Protein AF-0000000066774738 (afdb_homodimer)

Radius of gyration: 58.84 Å; Cα contacts (8 Å, |Δi|>4): 3675; chains: 2; bounding box: 107×194×104 Å

Nearest PDB structures (foldseek):
  6h3n-assembly1_B  TM=7.167E-01  e=3.881E-46  Pseudomonas aeruginosa PAO1
  7q5p-assembly1_C  TM=7.031E-01  e=6.388E-46  Pseudomonas protegens Pf-5
  6sk0-assembly1_A  TM=9.788E-01  e=6.585E-25  Escherichia coli
  6sjl-assembly1_C  TM=9.780E-01  e=9.702E-25  Escherichia coli
  4uhv-assembly2_A  TM=6.591E-01  e=1.777E-34  Pseudomonas aeruginosa PAO1

Sequence (1578 aa):
MKSLLFSHNHHLLSVQGCEAGLDVLAFEGDEALSQPFRYRIEFTSADHAISKEMMLMKAASLTLQAPVAQGFGINVQQPVRVIQGVVTGFERLGTSRDETHYALTLQPRLALLNRSHQNAIYQDQSVPQIVEKILRERHGLRGQDFLFSLTKTYPRREQVMQYGEDDLRFITRLLGEVGIWFRFTADTRLHIDVAEFCDSQQGYEKGLTLPSVPPSGQQSAGVDAVWEMACRHRVVEQQVSTRDYNYREATADMNAQVDVTRGETTTFGEAYHWGDNYLTAG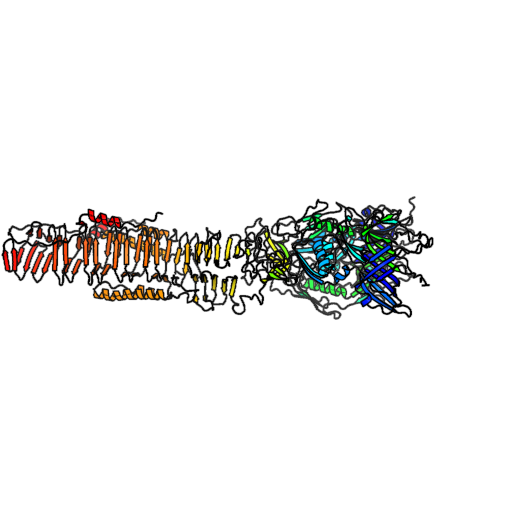NVHDRHPAPESGAFYARLRHERYLNGQTRMQATTSCPTLCPGQVLKVTGGEEVAREFADGVLITAMHSHARRDADFAVEFAGIPDSPDVGYRPEPGARPVMAGTLPARVTSTRENDTYGHIDKHGRYRVNMLFDRARWETGFESLWVRQSRPYAGDTYGLHLPLLAGTEVAIGFEDGNPDRPYIAGVLHDSAHGDHVTIRNDKRNVLRTPANNKIRLDDERGKEHIKVSTEYGGKSQLNLGHLVDSDRQPRGEGFELRTDSWGAIRAQKGIFISADGQVQAQGQVLAMEPAVSLLKGAVNQVTEWGSITQTHHNVIPDTGPLSALTTGASDLKQPTLLMSAPQGIAAVTPETTLLHSGKGLYLQSLGEVNITTAQRCSLNASQAISLLAQQEGMRLVSAKGPLQVESHGDILSLTALKDITVQSTQGHLQLTAKNGITLGCGGAYIRLTPQGEIQIHGPGVISLKGQHDLQGPVSEEFPLPELPASVCKECLKKAQALAQGFVPREAMKSLLFSHNHHLLSVQGCEAGLDVLAFEGDEALSQPFRYRIEFTSADHAISKEMMLMKAASLTLQAPVAQGFGINVQQPVRVIQGVVTGFERLGTSRDETHYALTLQPRLALLNRSHQNAIYQDQSVPQIVEKILRERHGLRGQDFLFSLTKTYPRREQVMQYGEDDLRFITRLLGEVGIWFRFTADTRLHIDVAEFCDSQQGYEKGLTLPSVPPSGQQSAGVDAVWEMACRHRVVEQQVSTRDYNYREATADMNAQVDVTRGETTTFGEAYHWGDNYLTAGNVHDRHPAPESGAFYARLRHERYLNGQTRMQATTSCPTLCPGQVLKVTGGEEVAREFADGVLITAMHSHARRDADFAVEFAGIPDSPDVGYRPEPGARPVMAGTLPARVTSTRENDTYGHIDKHGRYRVNMLFDRARWETGFESLWVRQSRPYAGDTYGLHLPLLAGTEVAIGFEDGNPDRPYIAGVLHDSAHGDHVTIRNDKRNVLRTPANNKIRLDDERGKEHIKVSTEYGGKSQLNLGHLVDSDRQPRGEGFELRTDSWGAIRAQKGIFISADGQVQAQGQVLAMEPAVSLLKGAVNQVTEWGSITQTHHNVIPDTGPLSALTTGASDLKQPTLLMSAPQGIAAVTPETTLLHSGKGLYLQSLGEVNITTAQRCSLNASQAISLLAQQEGMRLVSAKGPLQVESHGDILSLTALKDITVQSTQGHLQLTAKNGITLGCGGAYIRLTPQGEIQIHGPGVISLKGQHDLQGPVSEEFPLPELPASVCKECLKKAQALAQGFVPREA

Secondary structure (DSSP, 8-state):
----------SEEEETT--S--EEEEEEEEEETTEEEEEEEEEEES-TT--HHHHTT-EEEEEEE-----SSS-----EEEEEEEEEEEEEEEEE-SS-EEEEEEEE-GGGGGGG-EEEEEEEEE-HHHHHHHIIIIIT---TTTEEEE-SSPPPPEEEEEEEEEEHHHHHHHHHHHTT-EEEEEEETTTTEEEEEEE-SGGGSEEEEEEEB----SS---S---EEEEEEEE----SEEEEE---GGGTTS---EEE-TTSS-SS---EEEEE----S----TT-SSPPTTSHHHHHHHHHHHHHHTTEEEEEEE--TT--TTEEEEEE-STTS-HHHHH-EEEEEEEEEEETTEEEEEEEEEEE--SS--------PPP---SBEEEEEE-SSTT-SS----TTS-BEEEETT--S---TT-SS--B-B--SSB-SS-B---PPPTT-EEEEEEGGG-TTSEEEEEEE--SSS--SSSGGGTTEEEEE-TT--EEEEE--TT--EEEEEE-TTS-EEEEEEEEE-TT--EEEEEEEEEESSEEEEE-TT-EEEE----GGG-S-TT--HHHHHHHHHHHHHHHHHHHHHHHTTPPPP--HHHHHHHHHHGGGSSS-EEEE-TT-EEEEESSEEEEEESSEEEEEESS-EEEEESSEEEEEESSEEEEEE-SS-EEEEESSS-EEEEESSS-EEEEESS-EEEEESSS-EEEE-SS-EEEEETTEEEEE-TTS-EEEEEEEEEEEES------------PPP--GGGS-HHHHHHHHHHHTT------/----------SEEEETT--S--EEEEEEEEEETTEEEEEEEEEEES-TT--HHHHTT-EEEEEEE-----SSS-----EEEEEEEEEEEEEEEEE-SS-EEEEEEEE-GGGGGGG-EEEEEEEEE-HHHHHHHIIIIIT---TTTEEEE-SSPPPPEEEEEEEEEEHHHHHHHHHHHTT-EEEEEEETTTTEEEEEEE-SGGGSEEEEEEEB----SS---S---EEEEEEEEE---SEEEEE---GGGTTS---EEE-TTSS-SS---EEEEE----S----TT-SSPPTTSHHHHHHHHHHHHHHTTEEEEEEE--TT--TTEEEEEE-STTS-HHHHH-EEEEEEEEEEETTEEEEEEEEEEE--SS--------PPP---S-EEEEEE-SSTT-SS----TTS-BEEEETT--S---TT-SS--BEE-BS-B-SS-EEE-PPPTT-EEEEEEBTT-TT-EEEEEEE--SSS--SSSGGGTTEEEEE-TT--EEEEE--TT--EEEEEE-TTS-EEEEEEEEE-TT--EEEEEEEEEESS-EEEEETTEEEEE----GGG-S-TT--HHHHHHHHHHHHHHHHHHHHHHHTTPPPPP-HHHHHHHHHHGGGSSS-EEEE-TT-EEEE-SS-EEEEESSEEEEEESSEEEEEESS-EEEEESSEEEEEE-SSEEEEEESSS-EEEEESSS-EEEEESS-EEEEESSS-EEEEETT-EEEEETTEEEEE-TTS-EEEE-SS-EEEEEEEEEE------------GGGS-HHHHHHHHHHH--------

InterPro domains:
  IPR006531 Gp5/Type VI secretion system Vgr protein, OB-fold domain [PF04717] (404-471)
  IPR006533 Type VI secretion system, RhsGE-associated Vgr protein [TIGR01646] (23-514)
  IPR017847 Type VI secretion system, RhsGE-associated Vgr family subset [TIGR03361] (14-512)
  IPR018769 Type VI secretion system spike protein VgrG2, domain of unknown function DUF2345 [PF10106] (611-755)
  IPR028244 Putative type VI secretion system, Rhs element associated Vgr domain [PF13296] (490-585)
  IPR037026 Vgr protein, OB-fold domain superfamily [G3DSA:2.40.50.230] (386-470)

Structure (mmCIF, N/CA/C/O backbone):
data_AF-0000000066774738-model_v1
#
loop_
_entity.id
_entity.type
_entity.pdbx_description
1 polymer 'Rhs element Vgr protein'
#
loop_
_atom_site.group_PDB
_atom_site.id
_atom_site.type_symbol
_atom_site.label_atom_id
_atom_site.label_alt_id
_atom_site.label_comp_id
_atom_site.label_asym_id
_atom_site.label_entity_id
_atom_site.label_seq_id
_atom_site.pdbx_PDB_ins_code
_atom_site.Cartn_x
_atom_site.Cartn_y
_atom_site.Cartn_z
_atom_site.occupancy
_atom_site.B_iso_or_equiv
_atom_site.auth_seq_id
_atom_site.auth_comp_id
_atom_site.auth_asym_id
_atom_site.auth_atom_id
_atom_site.pdbx_PDB_model_num
ATOM 1 N N . MET A 1 1 ? -27.656 -60.281 -51.469 1 19.36 1 MET A N 1
ATOM 2 C CA . MET A 1 1 ? -27.516 -61.344 -50.469 1 19.36 1 MET A CA 1
ATOM 3 C C . MET A 1 1 ? -26.328 -61.062 -49.562 1 19.36 1 MET A C 1
ATOM 5 O O . MET A 1 1 ? -25.188 -61.375 -49.906 1 19.36 1 MET A O 1
ATOM 9 N N . LYS A 1 2 ? -26.328 -59.812 -49 1 34.22 2 LYS A N 1
ATOM 10 C CA . LYS A 1 2 ? -25.234 -59.156 -48.312 1 34.22 2 LYS A CA 1
ATOM 11 C C . LYS A 1 2 ? -24.656 -60.062 -47.219 1 34.22 2 LYS A C 1
ATOM 13 O O . LYS A 1 2 ? -25.391 -60.531 -46.344 1 34.22 2 LYS A O 1
ATOM 18 N N . SER A 1 3 ? -23.609 -60.875 -47.625 1 26.48 3 SER A N 1
ATOM 19 C CA . SER A 1 3 ? -22.953 -61.969 -46.844 1 26.48 3 SER A CA 1
ATOM 20 C C . SER A 1 3 ? -22.719 -61.531 -45.406 1 26.48 3 SER A C 1
ATOM 22 O O . SER A 1 3 ? -22.234 -60.438 -45.156 1 26.48 3 SER A O 1
ATOM 24 N N . LEU A 1 4 ? -23.453 -61.969 -44.438 1 30.72 4 LEU A N 1
ATOM 25 C CA . LEU A 1 4 ? -23.422 -61.781 -43 1 30.72 4 LEU A CA 1
ATOM 26 C C . LEU A 1 4 ? -22.094 -62.281 -42.438 1 30.72 4 LEU A C 1
ATOM 28 O O . LEU A 1 4 ? -21.875 -63.5 -42.344 1 30.72 4 LEU A O 1
ATOM 32 N N . LEU A 1 5 ? -20.906 -61.844 -42.906 1 33.41 5 LEU A N 1
ATOM 33 C CA . LEU A 1 5 ? -19.656 -62.188 -42.25 1 33.41 5 LEU A CA 1
ATOM 34 C C . LEU A 1 5 ? -19.828 -62.156 -40.719 1 33.41 5 LEU A C 1
ATOM 36 O O . LEU A 1 5 ? -20.438 -61.25 -40.188 1 33.41 5 LEU A O 1
ATOM 40 N N . PHE A 1 6 ? -19.984 -63.281 -40.156 1 33.81 6 PHE A N 1
ATOM 41 C CA . PHE A 1 6 ? -20 -63.594 -38.719 1 33.81 6 PHE A CA 1
ATOM 42 C C . PHE A 1 6 ? -18.922 -62.781 -38 1 33.81 6 PHE A C 1
ATOM 44 O O . PHE A 1 6 ? -17.719 -63.031 -38.188 1 33.81 6 PHE A O 1
ATOM 51 N N . SER A 1 7 ? -18.875 -61.562 -38 1 41.75 7 SER A N 1
ATOM 52 C CA . SER A 1 7 ? -17.906 -60.75 -37.219 1 41.75 7 SER A CA 1
ATOM 53 C C . SER A 1 7 ? -17.891 -61.188 -35.781 1 41.75 7 SER A C 1
ATOM 55 O O . SER A 1 7 ? -18.938 -61.281 -35.125 1 41.75 7 SER A O 1
ATOM 57 N N . HIS A 1 8 ? -17.125 -62.125 -35.375 1 44.47 8 HIS A N 1
ATOM 58 C CA . HIS A 1 8 ? -16.812 -62.438 -34 1 44.47 8 HIS A CA 1
ATOM 59 C C . HIS A 1 8 ? -16.672 -61.188 -33.156 1 44.47 8 HIS A C 1
ATOM 61 O O . HIS A 1 8 ? -16.109 -61.219 -32.062 1 44.47 8 HIS A O 1
ATOM 67 N N . ASN A 1 9 ? -17.062 -60.125 -33.688 1 55.34 9 ASN A N 1
ATOM 68 C CA . ASN A 1 9 ? -16.938 -58.844 -33.031 1 55.34 9 ASN A CA 1
ATOM 69 C C . ASN A 1 9 ? -17.938 -58.688 -31.875 1 55.34 9 ASN A C 1
ATOM 71 O O . ASN A 1 9 ? -19.125 -58.5 -32.094 1 55.34 9 ASN A O 1
ATOM 75 N N . HIS A 1 10 ? -17.562 -59.188 -30.672 1 74.81 10 HIS A N 1
ATOM 76 C CA . HIS A 1 10 ? -18.453 -59.188 -29.516 1 74.81 10 HIS A CA 1
ATOM 77 C C . HIS A 1 10 ? -18.828 -57.75 -29.109 1 74.81 10 HIS A C 1
ATOM 79 O O . HIS A 1 10 ? -20.016 -57.469 -28.906 1 74.81 10 HIS A O 1
ATOM 85 N N . HIS A 1 11 ? -17.953 -56.812 -29.188 1 87 11 HIS A N 1
ATOM 86 C CA . HIS A 1 11 ? -18.25 -55.469 -28.781 1 87 11 HIS A CA 1
ATOM 87 C C . HIS A 1 11 ? -18.188 -54.5 -29.984 1 87 11 HIS A C 1
ATOM 89 O O . HIS A 1 11 ? -17.453 -54.781 -30.938 1 87 11 HIS A O 1
ATOM 95 N N . LEU A 1 12 ? -19.047 -53.469 -29.984 1 90.88 12 LEU A N 1
ATOM 96 C CA . LEU A 1 12 ? -19.172 -52.594 -31.141 1 90.88 12 LEU A CA 1
ATOM 97 C C . LEU A 1 12 ? -18.609 -51.219 -30.844 1 90.88 12 LEU A C 1
ATOM 99 O O . LEU A 1 12 ? -18.875 -50.656 -29.781 1 90.88 12 LEU A O 1
ATOM 103 N N . LEU A 1 13 ? -17.797 -50.75 -31.766 1 95.5 13 LEU A N 1
ATOM 104 C CA . LEU A 1 13 ? -17.25 -49.406 -31.719 1 95.5 13 LEU A CA 1
ATOM 105 C C . LEU A 1 13 ? -17.797 -48.531 -32.844 1 95.5 13 LEU A C 1
ATOM 107 O O . LEU A 1 13 ? -17.75 -48.969 -34 1 95.5 13 LEU A O 1
ATOM 111 N N . SER A 1 14 ? -18.375 -47.438 -32.5 1 94.19 14 SER A N 1
ATOM 112 C CA . SER A 1 14 ? -18.906 -46.531 -33.5 1 94.19 14 SER A CA 1
ATOM 113 C C . SER A 1 14 ? -18.312 -45.125 -33.312 1 94.19 14 SER A C 1
ATOM 115 O O . SER A 1 14 ? -18.234 -44.625 -32.188 1 94.19 14 SER A O 1
ATOM 117 N N . VAL A 1 15 ? -17.766 -44.625 -34.375 1 96.31 15 VAL A N 1
ATOM 118 C CA . VAL A 1 15 ? -17.234 -43.25 -34.375 1 96.31 15 VAL A CA 1
ATOM 119 C C . VAL A 1 15 ? -17.969 -42.406 -35.438 1 96.31 15 VAL A C 1
ATOM 121 O O . VAL A 1 15 ? -18.125 -42.844 -36.562 1 96.31 15 VAL A O 1
ATOM 124 N N . GLN A 1 16 ? -18.375 -41.281 -35.031 1 94.44 16 GLN A N 1
ATOM 125 C CA . GLN A 1 16 ? -19.141 -40.406 -35.906 1 94.44 16 GLN A CA 1
ATOM 126 C C . GLN A 1 16 ? -18.328 -40.031 -37.156 1 94.44 16 GLN A C 1
ATOM 128 O O . GLN A 1 16 ? -17.203 -39.531 -37.031 1 94.44 16 GLN A O 1
ATOM 133 N N . GLY A 1 17 ? -18.844 -40.188 -38.25 1 89.88 17 GLY A N 1
ATOM 134 C CA . GLY A 1 17 ? -18.219 -39.781 -39.5 1 89.88 17 GLY A CA 1
ATOM 135 C C . GLY A 1 17 ? -17.266 -40.812 -40.062 1 89.88 17 GLY A C 1
ATOM 136 O O . GLY A 1 17 ? -16.734 -40.625 -41.156 1 89.88 17 GLY A O 1
ATOM 137 N N . CYS A 1 18 ? -17.031 -41.875 -39.312 1 91.56 18 CYS A N 1
ATOM 138 C CA . CYS A 1 18 ? -16.141 -42.938 -39.812 1 91.56 18 CYS A CA 1
ATOM 139 C C . CYS A 1 18 ? -16.922 -44.062 -40.469 1 91.56 18 CYS A C 1
ATOM 141 O O . CYS A 1 18 ? -17.734 -44.719 -39.812 1 91.56 18 CYS A O 1
ATOM 143 N N . GLU A 1 19 ? -16.641 -44.281 -41.75 1 88.19 19 GLU A N 1
ATOM 144 C CA . GLU A 1 19 ? -17.359 -45.312 -42.5 1 88.19 19 GLU A CA 1
ATOM 145 C C . GLU A 1 19 ? -16.594 -46.625 -42.531 1 88.19 19 GLU A C 1
ATOM 147 O O . GLU A 1 19 ? -17.141 -47.656 -42.875 1 88.19 19 GLU A O 1
ATOM 152 N N . ALA A 1 20 ? -15.43 -46.5 -42.125 1 88.62 20 ALA A N 1
ATOM 153 C CA . ALA A 1 20 ? -14.609 -47.719 -42.125 1 88.62 20 ALA A CA 1
ATOM 154 C C . ALA A 1 20 ? -15.086 -48.719 -41.094 1 88.62 20 ALA A C 1
ATOM 156 O O . ALA A 1 20 ? -15.602 -48.344 -40.031 1 88.62 20 ALA A O 1
ATOM 157 N N . GLY A 1 21 ? -15.008 -50 -41.438 1 89.19 21 GLY A N 1
ATOM 158 C CA . GLY A 1 21 ? -15.297 -51.031 -40.469 1 89.19 21 GLY A CA 1
ATOM 159 C C . GLY A 1 21 ? -14.273 -51.094 -39.344 1 89.19 21 GLY A C 1
ATOM 160 O O . GLY A 1 21 ? -13.07 -51.188 -39.594 1 89.19 21 GLY A O 1
ATOM 161 N N . LEU A 1 22 ? -14.742 -51 -38.125 1 93.69 22 LEU A N 1
ATOM 162 C CA . LEU A 1 22 ? -13.883 -51.031 -36.969 1 93.69 22 LEU A CA 1
ATOM 163 C C . LEU A 1 22 ? -14.102 -52.312 -36.156 1 93.69 22 LEU A C 1
ATOM 165 O O . LEU A 1 22 ? -15.148 -52.5 -35.531 1 93.69 22 LEU A O 1
ATOM 169 N N . ASP A 1 23 ? -13.227 -53.188 -36.281 1 92.5 23 ASP A N 1
ATOM 170 C CA . ASP A 1 23 ? -13.328 -54.469 -35.562 1 92.5 23 ASP A CA 1
ATOM 171 C C . ASP A 1 23 ? -12.602 -54.406 -34.219 1 92.5 23 ASP A C 1
ATOM 173 O O . ASP A 1 23 ? -11.367 -54.438 -34.188 1 92.5 23 ASP A O 1
ATOM 177 N N . VAL A 1 24 ? -13.344 -54.5 -33.125 1 94.38 24 VAL A N 1
ATOM 178 C CA . VAL A 1 24 ? -12.773 -54.344 -31.781 1 94.38 24 VAL A CA 1
ATOM 179 C C . VAL A 1 24 ? -11.977 -55.562 -31.406 1 94.38 24 VAL A C 1
ATOM 181 O O . VAL A 1 24 ? -12.484 -56.688 -31.469 1 94.38 24 VAL A O 1
ATOM 184 N N . LEU A 1 25 ? -10.758 -55.344 -31.031 1 93.75 25 LEU A N 1
ATOM 185 C CA . LEU A 1 25 ? -9.867 -56.406 -30.609 1 93.75 25 LEU A CA 1
ATOM 186 C C . LEU A 1 25 ? -9.844 -56.531 -29.094 1 93.75 25 LEU A C 1
ATOM 188 O O . LEU A 1 25 ? -9.875 -57.625 -28.547 1 93.75 25 LEU A O 1
ATOM 192 N N . ALA A 1 26 ? -9.68 -55.531 -28.5 1 94.94 26 ALA A N 1
ATOM 193 C CA . ALA A 1 26 ? -9.562 -55.469 -27.031 1 94.94 26 ALA A CA 1
ATOM 194 C C . ALA A 1 26 ? -9.859 -54.062 -26.531 1 94.94 26 ALA A C 1
ATOM 196 O O . ALA A 1 26 ? -9.766 -53.094 -27.281 1 94.94 26 ALA A O 1
ATOM 197 N N . PHE A 1 27 ? -10.273 -54 -25.266 1 95.56 27 PHE A N 1
ATOM 198 C CA . PHE A 1 27 ? -10.367 -52.688 -24.641 1 95.56 27 PHE A CA 1
ATOM 199 C C . PHE A 1 27 ? -10.086 -52.781 -23.156 1 95.56 27 PHE A C 1
ATOM 201 O O . PHE A 1 27 ? -10.219 -53.844 -22.547 1 95.56 27 PHE A O 1
ATOM 208 N N . GLU A 1 28 ? -9.57 -51.719 -22.594 1 97.06 28 GLU A N 1
ATOM 209 C CA . GLU A 1 28 ? -9.391 -51.469 -21.172 1 97.06 28 GLU A CA 1
ATOM 210 C C . GLU A 1 28 ? -10.047 -50.125 -20.781 1 97.06 28 GLU A C 1
ATOM 212 O O . GLU A 1 28 ? -9.883 -49.125 -21.469 1 97.06 28 GLU A O 1
ATOM 217 N N . GLY A 1 29 ? -10.82 -50.219 -19.703 1 97.5 29 GLY A N 1
ATOM 218 C CA . GLY A 1 29 ? -11.547 -49.031 -19.281 1 97.5 29 GLY A CA 1
ATOM 219 C C . GLY A 1 29 ? -11.422 -48.75 -17.797 1 97.5 29 GLY A C 1
ATOM 220 O O . GLY A 1 29 ? -11.492 -49.656 -16.984 1 97.5 29 GLY A O 1
ATOM 221 N N . ASP A 1 30 ? -11.164 -47.531 -17.516 1 98.06 30 ASP A N 1
ATOM 222 C CA . ASP A 1 30 ? -11.18 -47.031 -16.141 1 98.06 30 ASP A CA 1
ATOM 223 C C . ASP A 1 30 ? -12.352 -46.094 -15.906 1 98.06 30 ASP A C 1
ATOM 225 O O . ASP A 1 30 ? -12.57 -45.156 -16.688 1 98.06 30 ASP A O 1
ATOM 229 N N . GLU A 1 31 ? -13.164 -46.344 -14.875 1 98.06 31 GLU A N 1
ATOM 230 C CA . GLU A 1 31 ? -14.25 -45.469 -14.43 1 98.06 31 GLU A CA 1
ATOM 231 C C . GLU A 1 31 ? -14.195 -45.25 -12.93 1 98.06 31 GLU A C 1
ATOM 233 O O . GLU A 1 31 ? -13.844 -46.156 -12.164 1 98.06 31 GLU A O 1
ATOM 238 N N . ALA A 1 32 ? -14.477 -44.062 -12.539 1 98.25 32 ALA A N 1
ATOM 239 C CA . ALA A 1 32 ? -14.539 -43.719 -11.117 1 98.25 32 ALA A CA 1
ATOM 240 C C . ALA A 1 32 ? -15.508 -42.562 -10.875 1 98.25 32 ALA A C 1
ATOM 242 O O . ALA A 1 32 ? -15.734 -41.75 -11.766 1 98.25 32 ALA A O 1
ATOM 243 N N . LEU A 1 33 ? -16.047 -42.531 -9.703 1 98 33 LEU A N 1
ATOM 244 C CA . LEU A 1 33 ? -16.828 -41.375 -9.312 1 98 33 LEU A CA 1
ATOM 245 C C . LEU A 1 33 ? -15.961 -40.125 -9.273 1 98 33 LEU A C 1
ATOM 247 O O . LEU A 1 33 ? -14.82 -40.156 -8.812 1 98 33 LEU A O 1
ATOM 251 N N . SER A 1 34 ? -16.516 -39.031 -9.805 1 97.81 34 SER A N 1
ATOM 252 C CA . SER A 1 34 ? -15.922 -37.688 -9.758 1 97.81 34 SER A CA 1
ATOM 253 C C . SER A 1 34 ? -14.656 -37.625 -10.609 1 97.81 34 SER A C 1
ATOM 255 O O . SER A 1 34 ? -13.773 -36.812 -10.336 1 97.81 34 SER A O 1
ATOM 257 N N . GLN A 1 35 ? -14.516 -38.531 -11.562 1 97.44 35 GLN A N 1
ATOM 258 C CA . GLN A 1 35 ? -13.445 -38.531 -12.562 1 97.44 35 GLN A CA 1
ATOM 259 C C . GLN A 1 35 ? -13.977 -38.906 -13.945 1 97.44 35 GLN A C 1
ATOM 261 O O . GLN A 1 35 ? -14.844 -39.781 -14.062 1 97.44 35 GLN A O 1
ATOM 266 N N . PRO A 1 36 ? -13.438 -38.25 -14.969 1 98.19 36 PRO A N 1
ATOM 267 C CA . PRO A 1 36 ? -13.805 -38.688 -16.312 1 98.19 36 PRO A CA 1
ATOM 268 C C . PRO A 1 36 ? -13.336 -40.125 -16.594 1 98.19 36 PRO A C 1
ATOM 270 O O . PRO A 1 36 ? -12.219 -40.5 -16.203 1 98.19 36 PRO A O 1
ATOM 273 N N . PHE A 1 37 ? -14.172 -40.938 -17.219 1 98.25 37 PHE A N 1
ATOM 274 C CA . PHE A 1 37 ? -13.742 -42.312 -17.562 1 98.25 37 PHE A CA 1
ATOM 275 C C . PHE A 1 37 ? -12.75 -42.281 -18.719 1 98.25 37 PHE A C 1
ATOM 277 O O . PHE A 1 37 ? -12.617 -41.25 -19.406 1 98.25 37 PHE A O 1
ATOM 284 N N . ARG A 1 38 ? -12.039 -43.312 -18.875 1 98.5 38 ARG A N 1
ATOM 285 C CA . ARG A 1 38 ? -11.055 -43.469 -19.938 1 98.5 38 ARG A CA 1
ATOM 286 C C . ARG A 1 38 ? -11.07 -44.906 -20.469 1 98.5 38 ARG A C 1
ATOM 288 O O . ARG A 1 38 ? -10.719 -45.844 -19.75 1 98.5 38 ARG A O 1
ATOM 295 N N . TYR A 1 39 ? -11.469 -45.094 -21.672 1 98.12 39 TYR A N 1
ATOM 296 C CA . TYR A 1 39 ? -11.461 -46.406 -22.344 1 98.12 39 TYR A CA 1
ATOM 297 C C . TYR A 1 39 ? -10.477 -46.406 -23.5 1 98.12 39 TYR A C 1
ATOM 299 O O . TYR A 1 39 ? -10.633 -45.656 -24.469 1 98.12 39 TYR A O 1
ATOM 307 N N . ARG A 1 40 ? -9.461 -47.125 -23.406 1 98.25 40 ARG A N 1
ATOM 308 C CA . ARG A 1 40 ? -8.586 -47.375 -24.547 1 98.25 40 ARG A CA 1
ATOM 309 C C . ARG A 1 40 ? -9.055 -48.594 -25.328 1 98.25 40 ARG A C 1
ATOM 311 O O . ARG A 1 40 ? -9.062 -49.719 -24.797 1 98.25 40 ARG A O 1
ATOM 318 N N . ILE A 1 41 ? -9.422 -48.469 -26.594 1 97.75 41 ILE A N 1
ATOM 319 C CA . ILE A 1 41 ? -10.023 -49.531 -27.422 1 97.75 41 ILE A CA 1
ATOM 320 C C . ILE A 1 41 ? -9.102 -49.844 -28.594 1 97.75 41 ILE A C 1
ATOM 322 O O . ILE A 1 41 ? -8.805 -48.969 -29.422 1 97.75 41 ILE A O 1
ATOM 326 N N . GLU A 1 42 ? -8.664 -51.031 -28.641 1 96.75 42 GLU A N 1
ATOM 327 C CA . GLU A 1 42 ? -7.879 -51.5 -29.781 1 96.75 42 GLU A CA 1
ATOM 328 C C . GLU A 1 42 ? -8.773 -52.125 -30.844 1 96.75 42 GLU A C 1
ATOM 330 O O . GLU A 1 42 ? -9.695 -52.875 -30.531 1 96.75 42 GLU A O 1
ATOM 335 N N . PHE A 1 43 ? -8.57 -51.75 -32.156 1 95.81 43 PHE A N 1
ATOM 336 C CA . PHE A 1 43 ? -9.383 -52.281 -33.219 1 95.81 43 PHE A CA 1
ATOM 337 C C . PHE A 1 43 ? -8.562 -52.438 -34.5 1 95.81 43 PHE A C 1
ATOM 339 O O . PHE A 1 43 ? -7.469 -51.906 -34.625 1 95.81 43 PHE A O 1
ATOM 346 N N . THR A 1 44 ? -8.977 -53.219 -35.344 1 94.44 44 THR A N 1
ATOM 347 C CA . THR A 1 44 ? -8.367 -53.406 -36.656 1 94.44 44 THR A CA 1
ATOM 348 C C . THR A 1 44 ? -9.305 -52.906 -37.75 1 94.44 44 THR A C 1
ATOM 350 O O . THR A 1 44 ? -10.523 -52.875 -37.562 1 94.44 44 THR A O 1
ATOM 353 N N . SER A 1 45 ? -8.727 -52.438 -38.75 1 94.06 45 SER A N 1
ATOM 354 C CA . SER A 1 45 ? -9.492 -52 -39.938 1 94.06 45 SER A CA 1
ATOM 355 C C . SER A 1 45 ? -8.75 -52.344 -41.219 1 94.06 45 SER A C 1
ATOM 357 O O . SER A 1 45 ? -7.516 -52.344 -41.25 1 94.06 45 SER A O 1
ATOM 359 N N . ALA A 1 46 ? -9.492 -52.594 -42.219 1 92.25 46 ALA A N 1
ATOM 360 C CA . ALA A 1 46 ? -8.906 -52.812 -43.531 1 92.25 46 ALA A CA 1
ATOM 361 C C . ALA A 1 46 ? -8.461 -51.5 -44.188 1 92.25 46 ALA A C 1
ATOM 363 O O . ALA A 1 46 ? -7.641 -51.5 -45.094 1 92.25 46 ALA A O 1
ATOM 364 N N . ASP A 1 47 ? -9.031 -50.531 -43.688 1 90.75 47 ASP A N 1
ATOM 365 C CA . ASP A 1 47 ? -8.625 -49.188 -44.156 1 90.75 47 ASP A CA 1
ATOM 366 C C . ASP A 1 47 ? -7.32 -48.75 -43.5 1 90.75 47 ASP A C 1
ATOM 368 O O . ASP A 1 47 ? -7.281 -48.5 -42.312 1 90.75 47 ASP A O 1
ATOM 372 N N . HIS A 1 48 ? -6.309 -48.594 -44.312 1 88.88 48 HIS A N 1
ATOM 373 C CA . HIS A 1 48 ? -4.988 -48.25 -43.812 1 88.88 48 HIS A CA 1
ATOM 374 C C . HIS A 1 48 ? -4.855 -46.719 -43.656 1 88.88 48 HIS A C 1
ATOM 376 O O . HIS A 1 48 ? -3.865 -46.25 -43.125 1 88.88 48 HIS A O 1
ATOM 382 N N . ALA A 1 49 ? -5.918 -45.938 -44.031 1 87.38 49 ALA A N 1
ATOM 383 C CA . ALA A 1 49 ? -5.754 -44.5 -44.125 1 87.38 49 ALA A CA 1
ATOM 384 C C . ALA A 1 49 ? -6.598 -43.781 -43.094 1 87.38 49 ALA A C 1
ATOM 386 O O . ALA A 1 49 ? -6.992 -42.625 -43.281 1 87.38 49 ALA A O 1
ATOM 387 N N . ILE A 1 50 ? -6.934 -44.5 -42 1 93 50 ILE A N 1
ATOM 388 C CA . ILE A 1 50 ? -7.641 -43.781 -40.969 1 93 50 ILE A CA 1
ATOM 389 C C . ILE A 1 50 ? -6.711 -42.75 -40.312 1 93 50 ILE A C 1
ATOM 391 O O . ILE A 1 50 ? -5.641 -43.094 -39.812 1 93 50 ILE A O 1
ATOM 395 N N . SER A 1 51 ? -7.066 -41.5 -40.375 1 91.69 51 SER A N 1
ATOM 396 C CA . SER A 1 51 ? -6.207 -40.406 -39.938 1 91.69 51 SER A CA 1
ATOM 397 C C . SER A 1 51 ? -6.676 -39.844 -38.594 1 91.69 51 SER A C 1
ATOM 399 O O . SER A 1 51 ? -7.758 -40.188 -38.125 1 91.69 51 SER A O 1
ATOM 401 N N . LYS A 1 52 ? -5.844 -39.094 -37.969 1 92.94 52 LYS A N 1
ATOM 402 C CA . LYS A 1 52 ? -6.195 -38.438 -36.688 1 92.94 52 LYS A CA 1
ATOM 403 C C . LYS A 1 52 ? -7.375 -37.5 -36.875 1 92.94 52 LYS A C 1
ATOM 405 O O . LYS A 1 52 ? -8.188 -37.312 -35.969 1 92.94 52 LYS A O 1
ATOM 410 N N . GLU A 1 53 ? -7.504 -36.812 -38.094 1 92.12 53 GLU A N 1
ATOM 411 C CA . GLU A 1 53 ? -8.594 -35.875 -38.375 1 92.12 53 GLU A CA 1
ATOM 412 C C . GLU A 1 53 ? -9.938 -36.594 -38.406 1 92.12 53 GLU A C 1
ATOM 414 O O . GLU A 1 53 ? -10.969 -36.031 -38.094 1 92.12 53 GLU A O 1
ATOM 419 N N . MET A 1 54 ? -9.867 -37.875 -38.656 1 93.38 54 MET A N 1
ATOM 420 C CA . MET A 1 54 ? -11.094 -38.656 -38.75 1 93.38 54 MET A CA 1
ATOM 421 C C . MET A 1 54 ? -11.539 -39.125 -37.375 1 93.38 54 MET A C 1
ATOM 423 O O . MET A 1 54 ? -12.711 -39.469 -37.188 1 93.38 54 MET A O 1
ATOM 427 N N . MET A 1 55 ? -10.617 -39.125 -36.469 1 95.62 55 MET A N 1
ATOM 428 C CA . MET A 1 55 ? -10.914 -39.781 -35.188 1 95.62 55 MET A CA 1
ATOM 429 C C . MET A 1 55 ? -10.977 -38.781 -34.062 1 95.62 55 MET A C 1
ATOM 431 O O . MET A 1 55 ? -11.969 -38.688 -33.344 1 95.62 55 MET A O 1
ATOM 435 N N . LEU A 1 56 ? -10 -37.906 -33.906 1 95.88 56 LEU A N 1
ATOM 436 C CA . LEU A 1 56 ? -9.914 -37 -32.781 1 95.88 56 LEU A CA 1
ATOM 437 C C . LEU A 1 56 ? -11.102 -36.031 -32.75 1 95.88 56 LEU A C 1
ATOM 439 O O . LEU A 1 56 ? -11.508 -35.531 -33.781 1 95.88 56 LEU A O 1
ATOM 443 N N . MET A 1 57 ? -11.695 -35.844 -31.562 1 95.94 57 MET A N 1
ATOM 444 C CA . MET A 1 57 ? -12.758 -34.875 -31.25 1 95.94 57 MET A CA 1
ATOM 445 C C . MET A 1 57 ? -14.094 -35.375 -31.812 1 95.94 57 MET A C 1
ATOM 447 O O . MET A 1 57 ? -15.109 -34.656 -31.688 1 95.94 57 MET A O 1
ATOM 451 N N . LYS A 1 58 ? -14.125 -36.594 -32.344 1 96.44 58 LYS A N 1
ATOM 452 C CA . LYS A 1 58 ? -15.383 -37.125 -32.875 1 96.44 58 LYS A CA 1
ATOM 453 C C . LYS A 1 58 ? -16.156 -37.875 -31.797 1 96.44 58 LYS A C 1
ATOM 455 O O . LYS A 1 58 ? -15.547 -38.562 -30.969 1 96.44 58 LYS A O 1
ATOM 460 N N . ALA A 1 59 ? -17.469 -37.688 -31.875 1 96.38 59 ALA A N 1
ATOM 461 C CA . ALA A 1 59 ? -18.328 -38.469 -30.984 1 96.38 59 ALA A CA 1
ATOM 462 C C . ALA A 1 59 ? -18.188 -39.969 -31.281 1 96.38 59 ALA A C 1
ATOM 464 O O . ALA A 1 59 ? -18.125 -40.344 -32.469 1 96.38 59 ALA A O 1
ATOM 465 N N . ALA A 1 60 ? -18.047 -40.719 -30.234 1 97.25 60 ALA A N 1
ATOM 466 C CA . ALA A 1 60 ? -17.906 -42.188 -30.391 1 97.25 60 ALA A CA 1
ATOM 467 C C . ALA A 1 60 ? -18.578 -42.938 -29.25 1 97.25 60 ALA A C 1
ATOM 469 O O . ALA A 1 60 ? -18.906 -42.344 -28.219 1 97.25 60 ALA A O 1
ATOM 470 N N . SER A 1 61 ? -18.875 -44.188 -29.484 1 96.56 61 SER A N 1
ATOM 471 C CA . SER A 1 61 ? -19.5 -45.031 -28.469 1 96.56 61 SER A CA 1
ATOM 472 C C . SER A 1 61 ? -18.984 -46.469 -28.531 1 96.56 61 SER A C 1
ATOM 474 O O . SER A 1 61 ? -18.609 -46.938 -29.594 1 96.56 61 SER A O 1
ATOM 476 N N . LEU A 1 62 ? -18.812 -47 -27.422 1 96.38 62 LEU A N 1
ATOM 477 C CA . LEU A 1 62 ? -18.516 -48.438 -27.266 1 96.38 62 LEU A CA 1
ATOM 478 C C . LEU A 1 62 ? -19.719 -49.188 -26.688 1 96.38 62 LEU A C 1
ATOM 480 O O . LEU A 1 62 ? -20.188 -48.875 -25.594 1 96.38 62 LEU A O 1
ATOM 484 N N . THR A 1 63 ? -20.25 -50.062 -27.406 1 93.62 63 THR A N 1
ATOM 485 C CA . THR A 1 63 ? -21.391 -50.875 -26.953 1 93.62 63 THR A CA 1
ATOM 486 C C . THR A 1 63 ? -20.953 -52.25 -26.516 1 93.62 63 THR A C 1
ATOM 488 O O . THR A 1 63 ? -20.406 -53.031 -27.297 1 93.62 63 THR A O 1
ATOM 491 N N . LEU A 1 64 ? -21.188 -52.469 -25.25 1 90.88 64 LEU A N 1
ATOM 492 C CA . LEU A 1 64 ? -20.953 -53.812 -24.719 1 90.88 64 LEU A CA 1
ATOM 493 C C . LEU A 1 64 ? -22.109 -54.75 -25.031 1 90.88 64 LEU A C 1
ATOM 495 O O . LEU A 1 64 ? -23.266 -54.406 -24.781 1 90.88 64 LEU A O 1
ATOM 499 N N . GLN A 1 65 ? -21.766 -55.844 -25.609 1 84.56 65 GLN A N 1
ATOM 500 C CA . GLN A 1 65 ? -22.797 -56.781 -26.031 1 84.56 65 GLN A CA 1
ATOM 501 C C . GLN A 1 65 ? -22.688 -58.094 -25.25 1 84.56 65 GLN A C 1
ATOM 503 O O . GLN A 1 65 ? -21.594 -58.531 -24.922 1 84.56 65 GLN A O 1
ATOM 508 N N . ALA A 1 66 ? -23.922 -58.656 -24.859 1 73.19 66 ALA A N 1
ATOM 509 C CA . ALA A 1 66 ? -23.969 -59.938 -24.203 1 73.19 66 ALA A CA 1
ATOM 510 C C . ALA A 1 66 ? -23.625 -61.062 -25.188 1 73.19 66 ALA A C 1
ATOM 512 O O . ALA A 1 66 ? -23.828 -60.938 -26.391 1 73.19 66 ALA A O 1
ATOM 513 N N . PRO A 1 67 ? -22.984 -62.125 -24.625 1 62.59 67 PRO A N 1
ATOM 514 C CA . PRO A 1 67 ? -22.672 -63.25 -25.516 1 62.59 67 PRO A CA 1
ATOM 515 C C . PRO A 1 67 ? -23.922 -63.844 -26.125 1 62.59 67 PRO A C 1
ATOM 517 O O . PRO A 1 67 ? -25 -63.812 -25.547 1 62.59 67 PRO A O 1
ATOM 520 N N . VAL A 1 68 ? -23.969 -64.062 -27.391 1 53.69 68 VAL A N 1
ATOM 521 C CA . VAL A 1 68 ? -25.062 -64.688 -28.141 1 53.69 68 VAL A CA 1
ATOM 522 C C . VAL A 1 68 ? -25.547 -65.938 -27.422 1 53.69 68 VAL A C 1
ATOM 524 O O . VAL A 1 68 ? -24.766 -66.875 -27.156 1 53.69 68 VAL A O 1
ATOM 527 N N . ALA A 1 69 ? -26.688 -65.875 -26.547 1 50.31 69 ALA A N 1
ATOM 528 C CA . ALA A 1 69 ? -27.281 -67.188 -26.156 1 50.31 69 ALA A CA 1
ATOM 529 C C . ALA A 1 69 ? -27.641 -68 -27.375 1 50.31 69 ALA A C 1
ATOM 531 O O . ALA A 1 69 ? -28.344 -67.562 -28.266 1 50.31 69 ALA A O 1
ATOM 532 N N . GLN A 1 70 ? -26.75 -68.812 -27.703 1 41.88 70 GLN A N 1
ATOM 533 C CA . GLN A 1 70 ? -27.031 -69.75 -28.781 1 41.88 70 GLN A CA 1
ATOM 534 C C . GLN A 1 70 ? -28.391 -70.438 -28.578 1 41.88 70 GLN A C 1
ATOM 536 O O . GLN A 1 70 ? -28.531 -71.625 -28.734 1 41.88 70 GLN A O 1
ATOM 541 N N . GLY A 1 71 ? -29.25 -69.938 -27.609 1 38.09 71 GLY A N 1
ATOM 542 C CA . GLY A 1 71 ? -30.375 -70.875 -27.734 1 38.09 71 GLY A CA 1
ATOM 543 C C . GLY A 1 71 ? -31 -70.875 -29.109 1 38.09 71 GLY A C 1
ATOM 544 O O . GLY A 1 71 ? -30.453 -70.25 -30.047 1 38.09 71 GLY A O 1
ATOM 545 N N . PHE A 1 72 ? -32.531 -70.812 -29.109 1 39.5 72 PHE A N 1
ATOM 546 C CA . PHE A 1 72 ? -33.469 -71.188 -30.141 1 39.5 72 PHE A CA 1
ATOM 547 C C . PHE A 1 72 ? -33.375 -70.188 -31.328 1 39.5 72 PHE A C 1
ATOM 549 O O . PHE A 1 72 ? -34.375 -69.688 -31.812 1 39.5 72 PHE A O 1
ATOM 556 N N . GLY A 1 73 ? -32.312 -70 -32.094 1 40.72 73 GLY A N 1
ATOM 557 C CA . GLY A 1 73 ? -32.125 -69.438 -33.406 1 40.72 73 GLY A CA 1
ATOM 558 C C . GLY A 1 73 ? -31.844 -67.938 -33.406 1 40.72 73 GLY A C 1
ATOM 559 O O . GLY A 1 73 ? -31.641 -67.312 -34.438 1 40.72 73 GLY A O 1
ATOM 560 N N . ILE A 1 74 ? -32.5 -67.188 -32.5 1 40.69 74 ILE A N 1
ATOM 561 C CA . ILE A 1 74 ? -32.438 -65.75 -32.688 1 40.69 74 ILE A CA 1
ATOM 562 C C . ILE A 1 74 ? -31.078 -65.25 -32.219 1 40.69 74 ILE A C 1
ATOM 564 O O . ILE A 1 74 ? -30.75 -65.312 -31.047 1 40.69 74 ILE A O 1
ATOM 568 N N . ASN A 1 75 ? -30 -65.188 -33 1 44.34 75 ASN A N 1
ATOM 569 C CA . ASN A 1 75 ? -28.625 -64.688 -32.906 1 44.34 75 ASN A CA 1
ATOM 570 C C . ASN A 1 75 ? -28.578 -63.219 -32.5 1 44.34 75 ASN A C 1
ATOM 572 O O . ASN A 1 75 ? -27.875 -62.438 -33.156 1 44.34 75 ASN A O 1
ATOM 576 N N . VAL A 1 76 ? -29.609 -62.5 -32.062 1 49.84 76 VAL A N 1
ATOM 577 C CA . VAL A 1 76 ? -29.406 -61.062 -31.969 1 49.84 76 VAL A CA 1
ATOM 578 C C . VAL A 1 76 ? -28.625 -60.75 -30.688 1 49.84 76 VAL A C 1
ATOM 580 O O . VAL A 1 76 ? -29.047 -61.094 -29.594 1 49.84 76 VAL A O 1
ATOM 583 N N . GLN A 1 77 ? -27.344 -60.406 -30.734 1 61.06 77 GLN A N 1
ATOM 584 C CA . GLN A 1 77 ? -26.562 -59.844 -29.641 1 61.06 77 GLN A CA 1
ATOM 585 C C . GLN A 1 77 ? -27.219 -58.594 -29.078 1 61.06 77 GLN A C 1
ATOM 587 O O . GLN A 1 77 ? -27.531 -57.656 -29.844 1 61.06 77 GLN A O 1
ATOM 592 N N . GLN A 1 78 ? -27.75 -58.594 -27.906 1 70.25 78 GLN A N 1
ATOM 593 C CA . GLN A 1 78 ? -28.438 -57.469 -27.281 1 70.25 78 GLN A CA 1
ATOM 594 C C . GLN A 1 78 ? -27.453 -56.562 -26.562 1 70.25 78 GLN A C 1
ATOM 596 O O . GLN A 1 78 ? -26.578 -57 -25.828 1 70.25 78 GLN A O 1
ATOM 601 N N . PRO A 1 79 ? -27.438 -55.219 -26.953 1 77.69 79 PRO A N 1
ATOM 602 C CA . PRO A 1 79 ? -26.609 -54.25 -26.219 1 77.69 79 PRO A CA 1
ATOM 603 C C . PRO A 1 79 ? -26.953 -54.219 -24.734 1 77.69 79 PRO A C 1
ATOM 605 O O . PRO A 1 79 ? -28.125 -54.156 -24.359 1 77.69 79 PRO A O 1
ATOM 608 N N . VAL A 1 80 ? -25.906 -54.344 -23.922 1 84.5 80 VAL A N 1
ATOM 609 C CA . VAL A 1 80 ? -26.094 -54.375 -22.484 1 84.5 80 VAL A CA 1
ATOM 610 C C . VAL A 1 80 ? -25.75 -53 -21.891 1 84.5 80 VAL A C 1
ATOM 612 O O . VAL A 1 80 ? -26.422 -52.531 -20.969 1 84.5 80 VAL A O 1
ATOM 615 N N . ARG A 1 81 ? -24.766 -52.344 -22.391 1 92.62 81 ARG A N 1
ATOM 616 C CA . ARG A 1 81 ? -24.312 -51.062 -21.875 1 92.62 81 ARG A CA 1
ATOM 617 C C . ARG A 1 81 ? -23.609 -50.25 -22.969 1 92.62 81 ARG A C 1
ATOM 619 O O . ARG A 1 81 ? -22.844 -50.812 -23.766 1 92.62 81 ARG A O 1
ATOM 626 N N . VAL A 1 82 ? -23.922 -49 -23.031 1 94.75 82 VAL A N 1
ATOM 627 C CA . VAL A 1 82 ? -23.281 -48.125 -24 1 94.75 82 VAL A CA 1
ATOM 628 C C . VAL A 1 82 ? -22.438 -47.094 -23.281 1 94.75 82 VAL A C 1
ATOM 630 O O . VAL A 1 82 ? -22.906 -46.406 -22.375 1 94.75 82 VAL A O 1
ATOM 633 N N . ILE A 1 83 ? -21.219 -47.031 -23.578 1 96.19 83 ILE A N 1
ATOM 634 C CA . ILE A 1 83 ? -20.312 -45.969 -23.141 1 96.19 83 ILE A CA 1
ATOM 635 C C . ILE A 1 83 ? -20.172 -44.938 -24.25 1 96.19 83 ILE A C 1
ATOM 637 O O . ILE A 1 83 ? -19.703 -45.25 -25.344 1 96.19 83 ILE A O 1
ATOM 641 N N . GLN A 1 84 ? -20.625 -43.781 -23.938 1 96.56 84 GLN A N 1
ATOM 642 C CA . GLN A 1 84 ? -20.641 -42.688 -24.922 1 96.56 84 GLN A CA 1
ATOM 643 C C . GLN A 1 84 ? -19.688 -41.562 -24.531 1 96.56 84 GLN A C 1
ATOM 645 O O . GLN A 1 84 ? -19.594 -41.219 -23.359 1 96.56 84 GLN A O 1
ATOM 650 N N . GLY A 1 85 ? -18.922 -41.031 -25.5 1 97.69 85 GLY A N 1
ATOM 651 C CA . GLY A 1 85 ? -18.016 -39.906 -25.266 1 97.69 85 GLY A CA 1
ATOM 652 C C . GLY A 1 85 ? -17.422 -39.344 -26.531 1 97.69 85 GLY A C 1
ATOM 653 O O . GLY A 1 85 ? -18.094 -39.25 -27.562 1 97.69 85 GLY A O 1
ATOM 654 N N . VAL A 1 86 ? -16.25 -38.844 -26.406 1 97.44 86 VAL A N 1
ATOM 655 C CA . VAL A 1 86 ? -15.5 -38.281 -27.516 1 97.44 86 VAL A CA 1
ATOM 656 C C . VAL A 1 86 ? -14.109 -38.906 -27.594 1 97.44 86 VAL A C 1
ATOM 658 O O . VAL A 1 86 ? -13.555 -39.312 -26.578 1 97.44 86 VAL A O 1
ATOM 661 N N . VAL A 1 87 ? -13.578 -39 -28.828 1 98.06 87 VAL A N 1
ATOM 662 C CA . VAL A 1 87 ? -12.242 -39.562 -29.016 1 98.06 87 VAL A CA 1
ATOM 663 C C . VAL A 1 87 ? -11.188 -38.5 -28.656 1 98.06 87 VAL A C 1
ATOM 665 O O . VAL A 1 87 ? -11.062 -37.469 -29.328 1 98.06 87 VAL A O 1
ATOM 668 N N . THR A 1 88 ? -10.406 -38.781 -27.609 1 97.81 88 THR A N 1
ATOM 669 C CA . THR A 1 88 ? -9.391 -37.844 -27.156 1 97.81 88 THR A CA 1
ATOM 670 C C . THR A 1 88 ? -7.992 -38.344 -27.531 1 97.81 88 THR A C 1
ATOM 672 O O . THR A 1 88 ? -7.023 -37.562 -27.438 1 97.81 88 THR A O 1
ATOM 675 N N . GLY A 1 89 ? -7.863 -39.531 -27.938 1 97.81 89 GLY A N 1
ATOM 676 C CA . GLY A 1 89 ? -6.609 -40.125 -28.375 1 97.81 89 GLY A CA 1
ATOM 677 C C . GLY A 1 89 ? -6.777 -41.094 -29.516 1 97.81 89 GLY A C 1
ATOM 678 O O . GLY A 1 89 ? -7.816 -41.75 -29.641 1 97.81 89 GLY A O 1
ATOM 679 N N . PHE A 1 90 ? -5.812 -41.188 -30.328 1 97.31 90 PHE A N 1
ATOM 680 C CA . PHE A 1 90 ? -5.801 -42.094 -31.469 1 97.31 90 PHE A CA 1
ATOM 681 C C . PHE A 1 90 ? -4.387 -42.594 -31.75 1 97.31 90 PHE A C 1
ATOM 683 O O . PHE A 1 90 ? -3.441 -41.812 -31.797 1 97.31 90 PHE A O 1
ATOM 690 N N . GLU A 1 91 ? -4.281 -43.875 -31.875 1 96.69 91 GLU A N 1
ATOM 691 C CA . GLU A 1 91 ? -2.967 -44.469 -32.062 1 96.69 91 GLU A CA 1
ATOM 692 C C . GLU A 1 91 ? -2.953 -45.406 -33.25 1 96.69 91 GLU A C 1
ATOM 694 O O . GLU A 1 91 ? -3.926 -46.125 -33.531 1 96.69 91 GLU A O 1
ATOM 699 N N . ARG A 1 92 ? -1.92 -45.281 -34.031 1 95.44 92 ARG A N 1
ATOM 700 C CA . ARG A 1 92 ? -1.589 -46.281 -35.031 1 95.44 92 ARG A CA 1
ATOM 701 C C . ARG A 1 92 ? -0.449 -47.188 -34.562 1 95.44 92 ARG A C 1
ATOM 703 O O . ARG A 1 92 ? 0.68 -46.719 -34.406 1 95.44 92 ARG A O 1
ATOM 710 N N . LEU A 1 93 ? -0.682 -48.469 -34.406 1 92.81 93 LEU A N 1
ATOM 711 C CA . LEU A 1 93 ? 0.235 -49.344 -33.688 1 92.81 93 LEU A CA 1
ATOM 712 C C . LEU A 1 93 ? 0.984 -50.25 -34.688 1 92.81 93 LEU A C 1
ATOM 714 O O . LEU A 1 93 ? 2.07 -50.75 -34.375 1 92.81 93 LEU A O 1
ATOM 718 N N . GLY A 1 94 ? 0.426 -50.531 -35.781 1 89 94 GLY A N 1
ATOM 719 C CA . GLY A 1 94 ? 1.098 -51.375 -36.75 1 89 94 GLY A CA 1
ATOM 720 C C . GLY A 1 94 ? 0.222 -51.75 -37.938 1 89 94 GLY A C 1
ATOM 721 O O . GLY A 1 94 ? -1.005 -51.656 -37.875 1 89 94 GLY A O 1
ATOM 722 N N . THR A 1 95 ? 0.886 -52.031 -39.031 1 88.12 95 THR A N 1
ATOM 723 C CA . THR A 1 95 ? 0.146 -52.344 -40.25 1 88.12 95 THR A CA 1
ATOM 724 C C . THR A 1 95 ? 0.652 -53.625 -40.875 1 88.12 95 THR A C 1
ATOM 726 O O . THR A 1 95 ? 1.861 -53.844 -40.969 1 88.12 95 THR A O 1
ATOM 729 N N . SER A 1 96 ? -0.271 -54.531 -40.969 1 84.5 96 SER A N 1
ATOM 730 C CA . SER A 1 96 ? -0.012 -55.688 -41.812 1 84.5 96 SER A CA 1
ATOM 731 C C . SER A 1 96 ? -0.575 -55.531 -43.219 1 84.5 96 SER A C 1
ATOM 733 O O . SER A 1 96 ? -1.064 -54.438 -43.562 1 84.5 96 SER A O 1
ATOM 735 N N . ARG A 1 97 ? -0.429 -56.562 -44.062 1 81.94 97 ARG A N 1
ATOM 736 C CA . ARG A 1 97 ? -0.878 -56.469 -45.438 1 81.94 97 ARG A CA 1
ATOM 737 C C . ARG A 1 97 ? -2.391 -56.312 -45.531 1 81.94 97 ARG A C 1
ATOM 739 O O . ARG A 1 97 ? -2.887 -55.531 -46.344 1 81.94 97 ARG A O 1
ATOM 746 N N . ASP A 1 98 ? -3.07 -56.938 -44.625 1 86.19 98 ASP A N 1
ATOM 747 C CA . ASP A 1 98 ? -4.523 -56.969 -44.781 1 86.19 98 ASP A CA 1
ATOM 748 C C . ASP A 1 98 ? -5.203 -55.969 -43.844 1 86.19 98 ASP A C 1
ATOM 750 O O . ASP A 1 98 ? -6.324 -55.531 -44.125 1 86.19 98 ASP A O 1
ATOM 754 N N . GLU A 1 99 ? -4.539 -55.656 -42.781 1 91 99 GLU A N 1
ATOM 755 C CA . GLU A 1 99 ? -5.215 -54.812 -41.812 1 91 99 GLU A CA 1
ATOM 756 C C . GLU A 1 99 ? -4.215 -53.938 -41.062 1 91 99 GLU A C 1
ATOM 758 O O . GLU A 1 99 ? -3.025 -54.25 -41 1 91 99 GLU A O 1
ATOM 763 N N . THR A 1 100 ? -4.719 -52.844 -40.625 1 92.5 100 THR A N 1
ATOM 764 C CA . THR A 1 100 ? -3.951 -51.969 -39.75 1 92.5 100 THR A CA 1
ATOM 765 C C . THR A 1 100 ? -4.516 -52 -38.344 1 92.5 100 THR A C 1
ATOM 767 O O . THR A 1 100 ? -5.73 -52 -38.156 1 92.5 100 THR A O 1
ATOM 770 N N . HIS A 1 101 ? -3.654 -52.094 -37.375 1 94.88 101 HIS A N 1
ATOM 771 C CA . HIS A 1 101 ? -3.982 -52.125 -35.938 1 94.88 101 HIS A CA 1
ATOM 772 C C . HIS A 1 101 ? -3.979 -50.719 -35.344 1 94.88 101 HIS A C 1
ATOM 774 O O . HIS A 1 101 ? -2.947 -50.031 -35.344 1 94.88 101 HIS A O 1
ATOM 780 N N . TYR A 1 102 ? -5.18 -50.281 -34.875 1 96 102 TYR A N 1
ATOM 781 C CA . TYR A 1 102 ? -5.367 -48.938 -34.312 1 96 102 TYR A CA 1
ATOM 782 C C . TYR A 1 102 ? -5.805 -49.031 -32.844 1 96 102 TYR A C 1
ATOM 784 O O . TYR A 1 102 ? -6.137 -50.125 -32.375 1 96 102 TYR A O 1
ATOM 792 N N . ALA A 1 103 ? -5.695 -47.969 -32.188 1 97.38 103 ALA A N 1
ATOM 793 C CA . ALA A 1 103 ? -6.328 -47.781 -30.875 1 97.38 103 ALA A CA 1
ATOM 794 C C . ALA A 1 103 ? -6.902 -46.375 -30.734 1 97.38 103 ALA A C 1
ATOM 796 O O . ALA A 1 103 ? -6.371 -45.438 -31.297 1 97.38 103 ALA A O 1
ATOM 797 N N . LEU A 1 104 ? -7.996 -46.25 -30.047 1 97.44 104 LEU A N 1
ATOM 798 C CA . LEU A 1 104 ? -8.523 -44.938 -29.719 1 97.44 104 LEU A CA 1
ATOM 799 C C . LEU A 1 104 ? -8.867 -44.844 -28.234 1 97.44 104 LEU A C 1
ATOM 801 O O . LEU A 1 104 ? -9.078 -45.844 -27.562 1 97.44 104 LEU A O 1
ATOM 805 N N . THR A 1 105 ? -8.789 -43.656 -27.719 1 98.44 105 THR A N 1
ATOM 806 C CA . THR A 1 105 ? -9.18 -43.375 -26.344 1 98.44 105 THR A CA 1
ATOM 807 C C . THR A 1 105 ? -10.523 -42.656 -26.312 1 98.44 105 THR A C 1
ATOM 809 O O . THR A 1 105 ? -10.688 -41.594 -26.906 1 98.44 105 THR A O 1
ATOM 812 N N . LEU A 1 106 ? -11.477 -43.25 -25.625 1 98.38 106 LEU A N 1
ATOM 813 C CA . LEU A 1 106 ? -12.82 -42.688 -25.469 1 98.38 106 LEU A CA 1
ATOM 814 C C . LEU A 1 106 ? -12.992 -42.094 -24.078 1 98.38 106 LEU A C 1
ATOM 816 O O . LEU A 1 106 ? -12.75 -42.75 -23.078 1 98.38 106 LEU A O 1
ATOM 820 N N . GLN A 1 107 ? -13.336 -40.844 -24.031 1 98.56 107 GLN A N 1
ATOM 821 C CA . GLN A 1 107 ? -13.578 -40.125 -22.781 1 98.56 107 GLN A CA 1
ATOM 822 C C . GLN A 1 107 ? -14.828 -39.25 -22.875 1 98.56 107 GLN A C 1
ATOM 824 O O . GLN A 1 107 ? -15.312 -38.969 -23.969 1 98.56 107 GLN A O 1
ATOM 829 N N . PRO A 1 108 ? -15.406 -38.906 -21.672 1 98.25 108 PRO A N 1
ATOM 830 C CA . PRO A 1 108 ? -16.516 -37.969 -21.734 1 98.25 108 PRO A CA 1
ATOM 831 C C . PRO A 1 108 ? -16.078 -36.562 -22.156 1 98.25 108 PRO A C 1
ATOM 833 O O . PRO A 1 108 ? -14.914 -36.219 -22 1 98.25 108 PRO A O 1
ATOM 836 N N . ARG A 1 109 ? -17.016 -35.719 -22.656 1 97.25 109 ARG A N 1
ATOM 837 C CA . ARG A 1 109 ? -16.719 -34.344 -23.094 1 97.25 109 ARG A CA 1
ATOM 838 C C . ARG A 1 109 ? -16.125 -33.531 -21.953 1 97.25 109 ARG A C 1
ATOM 840 O O . ARG A 1 109 ? -15.312 -32.625 -22.188 1 97.25 109 ARG A O 1
ATOM 847 N N . LEU A 1 110 ? -16.469 -33.875 -20.734 1 97.69 110 LEU A N 1
ATOM 848 C CA . LEU A 1 110 ? -15.961 -33.156 -19.578 1 97.69 110 LEU A CA 1
ATOM 849 C C . LEU A 1 110 ? -14.445 -33.281 -19.484 1 97.69 110 LEU A C 1
ATOM 851 O O . LEU A 1 110 ? -13.781 -32.375 -18.938 1 97.69 110 LEU A O 1
ATOM 855 N N . ALA A 1 111 ? -13.883 -34.375 -20 1 98.19 111 ALA A N 1
ATOM 856 C CA . ALA A 1 111 ? -12.438 -34.594 -19.969 1 98.19 111 ALA A CA 1
ATOM 857 C C . ALA A 1 111 ? -11.703 -33.531 -20.766 1 98.19 111 ALA A C 1
ATOM 859 O O . ALA A 1 111 ? -10.555 -33.188 -20.469 1 98.19 111 ALA A O 1
ATOM 860 N N . LEU A 1 112 ? -12.312 -32.969 -21.766 1 97.75 112 LEU A N 1
ATOM 861 C CA . LEU A 1 112 ? -11.688 -31.969 -22.641 1 97.75 112 LEU A CA 1
ATOM 862 C C . LEU A 1 112 ? -11.43 -30.672 -21.906 1 97.75 112 LEU A C 1
ATOM 864 O O . LEU A 1 112 ? -10.625 -29.844 -22.344 1 97.75 112 LEU A O 1
ATOM 868 N N . LEU A 1 113 ? -12.102 -30.469 -20.797 1 98.06 113 LEU A N 1
ATOM 869 C CA . LEU A 1 113 ? -12.016 -29.219 -20.062 1 98.06 113 LEU A CA 1
ATOM 870 C C . LEU A 1 113 ? -10.641 -29.062 -19.406 1 98.06 113 LEU A C 1
ATOM 872 O O . LEU A 1 113 ? -10.289 -27.969 -18.938 1 98.06 113 LEU A O 1
ATOM 876 N N . ASN A 1 114 ? -9.852 -30.172 -19.406 1 97.56 114 ASN A N 1
ATOM 877 C CA . ASN A 1 114 ? -8.484 -30.062 -18.906 1 97.56 114 ASN A CA 1
ATOM 878 C C . ASN A 1 114 ? -7.574 -29.344 -19.906 1 97.56 114 ASN A C 1
ATOM 880 O O . ASN A 1 114 ? -6.406 -29.078 -19.609 1 97.56 114 ASN A O 1
ATOM 884 N N . ARG A 1 115 ? -8.102 -28.969 -21.031 1 97 115 ARG A N 1
ATOM 885 C CA . ARG A 1 115 ? -7.371 -28.203 -22.031 1 97 115 ARG A CA 1
ATOM 886 C C . ARG A 1 115 ? -7.738 -26.734 -21.984 1 97 115 ARG A C 1
ATOM 888 O O . ARG A 1 115 ? -7.312 -25.953 -22.828 1 97 115 ARG A O 1
ATOM 895 N N . SER A 1 116 ? -8.516 -26.344 -21 1 97.19 116 SER A N 1
ATOM 896 C CA . SER A 1 116 ? -8.953 -24.969 -20.828 1 97.19 116 SER A CA 1
ATOM 897 C C . SER A 1 116 ? -8.406 -24.375 -19.531 1 97.19 116 SER A C 1
ATOM 899 O O . SER A 1 116 ? -9.109 -24.312 -18.531 1 97.19 116 SER A O 1
ATOM 901 N N . HIS A 1 117 ? -7.137 -23.922 -19.656 1 97 117 HIS A N 1
ATOM 902 C CA . HIS A 1 117 ? -6.508 -23.219 -18.547 1 97 117 HIS A CA 1
ATOM 903 C C . HIS A 1 117 ? -7.016 -21.781 -18.453 1 97 117 HIS A C 1
ATOM 905 O O . HIS A 1 117 ? -7.008 -21.047 -19.438 1 97 117 HIS A O 1
ATOM 911 N N . GLN A 1 118 ? -7.512 -21.422 -17.172 1 96.88 118 GLN A N 1
ATOM 912 C CA . GLN A 1 118 ? -8.18 -20.125 -17.078 1 96.88 118 GLN A CA 1
ATOM 913 C C . GLN A 1 118 ? -7.809 -19.391 -15.797 1 96.88 118 GLN A C 1
ATOM 915 O O . GLN A 1 118 ? -7.352 -20.016 -14.836 1 96.88 118 GLN A O 1
ATOM 920 N N . ASN A 1 119 ? -7.906 -18.141 -15.789 1 97.25 119 ASN A N 1
ATOM 921 C CA . ASN A 1 119 ? -7.988 -17.203 -14.672 1 97.25 119 ASN A CA 1
ATOM 922 C C . ASN A 1 119 ? -9.258 -16.375 -14.734 1 97.25 119 ASN A C 1
ATOM 924 O O . ASN A 1 119 ? -9.484 -15.648 -15.711 1 97.25 119 ASN A O 1
ATOM 928 N N . ALA A 1 120 ? -10.07 -16.484 -13.695 1 97.62 120 ALA A N 1
ATOM 929 C CA . ALA A 1 120 ? -11.367 -15.828 -13.766 1 97.62 120 ALA A CA 1
ATOM 930 C C . ALA A 1 120 ? -11.922 -15.562 -12.375 1 97.62 120 ALA A C 1
ATOM 932 O O . ALA A 1 120 ? -11.477 -16.156 -11.391 1 97.62 120 ALA A O 1
ATOM 933 N N . ILE A 1 121 ? -12.867 -14.672 -12.32 1 97.44 121 ILE A N 1
ATOM 934 C CA . ILE A 1 121 ? -13.57 -14.336 -11.094 1 97.44 121 ILE A CA 1
ATOM 935 C C . ILE A 1 121 ? -15.062 -14.609 -11.258 1 97.44 121 ILE A C 1
ATOM 937 O O . ILE A 1 121 ? -15.641 -14.32 -12.312 1 97.44 121 ILE A O 1
ATOM 941 N N . TYR A 1 122 ? -15.664 -15.195 -10.266 1 98.19 122 TYR A N 1
ATOM 942 C CA . TYR A 1 122 ? -17.109 -15.422 -10.188 1 98.19 122 TYR A CA 1
ATOM 943 C C . TYR A 1 122 ? -17.703 -14.742 -8.953 1 98.19 122 TYR A C 1
ATOM 945 O O . TYR A 1 122 ? -17.141 -14.836 -7.859 1 98.19 122 TYR A O 1
ATOM 953 N N . GLN A 1 123 ? -18.797 -14.062 -9.148 1 97.25 123 GLN A N 1
ATOM 954 C CA . GLN A 1 123 ? -19.375 -13.312 -8.039 1 97.25 123 GLN A CA 1
ATOM 955 C C . GLN A 1 123 ? -20.828 -13.703 -7.805 1 97.25 123 GLN A C 1
ATOM 957 O O . GLN A 1 123 ? -21.578 -13.93 -8.758 1 97.25 123 GLN A O 1
ATOM 962 N N . ASP A 1 124 ? -21.172 -13.797 -6.539 1 96.94 124 ASP A N 1
ATOM 963 C CA . ASP A 1 124 ? -22.547 -13.992 -6.09 1 96.94 124 ASP A CA 1
ATOM 964 C C . ASP A 1 124 ? -23.172 -15.203 -6.777 1 96.94 124 ASP A C 1
ATOM 966 O O . ASP A 1 124 ? -24.266 -15.094 -7.352 1 96.94 124 ASP A O 1
ATOM 970 N N . GLN A 1 125 ? -22.484 -16.25 -6.809 1 98.06 125 GLN A N 1
ATOM 971 C CA . GLN A 1 125 ? -22.922 -17.516 -7.367 1 98.06 125 GLN A CA 1
ATOM 972 C C . GLN A 1 125 ? -22.578 -18.672 -6.438 1 98.06 125 GLN A C 1
ATOM 974 O O . GLN A 1 125 ? -21.516 -18.672 -5.801 1 98.06 125 GLN A O 1
ATOM 979 N N . SER A 1 126 ? -23.484 -19.625 -6.371 1 98.38 126 SER A N 1
ATOM 980 C CA . SER A 1 126 ? -23.203 -20.859 -5.637 1 98.38 126 SER A CA 1
ATOM 981 C C . SER A 1 126 ? -22.266 -21.766 -6.43 1 98.38 126 SER A C 1
ATOM 983 O O . SER A 1 126 ? -22.031 -21.547 -7.613 1 98.38 126 SER A O 1
ATOM 985 N N . VAL A 1 127 ? -21.781 -22.766 -5.789 1 98.25 127 VAL A N 1
ATOM 986 C CA . VAL A 1 127 ? -20.875 -23.703 -6.422 1 98.25 127 VAL A CA 1
ATOM 987 C C . VAL A 1 127 ? -21.531 -24.344 -7.633 1 98.25 127 VAL A C 1
ATOM 989 O O . VAL A 1 127 ? -21 -24.312 -8.742 1 98.25 127 VAL A O 1
ATOM 992 N N . PRO A 1 128 ? -22.797 -24.875 -7.57 1 98.44 128 PRO A N 1
ATOM 993 C CA . PRO A 1 128 ? -23.422 -25.453 -8.758 1 98.44 128 PRO A CA 1
ATOM 994 C C . PRO A 1 128 ? -23.641 -24.422 -9.867 1 98.44 128 PRO A C 1
ATOM 996 O O . PRO A 1 128 ? -23.516 -24.734 -11.047 1 98.44 128 PRO A O 1
ATOM 999 N N . GLN A 1 129 ? -23.938 -23.203 -9.453 1 98.19 129 GLN A N 1
ATOM 1000 C CA . GLN A 1 129 ? -24.156 -22.156 -10.445 1 98.19 129 GLN A CA 1
ATOM 1001 C C . GLN A 1 129 ? -22.875 -21.828 -11.203 1 98.19 129 GLN A C 1
ATOM 1003 O O . GLN A 1 129 ? -22.906 -21.594 -12.414 1 98.19 129 GLN A O 1
ATOM 1008 N N . ILE A 1 130 ? -21.75 -21.781 -10.516 1 98.5 130 ILE A N 1
ATOM 1009 C CA . ILE A 1 130 ? -20.453 -21.516 -11.148 1 98.5 130 ILE A CA 1
ATOM 1010 C C . ILE A 1 130 ? -20.141 -22.625 -12.148 1 98.5 130 ILE A C 1
ATOM 1012 O O . ILE A 1 130 ? -19.734 -22.359 -13.289 1 98.5 130 ILE A O 1
ATOM 1016 N N . VAL A 1 131 ? -20.312 -23.859 -11.695 1 98.62 131 VAL A N 1
ATOM 1017 C CA . VAL A 1 131 ? -20.047 -25.016 -12.555 1 98.62 131 VAL A CA 1
ATOM 1018 C C . VAL A 1 131 ? -20.938 -24.953 -13.789 1 98.62 131 VAL A C 1
ATOM 1020 O O . VAL A 1 131 ? -20.469 -25.141 -14.914 1 98.62 131 VAL A O 1
ATOM 1023 N N . GLU A 1 132 ? -22.172 -24.703 -13.586 1 98.25 132 GLU A N 1
ATOM 1024 C CA . GLU A 1 132 ? -23.109 -24.594 -14.703 1 98.25 132 GLU A CA 1
ATOM 1025 C C . GLU A 1 132 ? -22.688 -23.5 -15.672 1 98.25 132 GLU A C 1
ATOM 1027 O O . GLU A 1 132 ? -22.75 -23.688 -16.891 1 98.25 132 GLU A O 1
ATOM 1032 N N . LYS A 1 133 ? -22.359 -22.375 -15.117 1 97.69 133 LYS A N 1
ATOM 1033 C CA . LYS A 1 133 ? -21.922 -21.25 -15.945 1 97.69 133 LYS A CA 1
ATOM 1034 C C . LYS A 1 133 ? -20.75 -21.641 -16.844 1 97.69 133 LYS A C 1
ATOM 1036 O O . LYS A 1 133 ? -20.734 -21.328 -18.031 1 97.69 133 LYS A O 1
ATOM 1041 N N . ILE A 1 134 ? -19.75 -22.328 -16.312 1 98.19 134 ILE A N 1
ATOM 1042 C CA . ILE A 1 134 ? -18.578 -22.734 -17.062 1 98.19 134 ILE A CA 1
ATOM 1043 C C . ILE A 1 134 ? -18.969 -23.734 -18.141 1 98.19 134 ILE A C 1
ATOM 1045 O O . ILE A 1 134 ? -18.562 -23.609 -19.297 1 98.19 134 ILE A O 1
ATOM 1049 N N . LEU A 1 135 ? -19.766 -24.734 -17.797 1 98.19 135 LEU A N 1
ATOM 1050 C CA . LEU A 1 135 ? -20.188 -25.766 -18.734 1 98.19 135 LEU A CA 1
ATOM 1051 C C . LEU A 1 135 ? -20.984 -25.156 -19.891 1 98.19 135 LEU A C 1
ATOM 1053 O O . LEU A 1 135 ? -20.75 -25.484 -21.047 1 98.19 135 LEU A O 1
ATOM 1057 N N . ARG A 1 136 ? -21.844 -24.188 -19.609 1 97.38 136 ARG A N 1
ATOM 1058 C CA . ARG A 1 136 ? -22.719 -23.609 -20.625 1 97.38 136 ARG A CA 1
ATOM 1059 C C . ARG A 1 136 ? -22 -22.531 -21.422 1 97.38 136 ARG A C 1
ATOM 1061 O O . ARG A 1 136 ? -21.906 -22.625 -22.641 1 97.38 136 ARG A O 1
ATOM 1068 N N . GLU A 1 137 ? -21.547 -21.547 -20.766 1 95.81 137 GLU A N 1
ATOM 1069 C CA . GLU A 1 137 ? -21.047 -20.344 -21.422 1 95.81 137 GLU A CA 1
ATOM 1070 C C . GLU A 1 137 ? -19.703 -20.594 -22.078 1 95.81 137 GLU A C 1
ATOM 1072 O O . GLU A 1 137 ? -19.453 -20.156 -23.203 1 95.81 137 GLU A O 1
ATOM 1077 N N . ARG A 1 138 ? -18.797 -21.281 -21.422 1 95.38 138 ARG A N 1
ATOM 1078 C CA . ARG A 1 138 ? -17.453 -21.438 -21.969 1 95.38 138 ARG A CA 1
ATOM 1079 C C . ARG A 1 138 ? -17.375 -22.656 -22.875 1 95.38 138 ARG A C 1
ATOM 1081 O O . ARG A 1 138 ? -16.625 -22.656 -23.859 1 95.38 138 ARG A O 1
ATOM 1088 N N . HIS A 1 139 ? -18.156 -23.734 -22.578 1 96.5 139 HIS A N 1
ATOM 1089 C CA . HIS A 1 139 ? -17.922 -24.984 -23.297 1 96.5 139 HIS A CA 1
ATOM 1090 C C . HIS A 1 139 ? -19.156 -25.391 -24.094 1 96.5 139 HIS A C 1
ATOM 1092 O O . HIS A 1 139 ? -19.188 -26.469 -24.719 1 96.5 139 HIS A O 1
ATOM 1098 N N . GLY A 1 140 ? -20.234 -24.656 -24.031 1 95 140 GLY A N 1
ATOM 1099 C CA . GLY A 1 140 ? -21.375 -24.797 -24.922 1 95 140 GLY A CA 1
ATOM 1100 C C . GLY A 1 140 ? -22.234 -26 -24.594 1 95 140 GLY A C 1
ATOM 1101 O O . GLY A 1 140 ? -22.953 -26.516 -25.469 1 95 140 GLY A O 1
ATOM 1102 N N . LEU A 1 141 ? -22.078 -26.547 -23.359 1 96.38 141 LEU A N 1
ATOM 1103 C CA . LEU A 1 141 ? -22.938 -27.656 -22.984 1 96.38 141 LEU A CA 1
ATOM 1104 C C . LEU A 1 141 ? -24.359 -27.172 -22.719 1 96.38 141 LEU A C 1
ATOM 1106 O O . LEU A 1 141 ? -24.578 -26.078 -22.203 1 96.38 141 LEU A O 1
ATOM 1110 N N . ARG A 1 142 ? -25.328 -28 -23.062 1 95.06 142 ARG A N 1
ATOM 1111 C CA . ARG A 1 142 ? -26.734 -27.656 -22.938 1 95.06 142 ARG A CA 1
ATOM 1112 C C . ARG A 1 142 ? -27.391 -28.453 -21.797 1 95.06 142 ARG A C 1
ATOM 1114 O O . ARG A 1 142 ? -26.719 -29.219 -21.109 1 95.06 142 ARG A O 1
ATOM 1121 N N . GLY A 1 143 ? -28.625 -28.188 -21.625 1 91.31 143 GLY A N 1
ATOM 1122 C CA . GLY A 1 143 ? -29.359 -28.766 -20.516 1 91.31 143 GLY A CA 1
ATOM 1123 C C . GLY A 1 143 ? -29.422 -30.281 -20.562 1 91.31 143 GLY A C 1
ATOM 1124 O O . GLY A 1 143 ? -29.484 -30.938 -19.531 1 91.31 143 GLY A O 1
ATOM 1125 N N . GLN A 1 144 ? -29.312 -30.812 -21.703 1 92.44 144 GLN A N 1
ATOM 1126 C CA . GLN A 1 144 ? -29.375 -32.25 -21.859 1 92.44 144 GLN A CA 1
ATOM 1127 C C . GLN A 1 144 ? -28.031 -32.906 -21.562 1 92.44 144 GLN A C 1
ATOM 1129 O O . GLN A 1 144 ? -27.938 -34.125 -21.375 1 92.44 144 GLN A O 1
ATOM 1134 N N . ASP A 1 145 ? -27.016 -32.125 -21.531 1 95.56 145 ASP A N 1
ATOM 1135 C CA . ASP A 1 145 ? -25.656 -32.656 -21.422 1 95.56 145 ASP A CA 1
ATOM 1136 C C . ASP A 1 145 ? -25.281 -32.906 -19.969 1 95.56 145 ASP A C 1
ATOM 1138 O O . ASP A 1 145 ? -24.312 -33.594 -19.672 1 95.56 145 ASP A O 1
ATOM 1142 N N . PHE A 1 146 ? -25.938 -32.312 -19.031 1 97 146 PHE A N 1
ATOM 1143 C CA . PHE A 1 146 ? -25.641 -32.5 -17.625 1 97 146 PHE A CA 1
ATOM 1144 C C . PHE A 1 146 ? -26.891 -32.312 -16.766 1 97 146 PHE A C 1
ATOM 1146 O O . PHE A 1 146 ? -27.859 -31.672 -17.219 1 97 146 PHE A O 1
ATOM 1153 N N . LEU A 1 147 ? -26.844 -32.906 -15.57 1 96.19 147 LEU A N 1
ATOM 1154 C CA . LEU A 1 147 ? -27.984 -32.844 -14.656 1 96.19 147 LEU A CA 1
ATOM 1155 C C . LEU A 1 147 ? -27.5 -32.688 -13.211 1 96.19 147 LEU A C 1
ATOM 1157 O O . LEU A 1 147 ? -26.641 -33.438 -12.75 1 96.19 147 LEU A O 1
ATOM 1161 N N . PHE A 1 148 ? -28.047 -31.656 -12.523 1 96.69 148 PHE A N 1
ATOM 1162 C CA . PHE A 1 148 ? -27.828 -31.5 -11.094 1 96.69 148 PHE A CA 1
ATOM 1163 C C . PHE A 1 148 ? -28.969 -32.094 -10.297 1 96.69 148 PHE A C 1
ATOM 1165 O O . PHE A 1 148 ? -30.094 -31.609 -10.344 1 96.69 148 PHE A O 1
ATOM 1172 N N . SER A 1 149 ? -28.734 -33.156 -9.672 1 96.69 149 SER A N 1
ATOM 1173 C CA . SER A 1 149 ? -29.672 -33.75 -8.727 1 96.69 149 SER A CA 1
ATOM 1174 C C . SER A 1 149 ? -29.188 -33.594 -7.285 1 96.69 149 SER A C 1
ATOM 1176 O O . SER A 1 149 ? -28.641 -34.531 -6.691 1 96.69 149 SER A O 1
ATOM 1178 N N . LEU A 1 150 ? -29.453 -32.469 -6.715 1 97.31 150 LEU A N 1
ATOM 1179 C CA . LEU A 1 150 ? -28.922 -32.094 -5.41 1 97.31 150 LEU A CA 1
ATOM 1180 C C . LEU A 1 150 ? -30.016 -32.062 -4.352 1 97.31 150 LEU A C 1
ATOM 1182 O O . LEU A 1 150 ? -31.141 -31.656 -4.629 1 97.31 150 LEU A O 1
ATOM 1186 N N . THR A 1 151 ? -29.719 -32.469 -3.197 1 95.38 151 THR A N 1
ATOM 1187 C CA . THR A 1 151 ? -30.656 -32.469 -2.078 1 95.38 151 THR A CA 1
ATOM 1188 C C . THR A 1 151 ? -30.531 -31.188 -1.264 1 95.38 151 THR A C 1
ATOM 1190 O O . THR A 1 151 ? -31.469 -30.812 -0.547 1 95.38 151 THR A O 1
ATOM 1193 N N . LYS A 1 152 ? -29.438 -30.578 -1.323 1 95.62 152 LYS A N 1
ATOM 1194 C CA . LYS A 1 152 ? -29.172 -29.359 -0.554 1 95.62 152 LYS A CA 1
ATOM 1195 C C . LYS A 1 152 ? -29.156 -28.125 -1.458 1 95.62 152 LYS A C 1
ATOM 1197 O O . LYS A 1 152 ? -28.969 -28.25 -2.67 1 95.62 152 LYS A O 1
ATOM 1202 N N . THR A 1 153 ? -29.453 -27.031 -0.812 1 96.25 153 THR A N 1
ATOM 1203 C CA . THR A 1 153 ? -29.312 -25.734 -1.475 1 96.25 153 THR A CA 1
ATOM 1204 C C . THR A 1 153 ? -28.031 -25.047 -1.027 1 96.25 153 THR A C 1
ATOM 1206 O O . THR A 1 153 ? -27.828 -24.812 0.167 1 96.25 153 THR A O 1
ATOM 1209 N N . TYR A 1 154 ? -27.25 -24.719 -1.887 1 98 154 TYR A N 1
ATOM 1210 C CA . TYR A 1 154 ? -25.953 -24.141 -1.567 1 98 154 TYR A CA 1
ATOM 1211 C C . TYR A 1 154 ? -25.984 -22.625 -1.648 1 98 154 TYR A C 1
ATOM 1213 O O . TYR A 1 154 ? -26.609 -22.062 -2.543 1 98 154 TYR A O 1
ATOM 1221 N N . PRO A 1 155 ? -25.359 -21.969 -0.714 1 97.44 155 PRO A N 1
ATOM 1222 C CA . PRO A 1 155 ? -25.391 -20.5 -0.671 1 97.44 155 PRO A CA 1
ATOM 1223 C C . PRO A 1 155 ? -24.578 -19.859 -1.788 1 97.44 155 PRO A C 1
ATOM 1225 O O . PRO A 1 155 ? -23.656 -20.484 -2.322 1 97.44 155 PRO A O 1
ATOM 1228 N N . ARG A 1 156 ? -24.969 -18.641 -2.15 1 97.62 156 ARG A N 1
ATOM 1229 C CA . ARG A 1 156 ? -24.172 -17.828 -3.066 1 97.62 156 ARG A CA 1
ATOM 1230 C C . ARG A 1 156 ? -22.906 -17.328 -2.383 1 97.62 156 ARG A C 1
ATOM 1232 O O . ARG A 1 156 ? -22.938 -16.922 -1.218 1 97.62 156 ARG A O 1
ATOM 1239 N N . ARG A 1 157 ? -21.828 -17.469 -3.033 1 97.62 157 ARG A N 1
ATOM 1240 C CA . ARG A 1 157 ? -20.547 -16.953 -2.555 1 97.62 157 ARG A CA 1
ATOM 1241 C C . ARG A 1 157 ? -20.281 -15.555 -3.117 1 97.62 157 ARG A C 1
ATOM 1243 O O . ARG A 1 157 ? -20.578 -15.289 -4.285 1 97.62 157 ARG A O 1
ATOM 1250 N N . GLU A 1 158 ? -19.766 -14.656 -2.264 1 96.06 158 GLU A N 1
ATOM 1251 C CA . GLU A 1 158 ? -19.5 -13.289 -2.697 1 96.06 158 GLU A CA 1
ATOM 1252 C C . GLU A 1 158 ? -18.516 -13.273 -3.871 1 96.06 158 GLU A C 1
ATOM 1254 O O . GLU A 1 158 ? -18.703 -12.523 -4.832 1 96.06 158 GLU A O 1
ATOM 1259 N N . GLN A 1 159 ? -17.547 -14.039 -3.791 1 96.62 159 GLN A N 1
ATOM 1260 C CA . GLN A 1 159 ? -16.562 -14.125 -4.875 1 96.62 159 GLN A CA 1
ATOM 1261 C C . GLN A 1 159 ? -15.805 -15.445 -4.816 1 96.62 159 GLN A C 1
ATOM 1263 O O . GLN A 1 159 ? -15.438 -15.914 -3.734 1 96.62 159 GLN A O 1
ATOM 1268 N N . VAL A 1 160 ? -15.602 -16.062 -5.891 1 98.06 160 VAL A N 1
ATOM 1269 C CA . VAL A 1 160 ? -14.734 -17.219 -6.074 1 98.06 160 VAL A CA 1
ATOM 1270 C C . VAL A 1 160 ? -13.742 -16.953 -7.203 1 98.06 160 VAL A C 1
ATOM 1272 O O . VAL A 1 160 ? -14.117 -16.438 -8.258 1 98.06 160 VAL A O 1
ATOM 1275 N N . MET A 1 161 ? -12.5 -17.281 -6.953 1 97.25 161 MET A N 1
ATOM 1276 C CA . MET A 1 161 ? -11.469 -16.984 -7.941 1 97.25 161 MET A CA 1
ATOM 1277 C C . MET A 1 161 ? -10.859 -18.266 -8.492 1 97.25 161 MET A C 1
ATOM 1279 O O . MET A 1 161 ? -10.492 -19.172 -7.727 1 97.25 161 MET A O 1
ATOM 1283 N N . GLN A 1 162 ? -10.914 -18.453 -9.789 1 98.06 162 GLN A N 1
ATOM 1284 C CA . GLN A 1 162 ? -10.125 -19.453 -10.508 1 98.06 162 GLN A CA 1
ATOM 1285 C C . GLN A 1 162 ? -8.766 -18.891 -10.914 1 98.06 162 GLN A C 1
ATOM 1287 O O . GLN A 1 162 ? -8.68 -17.906 -11.648 1 98.06 162 GLN A O 1
ATOM 1292 N N . TYR A 1 163 ? -7.695 -19.516 -10.422 1 97 163 TYR A N 1
ATOM 1293 C CA . TYR A 1 163 ? -6.367 -18.984 -10.734 1 97 163 TYR A CA 1
ATOM 1294 C C . TYR A 1 163 ? -5.402 -20.109 -11.086 1 97 163 TYR A C 1
ATOM 1296 O O . TYR A 1 163 ? -5.051 -20.922 -10.234 1 97 163 TYR A O 1
ATOM 1304 N N . GLY A 1 164 ? -5.008 -20.156 -12.32 1 94.81 164 GLY A N 1
ATOM 1305 C CA . GLY A 1 164 ? -4.008 -21.125 -12.758 1 94.81 164 GLY A CA 1
ATOM 1306 C C . GLY A 1 164 ? -4.539 -22.547 -12.836 1 94.81 164 GLY A C 1
ATOM 1307 O O . GLY A 1 164 ? -3.779 -23.5 -12.711 1 94.81 164 GLY A O 1
ATOM 1308 N N . GLU A 1 165 ? -5.773 -22.688 -13 1 96.75 165 GLU A N 1
ATOM 1309 C CA . GLU A 1 165 ? -6.398 -24 -13.086 1 96.75 165 GLU A CA 1
ATOM 1310 C C . GLU A 1 165 ? -7.129 -24.188 -14.414 1 96.75 165 GLU A C 1
ATOM 1312 O O . GLU A 1 165 ? -7.711 -23.234 -14.945 1 96.75 165 GLU A O 1
ATOM 1317 N N . ASP A 1 166 ? -7.039 -25.406 -14.898 1 97.62 166 ASP A N 1
ATOM 1318 C CA . ASP A 1 166 ? -7.938 -25.703 -16.016 1 97.62 166 ASP A CA 1
ATOM 1319 C C . ASP A 1 166 ? -9.367 -25.938 -15.523 1 97.62 166 ASP A C 1
ATOM 1321 O O . ASP A 1 166 ? -9.586 -26.156 -14.328 1 97.62 166 ASP A O 1
ATOM 1325 N N . ASP A 1 167 ? -10.289 -25.859 -16.391 1 98.44 167 ASP A N 1
ATOM 1326 C CA . ASP A 1 167 ? -11.703 -25.891 -16.016 1 98.44 167 ASP A CA 1
ATOM 1327 C C . ASP A 1 167 ? -12.062 -27.219 -15.352 1 98.44 167 ASP A C 1
ATOM 1329 O O . ASP A 1 167 ? -12.891 -27.266 -14.445 1 98.44 167 ASP A O 1
ATOM 1333 N N . LEU A 1 168 ? -11.492 -28.344 -15.766 1 98.31 168 LEU A N 1
ATOM 1334 C CA . LEU A 1 168 ? -11.805 -29.641 -15.148 1 98.31 168 LEU A CA 1
ATOM 1335 C C . LEU A 1 168 ? -11.336 -29.672 -13.695 1 98.31 168 LEU A C 1
ATOM 1337 O O . LEU A 1 168 ? -12.102 -30.047 -12.805 1 98.31 168 LEU A O 1
ATOM 1341 N N . ARG A 1 169 ? -10.109 -29.266 -13.484 1 97.94 169 ARG A N 1
ATOM 1342 C CA . ARG A 1 169 ? -9.562 -29.234 -12.133 1 97.94 169 ARG A CA 1
ATOM 1343 C C . ARG A 1 169 ? -10.359 -28.281 -11.234 1 97.94 169 ARG A C 1
ATOM 1345 O O . ARG A 1 169 ? -10.633 -28.609 -10.078 1 97.94 169 ARG A O 1
ATOM 1352 N N . PHE A 1 170 ? -10.703 -27.172 -11.734 1 98 170 PHE A N 1
ATOM 1353 C CA . PHE A 1 170 ? -11.438 -26.172 -10.977 1 98 170 PHE A CA 1
ATOM 1354 C C . PHE A 1 170 ? -12.812 -26.688 -10.57 1 98 170 PHE A C 1
ATOM 1356 O O . PHE A 1 170 ? -13.195 -26.609 -9.406 1 98 170 PHE A O 1
ATOM 1363 N N . ILE A 1 171 ? -13.5 -27.219 -11.531 1 98.25 171 ILE A N 1
ATOM 1364 C CA . ILE A 1 171 ? -14.844 -27.75 -11.297 1 98.25 171 ILE A CA 1
ATOM 1365 C C . ILE A 1 171 ? -14.773 -28.906 -10.297 1 98.25 171 ILE A C 1
ATOM 1367 O O . ILE A 1 171 ? -15.547 -28.938 -9.336 1 98.25 171 ILE A O 1
ATOM 1371 N N . THR A 1 172 ? -13.828 -29.812 -10.5 1 98.06 172 THR A N 1
ATOM 1372 C CA . THR A 1 172 ? -13.695 -30.969 -9.625 1 98.06 172 THR A CA 1
ATOM 1373 C C . THR A 1 172 ? -13.352 -30.531 -8.203 1 98.06 172 THR A C 1
ATOM 1375 O O . THR A 1 172 ? -13.875 -31.094 -7.234 1 98.06 172 THR A O 1
ATOM 1378 N N . ARG A 1 173 ? -12.531 -29.547 -8.07 1 97.75 173 ARG A N 1
ATOM 1379 C CA . ARG A 1 173 ? -12.148 -29.047 -6.754 1 97.75 173 ARG A CA 1
ATOM 1380 C C . ARG A 1 173 ? -13.336 -28.422 -6.035 1 97.75 173 ARG A C 1
ATOM 1382 O O . ARG A 1 173 ? -13.586 -28.719 -4.863 1 97.75 173 ARG A O 1
ATOM 1389 N N . LEU A 1 174 ? -14.047 -27.547 -6.738 1 97.75 174 LEU A N 1
ATOM 1390 C CA . LEU A 1 174 ? -15.188 -26.859 -6.137 1 97.75 174 LEU A CA 1
ATOM 1391 C C . LEU A 1 174 ? -16.234 -27.875 -5.676 1 97.75 174 LEU A C 1
ATOM 1393 O O . LEU A 1 174 ? -16.75 -27.781 -4.559 1 97.75 174 LEU A O 1
ATOM 1397 N N . LEU A 1 175 ? -16.516 -28.844 -6.582 1 98.31 175 LEU A N 1
ATOM 1398 C CA . LEU A 1 175 ? -17.516 -29.859 -6.258 1 98.31 175 LEU A CA 1
ATOM 1399 C C . LEU A 1 175 ? -17.047 -30.719 -5.082 1 98.31 175 LEU A C 1
ATOM 1401 O O . LEU A 1 175 ? -17.828 -31 -4.164 1 98.31 175 LEU A O 1
ATOM 1405 N N . GLY A 1 176 ? -15.812 -31.125 -5.113 1 97.75 176 GLY A N 1
ATOM 1406 C CA . GLY A 1 176 ? -15.273 -31.922 -4.02 1 97.75 176 GLY A CA 1
ATOM 1407 C C . GLY A 1 176 ? -15.289 -31.188 -2.691 1 97.75 176 GLY A C 1
ATOM 1408 O O . GLY A 1 176 ? -15.508 -31.797 -1.644 1 97.75 176 GLY A O 1
ATOM 1409 N N . GLU A 1 177 ? -15.086 -29.938 -2.74 1 96.69 177 GLU A N 1
ATOM 1410 C CA . GLU A 1 177 ? -15.062 -29.109 -1.531 1 96.69 177 GLU A CA 1
ATOM 1411 C C . GLU A 1 177 ? -16.406 -29.156 -0.806 1 96.69 177 GLU A C 1
ATOM 1413 O O . GLU A 1 177 ? -16.453 -29.188 0.426 1 96.69 177 GLU A O 1
ATOM 1418 N N . VAL A 1 178 ? -17.453 -29.188 -1.598 1 97.38 178 VAL A N 1
ATOM 1419 C CA . VAL A 1 178 ? -18.766 -29.141 -0.965 1 97.38 178 VAL A CA 1
ATOM 1420 C C . VAL A 1 178 ? -19.391 -30.531 -0.973 1 97.38 178 VAL A C 1
ATOM 1422 O O . VAL A 1 178 ? -20.578 -30.672 -0.674 1 97.38 178 VAL A O 1
ATOM 1425 N N . GLY A 1 179 ? -18.656 -31.531 -1.429 1 97.25 179 GLY A N 1
ATOM 1426 C CA . GLY A 1 179 ? -19.078 -32.906 -1.288 1 97.25 179 GLY A CA 1
ATOM 1427 C C . GLY A 1 179 ? -19.969 -33.375 -2.418 1 97.25 179 GLY A C 1
ATOM 1428 O O . GLY A 1 179 ? -20.672 -34.406 -2.291 1 97.25 179 GLY A O 1
ATOM 1429 N N . ILE A 1 180 ? -20 -32.656 -3.473 1 98.19 180 ILE A N 1
ATOM 1430 C CA . ILE A 1 180 ? -20.766 -33.062 -4.645 1 98.19 180 ILE A CA 1
ATOM 1431 C C . ILE A 1 180 ? -19.938 -33.969 -5.516 1 98.19 180 ILE A C 1
ATOM 1433 O O . ILE A 1 180 ? -18.781 -33.688 -5.832 1 98.19 180 ILE A O 1
ATOM 1437 N N . TRP A 1 181 ? -20.438 -35.125 -5.809 1 98.12 181 TRP A N 1
ATOM 1438 C CA . TRP A 1 181 ? -19.766 -36.062 -6.703 1 98.12 181 TRP A CA 1
ATOM 1439 C C . TRP A 1 181 ? -20.5 -36.156 -8.031 1 98.12 181 TRP A C 1
ATOM 1441 O O . TRP A 1 181 ? -21.641 -35.719 -8.156 1 98.12 181 TRP A O 1
ATOM 1451 N N . PHE A 1 182 ? -19.828 -36.688 -9.07 1 98 182 PHE A N 1
ATOM 1452 C CA . PHE A 1 182 ? -20.469 -36.812 -10.367 1 98 182 PHE A CA 1
ATOM 1453 C C . PHE A 1 182 ? -20.125 -38.125 -11.023 1 98 182 PHE A C 1
ATOM 1455 O O . PHE A 1 182 ? -19.141 -38.781 -10.633 1 98 182 PHE A O 1
ATOM 1462 N N . ARG A 1 183 ? -20.906 -38.531 -11.922 1 97.62 183 ARG A N 1
ATOM 1463 C CA . ARG A 1 183 ? -20.766 -39.719 -12.758 1 97.62 183 ARG A CA 1
ATOM 1464 C C . ARG A 1 183 ? -21.266 -39.469 -14.172 1 97.62 183 ARG A C 1
ATOM 1466 O O . ARG A 1 183 ? -21.797 -38.406 -14.461 1 97.62 183 ARG A O 1
ATOM 1473 N N . PHE A 1 184 ? -21.047 -40.438 -15.031 1 97.31 184 PHE A N 1
ATOM 1474 C CA . PHE A 1 184 ? -21.422 -40.281 -16.438 1 97.31 184 PHE A CA 1
ATOM 1475 C C . PHE A 1 184 ? -22.375 -41.375 -16.875 1 97.31 184 PHE A C 1
ATOM 1477 O O . PHE A 1 184 ? -22.203 -42.531 -16.516 1 97.31 184 PHE A O 1
ATOM 1484 N N . THR A 1 185 ? -23.375 -40.938 -17.516 1 94.62 185 THR A N 1
ATOM 1485 C CA . THR A 1 185 ? -24.312 -41.875 -18.156 1 94.62 185 THR A CA 1
ATOM 1486 C C . THR A 1 185 ? -24.453 -41.562 -19.641 1 94.62 185 THR A C 1
ATOM 1488 O O . THR A 1 185 ? -23.953 -40.531 -20.109 1 94.62 185 THR A O 1
ATOM 1491 N N . ALA A 1 186 ? -25.031 -42.5 -20.375 1 95.12 186 ALA A N 1
ATOM 1492 C CA . ALA A 1 186 ? -25.219 -42.312 -21.812 1 95.12 186 ALA A CA 1
ATOM 1493 C C . ALA A 1 186 ? -26.703 -42.156 -22.156 1 95.12 186 ALA A C 1
ATOM 1495 O O . ALA A 1 186 ? -27.547 -42.938 -21.672 1 95.12 186 ALA A O 1
ATOM 1496 N N . ASP A 1 187 ? -26.984 -41.094 -22.844 1 92.94 187 ASP A N 1
ATOM 1497 C CA . ASP A 1 187 ? -28.281 -41 -23.5 1 92.94 187 ASP A CA 1
ATOM 1498 C C . ASP A 1 187 ? -28.234 -41.594 -24.906 1 92.94 187 ASP A C 1
ATOM 1500 O O . ASP A 1 187 ? -27.766 -40.938 -25.844 1 92.94 187 ASP A O 1
ATOM 1504 N N . THR A 1 188 ? -28.734 -42.656 -25.125 1 88.88 188 THR A N 1
ATOM 1505 C CA . THR A 1 188 ? -28.594 -43.406 -26.375 1 88.88 188 THR A CA 1
ATOM 1506 C C . THR A 1 188 ? -29.5 -42.812 -27.453 1 88.88 188 THR A C 1
ATOM 1508 O O . THR A 1 188 ? -29.266 -43.031 -28.641 1 88.88 188 THR A O 1
ATOM 1511 N N . ARG A 1 189 ? -30.516 -42.094 -27.047 1 91.12 189 ARG A N 1
ATOM 1512 C CA . ARG A 1 189 ? -31.391 -41.438 -28.031 1 91.12 189 ARG A CA 1
ATOM 1513 C C . ARG A 1 189 ? -30.688 -40.281 -28.703 1 91.12 189 ARG A C 1
ATOM 1515 O O . ARG A 1 189 ? -30.75 -40.125 -29.922 1 91.12 189 ARG A O 1
ATOM 1522 N N . LEU A 1 190 ? -29.984 -39.594 -27.922 1 90.81 190 LEU A N 1
ATOM 1523 C CA . LEU A 1 190 ? -29.312 -38.406 -28.438 1 90.81 190 LEU A CA 1
ATOM 1524 C C . LEU A 1 190 ? -27.844 -38.688 -28.75 1 90.81 190 LEU A C 1
ATOM 1526 O O . LEU A 1 190 ? -27.156 -37.875 -29.344 1 90.81 190 LEU A O 1
ATOM 1530 N N . HIS A 1 191 ? -27.359 -39.906 -28.406 1 92.25 191 HIS A N 1
ATOM 1531 C CA . HIS A 1 191 ? -25.984 -40.312 -28.594 1 92.25 191 HIS A CA 1
ATOM 1532 C C . HIS A 1 191 ? -25.016 -39.344 -27.938 1 92.25 191 HIS A C 1
ATOM 1534 O O . HIS A 1 191 ? -24.062 -38.875 -28.562 1 92.25 191 HIS A O 1
ATOM 1540 N N . ILE A 1 192 ? -25.359 -39 -26.672 1 93.88 192 ILE A N 1
ATOM 1541 C CA . ILE A 1 192 ? -24.5 -38.094 -25.922 1 93.88 192 ILE A CA 1
ATOM 1542 C C . ILE A 1 192 ? -24.219 -38.688 -24.547 1 93.88 192 ILE A C 1
ATOM 1544 O O . ILE A 1 192 ? -24.969 -39.5 -24.047 1 93.88 192 ILE A O 1
ATOM 1548 N N . ASP A 1 193 ? -23.062 -38.312 -24.062 1 96.44 193 ASP A N 1
ATOM 1549 C CA . ASP A 1 193 ? -22.781 -38.594 -22.641 1 96.44 193 ASP A CA 1
ATOM 1550 C C . ASP A 1 193 ? -23.406 -37.531 -21.75 1 96.44 193 ASP A C 1
ATOM 1552 O O . ASP A 1 193 ? -23.484 -36.375 -22.125 1 96.44 193 ASP A O 1
ATOM 1556 N N . VAL A 1 194 ? -23.891 -37.875 -20.609 1 97.19 194 VAL A N 1
ATOM 1557 C CA . VAL A 1 194 ? -24.547 -37 -19.656 1 97.19 194 VAL A CA 1
ATOM 1558 C C . VAL A 1 194 ? -23.797 -37 -18.328 1 97.19 194 VAL A C 1
ATOM 1560 O O . VAL A 1 194 ? -23.594 -38.094 -17.734 1 97.19 194 VAL A O 1
ATOM 1563 N N . ALA A 1 195 ? -23.406 -35.844 -17.859 1 97.62 195 ALA A N 1
ATOM 1564 C CA . ALA A 1 195 ? -22.797 -35.719 -16.531 1 97.62 195 ALA A CA 1
ATOM 1565 C C . ALA A 1 195 ? -23.859 -35.5 -15.461 1 97.62 195 ALA A C 1
ATOM 1567 O O . ALA A 1 195 ? -24.625 -34.531 -15.523 1 97.62 195 ALA A O 1
ATOM 1568 N N . GLU A 1 196 ? -23.891 -36.406 -14.5 1 97.69 196 GLU A N 1
ATOM 1569 C CA . GLU A 1 196 ? -24.844 -36.281 -13.398 1 97.69 196 GLU A CA 1
ATOM 1570 C C . GLU A 1 196 ? -24.141 -35.906 -12.102 1 97.69 196 GLU A C 1
ATOM 1572 O O . GLU A 1 196 ? -23.219 -36.594 -11.656 1 97.69 196 GLU A O 1
ATOM 1577 N N . PHE A 1 197 ? -24.594 -34.812 -11.484 1 98.31 197 PHE A N 1
ATOM 1578 C CA . PHE A 1 197 ? -24.031 -34.312 -10.234 1 98.31 197 PHE A CA 1
ATOM 1579 C C . PHE A 1 197 ? -24.969 -34.594 -9.062 1 98.31 197 PHE A C 1
ATOM 1581 O O . PHE A 1 197 ? -26.156 -34.25 -9.109 1 98.31 197 PHE A O 1
ATOM 1588 N N . CYS A 1 198 ? -24.422 -35.25 -8.023 1 97.94 198 CYS A N 1
ATOM 1589 C CA . CYS A 1 198 ? -25.219 -35.625 -6.863 1 97.94 198 CYS A CA 1
ATOM 1590 C C . CYS A 1 198 ? -24.469 -35.312 -5.57 1 97.94 198 CYS A C 1
ATOM 1592 O O . CYS A 1 198 ? -23.25 -35.25 -5.555 1 97.94 198 CYS A O 1
ATOM 1594 N N . ASP A 1 199 ? -25.234 -35.062 -4.391 1 96.81 199 ASP A N 1
ATOM 1595 C CA . ASP A 1 199 ? -24.562 -34.719 -3.141 1 96.81 199 ASP A CA 1
ATOM 1596 C C . ASP A 1 199 ? -25.047 -35.625 -2 1 96.81 199 ASP A C 1
ATOM 1598 O O . ASP A 1 199 ? -24.75 -35.375 -0.833 1 96.81 199 ASP A O 1
ATOM 1602 N N . SER A 1 200 ? -25.875 -36.656 -2.357 1 94.12 200 SER A N 1
ATOM 1603 C CA . SER A 1 200 ? -26.391 -37.531 -1.311 1 94.12 200 SER A CA 1
ATOM 1604 C C . SER A 1 200 ? -26.531 -38.969 -1.804 1 94.12 200 SER A C 1
ATOM 1606 O O . SER A 1 200 ? -26.312 -39.25 -2.986 1 94.12 200 SER A O 1
ATOM 1608 N N . GLN A 1 201 ? -26.859 -39.781 -0.917 1 93.69 201 GLN A N 1
ATOM 1609 C CA . GLN A 1 201 ? -27.031 -41.188 -1.206 1 93.69 201 GLN A CA 1
ATOM 1610 C C . GLN A 1 201 ? -28.266 -41.438 -2.068 1 93.69 201 GLN A C 1
ATOM 1612 O O . GLN A 1 201 ? -28.422 -42.531 -2.641 1 93.69 201 GLN A O 1
ATOM 1617 N N . GLN A 1 202 ? -29.016 -40.438 -2.154 1 91.44 202 GLN A N 1
ATOM 1618 C CA . GLN A 1 202 ? -30.188 -40.562 -3.016 1 91.44 202 GLN A CA 1
ATOM 1619 C C . GLN A 1 202 ? -29.781 -40.688 -4.48 1 91.44 202 GLN A C 1
ATOM 1621 O O . GLN A 1 202 ? -30.562 -41.156 -5.309 1 91.44 202 GLN A O 1
ATOM 1626 N N . GLY A 1 203 ? -28.641 -40.25 -4.727 1 94.06 203 GLY A N 1
ATOM 1627 C CA . GLY A 1 203 ? -28.156 -40.312 -6.098 1 94.06 203 GLY A CA 1
ATOM 1628 C C . GLY A 1 203 ? -27.609 -41.688 -6.473 1 94.06 203 GLY A C 1
ATOM 1629 O O . GLY A 1 203 ? -27.359 -41.938 -7.648 1 94.06 203 GLY A O 1
ATOM 1630 N N . TYR A 1 204 ? -27.484 -42.562 -5.473 1 95.69 204 TYR A N 1
ATOM 1631 C CA . TYR A 1 204 ? -27 -43.906 -5.758 1 95.69 204 TYR A CA 1
ATOM 1632 C C . TYR A 1 204 ? -28.062 -44.719 -6.527 1 95.69 204 TYR A C 1
ATOM 1634 O O . TYR A 1 204 ? -29.25 -44.531 -6.32 1 95.69 204 TYR A O 1
ATOM 1642 N N . GLU A 1 205 ? -27.578 -45.531 -7.422 1 94.38 205 GLU A N 1
ATOM 1643 C CA . GLU A 1 205 ? -28.484 -46.469 -8.094 1 94.38 205 GLU A CA 1
ATOM 1644 C C . GLU A 1 205 ? -28.516 -47.812 -7.359 1 94.38 205 GLU A C 1
ATOM 1646 O O . GLU A 1 205 ? -27.531 -48.562 -7.359 1 94.38 205 GLU A O 1
ATOM 1651 N N . LYS A 1 206 ? -29.641 -48.125 -6.805 1 91.81 206 LYS A N 1
ATOM 1652 C CA . LYS A 1 206 ? -29.781 -49.344 -6.008 1 91.81 206 LYS A CA 1
ATOM 1653 C C . LYS A 1 206 ? -30.5 -50.438 -6.797 1 91.81 206 LYS A C 1
ATOM 1655 O O . LYS A 1 206 ? -31.109 -50.156 -7.828 1 91.81 206 LYS A O 1
ATOM 1660 N N . GLY A 1 207 ? -30.281 -51.719 -6.379 1 86.25 207 GLY A N 1
ATOM 1661 C CA . GLY A 1 207 ? -31.094 -52.781 -6.941 1 86.25 207 GLY A CA 1
ATOM 1662 C C . GLY A 1 207 ? -30.281 -53.875 -7.613 1 86.25 207 GLY A C 1
ATOM 1663 O O . GLY A 1 207 ? -30.828 -54.906 -8.031 1 86.25 207 GLY A O 1
ATOM 1664 N N . LEU A 1 208 ? -29.078 -53.719 -7.805 1 92.5 208 LEU A N 1
ATOM 1665 C CA . LEU A 1 208 ? -28.266 -54.75 -8.43 1 92.5 208 LEU A CA 1
ATOM 1666 C C . LEU A 1 208 ? -27.844 -55.812 -7.41 1 92.5 208 LEU A C 1
ATOM 1668 O O . LEU A 1 208 ? -27.297 -55.469 -6.359 1 92.5 208 LEU A O 1
ATOM 1672 N N . THR A 1 209 ? -28.156 -57.031 -7.621 1 94.94 209 THR A N 1
ATOM 1673 C CA . THR A 1 209 ? -27.75 -58.156 -6.781 1 94.94 209 THR A CA 1
ATOM 1674 C C . THR A 1 209 ? -27.094 -59.219 -7.621 1 94.94 209 THR A C 1
ATOM 1676 O O . THR A 1 209 ? -27.625 -59.656 -8.648 1 94.94 209 THR A O 1
ATOM 1679 N N . LEU A 1 210 ? -25.969 -59.656 -7.266 1 95 210 LEU A N 1
ATOM 1680 C CA . LEU A 1 210 ? -25.234 -60.719 -7.969 1 95 210 LEU A CA 1
ATOM 1681 C C . LEU A 1 210 ? -24.812 -61.812 -7.008 1 95 210 LEU A C 1
ATOM 1683 O O . LEU A 1 210 ? -24.516 -61.562 -5.84 1 95 210 LEU A O 1
ATOM 1687 N N . PRO A 1 211 ? -24.688 -63 -7.48 1 93.5 211 PRO A N 1
ATOM 1688 C CA . PRO A 1 211 ? -24.25 -64.125 -6.625 1 93.5 211 PRO A CA 1
ATOM 1689 C C . PRO A 1 211 ? -22.734 -64.25 -6.559 1 93.5 211 PRO A C 1
ATOM 1691 O O . PRO A 1 211 ? -22.031 -63.781 -7.465 1 93.5 211 PRO A O 1
ATOM 1694 N N . SER A 1 212 ? -22.297 -64.812 -5.422 1 93.75 212 SER A N 1
ATOM 1695 C CA . SER A 1 212 ? -20.891 -65.188 -5.312 1 93.75 212 SER A CA 1
ATOM 1696 C C . SER A 1 212 ? -20.625 -66.562 -5.926 1 93.75 212 SER A C 1
ATOM 1698 O O . SER A 1 212 ? -21.062 -67.562 -5.387 1 93.75 212 SER A O 1
ATOM 1700 N N . VAL A 1 213 ? -20.047 -66.562 -7.082 1 86.75 213 VAL A N 1
ATOM 1701 C CA . VAL A 1 213 ? -19.719 -67.812 -7.754 1 86.75 213 VAL A CA 1
ATOM 1702 C C . VAL A 1 213 ? -18.281 -67.75 -8.273 1 86.75 213 VAL A C 1
ATOM 1704 O O . VAL A 1 213 ? -17.938 -66.875 -9.062 1 86.75 213 VAL A O 1
ATOM 1707 N N . PRO A 1 214 ? -17.359 -68.625 -7.738 1 79.12 214 PRO A N 1
ATOM 1708 C CA . PRO A 1 214 ? -16 -68.625 -8.289 1 79.12 214 PRO A CA 1
ATOM 1709 C C . PRO A 1 214 ? -15.969 -69 -9.773 1 79.12 214 PRO A C 1
ATOM 1711 O O . PRO A 1 214 ? -16.812 -69.75 -10.25 1 79.12 214 PRO A O 1
ATOM 1714 N N . PRO A 1 215 ? -15.133 -68.25 -10.523 1 70.62 215 PRO A N 1
ATOM 1715 C CA . PRO A 1 215 ? -15.078 -68.562 -11.961 1 70.62 215 PRO A CA 1
ATOM 1716 C C . PRO A 1 215 ? -14.719 -70 -12.266 1 70.62 215 PRO A C 1
ATOM 1718 O O . PRO A 1 215 ? -13.648 -70.5 -11.859 1 70.62 215 PRO A O 1
ATOM 1721 N N . SER A 1 216 ? -15.289 -71 -11.695 1 60.25 216 SER A N 1
ATOM 1722 C CA . SER A 1 216 ? -14.867 -72.375 -12.062 1 60.25 216 SER A CA 1
ATOM 1723 C C . SER A 1 216 ? -15.203 -72.688 -13.516 1 60.25 216 SER A C 1
ATOM 1725 O O . SER A 1 216 ? -16.125 -72.125 -14.086 1 60.25 216 SER A O 1
ATOM 1727 N N . GLY A 1 217 ? -14.227 -73.125 -14.352 1 51.69 217 GLY A N 1
ATOM 1728 C CA . GLY A 1 217 ? -14.352 -73.562 -15.727 1 51.69 217 GLY A CA 1
ATOM 1729 C C . GLY A 1 217 ? -15.727 -74.125 -16.047 1 51.69 217 GLY A C 1
ATOM 1730 O O . GLY A 1 217 ? -16.188 -74.062 -17.188 1 51.69 217 GLY A O 1
ATOM 1731 N N . GLN A 1 218 ? -16.281 -75.062 -15.227 1 46.25 218 GLN A N 1
ATOM 1732 C CA . GLN A 1 218 ? -17.438 -75.875 -15.555 1 46.25 218 GLN A CA 1
ATOM 1733 C C . GLN A 1 218 ? -18.734 -75.125 -15.242 1 46.25 218 GLN A C 1
ATOM 1735 O O . GLN A 1 218 ? -19.797 -75.5 -15.758 1 46.25 218 GLN A O 1
ATOM 1740 N N . GLN A 1 219 ? -18.781 -74.438 -14.211 1 45.38 219 GLN A N 1
ATOM 1741 C CA . GLN A 1 219 ? -20.109 -73.938 -13.812 1 45.38 219 GLN A CA 1
ATOM 1742 C C . GLN A 1 219 ? -20.375 -72.562 -14.383 1 45.38 219 GLN A C 1
ATOM 1744 O O . GLN A 1 219 ? -20.469 -71.562 -13.641 1 45.38 219 GLN A O 1
ATOM 1749 N N . SER A 1 220 ? -19.984 -72.25 -15.469 1 49.16 220 SER A N 1
ATOM 1750 C CA . SER A 1 220 ? -20.391 -71 -16.078 1 49.16 220 SER A CA 1
ATOM 1751 C C . SER A 1 220 ? -21.906 -70.938 -16.266 1 49.16 220 SER A C 1
ATOM 1753 O O . SER A 1 220 ? -22.406 -71.312 -17.328 1 49.16 220 SER A O 1
ATOM 1755 N N . ALA A 1 221 ? -22.719 -71.438 -15.375 1 50 221 ALA A N 1
ATOM 1756 C CA . ALA A 1 221 ? -24.156 -71.5 -15.586 1 50 221 ALA A CA 1
ATOM 1757 C C . ALA A 1 221 ? -24.719 -70.188 -16.031 1 50 221 ALA A C 1
ATOM 1759 O O . ALA A 1 221 ? -25.891 -69.875 -15.789 1 50 221 ALA A O 1
ATOM 1760 N N . GLY A 1 222 ? -24.094 -69.375 -16.922 1 62.09 222 GLY A N 1
ATOM 1761 C CA . GLY A 1 222 ? -24.672 -68.25 -17.688 1 62.09 222 GLY A CA 1
ATOM 1762 C C . GLY A 1 222 ? -24.984 -67.062 -16.859 1 62.09 222 GLY A C 1
ATOM 1763 O O . GLY A 1 222 ? -25.484 -66.062 -17.375 1 62.09 222 GLY A O 1
ATOM 1764 N N . VAL A 1 223 ? -24.906 -67.062 -15.492 1 74.25 223 VAL A N 1
ATOM 1765 C CA . VAL A 1 223 ? -25.312 -65.875 -14.727 1 74.25 223 VAL A CA 1
ATOM 1766 C C . VAL A 1 223 ? -24.078 -65.125 -14.289 1 74.25 223 VAL A C 1
ATOM 1768 O O . VAL A 1 223 ? -23.078 -65.688 -13.867 1 74.25 223 VAL A O 1
ATOM 1771 N N . ASP A 1 224 ? -24.094 -63.75 -14.414 1 86.5 224 ASP A N 1
ATOM 1772 C CA . ASP A 1 224 ? -23.031 -62.875 -13.93 1 86.5 224 ASP A CA 1
ATOM 1773 C C . ASP A 1 224 ? -22.828 -63.062 -12.422 1 86.5 224 ASP A C 1
ATOM 1775 O O . ASP A 1 224 ? -23.781 -63.25 -11.68 1 86.5 224 ASP A O 1
ATOM 1779 N N . ALA A 1 225 ? -21.562 -63.156 -12.07 1 91.38 225 ALA A N 1
ATOM 1780 C CA . ALA A 1 225 ? -21.25 -63.438 -10.672 1 91.38 225 ALA A CA 1
ATOM 1781 C C . ALA A 1 225 ? -20.109 -62.562 -10.18 1 91.38 225 ALA A C 1
ATOM 1783 O O . ALA A 1 225 ? -19.469 -61.844 -10.969 1 91.38 225 ALA A O 1
ATOM 1784 N N . VAL A 1 226 ? -19.953 -62.562 -8.836 1 95.12 226 VAL A N 1
ATOM 1785 C CA . VAL A 1 226 ? -18.859 -61.844 -8.18 1 95.12 226 VAL A CA 1
ATOM 1786 C C . VAL A 1 226 ? -17.906 -62.812 -7.512 1 95.12 226 VAL A C 1
ATOM 1788 O O . VAL A 1 226 ? -18.344 -63.812 -6.922 1 95.12 226 VAL A O 1
ATOM 1791 N N . TRP A 1 227 ? -16.641 -62.594 -7.645 1 94.12 227 TRP A N 1
ATOM 1792 C CA . TRP A 1 227 ? -15.648 -63.469 -6.992 1 94.12 227 TRP A CA 1
ATOM 1793 C C . TRP A 1 227 ? -14.43 -62.656 -6.566 1 94.12 227 TRP A C 1
ATOM 1795 O O . TRP A 1 227 ? -14.344 -61.469 -6.832 1 94.12 227 TRP A O 1
ATOM 1805 N N . GLU A 1 228 ? -13.453 -63.219 -5.805 1 95 228 GLU A N 1
ATOM 1806 C CA . GLU A 1 228 ? -12.227 -62.594 -5.289 1 95 228 GLU A CA 1
ATOM 1807 C C . GLU A 1 228 ? -12.547 -61.375 -4.438 1 95 228 GLU A C 1
ATOM 1809 O O . GLU A 1 228 ? -11.961 -60.312 -4.637 1 95 228 GLU A O 1
ATOM 1814 N N . MET A 1 229 ? -13.516 -61.594 -3.574 1 96.25 229 MET A N 1
ATOM 1815 C CA . MET A 1 229 ? -13.961 -60.469 -2.721 1 96.25 229 MET A CA 1
ATOM 1816 C C . MET A 1 229 ? -12.969 -60.219 -1.595 1 96.25 229 MET A C 1
ATOM 1818 O O . MET A 1 229 ? -12.57 -61.156 -0.889 1 96.25 229 MET A O 1
ATOM 1822 N N . ALA A 1 230 ? -12.547 -59.031 -1.438 1 96.88 230 ALA A N 1
ATOM 1823 C CA . ALA A 1 230 ? -11.648 -58.625 -0.364 1 96.88 230 ALA A CA 1
ATOM 1824 C C . ALA A 1 230 ? -12.18 -57.375 0.35 1 96.88 230 ALA A C 1
ATOM 1826 O O . ALA A 1 230 ? -12.711 -56.469 -0.289 1 96.88 230 ALA A O 1
ATOM 1827 N N . CYS A 1 231 ? -12.148 -57.344 1.675 1 96.19 231 CYS A N 1
ATOM 1828 C CA . CYS A 1 231 ? -12.461 -56.188 2.516 1 96.19 231 CYS A CA 1
ATOM 1829 C C . CYS A 1 231 ? -11.242 -55.75 3.307 1 96.19 231 CYS A C 1
ATOM 1831 O O . CYS A 1 231 ? -10.617 -56.562 4.008 1 96.19 231 CYS A O 1
ATOM 1833 N N . ARG A 1 232 ? -10.891 -54.562 3.195 1 97.06 232 ARG A N 1
ATOM 1834 C CA . ARG A 1 232 ? -9.758 -54 3.914 1 97.06 232 ARG A CA 1
ATOM 1835 C C . ARG A 1 232 ? -10.195 -52.875 4.836 1 97.06 232 ARG A C 1
ATOM 1837 O O . ARG A 1 232 ? -10.875 -51.938 4.406 1 97.06 232 ARG A O 1
ATOM 1844 N N . HIS A 1 233 ? -9.961 -52.969 6.121 1 96.56 233 HIS A N 1
ATOM 1845 C CA . HIS A 1 233 ? -10.297 -51.969 7.129 1 96.56 233 HIS A CA 1
ATOM 1846 C C . HIS A 1 233 ? -9.055 -51.25 7.648 1 96.56 233 HIS A C 1
ATOM 1848 O O . HIS A 1 233 ? -7.988 -51.875 7.77 1 96.56 233 HIS A O 1
ATOM 1854 N N . ARG A 1 234 ? -9.125 -49.969 7.879 1 96 234 ARG A N 1
ATOM 1855 C CA . ARG A 1 234 ? -8.023 -49.188 8.43 1 96 234 ARG A CA 1
ATOM 1856 C C . ARG A 1 234 ? -8.523 -48.188 9.477 1 96 234 ARG A C 1
ATOM 1858 O O . ARG A 1 234 ? -9.703 -47.844 9.5 1 96 234 ARG A O 1
ATOM 1865 N N . VAL A 1 235 ? -7.609 -47.812 10.398 1 97.38 235 VAL A N 1
ATOM 1866 C CA . VAL A 1 235 ? -7.91 -46.781 11.391 1 97.38 235 VAL A CA 1
ATOM 1867 C C . VAL A 1 235 ? -7.93 -45.406 10.711 1 97.38 235 VAL A C 1
ATOM 1869 O O . VAL A 1 235 ? -7.027 -45.062 9.945 1 97.38 235 VAL A O 1
ATOM 1872 N N . VAL A 1 236 ? -8.992 -44.688 10.953 1 97.56 236 VAL A N 1
ATOM 1873 C CA . VAL A 1 236 ? -9.117 -43.344 10.398 1 97.56 236 VAL A CA 1
ATOM 1874 C C . VAL A 1 236 ? -9.414 -42.344 11.523 1 97.56 236 VAL A C 1
ATOM 1876 O O . VAL A 1 236 ? -9.469 -42.719 12.695 1 97.56 236 VAL A O 1
ATOM 1879 N N . GLU A 1 237 ? -9.547 -41.062 11.273 1 96.94 237 GLU A N 1
ATOM 1880 C CA . GLU A 1 237 ? -9.742 -40 12.266 1 96.94 237 GLU A CA 1
ATOM 1881 C C . GLU A 1 237 ? -11.055 -40.188 13.016 1 96.94 237 GLU A C 1
ATOM 1883 O O . GLU A 1 237 ? -12.07 -40.562 12.43 1 96.94 237 GLU A O 1
ATOM 1888 N N . GLN A 1 238 ? -11.102 -39.875 14.25 1 97 238 GLN A N 1
ATOM 1889 C CA . GLN A 1 238 ? -12.258 -40.094 15.125 1 97 238 GLN A CA 1
ATOM 1890 C C . GLN A 1 238 ? -13.203 -38.875 15.062 1 97 238 GLN A C 1
ATOM 1892 O O . GLN A 1 238 ? -14.422 -39.062 15.141 1 97 238 GLN A O 1
ATOM 1897 N N . GLN A 1 239 ? -12.578 -37.781 15.039 1 96.5 239 GLN A N 1
ATOM 1898 C CA . GLN A 1 239 ? -13.391 -36.562 14.992 1 96.5 239 GLN A CA 1
ATOM 1899 C C . GLN A 1 239 ? -12.695 -35.469 14.203 1 96.5 239 GLN A C 1
ATOM 1901 O O . GLN A 1 239 ? -11.477 -35.5 14.008 1 96.5 239 GLN A O 1
ATOM 1906 N N . VAL A 1 240 ? -13.484 -34.5 13.75 1 97.56 240 VAL A N 1
ATOM 1907 C CA . VAL A 1 240 ? -12.969 -33.375 12.977 1 97.56 240 VAL A CA 1
ATOM 1908 C C . VAL A 1 240 ? -13.406 -32.062 13.609 1 97.56 240 VAL A C 1
ATOM 1910 O O . VAL A 1 240 ? -14.555 -31.922 14.023 1 97.56 240 VAL A O 1
ATOM 1913 N N . SER A 1 241 ? -12.367 -31.156 13.742 1 97.44 241 SER A N 1
ATOM 1914 C CA . SER A 1 241 ? -12.625 -29.797 14.211 1 97.44 241 SER A CA 1
ATOM 1915 C C . SER A 1 241 ? -12.273 -28.766 13.141 1 97.44 241 SER A C 1
ATOM 1917 O O . SER A 1 241 ? -11.273 -28.906 12.438 1 97.44 241 SER A O 1
ATOM 1919 N N . THR A 1 242 ? -13.203 -27.875 12.969 1 96.94 242 THR A N 1
ATOM 1920 C CA . THR A 1 242 ? -12.945 -26.766 12.047 1 96.94 242 THR A CA 1
ATOM 1921 C C . THR A 1 242 ? -13.008 -25.422 12.773 1 96.94 242 THR A C 1
ATOM 1923 O O . THR A 1 242 ? -13.703 -25.297 13.781 1 96.94 242 THR A O 1
ATOM 1926 N N . ARG A 1 243 ? -12.211 -24.531 12.398 1 96.69 243 ARG A N 1
ATOM 1927 C CA . ARG A 1 243 ? -12.203 -23.156 12.883 1 96.69 243 ARG A CA 1
ATOM 1928 C C . ARG A 1 243 ? -11.922 -22.188 11.742 1 96.69 243 ARG A C 1
ATOM 1930 O O . ARG A 1 243 ? -11.25 -22.531 10.773 1 96.69 243 ARG A O 1
ATOM 1937 N N . ASP A 1 244 ? -12.57 -21 11.883 1 96.69 244 ASP A N 1
ATOM 1938 C CA . ASP A 1 244 ? -12.367 -19.953 10.883 1 96.69 244 ASP A CA 1
ATOM 1939 C C . ASP A 1 244 ? -12.516 -18.562 11.5 1 96.69 244 ASP A C 1
ATOM 1941 O O . ASP A 1 244 ? -12.695 -18.438 12.711 1 96.69 244 ASP A O 1
ATOM 1945 N N . TYR A 1 245 ? -12.195 -17.516 10.68 1 95.81 245 TYR A N 1
ATOM 1946 C CA . TYR A 1 245 ? -12.328 -16.109 11.094 1 95.81 245 TYR A CA 1
ATOM 1947 C C . TYR A 1 245 ? -13.141 -15.32 10.078 1 95.81 245 TYR A C 1
ATOM 1949 O O . TYR A 1 245 ? -12.875 -15.383 8.875 1 95.81 245 TYR A O 1
ATOM 1957 N N . ASN A 1 246 ? -14.195 -14.758 10.594 1 94.62 246 ASN A N 1
ATOM 1958 C CA . ASN A 1 246 ? -15.016 -13.836 9.82 1 94.62 246 ASN A CA 1
ATOM 1959 C C . ASN A 1 246 ? -14.977 -12.422 10.406 1 94.62 246 ASN A C 1
ATOM 1961 O O . ASN A 1 246 ? -15.609 -12.156 11.438 1 94.62 246 ASN A O 1
ATOM 1965 N N . TYR A 1 247 ? -14.297 -11.469 9.703 1 94.25 247 TYR A N 1
ATOM 1966 C CA . TYR A 1 247 ? -14.055 -10.133 10.25 1 94.25 247 TYR A CA 1
ATOM 1967 C C . TYR A 1 247 ? -15.352 -9.344 10.352 1 94.25 247 TYR A C 1
ATOM 1969 O O . TYR A 1 247 ? -15.414 -8.328 11.055 1 94.25 247 TYR A O 1
ATOM 1977 N N . ARG A 1 248 ? -16.469 -9.727 9.602 1 94.25 248 ARG A N 1
ATOM 1978 C CA . ARG A 1 248 ? -17.75 -9.031 9.641 1 94.25 248 ARG A CA 1
ATOM 1979 C C . ARG A 1 248 ? -18.469 -9.281 10.969 1 94.25 248 ARG A C 1
ATOM 1981 O O . ARG A 1 248 ? -19.328 -8.5 11.367 1 94.25 248 ARG A O 1
ATOM 1988 N N . GLU A 1 249 ? -18.156 -10.453 11.539 1 94.12 249 GLU A N 1
ATOM 1989 C CA . GLU A 1 249 ? -18.562 -10.812 12.891 1 94.12 249 GLU A CA 1
ATOM 1990 C C . GLU A 1 249 ? -17.359 -11.266 13.727 1 94.12 249 GLU A C 1
ATOM 1992 O O . GLU A 1 249 ? -17.312 -12.406 14.18 1 94.12 249 GLU A O 1
ATOM 1997 N N . ALA A 1 250 ? -16.531 -10.352 14.078 1 92.69 250 ALA A N 1
ATOM 1998 C CA . ALA A 1 250 ? -15.156 -10.594 14.531 1 92.69 250 ALA A CA 1
ATOM 1999 C C . ALA A 1 250 ? -15.141 -11.336 15.867 1 92.69 250 ALA A C 1
ATOM 2001 O O . ALA A 1 250 ? -14.188 -12.055 16.172 1 92.69 250 ALA A O 1
ATOM 2002 N N . THR A 1 251 ? -16.172 -11.227 16.703 1 93.25 251 THR A N 1
ATOM 2003 C CA . THR A 1 251 ? -16.156 -11.812 18.031 1 93.25 251 THR A CA 1
ATOM 2004 C C . THR A 1 251 ? -16.938 -13.125 18.062 1 93.25 251 THR A C 1
ATOM 2006 O O . THR A 1 251 ? -17.016 -13.773 19.094 1 93.25 251 THR A O 1
ATOM 2009 N N . ALA A 1 252 ? -17.422 -13.539 16.953 1 93.56 252 ALA A N 1
ATOM 2010 C CA . ALA A 1 252 ? -18.219 -14.758 16.891 1 93.56 252 ALA A CA 1
ATOM 2011 C C . ALA A 1 252 ? -17.344 -15.992 17.062 1 93.56 252 ALA A C 1
ATOM 2013 O O . ALA A 1 252 ? -16.219 -16.031 16.562 1 93.56 252 ALA A O 1
ATOM 2014 N N . ASP A 1 253 ? -17.875 -16.969 17.812 1 94.25 253 ASP A N 1
ATOM 2015 C CA . ASP A 1 253 ? -17.203 -18.25 17.922 1 94.25 253 ASP A CA 1
ATOM 2016 C C . ASP A 1 253 ? -17.422 -19.094 16.656 1 94.25 253 ASP A C 1
ATOM 2018 O O . ASP A 1 253 ? -18.531 -19.531 16.375 1 94.25 253 ASP A O 1
ATOM 2022 N N . MET A 1 254 ? -16.359 -19.375 15.969 1 95.19 254 MET A N 1
ATOM 2023 C CA . MET A 1 254 ? -16.438 -20.031 14.672 1 95.19 254 MET A CA 1
ATOM 2024 C C . MET A 1 254 ? -15.922 -21.469 14.766 1 95.19 254 MET A C 1
ATOM 2026 O O . MET A 1 254 ? -15.531 -22.062 13.758 1 95.19 254 MET A O 1
ATOM 2030 N N . ASN A 1 255 ? -15.992 -22.047 15.914 1 95.5 255 ASN A N 1
ATOM 2031 C CA . ASN A 1 255 ? -15.547 -23.422 16.141 1 95.5 255 ASN A CA 1
ATOM 2032 C C . ASN A 1 255 ? -16.672 -24.422 15.875 1 95.5 255 ASN A C 1
ATOM 2034 O O . ASN A 1 255 ? -17.828 -24.156 16.203 1 95.5 255 ASN A O 1
ATOM 2038 N N . ALA A 1 256 ? -16.344 -25.562 15.281 1 95.81 256 ALA A N 1
ATOM 2039 C CA . ALA A 1 256 ? -17.25 -26.703 15.109 1 95.81 256 ALA A CA 1
ATOM 2040 C C . ALA A 1 256 ? -16.516 -28.031 15.273 1 95.81 256 ALA A C 1
ATOM 2042 O O . ALA A 1 256 ? -15.375 -28.172 14.836 1 95.81 256 ALA A O 1
ATOM 2043 N N . GLN A 1 257 ? -17.078 -28.938 15.945 1 95.19 257 GLN A N 1
ATOM 2044 C CA . GLN A 1 257 ? -16.531 -30.281 16.125 1 95.19 257 GLN A CA 1
ATOM 2045 C C . GLN A 1 257 ? -17.594 -31.344 15.867 1 95.19 257 GLN A C 1
ATOM 2047 O O . GLN A 1 257 ? -18.719 -31.25 16.375 1 95.19 257 GLN A O 1
ATOM 2052 N N . VAL A 1 258 ? -17.25 -32.344 15.031 1 95.44 258 VAL A N 1
ATOM 2053 C CA . VAL A 1 258 ? -18.219 -33.375 14.641 1 95.44 258 VAL A CA 1
ATOM 2054 C C . VAL A 1 258 ? -17.594 -34.75 14.719 1 95.44 258 VAL A C 1
ATOM 2056 O O . VAL A 1 258 ? -16.422 -34.938 14.375 1 95.44 258 VAL A O 1
ATOM 2059 N N . ASP A 1 259 ? -18.328 -35.625 15.195 1 95.25 259 ASP A N 1
ATOM 2060 C CA . ASP A 1 259 ? -18.109 -37.062 15.109 1 95.25 259 ASP A CA 1
ATOM 2061 C C . ASP A 1 259 ? -19.312 -37.75 14.508 1 95.25 259 ASP A C 1
ATOM 2063 O O . ASP A 1 259 ? -20.281 -38.031 15.211 1 95.25 259 ASP A O 1
ATOM 2067 N N . VAL A 1 260 ? -19.188 -38.062 13.266 1 93.56 260 VAL A N 1
ATOM 2068 C CA . VAL A 1 260 ? -20.312 -38.625 12.508 1 93.56 260 VAL A CA 1
ATOM 2069 C C . VAL A 1 260 ? -20.656 -40 13.055 1 93.56 260 VAL A C 1
ATOM 2071 O O . VAL A 1 260 ? -21.828 -40.406 13.008 1 93.56 260 VAL A O 1
ATOM 2074 N N . THR A 1 261 ? -19.734 -40.781 13.625 1 92.19 261 THR A N 1
ATOM 2075 C CA . THR A 1 261 ? -19.953 -42.125 14.086 1 92.19 261 THR A CA 1
ATOM 2076 C C . THR A 1 261 ? -20.594 -42.156 15.469 1 92.19 261 THR A C 1
ATOM 2078 O O . THR A 1 261 ? -21.094 -43.156 15.922 1 92.19 261 THR A O 1
ATOM 2081 N N . ARG A 1 262 ? -20.562 -41.125 16.125 1 88.38 262 ARG A N 1
ATOM 2082 C CA . ARG A 1 262 ? -21.156 -40.969 17.453 1 88.38 262 ARG A CA 1
ATOM 2083 C C . ARG A 1 262 ? -20.516 -41.906 18.453 1 88.38 262 ARG A C 1
ATOM 2085 O O . ARG A 1 262 ? -21.203 -42.594 19.203 1 88.38 262 ARG A O 1
ATOM 2092 N N . GLY A 1 263 ? -19.188 -42.094 18.312 1 86.69 263 GLY A N 1
ATOM 2093 C CA . GLY A 1 263 ? -18.422 -42.75 19.359 1 86.69 263 GLY A CA 1
ATOM 2094 C C . GLY A 1 263 ? -17.906 -44.125 18.953 1 86.69 263 GLY A C 1
ATOM 2095 O O . GLY A 1 263 ? -17.766 -45.031 19.797 1 86.69 263 GLY A O 1
ATOM 2096 N N . GLU A 1 264 ? -17.672 -44.312 17.703 1 91.06 264 GLU A N 1
ATOM 2097 C CA . GLU A 1 264 ? -17.047 -45.562 17.281 1 91.06 264 GLU A CA 1
ATOM 2098 C C . GLU A 1 264 ? -15.672 -45.75 17.891 1 91.06 264 GLU A C 1
ATOM 2100 O O . GLU A 1 264 ? -14.914 -44.781 18.016 1 91.06 264 GLU A O 1
ATOM 2105 N N . THR A 1 265 ? -15.258 -46.969 18.25 1 93 265 THR A N 1
ATOM 2106 C CA . THR A 1 265 ? -14.023 -47.219 18.984 1 93 265 THR A CA 1
ATOM 2107 C C . THR A 1 265 ? -12.891 -47.594 18.031 1 93 265 THR A C 1
ATOM 2109 O O . THR A 1 265 ? -11.734 -47.688 18.453 1 93 265 THR A O 1
ATOM 2112 N N . THR A 1 266 ? -13.203 -47.781 16.766 1 95.12 266 THR A N 1
ATOM 2113 C CA . THR A 1 266 ? -12.195 -48.219 15.812 1 95.12 266 THR A CA 1
ATOM 2114 C C . THR A 1 266 ? -11.531 -47.031 15.125 1 95.12 266 THR A C 1
ATOM 2116 O O . THR A 1 266 ? -10.781 -47.219 14.156 1 95.12 266 THR A O 1
ATOM 2119 N N . THR A 1 267 ? -11.844 -45.875 15.461 1 95.88 267 THR A N 1
ATOM 2120 C CA . THR A 1 267 ? -11.266 -44.656 14.945 1 95.88 267 THR A CA 1
ATOM 2121 C C . THR A 1 267 ? -10.352 -44 15.984 1 95.88 267 THR A C 1
ATOM 2123 O O . THR A 1 267 ? -10.359 -44.406 17.156 1 95.88 267 THR A O 1
ATOM 2126 N N . PHE A 1 268 ? -9.438 -43.031 15.477 1 96.06 268 PHE A N 1
ATOM 2127 C CA . PHE A 1 268 ? -8.492 -42.438 16.406 1 96.06 268 PHE A CA 1
ATOM 2128 C C . PHE A 1 268 ? -8.094 -41.031 15.969 1 96.06 268 PHE A C 1
ATOM 2130 O O . PHE A 1 268 ? -7.93 -40.781 14.773 1 96.06 268 PHE A O 1
ATOM 2137 N N . GLY A 1 269 ? -7.977 -40.156 16.938 1 96.25 269 GLY A N 1
ATOM 2138 C CA . GLY A 1 269 ? -7.371 -38.844 16.719 1 96.25 269 GLY A CA 1
ATOM 2139 C C . GLY A 1 269 ? -8.367 -37.781 16.297 1 96.25 269 GLY A C 1
ATOM 2140 O O . GLY A 1 269 ? -9.484 -38.125 15.875 1 96.25 269 GLY A O 1
ATOM 2141 N N . GLU A 1 270 ? -7.914 -36.5 16.453 1 96.12 270 GLU A N 1
ATOM 2142 C CA . GLU A 1 270 ? -8.68 -35.344 16 1 96.12 270 GLU A CA 1
ATOM 2143 C C . GLU A 1 270 ? -8 -34.656 14.812 1 96.12 270 GLU A C 1
ATOM 2145 O O . GLU A 1 270 ? -6.805 -34.375 14.852 1 96.12 270 GLU A O 1
ATOM 2150 N N . ALA A 1 271 ? -8.727 -34.5 13.82 1 97.44 271 ALA A N 1
ATOM 2151 C CA . ALA A 1 271 ? -8.242 -33.719 12.688 1 97.44 271 ALA A CA 1
ATOM 2152 C C . ALA A 1 271 ? -8.742 -32.281 12.766 1 97.44 271 ALA A C 1
ATOM 2154 O O . ALA A 1 271 ? -9.922 -32 12.539 1 97.44 271 ALA A O 1
ATOM 2155 N N . TYR A 1 272 ? -7.793 -31.375 13.133 1 97.25 272 TYR A N 1
ATOM 2156 C CA . TYR A 1 272 ? -8.141 -29.969 13.227 1 97.25 272 TYR A CA 1
ATOM 2157 C C . TYR A 1 272 ? -7.789 -29.234 11.938 1 97.25 272 TYR A C 1
ATOM 2159 O O . TYR A 1 272 ? -6.641 -29.25 11.492 1 97.25 272 TYR A O 1
ATOM 2167 N N . HIS A 1 273 ? -8.812 -28.594 11.297 1 95.88 273 HIS A N 1
ATOM 2168 C CA . HIS A 1 273 ? -8.609 -27.844 10.062 1 95.88 273 HIS A CA 1
ATOM 2169 C C . HIS A 1 273 ? -8.969 -26.375 10.25 1 95.88 273 HIS A C 1
ATOM 2171 O O . HIS A 1 273 ? -10.031 -26.047 10.781 1 95.88 273 HIS A O 1
ATOM 2177 N N . TRP A 1 274 ? -8.062 -25.5 9.781 1 94.75 274 TRP A N 1
ATOM 2178 C CA . TRP A 1 274 ? -8.25 -24.047 9.844 1 94.75 274 TRP A CA 1
ATOM 2179 C C . TRP A 1 274 ? -8.531 -23.469 8.461 1 94.75 274 TRP A C 1
ATOM 2181 O O . TRP A 1 274 ? -7.918 -23.875 7.473 1 94.75 274 TRP A O 1
ATOM 2191 N N . GLY A 1 275 ? -9.516 -22.562 8.367 1 93.12 275 GLY A N 1
ATOM 2192 C CA . GLY A 1 275 ? -9.586 -21.656 7.23 1 93.12 275 GLY A CA 1
ATOM 2193 C C . GLY A 1 275 ? -10.375 -22.219 6.066 1 93.12 275 GLY A C 1
ATOM 2194 O O . GLY A 1 275 ? -9.953 -22.125 4.914 1 93.12 275 GLY A O 1
ATOM 2195 N N . ASP A 1 276 ? -11.531 -22.797 6.281 1 93.38 276 ASP A N 1
ATOM 2196 C CA . ASP A 1 276 ? -12.383 -23.328 5.211 1 93.38 276 ASP A CA 1
ATOM 2197 C C . ASP A 1 276 ? -13.242 -22.219 4.613 1 93.38 276 ASP A C 1
ATOM 2199 O O . ASP A 1 276 ? -14.094 -22.484 3.756 1 93.38 276 ASP A O 1
ATOM 2203 N N . ASN A 1 277 ? -13.102 -20.984 5.035 1 94.62 277 ASN A N 1
ATOM 2204 C CA . ASN A 1 277 ? -13.711 -19.781 4.484 1 94.62 277 ASN A CA 1
ATOM 2205 C C . ASN A 1 277 ? -15.227 -19.797 4.641 1 94.62 277 ASN A C 1
ATOM 2207 O O . ASN A 1 277 ? -15.953 -19.516 3.688 1 94.62 277 ASN A O 1
ATOM 2211 N N . TYR A 1 278 ? -15.742 -20.266 5.77 1 96.44 278 TYR A N 1
ATOM 2212 C CA . TYR A 1 278 ? -17.172 -20.219 6.031 1 96.44 278 TYR A CA 1
ATOM 2213 C C . TYR A 1 278 ? -17.547 -18.984 6.84 1 96.44 278 TYR A C 1
ATOM 2215 O O . TYR A 1 278 ? -16.703 -18.422 7.555 1 96.44 278 TYR A O 1
ATOM 2223 N N . LEU A 1 279 ? -18.812 -18.594 6.738 1 94.5 279 LEU A N 1
ATOM 2224 C CA . LEU A 1 279 ? -19.266 -17.344 7.336 1 94.5 279 LEU A CA 1
ATOM 2225 C C . LEU A 1 279 ? -19.922 -17.578 8.688 1 94.5 279 LEU A C 1
ATOM 2227 O O . LEU A 1 279 ? -20.047 -16.672 9.5 1 94.5 279 LEU A O 1
ATOM 2231 N N . THR A 1 280 ? -20.422 -18.875 8.891 1 95.56 280 THR A N 1
ATOM 2232 C CA . THR A 1 280 ? -21.094 -19.219 10.141 1 95.56 280 THR A CA 1
ATOM 2233 C C . THR A 1 280 ? -20.625 -20.578 10.633 1 95.56 280 THR A C 1
ATOM 2235 O O . THR A 1 280 ? -20.266 -21.453 9.836 1 95.56 280 THR A O 1
ATOM 2238 N N . ALA A 1 281 ? -20.625 -20.766 11.844 1 94.69 281 ALA A N 1
ATOM 2239 C CA . ALA A 1 281 ? -20.188 -22.016 12.438 1 94.69 281 ALA A CA 1
ATOM 2240 C C . ALA A 1 281 ? -21.156 -23.141 12.125 1 94.69 281 ALA A C 1
ATOM 2242 O O . ALA A 1 281 ? -20.75 -24.281 11.875 1 94.69 281 ALA A O 1
ATOM 2243 N N . GLY A 1 282 ? -22.438 -22.797 12.133 1 94.44 282 GLY A N 1
ATOM 2244 C CA . GLY A 1 282 ? -23.469 -23.812 11.969 1 94.44 282 GLY A CA 1
ATOM 2245 C C . GLY A 1 282 ? -23.75 -24.578 13.25 1 94.44 282 GLY A C 1
ATOM 2246 O O . GLY A 1 282 ? -23.094 -24.375 14.266 1 94.44 282 GLY A O 1
ATOM 2247 N N . ASN A 1 283 ? -24.766 -25.484 13.148 1 93.06 283 ASN A N 1
ATOM 2248 C CA . ASN A 1 283 ? -25.172 -26.297 14.289 1 93.06 283 ASN A CA 1
ATOM 2249 C C . ASN A 1 283 ? -24.625 -27.703 14.195 1 93.06 283 ASN A C 1
ATOM 2251 O O . ASN A 1 283 ? -25.031 -28.484 13.336 1 93.06 283 ASN A O 1
ATOM 2255 N N . VAL A 1 284 ? -23.812 -28.047 15.117 1 90.56 284 VAL A N 1
ATOM 2256 C CA . VAL A 1 284 ? -23.125 -29.344 15.086 1 90.56 284 VAL A CA 1
ATOM 2257 C C . VAL A 1 284 ? -24.094 -30.453 15.453 1 90.56 284 VAL A C 1
ATOM 2259 O O . VAL A 1 284 ? -23.828 -31.625 15.188 1 90.56 284 VAL A O 1
ATOM 2262 N N . HIS A 1 285 ? -25.156 -30.109 16.062 1 89.19 285 HIS A N 1
ATOM 2263 C CA . HIS A 1 285 ? -26.109 -31.109 16.531 1 89.19 285 HIS A CA 1
ATOM 2264 C C . HIS A 1 285 ? -27.125 -31.453 15.445 1 89.19 285 HIS A C 1
ATOM 2266 O O . HIS A 1 285 ? -27.875 -32.438 15.57 1 89.19 285 HIS A O 1
ATOM 2272 N N . ASP A 1 286 ? -27.094 -30.672 14.422 1 89.25 286 ASP A N 1
ATOM 2273 C CA . ASP A 1 286 ? -27.984 -30.953 13.297 1 89.25 286 ASP A CA 1
ATOM 2274 C C . ASP A 1 286 ? -27.438 -32.094 12.43 1 89.25 286 ASP A C 1
ATOM 2276 O O . ASP A 1 286 ? -26.234 -32.125 12.125 1 89.25 286 ASP A O 1
ATOM 2280 N N . ARG A 1 287 ? -28.266 -32.969 12.078 1 85.19 287 ARG A N 1
ATOM 2281 C CA . ARG A 1 287 ? -27.859 -34.094 11.211 1 85.19 287 ARG A CA 1
ATOM 2282 C C . ARG A 1 287 ? -27.484 -33.594 9.82 1 85.19 287 ARG A C 1
ATOM 2284 O O . ARG A 1 287 ? -26.641 -34.188 9.141 1 85.19 287 ARG A O 1
ATOM 2291 N N . HIS A 1 288 ? -28.156 -32.562 9.469 1 89.94 288 HIS A N 1
ATOM 2292 C CA . HIS A 1 288 ? -27.891 -31.922 8.188 1 89.94 288 HIS A CA 1
ATOM 2293 C C . HIS A 1 288 ? -27.578 -30.438 8.367 1 89.94 288 HIS A C 1
ATOM 2295 O O . HIS A 1 288 ? -28.406 -29.594 8.039 1 89.94 288 HIS A O 1
ATOM 2301 N N . PRO A 1 289 ? -26.391 -30.203 8.844 1 93.69 289 PRO A N 1
ATOM 2302 C CA . PRO A 1 289 ? -26.031 -28.797 9.07 1 93.69 289 PRO A CA 1
ATOM 2303 C C . PRO A 1 289 ? -26.172 -27.953 7.805 1 93.69 289 PRO A C 1
ATOM 2305 O O . PRO A 1 289 ? -26.156 -28.484 6.691 1 93.69 289 PRO A O 1
ATOM 2308 N N . ALA A 1 290 ? -26.344 -26.625 8.008 1 94.75 290 ALA A N 1
ATOM 2309 C CA . ALA A 1 290 ? -26.453 -25.703 6.879 1 94.75 290 ALA A CA 1
ATOM 2310 C C . ALA A 1 290 ? -25.25 -25.812 5.957 1 94.75 290 ALA A C 1
ATOM 2312 O O . ALA A 1 290 ? -24.109 -25.812 6.422 1 94.75 290 ALA A O 1
ATOM 2313 N N . PRO A 1 291 ? -25.484 -25.875 4.645 1 96.81 291 PRO A N 1
ATOM 2314 C CA . PRO A 1 291 ? -24.359 -26.016 3.709 1 96.81 291 PRO A CA 1
ATOM 2315 C C . PRO A 1 291 ? -23.359 -24.859 3.816 1 96.81 291 PRO A C 1
ATOM 2317 O O . PRO A 1 291 ? -23.75 -23.703 3.945 1 96.81 291 PRO A O 1
ATOM 2320 N N . GLU A 1 292 ? -22.094 -25.281 3.826 1 97.44 292 GLU A N 1
ATOM 2321 C CA . GLU A 1 292 ? -20.938 -24.406 3.855 1 97.44 292 GLU A CA 1
ATOM 2322 C C . GLU A 1 292 ? -20.812 -23.672 5.191 1 97.44 292 GLU A C 1
ATOM 2324 O O . GLU A 1 292 ? -20.281 -22.562 5.258 1 97.44 292 GLU A O 1
ATOM 2329 N N . SER A 1 293 ? -21.422 -24.188 6.207 1 97.38 293 SER A N 1
ATOM 2330 C CA . SER A 1 293 ? -21.125 -23.781 7.578 1 97.38 293 SER A CA 1
ATOM 2331 C C . SER A 1 293 ? -19.953 -24.578 8.141 1 97.38 293 SER A C 1
ATOM 2333 O O . SER A 1 293 ? -19.469 -25.516 7.508 1 97.38 293 SER A O 1
ATOM 2335 N N . GLY A 1 294 ? -19.469 -24.156 9.258 1 97.5 294 GLY A N 1
ATOM 2336 C CA . GLY A 1 294 ? -18.391 -24.891 9.898 1 97.5 294 GLY A CA 1
ATOM 2337 C C . GLY A 1 294 ? -18.75 -26.328 10.203 1 97.5 294 GLY A C 1
ATOM 2338 O O . GLY A 1 294 ? -17.953 -27.25 9.977 1 97.5 294 GLY A O 1
ATOM 2339 N N . ALA A 1 295 ? -19.938 -26.531 10.719 1 97.38 295 ALA A N 1
ATOM 2340 C CA . ALA A 1 295 ? -20.422 -27.875 11.016 1 97.38 295 ALA A CA 1
ATOM 2341 C C . ALA A 1 295 ? -20.531 -28.719 9.742 1 97.38 295 ALA A C 1
ATOM 2343 O O . ALA A 1 295 ? -20.234 -29.922 9.758 1 97.38 295 ALA A O 1
ATOM 2344 N N . PHE A 1 296 ? -21 -28.078 8.703 1 97.06 296 PHE A N 1
ATOM 2345 C CA . PHE A 1 296 ? -21.109 -28.734 7.406 1 97.06 296 PHE A CA 1
ATOM 2346 C C . PHE A 1 296 ? -19.766 -29.266 6.941 1 97.06 296 PHE A C 1
ATOM 2348 O O . PHE A 1 296 ? -19.641 -30.438 6.582 1 97.06 296 PHE A O 1
ATOM 2355 N N . TYR A 1 297 ? -18.75 -28.469 7 1 97.5 297 TYR A N 1
ATOM 2356 C CA . TYR A 1 297 ? -17.406 -28.875 6.547 1 97.5 297 TYR A CA 1
ATOM 2357 C C . TYR A 1 297 ? -16.812 -29.906 7.48 1 97.5 297 TYR A C 1
ATOM 2359 O O . TYR A 1 297 ? -16.094 -30.812 7.035 1 97.5 297 TYR A O 1
ATOM 2367 N N . ALA A 1 298 ? -16.984 -29.75 8.703 1 97.12 298 ALA A N 1
ATOM 2368 C CA . ALA A 1 298 ? -16.5 -30.75 9.656 1 97.12 298 ALA A CA 1
ATOM 2369 C C . ALA A 1 298 ? -17.078 -32.125 9.352 1 97.12 298 ALA A C 1
ATOM 2371 O O . ALA A 1 298 ? -16.344 -33.125 9.344 1 97.12 298 ALA A O 1
ATOM 2372 N N . ARG A 1 299 ? -18.328 -32.125 9.148 1 96.38 299 ARG A N 1
ATOM 2373 C CA . ARG A 1 299 ? -19 -33.406 8.844 1 96.38 299 ARG A CA 1
ATOM 2374 C C . ARG A 1 299 ? -18.469 -34 7.539 1 96.38 299 ARG A C 1
ATOM 2376 O O . ARG A 1 299 ? -18.156 -35.188 7.473 1 96.38 299 ARG A O 1
ATOM 2383 N N . LEU A 1 300 ? -18.438 -33.188 6.492 1 96.31 300 LEU A N 1
ATOM 2384 C CA . LEU A 1 300 ? -17.953 -33.656 5.195 1 96.31 300 LEU A CA 1
ATOM 2385 C C . LEU A 1 300 ? -16.547 -34.25 5.32 1 96.31 300 LEU A C 1
ATOM 2387 O O . LEU A 1 300 ? -16.266 -35.281 4.734 1 96.31 300 LEU A O 1
ATOM 2391 N N . ARG A 1 301 ? -15.711 -33.625 6.016 1 96.81 301 ARG A N 1
ATOM 2392 C CA . ARG A 1 301 ? -14.344 -34.094 6.184 1 96.81 301 ARG A CA 1
ATOM 2393 C C . ARG A 1 301 ? -14.305 -35.438 6.938 1 96.81 301 ARG A C 1
ATOM 2395 O O . ARG A 1 301 ? -13.523 -36.312 6.602 1 96.81 301 ARG A O 1
ATOM 2402 N N . HIS A 1 302 ? -15.102 -35.469 7.965 1 96.81 302 HIS A N 1
ATOM 2403 C CA . HIS A 1 302 ? -15.117 -36.75 8.695 1 96.81 302 HIS A CA 1
ATOM 2404 C C . HIS A 1 302 ? -15.625 -37.875 7.816 1 96.81 302 HIS A C 1
ATOM 2406 O O . HIS A 1 302 ? -15.078 -38.969 7.844 1 96.81 302 HIS A O 1
ATOM 2412 N N . GLU A 1 303 ? -16.719 -37.594 7.086 1 96.5 303 GLU A N 1
ATOM 2413 C CA . GLU A 1 303 ? -17.203 -38.625 6.152 1 96.5 303 GLU A CA 1
ATOM 2414 C C . GLU A 1 303 ? -16.125 -39.031 5.18 1 96.5 303 GLU A C 1
ATOM 2416 O O . GLU A 1 303 ? -16.016 -40.219 4.848 1 96.5 303 GLU A O 1
ATOM 2421 N N . ARG A 1 304 ? -15.328 -38.125 4.691 1 96.88 304 ARG A N 1
ATOM 2422 C CA . ARG A 1 304 ? -14.227 -38.438 3.791 1 96.88 304 ARG A CA 1
ATOM 2423 C C . ARG A 1 304 ? -13.234 -39.375 4.449 1 96.88 304 ARG A C 1
ATOM 2425 O O . ARG A 1 304 ? -12.758 -40.344 3.82 1 96.88 304 ARG A O 1
ATOM 2432 N N . TYR A 1 305 ? -12.938 -39.094 5.695 1 96.81 305 TYR A N 1
ATOM 2433 C CA . TYR A 1 305 ? -12.047 -39.969 6.43 1 96.81 305 TYR A CA 1
ATOM 2434 C C . TYR A 1 305 ? -12.656 -41.375 6.574 1 96.81 305 TYR A C 1
ATOM 2436 O O . TYR A 1 305 ? -11.977 -42.375 6.387 1 96.81 305 TYR A O 1
ATOM 2444 N N . LEU A 1 306 ? -13.898 -41.375 6.883 1 96.75 306 LEU A N 1
ATOM 2445 C CA . LEU A 1 306 ? -14.586 -42.656 7.102 1 96.75 306 LEU A CA 1
ATOM 2446 C C . LEU A 1 306 ? -14.688 -43.438 5.805 1 96.75 306 LEU A C 1
ATOM 2448 O O . LEU A 1 306 ? -14.758 -44.656 5.828 1 96.75 306 LEU A O 1
ATOM 2452 N N . ASN A 1 307 ? -14.727 -42.719 4.652 1 96.94 307 ASN A N 1
ATOM 2453 C CA . ASN A 1 307 ? -14.688 -43.406 3.365 1 96.94 307 ASN A CA 1
ATOM 2454 C C . ASN A 1 307 ? -13.43 -44.25 3.219 1 96.94 307 ASN A C 1
ATOM 2456 O O . ASN A 1 307 ? -13.398 -45.219 2.443 1 96.94 307 ASN A O 1
ATOM 2460 N N . GLY A 1 308 ? -12.391 -43.938 3.92 1 96.12 308 GLY A N 1
ATOM 2461 C CA . GLY A 1 308 ? -11.141 -44.656 3.855 1 96.12 308 GLY A CA 1
ATOM 2462 C C . GLY A 1 308 ? -11.062 -45.781 4.867 1 96.12 308 GLY A C 1
ATOM 2463 O O . GLY A 1 308 ? -10.117 -46.594 4.844 1 96.12 308 GLY A O 1
ATOM 2464 N N . GLN A 1 309 ? -12.078 -45.969 5.738 1 96 309 GLN A N 1
ATOM 2465 C CA . GLN A 1 309 ? -12.016 -46.938 6.828 1 96 309 GLN A CA 1
ATOM 2466 C C . GLN A 1 309 ? -12.18 -48.344 6.305 1 96 309 GLN A C 1
ATOM 2468 O O . GLN A 1 309 ? -11.445 -49.25 6.707 1 96 309 GLN A O 1
ATOM 2473 N N . THR A 1 310 ? -13.164 -48.531 5.422 1 96.5 310 THR A N 1
ATOM 2474 C CA . THR A 1 310 ? -13.414 -49.844 4.828 1 96.5 310 THR A CA 1
ATOM 2475 C C . THR A 1 310 ? -13.398 -49.75 3.305 1 96.5 310 THR A C 1
ATOM 2477 O O . THR A 1 310 ? -14.219 -49.062 2.707 1 96.5 310 THR A O 1
ATOM 2480 N N . ARG A 1 311 ? -12.477 -50.438 2.691 1 96.81 311 ARG A N 1
ATOM 2481 C CA . ARG A 1 311 ? -12.367 -50.5 1.238 1 96.81 311 ARG A CA 1
ATOM 2482 C C . ARG A 1 311 ? -12.625 -51.906 0.74 1 96.81 311 ARG A C 1
ATOM 2484 O O . ARG A 1 311 ? -12.031 -52.875 1.246 1 96.81 311 ARG A O 1
ATOM 2491 N N . MET A 1 312 ? -13.484 -51.969 -0.19 1 97.81 312 MET A N 1
ATOM 2492 C CA . MET A 1 312 ? -13.891 -53.25 -0.733 1 97.81 312 MET A CA 1
ATOM 2493 C C . MET A 1 312 ? -13.445 -53.406 -2.184 1 97.81 312 MET A C 1
ATOM 2495 O O . MET A 1 312 ? -13.5 -52.469 -2.955 1 97.81 312 MET A O 1
ATOM 2499 N N . GLN A 1 313 ? -12.945 -54.562 -2.512 1 98 313 GLN A N 1
ATOM 2500 C CA . GLN A 1 313 ? -12.516 -54.875 -3.873 1 98 313 GLN A CA 1
ATOM 2501 C C . GLN A 1 313 ? -13.008 -56.281 -4.301 1 98 313 GLN A C 1
ATOM 2503 O O . GLN A 1 313 ? -13.023 -57.188 -3.492 1 98 313 GLN A O 1
ATOM 2508 N N . ALA A 1 314 ? -13.383 -56.406 -5.555 1 97.75 314 ALA A N 1
ATOM 2509 C CA . ALA A 1 314 ? -13.812 -57.688 -6.105 1 97.75 314 ALA A CA 1
ATOM 2510 C C . ALA A 1 314 ? -13.797 -57.656 -7.629 1 97.75 314 ALA A C 1
ATOM 2512 O O . ALA A 1 314 ? -13.469 -56.656 -8.234 1 97.75 314 ALA A O 1
ATOM 2513 N N . THR A 1 315 ? -13.969 -58.781 -8.219 1 96.75 315 THR A N 1
ATOM 2514 C CA . THR A 1 315 ? -14.055 -58.938 -9.664 1 96.75 315 THR A CA 1
ATOM 2515 C C . THR A 1 315 ? -15.422 -59.5 -10.07 1 96.75 315 THR A C 1
ATOM 2517 O O . THR A 1 315 ? -16.016 -60.281 -9.336 1 96.75 315 THR A O 1
ATOM 2520 N N . THR A 1 316 ? -15.984 -59 -11.102 1 95.31 316 THR A N 1
ATOM 2521 C CA . THR A 1 316 ? -17.266 -59.469 -11.602 1 95.31 316 THR A CA 1
ATOM 2522 C C . THR A 1 316 ? -17.25 -59.594 -13.125 1 95.31 316 THR A C 1
ATOM 2524 O O . THR A 1 316 ? -16.375 -59.031 -13.781 1 95.31 316 THR A O 1
ATOM 2527 N N . SER A 1 317 ? -18.172 -60.344 -13.672 1 91.19 317 SER A N 1
ATOM 2528 C CA . SER A 1 317 ? -18.359 -60.438 -15.117 1 91.19 317 SER A CA 1
ATOM 2529 C C . SER A 1 317 ? -19.562 -59.656 -15.586 1 91.19 317 SER A C 1
ATOM 2531 O O . SER A 1 317 ? -19.953 -59.719 -16.75 1 91.19 317 SER A O 1
ATOM 2533 N N . CYS A 1 318 ? -20.141 -58.875 -14.688 1 91.5 318 CYS A N 1
ATOM 2534 C CA . CYS A 1 318 ? -21.344 -58.125 -15.008 1 91.5 318 CYS A CA 1
ATOM 2535 C C . CYS A 1 318 ? -21.016 -56.875 -15.82 1 91.5 318 CYS A C 1
ATOM 2537 O O . CYS A 1 318 ? -20.422 -55.938 -15.305 1 91.5 318 CYS A O 1
ATOM 2539 N N . PRO A 1 319 ? -21.469 -56.75 -17.062 1 90.69 319 PRO A N 1
ATOM 2540 C CA . PRO A 1 319 ? -21.141 -55.594 -17.906 1 90.69 319 PRO A CA 1
ATOM 2541 C C . PRO A 1 319 ? -21.953 -54.344 -17.562 1 90.69 319 PRO A C 1
ATOM 2543 O O . PRO A 1 319 ? -21.625 -53.25 -18 1 90.69 319 PRO A O 1
ATOM 2546 N N . THR A 1 320 ? -22.984 -54.469 -16.781 1 91.5 320 THR A N 1
ATOM 2547 C CA . THR A 1 320 ? -23.859 -53.344 -16.484 1 91.5 320 THR A CA 1
ATOM 2548 C C . THR A 1 320 ? -23.391 -52.594 -15.25 1 91.5 320 THR A C 1
ATOM 2550 O O . THR A 1 320 ? -23.922 -51.531 -14.906 1 91.5 320 THR A O 1
ATOM 2553 N N . LEU A 1 321 ? -22.422 -53.156 -14.57 1 94.5 321 LEU A N 1
ATOM 2554 C CA . LEU A 1 321 ? -21.875 -52.5 -13.391 1 94.5 321 LEU A CA 1
ATOM 2555 C C . LEU A 1 321 ? -21.281 -51.125 -13.75 1 94.5 321 LEU A C 1
ATOM 2557 O O . LEU A 1 321 ? -20.609 -51 -14.773 1 94.5 321 LEU A O 1
ATOM 2561 N N . CYS A 1 322 ? -21.578 -50.125 -12.992 1 95.19 322 CYS A N 1
ATOM 2562 C CA . CYS A 1 322 ? -21.031 -48.781 -13.164 1 95.19 322 CYS A CA 1
ATOM 2563 C C . CYS A 1 322 ? -20.844 -48.094 -11.828 1 95.19 322 CYS A C 1
ATOM 2565 O O . CYS A 1 322 ? -21.516 -48.406 -10.852 1 95.19 322 CYS A O 1
ATOM 2567 N N . PRO A 1 323 ? -19.891 -47.188 -11.766 1 97.19 323 PRO A N 1
ATOM 2568 C CA . PRO A 1 323 ? -19.75 -46.438 -10.523 1 97.19 323 PRO A CA 1
ATOM 2569 C C . PRO A 1 323 ? -21.047 -45.719 -10.133 1 97.19 323 PRO A C 1
ATOM 2571 O O . PRO A 1 323 ? -21.734 -45.156 -11 1 97.19 323 PRO A O 1
ATOM 2574 N N . GLY A 1 324 ? -21.297 -45.625 -8.844 1 96.81 324 GLY A N 1
ATOM 2575 C CA . GLY A 1 324 ? -22.531 -45.031 -8.367 1 96.81 324 GLY A CA 1
ATOM 2576 C C . GLY A 1 324 ? -23.641 -46.031 -8.102 1 96.81 324 GLY A C 1
ATOM 2577 O O . GLY A 1 324 ? -24.656 -45.688 -7.512 1 96.81 324 GLY A O 1
ATOM 2578 N N . GLN A 1 325 ? -23.438 -47.25 -8.461 1 97.06 325 GLN A N 1
ATOM 2579 C CA . GLN A 1 325 ? -24.375 -48.344 -8.172 1 97.06 325 GLN A CA 1
ATOM 2580 C C . GLN A 1 325 ? -24.047 -49 -6.836 1 97.06 325 GLN A C 1
ATOM 2582 O O . GLN A 1 325 ? -22.891 -49.062 -6.422 1 97.06 325 GLN A O 1
ATOM 2587 N N . VAL A 1 326 ? -25.156 -49.469 -6.184 1 97.56 326 VAL A N 1
ATOM 2588 C CA . VAL A 1 326 ? -24.984 -50.281 -4.984 1 97.56 326 VAL A CA 1
ATOM 2589 C C . VAL A 1 326 ? -25.188 -51.75 -5.332 1 97.56 326 VAL A C 1
ATOM 2591 O O . VAL A 1 326 ? -26.234 -52.125 -5.844 1 97.56 326 VAL A O 1
ATOM 2594 N N . LEU A 1 327 ? -24.172 -52.531 -5.109 1 97.56 327 LEU A N 1
ATOM 2595 C CA . LEU A 1 327 ? -24.188 -53.969 -5.418 1 97.56 327 LEU A CA 1
ATOM 2596 C C . LEU A 1 327 ? -24.328 -54.781 -4.145 1 97.56 327 LEU A C 1
ATOM 2598 O O . LEU A 1 327 ? -23.578 -54.594 -3.184 1 97.56 327 LEU A O 1
ATOM 2602 N N . LYS A 1 328 ? -25.266 -55.625 -4.121 1 96.81 328 LYS A N 1
ATOM 2603 C CA . LYS A 1 328 ? -25.391 -56.625 -3.07 1 96.81 328 LYS A CA 1
ATOM 2604 C C . LYS A 1 328 ? -24.953 -58 -3.572 1 96.81 328 LYS A C 1
ATOM 2606 O O . LYS A 1 328 ? -25.328 -58.406 -4.676 1 96.81 328 LYS A O 1
ATOM 2611 N N . VAL A 1 329 ? -24.203 -58.594 -2.828 1 96.88 329 VAL A N 1
ATOM 2612 C CA . VAL A 1 329 ? -23.703 -59.906 -3.225 1 96.88 329 VAL A CA 1
ATOM 2613 C C . VAL A 1 329 ? -24.359 -61 -2.354 1 96.88 329 VAL A C 1
ATOM 2615 O O . VAL A 1 329 ? -24.328 -60.906 -1.123 1 96.88 329 VAL A O 1
ATOM 2618 N N . THR A 1 330 ? -24.906 -61.969 -2.986 1 94.56 330 THR A N 1
ATOM 2619 C CA . THR A 1 330 ? -25.516 -63.062 -2.264 1 94.56 330 THR A CA 1
ATOM 2620 C C . THR A 1 330 ? -24.578 -64.25 -2.236 1 94.56 330 THR A C 1
ATOM 2622 O O . THR A 1 330 ? -23.844 -64.5 -3.195 1 94.56 330 THR A O 1
ATOM 2625 N N . GLY A 1 331 ? -24.641 -64.938 -1.154 1 91.5 331 GLY A N 1
ATOM 2626 C CA . GLY A 1 331 ? -23.812 -66.125 -0.995 1 91.5 331 GLY A CA 1
ATOM 2627 C C . GLY A 1 331 ? -23.766 -66.625 0.436 1 91.5 331 GLY A C 1
ATOM 2628 O O . GLY A 1 331 ? -24.594 -66.25 1.265 1 91.5 331 GLY A O 1
ATOM 2629 N N . GLY A 1 332 ? -22.875 -67.625 0.708 1 88.88 332 GLY A N 1
ATOM 2630 C CA . GLY A 1 332 ? -22.734 -68.188 2.037 1 88.88 332 GLY A CA 1
ATOM 2631 C C . GLY A 1 332 ? -21.734 -67.5 2.906 1 88.88 332 GLY A C 1
ATOM 2632 O O . GLY A 1 332 ? -21.75 -66.25 2.961 1 88.88 332 GLY A O 1
ATOM 2633 N N . GLU A 1 333 ? -20.875 -68.188 3.605 1 90.25 333 GLU A N 1
ATOM 2634 C CA . GLU A 1 333 ? -19.922 -67.625 4.555 1 90.25 333 GLU A CA 1
ATOM 2635 C C . GLU A 1 333 ? -18.766 -66.938 3.832 1 90.25 333 GLU A C 1
ATOM 2637 O O . GLU A 1 333 ? -18.062 -66.125 4.426 1 90.25 333 GLU A O 1
ATOM 2642 N N . GLU A 1 334 ? -18.641 -67.188 2.547 1 90.44 334 GLU A N 1
ATOM 2643 C CA . GLU A 1 334 ? -17.547 -66.625 1.781 1 90.44 334 GLU A CA 1
ATOM 2644 C C . GLU A 1 334 ? -17.828 -65.125 1.476 1 90.44 334 GLU A C 1
ATOM 2646 O O . GLU A 1 334 ? -16.922 -64.375 1.1 1 90.44 334 GLU A O 1
ATOM 2651 N N . VAL A 1 335 ? -19.062 -64.75 1.631 1 94.44 335 VAL A N 1
ATOM 2652 C CA . VAL A 1 335 ? -19.438 -63.375 1.367 1 94.44 335 VAL A CA 1
ATOM 2653 C C . VAL A 1 335 ? -19.391 -62.562 2.664 1 94.44 335 VAL A C 1
ATOM 2655 O O . VAL A 1 335 ? -20.172 -62.812 3.58 1 94.44 335 VAL A O 1
ATOM 2658 N N . ALA A 1 336 ? -18.469 -61.688 2.732 1 93.88 336 ALA A N 1
ATOM 2659 C CA . ALA A 1 336 ? -18.375 -60.812 3.898 1 93.88 336 ALA A CA 1
ATOM 2660 C C . ALA A 1 336 ? -19.656 -60 4.082 1 93.88 336 ALA A C 1
ATOM 2662 O O . ALA A 1 336 ? -20.328 -59.656 3.105 1 93.88 336 ALA A O 1
ATOM 2663 N N . ARG A 1 337 ? -19.969 -59.656 5.277 1 93.31 337 ARG A N 1
ATOM 2664 C CA . ARG A 1 337 ? -21.188 -58.906 5.613 1 93.31 337 ARG A CA 1
ATOM 2665 C C . ARG A 1 337 ? -21.234 -57.594 4.852 1 93.31 337 ARG A C 1
ATOM 2667 O O . ARG A 1 337 ? -22.312 -57.125 4.449 1 93.31 337 ARG A O 1
ATOM 2674 N N . GLU A 1 338 ? -20.109 -57 4.707 1 94.12 338 GLU A N 1
ATOM 2675 C CA . GLU A 1 338 ? -20.047 -55.719 4.008 1 94.12 338 GLU A CA 1
ATOM 2676 C C . GLU A 1 338 ? -20.547 -55.844 2.578 1 94.12 338 GLU A C 1
ATOM 2678 O O . GLU A 1 338 ? -21.188 -54.906 2.061 1 94.12 338 GLU A O 1
ATOM 2683 N N . PHE A 1 339 ? -20.25 -56.906 1.918 1 96.25 339 PHE A N 1
ATOM 2684 C CA . PHE A 1 339 ? -20.734 -57.156 0.566 1 96.25 339 PHE A CA 1
ATOM 2685 C C . PHE A 1 339 ? -22.219 -57.5 0.577 1 96.25 339 PHE A C 1
ATOM 2687 O O . PHE A 1 339 ? -22.969 -57.062 -0.299 1 96.25 339 PHE A O 1
ATOM 2694 N N . ALA A 1 340 ? -22.594 -58.219 1.566 1 95.81 340 ALA A N 1
ATOM 2695 C CA . ALA A 1 340 ? -23.984 -58.656 1.666 1 95.81 340 ALA A CA 1
ATOM 2696 C C . ALA A 1 340 ? -24.906 -57.469 1.92 1 95.81 340 ALA A C 1
ATOM 2698 O O . ALA A 1 340 ? -26.031 -57.438 1.407 1 95.81 340 ALA A O 1
ATOM 2699 N N . ASP A 1 341 ? -24.469 -56.594 2.727 1 94 341 ASP A N 1
ATOM 2700 C CA . ASP A 1 341 ? -25.281 -55.438 3.098 1 94 341 ASP A CA 1
ATOM 2701 C C . ASP A 1 341 ? -25.312 -54.406 1.964 1 94 341 ASP A C 1
ATOM 2703 O O . ASP A 1 341 ? -26.219 -53.562 1.918 1 94 341 ASP A O 1
ATOM 2707 N N . GLY A 1 342 ? -24.375 -54.406 1.081 1 95.81 342 GLY A N 1
ATOM 2708 C CA . GLY A 1 342 ? -24.344 -53.5 -0.059 1 95.81 342 GLY A CA 1
ATOM 2709 C C . GLY A 1 342 ? -23.031 -52.75 -0.196 1 95.81 342 GLY A C 1
ATOM 2710 O O . GLY A 1 342 ? -22.531 -52.188 0.777 1 95.81 342 GLY A O 1
ATOM 2711 N N . VAL A 1 343 ? -22.484 -52.75 -1.393 1 97.06 343 VAL A N 1
ATOM 2712 C CA . VAL A 1 343 ? -21.25 -52.031 -1.702 1 97.06 343 VAL A CA 1
ATOM 2713 C C . VAL A 1 343 ? -21.516 -50.969 -2.754 1 97.06 343 VAL A C 1
ATOM 2715 O O . VAL A 1 343 ? -22.047 -51.25 -3.83 1 97.06 343 VAL A O 1
ATOM 2718 N N . LEU A 1 344 ? -21.234 -49.719 -2.367 1 97.69 344 LEU A N 1
ATOM 2719 C CA . LEU A 1 344 ? -21.25 -48.656 -3.365 1 97.69 344 LEU A CA 1
ATOM 2720 C C . LEU A 1 344 ? -20.016 -48.719 -4.258 1 97.69 344 LEU A C 1
ATOM 2722 O O . LEU A 1 344 ? -18.891 -48.625 -3.775 1 97.69 344 LEU A O 1
ATOM 2726 N N . ILE A 1 345 ? -20.203 -48.844 -5.562 1 98.19 345 ILE A N 1
ATOM 2727 C CA . ILE A 1 345 ? -19.094 -48.938 -6.508 1 98.19 345 ILE A CA 1
ATOM 2728 C C . ILE A 1 345 ? -18.516 -47.531 -6.746 1 98.19 345 ILE A C 1
ATOM 2730 O O . ILE A 1 345 ? -19.219 -46.656 -7.234 1 98.19 345 ILE A O 1
ATOM 2734 N N . THR A 1 346 ? -17.25 -47.312 -6.383 1 98.19 346 THR A N 1
ATOM 2735 C CA . THR A 1 346 ? -16.625 -46 -6.504 1 98.19 346 THR A CA 1
ATOM 2736 C C . THR A 1 346 ? -15.672 -45.969 -7.695 1 98.19 346 THR A C 1
ATOM 2738 O O . THR A 1 346 ? -15.453 -44.906 -8.289 1 98.19 346 THR A O 1
ATOM 2741 N N . ALA A 1 347 ? -15.102 -47.062 -8.055 1 98.31 347 ALA A N 1
ATOM 2742 C CA . ALA A 1 347 ? -14.18 -47.156 -9.188 1 98.31 347 ALA A CA 1
ATOM 2743 C C . ALA A 1 347 ? -14.211 -48.562 -9.789 1 98.31 347 ALA A C 1
ATOM 2745 O O . ALA A 1 347 ? -14.602 -49.531 -9.125 1 98.31 347 ALA A O 1
ATOM 2746 N N . MET A 1 348 ? -13.82 -48.625 -11 1 97.81 348 MET A N 1
ATOM 2747 C CA . MET A 1 348 ? -13.766 -49.938 -11.633 1 97.81 348 MET A CA 1
ATOM 2748 C C . MET A 1 348 ? -12.797 -49.906 -12.812 1 97.81 348 MET A C 1
ATOM 2750 O O . MET A 1 348 ? -12.539 -48.875 -13.406 1 97.81 348 MET A O 1
ATOM 2754 N N . HIS A 1 349 ? -12.195 -51 -13.094 1 98 349 HIS A N 1
ATOM 2755 C CA . HIS A 1 349 ? -11.344 -51.281 -14.242 1 98 349 HIS A CA 1
ATOM 2756 C C . HIS A 1 349 ? -11.906 -52.438 -15.062 1 98 349 HIS A C 1
ATOM 2758 O O . HIS A 1 349 ? -11.992 -53.594 -14.57 1 98 349 HIS A O 1
ATOM 2764 N N . SER A 1 350 ? -12.258 -52.156 -16.266 1 96.31 350 SER A N 1
ATOM 2765 C CA . SER A 1 350 ? -12.828 -53.156 -17.172 1 96.31 350 SER A CA 1
ATOM 2766 C C . SER A 1 350 ? -11.805 -53.625 -18.203 1 96.31 350 SER A C 1
ATOM 2768 O O . SER A 1 350 ? -11.008 -52.812 -18.688 1 96.31 350 SER A O 1
ATOM 2770 N N . HIS A 1 351 ? -11.836 -54.812 -18.5 1 95.12 351 HIS A N 1
ATOM 2771 C CA . HIS A 1 351 ? -10.977 -55.312 -19.562 1 95.12 351 HIS A CA 1
ATOM 2772 C C . HIS A 1 351 ? -11.664 -56.438 -20.359 1 95.12 351 HIS A C 1
ATOM 2774 O O . HIS A 1 351 ? -12.414 -57.219 -19.797 1 95.12 351 HIS A O 1
ATOM 2780 N N . ALA A 1 352 ? -11.477 -56.406 -21.625 1 92.69 352 ALA A N 1
ATOM 2781 C CA . ALA A 1 352 ? -11.984 -57.406 -22.547 1 92.69 352 ALA A CA 1
ATOM 2782 C C . ALA A 1 352 ? -11.023 -57.625 -23.719 1 92.69 352 ALA A C 1
ATOM 2784 O O . ALA A 1 352 ? -10.406 -56.656 -24.188 1 92.69 352 ALA A O 1
ATOM 2785 N N . ARG A 1 353 ? -10.836 -58.812 -24.078 1 90.5 353 ARG A N 1
ATOM 2786 C CA . ARG A 1 353 ? -10.078 -59.188 -25.266 1 90.5 353 ARG A CA 1
ATOM 2787 C C . ARG A 1 353 ? -10.781 -60.312 -26.031 1 90.5 353 ARG A C 1
ATOM 2789 O O . ARG A 1 353 ? -11.57 -61.062 -25.453 1 90.5 353 ARG A O 1
ATOM 2796 N N . ARG A 1 354 ? -10.461 -60.406 -27.281 1 84.94 354 ARG A N 1
ATOM 2797 C CA . ARG A 1 354 ? -11.039 -61.469 -28.094 1 84.94 354 ARG A CA 1
ATOM 2798 C C . ARG A 1 354 ? -10.68 -62.844 -27.531 1 84.94 354 ARG A C 1
ATOM 2800 O O . ARG A 1 354 ? -11.453 -63.781 -27.656 1 84.94 354 ARG A O 1
ATOM 2807 N N . ASP A 1 355 ? -9.547 -62.875 -26.938 1 83.06 355 ASP A N 1
ATOM 2808 C CA . ASP A 1 355 ? -9.07 -64.188 -26.438 1 83.06 355 ASP A CA 1
ATOM 2809 C C . ASP A 1 355 ? -9.258 -64.25 -24.922 1 83.06 355 ASP A C 1
ATOM 2811 O O . ASP A 1 355 ? -8.727 -65.188 -24.281 1 83.06 355 ASP A O 1
ATOM 2815 N N . ALA A 1 356 ? -9.852 -63.344 -24.391 1 83.94 356 ALA A N 1
ATOM 2816 C CA . ALA A 1 356 ? -10.102 -63.375 -22.953 1 83.94 356 ALA A CA 1
ATOM 2817 C C . ALA A 1 356 ? -11.523 -62.906 -22.625 1 83.94 356 ALA A C 1
ATOM 2819 O O . ALA A 1 356 ? -12.125 -62.156 -23.391 1 83.94 356 ALA A O 1
ATOM 2820 N N . ASP A 1 357 ? -12.039 -63.406 -21.5 1 81.25 357 ASP A N 1
ATOM 2821 C CA . ASP A 1 357 ? -13.391 -63.062 -21.078 1 81.25 357 ASP A CA 1
ATOM 2822 C C . ASP A 1 357 ? -13.438 -61.625 -20.531 1 81.25 357 ASP A C 1
ATOM 2824 O O . ASP A 1 357 ? -12.438 -61.125 -20.016 1 81.25 357 ASP A O 1
ATOM 2828 N N . PHE A 1 358 ? -14.602 -61.094 -20.672 1 89.69 358 PHE A N 1
ATOM 2829 C CA . PHE A 1 358 ? -14.867 -59.781 -20.094 1 89.69 358 PHE A CA 1
ATOM 2830 C C . PHE A 1 358 ? -14.828 -59.844 -18.578 1 89.69 358 PHE A C 1
ATOM 2832 O O . PHE A 1 358 ? -15.375 -60.75 -17.969 1 89.69 358 PHE A O 1
ATOM 2839 N N . ALA A 1 359 ? -14.148 -59 -17.938 1 92.44 359 ALA A N 1
ATOM 2840 C CA . ALA A 1 359 ? -14.07 -58.938 -16.484 1 92.44 359 ALA A CA 1
ATOM 2841 C C . ALA A 1 359 ? -13.969 -57.469 -16.016 1 92.44 359 ALA A C 1
ATOM 2843 O O . ALA A 1 359 ? -13.398 -56.625 -16.703 1 92.44 359 ALA A O 1
ATOM 2844 N N . VAL A 1 360 ? -14.539 -57.25 -14.852 1 95.81 360 VAL A N 1
ATOM 2845 C CA . VAL A 1 360 ? -14.492 -55.938 -14.219 1 95.81 360 VAL A CA 1
ATOM 2846 C C . VAL A 1 360 ? -13.93 -56.062 -12.805 1 95.81 360 VAL A C 1
ATOM 2848 O O . VAL A 1 360 ? -14.484 -56.781 -11.977 1 95.81 360 VAL A O 1
ATOM 2851 N N . GLU A 1 361 ? -12.844 -55.5 -12.57 1 97.75 361 GLU A N 1
ATOM 2852 C CA . GLU A 1 361 ? -12.367 -55.312 -11.203 1 97.75 361 GLU A CA 1
ATOM 2853 C C . GLU A 1 361 ? -12.922 -54.031 -10.609 1 97.75 361 GLU A C 1
ATOM 2855 O O . GLU A 1 361 ? -12.758 -52.938 -11.188 1 97.75 361 GLU A O 1
ATOM 2860 N N . PHE A 1 362 ? -13.602 -54.125 -9.461 1 97.75 362 PHE A N 1
ATOM 2861 C CA . PHE A 1 362 ? -14.203 -52.906 -8.93 1 97.75 362 PHE A CA 1
ATOM 2862 C C . PHE A 1 362 ? -13.781 -52.656 -7.484 1 97.75 362 PHE A C 1
ATOM 2864 O O . PHE A 1 362 ? -13.328 -53.594 -6.809 1 97.75 362 PHE A O 1
ATOM 2871 N N . ALA A 1 363 ? -13.797 -51.406 -7.133 1 98.12 363 ALA A N 1
ATOM 2872 C CA . ALA A 1 363 ? -13.594 -50.938 -5.766 1 98.12 363 ALA A CA 1
ATOM 2873 C C . ALA A 1 363 ? -14.828 -50.188 -5.246 1 98.12 363 ALA A C 1
ATOM 2875 O O . ALA A 1 363 ? -15.562 -49.594 -6.023 1 98.12 363 ALA A O 1
ATOM 2876 N N . GLY A 1 364 ? -15.023 -50.344 -3.973 1 97.88 364 GLY A N 1
ATOM 2877 C CA . GLY A 1 364 ? -16.172 -49.688 -3.398 1 97.88 364 GLY A CA 1
ATOM 2878 C C . GLY A 1 364 ? -16.062 -49.469 -1.899 1 97.88 364 GLY A C 1
ATOM 2879 O O . GLY A 1 364 ? -15.047 -49.812 -1.297 1 97.88 364 GLY A O 1
ATOM 2880 N N . ILE A 1 365 ? -17.078 -48.844 -1.343 1 97.62 365 ILE A N 1
ATOM 2881 C CA . ILE A 1 365 ? -17.219 -48.625 0.092 1 97.62 365 ILE A CA 1
ATOM 2882 C C . ILE A 1 365 ? -18.578 -49.125 0.557 1 97.62 365 ILE A C 1
ATOM 2884 O O . ILE A 1 365 ? -19.484 -49.312 -0.253 1 97.62 365 ILE A O 1
ATOM 2888 N N . PRO A 1 366 ? -18.656 -49.406 1.862 1 96.44 366 PRO A N 1
ATOM 2889 C CA . PRO A 1 366 ? -19.953 -49.906 2.342 1 96.44 366 PRO A CA 1
ATOM 2890 C C . PRO A 1 366 ? -21.078 -48.906 2.154 1 96.44 366 PRO A C 1
ATOM 2892 O O . PRO A 1 366 ? -20.875 -47.688 2.348 1 96.44 366 PRO A O 1
ATOM 2895 N N . ASP A 1 367 ? -22.156 -49.438 1.709 1 95.44 367 ASP A N 1
ATOM 2896 C CA . ASP A 1 367 ? -23.359 -48.625 1.689 1 95.44 367 ASP A CA 1
ATOM 2897 C C . ASP A 1 367 ? -23.828 -48.312 3.107 1 95.44 367 ASP A C 1
ATOM 2899 O O . ASP A 1 367 ? -24.016 -49.219 3.926 1 95.44 367 ASP A O 1
ATOM 2903 N N . SER A 1 368 ? -23.891 -47.062 3.467 1 91.38 368 SER A N 1
ATOM 2904 C CA . SER A 1 368 ? -24.297 -46.625 4.793 1 91.38 368 SER A CA 1
ATOM 2905 C C . SER A 1 368 ? -25.281 -45.469 4.703 1 91.38 368 SER A C 1
ATOM 2907 O O . SER A 1 368 ? -25.156 -44.594 3.838 1 91.38 368 SER A O 1
ATOM 2909 N N . PRO A 1 369 ? -26.234 -45.5 5.57 1 87.62 369 PRO A N 1
ATOM 2910 C CA . PRO A 1 369 ? -27.172 -44.375 5.586 1 87.62 369 PRO A CA 1
ATOM 2911 C C . PRO A 1 369 ? -26.578 -43.125 6.23 1 87.62 369 PRO A C 1
ATOM 2913 O O . PRO A 1 369 ? -27.047 -42.031 5.965 1 87.62 369 PRO A O 1
ATOM 2916 N N . ASP A 1 370 ? -25.594 -43.25 7.027 1 88.31 370 ASP A N 1
ATOM 2917 C CA . ASP A 1 370 ? -25.062 -42.156 7.801 1 88.31 370 ASP A CA 1
ATOM 2918 C C . ASP A 1 370 ? -23.844 -41.531 7.125 1 88.31 370 ASP A C 1
ATOM 2920 O O . ASP A 1 370 ? -23.484 -40.375 7.383 1 88.31 370 ASP A O 1
ATOM 2924 N N . VAL A 1 371 ? -23.203 -42.375 6.383 1 92.94 371 VAL A N 1
ATOM 2925 C CA . VAL A 1 371 ? -21.953 -41.906 5.773 1 92.94 371 VAL A CA 1
ATOM 2926 C C . VAL A 1 371 ? -22.078 -41.969 4.25 1 92.94 371 VAL A C 1
ATOM 2928 O O . VAL A 1 371 ? -22.266 -43.031 3.67 1 92.94 371 VAL A O 1
ATOM 2931 N N . GLY A 1 372 ? -22 -40.781 3.641 1 93.69 372 GLY A N 1
ATOM 2932 C CA . GLY A 1 372 ? -22.031 -40.719 2.188 1 93.69 372 GLY A CA 1
ATOM 2933 C C . GLY A 1 372 ? -20.641 -40.688 1.561 1 93.69 372 GLY A C 1
ATOM 2934 O O . GLY A 1 372 ? -19.656 -40.438 2.244 1 93.69 372 GLY A O 1
ATOM 2935 N N . TYR A 1 373 ? -20.562 -41.062 0.229 1 97.19 373 TYR A N 1
ATOM 2936 C CA . TYR A 1 373 ? -19.328 -40.875 -0.517 1 97.19 373 TYR A CA 1
ATOM 2937 C C . TYR A 1 373 ? -18.984 -39.406 -0.687 1 97.19 373 TYR A C 1
ATOM 2939 O O . TYR A 1 373 ? -19.828 -38.625 -1.101 1 97.19 373 TYR A O 1
ATOM 2947 N N . ARG A 1 374 ? -17.797 -39.094 -0.327 1 97.5 374 ARG A N 1
ATOM 2948 C CA . ARG A 1 374 ? -17.281 -37.719 -0.471 1 97.5 374 ARG A CA 1
ATOM 2949 C C . ARG A 1 374 ? -15.984 -37.719 -1.255 1 97.5 374 ARG A C 1
ATOM 2951 O O . ARG A 1 374 ? -14.945 -38.156 -0.758 1 97.5 374 ARG A O 1
ATOM 2958 N N . PRO A 1 375 ? -16.047 -37.125 -2.479 1 96.88 375 PRO A N 1
ATOM 2959 C CA . PRO A 1 375 ? -14.812 -37.062 -3.275 1 96.88 375 PRO A CA 1
ATOM 2960 C C . PRO A 1 375 ? -13.734 -36.188 -2.646 1 96.88 375 PRO A C 1
ATOM 2962 O O . PRO A 1 375 ? -14.047 -35.219 -1.952 1 96.88 375 PRO A O 1
ATOM 2965 N N . GLU A 1 376 ? -12.484 -36.5 -2.963 1 94.38 376 GLU A N 1
ATOM 2966 C CA . GLU A 1 376 ? -11.375 -35.625 -2.547 1 94.38 376 GLU A CA 1
ATOM 2967 C C . GLU A 1 376 ? -11.281 -34.406 -3.42 1 94.38 376 GLU A C 1
ATOM 2969 O O . GLU A 1 376 ? -11.172 -34.5 -4.645 1 94.38 376 GLU A O 1
ATOM 2974 N N . PRO A 1 377 ? -11.445 -33.219 -2.93 1 90.44 377 PRO A N 1
ATOM 2975 C CA . PRO A 1 377 ? -11.477 -31.984 -3.734 1 90.44 377 PRO A CA 1
ATOM 2976 C C . PRO A 1 377 ? -10.148 -31.703 -4.434 1 90.44 377 PRO A C 1
ATOM 2978 O O . PRO A 1 377 ? -10.125 -31.047 -5.477 1 90.44 377 PRO A O 1
ATOM 2981 N N . GLY A 1 378 ? -9.086 -32.156 -4.191 1 90.94 378 GLY A N 1
ATOM 2982 C CA . GLY A 1 378 ? -7.793 -31.719 -4.699 1 90.94 378 GLY A CA 1
ATOM 2983 C C . GLY A 1 378 ? -7.25 -30.5 -3.977 1 90.94 378 GLY A C 1
ATOM 2984 O O . GLY A 1 378 ? -7.953 -29.891 -3.17 1 90.94 378 GLY A O 1
ATOM 2985 N N . ALA A 1 379 ? -6.066 -30.047 -4.41 1 92.31 379 ALA A N 1
ATOM 2986 C CA . ALA A 1 379 ? -5.398 -28.953 -3.721 1 92.31 379 ALA A CA 1
ATOM 2987 C C . ALA A 1 379 ? -5.82 -27.609 -4.301 1 92.31 379 ALA A C 1
ATOM 2989 O O . ALA A 1 379 ? -5.914 -27.453 -5.52 1 92.31 379 ALA A O 1
ATOM 2990 N N . ARG A 1 380 ? -6.141 -26.734 -3.447 1 93.06 380 ARG A N 1
ATOM 2991 C CA . ARG A 1 380 ? -6.426 -25.359 -3.85 1 93.06 380 ARG A CA 1
ATOM 2992 C C . ARG A 1 380 ? -5.148 -24.625 -4.23 1 93.06 380 ARG A C 1
ATOM 2994 O O . ARG A 1 380 ? -4.105 -24.812 -3.602 1 93.06 380 ARG A O 1
ATOM 3001 N N . PRO A 1 381 ? -5.285 -23.766 -5.281 1 94 381 PRO A N 1
ATOM 3002 C CA . PRO A 1 381 ? -4.109 -22.938 -5.57 1 94 381 PRO A CA 1
ATOM 3003 C C . PRO A 1 381 ? -3.688 -22.078 -4.383 1 94 381 PRO A C 1
ATOM 3005 O O . PRO A 1 381 ? -4.543 -21.562 -3.662 1 94 381 PRO A O 1
ATOM 3008 N N . VAL A 1 382 ? -2.402 -22.016 -4.113 1 93.94 382 VAL A N 1
ATOM 3009 C CA . VAL A 1 382 ? -1.863 -21.172 -3.041 1 93.94 382 VAL A CA 1
ATOM 3010 C C . VAL A 1 382 ? -1.3 -19.891 -3.623 1 93.94 382 VAL A C 1
ATOM 3012 O O . VAL A 1 382 ? -0.37 -19.922 -4.434 1 93.94 382 VAL A O 1
ATOM 3015 N N . MET A 1 383 ? -1.918 -18.828 -3.264 1 94 383 MET A N 1
ATOM 3016 C CA . MET A 1 383 ? -1.484 -17.516 -3.77 1 94 383 MET A CA 1
ATOM 3017 C C . MET A 1 383 ? -0.222 -17.047 -3.055 1 94 383 MET A C 1
ATOM 3019 O O . MET A 1 383 ? -0.247 -16.781 -1.851 1 94 383 MET A O 1
ATOM 3023 N N . ALA A 1 384 ? 0.833 -17.109 -3.836 1 92 384 ALA A N 1
ATOM 3024 C CA . ALA A 1 384 ? 2.08 -16.547 -3.311 1 92 384 ALA A CA 1
ATOM 3025 C C . ALA A 1 384 ? 2.271 -15.109 -3.764 1 92 384 ALA A C 1
ATOM 3027 O O . ALA A 1 384 ? 1.965 -14.766 -4.906 1 92 384 ALA A O 1
ATOM 3028 N N . GLY A 1 385 ? 2.664 -14.297 -2.877 1 92.75 385 GLY A N 1
ATOM 3029 C CA . GLY A 1 385 ? 2.879 -12.906 -3.219 1 92.75 385 GLY A CA 1
ATOM 3030 C C . GLY A 1 385 ? 1.586 -12.133 -3.402 1 92.75 385 GLY A C 1
ATOM 3031 O O . GLY A 1 385 ? 0.598 -12.391 -2.713 1 92.75 385 GLY A O 1
ATOM 3032 N N . THR A 1 386 ? 1.621 -11.086 -4.262 1 96.12 386 THR A N 1
ATOM 3033 C CA . THR A 1 386 ? 0.467 -10.219 -4.465 1 96.12 386 THR A CA 1
ATOM 3034 C C . THR A 1 386 ? 0.081 -10.172 -5.941 1 96.12 386 THR A C 1
ATOM 3036 O O . THR A 1 386 ? 0.851 -10.602 -6.805 1 96.12 386 THR A O 1
ATOM 3039 N N . LEU A 1 387 ? -1.117 -9.812 -6.211 1 97.19 387 LEU A N 1
ATOM 3040 C CA . LEU A 1 387 ? -1.601 -9.562 -7.566 1 97.19 387 LEU A CA 1
ATOM 3041 C C . LEU A 1 387 ? -1.976 -8.094 -7.75 1 97.19 387 LEU A C 1
ATOM 3043 O O . LEU A 1 387 ? -2.531 -7.473 -6.84 1 97.19 387 LEU A O 1
ATOM 3047 N N . PRO A 1 388 ? -1.683 -7.562 -8.883 1 97.06 388 PRO A N 1
ATOM 3048 C CA . PRO A 1 388 ? -2.035 -6.16 -9.117 1 97.06 388 PRO A CA 1
ATOM 3049 C C . PRO A 1 388 ? -3.52 -5.969 -9.414 1 97.06 388 PRO A C 1
ATOM 3051 O O . PRO A 1 388 ? -4.137 -6.812 -10.07 1 97.06 388 PRO A O 1
ATOM 3054 N N . ALA A 1 389 ? -4.07 -4.984 -8.961 1 97.94 389 ALA A N 1
ATOM 3055 C CA . ALA A 1 389 ? -5.453 -4.57 -9.195 1 97.94 389 ALA A CA 1
ATOM 3056 C C . ALA A 1 389 ? -5.582 -3.051 -9.18 1 97.94 389 ALA A C 1
ATOM 3058 O O . ALA A 1 389 ? -4.609 -2.342 -8.914 1 97.94 389 ALA A O 1
ATOM 3059 N N . ARG A 1 390 ? -6.75 -2.576 -9.555 1 97.38 390 ARG A N 1
ATOM 3060 C CA . ARG A 1 390 ? -7.043 -1.147 -9.508 1 97.38 390 ARG A CA 1
ATOM 3061 C C . ARG A 1 390 ? -8.352 -0.883 -8.766 1 97.38 390 ARG A C 1
ATOM 3063 O O . ARG A 1 390 ? -9.336 -1.606 -8.953 1 97.38 390 ARG A O 1
ATOM 3070 N N . VAL A 1 391 ? -8.312 0.134 -7.902 1 97.62 391 VAL A N 1
ATOM 3071 C CA . VAL A 1 391 ? -9.531 0.536 -7.211 1 97.62 391 VAL A CA 1
ATOM 3072 C C . VAL A 1 391 ? -10.57 1.018 -8.219 1 97.62 391 VAL A C 1
ATOM 3074 O O . VAL A 1 391 ? -10.234 1.708 -9.188 1 97.62 391 VAL A O 1
ATOM 3077 N N . THR A 1 392 ? -11.852 0.671 -7.945 1 97.19 392 THR A N 1
ATOM 3078 C CA . THR A 1 392 ? -12.914 1.063 -8.867 1 97.19 392 THR A CA 1
ATOM 3079 C C . THR A 1 392 ? -14.023 1.799 -8.125 1 97.19 392 THR A C 1
ATOM 3081 O O . THR A 1 392 ? -14 1.897 -6.898 1 97.19 392 THR A O 1
ATOM 3084 N N . SER A 1 393 ? -14.867 2.408 -8.867 1 96.19 393 SER A N 1
ATOM 3085 C CA . SER A 1 393 ? -16.016 3.148 -8.375 1 96.19 393 SER A CA 1
ATOM 3086 C C . SER A 1 393 ? -17.234 2.963 -9.281 1 96.19 393 SER A C 1
ATOM 3088 O O . SER A 1 393 ? -17.078 2.598 -10.453 1 96.19 393 SER A O 1
ATOM 3090 N N . THR A 1 394 ? -18.391 3.133 -8.75 1 95.12 394 THR A N 1
ATOM 3091 C CA . THR A 1 394 ? -19.609 3.043 -9.539 1 95.12 394 THR A CA 1
ATOM 3092 C C . THR A 1 394 ? -19.766 4.262 -10.445 1 95.12 394 THR A C 1
ATOM 3094 O O . THR A 1 394 ? -20.578 4.262 -11.367 1 95.12 394 THR A O 1
ATOM 3097 N N . ARG A 1 395 ? -18.969 5.246 -10.195 1 93.06 395 ARG A N 1
ATOM 3098 C CA . ARG A 1 395 ? -18.984 6.457 -11.008 1 93.06 395 ARG A CA 1
ATOM 3099 C C . ARG A 1 395 ? -17.703 6.57 -11.844 1 93.06 395 ARG A C 1
ATOM 3101 O O . ARG A 1 395 ? -16.609 6.301 -11.344 1 93.06 395 ARG A O 1
ATOM 3108 N N . GLU A 1 396 ? -17.875 6.887 -13.055 1 87.62 396 GLU A N 1
ATOM 3109 C CA . GLU A 1 396 ? -16.719 7.102 -13.914 1 87.62 396 GLU A CA 1
ATOM 3110 C C . GLU A 1 396 ? -15.945 8.359 -13.508 1 87.62 396 GLU A C 1
ATOM 3112 O O . GLU A 1 396 ? -16.547 9.398 -13.242 1 87.62 396 GLU A O 1
ATOM 3117 N N . ASN A 1 397 ? -14.727 8.328 -13.438 1 86.5 397 ASN A N 1
ATOM 3118 C CA . ASN A 1 397 ? -13.867 9.438 -13.039 1 86.5 397 ASN A CA 1
ATOM 3119 C C . 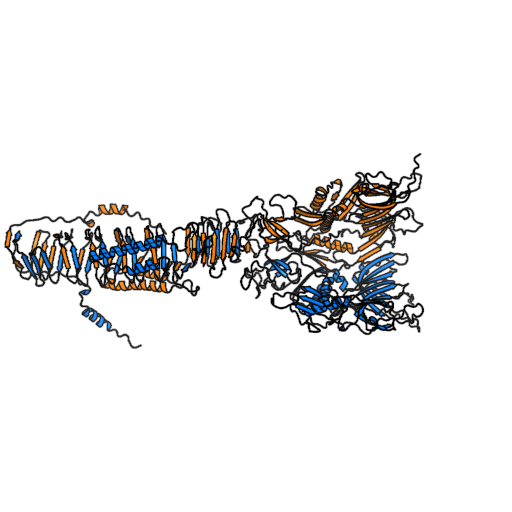ASN A 1 397 ? -14.297 10.023 -11.695 1 86.5 397 ASN A C 1
ATOM 3121 O O . ASN A 1 397 ? -14.477 11.242 -11.578 1 86.5 397 ASN A O 1
ATOM 3125 N N . ASP A 1 398 ? -14.523 9.195 -10.836 1 89.69 398 ASP A N 1
ATOM 3126 C CA . ASP A 1 398 ? -14.977 9.578 -9.508 1 89.69 398 ASP A CA 1
ATOM 3127 C C . ASP A 1 398 ? -13.953 10.477 -8.812 1 89.69 398 ASP A C 1
ATOM 3129 O O . ASP A 1 398 ? -12.797 10.094 -8.648 1 89.69 398 ASP A O 1
ATOM 3133 N N . THR A 1 399 ? -14.469 11.594 -8.383 1 91.12 399 THR A N 1
ATOM 3134 C CA . THR A 1 399 ? -13.617 12.578 -7.723 1 91.12 399 THR A CA 1
ATOM 3135 C C . THR A 1 399 ? -13.312 12.148 -6.289 1 91.12 399 THR A C 1
ATOM 3137 O O . THR A 1 399 ? -12.32 12.586 -5.703 1 91.12 399 THR A O 1
ATOM 3140 N N . TYR A 1 400 ? -14.18 11.25 -5.797 1 93.56 400 TYR A N 1
ATOM 3141 C CA . TYR A 1 400 ? -14.055 10.859 -4.395 1 93.56 400 TYR A CA 1
ATOM 3142 C C . TYR A 1 400 ? -13.922 9.344 -4.262 1 93.56 400 TYR A C 1
ATOM 3144 O O . TYR A 1 400 ? -14.102 8.617 -5.238 1 93.56 400 TYR A O 1
ATOM 3152 N N . GLY A 1 401 ? -13.492 8.977 -3.033 1 93.56 401 GLY A N 1
ATOM 3153 C CA . GLY A 1 401 ? -13.375 7.551 -2.764 1 93.56 401 GLY A CA 1
ATOM 3154 C C . GLY A 1 401 ? -14.719 6.844 -2.689 1 93.56 401 GLY A C 1
ATOM 3155 O O . GLY A 1 401 ? -15.688 7.395 -2.16 1 93.56 401 GLY A O 1
ATOM 3156 N N . HIS A 1 402 ? -14.805 5.75 -3.332 1 96 402 HIS A N 1
ATOM 3157 C CA . HIS A 1 402 ? -16 4.91 -3.258 1 96 402 HIS A CA 1
ATOM 3158 C C . HIS A 1 402 ? -15.812 3.775 -2.26 1 96 402 HIS A C 1
ATOM 3160 O O . HIS A 1 402 ? -15.289 2.715 -2.609 1 96 402 HIS A O 1
ATOM 3166 N N . ILE A 1 403 ? -16.25 3.928 -1.025 1 96.62 403 ILE A N 1
ATOM 3167 C CA . ILE A 1 403 ? -16.062 2.957 0.049 1 96.62 403 ILE A CA 1
ATOM 3168 C C . ILE A 1 403 ? -17.422 2.57 0.634 1 96.62 403 ILE A C 1
ATOM 3170 O O . ILE A 1 403 ? -18.406 3.285 0.451 1 96.62 403 ILE A O 1
ATOM 3174 N N . ASP A 1 404 ? -17.484 1.472 1.3 1 96.31 404 ASP A N 1
ATOM 3175 C CA . ASP A 1 404 ? -18.734 1.051 1.92 1 96.31 404 ASP A CA 1
ATOM 3176 C C . ASP A 1 404 ? -18.781 1.452 3.393 1 96.31 404 ASP A C 1
ATOM 3178 O O . ASP A 1 404 ? -17.938 2.221 3.859 1 96.31 404 ASP A O 1
ATOM 3182 N N . LYS A 1 405 ? -19.812 1.006 4.105 1 95 405 LYS A N 1
ATOM 3183 C CA . LYS A 1 405 ? -20.047 1.403 5.492 1 95 405 LYS A CA 1
ATOM 3184 C C . LYS A 1 405 ? -18.922 0.93 6.398 1 95 405 LYS A C 1
ATOM 3186 O O . LYS A 1 405 ? -18.75 1.443 7.508 1 95 405 LYS A O 1
ATOM 3191 N N . HIS A 1 406 ? -18.125 -0.014 5.891 1 94.94 406 HIS A N 1
ATOM 3192 C CA . HIS A 1 406 ? -17.031 -0.56 6.691 1 94.94 406 HIS A CA 1
ATOM 3193 C C . HIS A 1 406 ? -15.688 -0.075 6.18 1 94.94 406 HIS A C 1
ATOM 3195 O O . HIS A 1 406 ? -14.641 -0.569 6.613 1 94.94 406 HIS A O 1
ATOM 3201 N N . GLY A 1 407 ? -15.672 0.873 5.27 1 96.31 407 GLY A N 1
ATOM 3202 C CA . GLY A 1 407 ? -14.43 1.439 4.77 1 96.31 407 GLY A CA 1
ATOM 3203 C C . GLY A 1 407 ? -13.734 0.544 3.764 1 96.31 407 GLY A C 1
ATOM 3204 O O . GLY A 1 407 ? -12.516 0.644 3.578 1 96.31 407 GLY A O 1
ATOM 3205 N N . ARG A 1 408 ? -14.547 -0.367 3.082 1 97.81 408 ARG A N 1
ATOM 3206 C CA . ARG A 1 408 ? -13.969 -1.312 2.137 1 97.81 408 ARG A CA 1
ATOM 3207 C C . ARG A 1 408 ? -14.039 -0.778 0.71 1 97.81 408 ARG A C 1
ATOM 3209 O O . ARG A 1 408 ? -14.75 0.193 0.443 1 97.81 408 ARG A O 1
ATOM 3216 N N . TYR A 1 409 ? -13.172 -1.407 -0.203 1 98 409 TYR A N 1
ATOM 3217 C CA . TYR A 1 409 ? -13.062 -0.945 -1.582 1 98 409 TYR A CA 1
ATOM 3218 C C . TYR A 1 409 ? -13.492 -2.031 -2.559 1 98 409 TYR A C 1
ATOM 3220 O O . TYR A 1 409 ? -13.531 -3.213 -2.209 1 98 409 TYR A O 1
ATOM 3228 N N . ARG A 1 410 ? -13.906 -1.659 -3.711 1 97.75 410 ARG A N 1
ATOM 3229 C CA . ARG A 1 410 ? -13.992 -2.553 -4.859 1 97.75 410 ARG A CA 1
ATOM 3230 C C . ARG A 1 410 ? -12.773 -2.406 -5.762 1 97.75 410 ARG A C 1
ATOM 3232 O O . ARG A 1 410 ? -12.25 -1.304 -5.938 1 97.75 410 ARG A O 1
ATOM 3239 N N . VAL A 1 411 ? -12.32 -3.562 -6.289 1 97.94 411 VAL A N 1
ATOM 3240 C CA . VAL A 1 411 ? -11.109 -3.516 -7.102 1 97.94 411 VAL A CA 1
ATOM 3241 C C . VAL A 1 411 ? -11.312 -4.309 -8.391 1 97.94 411 VAL A C 1
ATOM 3243 O O . VAL A 1 411 ? -12.156 -5.215 -8.438 1 97.94 411 VAL A O 1
ATOM 3246 N N . ASN A 1 412 ? -10.703 -3.898 -9.391 1 97.31 412 ASN A N 1
ATOM 3247 C CA . ASN A 1 412 ? -10.586 -4.652 -10.633 1 97.31 412 ASN A CA 1
ATOM 3248 C C . ASN A 1 412 ? -9.242 -5.371 -10.734 1 97.31 412 ASN A C 1
ATOM 3250 O O . ASN A 1 412 ? -8.211 -4.738 -10.938 1 97.31 412 ASN A O 1
ATOM 3254 N N . MET A 1 413 ? -9.297 -6.727 -10.562 1 97.12 413 MET A N 1
ATOM 3255 C CA . MET A 1 413 ? -8.07 -7.508 -10.711 1 97.12 413 MET A CA 1
ATOM 3256 C C . MET A 1 413 ? -7.598 -7.5 -12.164 1 97.12 413 MET A C 1
ATOM 3258 O O . MET A 1 413 ? -8.367 -7.816 -13.07 1 97.12 413 MET A O 1
ATOM 3262 N N . LEU A 1 414 ? -6.355 -7.242 -12.359 1 96 414 LEU A N 1
ATOM 3263 C CA . LEU A 1 414 ? -5.879 -6.977 -13.711 1 96 414 LEU A CA 1
ATOM 3264 C C . LEU A 1 414 ? -5.859 -8.258 -14.547 1 96 414 LEU A C 1
ATOM 3266 O O . LEU A 1 414 ? -5.875 -8.195 -15.773 1 96 414 LEU A O 1
ATOM 3270 N N . PHE A 1 415 ? -5.809 -9.453 -13.922 1 96.5 415 PHE A N 1
ATOM 3271 C CA . PHE A 1 415 ? -5.812 -10.695 -14.68 1 96.5 415 PHE A CA 1
ATOM 3272 C C . PHE A 1 415 ? -7.211 -11 -15.211 1 96.5 415 PHE A C 1
ATOM 3274 O O . PHE A 1 415 ? -7.371 -11.836 -16.109 1 96.5 415 PHE A O 1
ATOM 3281 N N . ASP A 1 416 ? -8.227 -10.453 -14.555 1 95.94 416 ASP A N 1
ATOM 3282 C CA . ASP A 1 416 ? -9.609 -10.742 -14.922 1 95.94 416 ASP A CA 1
ATOM 3283 C C . ASP A 1 416 ? -9.961 -10.117 -16.266 1 95.94 416 ASP A C 1
ATOM 3285 O O . ASP A 1 416 ? -9.781 -8.914 -16.469 1 95.94 416 ASP A O 1
ATOM 3289 N N . ARG A 1 417 ? -10.484 -10.891 -17.219 1 93.75 417 ARG A N 1
ATOM 3290 C CA . ARG A 1 417 ? -10.797 -10.422 -18.562 1 93.75 417 ARG A CA 1
ATOM 3291 C C . ARG A 1 417 ? -12.305 -10.258 -18.75 1 93.75 417 ARG A C 1
ATOM 3293 O O . ARG A 1 417 ? -12.758 -9.82 -19.812 1 93.75 417 ARG A O 1
ATOM 3300 N N . ALA A 1 418 ? -13.031 -10.594 -17.75 1 93.19 418 ALA A N 1
ATOM 3301 C CA . ALA A 1 418 ? -14.492 -10.523 -17.859 1 93.19 418 ALA A CA 1
ATOM 3302 C C . ALA A 1 418 ? -14.969 -9.078 -17.859 1 93.19 418 ALA A C 1
ATOM 3304 O O . ALA A 1 418 ? -14.297 -8.188 -17.344 1 93.19 418 ALA A O 1
ATOM 3305 N N . ARG A 1 419 ? -16.109 -8.883 -18.438 1 91.94 419 ARG A N 1
ATOM 3306 C CA . ARG A 1 419 ? -16.75 -7.566 -18.422 1 91.94 419 ARG A CA 1
ATOM 3307 C C . ARG A 1 419 ? -17.672 -7.422 -17.219 1 91.94 419 ARG A C 1
ATOM 3309 O O . ARG A 1 419 ? -18.516 -8.289 -16.969 1 91.94 419 ARG A O 1
ATOM 3316 N N . TRP A 1 420 ? -17.375 -6.465 -16.422 1 94.06 420 TRP A N 1
ATOM 3317 C CA . TRP A 1 420 ? -18.188 -6.148 -15.258 1 94.06 420 TRP A CA 1
ATOM 3318 C C . TRP A 1 420 ? -18.766 -4.738 -15.359 1 94.06 420 TRP A C 1
ATOM 3320 O O . TRP A 1 420 ? -18.203 -3.887 -16.062 1 94.06 420 TRP A O 1
ATOM 3330 N N . GLU A 1 421 ? -19.938 -4.547 -14.719 1 94.12 421 GLU A N 1
ATOM 3331 C CA . GLU A 1 421 ? -20.344 -3.166 -14.469 1 94.12 421 GLU A CA 1
ATOM 3332 C C . GLU A 1 421 ? -19.297 -2.428 -13.625 1 94.12 421 GLU A C 1
ATOM 3334 O O . GLU A 1 421 ? -18.75 -2.992 -12.68 1 94.12 421 GLU A O 1
ATOM 3339 N N . THR A 1 422 ? -19.125 -1.202 -14.008 1 92.75 422 THR A N 1
ATOM 3340 C CA . THR A 1 422 ? -18.125 -0.412 -13.297 1 92.75 422 THR A CA 1
ATOM 3341 C C . THR A 1 422 ? -18.438 -0.375 -11.805 1 92.75 422 THR A C 1
ATOM 3343 O O . THR A 1 422 ? -19.562 -0.094 -11.398 1 92.75 422 THR A O 1
ATOM 3346 N N . GLY A 1 423 ? -17.484 -0.614 -11 1 94.31 423 GLY A N 1
ATOM 3347 C CA . GLY A 1 423 ? -17.625 -0.591 -9.555 1 94.31 423 GLY A CA 1
ATOM 3348 C C . GLY A 1 423 ? -18.094 -1.917 -8.977 1 94.31 423 GLY A C 1
ATOM 3349 O O . GLY A 1 423 ? -18.281 -2.045 -7.766 1 94.31 423 GLY A O 1
ATOM 3350 N N . PHE A 1 424 ? -18.281 -2.945 -9.82 1 95.31 424 PHE A N 1
ATOM 3351 C CA . PHE A 1 424 ? -18.766 -4.238 -9.344 1 95.31 424 PHE A CA 1
ATOM 3352 C C . PHE A 1 424 ? -17.844 -5.359 -9.797 1 95.31 424 PHE A C 1
ATOM 3354 O O . PHE A 1 424 ? -18.281 -6.492 -10.008 1 95.31 424 PHE A O 1
ATOM 3361 N N . GLU A 1 425 ? -16.578 -5.059 -9.945 1 96.69 425 GLU A N 1
ATOM 3362 C CA . GLU A 1 425 ? -15.625 -6 -10.523 1 96.69 425 GLU A CA 1
ATOM 3363 C C . GLU A 1 425 ? -15.148 -7.008 -9.484 1 96.69 425 GLU A C 1
ATOM 3365 O O . GLU A 1 425 ? -14.562 -8.039 -9.828 1 96.69 425 GLU A O 1
ATOM 3370 N N . SER A 1 426 ? -15.406 -6.77 -8.219 1 97.06 426 SER A N 1
ATOM 3371 C CA . SER A 1 426 ? -14.992 -7.664 -7.145 1 97.06 426 SER A CA 1
ATOM 3372 C C . SER A 1 426 ? -15.93 -7.559 -5.945 1 97.06 426 SER A C 1
ATOM 3374 O O . SER A 1 426 ? -16.812 -6.695 -5.91 1 97.06 426 SER A O 1
ATOM 3376 N N . LEU A 1 427 ? -15.68 -8.438 -4.996 1 96.69 427 LEU A N 1
ATOM 3377 C CA . LEU A 1 427 ? -16.25 -8.234 -3.666 1 96.69 427 LEU A CA 1
ATOM 3378 C C . LEU A 1 427 ? -15.602 -7.039 -2.977 1 96.69 427 LEU A C 1
ATOM 3380 O O . LEU A 1 427 ? -14.617 -6.492 -3.471 1 96.69 427 LEU A O 1
ATOM 3384 N N . TRP A 1 428 ? -16.297 -6.539 -1.913 1 96.38 428 TRP A N 1
ATOM 3385 C CA . TRP A 1 428 ? -15.68 -5.484 -1.106 1 96.38 428 TRP A CA 1
ATOM 3386 C C . TRP A 1 428 ? -14.414 -5.988 -0.424 1 96.38 428 TRP A C 1
ATOM 3388 O O . TRP A 1 428 ? -14.43 -7.031 0.239 1 96.38 428 TRP A O 1
ATOM 3398 N N . VAL A 1 429 ? -13.344 -5.344 -0.627 1 97.75 429 VAL A N 1
ATOM 3399 C CA . VAL A 1 429 ? -12.047 -5.785 -0.125 1 97.75 429 VAL A CA 1
ATOM 3400 C C . VAL A 1 429 ? -11.547 -4.812 0.943 1 97.75 429 VAL A C 1
ATOM 3402 O O . VAL A 1 429 ? -11.656 -3.594 0.784 1 97.75 429 VAL A O 1
ATOM 3405 N N . ARG A 1 430 ? -11.016 -5.332 2.055 1 97.56 430 ARG A N 1
ATOM 3406 C CA . ARG A 1 430 ? -10.43 -4.52 3.117 1 97.56 430 ARG A CA 1
ATOM 3407 C C . ARG A 1 430 ? -9.023 -4.059 2.738 1 97.56 430 ARG A C 1
ATOM 3409 O O . ARG A 1 430 ? -8.352 -4.699 1.934 1 97.56 430 ARG A O 1
ATOM 3416 N N . GLN A 1 431 ? -8.617 -2.963 3.229 1 97 431 GLN A N 1
ATOM 3417 C CA . GLN A 1 431 ? -7.254 -2.475 3.047 1 97 431 GLN A CA 1
ATOM 3418 C C . GLN A 1 431 ? -6.441 -2.619 4.332 1 97 431 GLN A C 1
ATOM 3420 O O . GLN A 1 431 ? -6.898 -2.227 5.406 1 97 431 GLN A O 1
ATOM 3425 N N . SER A 1 432 ? -5.285 -3.268 4.188 1 96.12 432 SER A N 1
ATOM 3426 C CA . SER A 1 432 ? -4.32 -3.223 5.285 1 96.12 432 SER A CA 1
ATOM 3427 C C . SER A 1 432 ? -3.732 -1.825 5.449 1 96.12 432 SER A C 1
ATOM 3429 O O . SER A 1 432 ? -3.324 -1.198 4.469 1 96.12 432 SER A O 1
ATOM 3431 N N . ARG A 1 433 ? -3.811 -1.338 6.656 1 94.25 433 ARG A N 1
ATOM 3432 C CA . ARG A 1 433 ? -3.365 0.024 6.934 1 94.25 433 ARG A CA 1
ATOM 3433 C C . ARG A 1 433 ? -2.246 0.036 7.973 1 94.25 433 ARG A C 1
ATOM 3435 O O . ARG A 1 433 ? -2.094 -0.917 8.734 1 94.25 433 ARG A O 1
ATOM 3442 N N . PRO A 1 434 ? -1.419 1.163 8.031 1 92.12 434 PRO A N 1
ATOM 3443 C CA . PRO A 1 434 ? -0.325 1.222 9 1 92.12 434 PRO A CA 1
ATOM 3444 C C . PRO A 1 434 ? -0.819 1.377 10.438 1 92.12 434 PRO A C 1
ATOM 3446 O O . PRO A 1 434 ? -0.091 1.062 11.383 1 92.12 434 PRO A O 1
ATOM 3449 N N . TYR A 1 435 ? -1.942 1.901 10.641 1 92.81 435 TYR A N 1
ATOM 3450 C CA . TYR A 1 435 ? -2.477 2.225 11.953 1 92.81 435 TYR A CA 1
ATOM 3451 C C . TYR A 1 435 ? -3.986 2.018 12 1 92.81 435 TYR A C 1
ATOM 3453 O O . TYR A 1 435 ? -4.711 2.496 11.117 1 92.81 435 TYR A O 1
ATOM 3461 N N . ALA A 1 436 ? -4.508 1.183 12.922 1 94.25 436 ALA A N 1
ATOM 3462 C CA . ALA A 1 436 ? -5.934 0.911 13.086 1 94.25 436 ALA A CA 1
ATOM 3463 C C . ALA A 1 436 ? -6.262 0.562 14.531 1 94.25 436 ALA A C 1
ATOM 3465 O O . ALA A 1 436 ? -5.434 -0.005 15.25 1 94.25 436 ALA A O 1
ATOM 3466 N N . GLY A 1 437 ? -7.383 0.864 15.047 1 94.06 437 GLY A N 1
ATOM 3467 C CA . GLY A 1 437 ? -7.926 0.554 16.359 1 94.06 437 GLY A CA 1
ATOM 3468 C C . GLY A 1 437 ? -9.414 0.835 16.469 1 94.06 437 GLY A C 1
ATOM 3469 O O . GLY A 1 437 ? -10.117 0.908 15.461 1 94.06 437 GLY A O 1
ATOM 3470 N N . ASP A 1 438 ? -9.906 0.917 17.688 1 94.56 438 ASP A N 1
ATOM 3471 C CA . ASP A 1 438 ? -11.336 1.134 17.906 1 94.56 438 ASP A CA 1
ATOM 3472 C C . ASP A 1 438 ? -11.727 2.578 17.609 1 94.56 438 ASP A C 1
ATOM 3474 O O . ASP A 1 438 ? -11.758 3.422 18.5 1 94.56 438 ASP A O 1
ATOM 3478 N N . THR A 1 439 ? -11.93 2.799 16.359 1 92.06 439 THR A N 1
ATOM 3479 C CA . THR A 1 439 ? -12.414 4.062 15.82 1 92.06 439 THR A CA 1
ATOM 3480 C C . THR A 1 439 ? -11.289 5.082 15.734 1 92.06 439 THR A C 1
ATOM 3482 O O . THR A 1 439 ? -11.531 6.293 15.773 1 92.06 439 THR A O 1
ATOM 3485 N N . TYR A 1 440 ? -10.125 4.715 15.891 1 93.06 440 TYR A N 1
ATOM 3486 C CA . TYR A 1 440 ? -8.961 5.527 15.562 1 93.06 440 TYR A CA 1
ATOM 3487 C C . TYR A 1 440 ? -8.062 4.809 14.562 1 93.06 440 TYR A C 1
ATOM 3489 O O . TYR A 1 440 ? -8.188 3.598 14.359 1 93.06 440 TYR A O 1
ATOM 3497 N N . GLY A 1 441 ? -7.328 5.5 13.852 1 94.94 441 GLY A N 1
ATOM 3498 C CA . GLY A 1 441 ? -6.488 4.949 12.797 1 94.94 441 GLY A CA 1
ATOM 3499 C C . GLY A 1 441 ? -6.105 5.969 11.742 1 94.94 441 GLY A C 1
ATOM 3500 O O . GLY A 1 441 ? -6.348 7.168 11.914 1 94.94 441 GLY A O 1
ATOM 3501 N N . LEU A 1 442 ? -5.336 5.523 10.828 1 94.94 442 LEU A N 1
ATOM 3502 C CA . LEU A 1 442 ? -4.996 6.32 9.656 1 94.94 442 LEU A CA 1
ATOM 3503 C C . LEU A 1 442 ? -5.672 5.762 8.406 1 94.94 442 LEU A C 1
ATOM 3505 O O . LEU A 1 442 ? -5.297 4.691 7.918 1 94.94 442 LEU A O 1
ATOM 3509 N N . HIS A 1 443 ? -6.715 6.426 7.906 1 94.94 443 HIS A N 1
ATOM 3510 C CA . HIS A 1 443 ? -7.406 6.039 6.68 1 94.94 443 HIS A CA 1
ATOM 3511 C C . HIS A 1 443 ? -7.418 7.184 5.676 1 94.94 443 HIS A C 1
ATOM 3513 O O . HIS A 1 443 ? -8.023 8.227 5.922 1 94.94 443 HIS A O 1
ATOM 3519 N N . LEU A 1 444 ? -6.656 7.051 4.656 1 96.38 444 LEU A N 1
ATOM 3520 C CA . LEU A 1 444 ? -6.625 7.957 3.518 1 96.38 444 LEU A CA 1
ATOM 3521 C C . LEU A 1 444 ? -7.316 7.336 2.309 1 96.38 444 LEU A C 1
ATOM 3523 O O . LEU A 1 444 ? -6.73 6.508 1.609 1 96.38 444 LEU A O 1
ATOM 3527 N N . PRO A 1 445 ? -8.508 7.68 2.006 1 96.44 445 PRO A N 1
ATOM 3528 C CA . PRO A 1 445 ? -9.305 6.977 1.003 1 96.44 445 PRO A CA 1
ATOM 3529 C C . PRO A 1 445 ? -8.648 6.969 -0.376 1 96.44 445 PRO A C 1
ATOM 3531 O O . PRO A 1 445 ? -8.109 7.988 -0.811 1 96.44 445 PRO A O 1
ATOM 3534 N N . LEU A 1 446 ? -8.719 5.848 -0.977 1 97 446 LEU A N 1
ATOM 3535 C CA . LEU A 1 446 ? -8.172 5.672 -2.316 1 97 446 LEU A CA 1
ATOM 3536 C C . LEU A 1 446 ? -9.219 6 -3.379 1 97 446 LEU A C 1
ATOM 3538 O O . LEU A 1 446 ? -10.398 5.672 -3.219 1 97 446 LEU A O 1
ATOM 3542 N N . LEU A 1 447 ? -8.758 6.625 -4.449 1 96.81 447 LEU A N 1
ATOM 3543 C CA . LEU A 1 447 ? -9.664 6.984 -5.535 1 96.81 447 LEU A CA 1
ATOM 3544 C C . LEU A 1 447 ? -9.656 5.922 -6.629 1 96.81 447 LEU A C 1
ATOM 3546 O O . LEU A 1 447 ? -8.727 5.117 -6.711 1 96.81 447 LEU A O 1
ATOM 3550 N N . ALA A 1 448 ? -10.711 5.938 -7.453 1 96.56 448 ALA A N 1
ATOM 3551 C CA . ALA A 1 448 ? -10.789 5.02 -8.586 1 96.56 448 ALA A CA 1
ATOM 3552 C C . ALA A 1 448 ? -9.57 5.16 -9.492 1 96.56 448 ALA A C 1
ATOM 3554 O O . ALA A 1 448 ? -9.102 6.27 -9.75 1 96.56 448 ALA A O 1
ATOM 3555 N N . GLY A 1 449 ? -9.047 4.016 -9.93 1 95.38 449 GLY A N 1
ATOM 3556 C CA . GLY A 1 449 ? -7.887 4.012 -10.812 1 95.38 449 GLY A CA 1
ATOM 3557 C C . GLY A 1 449 ? -6.586 3.746 -10.078 1 95.38 449 GLY A C 1
ATOM 3558 O O . GLY A 1 449 ? -5.582 3.385 -10.695 1 95.38 449 GLY A O 1
ATOM 3559 N N . THR A 1 450 ? -6.551 3.936 -8.781 1 96.56 450 THR A N 1
ATOM 3560 C CA . THR A 1 450 ? -5.344 3.729 -7.988 1 96.56 450 THR A CA 1
ATOM 3561 C C . THR A 1 450 ? -4.906 2.268 -8.039 1 96.56 450 THR A C 1
ATOM 3563 O O . THR A 1 450 ? -5.727 1.363 -7.871 1 96.56 450 THR A O 1
ATOM 3566 N N . GLU A 1 451 ? -3.621 2.029 -8.312 1 97.75 451 GLU A N 1
ATOM 3567 C CA . GLU A 1 451 ? -3.076 0.674 -8.32 1 97.75 451 GLU A CA 1
ATOM 3568 C C . GLU A 1 451 ? -2.887 0.147 -6.898 1 97.75 451 GLU A C 1
ATOM 3570 O O . GLU A 1 451 ? -2.346 0.845 -6.039 1 97.75 451 GLU A O 1
ATOM 3575 N N . VAL A 1 452 ? -3.342 -1.068 -6.707 1 98 452 VAL A N 1
ATOM 3576 C CA . VAL A 1 452 ? -3.191 -1.692 -5.398 1 98 452 VAL A CA 1
ATOM 3577 C C . VAL A 1 452 ? -2.623 -3.102 -5.559 1 98 452 VAL A C 1
ATOM 3579 O O . VAL A 1 452 ? -2.781 -3.725 -6.609 1 98 452 VAL A O 1
ATOM 3582 N N . ALA A 1 453 ? -1.839 -3.555 -4.582 1 97.88 453 ALA A N 1
ATOM 3583 C CA . ALA A 1 453 ? -1.364 -4.934 -4.484 1 97.88 453 ALA A CA 1
ATOM 3584 C C . ALA A 1 453 ? -2.297 -5.773 -3.619 1 97.88 453 ALA A C 1
ATOM 3586 O O . ALA A 1 453 ? -2.504 -5.469 -2.441 1 97.88 453 ALA A O 1
ATOM 3587 N N . ILE A 1 454 ? -2.822 -6.801 -4.199 1 98.06 454 ILE A N 1
ATOM 3588 C CA . ILE A 1 454 ? -3.779 -7.648 -3.496 1 98.06 454 ILE A CA 1
ATOM 3589 C C . ILE A 1 454 ? -3.059 -8.844 -2.875 1 98.06 454 ILE A C 1
ATOM 3591 O O . ILE A 1 454 ? -2.42 -9.625 -3.582 1 98.06 454 ILE A O 1
ATOM 3595 N N . GLY A 1 455 ? -3.057 -8.914 -1.547 1 97.12 455 GLY A N 1
ATOM 3596 C CA . GLY A 1 455 ? -2.637 -10.109 -0.832 1 97.12 455 GLY A CA 1
ATOM 3597 C C . GLY A 1 455 ? -3.785 -11.047 -0.514 1 97.12 455 GLY A C 1
ATOM 3598 O O . GLY A 1 455 ? -4.949 -10.711 -0.738 1 97.12 455 GLY A O 1
ATOM 3599 N N . PHE A 1 456 ? -3.471 -12.219 -0.037 1 96.69 456 PHE A N 1
ATOM 3600 C CA . PHE A 1 456 ? -4.48 -13.234 0.233 1 96.69 456 PHE A CA 1
ATOM 3601 C C . PHE A 1 456 ? -4.27 -13.852 1.611 1 96.69 456 PHE A C 1
ATOM 3603 O O . PHE A 1 456 ? -3.205 -14.406 1.897 1 96.69 456 PHE A O 1
ATOM 3610 N N . GLU A 1 457 ? -5.324 -13.766 2.389 1 95.06 457 GLU A N 1
ATOM 3611 C CA . GLU A 1 457 ? -5.266 -14.391 3.707 1 95.06 457 GLU A CA 1
ATOM 3612 C C . GLU A 1 457 ? -5.125 -15.906 3.594 1 95.06 457 GLU A C 1
ATOM 3614 O O . GLU A 1 457 ? -5.883 -16.547 2.869 1 95.06 457 GLU A O 1
ATOM 3619 N N . ASP A 1 458 ? -4.188 -16.453 4.242 1 93.44 458 ASP A N 1
ATOM 3620 C CA . ASP A 1 458 ? -3.92 -17.891 4.234 1 93.44 458 ASP A CA 1
ATOM 3621 C C . ASP A 1 458 ? -3.582 -18.375 2.826 1 93.44 458 ASP A C 1
ATOM 3623 O O . ASP A 1 458 ? -3.707 -19.578 2.527 1 93.44 458 ASP A O 1
ATOM 3627 N N . GLY A 1 459 ? -3.227 -17.531 1.95 1 94.12 459 GLY A N 1
ATOM 3628 C CA . GLY A 1 459 ? -2.967 -17.906 0.568 1 94.12 459 GLY A CA 1
ATOM 3629 C C . GLY A 1 459 ? -4.211 -18.344 -0.173 1 94.12 459 GLY A C 1
ATOM 3630 O O . GLY A 1 459 ? -4.117 -19.016 -1.209 1 94.12 459 GLY A O 1
ATOM 3631 N N . ASN A 1 460 ? -5.34 -18.094 0.416 1 96.19 460 ASN A N 1
ATOM 3632 C CA . ASN A 1 460 ? -6.621 -18.469 -0.176 1 96.19 460 ASN A CA 1
ATOM 3633 C C . ASN A 1 460 ? -7.07 -17.438 -1.221 1 96.19 460 ASN A C 1
ATOM 3635 O O . ASN A 1 460 ? -7.324 -16.281 -0.894 1 96.19 460 ASN A O 1
ATOM 3639 N N . PRO A 1 461 ? -7.211 -17.859 -2.482 1 96.75 461 PRO A N 1
ATOM 3640 C CA . PRO A 1 461 ? -7.59 -16.922 -3.543 1 96.75 461 PRO A CA 1
ATOM 3641 C C . PRO A 1 461 ? -8.922 -16.219 -3.266 1 96.75 461 PRO A C 1
ATOM 3643 O O . PRO A 1 461 ? -9.195 -15.164 -3.824 1 96.75 461 PRO A O 1
ATOM 3646 N N . ASP A 1 462 ? -9.703 -16.734 -2.385 1 97.06 462 ASP A N 1
ATOM 3647 C CA . ASP A 1 462 ? -11.039 -16.203 -2.139 1 97.06 462 ASP A CA 1
ATOM 3648 C C . ASP A 1 462 ? -11.031 -15.211 -0.976 1 97.06 462 ASP A C 1
ATOM 3650 O O . ASP A 1 462 ? -12.078 -14.695 -0.584 1 97.06 462 ASP A O 1
ATOM 3654 N N . ARG A 1 463 ? -9.891 -14.969 -0.401 1 96.69 463 ARG A N 1
ATOM 3655 C CA . ARG A 1 463 ? -9.789 -14.047 0.727 1 96.69 463 ARG A CA 1
ATOM 3656 C C . ARG A 1 463 ? -8.812 -12.914 0.426 1 96.69 463 ARG A C 1
ATOM 3658 O O . ARG A 1 463 ? -7.828 -12.734 1.141 1 96.69 463 ARG A O 1
ATOM 3665 N N . PRO A 1 464 ? -9.172 -12.102 -0.566 1 97.44 464 PRO A N 1
ATOM 3666 C CA . PRO A 1 464 ? -8.297 -11.008 -0.971 1 97.44 464 PRO A CA 1
ATOM 3667 C C . PRO A 1 464 ? -8.359 -9.812 -0.019 1 97.44 464 PRO A C 1
ATOM 3669 O O . PRO A 1 464 ? -9.391 -9.586 0.625 1 97.44 464 PRO A O 1
ATOM 3672 N N . TYR A 1 465 ? -7.316 -9.039 0.143 1 97.62 465 TYR A N 1
ATOM 3673 C CA . TYR A 1 465 ? -7.23 -7.746 0.817 1 97.62 465 TYR A CA 1
ATOM 3674 C C . TYR A 1 465 ? -6.172 -6.863 0.171 1 97.62 465 TYR A C 1
ATOM 3676 O O . TYR A 1 465 ? -5.266 -7.359 -0.502 1 97.62 465 TYR A O 1
ATOM 3684 N N . ILE A 1 466 ? -6.344 -5.605 0.268 1 97.94 466 ILE A N 1
ATOM 3685 C CA . ILE A 1 466 ? -5.34 -4.676 -0.233 1 97.94 466 ILE A CA 1
ATOM 3686 C C . ILE A 1 466 ? -4.145 -4.645 0.719 1 97.94 466 ILE A C 1
ATOM 3688 O O . ILE A 1 466 ? -4.254 -4.156 1.846 1 97.94 466 ILE A O 1
ATOM 3692 N N . ALA A 1 467 ? -3.033 -5.133 0.254 1 96.94 467 ALA A N 1
ATOM 3693 C CA . ALA A 1 467 ? -1.825 -5.215 1.071 1 96.94 467 ALA A CA 1
ATOM 3694 C C . ALA A 1 467 ? -1.023 -3.918 0.993 1 96.94 467 ALA A C 1
ATOM 3696 O O . ALA A 1 467 ? -0.288 -3.58 1.923 1 96.94 467 ALA A O 1
ATOM 3697 N N . GLY A 1 468 ? -1.137 -3.285 -0.125 1 96 468 GLY A N 1
ATOM 3698 C CA . GLY A 1 468 ? -0.401 -2.051 -0.34 1 96 468 GLY A CA 1
ATOM 3699 C C . GLY A 1 468 ? -0.889 -1.266 -1.542 1 96 468 GLY A C 1
ATOM 3700 O O . GLY A 1 468 ? -1.723 -1.751 -2.311 1 96 468 GLY A O 1
ATOM 3701 N N . VAL A 1 469 ? -0.432 -0.07 -1.575 1 97.06 469 VAL A N 1
ATOM 3702 C CA . VAL A 1 469 ? -0.83 0.844 -2.641 1 97.06 469 VAL A CA 1
ATOM 3703 C C . VAL A 1 469 ? 0.406 1.322 -3.398 1 97.06 469 VAL A C 1
ATOM 3705 O O . VAL A 1 469 ? 1.463 1.542 -2.803 1 97.06 469 VAL A O 1
ATOM 3708 N N . LEU A 1 470 ? 0.312 1.425 -4.723 1 96.56 470 LEU A N 1
ATOM 3709 C CA . LEU A 1 470 ? 1.494 1.741 -5.516 1 96.56 470 LEU A CA 1
ATOM 3710 C C . LEU A 1 470 ? 1.194 2.852 -6.52 1 96.56 470 LEU A C 1
ATOM 3712 O O . LEU A 1 470 ? 0.067 2.969 -7.004 1 96.56 470 LEU A O 1
ATOM 3716 N N . HIS A 1 471 ? 2.193 3.65 -6.828 1 95.62 471 HIS A N 1
ATOM 3717 C CA . HIS A 1 471 ? 2.162 4.566 -7.961 1 95.62 471 HIS A CA 1
ATOM 3718 C C . HIS A 1 471 ? 2.572 3.865 -9.25 1 95.62 471 HIS A C 1
ATOM 3720 O O . HIS A 1 471 ? 3.242 2.83 -9.211 1 95.62 471 HIS A O 1
ATOM 3726 N N . ASP A 1 472 ? 2.113 4.352 -10.297 1 94.62 472 ASP A N 1
ATOM 3727 C CA . ASP A 1 472 ? 2.475 3.846 -11.617 1 94.62 472 ASP A CA 1
ATOM 3728 C C . ASP A 1 472 ? 2.637 4.988 -12.617 1 94.62 472 ASP A C 1
ATOM 3730 O O . ASP A 1 472 ? 2.613 6.16 -12.242 1 94.62 472 ASP A O 1
ATOM 3734 N N . SER A 1 473 ? 2.896 4.656 -13.883 1 93.12 473 SER A N 1
ATOM 3735 C CA . SER A 1 473 ? 3.176 5.66 -14.906 1 93.12 473 SER A CA 1
ATOM 3736 C C . SER A 1 473 ? 1.969 6.562 -15.141 1 93.12 473 SER A C 1
ATOM 3738 O O . SER A 1 473 ? 2.121 7.738 -15.477 1 93.12 473 SER A O 1
ATOM 3740 N N . ALA A 1 474 ? 0.742 6.031 -14.977 1 92.25 474 ALA A N 1
ATOM 3741 C CA . ALA A 1 474 ? -0.477 6.809 -15.18 1 92.25 474 ALA A CA 1
ATOM 3742 C C . ALA A 1 474 ? -0.808 7.645 -13.945 1 92.25 474 ALA A C 1
ATOM 3744 O O . ALA A 1 474 ? -1.467 8.68 -14.055 1 92.25 474 ALA A O 1
ATOM 3745 N N . HIS A 1 475 ? -0.427 7.195 -12.859 1 93.88 475 HIS A N 1
ATOM 3746 C CA . HIS A 1 475 ? -0.564 7.867 -11.57 1 93.88 475 HIS A CA 1
ATOM 3747 C C . HIS A 1 475 ? 0.79 8.031 -10.891 1 93.88 475 HIS A C 1
ATOM 3749 O O . HIS A 1 475 ? 1.105 7.305 -9.945 1 93.88 475 HIS A O 1
ATOM 3755 N N . GLY A 1 476 ? 1.45 9.062 -11.258 1 94.31 476 GLY A N 1
ATOM 3756 C CA . GLY A 1 476 ? 2.846 9.227 -10.883 1 94.31 476 GLY A CA 1
ATOM 3757 C C . GLY A 1 476 ? 3.029 9.648 -9.438 1 94.31 476 GLY A C 1
ATOM 3758 O O . GLY A 1 476 ? 2.125 10.227 -8.828 1 94.31 476 GLY A O 1
ATOM 3759 N N . ASP A 1 477 ? 4.195 9.344 -8.93 1 93.94 477 ASP A N 1
ATOM 3760 C CA . ASP A 1 477 ? 4.57 9.727 -7.566 1 93.94 477 ASP A CA 1
ATOM 3761 C C . ASP A 1 477 ? 4.828 11.227 -7.469 1 93.94 477 ASP A C 1
ATOM 3763 O O . ASP A 1 477 ? 5.41 11.828 -8.375 1 93.94 477 ASP A O 1
ATOM 3767 N N . HIS A 1 478 ? 4.398 11.852 -6.426 1 93.56 478 HIS A N 1
ATOM 3768 C CA . HIS A 1 478 ? 4.582 13.281 -6.215 1 93.56 478 HIS A CA 1
ATOM 3769 C C . HIS A 1 478 ? 5.949 13.578 -5.605 1 93.56 478 HIS A C 1
ATOM 3771 O O . HIS A 1 478 ? 6.367 14.734 -5.547 1 93.56 478 HIS A O 1
ATOM 3777 N N . VAL A 1 479 ? 6.68 12.625 -5.125 1 94.75 479 VAL A N 1
ATOM 3778 C CA . VAL A 1 479 ? 8.055 12.742 -4.645 1 94.75 479 VAL A CA 1
ATOM 3779 C C . VAL A 1 479 ? 8.984 11.93 -5.531 1 94.75 479 VAL A C 1
ATOM 3781 O O . VAL A 1 479 ? 8.875 10.703 -5.594 1 94.75 479 VAL A O 1
ATOM 3784 N N . THR A 1 480 ? 9.891 12.531 -6.215 1 94.62 480 THR A N 1
ATOM 3785 C CA . THR A 1 480 ? 10.82 11.945 -7.168 1 94.62 480 THR A CA 1
ATOM 3786 C C . THR A 1 480 ? 12.227 12.508 -6.977 1 94.62 480 THR A C 1
ATOM 3788 O O . THR A 1 480 ? 12.523 13.094 -5.938 1 94.62 480 THR A O 1
ATOM 3791 N N . ILE A 1 481 ? 13.062 12.234 -7.945 1 92.88 481 ILE A N 1
ATOM 3792 C CA . ILE A 1 481 ? 14.438 12.703 -7.883 1 92.88 481 ILE A CA 1
ATOM 3793 C C . ILE A 1 481 ? 14.469 14.234 -7.848 1 92.88 481 ILE A C 1
ATOM 3795 O O . ILE A 1 481 ? 15.43 14.836 -7.371 1 92.88 481 ILE A O 1
ATOM 3799 N N . ARG A 1 482 ? 13.367 14.898 -8.25 1 91.69 482 ARG A N 1
ATOM 3800 C CA . ARG A 1 482 ? 13.289 16.359 -8.312 1 91.69 482 ARG A CA 1
ATOM 3801 C C . ARG A 1 482 ? 13.062 16.953 -6.926 1 91.69 482 ARG A C 1
ATOM 3803 O O . ARG A 1 482 ? 13.273 18.156 -6.715 1 91.69 482 ARG A O 1
ATOM 3810 N N . ASN A 1 483 ? 12.555 16.234 -6.027 1 93.38 483 ASN A N 1
ATOM 3811 C CA . ASN A 1 483 ? 12.289 16.688 -4.664 1 93.38 483 ASN A CA 1
ATOM 3812 C C . ASN A 1 483 ? 12.531 15.57 -3.652 1 93.38 483 ASN A C 1
ATOM 3814 O O . ASN A 1 483 ? 11.688 15.32 -2.783 1 93.38 483 ASN A O 1
ATOM 3818 N N . ASP A 1 484 ? 13.68 14.914 -3.746 1 93.31 484 ASP A N 1
ATOM 3819 C CA . ASP A 1 484 ? 14.008 13.695 -3.002 1 93.31 484 ASP A CA 1
ATOM 3820 C C . ASP A 1 484 ? 14.312 14.016 -1.541 1 93.31 484 ASP A C 1
ATOM 3822 O O . ASP A 1 484 ? 14.508 13.109 -0.729 1 93.31 484 ASP A O 1
ATOM 3826 N N . LYS A 1 485 ? 14.32 15.242 -1.139 1 94.75 485 LYS A N 1
ATOM 3827 C CA . LYS A 1 485 ? 14.609 15.641 0.235 1 94.75 485 LYS A CA 1
ATOM 3828 C C . LYS A 1 485 ? 13.328 15.977 0.994 1 94.75 485 LYS A C 1
ATOM 3830 O O . LYS A 1 485 ? 13.367 16.25 2.193 1 94.75 485 LYS A O 1
ATOM 3835 N N . ARG A 1 486 ? 12.25 15.883 0.329 1 95.44 486 ARG A N 1
ATOM 3836 C CA . ARG A 1 486 ? 10.969 16.281 0.904 1 95.44 486 ARG A CA 1
ATOM 3837 C C . ARG A 1 486 ? 10.141 15.062 1.286 1 95.44 486 ARG A C 1
ATOM 3839 O O . ARG A 1 486 ? 10.047 14.102 0.519 1 95.44 486 ARG A O 1
ATOM 3846 N N . ASN A 1 487 ? 9.68 15.055 2.535 1 96.81 487 ASN A N 1
ATOM 3847 C CA . ASN A 1 487 ? 8.648 14.141 3.008 1 96.81 487 ASN A CA 1
ATOM 3848 C C . ASN A 1 487 ? 7.254 14.758 2.879 1 96.81 487 ASN A C 1
ATOM 3850 O O . ASN A 1 487 ? 6.957 15.773 3.502 1 96.81 487 ASN A O 1
ATOM 3854 N N . VAL A 1 488 ? 6.379 14.109 2.068 1 96.75 488 VAL A N 1
ATOM 3855 C CA . VAL A 1 488 ? 5.184 14.852 1.68 1 96.75 488 VAL A CA 1
ATOM 3856 C C . VAL A 1 488 ? 3.951 13.961 1.826 1 96.75 488 VAL A C 1
ATOM 3858 O O . VAL A 1 488 ? 3.941 12.82 1.354 1 96.75 488 VAL A O 1
ATOM 3861 N N . LEU A 1 489 ? 2.951 14.391 2.543 1 97.06 489 LEU A N 1
ATOM 3862 C CA . LEU A 1 489 ? 1.573 13.93 2.445 1 97.06 489 LEU A CA 1
ATOM 3863 C C . LEU A 1 489 ? 0.725 14.898 1.637 1 97.06 489 LEU A C 1
ATOM 3865 O O . LEU A 1 489 ? 0.592 16.062 2.008 1 97.06 489 LEU A O 1
ATOM 3869 N N . ARG A 1 490 ? 0.22 14.492 0.512 1 97.25 490 ARG A N 1
ATOM 3870 C CA . ARG A 1 490 ? -0.608 15.305 -0.369 1 97.25 490 ARG A CA 1
ATOM 3871 C C . ARG A 1 490 ? -1.901 14.586 -0.73 1 97.25 490 ARG A C 1
ATOM 3873 O O . ARG A 1 490 ? -1.886 13.391 -1.038 1 97.25 490 ARG A O 1
ATOM 3880 N N . THR A 1 491 ? -3.021 15.234 -0.597 1 96.44 491 THR A N 1
ATOM 3881 C CA . THR A 1 491 ? -4.312 14.672 -0.97 1 96.44 491 THR A CA 1
ATOM 3882 C C . THR A 1 491 ? -4.75 15.188 -2.34 1 96.44 491 THR A C 1
ATOM 3884 O O . THR A 1 491 ? -4.109 16.062 -2.914 1 96.44 491 THR A O 1
ATOM 3887 N N . PRO A 1 492 ? -5.828 14.633 -2.902 1 94.81 492 PRO A N 1
ATOM 3888 C CA . PRO A 1 492 ? -6.223 14.977 -4.27 1 94.81 492 PRO A CA 1
ATOM 3889 C C . PRO A 1 492 ? -6.531 16.469 -4.438 1 94.81 492 PRO A C 1
ATOM 3891 O O . PRO A 1 492 ? -6.277 17.031 -5.504 1 94.81 492 PRO A O 1
ATOM 3894 N N . ALA A 1 493 ? -7.043 17.094 -3.412 1 95.12 493 ALA A N 1
ATOM 3895 C CA . ALA A 1 493 ? -7.383 18.516 -3.473 1 95.12 493 ALA A CA 1
ATOM 3896 C C . ALA A 1 493 ? -6.188 19.375 -3.078 1 95.12 493 ALA A C 1
ATOM 3898 O O . ALA A 1 493 ? -6.344 20.562 -2.809 1 95.12 493 ALA A O 1
ATOM 3899 N N . ASN A 1 494 ? -5.066 18.781 -2.885 1 95.31 494 ASN A N 1
ATOM 3900 C CA . ASN A 1 494 ? -3.783 19.438 -2.629 1 95.31 494 ASN A CA 1
ATOM 3901 C C . ASN A 1 494 ? -3.691 19.953 -1.195 1 95.31 494 ASN A C 1
ATOM 3903 O O . ASN A 1 494 ? -3.078 20.984 -0.943 1 95.31 494 ASN A O 1
ATOM 3907 N N . ASN A 1 495 ? -4.453 19.391 -0.347 1 96.62 495 ASN A N 1
ATOM 3908 C CA . ASN A 1 495 ? -4.066 19.547 1.052 1 96.62 495 ASN A CA 1
ATOM 3909 C C . ASN A 1 495 ? -2.715 18.891 1.33 1 96.62 495 ASN A C 1
ATOM 3911 O O . ASN A 1 495 ? -2.467 17.766 0.904 1 96.62 495 ASN A O 1
ATOM 3915 N N . LYS A 1 496 ? -1.867 19.625 2.025 1 96.06 496 LYS A N 1
ATOM 3916 C CA . LYS A 1 496 ? -0.49 19.141 1.997 1 96.06 496 LYS A CA 1
ATOM 3917 C C . LYS A 1 496 ? 0.185 19.328 3.354 1 96.06 496 LYS A C 1
ATOM 3919 O O . LYS A 1 496 ? -0.015 20.344 4.02 1 96.06 496 LYS A O 1
ATOM 3924 N N . ILE A 1 497 ? 0.897 18.406 3.787 1 96.81 497 ILE A N 1
ATOM 3925 C CA . ILE A 1 497 ? 1.893 18.469 4.852 1 96.81 497 ILE A CA 1
ATOM 3926 C C . ILE A 1 497 ? 3.268 18.109 4.293 1 96.81 497 ILE A C 1
ATOM 3928 O O . ILE A 1 497 ? 3.461 17.016 3.746 1 96.81 497 ILE A O 1
ATOM 3932 N N . ARG A 1 498 ? 4.18 18.984 4.348 1 97.31 498 ARG A N 1
ATOM 3933 C CA . ARG A 1 498 ? 5.504 18.797 3.768 1 97.31 498 ARG A CA 1
ATOM 3934 C C . ARG A 1 498 ? 6.598 19.047 4.801 1 97.31 498 ARG A C 1
ATOM 3936 O O . ARG A 1 498 ? 6.586 20.062 5.488 1 97.31 498 ARG A O 1
ATOM 3943 N N . LEU A 1 499 ? 7.48 18.172 5.031 1 97.44 499 LEU A N 1
ATOM 3944 C CA . LEU A 1 499 ? 8.68 18.281 5.859 1 97.44 499 LEU A CA 1
ATOM 3945 C C . LEU A 1 499 ? 9.938 18.203 5.004 1 97.44 499 LEU A C 1
ATOM 3947 O O . LEU A 1 499 ? 10.234 17.156 4.414 1 97.44 499 LEU A O 1
ATOM 3951 N N . ASP A 1 500 ? 10.672 19.203 4.867 1 96.81 500 ASP A N 1
ATOM 3952 C CA . ASP A 1 500 ? 11.867 19.266 4.035 1 96.81 500 ASP A CA 1
ATOM 3953 C C . ASP A 1 500 ? 13.133 19.062 4.871 1 96.81 500 ASP A C 1
ATOM 3955 O O . ASP A 1 500 ? 13.367 19.797 5.828 1 96.81 500 ASP A O 1
ATOM 3959 N N . ASP A 1 501 ? 13.938 18.156 4.488 1 96.31 501 ASP A N 1
ATOM 3960 C CA . ASP A 1 501 ? 15.109 17.781 5.266 1 96.31 501 ASP A CA 1
ATOM 3961 C C . ASP A 1 501 ? 16.391 18.359 4.66 1 96.31 501 ASP A C 1
ATOM 3963 O O . ASP A 1 501 ? 17.484 18.047 5.117 1 96.31 501 ASP A O 1
ATOM 3967 N N . GLU A 1 502 ? 16.266 19.094 3.645 1 95.12 502 GLU A N 1
ATOM 3968 C CA . GLU A 1 502 ? 17.469 19.672 3.066 1 95.12 502 GLU A CA 1
ATOM 3969 C C . GLU A 1 502 ? 18.266 20.453 4.113 1 95.12 502 GLU A C 1
ATOM 3971 O O . GLU A 1 502 ? 17.75 21.391 4.711 1 95.12 502 GLU A O 1
ATOM 3976 N N . ARG A 1 503 ? 19.516 20 4.273 1 94.62 503 ARG A N 1
ATOM 3977 C CA . ARG A 1 503 ? 20.328 20.594 5.324 1 94.62 503 ARG A CA 1
ATOM 3978 C C . ARG A 1 503 ? 20.562 22.078 5.07 1 94.62 503 ARG A C 1
ATOM 3980 O O . ARG A 1 503 ? 20.953 22.469 3.967 1 94.62 503 ARG A O 1
ATOM 3987 N N . GLY A 1 504 ? 20.219 22.859 6.066 1 94.06 504 GLY A N 1
ATOM 3988 C CA . GLY A 1 504 ? 20.344 24.297 5.973 1 94.06 504 GLY A CA 1
ATOM 3989 C C . GLY A 1 504 ? 19.109 24.969 5.426 1 94.06 504 GLY A C 1
ATOM 3990 O O . GLY A 1 504 ? 19.031 26.203 5.371 1 94.06 504 GLY A O 1
ATOM 3991 N N . LYS A 1 505 ? 18.188 24.219 5.035 1 95.31 505 LYS A N 1
ATOM 3992 C CA . LYS A 1 505 ? 16.922 24.75 4.527 1 95.31 505 LYS A CA 1
ATOM 3993 C C . LYS A 1 505 ? 15.742 23.969 5.078 1 95.31 505 LYS A C 1
ATOM 3995 O O . LYS A 1 505 ? 14.75 23.75 4.379 1 95.31 505 LYS A O 1
ATOM 4000 N N . GLU A 1 506 ? 15.82 23.438 6.242 1 96.56 506 GLU A N 1
ATOM 4001 C CA . GLU A 1 506 ? 14.773 22.609 6.832 1 96.56 506 GLU A CA 1
ATOM 4002 C C . GLU A 1 506 ? 13.516 23.422 7.113 1 96.56 506 GLU A C 1
ATOM 4004 O O . GLU A 1 506 ? 13.594 24.578 7.523 1 96.56 506 GLU A O 1
ATOM 4009 N N . HIS A 1 507 ? 12.359 22.766 6.852 1 96.38 507 HIS A N 1
ATOM 4010 C CA . HIS A 1 507 ? 11.125 23.453 7.18 1 96.38 507 HIS A CA 1
ATOM 4011 C C . HIS A 1 507 ? 9.938 22.484 7.188 1 96.38 507 HIS A C 1
ATOM 4013 O O . HIS A 1 507 ? 10.07 21.328 6.781 1 96.38 507 HIS A O 1
ATOM 4019 N N . ILE A 1 508 ? 8.844 22.906 7.777 1 97.56 508 ILE A N 1
ATOM 4020 C CA . ILE A 1 508 ? 7.562 22.203 7.777 1 97.56 508 ILE A CA 1
ATOM 4021 C C . ILE A 1 508 ? 6.477 23.125 7.219 1 97.56 508 ILE A C 1
ATOM 4023 O O . ILE A 1 508 ? 6.43 24.312 7.555 1 97.56 508 ILE A O 1
ATOM 4027 N N . LYS A 1 509 ? 5.652 22.594 6.328 1 97.19 509 LYS A N 1
ATOM 4028 C CA . LYS A 1 509 ? 4.547 23.328 5.73 1 97.19 509 LYS A CA 1
ATOM 4029 C C . LYS A 1 509 ? 3.236 22.562 5.855 1 97.19 509 LYS A C 1
ATOM 4031 O O . LYS A 1 509 ? 3.186 21.359 5.559 1 97.19 509 LYS A O 1
ATOM 4036 N N . VAL A 1 510 ? 2.223 23.172 6.336 1 97 510 VAL A N 1
ATOM 4037 C CA . VAL A 1 510 ? 0.846 22.688 6.316 1 97 510 VAL A CA 1
ATOM 4038 C C . VAL A 1 510 ? -0.035 23.656 5.547 1 97 510 VAL A C 1
ATOM 4040 O O . VAL A 1 510 ? -0.101 24.844 5.887 1 97 510 VAL A O 1
ATOM 4043 N N . SER A 1 511 ? -0.711 23.188 4.484 1 97 511 SER A N 1
ATOM 4044 C CA . SER A 1 511 ? -1.39 24.156 3.645 1 97 511 SER A CA 1
ATOM 4045 C C . SER A 1 511 ? -2.645 23.578 3.01 1 97 511 SER A C 1
ATOM 4047 O O . SER A 1 511 ? -2.766 22.359 2.877 1 97 511 SER A O 1
ATOM 4049 N N . THR A 1 512 ? -3.635 24.359 2.689 1 97.06 512 THR A N 1
ATOM 4050 C CA . THR A 1 512 ? -4.832 24.062 1.908 1 97.06 512 THR A CA 1
ATOM 4051 C C . THR A 1 512 ? -5.117 25.203 0.92 1 97.06 512 THR A C 1
ATOM 4053 O O . THR A 1 512 ? -4.73 26.344 1.151 1 97.06 512 THR A O 1
ATOM 4056 N N . GLU A 1 513 ? -5.789 24.891 -0.112 1 94.69 513 GLU A N 1
ATOM 4057 C CA . GLU A 1 513 ? -6.027 25.844 -1.182 1 94.69 513 GLU A CA 1
ATOM 4058 C C . GLU A 1 513 ? -7.371 26.547 -1.008 1 94.69 513 GLU A C 1
ATOM 4060 O O . GLU A 1 513 ? -7.699 27.469 -1.756 1 94.69 513 GLU A O 1
ATOM 4065 N N . TYR A 1 514 ? -8.07 26.141 -0.076 1 93.12 514 TYR A N 1
ATOM 4066 C CA . TYR A 1 514 ? -9.398 26.719 0.112 1 93.12 514 TYR A CA 1
ATOM 4067 C C . TYR A 1 514 ? -9.328 28.234 0.271 1 93.12 514 TYR A C 1
ATOM 4069 O O . TYR A 1 514 ? -8.516 28.734 1.04 1 93.12 514 TYR A O 1
ATOM 4077 N N . GLY A 1 515 ? -10.242 28.969 -0.415 1 90.38 515 GLY A N 1
ATOM 4078 C CA . GLY A 1 515 ? -10.375 30.406 -0.297 1 90.38 515 GLY A CA 1
ATOM 4079 C C . GLY A 1 515 ? -9.156 31.172 -0.8 1 90.38 515 GLY A C 1
ATOM 4080 O O . GLY A 1 515 ? -9.008 32.375 -0.531 1 90.38 515 GLY A O 1
ATOM 4081 N N . GLY A 1 516 ? -8.375 30.609 -1.565 1 91.44 516 GLY A N 1
ATOM 4082 C CA . GLY A 1 516 ? -7.074 31.109 -1.999 1 91.44 516 GLY A CA 1
ATOM 4083 C C . GLY A 1 516 ? -5.918 30.281 -1.486 1 91.44 516 GLY A C 1
ATOM 4084 O O . GLY A 1 516 ? -5.566 29.25 -2.086 1 91.44 516 GLY A O 1
ATOM 4085 N N . LYS A 1 517 ? -5.504 30.594 -0.2 1 94.31 517 LYS A N 1
ATOM 4086 C CA . LYS A 1 517 ? -4.465 29.797 0.439 1 94.31 517 LYS A CA 1
ATOM 4087 C C . LYS A 1 517 ? -4.395 30.078 1.937 1 94.31 517 LYS A C 1
ATOM 4089 O O . LYS A 1 517 ? -4.48 31.234 2.359 1 94.31 517 LYS A O 1
ATOM 4094 N N . SER A 1 518 ? -4.441 29.094 2.684 1 97 518 SER A N 1
ATOM 4095 C CA . SER A 1 518 ? -4.176 29.141 4.117 1 97 518 SER A CA 1
ATOM 4096 C C . SER A 1 518 ? -3.053 28.172 4.5 1 97 518 SER A C 1
ATOM 4098 O O . SER A 1 518 ? -3.047 27.016 4.074 1 97 518 SER A O 1
ATOM 4100 N N . GLN A 1 519 ? -2.082 28.75 5.254 1 96.69 519 GLN A N 1
ATOM 4101 C CA . GLN A 1 519 ? -0.95 27.859 5.488 1 96.69 519 GLN A CA 1
ATOM 4102 C C . GLN A 1 519 ? -0.219 28.219 6.777 1 96.69 519 GLN A C 1
ATOM 4104 O O . GLN A 1 519 ? -0.286 29.359 7.23 1 96.69 519 GLN A O 1
ATOM 4109 N N . LEU A 1 520 ? 0.364 27.281 7.398 1 97.12 520 LEU A N 1
ATOM 4110 C CA . LEU A 1 520 ? 1.354 27.375 8.461 1 97.12 520 LEU A CA 1
ATOM 4111 C C . LEU A 1 520 ? 2.73 26.938 7.969 1 97.12 520 LEU A C 1
ATOM 4113 O O . LEU A 1 520 ? 2.883 25.844 7.418 1 97.12 520 LEU A O 1
ATOM 4117 N N . ASN A 1 521 ? 3.678 27.812 8.055 1 97.25 521 ASN A N 1
ATOM 4118 C CA . ASN A 1 521 ? 5.055 27.531 7.668 1 97.25 521 ASN A CA 1
ATOM 4119 C C . ASN A 1 521 ? 6.012 27.688 8.844 1 97.25 521 ASN A C 1
ATOM 4121 O O . ASN A 1 521 ? 5.891 28.641 9.625 1 97.25 521 ASN A O 1
ATOM 4125 N N . LEU A 1 522 ? 6.898 26.812 9.039 1 97.81 522 LEU A N 1
ATOM 4126 C CA . LEU A 1 522 ? 7.91 26.844 10.086 1 97.81 522 LEU A CA 1
ATOM 4127 C C . LEU A 1 522 ? 9.305 26.625 9.508 1 97.81 522 LEU A C 1
ATOM 4129 O O . LEU A 1 522 ? 9.508 25.719 8.703 1 97.81 522 LEU A O 1
ATOM 4133 N N . GLY A 1 523 ? 10.242 27.453 9.875 1 97.06 523 GLY A N 1
ATOM 4134 C CA . GLY A 1 523 ? 11.625 27.266 9.477 1 97.06 523 GLY A CA 1
ATOM 4135 C C . GLY A 1 523 ? 12.016 28.094 8.273 1 97.06 523 GLY A C 1
ATOM 4136 O O . GLY A 1 523 ? 11.828 29.312 8.266 1 97.06 523 GLY A O 1
ATOM 4137 N N . HIS A 1 524 ? 12.633 27.406 7.305 1 96.94 524 HIS A N 1
ATOM 4138 C CA . HIS A 1 524 ? 12.984 28.047 6.039 1 96.94 524 HIS A CA 1
ATOM 4139 C C . HIS A 1 524 ? 11.789 28.125 5.105 1 96.94 524 HIS A C 1
ATOM 4141 O O . HIS A 1 524 ? 11.391 27.125 4.508 1 96.94 524 HIS A O 1
ATOM 4147 N N . LEU A 1 525 ? 11.25 29.25 4.887 1 95.31 525 LEU A N 1
ATOM 4148 C CA . LEU A 1 525 ? 10.008 29.406 4.129 1 95.31 525 LEU A CA 1
ATOM 4149 C C . LEU A 1 525 ? 10.297 29.578 2.645 1 95.31 525 LEU A C 1
ATOM 4151 O O . LEU A 1 525 ? 11.164 30.375 2.27 1 95.31 525 LEU A O 1
ATOM 4155 N N . VAL A 1 526 ? 9.594 28.828 1.847 1 93.25 526 VAL A N 1
ATOM 4156 C CA . VAL A 1 526 ? 9.805 28.922 0.405 1 93.25 526 VAL A CA 1
ATOM 4157 C C . VAL A 1 526 ? 8.469 29.109 -0.303 1 93.25 526 VAL A C 1
ATOM 4159 O O . VAL A 1 526 ? 7.41 28.828 0.267 1 93.25 526 VAL A O 1
ATOM 4162 N N . ASP A 1 527 ? 8.5 29.547 -1.594 1 90.62 527 ASP A N 1
ATOM 4163 C CA . ASP A 1 527 ? 7.301 29.672 -2.416 1 90.62 527 ASP A CA 1
ATOM 4164 C C . ASP A 1 527 ? 7.086 28.422 -3.258 1 90.62 527 ASP A C 1
ATOM 4166 O O . ASP A 1 527 ? 7.691 27.375 -2.994 1 90.62 527 ASP A O 1
ATOM 4170 N N . SER A 1 528 ? 6.16 28.547 -4.18 1 86 528 SER A N 1
ATOM 4171 C CA . SER A 1 528 ? 5.801 27.391 -5 1 86 528 SER A CA 1
ATOM 4172 C C . SER A 1 528 ? 6.957 26.969 -5.906 1 86 528 SER A C 1
ATOM 4174 O O . SER A 1 528 ? 7.066 25.812 -6.289 1 86 528 SER A O 1
ATOM 4176 N N . ASP A 1 529 ? 7.895 27.906 -6.191 1 88.94 529 ASP A N 1
ATOM 4177 C CA . ASP A 1 529 ? 9.039 27.625 -7.047 1 88.94 529 ASP A CA 1
ATOM 4178 C C . ASP A 1 529 ? 10.281 27.312 -6.219 1 88.94 529 ASP A C 1
ATOM 4180 O O . ASP A 1 529 ? 11.398 27.281 -6.746 1 88.94 529 ASP A O 1
ATOM 4184 N N . ARG A 1 530 ? 10.117 27.188 -4.859 1 89 530 ARG A N 1
ATOM 4185 C CA . ARG A 1 530 ? 11.148 26.797 -3.904 1 89 530 ARG A CA 1
ATOM 4186 C C . ARG A 1 530 ? 12.148 27.938 -3.688 1 89 530 ARG A C 1
ATOM 4188 O O . ARG A 1 530 ? 13.289 27.688 -3.285 1 89 530 ARG A O 1
ATOM 4195 N N . GLN A 1 531 ? 11.672 29.094 -4.055 1 93 531 GLN A N 1
ATOM 4196 C CA . GLN A 1 531 ? 12.477 30.281 -3.729 1 93 531 GLN A CA 1
ATOM 4197 C C . GLN A 1 531 ? 12.227 30.734 -2.295 1 93 531 GLN A C 1
ATOM 4199 O O . GLN A 1 531 ? 11.086 30.703 -1.819 1 93 531 GLN A O 1
ATOM 4204 N N . PRO A 1 532 ? 13.312 31.156 -1.671 1 93.88 532 PRO A N 1
ATOM 4205 C CA . PRO A 1 532 ? 13.156 31.562 -0.275 1 93.88 532 PRO A CA 1
ATOM 4206 C C . PRO A 1 532 ? 12.242 32.781 -0.116 1 93.88 532 PRO A C 1
ATOM 4208 O O . PRO A 1 532 ? 12.328 33.719 -0.895 1 93.88 532 PRO A O 1
ATOM 4211 N N . ARG A 1 533 ? 11.453 32.781 0.885 1 93.81 533 ARG A N 1
ATOM 4212 C CA . ARG A 1 533 ? 10.508 33.875 1.187 1 93.81 533 ARG A CA 1
ATOM 4213 C C . ARG A 1 533 ? 10.758 34.438 2.576 1 93.81 533 ARG A C 1
ATOM 4215 O O . ARG A 1 533 ? 10.273 35.531 2.9 1 93.81 533 ARG A O 1
ATOM 4222 N N . GLY A 1 534 ? 11.508 33.75 3.326 1 94.75 534 GLY A N 1
ATOM 4223 C CA . GLY A 1 534 ? 11.766 34.188 4.688 1 94.75 534 GLY A CA 1
ATOM 4224 C C . GLY A 1 534 ? 12.109 33.062 5.625 1 94.75 534 GLY A C 1
ATOM 4225 O O . GLY A 1 534 ? 12.359 31.922 5.18 1 94.75 534 GLY A O 1
ATOM 4226 N N . GLU A 1 535 ? 12.258 33.375 6.973 1 96.5 535 GLU A N 1
ATOM 4227 C CA . GLU A 1 535 ? 12.586 32.406 8.008 1 96.5 535 GLU A CA 1
ATOM 4228 C C . GLU A 1 535 ? 11.727 32.594 9.25 1 96.5 535 GLU A C 1
ATOM 4230 O O . GLU A 1 535 ? 11.203 33.688 9.477 1 96.5 535 GLU A O 1
ATOM 4235 N N . GLY A 1 536 ? 11.602 31.484 10.047 1 96.88 536 GLY A N 1
ATOM 4236 C CA . GLY A 1 536 ? 10.789 31.547 11.25 1 96.88 536 GLY A CA 1
ATOM 4237 C C . GLY A 1 536 ? 9.422 30.906 11.078 1 96.88 536 GLY A C 1
ATOM 4238 O O . GLY A 1 536 ? 9.312 29.797 10.578 1 96.88 536 GLY A O 1
ATOM 4239 N N . PHE A 1 537 ? 8.328 31.609 11.602 1 97 537 PHE A N 1
ATOM 4240 C CA . PHE A 1 537 ? 7.004 31.047 11.367 1 97 537 PHE A CA 1
ATOM 4241 C C . PHE A 1 537 ? 6.121 32.062 10.625 1 97 537 PHE A C 1
ATOM 4243 O O . PHE A 1 537 ? 6.301 33.25 10.75 1 97 537 PHE A O 1
ATOM 4250 N N . GLU A 1 538 ? 5.309 31.531 9.773 1 97.44 538 GLU A N 1
ATOM 4251 C CA . GLU A 1 538 ? 4.262 32.312 9.117 1 97.44 538 GLU A CA 1
ATOM 4252 C C . GLU A 1 538 ? 2.91 31.594 9.211 1 97.44 538 GLU A C 1
ATOM 4254 O O . GLU A 1 538 ? 2.787 30.438 8.828 1 97.44 538 GLU A O 1
ATOM 4259 N N . LEU A 1 539 ? 1.981 32.219 9.828 1 97.19 539 LEU A N 1
ATOM 4260 C CA . LEU A 1 539 ? 0.575 31.828 9.773 1 97.19 539 LEU A CA 1
ATOM 4261 C C . LEU A 1 539 ? -0.221 32.812 8.898 1 97.19 539 LEU A C 1
ATOM 4263 O O . LEU A 1 539 ? -0.386 33.969 9.25 1 97.19 539 LEU A O 1
ATOM 4267 N N . ARG A 1 540 ? -0.673 32.344 7.727 1 96.56 540 ARG A N 1
ATOM 4268 C CA . ARG A 1 540 ? -1.272 33.312 6.793 1 96.56 540 ARG A CA 1
ATOM 4269 C C . ARG A 1 540 ? -2.502 32.688 6.117 1 96.56 540 ARG A C 1
ATOM 4271 O O . ARG A 1 540 ? -2.572 31.484 5.91 1 96.56 540 ARG A O 1
ATOM 4278 N N . THR A 1 541 ? -3.482 33.531 5.75 1 97.38 541 THR A N 1
ATOM 4279 C CA . THR A 1 541 ? -4.688 33.125 5.027 1 97.38 541 THR A CA 1
ATOM 4280 C C . THR A 1 541 ? -5.188 34.281 4.152 1 97.38 541 THR A C 1
ATOM 4282 O O . THR A 1 541 ? -4.934 35.469 4.449 1 97.38 541 THR A O 1
ATOM 4285 N N . ASP A 1 542 ? -5.734 33.938 3.082 1 97 542 ASP A N 1
ATOM 4286 C CA . ASP A 1 542 ? -6.402 34.938 2.254 1 97 542 ASP A CA 1
ATOM 4287 C C . ASP A 1 542 ? -7.805 35.25 2.777 1 97 542 ASP A C 1
ATOM 4289 O O . ASP A 1 542 ? -8.492 36.125 2.258 1 97 542 ASP A O 1
ATOM 4293 N N . SER A 1 543 ? -8.133 34.656 3.875 1 96.62 543 SER A N 1
ATOM 4294 C CA . SER A 1 543 ? -9.43 34.844 4.52 1 96.62 543 SER A CA 1
ATOM 4295 C C . SER A 1 543 ? -9.258 35.5 5.895 1 96.62 543 SER A C 1
ATOM 4297 O O . SER A 1 543 ? -8.422 36.375 6.078 1 96.62 543 SER A O 1
ATOM 4299 N N . TRP A 1 544 ? -10.203 35.125 6.848 1 96.5 544 TRP A N 1
ATOM 4300 C CA . TRP A 1 544 ? -10.188 35.719 8.18 1 96.5 544 TRP A CA 1
ATOM 4301 C C . TRP A 1 544 ? -9.258 34.969 9.109 1 96.5 544 TRP A C 1
ATOM 4303 O O . TRP A 1 544 ? -9.188 33.719 9.055 1 96.5 544 TRP A O 1
ATOM 4313 N N . GLY A 1 545 ? -8.516 35.688 9.859 1 96.62 545 GLY A N 1
ATOM 4314 C CA . GLY A 1 545 ? -7.715 35.094 10.914 1 96.62 545 GLY A CA 1
ATOM 4315 C C . GLY A 1 545 ? -8.266 35.375 12.305 1 96.62 545 GLY A C 1
ATOM 4316 O O . GLY A 1 545 ? -8.734 36.469 12.586 1 96.62 545 GLY A O 1
ATOM 4317 N N . ALA A 1 546 ? -8.336 34.312 13.094 1 96.44 546 ALA A N 1
ATOM 4318 C CA . ALA A 1 546 ? -8.781 34.469 14.477 1 96.44 546 ALA A CA 1
ATOM 4319 C C . ALA A 1 546 ? -7.848 33.75 15.438 1 96.44 546 ALA A C 1
ATOM 4321 O O . ALA A 1 546 ? -7.461 32.594 15.195 1 96.44 546 ALA A O 1
ATOM 4322 N N . ILE A 1 547 ? -7.348 34.469 16.5 1 96 547 ILE A N 1
ATOM 4323 C CA . ILE A 1 547 ? -6.594 33.875 17.609 1 96 547 ILE A CA 1
ATOM 4324 C C . ILE A 1 547 ? -7.352 34.094 18.906 1 96 547 ILE A C 1
ATOM 4326 O O . ILE A 1 547 ? -7.641 35.219 19.297 1 96 547 ILE A O 1
ATOM 4330 N N . ARG A 1 548 ? -7.688 33.031 19.609 1 96 548 ARG A N 1
ATOM 4331 C CA . ARG A 1 548 ? -8.508 33.094 20.812 1 96 548 ARG A CA 1
ATOM 4332 C C . ARG A 1 548 ? -7.922 32.25 21.938 1 96 548 ARG A C 1
ATOM 4334 O O . ARG A 1 548 ? -7.453 31.141 21.688 1 96 548 ARG A O 1
ATOM 4341 N N . ALA A 1 549 ? -7.852 32.781 23.125 1 96.12 549 ALA A N 1
ATOM 4342 C CA . ALA A 1 549 ? -7.434 32.062 24.312 1 96.12 549 ALA A CA 1
ATOM 4343 C C . ALA A 1 549 ? -8.234 32.5 25.531 1 96.12 549 ALA A C 1
ATOM 4345 O O . ALA A 1 549 ? -8.156 33.656 25.953 1 96.12 549 ALA A O 1
ATOM 4346 N N . GLN A 1 550 ? -8.898 31.547 26.188 1 95.06 550 GLN A N 1
ATOM 4347 C CA . GLN A 1 550 ? -9.859 31.844 27.25 1 95.06 550 GLN A CA 1
ATOM 4348 C C . GLN A 1 550 ? -9.148 32.344 28.5 1 95.06 550 GLN A C 1
ATOM 4350 O O . GLN A 1 550 ? -9.688 33.188 29.219 1 95.06 550 GLN A O 1
ATOM 4355 N N . LYS A 1 551 ? -7.945 31.953 28.766 1 96.75 551 LYS A N 1
ATOM 4356 C CA . LYS A 1 551 ? -7.277 32.281 30.016 1 96.75 551 LYS A CA 1
ATOM 4357 C C . LYS A 1 551 ? -6.328 33.469 29.828 1 96.75 551 LYS A C 1
ATOM 4359 O O . LYS A 1 551 ? -5.695 33.938 30.781 1 96.75 551 LYS A O 1
ATOM 4364 N N . GLY A 1 552 ? -6.238 34 28.625 1 97.56 552 GLY A N 1
ATOM 4365 C CA . GLY A 1 552 ? -5.402 35.156 28.328 1 97.56 552 GLY A CA 1
ATOM 4366 C C . GLY A 1 552 ? -4.406 34.875 27.219 1 97.56 552 GLY A C 1
ATOM 4367 O O . GLY A 1 552 ? -4.188 33.75 26.828 1 97.56 552 GLY A O 1
ATOM 4368 N N . ILE A 1 553 ? -3.809 35.969 26.641 1 97.81 553 ILE A N 1
ATOM 4369 C CA . ILE A 1 553 ? -2.863 35.875 25.531 1 97.81 553 ILE A CA 1
ATOM 4370 C C . ILE A 1 553 ? -1.607 36.688 25.859 1 97.81 553 ILE A C 1
ATOM 4372 O O . ILE A 1 553 ? -1.694 37.812 26.344 1 97.81 553 ILE A O 1
ATOM 4376 N N . PHE A 1 554 ? -0.478 36.062 25.656 1 97.44 554 PHE A N 1
ATOM 4377 C CA . PHE A 1 554 ? 0.811 36.75 25.812 1 97.44 554 PHE A CA 1
ATOM 4378 C C . PHE A 1 554 ? 1.554 36.781 24.484 1 97.44 554 PHE A C 1
ATOM 4380 O O . PHE A 1 554 ? 1.872 35.75 23.906 1 97.44 554 PHE A O 1
ATOM 4387 N N . ILE A 1 555 ? 1.673 37.938 23.891 1 97 555 ILE A N 1
ATOM 4388 C CA . ILE A 1 555 ? 2.445 38.156 22.672 1 97 555 ILE A CA 1
ATOM 4389 C C . ILE A 1 555 ? 3.773 38.812 23.016 1 97 555 ILE A C 1
ATOM 4391 O O . ILE A 1 555 ? 3.795 39.938 23.562 1 97 555 ILE A O 1
ATOM 4395 N N . SER A 1 556 ? 4.898 38.125 22.703 1 97 556 SER A N 1
ATOM 4396 C CA . SER A 1 556 ? 6.172 38.688 23.156 1 97 556 SER A CA 1
ATOM 4397 C C . SER A 1 556 ? 7.266 38.469 22.109 1 97 556 SER A C 1
ATOM 4399 O O . SER A 1 556 ? 7.281 37.469 21.422 1 97 556 SER A O 1
ATOM 4401 N N . ALA A 1 557 ? 8.227 39.438 22 1 95.94 557 ALA A N 1
ATOM 4402 C CA . ALA A 1 557 ? 9.445 39.312 21.203 1 95.94 557 ALA A CA 1
ATOM 4403 C C . ALA A 1 557 ? 10.656 39.062 22.094 1 95.94 557 ALA A C 1
ATOM 4405 O O . ALA A 1 557 ? 11.797 39.188 21.641 1 95.94 557 ALA A O 1
ATOM 4406 N N . ASP A 1 558 ? 10.328 38.812 23.359 1 93.75 558 ASP A N 1
ATOM 4407 C CA . ASP A 1 558 ? 11.398 38.406 24.25 1 93.75 558 ASP A CA 1
ATOM 4408 C C . ASP A 1 558 ? 11.852 36.969 23.938 1 93.75 558 ASP A C 1
ATOM 4410 O O . ASP A 1 558 ? 11.062 36.031 24.062 1 93.75 558 ASP A O 1
ATOM 4414 N N . GLY A 1 559 ? 13.07 36.844 23.672 1 90.19 559 GLY A N 1
ATOM 4415 C CA . GLY A 1 559 ? 13.562 35.562 23.172 1 90.19 559 GLY A CA 1
ATOM 4416 C C . GLY A 1 559 ? 13.711 34.5 24.266 1 90.19 559 GLY A C 1
ATOM 4417 O O . GLY A 1 559 ? 14.055 34.844 25.406 1 90.19 559 GLY A O 1
ATOM 4418 N N . GLN A 1 560 ? 13.367 33.25 23.891 1 88.31 560 GLN A N 1
ATOM 4419 C CA . GLN A 1 560 ? 13.711 32.031 24.625 1 88.31 560 GLN A CA 1
ATOM 4420 C C . GLN A 1 560 ? 14.484 31.062 23.734 1 88.31 560 GLN A C 1
ATOM 4422 O O . GLN A 1 560 ? 13.891 30.219 23.062 1 88.31 560 GLN A O 1
ATOM 4427 N N . VAL A 1 561 ? 15.789 31.109 23.953 1 89.31 561 VAL A N 1
ATOM 4428 C CA . VAL A 1 561 ? 16.641 30.344 23.047 1 89.31 561 VAL A CA 1
ATOM 4429 C C . VAL A 1 561 ? 16.281 28.859 23.094 1 89.31 561 VAL A C 1
ATOM 4431 O O . VAL A 1 561 ? 16.219 28.281 24.188 1 89.31 561 VAL A O 1
ATOM 4434 N N . GLN A 1 562 ? 15.992 28.25 21.969 1 87.25 562 GLN A N 1
ATOM 4435 C CA . GLN A 1 562 ? 15.695 26.844 21.766 1 87.25 562 GLN A CA 1
ATOM 4436 C C . GLN A 1 562 ? 14.555 26.391 22.672 1 87.25 562 GLN A C 1
ATOM 4438 O O . GLN A 1 562 ? 14.57 25.266 23.172 1 87.25 562 GLN A O 1
ATOM 4443 N N . ALA A 1 563 ? 13.727 27.344 22.953 1 83.56 563 ALA A N 1
ATOM 4444 C CA . ALA A 1 563 ? 12.5 27.078 23.703 1 83.56 563 ALA A CA 1
ATOM 4445 C C . ALA A 1 563 ? 12.828 26.641 25.141 1 83.56 563 ALA A C 1
ATOM 4447 O O . ALA A 1 563 ? 12.156 25.781 25.703 1 83.56 563 ALA A O 1
ATOM 4448 N N . GLN A 1 564 ? 13.781 27.25 25.609 1 86.06 564 GLN A N 1
ATOM 4449 C CA . GLN A 1 564 ? 14.109 26.953 27 1 86.06 564 GLN A CA 1
ATOM 4450 C C . GLN A 1 564 ? 13.344 27.859 27.953 1 86.06 564 GLN A C 1
ATOM 4452 O O . GLN A 1 564 ? 13.148 29.047 27.672 1 86.06 564 GLN A O 1
ATOM 4457 N N . GLY A 1 565 ? 12.703 27.25 28.969 1 89.19 565 GLY A N 1
ATOM 4458 C CA . GLY A 1 565 ? 11.969 28.031 29.953 1 89.19 565 GLY A CA 1
ATOM 4459 C C . GLY A 1 565 ? 10.477 27.797 29.906 1 89.19 565 GLY A C 1
ATOM 4460 O O . GLY A 1 565 ? 9.977 27.078 29.031 1 89.19 565 GLY A O 1
ATOM 4461 N N . GLN A 1 566 ? 9.859 28.547 30.828 1 93.69 566 GLN A N 1
ATOM 4462 C CA . GLN A 1 566 ? 8.406 28.438 30.891 1 93.69 566 GLN A CA 1
ATOM 4463 C C . GLN A 1 566 ? 7.734 29.219 29.766 1 93.69 566 GLN A C 1
ATOM 4465 O O . GLN A 1 566 ? 8.219 30.281 29.375 1 93.69 566 GLN A O 1
ATOM 4470 N N . VAL A 1 567 ? 6.625 28.734 29.312 1 93 567 VAL A N 1
ATOM 4471 C CA . VAL A 1 567 ? 5.918 29.312 28.188 1 93 567 VAL A CA 1
ATOM 4472 C C . VAL A 1 567 ? 5.473 30.734 28.516 1 93 567 VAL A C 1
ATOM 4474 O O . VAL A 1 567 ? 5.496 31.609 27.656 1 93 567 VAL A O 1
ATOM 4477 N N . LEU A 1 568 ? 5.125 30.859 29.797 1 93.81 568 LEU A N 1
ATOM 4478 C CA . LEU A 1 568 ? 4.613 32.156 30.219 1 93.81 568 LEU A CA 1
ATOM 4479 C C . LEU A 1 568 ? 5.68 32.969 30.969 1 93.81 568 LEU A C 1
ATOM 4481 O O . LEU A 1 568 ? 5.363 33.875 31.719 1 93.81 568 LEU A O 1
ATOM 4485 N N . ALA A 1 569 ? 6.914 32.531 30.781 1 94.12 569 ALA A N 1
ATOM 4486 C CA . ALA A 1 569 ? 7.957 33.375 31.344 1 94.12 569 ALA A CA 1
ATOM 4487 C C . ALA A 1 569 ? 7.844 34.812 30.812 1 94.12 569 ALA A C 1
ATOM 4489 O O . ALA A 1 569 ? 7.902 35.031 29.609 1 94.12 569 ALA A O 1
ATOM 4490 N N . MET A 1 570 ? 7.645 35.75 31.75 1 96.69 570 MET A N 1
ATOM 4491 C CA . MET A 1 570 ? 7.371 37.125 31.344 1 96.69 570 MET A CA 1
ATOM 4492 C C . MET A 1 570 ? 7.977 38.125 32.344 1 96.69 570 MET A C 1
ATOM 4494 O O . MET A 1 570 ? 7.406 39.188 32.594 1 96.69 570 MET A O 1
ATOM 4498 N N . GLU A 1 571 ? 9.047 37.875 32.812 1 95.38 571 GLU A N 1
ATOM 4499 C CA . GLU A 1 571 ? 9.703 38.688 33.844 1 95.38 571 GLU A CA 1
ATOM 4500 C C . GLU A 1 571 ? 9.938 40.094 33.312 1 95.38 571 GLU A C 1
ATOM 4502 O O . GLU A 1 571 ? 9.656 41.094 34.031 1 95.38 571 GLU A O 1
ATOM 4507 N N . PRO A 1 572 ? 10.422 40.25 32.125 1 95.94 572 PRO A N 1
ATOM 4508 C CA . PRO A 1 572 ? 10.617 41.625 31.641 1 95.94 572 PRO A CA 1
ATOM 4509 C C . PRO A 1 572 ? 9.305 42.406 31.578 1 95.94 572 PRO A C 1
ATOM 4511 O O . PRO A 1 572 ? 9.273 43.594 31.938 1 95.94 572 PRO A O 1
ATOM 4514 N N . ALA A 1 573 ? 8.258 41.781 31.172 1 97.31 573 ALA A N 1
ATOM 4515 C CA . ALA A 1 573 ? 6.965 42.438 31.062 1 97.31 573 ALA A CA 1
ATOM 4516 C C . ALA A 1 573 ? 6.418 42.812 32.438 1 97.31 573 ALA A C 1
ATOM 4518 O O . ALA A 1 573 ? 5.875 43.906 32.625 1 97.31 573 ALA A O 1
ATOM 4519 N N . VAL A 1 574 ? 6.527 41.969 33.344 1 97.5 574 VAL A N 1
ATOM 4520 C CA . VAL A 1 574 ? 6.023 42.188 34.688 1 97.5 574 VAL A CA 1
ATOM 4521 C C . VAL A 1 574 ? 6.773 43.344 35.344 1 97.5 574 VAL A C 1
ATOM 4523 O O . VAL A 1 574 ? 6.176 44.156 36.062 1 97.5 574 VAL A O 1
ATOM 4526 N N . SER A 1 575 ? 8.023 43.344 35.125 1 97.56 575 SER A N 1
ATOM 4527 C CA . SER A 1 575 ? 8.828 44.438 35.656 1 97.56 575 SER A CA 1
ATOM 4528 C C . SER A 1 575 ? 8.352 45.781 35.125 1 97.56 575 SER A C 1
ATOM 4530 O O . SER A 1 575 ? 8.258 46.75 35.875 1 97.56 575 SER A O 1
ATOM 4532 N N . LEU A 1 576 ? 8.102 45.844 33.906 1 97.19 576 LEU A N 1
ATOM 4533 C CA . LEU A 1 576 ? 7.621 47.094 33.312 1 97.19 576 LEU A CA 1
ATOM 4534 C C . LEU A 1 576 ? 6.23 47.438 33.812 1 97.19 576 LEU A C 1
ATOM 4536 O O . LEU A 1 576 ? 5.918 48.625 34.031 1 97.19 576 LEU A O 1
ATOM 4540 N N . LEU A 1 577 ? 5.387 46.5 34.062 1 97.56 577 LEU A N 1
ATOM 4541 C CA . LEU A 1 577 ? 4.051 46.719 34.594 1 97.56 577 LEU A CA 1
ATOM 4542 C C . LEU A 1 577 ? 4.133 47.281 36.031 1 97.56 577 LEU A C 1
ATOM 4544 O O . LEU A 1 577 ? 3.414 48.219 36.344 1 97.56 577 LEU A O 1
ATOM 4548 N N . LYS A 1 578 ? 4.973 46.719 36.75 1 97 578 LYS A N 1
ATOM 4549 C CA . LYS A 1 578 ? 5.172 47.219 38.125 1 97 578 LYS A CA 1
ATOM 4550 C C . LYS A 1 578 ? 5.723 48.625 38.094 1 97 578 LYS A C 1
ATOM 4552 O O . LYS A 1 578 ? 5.352 49.469 38.938 1 97 578 LYS A O 1
ATOM 4557 N N . GLY A 1 579 ? 6.629 48.812 37.219 1 96.75 579 GLY A N 1
ATOM 4558 C CA . GLY A 1 579 ? 7.133 50.188 37.062 1 96.75 579 GLY A CA 1
ATOM 4559 C C . GLY A 1 579 ? 6.043 51.188 36.719 1 96.75 579 GLY A C 1
ATOM 4560 O O . GLY A 1 579 ? 6.086 52.312 37.156 1 96.75 579 GLY A O 1
ATOM 4561 N N . ALA A 1 580 ? 5.125 50.781 35.969 1 97.44 580 ALA A N 1
ATOM 4562 C CA . ALA A 1 580 ? 4.016 51.656 35.562 1 97.44 580 ALA A CA 1
ATOM 4563 C C . ALA A 1 580 ? 3.164 52 36.781 1 97.44 580 ALA A C 1
ATOM 4565 O O . ALA A 1 580 ? 2.758 53.156 36.938 1 97.44 580 ALA A O 1
ATOM 4566 N N . VAL A 1 581 ? 2.859 51.031 37.594 1 97.12 581 VAL A N 1
ATOM 4567 C CA . VAL A 1 581 ? 2.076 51.281 38.781 1 97.12 581 VAL A CA 1
ATOM 4568 C C . VAL A 1 581 ? 2.832 52.219 39.719 1 97.12 581 VAL A C 1
ATOM 4570 O O . VAL A 1 581 ? 2.242 53.156 40.281 1 97.12 581 VAL A O 1
ATOM 4573 N N . ASN A 1 582 ? 4.09 52.031 39.875 1 96.5 582 ASN A N 1
ATOM 4574 C CA . ASN A 1 582 ? 4.918 52.875 40.719 1 96.5 582 ASN A CA 1
ATOM 4575 C C . ASN A 1 582 ? 4.926 54.312 40.25 1 96.5 582 ASN A C 1
ATOM 4577 O O . ASN A 1 582 ? 4.887 55.25 41.062 1 96.5 582 ASN A O 1
ATOM 4581 N N . GLN A 1 583 ? 5.016 54.438 39 1 95.94 583 GLN A N 1
ATOM 4582 C CA . GLN A 1 583 ? 5.039 55.781 38.438 1 95.94 583 GLN A CA 1
ATOM 4583 C C . GLN A 1 583 ? 3.766 56.531 38.812 1 95.94 583 GLN A C 1
ATOM 4585 O O . GLN A 1 583 ? 3.824 57.719 39.219 1 95.94 583 GLN A O 1
ATOM 4590 N N . VAL A 1 584 ? 2.619 55.969 38.656 1 95.12 584 VAL A N 1
ATOM 4591 C CA . VAL A 1 584 ? 1.349 56.625 38.938 1 95.12 584 VAL A CA 1
ATOM 4592 C C . VAL A 1 584 ? 1.207 56.844 40.438 1 95.12 584 VAL A C 1
ATOM 4594 O O . VAL A 1 584 ? 0.648 57.875 40.844 1 95.12 584 VAL A O 1
ATOM 4597 N N . THR A 1 585 ? 1.729 55.938 41.188 1 94.25 585 THR A N 1
ATOM 4598 C CA . THR A 1 585 ? 1.683 56.094 42.656 1 94.25 585 THR A CA 1
ATOM 4599 C C . THR A 1 585 ? 2.521 57.281 43.094 1 94.25 585 THR A C 1
ATOM 4601 O O . THR A 1 585 ? 2.115 58.031 44 1 94.25 585 THR A O 1
ATOM 4604 N N . GLU A 1 586 ? 3.625 57.375 42.562 1 94.5 586 GLU A N 1
ATOM 4605 C CA . GLU A 1 586 ? 4.484 58.531 42.875 1 94.5 586 GLU A CA 1
ATOM 4606 C C . GLU A 1 586 ? 3.801 59.844 42.562 1 94.5 586 GLU A C 1
ATOM 4608 O O . GLU A 1 586 ? 3.939 60.812 43.281 1 94.5 586 GLU A O 1
ATOM 4613 N N . TRP A 1 587 ? 3.119 59.875 41.531 1 94.44 587 TRP A N 1
ATOM 4614 C CA . TRP A 1 587 ? 2.422 61.094 41.125 1 94.44 587 TRP A CA 1
ATOM 4615 C C . TRP A 1 587 ? 1.265 61.375 42.062 1 94.44 587 TRP A C 1
ATOM 4617 O O . TRP A 1 587 ? 0.836 62.531 42.188 1 94.44 587 TRP A O 1
ATOM 4627 N N . GLY A 1 588 ? 0.765 60.344 42.75 1 91.81 588 GLY A N 1
ATOM 4628 C CA . GLY A 1 588 ? -0.249 60.594 43.75 1 91.81 588 GLY A CA 1
ATOM 4629 C C . GLY A 1 588 ? 0.208 61.531 44.844 1 91.81 588 GLY A C 1
ATOM 4630 O O . GLY A 1 588 ? -0.534 62.438 45.25 1 91.81 588 GLY A O 1
ATOM 4631 N N . SER A 1 589 ? 1.375 61.406 45.188 1 91.75 589 SER A N 1
ATOM 4632 C CA . SER A 1 589 ? 1.932 62.25 46.25 1 91.75 589 SER A CA 1
ATOM 4633 C C . SER A 1 589 ? 2.199 63.656 45.719 1 91.75 589 SER A C 1
ATOM 4635 O O . SER A 1 589 ? 1.959 64.625 46.406 1 91.75 589 SER A O 1
ATOM 4637 N N . ILE A 1 590 ? 2.709 63.75 44.594 1 93.75 590 ILE A N 1
ATOM 4638 C CA . ILE A 1 590 ? 3.055 65 44 1 93.75 590 ILE A CA 1
ATOM 4639 C C . ILE A 1 590 ? 1.789 65.812 43.75 1 93.75 590 ILE A C 1
ATOM 4641 O O . ILE A 1 590 ? 1.752 67.062 44.062 1 93.75 590 ILE A O 1
ATOM 4645 N N . THR A 1 591 ? 0.785 65.188 43.219 1 95.31 591 THR A N 1
ATOM 4646 C CA . THR A 1 591 ? -0.465 65.875 42.938 1 95.31 591 THR A CA 1
ATOM 4647 C C . THR A 1 591 ? -1.134 66.312 44.219 1 95.31 591 THR A C 1
ATOM 4649 O O . THR A 1 591 ? -1.74 67.375 44.281 1 95.31 591 THR A O 1
ATOM 4652 N N . GLN A 1 592 ? -1.019 65.5 45.219 1 92.38 592 GLN A N 1
ATOM 4653 C CA . GLN A 1 592 ? -1.565 65.875 46.531 1 92.38 592 GLN A CA 1
ATOM 4654 C C . GLN A 1 592 ? -0.873 67.125 47.062 1 92.38 592 GLN A C 1
ATOM 4656 O O . GLN A 1 592 ? -1.531 68.062 47.562 1 92.38 592 GLN A O 1
ATOM 4661 N N . THR A 1 593 ? 0.381 67.125 46.938 1 94 593 THR A N 1
ATOM 4662 C CA . THR A 1 593 ? 1.172 68.25 47.438 1 94 593 THR A CA 1
ATOM 4663 C C . THR A 1 593 ? 0.77 69.562 46.719 1 94 593 THR A C 1
ATOM 4665 O O . THR A 1 593 ? 0.764 70.625 47.312 1 94 593 THR A O 1
ATOM 4668 N N . HIS A 1 594 ? 0.421 69.5 45.562 1 94.81 594 HIS A N 1
ATOM 4669 C CA . HIS A 1 594 ? 0.129 70.688 44.781 1 94.81 594 HIS A CA 1
ATOM 4670 C C . HIS A 1 594 ? -1.373 70.875 44.562 1 94.81 594 HIS A C 1
ATOM 4672 O O . HIS A 1 594 ? -1.806 71.625 43.688 1 94.81 594 HIS A O 1
ATOM 4678 N N . HIS A 1 595 ? -2.219 70.188 45.281 1 92 595 HIS A N 1
ATOM 4679 C CA . HIS A 1 595 ? -3.674 70.312 45.344 1 92 595 HIS A CA 1
ATOM 4680 C C . HIS A 1 595 ? -4.289 70.062 43.969 1 92 595 HIS A C 1
ATOM 4682 O O . HIS A 1 595 ? -5.18 70.812 43.531 1 92 595 HIS A O 1
ATOM 4688 N N . ASN A 1 596 ? -3.648 69.125 43.25 1 93.62 596 ASN A N 1
ATOM 4689 C CA . ASN A 1 596 ? -4.203 68.688 42 1 93.62 596 ASN A CA 1
ATOM 4690 C C . ASN A 1 596 ? -4.93 67.375 42.156 1 93.62 596 ASN A C 1
ATOM 4692 O O . ASN A 1 596 ? -4.879 66.75 43.219 1 93.62 596 ASN A O 1
ATOM 4696 N N . VAL A 1 597 ? -5.648 66.938 41.062 1 93.88 597 VAL A N 1
ATOM 4697 C CA . VAL A 1 597 ? -6.406 65.688 41.094 1 93.88 597 VAL A CA 1
ATOM 4698 C C . VAL A 1 597 ? -5.449 64.5 41.219 1 93.88 597 VAL A C 1
ATOM 4700 O O . VAL A 1 597 ? -4.48 64.375 40.469 1 93.88 597 VAL A O 1
ATOM 4703 N N . ILE A 1 598 ? -5.672 63.625 42.219 1 93.69 598 ILE A N 1
ATOM 4704 C CA . ILE A 1 598 ? -4.863 62.406 42.438 1 93.69 598 ILE A CA 1
ATOM 4705 C C . ILE A 1 598 ? -5.273 61.312 41.438 1 93.69 598 ILE A C 1
ATOM 4707 O O . ILE A 1 598 ? -6.445 60.938 41.375 1 93.69 598 ILE A O 1
ATOM 4711 N N . PRO A 1 599 ? -4.328 60.844 40.625 1 93.75 599 PRO A N 1
ATOM 4712 C CA . PRO A 1 599 ? -4.676 59.781 39.688 1 93.75 599 PRO A CA 1
ATOM 4713 C C . PRO A 1 599 ? -5.141 58.5 40.375 1 93.75 599 PRO A C 1
ATOM 4715 O O . PRO A 1 599 ? -4.59 58.125 41.406 1 93.75 599 PRO A O 1
ATOM 4718 N N . ASP A 1 600 ? -6.156 57.844 39.812 1 93.44 600 ASP A N 1
ATOM 4719 C CA . ASP A 1 600 ? -6.648 56.562 40.312 1 93.44 600 ASP A CA 1
ATOM 4720 C C . ASP A 1 600 ? -5.695 55.406 39.938 1 93.44 600 ASP A C 1
ATOM 4722 O O . ASP A 1 600 ? -5.516 55.094 38.781 1 93.44 600 ASP A O 1
ATOM 4726 N N . THR A 1 601 ? -5.113 54.812 40.875 1 94.81 601 THR A N 1
ATOM 4727 C CA . THR A 1 601 ? -4.16 53.719 40.656 1 94.81 601 THR A CA 1
ATOM 4728 C C . THR A 1 601 ? -4.855 52.375 40.688 1 94.81 601 THR A C 1
ATOM 4730 O O . THR A 1 601 ? -4.266 51.344 40.312 1 94.81 601 THR A O 1
ATOM 4733 N N . GLY A 1 602 ? -6.102 52.25 41.094 1 95.19 602 GLY A N 1
ATOM 4734 C CA . GLY A 1 602 ? -6.844 51.031 41.281 1 95.19 602 GLY A CA 1
ATOM 4735 C C . GLY A 1 602 ? -6.902 50.156 40.062 1 95.19 602 GLY A C 1
ATOM 4736 O O . GLY A 1 602 ? -6.422 49 40.062 1 95.19 602 GLY A O 1
ATOM 4737 N N . PRO A 1 603 ? -7.461 50.656 39 1 96.19 603 PRO A N 1
ATOM 4738 C CA . PRO A 1 603 ? -7.586 49.844 37.781 1 96.19 603 PRO A CA 1
ATOM 4739 C C . PRO A 1 603 ? -6.238 49.406 37.219 1 96.19 603 PRO A C 1
ATOM 4741 O O . PRO A 1 603 ? -6.121 48.281 36.719 1 96.19 603 PRO A O 1
ATOM 4744 N N . LEU A 1 604 ? -5.207 50.25 37.312 1 97.25 604 LEU A N 1
ATOM 4745 C CA . LEU A 1 604 ? -3.879 49.875 36.812 1 97.25 604 LEU A CA 1
ATOM 4746 C C . LEU A 1 604 ? -3.266 48.781 37.656 1 97.25 604 LEU A C 1
ATOM 4748 O O . LEU A 1 604 ? -2.635 47.875 37.156 1 97.25 604 LEU A O 1
ATOM 4752 N N . SER A 1 605 ? -3.443 48.906 38.938 1 97.31 605 SER A N 1
ATOM 4753 C CA . SER A 1 605 ? -2.957 47.875 39.844 1 97.31 605 SER A CA 1
ATOM 4754 C C . SER A 1 605 ? -3.664 46.531 39.625 1 97.31 605 SER A C 1
ATOM 4756 O O . SER A 1 605 ? -3.035 45.469 39.625 1 97.31 605 SER A O 1
ATOM 4758 N N . ALA A 1 606 ? -4.926 46.594 39.438 1 97.19 606 ALA A N 1
ATOM 4759 C CA . ALA A 1 606 ? -5.695 45.375 39.125 1 97.19 606 ALA A CA 1
ATOM 4760 C C . ALA A 1 606 ? -5.227 44.75 37.812 1 97.19 606 ALA A C 1
ATOM 4762 O O . ALA A 1 606 ? -5.117 43.5 37.75 1 97.19 606 ALA A O 1
ATOM 4763 N N . LEU A 1 607 ? -4.977 45.531 36.781 1 97.69 607 LEU A N 1
ATOM 4764 C CA . LEU A 1 607 ? -4.477 45.031 35.531 1 97.69 607 LEU A CA 1
ATOM 4765 C C . LEU A 1 607 ? -3.113 44.375 35.688 1 97.69 607 LEU A C 1
ATOM 4767 O O . LEU A 1 607 ? -2.863 43.312 35.125 1 97.69 607 LEU A O 1
ATOM 4771 N N . THR A 1 608 ? -2.242 45 36.406 1 97.81 608 THR A N 1
ATOM 4772 C CA . THR A 1 608 ? -0.897 44.5 36.594 1 97.81 608 THR A CA 1
ATOM 4773 C C . THR A 1 608 ? -0.947 43.156 37.312 1 97.81 608 THR A C 1
ATOM 4775 O O . THR A 1 608 ? -0.225 42.219 36.969 1 97.81 608 THR A O 1
ATOM 4778 N N . THR A 1 609 ? -1.82 43.062 38.281 1 96.88 609 THR A N 1
ATOM 4779 C CA . THR A 1 609 ? -1.979 41.812 39.031 1 96.88 609 THR A CA 1
ATOM 4780 C C . THR A 1 609 ? -2.562 40.75 38.125 1 96.88 609 THR A C 1
ATOM 4782 O O . THR A 1 609 ? -2.102 39.594 38.156 1 96.88 609 THR A O 1
ATOM 4785 N N . GLY A 1 610 ? -3.51 41.031 37.406 1 97.06 610 GLY A N 1
ATOM 4786 C CA . GLY A 1 610 ? -4.152 40.062 36.5 1 97.06 610 GLY A CA 1
ATOM 4787 C C . GLY A 1 610 ? -3.268 39.656 35.344 1 97.06 610 GLY A C 1
ATOM 4788 O O . GLY A 1 610 ? -3.312 38.5 34.938 1 97.06 610 GLY A O 1
ATOM 4789 N N . ALA A 1 611 ? -2.496 40.562 34.781 1 97.44 611 ALA A N 1
ATOM 4790 C CA . ALA A 1 611 ? -1.662 40.312 33.625 1 97.44 611 ALA A CA 1
ATOM 4791 C C . ALA A 1 611 ? -0.421 39.5 34 1 97.44 611 ALA A C 1
ATOM 4793 O O . ALA A 1 611 ? 0.158 38.812 33.156 1 97.44 611 ALA A O 1
ATOM 4794 N N . SER A 1 612 ? -0.02 39.656 35.281 1 96.31 612 SER A N 1
ATOM 4795 C CA . SER A 1 612 ? 1.11 38.875 35.719 1 96.31 612 SER A CA 1
ATOM 4796 C C . SER A 1 612 ? 0.776 37.375 35.719 1 96.31 612 SER A C 1
ATOM 4798 O O . SER A 1 612 ? -0.141 36.938 36.406 1 96.31 612 SER A O 1
ATOM 4800 N N . ASP A 1 613 ? 1.526 36.656 34.906 1 94.75 613 ASP A N 1
ATOM 4801 C CA . ASP A 1 613 ? 1.32 35.219 34.719 1 94.75 613 ASP A CA 1
ATOM 4802 C C . ASP A 1 613 ? -0.079 34.938 34.156 1 94.75 613 ASP A C 1
ATOM 4804 O O . ASP A 1 613 ? -0.584 33.812 34.281 1 94.75 613 ASP A O 1
ATOM 4808 N N . LEU A 1 614 ? -0.731 35.938 33.656 1 96.88 614 LEU A N 1
ATOM 4809 C CA . LEU A 1 614 ? -2.068 35.844 33.094 1 96.88 614 LEU A CA 1
ATOM 4810 C C . LEU A 1 614 ? -3.041 35.188 34.062 1 96.88 614 LEU A C 1
ATOM 4812 O O . LEU A 1 614 ? -3.756 34.25 33.688 1 96.88 614 LEU A O 1
ATOM 4816 N N . LYS A 1 615 ? -3.031 35.656 35.219 1 96.44 615 LYS A N 1
ATOM 4817 C CA . LYS A 1 615 ? -3.951 35.156 36.219 1 96.44 615 LYS A CA 1
ATOM 4818 C C . LYS A 1 615 ? -5.398 35.438 35.844 1 96.44 615 LYS A C 1
ATOM 4820 O O . LYS A 1 615 ? -6.32 34.781 36.344 1 96.44 615 LYS A O 1
ATOM 4825 N N . GLN A 1 616 ? -5.582 36.438 35.031 1 96.94 616 GLN A N 1
ATOM 4826 C CA . GLN A 1 616 ? -6.871 36.781 34.438 1 96.94 616 GLN A CA 1
ATOM 4827 C C . GLN A 1 616 ? -6.77 36.875 32.938 1 96.94 616 GLN A C 1
ATOM 4829 O O . GLN A 1 616 ? -5.672 36.969 32.375 1 96.94 616 GLN A O 1
ATOM 4834 N N . PRO A 1 617 ? -7.965 36.75 32.25 1 97.62 617 PRO A N 1
ATOM 4835 C CA . PRO A 1 617 ? -7.938 36.812 30.797 1 97.62 617 PRO A CA 1
ATOM 4836 C C . PRO A 1 617 ? -7.559 38.188 30.25 1 97.62 617 PRO A C 1
ATOM 4838 O O . PRO A 1 617 ? -8.438 38.938 29.828 1 97.62 617 PRO A O 1
ATOM 4841 N N . THR A 1 618 ? -6.297 38.406 30.172 1 98.06 618 THR A N 1
ATOM 4842 C CA . THR A 1 618 ? -5.742 39.656 29.672 1 98.06 618 THR A CA 1
ATOM 4843 C C . THR A 1 618 ? -4.957 39.406 28.391 1 98.06 618 THR A C 1
ATOM 4845 O O . THR A 1 618 ? -4.625 38.281 28.062 1 98.06 618 THR A O 1
ATOM 4848 N N . LEU A 1 619 ? -4.852 40.469 27.625 1 98.12 619 LEU A N 1
ATOM 4849 C CA . LEU A 1 619 ? -3.953 40.469 26.484 1 98.12 619 LEU A CA 1
ATOM 4850 C C . LEU A 1 619 ? -2.711 41.312 26.781 1 98.12 619 LEU A C 1
ATOM 4852 O O . LEU A 1 619 ? -2.805 42.531 26.953 1 98.12 619 LEU A O 1
ATOM 4856 N N . LEU A 1 620 ? -1.627 40.625 26.906 1 98.25 620 LEU A N 1
ATOM 4857 C CA . LEU A 1 620 ? -0.377 41.312 27.25 1 98.25 620 LEU A CA 1
ATOM 4858 C C . LEU A 1 620 ? 0.616 41.25 26.094 1 98.25 620 LEU A C 1
ATOM 4860 O O . LEU A 1 620 ? 0.896 40.156 25.578 1 98.25 620 LEU A O 1
ATOM 4864 N N . MET A 1 621 ? 1.09 42.406 25.672 1 97.69 621 MET A N 1
ATOM 4865 C CA . MET A 1 621 ? 2.111 42.5 24.641 1 97.69 621 MET A CA 1
ATOM 4866 C C . MET A 1 621 ? 3.402 43.094 25.203 1 97.69 621 MET A C 1
ATOM 4868 O O . MET A 1 621 ? 3.373 44.062 25.953 1 97.69 621 MET A O 1
ATOM 4872 N N . SER A 1 622 ? 4.492 42.5 24.859 1 97.75 622 SER A N 1
ATOM 4873 C CA . SER A 1 622 ? 5.785 42.969 25.344 1 97.75 622 SER A CA 1
ATOM 4874 C C . SER A 1 622 ? 6.863 42.812 24.281 1 97.75 622 SER A C 1
ATOM 4876 O O . SER A 1 622 ? 6.895 41.812 23.547 1 97.75 622 SER A O 1
ATOM 4878 N N . ALA A 1 623 ? 7.703 43.844 24.094 1 97.75 623 ALA A N 1
ATOM 4879 C CA . ALA A 1 623 ? 8.844 43.812 23.172 1 97.75 623 ALA A CA 1
ATOM 4880 C C . ALA A 1 623 ? 10.023 44.594 23.719 1 97.75 623 ALA A C 1
ATOM 4882 O O . ALA A 1 623 ? 9.852 45.719 24.188 1 97.75 623 ALA A O 1
ATOM 4883 N N . PRO A 1 624 ? 11.203 44.062 23.594 1 97 624 PRO A N 1
ATOM 4884 C CA . PRO A 1 624 ? 12.367 44.719 24.188 1 97 624 PRO A CA 1
ATOM 4885 C C . PRO A 1 624 ? 12.797 45.969 23.422 1 97 624 PRO A C 1
ATOM 4887 O O . PRO A 1 624 ? 13.453 46.844 23.969 1 97 624 PRO A O 1
ATOM 4890 N N . GLN A 1 625 ? 12.398 46 22.172 1 97.44 625 GLN A N 1
ATOM 4891 C CA . GLN A 1 625 ? 12.961 47.094 21.375 1 97.44 625 GLN A CA 1
ATOM 4892 C C . GLN A 1 625 ? 11.867 47.938 20.75 1 97.44 625 GLN A C 1
ATOM 4894 O O . GLN A 1 625 ? 12.086 48.594 19.734 1 97.44 625 GLN A O 1
ATOM 4899 N N . GLY A 1 626 ? 10.703 47.875 21.297 1 97.5 626 GLY A N 1
ATOM 4900 C CA . GLY A 1 626 ? 9.68 48.812 20.875 1 97.5 626 GLY A CA 1
ATOM 4901 C C . GLY A 1 626 ? 8.414 48.125 20.391 1 97.5 626 GLY A C 1
ATOM 4902 O O . GLY A 1 626 ? 8.422 46.938 20.062 1 97.5 626 GLY A O 1
ATOM 4903 N N . ILE A 1 627 ? 7.273 48.875 20.438 1 97.5 627 ILE A N 1
ATOM 4904 C CA . ILE A 1 627 ? 5.969 48.438 19.953 1 97.5 627 ILE A CA 1
ATOM 4905 C C . ILE A 1 627 ? 5.359 49.531 19.047 1 97.5 627 ILE A C 1
ATOM 4907 O O . ILE A 1 627 ? 5.32 50.688 19.422 1 97.5 627 ILE A O 1
ATOM 4911 N N . ALA A 1 628 ? 5 49.156 17.812 1 97.5 628 ALA A N 1
ATOM 4912 C CA . ALA A 1 628 ? 4.383 50.094 16.891 1 97.5 628 ALA A CA 1
ATOM 4913 C C . ALA A 1 628 ? 3.074 49.562 16.344 1 97.5 628 ALA A C 1
ATOM 4915 O O . ALA A 1 628 ? 2.979 48.375 16.016 1 97.5 628 ALA A O 1
ATOM 4916 N N . ALA A 1 629 ? 1.968 50.375 16.375 1 96.38 629 ALA A N 1
ATOM 4917 C CA . ALA A 1 629 ? 0.72 50.125 15.648 1 96.38 629 ALA A CA 1
ATOM 4918 C C . ALA A 1 629 ? 0.426 51.25 14.672 1 96.38 629 ALA A C 1
ATOM 4920 O O . ALA A 1 629 ? 0.317 52.406 15.07 1 96.38 629 ALA A O 1
ATOM 4921 N N . VAL A 1 630 ? 0.382 50.969 13.328 1 97.31 630 VAL A N 1
ATOM 4922 C CA . VAL A 1 630 ? 0.266 52 12.305 1 97.31 630 VAL A CA 1
ATOM 4923 C C . VAL A 1 630 ? -0.838 51.625 11.312 1 97.31 630 VAL A C 1
ATOM 4925 O O . VAL A 1 630 ? -1.025 50.469 11 1 97.31 630 VAL A O 1
ATOM 4928 N N . THR A 1 631 ? -1.61 52.594 10.875 1 97.44 631 THR A N 1
ATOM 4929 C CA . THR A 1 631 ? -2.668 52.375 9.891 1 97.44 631 THR A CA 1
ATOM 4930 C C . THR A 1 631 ? -2.932 53.656 9.117 1 97.44 631 THR A C 1
ATOM 4932 O O . THR A 1 631 ? -2.82 54.75 9.664 1 97.44 631 THR A O 1
ATOM 4935 N N . PRO A 1 632 ? -3.201 53.594 7.797 1 96.38 632 PRO A N 1
ATOM 4936 C CA . PRO A 1 632 ? -3.605 54.781 7.062 1 96.38 632 PRO A CA 1
ATOM 4937 C C . PRO A 1 632 ? -5.008 55.281 7.434 1 96.38 632 PRO A C 1
ATOM 4939 O O . PRO A 1 632 ? -5.43 56.344 7.008 1 96.38 632 PRO A O 1
ATOM 4942 N N . GLU A 1 633 ? -5.641 54.5 8.336 1 97.06 633 GLU A N 1
ATOM 4943 C CA . GLU A 1 633 ? -7.023 54.812 8.688 1 97.06 633 GLU A CA 1
ATOM 4944 C C . GLU A 1 633 ? -7.141 55.25 10.156 1 97.06 633 GLU A C 1
ATOM 4946 O O . GLU A 1 633 ? -6.379 56.094 10.625 1 97.06 633 GLU A O 1
ATOM 4951 N N . THR A 1 634 ? -8.078 54.594 10.883 1 97.31 634 THR A N 1
ATOM 4952 C CA . THR A 1 634 ? -8.391 55.062 12.227 1 97.31 634 THR A CA 1
ATOM 4953 C C . THR A 1 634 ? -7.887 54.062 13.273 1 97.31 634 THR A C 1
ATOM 4955 O O . THR A 1 634 ? -7.953 52.844 13.078 1 97.31 634 THR A O 1
ATOM 4958 N N . THR A 1 635 ? -7.332 54.625 14.359 1 97.31 635 THR A N 1
ATOM 4959 C CA . THR A 1 635 ? -6.961 53.844 15.539 1 97.31 635 THR A CA 1
ATOM 4960 C C . THR A 1 635 ? -7.84 54.219 16.719 1 97.31 635 THR A C 1
ATOM 4962 O O . THR A 1 635 ? -8.102 55.406 16.969 1 97.31 635 THR A O 1
ATOM 4965 N N . LEU A 1 636 ? -8.336 53.156 17.344 1 97.56 636 LEU A N 1
ATOM 4966 C CA . LEU A 1 636 ? -9.125 53.344 18.562 1 97.56 636 LEU A CA 1
ATOM 4967 C C . LEU A 1 636 ? -8.547 52.531 19.719 1 97.56 636 LEU A C 1
ATOM 4969 O O . LEU A 1 636 ? -8.242 51.344 19.562 1 97.56 636 LEU A O 1
ATOM 4973 N N . LEU A 1 637 ? -8.273 53.219 20.828 1 96.94 637 LEU A N 1
ATOM 4974 C CA . LEU A 1 637 ? -8.062 52.594 22.109 1 96.94 637 LEU A CA 1
ATOM 4975 C C . LEU A 1 637 ? -9.203 52.906 23.078 1 96.94 637 LEU A C 1
ATOM 4977 O O . LEU A 1 637 ? -9.391 54.062 23.453 1 96.94 637 LEU A O 1
ATOM 4981 N N . HIS A 1 638 ? -9.961 51.906 23.375 1 96.88 638 HIS A N 1
ATOM 4982 C CA . HIS A 1 638 ? -11.133 52.094 24.234 1 96.88 638 HIS A CA 1
ATOM 4983 C C . HIS A 1 638 ? -11.086 51.188 25.453 1 96.88 638 HIS A C 1
ATOM 4985 O O . HIS A 1 638 ? -10.852 49.969 25.312 1 96.88 638 HIS A O 1
ATOM 4991 N N . SER A 1 639 ? -11.273 51.75 26.656 1 96.69 639 SER A N 1
ATOM 4992 C CA . SER A 1 639 ? -11.266 50.969 27.891 1 96.69 639 SER A CA 1
ATOM 4993 C C . SER A 1 639 ? -12.477 51.312 28.766 1 96.69 639 SER A C 1
ATOM 4995 O O . SER A 1 639 ? -12.977 52.438 28.734 1 96.69 639 SER A O 1
ATOM 4997 N N . GLY A 1 640 ? -12.922 50.344 29.516 1 94 640 GLY A N 1
ATOM 4998 C CA . GLY A 1 640 ? -14.07 50.531 30.391 1 94 640 GLY A CA 1
ATOM 4999 C C . GLY A 1 640 ? -13.695 51.094 31.75 1 94 640 GLY A C 1
ATOM 5000 O O . GLY A 1 640 ? -14.5 51.812 32.375 1 94 640 GLY A O 1
ATOM 5001 N N . LYS A 1 641 ? -12.5 50.938 32.25 1 95.44 641 LYS A N 1
ATOM 5002 C CA . LYS A 1 641 ? -12.203 51.344 33.625 1 95.44 641 LYS A CA 1
ATOM 5003 C C . LYS A 1 641 ? -11.086 52.375 33.656 1 95.44 641 LYS A C 1
ATOM 5005 O O . LYS A 1 641 ? -11.102 53.25 34.5 1 95.44 641 LYS A O 1
ATOM 5010 N N . GLY A 1 642 ? -10.125 52.156 32.875 1 96.19 642 GLY A N 1
ATOM 5011 C CA . GLY A 1 642 ? -9.047 53.125 32.906 1 96.19 642 GLY A CA 1
ATOM 5012 C C . GLY A 1 642 ? -8.141 53.031 31.672 1 96.19 642 GLY A C 1
ATOM 5013 O O . GLY A 1 642 ? -7.906 51.938 31.156 1 96.19 642 GLY A O 1
ATOM 5014 N N . LEU A 1 643 ? -7.656 54.188 31.234 1 97.31 643 LEU A N 1
ATOM 5015 C CA . LEU A 1 643 ? -6.668 54.281 30.156 1 97.31 643 LEU A CA 1
ATOM 5016 C C . LEU A 1 643 ? -5.402 54.969 30.641 1 97.31 643 LEU A C 1
ATOM 5018 O O . LEU A 1 643 ? -5.461 56.125 31.078 1 97.31 643 LEU A O 1
ATOM 5022 N N . TYR A 1 644 ? -4.348 54.312 30.641 1 97.75 644 TYR A N 1
ATOM 5023 C CA . TYR A 1 644 ? -3.08 54.844 31.125 1 97.75 644 TYR A CA 1
ATOM 5024 C C . TYR A 1 644 ? -2.057 54.906 30 1 97.75 644 TYR A C 1
ATOM 5026 O O . TYR A 1 644 ? -1.754 53.906 29.359 1 97.75 644 TYR A O 1
ATOM 5034 N N . LEU A 1 645 ? -1.617 56.062 29.625 1 97.06 645 LEU A N 1
ATOM 5035 C CA . LEU A 1 645 ? -0.508 56.312 28.719 1 97.06 645 LEU A CA 1
ATOM 5036 C C . LEU A 1 645 ? 0.713 56.812 29.453 1 97.06 645 LEU A C 1
ATOM 5038 O O . LEU A 1 645 ? 0.706 57.969 29.953 1 97.06 645 LEU A O 1
ATOM 5042 N N . GLN A 1 646 ? 1.729 55.938 29.547 1 97.31 646 GLN A N 1
ATOM 5043 C CA . GLN A 1 646 ? 2.846 56.281 30.422 1 97.31 646 GLN A CA 1
ATOM 5044 C C . GLN A 1 646 ? 4.18 56.125 29.703 1 97.31 646 GLN A C 1
ATOM 5046 O O . GLN A 1 646 ? 4.34 55.219 28.875 1 97.31 646 GLN A O 1
ATOM 5051 N N . SER A 1 647 ? 5.168 57 30.016 1 97 647 SER A N 1
ATOM 5052 C CA . SER A 1 647 ? 6.531 56.906 29.5 1 97 647 SER A CA 1
ATOM 5053 C C . SER A 1 647 ? 7.547 57.406 30.516 1 97 647 SER A C 1
ATOM 5055 O O . SER A 1 647 ? 7.293 58.375 31.234 1 97 647 SER A O 1
ATOM 5057 N N . LEU A 1 648 ? 8.625 56.688 30.641 1 95.44 648 LEU A N 1
ATOM 5058 C CA . LEU A 1 648 ? 9.742 57.188 31.422 1 95.44 648 LEU A CA 1
ATOM 5059 C C . LEU A 1 648 ? 10.492 58.281 30.641 1 95.44 648 LEU A C 1
ATOM 5061 O O . LEU A 1 648 ? 11.211 59.094 31.234 1 95.44 648 LEU A O 1
ATOM 5065 N N . GLY A 1 649 ? 10.32 58.188 29.359 1 95.62 649 GLY A N 1
ATOM 5066 C CA . GLY A 1 649 ? 10.781 59.281 28.5 1 95.62 649 GLY A CA 1
ATOM 5067 C C . GLY A 1 649 ? 9.719 60.312 28.234 1 95.62 649 GLY A C 1
ATOM 5068 O O . GLY A 1 649 ? 8.969 60.688 29.141 1 95.62 649 GLY A O 1
ATOM 5069 N N . GLU A 1 650 ? 9.617 60.875 27.047 1 96.5 650 GLU A N 1
ATOM 5070 C CA . GLU A 1 650 ? 8.656 61.906 26.688 1 96.5 650 GLU A CA 1
ATOM 5071 C C . GLU A 1 650 ? 7.371 61.312 26.141 1 96.5 650 GLU A C 1
ATOM 5073 O O . GLU A 1 650 ? 7.371 60.188 25.641 1 96.5 650 GLU A O 1
ATOM 5078 N N . VAL A 1 651 ? 6.273 61.969 26.375 1 96.19 651 VAL A N 1
ATOM 5079 C CA . VAL A 1 651 ? 5.012 61.688 25.703 1 96.19 651 VAL A CA 1
ATOM 5080 C C . VAL A 1 651 ? 4.727 62.812 24.688 1 96.19 651 VAL A C 1
ATOM 5082 O O . VAL A 1 651 ? 4.656 63.969 25.047 1 96.19 651 VAL A O 1
ATOM 5085 N N . ASN A 1 652 ? 4.691 62.406 23.453 1 96.44 652 ASN A N 1
ATOM 5086 C CA . ASN A 1 652 ? 4.41 63.375 22.375 1 96.44 652 ASN A CA 1
ATOM 5087 C C . ASN A 1 652 ? 3.111 63.031 21.656 1 96.44 652 ASN A C 1
ATOM 5089 O O . ASN A 1 652 ? 2.986 61.969 21.062 1 96.44 652 ASN A O 1
ATOM 5093 N N . ILE A 1 653 ? 2.129 63.906 21.719 1 96 653 ILE A N 1
ATOM 5094 C CA . ILE A 1 653 ? 0.887 63.812 20.969 1 96 653 ILE A CA 1
ATOM 5095 C C . ILE A 1 653 ? 0.863 64.875 19.859 1 96 653 ILE A C 1
ATOM 5097 O O . ILE A 1 653 ? 0.882 66.062 20.125 1 96 653 ILE A O 1
ATOM 5101 N N . THR A 1 654 ? 0.871 64.438 18.578 1 95.75 654 THR A N 1
ATOM 5102 C CA . THR A 1 654 ? 0.943 65.312 17.438 1 95.75 654 THR A CA 1
ATOM 5103 C C . THR A 1 654 ? -0.157 65 16.422 1 95.75 654 THR A C 1
ATOM 5105 O O . THR A 1 654 ? -0.446 63.844 16.156 1 95.75 654 THR A O 1
ATOM 5108 N N . THR A 1 655 ? -0.826 66 15.922 1 95.19 655 THR A N 1
ATOM 5109 C CA . THR A 1 655 ? -1.863 65.812 14.914 1 95.19 655 THR A CA 1
ATOM 5110 C C . THR A 1 655 ? -1.76 66.875 13.828 1 95.19 655 THR A C 1
ATOM 5112 O O . THR A 1 655 ? -1.412 68.062 14.102 1 95.19 655 THR A O 1
ATOM 5115 N N . ALA A 1 656 ? -2 66.5 12.602 1 94.62 656 ALA A N 1
ATOM 5116 C CA . ALA A 1 656 ? -2.033 67.438 11.469 1 94.62 656 ALA A CA 1
ATOM 5117 C C . ALA A 1 656 ? -3.35 68.188 11.43 1 94.62 656 ALA A C 1
ATOM 5119 O O . ALA A 1 656 ? -3.498 69.125 10.648 1 94.62 656 ALA A O 1
ATOM 5120 N N . GLN A 1 657 ? -4.254 67.938 12.352 1 95.31 657 GLN A N 1
ATOM 5121 C CA . GLN A 1 657 ? -5.543 68.625 12.406 1 95.31 657 GLN A CA 1
ATOM 5122 C C . GLN A 1 657 ? -5.828 69.125 13.805 1 95.31 657 GLN A C 1
ATOM 5124 O O . GLN A 1 657 ? -5.078 69.938 14.328 1 95.31 657 GLN A O 1
ATOM 5129 N N . ARG A 1 658 ? -6.918 68.625 14.469 1 95.81 658 ARG A N 1
ATOM 5130 C CA . ARG A 1 658 ? -7.324 69.188 15.758 1 95.81 658 ARG A CA 1
ATOM 5131 C C . ARG A 1 658 ? -7.117 68.125 16.875 1 95.81 658 ARG A C 1
ATOM 5133 O O . ARG A 1 658 ? -7.215 66.938 16.656 1 95.81 658 ARG A O 1
ATOM 5140 N N . CYS A 1 659 ? -6.73 68.625 17.969 1 95.62 659 CYS A N 1
ATOM 5141 C CA . CYS A 1 659 ? -6.676 67.875 19.203 1 95.62 659 CYS A CA 1
ATOM 5142 C C . CYS A 1 659 ? -7.758 68.312 20.188 1 95.62 659 CYS A C 1
ATOM 5144 O O . CYS A 1 659 ? -7.801 69.438 20.578 1 95.62 659 CYS A O 1
ATOM 5146 N N . SER A 1 660 ? -8.648 67.375 20.438 1 95.25 660 SER A N 1
ATOM 5147 C CA . SER A 1 660 ? -9.719 67.688 21.375 1 95.25 660 SER A CA 1
ATOM 5148 C C . SER A 1 660 ? -9.641 66.812 22.609 1 95.25 660 SER A C 1
ATOM 5150 O O . SER A 1 660 ? -9.492 65.562 22.484 1 95.25 660 SER A O 1
ATOM 5152 N N . LEU A 1 661 ? -9.633 67.375 23.766 1 95.06 661 LEU A N 1
ATOM 5153 C CA . LEU A 1 661 ? -9.695 66.688 25.031 1 95.06 661 LEU A CA 1
ATOM 5154 C C . LEU A 1 661 ? -10.953 67 25.812 1 95.06 661 LEU A C 1
ATOM 5156 O O . LEU A 1 661 ? -11.141 68.188 26.172 1 95.06 661 LEU A O 1
ATOM 5160 N N . ASN A 1 662 ? -11.844 66.062 26 1 95.88 662 ASN A N 1
ATOM 5161 C CA . ASN A 1 662 ? -13.109 66.25 26.688 1 95.88 662 ASN A CA 1
ATOM 5162 C C . ASN A 1 662 ? -13.25 65.312 27.875 1 95.88 662 ASN A C 1
ATOM 5164 O O . ASN A 1 662 ? -13 64.125 27.766 1 95.88 662 ASN A O 1
ATOM 5168 N N . ALA A 1 663 ? -13.562 65.875 29.031 1 95.81 663 ALA A N 1
ATOM 5169 C CA . ALA A 1 663 ? -13.742 65.062 30.25 1 95.81 663 ALA A CA 1
ATOM 5170 C C . ALA A 1 663 ? -15.055 65.438 30.938 1 95.81 663 ALA A C 1
ATOM 5172 O O . ALA A 1 663 ? -15.391 66.562 31.094 1 95.81 663 ALA A O 1
ATOM 5173 N N . SER A 1 664 ? -15.82 64.438 31.312 1 94.56 664 SER A N 1
ATOM 5174 C CA . SER A 1 664 ? -17.094 64.625 31.984 1 94.56 664 SER A CA 1
ATOM 5175 C C . SER A 1 664 ? -16.906 65.25 33.344 1 94.56 664 SER A C 1
ATOM 5177 O O . SER A 1 664 ? -17.766 66 33.812 1 94.56 664 SER A O 1
ATOM 5179 N N . GLN A 1 665 ? -15.82 64.938 33.969 1 95.19 665 GLN A N 1
ATOM 5180 C CA . GLN A 1 665 ? -15.602 65.438 35.312 1 95.19 665 GLN A CA 1
ATOM 5181 C C . GLN A 1 665 ? -14.578 66.562 35.312 1 95.19 665 GLN A C 1
ATOM 5183 O O . GLN A 1 665 ? -14.906 67.75 34.969 1 95.19 665 GLN A O 1
ATOM 5188 N N . ALA A 1 666 ? -13.305 66.25 35.312 1 96.31 666 ALA A N 1
ATOM 5189 C CA . ALA A 1 666 ? -12.297 67.312 35.469 1 96.31 666 ALA A CA 1
ATOM 5190 C C . ALA A 1 666 ? -11.117 67.125 34.531 1 96.31 666 ALA A C 1
ATOM 5192 O O . ALA A 1 666 ? -10.859 65.938 34.094 1 96.31 666 ALA A O 1
ATOM 5193 N N . ILE A 1 667 ? -10.453 68.125 34.094 1 96.38 667 ILE A N 1
ATOM 5194 C CA . ILE A 1 667 ? -9.156 68.125 33.438 1 96.38 667 ILE A CA 1
ATOM 5195 C C . ILE A 1 667 ? -8.094 68.688 34.344 1 96.38 667 ILE A C 1
ATOM 5197 O O . ILE A 1 667 ? -8.25 69.812 34.812 1 96.38 667 ILE A O 1
ATOM 5201 N N . SER A 1 668 ? -7.164 67.938 34.688 1 96.31 668 SER A N 1
ATOM 5202 C CA . SER A 1 668 ? -6.078 68.375 35.531 1 96.31 668 SER A CA 1
ATOM 5203 C C . SER A 1 668 ? -4.727 68.25 34.844 1 96.31 668 SER A C 1
ATOM 5205 O O . SER A 1 668 ? -4.398 67.188 34.344 1 96.31 668 SER A O 1
ATOM 5207 N N . LEU A 1 669 ? -3.936 69.312 34.75 1 96 669 LEU A N 1
ATOM 5208 C CA . LEU A 1 669 ? -2.584 69.312 34.188 1 96 669 LEU A CA 1
ATOM 5209 C C . LEU A 1 669 ? -1.576 69.812 35.219 1 96 669 LEU A C 1
ATOM 5211 O O . LEU A 1 669 ? -1.825 70.812 35.938 1 96 669 LEU A O 1
ATOM 5215 N N . LEU A 1 670 ? -0.545 69.062 35.406 1 96.62 670 LEU A N 1
ATOM 5216 C CA . LEU A 1 670 ? 0.48 69.438 36.375 1 96.62 670 LEU A CA 1
ATOM 5217 C C . LEU A 1 670 ? 1.876 69.188 35.781 1 96.62 670 LEU A C 1
ATOM 5219 O O . LEU A 1 670 ? 2.184 68.125 35.312 1 96.62 670 LEU A O 1
ATOM 5223 N N . ALA A 1 671 ? 2.709 70.25 35.688 1 96.44 671 ALA A N 1
ATOM 5224 C CA . ALA A 1 671 ? 4.137 70.188 35.406 1 96.44 671 ALA A CA 1
ATOM 5225 C C . ALA A 1 671 ? 4.977 70.438 36.625 1 96.44 671 ALA A C 1
ATOM 5227 O O . ALA A 1 671 ? 4.848 71.5 37.281 1 96.44 671 ALA A O 1
ATOM 5228 N N . GLN A 1 672 ? 5.859 69.562 36.969 1 94.56 672 GLN A N 1
ATOM 5229 C CA . GLN A 1 672 ? 6.512 69.625 38.281 1 94.56 672 GLN A CA 1
ATOM 5230 C C . GLN A 1 672 ? 7.75 70.5 38.25 1 94.56 672 GLN A C 1
ATOM 5232 O O . GLN A 1 672 ? 7.973 71.312 39.156 1 94.56 672 GLN A O 1
ATOM 5237 N N . GLN A 1 673 ? 8.586 70.375 37.219 1 94.56 673 GLN A N 1
ATOM 5238 C CA . GLN A 1 673 ? 9.922 70.938 37.312 1 94.56 673 GLN A CA 1
ATOM 5239 C C . GLN A 1 673 ? 10.078 72.188 36.438 1 94.56 673 GLN A C 1
ATOM 5241 O O . GLN A 1 673 ? 10.562 73.188 36.875 1 94.56 673 GLN A O 1
ATOM 5246 N N . GLU A 1 674 ? 9.656 72.062 35.188 1 95.25 674 GLU A N 1
ATOM 5247 C CA . GLU A 1 674 ? 10.078 73.062 34.219 1 95.25 674 GLU A CA 1
ATOM 5248 C C . GLU A 1 674 ? 8.945 74 33.875 1 95.25 674 GLU A C 1
ATOM 5250 O O . GLU A 1 674 ? 9.133 74.938 33.125 1 95.25 674 GLU A O 1
ATOM 5255 N N . GLY A 1 675 ? 7.766 73.875 34.438 1 95.25 675 GLY A N 1
ATOM 5256 C CA . GLY A 1 675 ? 6.617 74.688 34.219 1 95.25 675 GLY A CA 1
ATOM 5257 C C . GLY A 1 675 ? 5.793 74.312 33 1 95.25 675 GLY A C 1
ATOM 5258 O O . GLY A 1 675 ? 5.941 73.25 32.469 1 95.25 675 GLY A O 1
ATOM 5259 N N . MET A 1 676 ? 4.77 75.188 32.594 1 95.06 676 MET A N 1
ATOM 5260 C CA . MET A 1 676 ? 3.811 74.938 31.531 1 95.06 676 MET A CA 1
ATOM 5261 C C . MET A 1 676 ? 3.781 76.125 30.547 1 95.06 676 MET A C 1
ATOM 5263 O O . MET A 1 676 ? 3.848 77.25 30.938 1 95.06 676 MET A O 1
ATOM 5267 N N . ARG A 1 677 ? 3.877 75.688 29.328 1 95.31 677 ARG A N 1
ATOM 5268 C CA . ARG A 1 677 ? 3.771 76.688 28.266 1 95.31 677 ARG A CA 1
ATOM 5269 C C . ARG A 1 677 ? 2.594 76.375 27.344 1 95.31 677 ARG A C 1
ATOM 5271 O O . ARG A 1 677 ? 2.516 75.312 26.766 1 95.31 677 ARG A O 1
ATOM 5278 N N . LEU A 1 678 ? 1.57 77.312 27.297 1 95.12 678 LEU A N 1
ATOM 5279 C CA . LEU A 1 678 ? 0.423 77.25 26.406 1 95.12 678 LEU A CA 1
ATOM 5280 C C . LEU A 1 678 ? 0.503 78.312 25.328 1 95.12 678 LEU A C 1
ATOM 5282 O O . LEU A 1 678 ? 0.443 79.5 25.656 1 95.12 678 LEU A O 1
ATOM 5286 N N . VAL A 1 679 ? 0.631 77.875 24.062 1 95.25 679 VAL A N 1
ATOM 5287 C CA . VAL A 1 679 ? 0.871 78.875 23 1 95.25 679 VAL A CA 1
ATOM 5288 C C . VAL A 1 679 ? -0.134 78.688 21.875 1 95.25 679 VAL A C 1
ATOM 5290 O O . VAL A 1 679 ? -0.301 77.562 21.391 1 95.25 679 VAL A O 1
ATOM 5293 N N . SER A 1 680 ? -0.91 79.688 21.516 1 94.62 680 SER A N 1
ATOM 5294 C CA . SER A 1 680 ? -1.636 79.75 20.25 1 94.62 680 SER A CA 1
ATOM 5295 C C . SER A 1 680 ? -0.857 80.5 19.203 1 94.62 680 SER A C 1
ATOM 5297 O O . SER A 1 680 ? -0.561 81.688 19.391 1 94.62 680 SER A O 1
ATOM 5299 N N . ALA A 1 681 ? -0.604 79.938 18.141 1 92.38 681 ALA A N 1
ATOM 5300 C CA . ALA A 1 681 ? 0.295 80.5 17.156 1 92.38 681 ALA A CA 1
ATOM 5301 C C . ALA A 1 681 ? -0.424 81.562 16.344 1 92.38 681 ALA A C 1
ATOM 5303 O O . ALA A 1 681 ? 0.034 82.688 16.25 1 92.38 681 ALA A O 1
ATOM 5304 N N . LYS A 1 682 ? -1.466 81.125 15.711 1 91.31 682 LYS A N 1
ATOM 5305 C CA . LYS A 1 682 ? -2.146 82.062 14.82 1 91.31 682 LYS A CA 1
ATOM 5306 C C . LYS A 1 682 ? -3.531 82.438 15.352 1 91.31 682 LYS A C 1
ATOM 5308 O O . LYS A 1 682 ? -3.93 83.625 15.328 1 91.31 682 LYS A O 1
ATOM 5313 N N . GLY A 1 683 ? -4.215 81.438 15.828 1 91.69 683 GLY A N 1
ATOM 5314 C CA . GLY A 1 683 ? -5.582 81.625 16.281 1 91.69 683 GLY A CA 1
ATOM 5315 C C . GLY A 1 683 ? -5.672 82.188 17.688 1 91.69 683 GLY A C 1
ATOM 5316 O O . GLY A 1 683 ? -4.656 82.375 18.359 1 91.69 683 GLY A O 1
ATOM 5317 N N . PRO A 1 684 ? -6.934 82.562 18.094 1 94.56 684 PRO A N 1
ATOM 5318 C CA . PRO A 1 684 ? -7.117 83.125 19.453 1 94.56 684 PRO A CA 1
ATOM 5319 C C . PRO A 1 684 ? -6.887 82.062 20.531 1 94.56 684 PRO A C 1
ATOM 5321 O O . PRO A 1 684 ? -6.977 80.875 20.281 1 94.56 684 PRO A O 1
ATOM 5324 N N . LEU A 1 685 ? -6.445 82.562 21.734 1 95.56 685 LEU A N 1
ATOM 5325 C CA . LEU A 1 685 ? -6.418 81.75 22.953 1 95.56 685 LEU A CA 1
ATOM 5326 C C . LEU A 1 685 ? -7.527 82.188 23.906 1 95.56 685 LEU A C 1
ATOM 5328 O O . LEU A 1 685 ? -7.469 83.312 24.469 1 95.56 685 LEU A O 1
ATOM 5332 N N . GLN A 1 686 ? -8.469 81.312 24 1 94.44 686 GLN A N 1
ATOM 5333 C CA . GLN A 1 686 ? -9.648 81.625 24.797 1 94.44 686 GLN A CA 1
ATOM 5334 C C . GLN A 1 686 ? -9.789 80.688 26 1 94.44 686 GLN A C 1
ATOM 5336 O O . GLN A 1 686 ? -9.797 79.5 25.844 1 94.44 686 GLN A O 1
ATOM 5341 N N . VAL A 1 687 ? -9.82 81.312 27.172 1 94.44 687 VAL A N 1
ATOM 5342 C CA . VAL A 1 687 ? -10.062 80.562 28.406 1 94.44 687 VAL A CA 1
ATOM 5343 C C . VAL A 1 687 ? -11.383 81 29.031 1 94.44 687 VAL A C 1
ATOM 5345 O O . VAL A 1 687 ? -11.555 82.188 29.344 1 94.44 687 VAL A O 1
ATOM 5348 N N . GLU A 1 688 ? -12.273 80.062 29.156 1 94.38 688 GLU A N 1
ATOM 5349 C CA . GLU A 1 688 ? -13.594 80.438 29.641 1 94.38 688 GLU A CA 1
ATOM 5350 C C . GLU A 1 688 ? -14.055 79.562 30.766 1 94.38 688 GLU A C 1
ATOM 5352 O O . GLU A 1 688 ? -13.805 78.312 30.719 1 94.38 688 GLU A O 1
ATOM 5357 N N . SER A 1 689 ? -14.641 80.125 31.844 1 95 689 SER A N 1
ATOM 5358 C CA . SER A 1 689 ? -15.367 79.375 32.875 1 95 689 SER A CA 1
ATOM 5359 C C . SER A 1 689 ? -16.859 79.688 32.844 1 95 689 SER A C 1
ATOM 5361 O O . SER A 1 689 ? -17.312 80.688 33.344 1 95 689 SER A O 1
ATOM 5363 N N . HIS A 1 690 ? -17.578 78.812 32.375 1 92.31 690 HIS A N 1
ATOM 5364 C CA . HIS A 1 690 ? -18.969 79.062 32 1 92.31 690 HIS A CA 1
ATOM 5365 C C . HIS A 1 690 ? -19.875 79 33.219 1 92.31 690 HIS A C 1
ATOM 5367 O O . HIS A 1 690 ? -20.969 79.562 33.25 1 92.31 690 HIS A O 1
ATOM 5373 N N . GLY A 1 691 ? -19.469 78.188 34.156 1 90.75 691 GLY A N 1
ATOM 5374 C CA . GLY A 1 691 ? -20.391 78 35.281 1 90.75 691 GLY A CA 1
ATOM 5375 C C . GLY A 1 691 ? -19.812 78.375 36.625 1 90.75 691 GLY A C 1
ATOM 5376 O O . GLY A 1 691 ? -20.5 78.312 37.625 1 90.75 691 GLY A O 1
ATOM 5377 N N . ASP A 1 692 ? -18.531 78.812 36.656 1 93.5 692 ASP A N 1
ATOM 5378 C CA . ASP A 1 692 ? -17.875 79 37.938 1 93.5 692 ASP A CA 1
ATOM 5379 C C . ASP A 1 692 ? -16.781 80.062 37.844 1 93.5 692 ASP A C 1
ATOM 5381 O O . ASP A 1 692 ? -16.828 80.938 36.969 1 93.5 692 ASP A O 1
ATOM 5385 N N . ILE A 1 693 ? -15.82 80.188 38.781 1 94.25 693 ILE A N 1
ATOM 5386 C CA . ILE A 1 693 ? -14.797 81.188 38.938 1 94.25 693 ILE A CA 1
ATOM 5387 C C . ILE A 1 693 ? -13.625 80.875 38 1 94.25 693 ILE A C 1
ATOM 5389 O O . ILE A 1 693 ? -13.508 79.75 37.469 1 94.25 693 ILE A O 1
ATOM 5393 N N . LEU A 1 694 ? -12.836 81.875 37.656 1 94.69 694 LEU A N 1
ATOM 5394 C CA . LEU A 1 694 ? -11.516 81.75 37.031 1 94.69 694 LEU A CA 1
ATOM 5395 C C . LEU A 1 694 ? -10.445 82.375 37.938 1 94.69 694 LEU A C 1
ATOM 5397 O O . LEU A 1 694 ? -10.539 83.562 38.281 1 94.69 694 LEU A O 1
ATOM 5401 N N . SER A 1 695 ? -9.578 81.562 38.344 1 94.75 695 SER A N 1
ATOM 5402 C CA . SER A 1 695 ? -8.57 82.062 39.281 1 94.75 695 SER A CA 1
ATOM 5403 C C . SER A 1 695 ? -7.164 81.875 38.719 1 94.75 695 SER A C 1
ATOM 5405 O O . SER A 1 695 ? -6.855 80.812 38.156 1 94.75 695 SER A O 1
ATOM 5407 N N . LEU A 1 696 ? -6.301 82.938 38.75 1 94.81 696 LEU A N 1
ATOM 5408 C CA . LEU A 1 696 ? -4.879 82.875 38.406 1 94.81 696 LEU A CA 1
ATOM 5409 C C . LEU A 1 696 ? -4.035 83.25 39.625 1 94.81 696 LEU A C 1
ATOM 5411 O O . LEU A 1 696 ? -4.141 84.375 40.125 1 94.81 696 LEU A O 1
ATOM 5415 N N . THR A 1 697 ? -3.285 82.312 40.125 1 94.88 697 THR A N 1
ATOM 5416 C CA . THR A 1 697 ? -2.465 82.562 41.312 1 94.88 697 THR A CA 1
ATOM 5417 C C . THR A 1 697 ? -1.016 82.188 41.031 1 94.88 697 THR A C 1
ATOM 5419 O O . THR A 1 697 ? -0.755 81.125 40.469 1 94.88 697 THR A O 1
ATOM 5422 N N . ALA A 1 698 ? -0.028 83.062 41.406 1 95.06 698 ALA A N 1
ATOM 5423 C CA . ALA A 1 698 ? 1.393 82.75 41.25 1 95.06 698 ALA A CA 1
ATOM 5424 C C . ALA A 1 698 ? 2.166 83.125 42.531 1 95.06 698 ALA A C 1
ATOM 5426 O O . ALA A 1 698 ? 1.778 84.062 43.25 1 95.06 698 ALA A O 1
ATOM 5427 N N . LEU A 1 699 ? 3.139 82.375 42.844 1 94.62 699 LEU A N 1
ATOM 5428 C CA . LEU A 1 699 ? 4.043 82.688 43.938 1 94.62 699 LEU A CA 1
ATOM 5429 C C . LEU A 1 699 ? 4.828 83.938 43.625 1 94.62 699 LEU A C 1
ATOM 5431 O O . LEU A 1 699 ? 4.969 84.812 44.5 1 94.62 699 LEU A O 1
ATOM 5435 N N . LYS A 1 700 ? 5.242 84.062 42.406 1 95.69 700 LYS A N 1
ATOM 5436 C CA . LYS A 1 700 ? 6.023 85.25 41.969 1 95.69 700 LYS A CA 1
ATOM 5437 C C . LYS A 1 700 ? 5.188 86.188 41.125 1 95.69 700 LYS A C 1
ATOM 5439 O O . LYS A 1 700 ? 3.982 86.312 41.344 1 95.69 700 LYS A O 1
ATOM 5444 N N . ASP A 1 701 ? 5.805 86.875 40.125 1 93.75 701 ASP A N 1
ATOM 5445 C CA . ASP A 1 701 ? 5.164 87.938 39.406 1 93.75 701 ASP A CA 1
ATOM 5446 C C . ASP A 1 701 ? 4.121 87.375 38.438 1 93.75 701 ASP A C 1
ATOM 5448 O O . ASP A 1 701 ? 4.27 86.312 37.906 1 93.75 701 ASP A O 1
ATOM 5452 N N . ILE A 1 702 ? 3.006 88.125 38.281 1 94.31 702 ILE A N 1
ATOM 5453 C CA . ILE A 1 702 ? 2.049 87.938 37.219 1 94.31 702 ILE A CA 1
ATOM 5454 C C . ILE A 1 702 ? 2.135 89.125 36.219 1 94.31 702 ILE A C 1
ATOM 5456 O O . ILE A 1 702 ? 1.983 90.25 36.625 1 94.31 702 ILE A O 1
ATOM 5460 N N . THR A 1 703 ? 2.512 88.75 35.062 1 93 703 THR A N 1
ATOM 5461 C CA . THR A 1 703 ? 2.584 89.812 34.031 1 93 703 THR A CA 1
ATOM 5462 C C . THR A 1 703 ? 1.559 89.562 32.938 1 93 703 THR A C 1
ATOM 5464 O O . THR A 1 703 ? 1.522 88.438 32.344 1 93 703 THR A O 1
ATOM 5467 N N . VAL A 1 704 ? 0.614 90.562 32.75 1 93.19 704 VAL A N 1
ATOM 5468 C CA . VAL A 1 704 ? -0.347 90.5 31.641 1 93.19 704 VAL A CA 1
ATOM 5469 C C . VAL A 1 704 ? -0.043 91.562 30.641 1 93.19 704 VAL A C 1
ATOM 5471 O O . VAL A 1 704 ? -0.056 92.75 30.969 1 93.19 704 VAL A O 1
ATOM 5474 N N . GLN A 1 705 ? 0.258 91.125 29.375 1 92.31 705 GLN A N 1
ATOM 5475 C CA . GLN A 1 705 ? 0.75 92.125 28.422 1 92.31 705 GLN A CA 1
ATOM 5476 C C . GLN A 1 705 ? 0.065 91.938 27.062 1 92.31 705 GLN A C 1
ATOM 5478 O O . GLN A 1 705 ? -0.133 90.812 26.594 1 92.31 705 GLN A O 1
ATOM 5483 N N . SER A 1 706 ? -0.385 93.125 26.5 1 92.31 706 SER A N 1
ATOM 5484 C CA . SER A 1 706 ? -0.807 93.125 25.094 1 92.31 706 SER A CA 1
ATOM 5485 C C . SER A 1 706 ? 0.193 93.938 24.25 1 92.31 706 SER A C 1
ATOM 5487 O O . SER A 1 706 ? 0.375 95.125 24.438 1 92.31 706 SER A O 1
ATOM 5489 N N . THR A 1 707 ? 0.758 93.312 23.328 1 89.94 707 THR A N 1
ATOM 5490 C CA . THR A 1 707 ? 1.909 93.875 22.656 1 89.94 707 THR A CA 1
ATOM 5491 C C . THR A 1 707 ? 1.459 94.812 21.516 1 89.94 707 THR A C 1
ATOM 5493 O O . THR A 1 707 ? 2.197 95.75 21.109 1 89.94 707 THR A O 1
ATOM 5496 N N . GLN A 1 708 ? 0.407 94.562 20.922 1 89.31 708 GLN A N 1
ATOM 5497 C CA . GLN A 1 708 ? -0.041 95.438 19.828 1 89.31 708 GLN A CA 1
ATOM 5498 C C . GLN A 1 708 ? -1.503 95.812 20 1 89.31 708 GLN A C 1
ATOM 5500 O O . GLN A 1 708 ? -2.076 96.5 19.141 1 89.31 708 GLN A O 1
ATOM 5505 N N . GLY A 1 709 ? -2.088 95.312 21.141 1 89.94 709 GLY A N 1
ATOM 5506 C CA . GLY A 1 709 ? -3.518 95.562 21.297 1 89.94 709 GLY A CA 1
ATOM 5507 C C . GLY A 1 709 ? -3.873 96.312 22.578 1 89.94 709 GLY A C 1
ATOM 5508 O O . GLY A 1 709 ? -3.066 97.062 23.094 1 89.94 709 GLY A O 1
ATOM 5509 N N . HIS A 1 710 ? -5.207 96.188 22.906 1 92.81 710 HIS A N 1
ATOM 5510 C CA . HIS A 1 710 ? -5.836 96.812 24.062 1 92.81 710 HIS A CA 1
ATOM 5511 C C . HIS A 1 710 ? -6.113 95.812 25.172 1 92.81 710 HIS A C 1
ATOM 5513 O O . HIS A 1 710 ? -6.422 94.625 24.891 1 92.81 710 HIS A O 1
ATOM 5519 N N . LEU A 1 711 ? -5.848 96.188 26.453 1 93 711 LEU A N 1
ATOM 5520 C CA . LEU A 1 711 ? -6.199 95.375 27.625 1 93 711 LEU A CA 1
ATOM 5521 C C . LEU A 1 711 ? -7.473 95.875 28.281 1 93 711 LEU A C 1
ATOM 5523 O O . LEU A 1 711 ? -7.508 97.062 28.75 1 93 711 LEU A O 1
ATOM 5527 N N . GLN A 1 712 ? -8.414 95.062 28.234 1 93.38 712 GLN A N 1
ATOM 5528 C CA . GLN A 1 712 ? -9.695 95.438 28.812 1 93.38 712 GLN A CA 1
ATOM 5529 C C . GLN A 1 712 ? -10.102 94.5 29.953 1 93.38 712 GLN A C 1
ATOM 5531 O O . GLN A 1 712 ? -10.133 93.312 29.781 1 93.38 712 GLN A O 1
ATOM 5536 N N . LEU A 1 713 ? -10.32 95.062 31.109 1 94 713 LEU A N 1
ATOM 5537 C CA . LEU A 1 713 ? -10.852 94.375 32.25 1 94 713 LEU A CA 1
ATOM 5538 C C . LEU A 1 713 ? -12.242 94.875 32.625 1 94 713 LEU A C 1
ATOM 5540 O O . LEU A 1 713 ? -12.406 96.062 32.969 1 94 713 LEU A O 1
ATOM 5544 N N . THR A 1 714 ? -13.211 94.062 32.406 1 93.25 714 THR A N 1
ATOM 5545 C CA . THR A 1 714 ? -14.586 94.5 32.688 1 93.25 714 THR A CA 1
ATOM 5546 C C . THR A 1 714 ? -15.297 93.438 33.531 1 93.25 714 THR A C 1
ATOM 5548 O O . THR A 1 714 ? -15.062 92.25 33.375 1 93.25 714 THR A O 1
ATOM 5551 N N . ALA A 1 715 ? -16.062 93.875 34.531 1 93.25 715 ALA A N 1
ATOM 5552 C CA . ALA A 1 715 ? -16.812 93 35.406 1 93.25 715 ALA A CA 1
ATOM 5553 C C . ALA A 1 715 ? -18.188 93.562 35.719 1 93.25 715 ALA A C 1
ATOM 5555 O O . ALA A 1 715 ? -18.344 94.812 35.781 1 93.25 715 ALA A O 1
ATOM 5556 N N . LYS A 1 716 ? -19.125 92.75 35.906 1 91.12 716 LYS A N 1
ATOM 5557 C CA . LYS A 1 716 ? -20.5 93.188 36.188 1 91.12 716 LYS A CA 1
ATOM 5558 C C . LYS A 1 716 ? -20.625 93.688 37.625 1 91.12 716 LYS A C 1
ATOM 5560 O O . LYS A 1 716 ? -21.297 94.688 37.875 1 91.12 716 LYS A O 1
ATOM 5565 N N . ASN A 1 71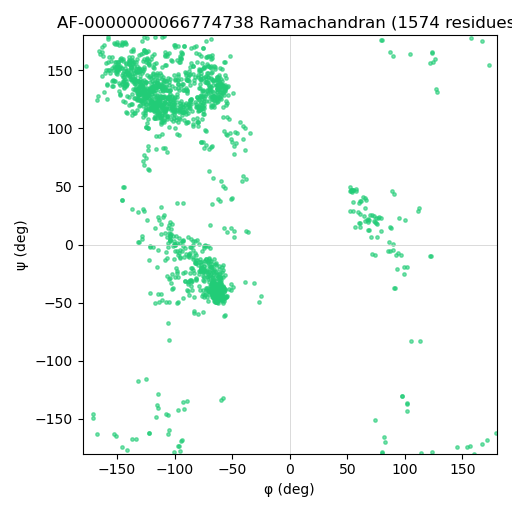7 ? -19.938 93 38.562 1 93.31 717 ASN A N 1
ATOM 5566 C CA . ASN A 1 717 ? -20.219 93.25 39.969 1 93.31 717 ASN A CA 1
ATOM 5567 C C . ASN A 1 717 ? -19.047 93.938 40.656 1 93.31 717 ASN A C 1
ATOM 5569 O O . ASN A 1 717 ? -18.906 93.875 41.875 1 93.31 717 ASN A O 1
ATOM 5573 N N . GLY A 1 718 ? -18.188 94.5 39.844 1 93.12 718 GLY A N 1
ATOM 5574 C CA . GLY A 1 718 ? -17.156 95.312 40.438 1 93.12 718 GLY A CA 1
ATOM 5575 C C . GLY A 1 718 ? -15.75 94.875 40.125 1 93.12 718 GLY A C 1
ATOM 5576 O O . GLY A 1 718 ? -15.547 93.688 39.75 1 93.12 718 GLY A O 1
ATOM 5577 N N . ILE A 1 719 ? -14.727 95.75 40.188 1 94.69 719 ILE A N 1
ATOM 5578 C CA . ILE A 1 719 ? -13.297 95.5 40.031 1 94.69 719 ILE A CA 1
ATOM 5579 C C . ILE A 1 719 ? -12.539 96.062 41.25 1 94.69 719 ILE A C 1
ATOM 5581 O O . ILE A 1 719 ? -12.75 97.188 41.656 1 94.69 719 ILE A O 1
ATOM 5585 N N . THR A 1 720 ? -11.812 95.188 41.781 1 94.5 720 THR A N 1
ATOM 5586 C CA . THR A 1 720 ? -10.992 95.625 42.906 1 94.5 720 THR A CA 1
ATOM 5587 C C . THR A 1 720 ? -9.523 95.312 42.656 1 94.5 720 THR A C 1
ATOM 5589 O O . THR A 1 720 ? -9.156 94.188 42.344 1 94.5 720 THR A O 1
ATOM 5592 N N . LEU A 1 721 ? -8.68 96.312 42.656 1 93.62 721 LEU A N 1
ATOM 5593 C CA . LEU A 1 721 ? -7.23 96.188 42.625 1 93.62 721 LEU A CA 1
ATOM 5594 C C . LEU A 1 721 ? -6.633 96.562 44 1 93.62 721 LEU A C 1
ATOM 5596 O O . LEU A 1 721 ? -6.844 97.688 44.5 1 93.62 721 LEU A O 1
ATOM 5600 N N . GLY A 1 722 ? -5.973 95.688 44.562 1 93.12 722 GLY A N 1
ATOM 5601 C CA . GLY A 1 722 ? -5.496 95.938 45.938 1 93.12 722 GLY A CA 1
ATOM 5602 C C . GLY A 1 722 ? -4.07 95.5 46.156 1 93.12 722 GLY A C 1
ATOM 5603 O O . GLY A 1 722 ? -3.658 94.438 45.625 1 93.12 722 GLY A O 1
ATOM 5604 N N . CYS A 1 723 ? -3.355 96.375 46.938 1 91.75 723 CYS A N 1
ATOM 5605 C CA . CYS A 1 723 ? -1.995 96.062 47.344 1 91.75 723 CYS A CA 1
ATOM 5606 C C . CYS A 1 723 ? -1.604 96.875 48.594 1 91.75 723 CYS A C 1
ATOM 5608 O O . CYS A 1 723 ? -1.753 98.062 48.625 1 91.75 723 CYS A O 1
ATOM 5610 N N . GLY A 1 724 ? -1.15 96.25 49.719 1 88.94 724 GLY A N 1
ATOM 5611 C CA . GLY A 1 724 ? -0.634 96.938 50.875 1 88.94 724 GLY A CA 1
ATOM 5612 C C . GLY A 1 724 ? -1.677 97.812 51.594 1 88.94 724 GLY A C 1
ATOM 5613 O O . GLY A 1 724 ? -1.367 98.875 52.125 1 88.94 724 GLY A O 1
ATOM 5614 N N . GLY A 1 725 ? -2.775 97.5 51.438 1 85.25 725 GLY A N 1
ATOM 5615 C CA . GLY A 1 725 ? -3.846 98.25 52.094 1 85.25 725 GLY A CA 1
ATOM 5616 C C . GLY A 1 725 ? -4.5 99.25 51.188 1 85.25 725 GLY A C 1
ATOM 5617 O O . GLY A 1 725 ? -5.598 99.75 51.5 1 85.25 725 GLY A O 1
ATOM 5618 N N . ALA A 1 726 ? -3.812 99.688 50.219 1 91.5 726 ALA A N 1
ATOM 5619 C CA . ALA A 1 726 ? -4.395 100.562 49.219 1 91.5 726 ALA A CA 1
ATOM 5620 C C . ALA A 1 726 ? -5.254 99.812 48.219 1 91.5 726 ALA A C 1
ATOM 5622 O O . ALA A 1 726 ? -5.004 98.625 47.938 1 91.5 726 ALA A O 1
ATOM 5623 N N . TYR A 1 727 ? -6.348 100.5 47.781 1 93.31 727 TYR A N 1
ATOM 5624 C CA . TYR A 1 727 ? -7.16 99.812 46.781 1 93.31 727 TYR A CA 1
ATOM 5625 C C . TYR A 1 727 ? -7.816 100.812 45.844 1 93.31 727 TYR A C 1
ATOM 5627 O O . TYR A 1 727 ? -7.996 101.938 46.188 1 93.31 727 TYR A O 1
ATOM 5635 N N . ILE A 1 728 ? -8.07 100.312 44.594 1 93.44 728 ILE A N 1
ATOM 5636 C CA . ILE A 1 728 ? -8.953 100.938 43.625 1 93.44 728 ILE A CA 1
ATOM 5637 C C . ILE A 1 728 ? -10.172 100.062 43.375 1 93.44 728 ILE A C 1
ATOM 5639 O O . ILE A 1 728 ? -10.031 98.875 43.062 1 93.44 728 ILE A O 1
ATOM 5643 N N . ARG A 1 729 ? -11.305 100.625 43.656 1 94.12 729 ARG A N 1
ATOM 5644 C CA . ARG A 1 729 ? -12.516 99.875 43.531 1 94.12 729 ARG A CA 1
ATOM 5645 C C . ARG A 1 729 ? -13.531 100.562 42.625 1 94.12 729 ARG A C 1
ATOM 5647 O O . ARG A 1 729 ? -13.875 101.688 42.844 1 94.12 729 ARG A O 1
ATOM 5654 N N . LEU A 1 730 ? -13.859 99.812 41.594 1 94.88 730 LEU A N 1
ATOM 5655 C CA . LEU A 1 730 ? -14.992 100.188 40.781 1 94.88 730 LEU A CA 1
ATOM 5656 C C . LEU A 1 730 ? -16.25 99.438 41.156 1 94.88 730 LEU A C 1
ATOM 5658 O O . LEU A 1 730 ? -16.266 98.188 41.062 1 94.88 730 LEU A O 1
ATOM 5662 N N . THR A 1 731 ? -17.266 100.188 41.594 1 93.81 731 THR A N 1
ATOM 5663 C CA . THR A 1 731 ? -18.484 99.562 42.094 1 93.81 731 THR A CA 1
ATOM 5664 C C . THR A 1 731 ? -19.516 99.438 40.969 1 93.81 731 THR A C 1
ATOM 5666 O O . THR A 1 731 ? -19.5 100.188 40 1 93.81 731 THR A O 1
ATOM 5669 N N . PRO A 1 732 ? -20.469 98.625 41.219 1 92.38 732 PRO A N 1
ATOM 5670 C CA . PRO A 1 732 ? -21.531 98.438 40.219 1 92.38 732 PRO A CA 1
ATOM 5671 C C . PRO A 1 732 ? -22.422 99.688 40.125 1 92.38 732 PRO A C 1
ATOM 5673 O O . PRO A 1 732 ? -23.094 99.875 39.094 1 92.38 732 PRO A O 1
ATOM 5676 N N . GLN A 1 733 ? -22.375 100.5 41 1 88.31 733 GLN A N 1
ATOM 5677 C CA . GLN A 1 733 ? -23.188 101.75 41 1 88.31 733 GLN A CA 1
ATOM 5678 C C . GLN A 1 733 ? -22.484 102.875 40.25 1 88.31 733 GLN A C 1
ATOM 5680 O O . GLN A 1 733 ? -23.062 103.938 40.094 1 88.31 733 GLN A O 1
ATOM 5685 N N . GLY A 1 734 ? -21.281 102.625 39.875 1 90.38 734 GLY A N 1
ATOM 5686 C CA . GLY A 1 734 ? -20.562 103.562 39.062 1 90.38 734 GLY A CA 1
ATOM 5687 C C . GLY A 1 734 ? -19.672 104.5 39.906 1 90.38 734 GLY A C 1
ATOM 5688 O O . GLY A 1 734 ? -19.344 105.625 39.469 1 90.38 734 GLY A O 1
ATOM 5689 N N . GLU A 1 735 ? -19.375 104 41.062 1 93.69 735 GLU A N 1
ATOM 5690 C CA . GLU A 1 735 ? -18.469 104.75 41.906 1 93.69 735 GLU A CA 1
ATOM 5691 C C . GLU A 1 735 ? -17.031 104.25 41.781 1 93.69 735 GLU A C 1
ATOM 5693 O O . GLU A 1 735 ? -16.812 103.062 41.531 1 93.69 735 GLU A O 1
ATOM 5698 N N . ILE A 1 736 ? -16.031 105.188 41.906 1 95.25 736 ILE A N 1
ATOM 5699 C CA . ILE A 1 736 ? -14.617 104.812 41.938 1 95.25 736 ILE A CA 1
ATOM 5700 C C . ILE A 1 736 ? -13.992 105.25 43.25 1 95.25 736 ILE A C 1
ATOM 5702 O O . ILE A 1 736 ? -14.031 106.438 43.594 1 95.25 736 ILE A O 1
ATOM 5706 N N . GLN A 1 737 ? -13.445 104.312 43.906 1 94.31 737 GLN A N 1
ATOM 5707 C CA . GLN A 1 737 ? -12.789 104.562 45.188 1 94.31 737 GLN A CA 1
ATOM 5708 C C . GLN A 1 737 ? -11.281 104.375 45.062 1 94.31 737 GLN A C 1
ATOM 5710 O O . GLN A 1 737 ? -10.812 103.25 44.719 1 94.31 737 GLN A O 1
ATOM 5715 N N . ILE A 1 738 ? -10.547 105.312 45.281 1 95.56 738 ILE A N 1
ATOM 5716 C CA . ILE A 1 738 ? -9.094 105.25 45.375 1 95.56 738 ILE A CA 1
ATOM 5717 C C . ILE A 1 738 ? -8.633 105.625 46.781 1 95.56 738 ILE A C 1
ATOM 5719 O O . ILE A 1 738 ? -8.508 106.812 47.125 1 95.56 738 ILE A O 1
ATOM 5723 N N . HIS A 1 739 ? -8.492 104.562 47.531 1 94.56 739 HIS A N 1
ATOM 5724 C CA . HIS A 1 739 ? -8.227 104.688 48.938 1 94.56 739 HIS A CA 1
ATOM 5725 C C . HIS A 1 739 ? -6.883 104.062 49.312 1 94.56 739 HIS A C 1
ATOM 5727 O O . HIS A 1 739 ? -6.508 103.062 48.781 1 94.56 739 HIS A O 1
ATOM 5733 N N . GLY A 1 740 ? -6.062 104.812 50.219 1 90.81 740 GLY A N 1
ATOM 5734 C CA . GLY A 1 740 ? -4.809 104.25 50.688 1 90.81 740 GLY A CA 1
ATOM 5735 C C . GLY A 1 740 ? -4.32 104.938 51.969 1 90.81 740 GLY A C 1
ATOM 5736 O O . GLY A 1 740 ? -4.648 106.062 52.25 1 90.81 740 GLY A O 1
ATOM 5737 N N . PRO A 1 741 ? -3.674 104.125 52.75 1 90.62 741 PRO A N 1
ATOM 5738 C CA . PRO A 1 741 ? -3.104 104.75 53.969 1 90.62 741 PRO A CA 1
ATOM 5739 C C . PRO A 1 741 ? -1.963 105.688 53.688 1 90.62 741 PRO A C 1
ATOM 5741 O O . PRO A 1 741 ? -1.655 106.562 54.531 1 90.62 741 PRO A O 1
ATOM 5744 N N . GLY A 1 742 ? -1.496 105.625 52.625 1 90 742 GLY A N 1
ATOM 5745 C CA . GLY A 1 742 ? -0.366 106.5 52.25 1 90 742 GLY A CA 1
ATOM 5746 C C . GLY A 1 742 ? -0.75 107.625 51.344 1 90 742 GLY A C 1
ATOM 5747 O O . GLY A 1 742 ? -1.902 108.062 51.344 1 90 742 GLY A O 1
ATOM 5748 N N . VAL A 1 743 ? 0.288 108.188 50.625 1 91.5 743 VAL A N 1
ATOM 5749 C CA . VAL A 1 743 ? 0.133 109.312 49.781 1 91.5 743 VAL A CA 1
ATOM 5750 C C . VAL A 1 743 ? -0.472 108.938 48.438 1 91.5 743 VAL A C 1
ATOM 5752 O O . VAL A 1 743 ? -0.087 107.938 47.875 1 91.5 743 VAL A O 1
ATOM 5755 N N . ILE A 1 744 ? -1.559 109.562 48.062 1 91.44 744 ILE A N 1
ATOM 5756 C CA . ILE A 1 744 ? -2.074 109.5 46.688 1 91.44 744 ILE A CA 1
ATOM 5757 C C . ILE A 1 744 ? -1.427 110.625 45.875 1 91.44 744 ILE A C 1
ATOM 5759 O O . ILE A 1 744 ? -1.752 111.812 46.031 1 91.44 744 ILE A O 1
ATOM 5763 N N . SER A 1 745 ? -0.595 110.25 45.125 1 91.56 745 SER A N 1
ATOM 5764 C CA . SER A 1 745 ? 0.17 111.25 44.312 1 91.56 745 SER A CA 1
ATOM 5765 C C . SER A 1 745 ? -0.35 111.312 42.906 1 91.56 745 SER A C 1
ATOM 5767 O O . SER A 1 745 ? -0.435 110.25 42.219 1 91.56 745 SER A O 1
ATOM 5769 N N . LEU A 1 746 ? -0.795 112.438 42.375 1 90.25 746 LEU A N 1
ATOM 5770 C CA . LEU A 1 746 ? -1.252 112.688 41 1 90.25 746 LEU A CA 1
ATOM 5771 C C . LEU A 1 746 ? -0.328 113.625 40.281 1 90.25 746 LEU A C 1
ATOM 5773 O O . LEU A 1 746 ? -0.323 114.812 40.562 1 90.25 746 LEU A O 1
ATOM 5777 N N . LYS A 1 747 ? 0.247 113.25 39.438 1 89.81 747 LYS A N 1
ATOM 5778 C CA . LYS A 1 747 ? 1.167 114.062 38.688 1 89.81 747 LYS A CA 1
ATOM 5779 C C . LYS A 1 747 ? 0.706 114.188 37.219 1 89.81 747 LYS A C 1
ATOM 5781 O O . LYS A 1 747 ? 0.627 113.188 36.5 1 89.81 747 LYS A O 1
ATOM 5786 N N . GLY A 1 748 ? 0.258 115.312 36.844 1 86.06 748 GLY A N 1
ATOM 5787 C CA . GLY A 1 748 ? -0.229 115.562 35.5 1 86.06 748 GLY A CA 1
ATOM 5788 C C . GLY A 1 748 ? -0.991 116.875 35.375 1 86.06 748 GLY A C 1
ATOM 5789 O O . GLY A 1 748 ? -0.996 117.688 36.312 1 86.06 748 GLY A O 1
ATOM 5790 N N . GLN A 1 749 ? -1.342 117.125 34.094 1 87.94 749 GLN A N 1
ATOM 5791 C CA . GLN A 1 749 ? -2.336 118.188 33.938 1 87.94 749 GLN A CA 1
ATOM 5792 C C . GLN A 1 749 ? -3.717 117.688 34.375 1 87.94 749 GLN A C 1
ATOM 5794 O O . GLN A 1 749 ? -4.133 116.562 34.062 1 87.94 749 GLN A O 1
ATOM 5799 N N . HIS A 1 750 ? -4.32 118.5 35.281 1 88.31 750 HIS A N 1
ATOM 5800 C CA . HIS A 1 750 ? -5.574 118 35.875 1 88.31 750 HIS A CA 1
ATOM 5801 C C . HIS A 1 750 ? -6.77 118.688 35.219 1 88.31 750 HIS A C 1
ATOM 5803 O O . HIS A 1 750 ? -6.77 119.938 35.031 1 88.31 750 HIS A O 1
ATOM 5809 N N . ASP A 1 751 ? -7.594 118 34.812 1 88.69 751 ASP A N 1
ATOM 5810 C CA . ASP A 1 751 ? -8.859 118.438 34.25 1 88.69 751 ASP A CA 1
ATOM 5811 C C . ASP A 1 751 ? -10.047 117.812 34.969 1 88.69 751 ASP A C 1
ATOM 5813 O O . ASP A 1 751 ? -10.305 116.625 34.844 1 88.69 751 ASP A O 1
ATOM 5817 N N . LEU A 1 752 ? -10.828 118.5 35.844 1 87.69 752 LEU A N 1
ATOM 5818 C CA . LEU A 1 752 ? -11.961 118 36.625 1 87.69 752 LEU A CA 1
ATOM 5819 C C . LEU A 1 752 ? -13.281 118.438 36 1 87.69 752 LEU A C 1
ATOM 5821 O O . LEU A 1 752 ? -13.555 119.625 35.844 1 87.69 752 LEU A O 1
ATOM 5825 N N . GLN A 1 753 ? -13.961 117.562 35.5 1 90.81 753 GLN A N 1
ATOM 5826 C CA . GLN A 1 753 ? -15.227 117.812 34.812 1 90.81 753 GLN A CA 1
ATOM 5827 C C . GLN A 1 753 ? -16.375 117.125 35.531 1 90.81 753 GLN A C 1
ATOM 5829 O O . GLN A 1 753 ? -16.172 116.375 36.531 1 90.81 753 GLN A O 1
ATOM 5834 N N . GLY A 1 754 ? -17.719 117.312 34.969 1 87.56 754 GLY A N 1
ATOM 5835 C CA . GLY A 1 754 ? -18.891 116.688 35.531 1 87.56 754 GLY A CA 1
ATOM 5836 C C . GLY A 1 754 ? -18.953 115.188 35.25 1 87.56 754 GLY A C 1
ATOM 5837 O O . GLY A 1 754 ? -18.125 114.688 34.5 1 87.56 754 GLY A O 1
ATOM 5838 N N . PRO A 1 755 ? -19.984 114.5 35.844 1 89.06 755 PRO A N 1
ATOM 5839 C CA . PRO A 1 755 ? -20.094 113.062 35.75 1 89.06 755 PRO A CA 1
ATOM 5840 C C . PRO A 1 755 ? -20.375 112.562 34.312 1 89.06 755 PRO A C 1
ATOM 5842 O O . PRO A 1 755 ? -21.109 113.25 33.562 1 89.06 755 PRO A O 1
ATOM 5845 N N . VAL A 1 756 ? -19.75 111.375 33.844 1 92 756 VAL A N 1
ATOM 5846 C CA . VAL A 1 756 ? -19.969 110.75 32.562 1 92 756 VAL A CA 1
ATOM 5847 C C . VAL A 1 756 ? -19.984 109.188 32.75 1 92 756 VAL A C 1
ATOM 5849 O O . VAL A 1 756 ? -19.422 108.688 33.75 1 92 756 VAL A O 1
ATOM 5852 N N . SER A 1 757 ? -20.828 108.562 31.922 1 90.81 757 SER A N 1
ATOM 5853 C CA . SER A 1 757 ? -20.953 107.062 32.031 1 90.81 757 SER A CA 1
ATOM 5854 C C . SER A 1 757 ? -20.672 106.438 30.672 1 90.81 757 SER A C 1
ATOM 5856 O O . SER A 1 757 ? -21 107 29.625 1 90.81 757 SER A O 1
ATOM 5858 N N . GLU A 1 758 ? -19.953 105.312 30.672 1 92.12 758 GLU A N 1
ATOM 5859 C CA . GLU A 1 758 ? -19.75 104.5 29.5 1 92.12 758 GLU A CA 1
ATOM 5860 C C . GLU A 1 758 ? -20.109 103.062 29.781 1 92.12 758 GLU A C 1
ATOM 5862 O O . GLU A 1 758 ? -19.719 102.5 30.812 1 92.12 758 GLU A O 1
ATOM 5867 N N . GLU A 1 759 ? -20.828 102.438 28.781 1 89.19 759 GLU A N 1
ATOM 5868 C CA . GLU A 1 759 ? -21.25 101.062 28.953 1 89.19 759 GLU A CA 1
ATOM 5869 C C . GLU A 1 759 ? -20.266 100.125 28.281 1 89.19 759 GLU A C 1
ATOM 5871 O O . GLU A 1 759 ? -19.75 100.375 27.203 1 89.19 759 GLU A O 1
ATOM 5876 N N . PHE A 1 760 ? -19.875 99.062 29.031 1 90 760 PHE A N 1
ATOM 5877 C CA . PHE A 1 760 ? -19 98 28.516 1 90 760 PHE A CA 1
ATOM 5878 C C . PHE A 1 760 ? -19.766 96.688 28.406 1 90 760 PHE A C 1
ATOM 5880 O O . PHE A 1 760 ? -19.953 96 29.406 1 90 760 PHE A O 1
ATOM 5887 N N . PRO A 1 761 ? -20.062 96.25 27.172 1 88.19 761 PRO A N 1
ATOM 5888 C CA . PRO A 1 761 ? -20.828 95.062 26.984 1 88.19 761 PRO A CA 1
ATOM 5889 C C . PRO A 1 761 ? -20.031 93.812 27.391 1 88.19 761 PRO A C 1
ATOM 5891 O O . PRO A 1 761 ? -18.828 93.688 27.141 1 88.19 761 PRO A O 1
ATOM 5894 N N . LEU A 1 762 ? -20.703 92.938 28.219 1 88.56 762 LEU A N 1
ATOM 5895 C CA . LEU A 1 762 ? -20.125 91.625 28.609 1 88.56 762 LEU A CA 1
ATOM 5896 C C . LEU A 1 762 ? -20.703 90.5 27.781 1 88.56 762 LEU A C 1
ATOM 5898 O O . LEU A 1 762 ? -21.875 90.562 27.406 1 88.56 762 LEU A O 1
ATOM 5902 N N . PRO A 1 763 ? -19.828 89.5 27.422 1 86.19 763 PRO A N 1
ATOM 5903 C CA . PRO A 1 763 ? -20.344 88.375 26.641 1 86.19 763 PRO A CA 1
ATOM 5904 C C . PRO A 1 763 ? -21.328 87.5 27.422 1 86.19 763 PRO A C 1
ATOM 5906 O O . PRO A 1 763 ? -21.234 87.438 28.641 1 86.19 763 PRO A O 1
ATOM 5909 N N . GLU A 1 764 ? -22.375 86.875 26.641 1 83.56 764 GLU A N 1
ATOM 5910 C CA . GLU A 1 764 ? -23.312 85.938 27.25 1 83.56 764 GLU A CA 1
ATOM 5911 C C . GLU A 1 764 ? -22.734 84.562 27.281 1 83.56 764 GLU A C 1
ATOM 5913 O O . GLU A 1 764 ? -22.328 84 26.25 1 83.56 764 GLU A O 1
ATOM 5918 N N . LEU A 1 765 ? -22.531 84.125 28.547 1 86.94 765 LEU A N 1
ATOM 5919 C CA . LEU A 1 765 ? -22.062 82.812 28.719 1 86.94 765 LEU A CA 1
ATOM 5920 C C . LEU A 1 765 ? -23.219 81.812 28.766 1 86.94 765 LEU A C 1
ATOM 5922 O O . LEU A 1 765 ? -24.344 82.188 29.141 1 86.94 765 LEU A O 1
ATOM 5926 N N . PRO A 1 766 ? -23.016 80.625 28.266 1 79.56 766 PRO A N 1
ATOM 5927 C CA . PRO A 1 766 ? -24.094 79.625 28.188 1 79.56 766 PRO A CA 1
ATOM 5928 C C . PRO A 1 766 ? -24.812 79.438 29.516 1 79.56 766 PRO A C 1
ATOM 5930 O O . PRO A 1 766 ? -26.031 79.25 29.562 1 79.56 766 PRO A O 1
ATOM 5933 N N . ALA A 1 767 ? -24.109 79.438 30.719 1 66.75 767 ALA A N 1
ATOM 5934 C CA . ALA A 1 767 ? -24.766 79.25 32 1 66.75 767 ALA A CA 1
ATOM 5935 C C . ALA A 1 767 ? -25.484 80.5 32.5 1 66.75 767 ALA A C 1
ATOM 5937 O O . ALA A 1 767 ? -26.25 80.438 33.469 1 66.75 767 ALA A O 1
ATOM 5938 N N . SER A 1 768 ? -25.172 81.688 31.891 1 54.97 768 SER A N 1
ATOM 5939 C CA . SER A 1 768 ? -25.797 82.938 32.312 1 54.97 768 SER A CA 1
ATOM 5940 C C . SER A 1 768 ? -27.281 83 32 1 54.97 768 SER A C 1
ATOM 5942 O O . SER A 1 768 ? -28.016 83.875 32.469 1 54.97 768 SER A O 1
ATOM 5944 N N . VAL A 1 769 ? -27.641 82.375 30.922 1 46.59 769 VAL A N 1
ATOM 5945 C CA . VAL A 1 769 ? -29.031 82.438 30.453 1 46.59 769 VAL A CA 1
ATOM 5946 C C . VAL A 1 769 ? -29.906 81.562 31.344 1 46.59 769 VAL A C 1
ATOM 5948 O O . VAL A 1 769 ? -29.5 80.5 31.781 1 46.59 769 VAL A O 1
ATOM 5951 N N . CYS A 1 770 ? -30.875 82.188 31.875 1 45.75 770 CYS A N 1
ATOM 5952 C CA . CYS A 1 770 ? -31.953 81.688 32.719 1 45.75 770 CYS A CA 1
ATOM 5953 C C . CYS A 1 770 ? -32.438 80.312 32.25 1 45.75 770 CYS A C 1
ATOM 5955 O O . CYS A 1 770 ? -33.062 80.188 31.203 1 45.75 770 CYS A O 1
ATOM 5957 N N . LYS A 1 771 ? -31.891 79.312 32.531 1 44.97 771 LYS A N 1
ATOM 5958 C CA . LYS A 1 771 ? -32.312 77.938 32.281 1 44.97 771 LYS A CA 1
ATOM 5959 C C . LYS A 1 771 ? -33.812 77.75 32.469 1 44.97 771 LYS A C 1
ATOM 5961 O O . LYS A 1 771 ? -34.438 76.875 31.859 1 44.97 771 LYS A O 1
ATOM 5966 N N . GLU A 1 772 ? -34.25 78.562 33.406 1 42.34 772 GLU A N 1
ATOM 5967 C CA . GLU A 1 772 ? -35.719 78.5 33.562 1 42.34 772 GLU A CA 1
ATOM 5968 C C . GLU A 1 772 ? -36.406 79.062 32.312 1 42.34 772 GLU A C 1
ATOM 5970 O O . GLU A 1 772 ? -37.469 78.625 31.938 1 42.34 772 GLU A O 1
ATOM 5975 N N . CYS A 1 773 ? -35.844 80.062 31.656 1 40.38 773 CYS A N 1
ATOM 5976 C CA . CYS A 1 773 ? -36.438 80.625 30.453 1 40.38 773 CYS A CA 1
ATOM 5977 C C . CYS A 1 773 ? -36.156 79.75 29.25 1 40.38 773 CYS A C 1
ATOM 5979 O O . CYS A 1 773 ? -36.938 79.688 28.312 1 40.38 773 CYS A O 1
ATOM 5981 N N . LEU A 1 774 ? -35.031 79.125 29.141 1 39.84 774 LEU A N 1
ATOM 5982 C CA . LEU A 1 774 ? -34.812 78.125 28.047 1 39.84 774 LEU A CA 1
ATOM 5983 C C . LEU A 1 774 ? -35.562 76.875 28.297 1 39.84 774 LEU A C 1
ATOM 5985 O O . LEU A 1 774 ? -36.031 76.25 27.359 1 39.84 774 LEU A O 1
ATOM 5989 N N . LYS A 1 775 ? -35.656 76.375 29.484 1 45.66 775 LYS A N 1
ATOM 5990 C CA . LYS A 1 775 ? -36.625 75.312 29.781 1 45.66 775 LYS A CA 1
ATOM 5991 C C . LYS A 1 775 ? -38.031 75.75 29.469 1 45.66 775 LYS A C 1
ATOM 5993 O O . LYS A 1 775 ? -38.844 75 28.922 1 45.66 775 LYS A O 1
ATOM 5998 N N . LYS A 1 776 ? -38.375 77.062 29.75 1 45.78 776 LYS A N 1
ATOM 5999 C CA . LYS A 1 776 ? -39.688 77.625 29.406 1 45.78 776 LYS A CA 1
ATOM 6000 C C . LYS A 1 776 ? -39.844 77.75 27.891 1 45.78 776 LYS A C 1
ATOM 6002 O O . LYS A 1 776 ? -40.906 77.438 27.344 1 45.78 776 LYS A O 1
ATOM 6007 N N . ALA A 1 777 ? -38.844 78.062 27.125 1 42.25 777 ALA A N 1
ATOM 6008 C CA . ALA A 1 777 ? -38.906 78.062 25.672 1 42.25 777 ALA A CA 1
ATOM 6009 C C . ALA A 1 777 ? -38.969 76.688 25.078 1 42.25 777 ALA A C 1
ATOM 6011 O O . ALA A 1 777 ? -39.75 76.438 24.141 1 42.25 777 ALA A O 1
ATOM 6012 N N . GLN A 1 778 ? -38.125 75.75 25.562 1 39.34 778 GLN A N 1
ATOM 6013 C CA . GLN A 1 778 ? -38.281 74.375 25.125 1 39.34 778 GLN A CA 1
ATOM 6014 C C . GLN A 1 778 ? -39.562 73.75 25.609 1 39.34 778 GLN A C 1
ATOM 6016 O O . GLN A 1 778 ? -40.156 72.938 24.953 1 39.34 778 GLN A O 1
ATOM 6021 N N . ALA A 1 779 ? -39.969 74.125 26.812 1 40.88 779 ALA A N 1
ATOM 6022 C CA . ALA A 1 779 ? -41.281 73.625 27.219 1 40.88 779 ALA A CA 1
ATOM 6023 C C . ALA A 1 779 ? -42.375 74.188 26.281 1 40.88 779 ALA A C 1
ATOM 6025 O O . ALA A 1 779 ? -43.344 73.5 25.953 1 40.88 779 ALA A O 1
ATOM 6026 N N . LEU A 1 780 ? -42.25 75.562 25.922 1 38.59 780 LEU A N 1
ATOM 6027 C CA . LEU A 1 780 ? -43.219 76.062 24.984 1 38.59 780 LEU A CA 1
ATOM 6028 C C . LEU A 1 780 ? -43.094 75.375 23.625 1 38.59 780 LEU A C 1
ATOM 6030 O O . LEU A 1 780 ? -44.062 75.25 22.875 1 38.59 780 LEU A O 1
ATOM 6034 N N . ALA A 1 781 ? -41.844 75.062 23.188 1 36.84 781 ALA A N 1
ATOM 6035 C CA . ALA A 1 781 ? -41.75 74.375 21.891 1 36.84 781 ALA A CA 1
ATOM 6036 C C . ALA A 1 781 ? -42.25 72.938 21.984 1 36.84 781 ALA A C 1
ATOM 6038 O O . ALA A 1 781 ? -42.375 72.25 20.953 1 36.84 781 ALA A O 1
ATOM 6039 N N . GLN A 1 782 ? -42.125 72.375 23.219 1 31.88 782 GLN A N 1
ATOM 6040 C CA . GLN A 1 782 ? -42.594 71 23.266 1 31.88 782 GLN A CA 1
ATOM 6041 C C . GLN A 1 782 ? -44.125 70.938 23.109 1 31.88 782 GLN A C 1
ATOM 6043 O O . GLN A 1 782 ? -44.75 69.875 23.422 1 31.88 782 GLN A O 1
ATOM 6048 N N . GLY A 1 783 ? -44.781 71.938 22.641 1 30.8 783 GLY A N 1
ATOM 6049 C CA . GLY A 1 783 ? -46.188 71.688 22.406 1 30.8 783 GLY A CA 1
ATOM 6050 C C . GLY A 1 783 ? -46.438 70.5 21.484 1 30.8 783 GLY A C 1
ATOM 6051 O O . GLY A 1 783 ? -47.562 70.188 21.141 1 30.8 783 GLY A O 1
ATOM 6052 N N . PHE A 1 784 ? -45.531 70.062 20.531 1 28.33 784 PHE A N 1
ATOM 6053 C CA . PHE A 1 784 ? -46.188 69.125 19.656 1 28.33 784 PHE A CA 1
ATOM 6054 C C . PHE A 1 784 ? -46.406 67.812 20.375 1 28.33 784 PHE A C 1
ATOM 6056 O O . PHE A 1 784 ? -45.469 67.188 20.953 1 28.33 784 PHE A O 1
ATOM 6063 N N . VAL A 1 785 ? -47.594 67.438 20.984 1 28.22 785 VAL A N 1
ATOM 6064 C CA . VAL A 1 785 ? -48.312 66.312 21.547 1 28.22 785 VAL A CA 1
ATOM 6065 C C . VAL A 1 785 ? -48.25 65.125 20.578 1 28.22 785 VAL A C 1
ATOM 6067 O O . VAL A 1 785 ? -48.719 65.188 19.453 1 28.22 785 VAL A O 1
ATOM 6070 N N . PRO A 1 786 ? -47.125 64.312 20.453 1 23.72 786 PRO A N 1
ATOM 6071 C CA . PRO A 1 786 ? -47.531 63.062 19.75 1 23.72 786 PRO A CA 1
ATOM 6072 C C . PRO A 1 786 ? -48.781 62.406 20.359 1 23.72 786 PRO A C 1
ATOM 6074 O O . PRO A 1 786 ? -49 62.531 21.562 1 23.72 786 PRO A O 1
ATOM 6077 N N . ARG A 1 787 ? -49.719 62.094 19.516 1 26.94 787 ARG A N 1
ATOM 6078 C CA . ARG A 1 787 ? -51.031 61.406 19.359 1 26.94 787 ARG A CA 1
ATOM 6079 C C . ARG A 1 787 ? -50.969 60 19.922 1 26.94 787 ARG A C 1
ATOM 6081 O O . ARG A 1 787 ? -49.906 59.406 20.016 1 26.94 787 ARG A O 1
ATOM 6088 N N . GLU A 1 788 ? -52.094 59.344 20.203 1 25.45 788 GLU A N 1
ATOM 6089 C CA . GLU A 1 788 ? -52.812 58.156 20.609 1 25.45 788 GLU A CA 1
ATOM 6090 C C . GLU A 1 788 ? -52.406 56.938 19.797 1 25.45 788 GLU A C 1
ATOM 6092 O O . GLU A 1 788 ? -52.344 55.812 20.328 1 25.45 788 GLU A O 1
ATOM 6097 N N . ALA A 1 789 ? -51.375 56.625 18.938 1 24.33 789 ALA A N 1
ATOM 6098 C CA . ALA A 1 789 ? -51.625 55.219 18.656 1 24.33 789 ALA A CA 1
ATOM 6099 C C . ALA A 1 789 ? -50.906 54.344 19.656 1 24.33 789 ALA A C 1
ATOM 6101 O O . ALA A 1 789 ? -49.781 54.656 20.078 1 24.33 789 ALA A O 1
ATOM 6102 N N . MET B 1 1 ? 55.344 -61.812 -30.141 1 22.2 1 MET B N 1
ATOM 6103 C CA . MET B 1 1 ? 54.188 -62.312 -30.859 1 22.2 1 MET B CA 1
ATOM 6104 C C . MET B 1 1 ? 52.906 -62.062 -30.078 1 22.2 1 MET B C 1
ATOM 6106 O O . MET B 1 1 ? 52.594 -62.812 -29.125 1 22.2 1 MET B O 1
ATOM 6110 N N . LYS B 1 2 ? 52.812 -60.875 -29.719 1 30.94 2 LYS B N 1
ATOM 6111 C CA . LYS B 1 2 ? 51.75 -60.281 -28.906 1 30.94 2 LYS B CA 1
ATOM 6112 C C . LYS B 1 2 ? 50.375 -60.688 -29.438 1 30.94 2 LYS B C 1
ATOM 6114 O O . LYS B 1 2 ? 50.062 -60.438 -30.594 1 30.94 2 LYS B O 1
ATOM 6119 N N . SER B 1 3 ? 49.969 -61.875 -28.953 1 27.38 3 SER B N 1
ATOM 6120 C CA . SER B 1 3 ? 48.688 -62.5 -29.266 1 27.38 3 SER B CA 1
ATOM 6121 C C . SER B 1 3 ? 47.562 -61.5 -29.297 1 27.38 3 SER B C 1
ATOM 6123 O O . SER B 1 3 ? 47.406 -60.688 -28.375 1 27.38 3 SER B O 1
ATOM 6125 N N . LEU B 1 4 ? 47.344 -60.969 -30.453 1 29.97 4 LEU B N 1
ATOM 6126 C CA . LEU B 1 4 ? 46.156 -60.156 -30.766 1 29.97 4 LEU B CA 1
ATOM 6127 C C . LEU B 1 4 ? 44.906 -60.75 -30.156 1 29.97 4 LEU B C 1
ATOM 6129 O O . LEU B 1 4 ? 44.406 -61.812 -30.625 1 29.97 4 LEU B O 1
ATOM 6133 N N . LEU B 1 5 ? 44.875 -61 -28.797 1 31.44 5 LEU B N 1
ATOM 6134 C CA . LEU B 1 5 ? 43.594 -61.406 -28.188 1 31.44 5 LEU B CA 1
ATOM 6135 C C . LEU B 1 5 ? 42.438 -60.719 -28.875 1 31.44 5 LEU B C 1
ATOM 6137 O O . LEU B 1 5 ? 42.469 -59.5 -29.125 1 31.44 5 LEU B O 1
ATOM 6141 N N . PHE B 1 6 ? 41.844 -61.375 -29.812 1 33.22 6 PHE B N 1
ATOM 6142 C CA . PHE B 1 6 ? 40.562 -61.031 -30.453 1 33.22 6 PHE B CA 1
ATOM 6143 C C . PHE B 1 6 ? 39.594 -60.469 -29.422 1 33.22 6 PHE B C 1
ATOM 6145 O O . PHE B 1 6 ? 39.125 -61.188 -28.547 1 33.22 6 PHE B O 1
ATOM 6152 N N . SER B 1 7 ? 39.875 -59.469 -28.703 1 39.81 7 SER B N 1
ATOM 6153 C CA . SER B 1 7 ? 38.875 -58.875 -27.812 1 39.81 7 SER B CA 1
ATOM 6154 C C . SER B 1 7 ? 37.562 -58.688 -28.516 1 39.81 7 SER B C 1
ATOM 6156 O O . SER B 1 7 ? 37.5 -58.094 -29.609 1 39.81 7 SER B O 1
ATOM 6158 N N . HIS B 1 8 ? 36.688 -59.625 -28.562 1 43.03 8 HIS B N 1
ATOM 6159 C CA . HIS B 1 8 ? 35.281 -59.469 -28.938 1 43.03 8 HIS B CA 1
ATOM 6160 C C . HIS B 1 8 ? 34.719 -58.156 -28.438 1 43.03 8 HIS B C 1
ATOM 6162 O O . HIS B 1 8 ? 33.5 -58 -28.328 1 43.03 8 HIS B O 1
ATOM 6168 N N . ASN B 1 9 ? 35.531 -57.344 -28 1 54.09 9 ASN B N 1
ATOM 6169 C CA . ASN B 1 9 ? 35.125 -56.062 -27.438 1 54.09 9 ASN B CA 1
ATOM 6170 C C . ASN B 1 9 ? 34.562 -55.125 -28.516 1 54.09 9 ASN B C 1
ATOM 6172 O O . ASN B 1 9 ? 35.312 -54.562 -29.297 1 54.09 9 ASN B O 1
ATOM 6176 N N . HIS B 1 10 ? 33.281 -55.25 -28.844 1 74 10 HIS B N 1
ATOM 6177 C CA . HIS B 1 10 ? 32.625 -54.5 -29.922 1 74 10 HIS B CA 1
ATOM 6178 C C . HIS B 1 10 ? 32.625 -53 -29.641 1 74 10 HIS B C 1
ATOM 6180 O O . HIS B 1 10 ? 33 -52.219 -30.516 1 74 10 HIS B O 1
ATOM 6186 N N . HIS B 1 11 ? 32.406 -52.562 -28.5 1 87 11 HIS B N 1
ATOM 6187 C CA . HIS B 1 11 ? 32.406 -51.125 -28.141 1 87 11 HIS B CA 1
ATOM 6188 C C . HIS B 1 11 ? 33.594 -50.781 -27.219 1 87 11 HIS B C 1
ATOM 6190 O O . HIS B 1 11 ? 34.031 -51.656 -26.453 1 87 11 HIS B O 1
ATOM 6196 N N . LEU B 1 12 ? 34.125 -49.594 -27.359 1 91.25 12 LEU B N 1
ATOM 6197 C CA . LEU B 1 12 ? 35.344 -49.219 -26.641 1 91.25 12 LEU B CA 1
ATOM 6198 C C . LEU B 1 12 ? 35.031 -48.188 -25.578 1 91.25 12 LEU B C 1
ATOM 6200 O O . LEU B 1 12 ? 34.312 -47.219 -25.828 1 91.25 12 LEU B O 1
ATOM 6204 N N . LEU B 1 13 ? 35.562 -48.438 -24.406 1 95.62 13 LEU B N 1
ATOM 6205 C CA . LEU B 1 13 ? 35.5 -47.5 -23.297 1 95.62 13 LEU B CA 1
ATOM 6206 C C . LEU B 1 13 ? 36.906 -46.969 -22.938 1 95.62 13 LEU B C 1
ATOM 6208 O O . LEU B 1 13 ? 37.844 -47.75 -22.766 1 95.62 13 LEU B O 1
ATOM 6212 N N . SER B 1 14 ? 37 -45.688 -22.953 1 94.5 14 SER B N 1
ATOM 6213 C CA . SER B 1 14 ? 38.25 -45.062 -22.578 1 94.5 14 SER B CA 1
ATOM 6214 C C . SER B 1 14 ? 38.062 -44.062 -21.453 1 94.5 14 SER B C 1
ATOM 6216 O O . SER B 1 14 ? 37.125 -43.25 -21.484 1 94.5 14 SER B O 1
ATOM 6218 N N . VAL B 1 15 ? 38.844 -44.188 -20.438 1 96.44 15 VAL B N 1
ATOM 6219 C CA . VAL B 1 15 ? 38.844 -43.25 -19.312 1 96.44 15 VAL B CA 1
ATOM 6220 C C . VAL B 1 15 ? 40.219 -42.625 -19.141 1 96.44 15 VAL B C 1
ATOM 6222 O O . VAL B 1 15 ? 41.219 -43.312 -19.141 1 96.44 15 VAL B O 1
ATOM 6225 N N . GLN B 1 16 ? 40.219 -41.344 -19 1 94.56 16 GLN B N 1
ATOM 6226 C CA . GLN B 1 16 ? 41.469 -40.625 -18.875 1 94.56 16 GLN B CA 1
ATOM 6227 C C . GLN B 1 16 ? 42.219 -41.062 -17.641 1 94.56 16 GLN B C 1
ATOM 6229 O O . GLN B 1 16 ? 41.688 -41.062 -16.531 1 94.56 16 GLN B O 1
ATOM 6234 N N . GLY B 1 17 ? 43.406 -41.406 -17.797 1 90.19 17 GLY B N 1
ATOM 6235 C CA . GLY B 1 17 ? 44.281 -41.75 -16.688 1 90.19 17 GLY B CA 1
ATOM 6236 C C . GLY B 1 17 ? 44.188 -43.219 -16.297 1 90.19 17 GLY B C 1
ATOM 6237 O O . GLY B 1 17 ? 44.938 -43.656 -15.43 1 90.19 17 GLY B O 1
ATOM 6238 N N . CYS B 1 18 ? 43.312 -43.875 -16.906 1 91.12 18 CYS B N 1
ATOM 6239 C CA . CYS B 1 18 ? 43.188 -45.312 -16.578 1 91.12 18 CYS B CA 1
ATOM 6240 C C . CYS B 1 18 ? 43.938 -46.156 -17.594 1 91.12 18 CYS B C 1
ATOM 6242 O O . CYS B 1 18 ? 43.594 -46.156 -18.781 1 91.12 18 CYS B O 1
ATOM 6244 N N . GLU B 1 19 ? 44.844 -46.938 -17.141 1 87.62 19 GLU B N 1
ATOM 6245 C CA . GLU B 1 19 ? 45.656 -47.75 -18.031 1 87.62 19 GLU B CA 1
ATOM 6246 C C . GLU B 1 19 ? 45.156 -49.188 -18.078 1 87.62 19 GLU B C 1
ATOM 6248 O O . GLU B 1 19 ? 45.562 -49.969 -18.953 1 87.62 19 GLU B O 1
ATOM 6253 N N . ALA B 1 20 ? 44.344 -49.438 -17.203 1 88.44 20 ALA B N 1
ATOM 6254 C CA . ALA B 1 20 ? 43.812 -50.781 -17.156 1 88.44 20 ALA B CA 1
ATOM 6255 C C . ALA B 1 20 ? 42.938 -51.094 -18.391 1 88.44 20 ALA B C 1
ATOM 6257 O O . ALA B 1 20 ? 42.312 -50.188 -18.938 1 88.44 20 ALA B O 1
ATOM 6258 N N . GLY B 1 21 ? 43.031 -52.25 -18.859 1 89.31 21 GLY B N 1
ATOM 6259 C CA . GLY B 1 21 ? 42.125 -52.656 -19.922 1 89.31 21 GLY B CA 1
ATOM 6260 C C . GLY B 1 21 ? 40.688 -52.75 -19.469 1 89.31 21 GLY B C 1
ATOM 6261 O O . GLY B 1 21 ? 40.344 -53.406 -18.484 1 89.31 21 GLY B O 1
ATOM 6262 N N . LEU B 1 22 ? 39.844 -52.031 -20.172 1 93.81 22 LEU B N 1
ATOM 6263 C CA . LEU B 1 22 ? 38.406 -52 -19.859 1 93.81 22 LEU B CA 1
ATOM 6264 C C . LEU B 1 22 ? 37.594 -52.719 -20.953 1 93.81 22 LEU B C 1
ATOM 6266 O O . LEU B 1 22 ? 37.469 -52.219 -22.062 1 93.81 22 LEU B O 1
ATOM 6270 N N . ASP B 1 23 ? 37.094 -53.875 -20.656 1 92.5 23 ASP B N 1
ATOM 6271 C CA . ASP B 1 23 ? 36.312 -54.625 -21.609 1 92.5 23 ASP B CA 1
ATOM 6272 C C . ASP B 1 23 ? 34.812 -54.375 -21.406 1 92.5 23 ASP B C 1
ATOM 6274 O O . ASP B 1 23 ? 34.25 -54.875 -20.438 1 92.5 23 ASP B O 1
ATOM 6278 N N . VAL B 1 24 ? 34.156 -53.781 -22.406 1 94.56 24 VAL B N 1
ATOM 6279 C CA . VAL B 1 24 ? 32.75 -53.406 -22.281 1 94.56 24 VAL B CA 1
ATOM 6280 C C . VAL B 1 24 ? 31.859 -54.656 -22.391 1 94.56 24 VAL B C 1
ATOM 6282 O O . VAL B 1 24 ? 31.969 -55.406 -23.359 1 94.56 24 VAL B O 1
ATOM 6285 N N . LEU B 1 25 ? 31 -54.844 -21.438 1 93.5 25 LEU B N 1
ATOM 6286 C CA . LEU B 1 25 ? 30.062 -55.969 -21.406 1 93.5 25 LEU B CA 1
ATOM 6287 C C . LEU B 1 25 ? 28.688 -55.531 -21.922 1 93.5 25 LEU B C 1
ATOM 6289 O O . LEU B 1 25 ? 28.062 -56.281 -22.688 1 93.5 25 LEU B O 1
ATOM 6293 N N . ALA B 1 26 ? 28.266 -54.531 -21.406 1 94.75 26 ALA B N 1
ATOM 6294 C CA . ALA B 1 26 ? 26.938 -54.031 -21.75 1 94.75 26 ALA B CA 1
ATOM 6295 C C . ALA B 1 26 ? 26.828 -52.531 -21.422 1 94.75 26 ALA B C 1
ATOM 6297 O O . ALA B 1 26 ? 27.594 -52.031 -20.594 1 94.75 26 ALA B O 1
ATOM 6298 N N . PHE B 1 27 ? 25.906 -51.875 -22.094 1 95.56 27 PHE B N 1
ATOM 6299 C CA . PHE B 1 27 ? 25.609 -50.531 -21.688 1 95.56 27 PHE B CA 1
ATOM 6300 C C . PHE B 1 27 ? 24.156 -50.156 -21.984 1 95.56 27 PHE B C 1
ATOM 6302 O O . PHE B 1 27 ? 23.531 -50.812 -22.844 1 95.56 27 PHE B O 1
ATOM 6309 N N . GLU B 1 28 ? 23.547 -49.281 -21.219 1 97.06 28 GLU B N 1
ATOM 6310 C CA . GLU B 1 28 ? 22.266 -48.594 -21.406 1 97.06 28 GLU B CA 1
ATOM 6311 C C . GLU B 1 28 ? 22.438 -47.094 -21.375 1 97.06 28 GLU B C 1
ATOM 6313 O O . GLU B 1 28 ? 23.125 -46.562 -20.5 1 97.06 28 GLU B O 1
ATOM 6318 N N . GLY B 1 29 ? 21.844 -46.5 -22.375 1 97.69 29 GLY B N 1
ATOM 6319 C CA . GLY B 1 29 ? 22 -45.062 -22.469 1 97.69 29 GLY B CA 1
ATOM 6320 C C . GLY B 1 29 ? 20.688 -44.344 -22.703 1 97.69 29 GLY B C 1
ATOM 6321 O O . GLY B 1 29 ? 19.859 -44.781 -23.516 1 97.69 29 GLY B O 1
ATOM 6322 N N . ASP B 1 30 ? 20.469 -43.281 -21.953 1 98.12 30 ASP B N 1
ATOM 6323 C CA . ASP B 1 30 ? 19.344 -42.375 -22.172 1 98.12 30 ASP B CA 1
ATOM 6324 C C . ASP B 1 30 ? 19.828 -41.031 -22.688 1 98.12 30 ASP B C 1
ATOM 6326 O O . ASP B 1 30 ? 20.75 -40.438 -22.125 1 98.12 30 ASP B O 1
ATOM 6330 N N . GLU B 1 31 ? 19.297 -40.562 -23.797 1 98.06 31 GLU B N 1
ATOM 6331 C CA . GLU B 1 31 ? 19.547 -39.25 -24.344 1 98.06 31 GLU B CA 1
ATOM 6332 C C . GLU B 1 31 ? 18.25 -38.531 -24.688 1 98.06 31 GLU B C 1
ATOM 6334 O O . GLU B 1 31 ? 17.281 -39.156 -25.125 1 98.06 31 GLU B O 1
ATOM 6339 N N . ALA B 1 32 ? 18.203 -37.281 -24.406 1 98.25 32 ALA B N 1
ATOM 6340 C CA . ALA B 1 32 ? 17.047 -36.469 -24.75 1 98.25 32 ALA B CA 1
ATOM 6341 C C . ALA B 1 32 ? 17.453 -35 -25 1 98.25 32 ALA B C 1
ATOM 6343 O O . ALA B 1 32 ? 18.469 -34.562 -24.469 1 98.25 32 ALA B O 1
ATOM 6344 N N . LEU B 1 33 ? 16.703 -34.312 -25.812 1 98.06 33 LEU B N 1
ATOM 6345 C CA . LEU B 1 33 ? 16.906 -32.875 -25.969 1 98.06 33 LEU B CA 1
ATOM 6346 C C . LEU B 1 33 ? 16.672 -32.156 -24.656 1 98.06 33 LEU B C 1
ATOM 6348 O O . LEU B 1 33 ? 15.742 -32.469 -23.922 1 98.06 33 LEU B O 1
ATOM 6352 N N . SER B 1 34 ? 17.547 -31.219 -24.359 1 97.75 34 SER B N 1
ATOM 6353 C CA . SER B 1 34 ? 17.453 -30.297 -23.219 1 97.75 34 SER B CA 1
ATOM 6354 C C . SER B 1 34 ? 17.609 -31.031 -21.891 1 97.75 34 SER B C 1
ATOM 6356 O O . SER B 1 34 ? 17.078 -30.594 -20.875 1 97.75 34 SER B O 1
ATOM 6358 N N . GLN B 1 35 ? 18.219 -32.219 -21.969 1 97.44 35 GLN B N 1
ATOM 6359 C CA . GLN B 1 35 ? 18.594 -32.969 -20.781 1 97.44 35 GLN B CA 1
ATOM 6360 C C . GLN B 1 35 ? 19.984 -33.594 -20.953 1 97.44 35 GLN B C 1
ATOM 6362 O O . GLN B 1 35 ? 20.344 -34.031 -22.047 1 97.44 35 GLN B O 1
ATOM 6367 N N . PRO B 1 36 ? 20.734 -33.656 -19.812 1 98.25 36 PRO B N 1
ATOM 6368 C CA . PRO B 1 36 ? 22 -34.375 -19.906 1 98.25 36 PRO B CA 1
ATOM 6369 C C . PRO B 1 36 ? 21.812 -35.875 -20.141 1 98.25 36 PRO B C 1
ATOM 6371 O O . PRO B 1 36 ? 20.922 -36.5 -19.562 1 98.25 36 PRO B O 1
ATOM 6374 N N . PHE B 1 37 ? 22.625 -36.438 -21.047 1 98.31 37 PHE B N 1
ATOM 6375 C CA . PHE B 1 37 ? 22.531 -37.875 -21.281 1 98.31 37 PHE B CA 1
ATOM 6376 C C . PHE B 1 37 ? 23.078 -38.656 -20.094 1 98.31 37 PHE B C 1
ATOM 6378 O O . PHE B 1 37 ? 23.781 -38.094 -19.25 1 98.31 37 PHE B O 1
ATOM 6385 N N . ARG B 1 38 ? 22.703 -39.906 -20.047 1 98.5 38 ARG B N 1
ATOM 6386 C CA . ARG B 1 38 ? 23.172 -40.812 -19.016 1 98.5 38 ARG B CA 1
ATOM 6387 C C . ARG B 1 38 ? 23.422 -42.219 -19.594 1 98.5 38 ARG B C 1
ATOM 6389 O O . ARG B 1 38 ? 22.484 -42.875 -20.031 1 98.5 38 ARG B O 1
ATOM 6396 N N . TYR B 1 39 ? 24.656 -42.625 -19.594 1 98.19 39 TYR B N 1
ATOM 6397 C CA . TYR B 1 39 ? 25.031 -43.969 -20.031 1 98.19 39 TYR B CA 1
ATOM 6398 C C . TYR B 1 39 ? 25.609 -44.781 -18.875 1 98.19 39 TYR B C 1
ATOM 6400 O O . TYR B 1 39 ? 26.625 -44.438 -18.297 1 98.19 39 TYR B O 1
ATOM 6408 N N . ARG B 1 40 ? 24.953 -45.781 -18.562 1 98.44 40 ARG B N 1
ATOM 6409 C CA . ARG B 1 40 ? 25.516 -46.75 -17.641 1 98.44 40 ARG B CA 1
ATOM 6410 C C . ARG B 1 40 ? 26.234 -47.875 -18.391 1 98.44 40 ARG B C 1
ATOM 6412 O O . ARG B 1 40 ? 25.609 -48.625 -19.125 1 98.44 40 ARG B O 1
ATOM 6419 N N . ILE B 1 41 ? 27.562 -48.062 -18.203 1 97.81 41 ILE B N 1
ATOM 6420 C CA . ILE B 1 41 ? 28.391 -49 -18.953 1 97.81 41 ILE B CA 1
ATOM 6421 C C . ILE B 1 41 ? 28.969 -50.062 -18 1 97.81 41 ILE B C 1
ATOM 6423 O O . ILE B 1 41 ? 29.672 -49.719 -17.047 1 97.81 41 ILE B O 1
ATOM 6427 N N . GLU B 1 42 ? 28.641 -51.219 -18.297 1 96.81 42 GLU B N 1
ATOM 6428 C CA . GLU B 1 42 ? 29.234 -52.344 -17.578 1 96.81 42 GLU B CA 1
ATOM 6429 C C . GLU B 1 42 ? 30.469 -52.875 -18.297 1 96.81 42 GLU B C 1
ATOM 6431 O O . GLU B 1 42 ? 30.469 -53.031 -19.516 1 96.81 42 GLU B O 1
ATOM 6436 N N . PHE B 1 43 ? 31.594 -53.094 -17.484 1 95.62 43 PHE B N 1
ATOM 6437 C CA . PHE B 1 43 ? 32.812 -53.594 -18.094 1 95.62 43 PHE B CA 1
ATOM 6438 C C . PHE B 1 43 ? 33.562 -54.5 -17.109 1 95.62 43 PHE B C 1
ATOM 6440 O O . PHE B 1 43 ? 33.25 -54.531 -15.922 1 95.62 43 PHE B O 1
ATOM 6447 N N . THR B 1 44 ? 34.375 -55.25 -17.672 1 94.44 44 THR B N 1
ATOM 6448 C CA . THR B 1 44 ? 35.25 -56.125 -16.875 1 94.44 44 THR B CA 1
ATOM 6449 C C . THR B 1 44 ? 36.719 -55.719 -17.047 1 94.44 44 THR B C 1
ATOM 6451 O O . THR B 1 44 ? 37.094 -55.125 -18.078 1 94.44 44 THR B O 1
ATOM 6454 N N . SER B 1 45 ? 37.438 -55.906 -16.016 1 94.44 45 SER B N 1
ATOM 6455 C CA . SER B 1 45 ? 38.875 -55.656 -16.062 1 94.44 45 SER B CA 1
ATOM 6456 C C . SER B 1 45 ? 39.625 -56.688 -15.234 1 94.44 45 SER B C 1
ATOM 6458 O O . SER B 1 45 ? 39.125 -57.188 -14.234 1 94.44 45 SER B O 1
ATOM 6460 N N . ALA B 1 46 ? 40.844 -56.906 -15.672 1 93.25 46 ALA B N 1
ATOM 6461 C CA . ALA B 1 46 ? 41.719 -57.812 -14.93 1 93.25 46 ALA B CA 1
ATOM 6462 C C . ALA B 1 46 ? 42.281 -57.094 -13.695 1 93.25 46 ALA B C 1
ATOM 6464 O O . ALA B 1 46 ? 42.75 -57.781 -12.758 1 93.25 46 ALA B O 1
ATOM 6465 N N . ASP B 1 47 ? 42.281 -55.875 -13.781 1 92.62 47 ASP B N 1
ATOM 6466 C CA . ASP B 1 47 ? 42.719 -55.125 -12.633 1 92.62 47 ASP B CA 1
ATOM 6467 C C . ASP B 1 47 ? 41.656 -55.031 -11.555 1 92.62 47 ASP B C 1
ATOM 6469 O O . ASP B 1 47 ? 40.625 -54.375 -11.75 1 92.62 47 ASP B O 1
ATOM 6473 N N . HIS B 1 48 ? 41.938 -55.594 -10.414 1 91.94 48 HIS B N 1
ATOM 6474 C CA . HIS B 1 48 ? 40.969 -55.656 -9.328 1 91.94 48 HIS B CA 1
ATOM 6475 C C . HIS B 1 48 ? 41.031 -54.406 -8.484 1 91.94 48 HIS B C 1
ATOM 6477 O O . HIS B 1 48 ? 40.156 -54.188 -7.625 1 91.94 48 HIS B O 1
ATOM 6483 N N . ALA B 1 49 ? 41.906 -53.5 -8.773 1 91.62 49 ALA B N 1
ATOM 6484 C CA . ALA B 1 49 ? 42.156 -52.375 -7.848 1 91.62 49 ALA B CA 1
ATOM 6485 C C . ALA B 1 49 ? 41.719 -51.062 -8.469 1 91.62 49 ALA B C 1
ATOM 6487 O O . ALA B 1 49 ? 42.25 -50 -8.125 1 91.62 49 ALA B O 1
ATOM 6488 N N . ILE B 1 50 ? 40.844 -51.156 -9.445 1 94.69 50 ILE B N 1
ATOM 6489 C CA . ILE B 1 50 ? 40.344 -49.906 -9.977 1 94.69 50 ILE B CA 1
ATOM 6490 C C . ILE B 1 50 ? 39.562 -49.188 -8.906 1 94.69 50 ILE B C 1
ATOM 6492 O O . ILE B 1 50 ? 38.562 -49.719 -8.398 1 94.69 50 ILE B O 1
ATOM 6496 N N . SER B 1 51 ? 39.844 -47.969 -8.469 1 94 51 SER B N 1
ATOM 6497 C CA . SER B 1 51 ? 39.25 -47.219 -7.367 1 94 51 SER B CA 1
ATOM 6498 C C . SER B 1 51 ? 38.344 -46.094 -7.879 1 94 51 SER B C 1
ATOM 6500 O O . SER B 1 51 ? 38.375 -45.781 -9.07 1 94 51 SER B O 1
ATOM 6502 N N . LYS B 1 52 ? 37.531 -45.594 -6.988 1 95 52 LYS B N 1
ATOM 6503 C CA . LYS B 1 52 ? 36.656 -44.469 -7.316 1 95 52 LYS B CA 1
ATOM 6504 C C . LYS B 1 52 ? 37.469 -43.25 -7.727 1 95 52 LYS B C 1
ATOM 6506 O O . LYS B 1 52 ? 37.062 -42.469 -8.586 1 95 52 LYS B O 1
ATOM 6511 N N . GLU B 1 53 ? 38.781 -43.062 -7.16 1 94.88 53 GLU B N 1
ATOM 6512 C CA . GLU B 1 53 ? 39.656 -41.938 -7.484 1 94.88 53 GLU B CA 1
ATOM 6513 C C . GLU B 1 53 ? 40.156 -42.031 -8.922 1 94.88 53 GLU B C 1
ATOM 6515 O O . GLU B 1 53 ? 40.406 -41 -9.57 1 94.88 53 GLU B O 1
ATOM 6520 N N . MET B 1 54 ? 40.188 -43.219 -9.406 1 94.31 54 MET B N 1
ATOM 6521 C CA . MET B 1 54 ? 40.656 -43.438 -10.758 1 94.31 54 MET B CA 1
ATOM 6522 C C . MET B 1 54 ? 39.562 -43.188 -11.781 1 94.31 54 MET B C 1
ATOM 6524 O O . MET B 1 54 ? 39.844 -42.938 -12.961 1 94.31 54 MET B O 1
ATOM 6528 N N . MET B 1 55 ? 38.344 -43.156 -11.281 1 96.12 55 MET B N 1
ATOM 6529 C CA . MET B 1 55 ? 37.25 -43.156 -12.25 1 96.12 55 MET B CA 1
ATOM 6530 C C . MET B 1 55 ? 36.438 -41.875 -12.141 1 96.12 55 MET B C 1
ATOM 6532 O O . MET B 1 55 ? 36.281 -41.156 -13.125 1 96.12 55 MET B O 1
ATOM 6536 N N . LEU B 1 56 ? 36.031 -41.531 -10.953 1 97.06 56 LEU B N 1
ATOM 6537 C CA . LEU B 1 56 ? 35.125 -40.406 -10.766 1 97.06 56 LEU B CA 1
ATOM 6538 C C . LEU B 1 56 ? 35.781 -39.125 -11.234 1 97.06 56 LEU B C 1
ATOM 6540 O O . LEU B 1 56 ? 36.938 -38.875 -10.977 1 97.06 56 LEU B O 1
ATOM 6544 N N . MET B 1 57 ? 34.969 -38.25 -11.977 1 96.5 57 MET B N 1
ATOM 6545 C CA . MET B 1 57 ? 35.312 -36.938 -12.445 1 96.5 57 MET B CA 1
ATOM 6546 C C . MET B 1 57 ? 36.344 -37 -13.57 1 96.5 57 MET B C 1
ATOM 6548 O O . MET B 1 57 ? 36.812 -35.969 -14.055 1 96.5 57 MET B O 1
ATOM 6552 N N . LYS B 1 58 ? 36.656 -38.188 -14.016 1 96.75 58 LYS B N 1
ATOM 6553 C CA . LYS B 1 58 ? 37.594 -38.312 -15.125 1 96.75 58 LYS B CA 1
ATOM 6554 C C . LYS B 1 58 ? 36.844 -38.281 -16.469 1 96.75 58 LYS B C 1
ATOM 6556 O O . LYS B 1 58 ? 35.75 -38.781 -16.594 1 96.75 58 LYS B O 1
ATOM 6561 N N . ALA B 1 59 ? 37.562 -37.562 -17.422 1 96.69 59 ALA B N 1
ATOM 6562 C CA . ALA B 1 59 ? 37.031 -37.562 -18.781 1 96.69 59 ALA B CA 1
ATOM 6563 C C . ALA B 1 59 ? 37 -39 -19.344 1 96.69 59 ALA B C 1
ATOM 6565 O O . ALA B 1 59 ? 37.938 -39.781 -19.125 1 96.69 59 ALA B O 1
ATOM 6566 N N . ALA B 1 60 ? 35.906 -39.312 -19.938 1 97.19 60 ALA B N 1
ATOM 6567 C CA . ALA B 1 60 ? 35.75 -40.656 -20.5 1 97.19 60 ALA B CA 1
ATOM 6568 C C . ALA B 1 60 ? 34.938 -40.625 -21.797 1 97.19 60 ALA B C 1
ATOM 6570 O O . ALA B 1 60 ? 34.281 -39.625 -22.078 1 97.19 60 ALA B O 1
ATOM 6571 N N . SER B 1 61 ? 35.094 -41.656 -22.625 1 96.44 61 SER B N 1
ATOM 6572 C CA . SER B 1 61 ? 34.344 -41.75 -23.875 1 96.44 61 SER B CA 1
ATOM 6573 C C . SER B 1 61 ? 33.938 -43.188 -24.172 1 96.44 61 SER B C 1
ATOM 6575 O O . SER B 1 61 ? 34.656 -44.125 -23.797 1 96.44 61 SER B O 1
ATOM 6577 N N . LEU B 1 62 ? 32.812 -43.312 -24.641 1 96.25 62 LEU B N 1
ATOM 6578 C CA . LEU B 1 62 ? 32.312 -44.562 -25.188 1 96.25 62 LEU B CA 1
ATOM 6579 C C . LEU B 1 62 ? 32.219 -44.5 -26.703 1 96.25 62 LEU B C 1
ATOM 6581 O O . LEU B 1 62 ? 31.5 -43.688 -27.266 1 96.25 62 LEU B O 1
ATOM 6585 N N . THR B 1 63 ? 32.938 -45.312 -27.375 1 93.62 63 THR B N 1
ATOM 6586 C CA . THR B 1 63 ? 32.938 -45.375 -28.828 1 93.62 63 THR B CA 1
ATOM 6587 C C . THR B 1 63 ? 32.156 -46.562 -29.344 1 93.62 63 THR B C 1
ATOM 6589 O O . THR B 1 63 ? 32.5 -47.719 -29.047 1 93.62 63 THR B O 1
ATOM 6592 N N . LEU B 1 64 ? 31.094 -46.219 -30.047 1 90.81 64 LEU B N 1
ATOM 6593 C CA . LEU B 1 64 ? 30.312 -47.25 -30.703 1 90.81 64 LEU B CA 1
ATOM 6594 C C . LEU B 1 64 ? 30.953 -47.688 -32 1 90.81 64 LEU B C 1
ATOM 6596 O O . LEU B 1 64 ? 31.312 -46.844 -32.844 1 90.81 64 LEU B O 1
ATOM 6600 N N . GLN B 1 65 ? 31.141 -48.938 -32.125 1 84.62 65 GLN B N 1
ATOM 6601 C CA . GLN B 1 65 ? 31.828 -49.469 -33.281 1 84.62 65 GLN B CA 1
ATOM 6602 C C . GLN B 1 65 ? 30.906 -50.344 -34.125 1 84.62 65 GLN B C 1
ATOM 6604 O O . GLN B 1 65 ? 30.031 -51.031 -33.594 1 84.62 65 GLN B O 1
ATOM 6609 N N . ALA B 1 66 ? 31.031 -50.188 -35.469 1 72.69 66 ALA B N 1
ATOM 6610 C CA . ALA B 1 66 ? 30.281 -51.062 -36.406 1 72.69 66 ALA B CA 1
ATOM 6611 C C . ALA B 1 66 ? 30.812 -52.5 -36.344 1 72.69 66 ALA B C 1
ATOM 6613 O O . ALA B 1 66 ? 31.984 -52.719 -36.062 1 72.69 66 ALA B O 1
ATOM 6614 N N . PRO B 1 67 ? 29.891 -53.406 -36.562 1 61.94 67 PRO B N 1
ATOM 6615 C CA . PRO B 1 67 ? 30.359 -54.812 -36.594 1 61.94 67 PRO B CA 1
ATOM 6616 C C . PRO B 1 67 ? 31.391 -55.062 -37.688 1 61.94 67 PRO B C 1
ATOM 6618 O O . PRO B 1 67 ? 31.375 -54.375 -38.75 1 61.94 67 PRO B O 1
ATOM 6621 N N . VAL B 1 68 ? 32.5 -55.688 -37.438 1 52.88 68 VAL B N 1
ATOM 6622 C CA . VAL B 1 68 ? 33.562 -56.031 -38.375 1 52.88 68 VAL B CA 1
ATOM 6623 C C . VAL B 1 68 ? 33 -56.656 -39.625 1 52.88 68 VAL B C 1
ATOM 6625 O O . VAL B 1 68 ? 32.281 -57.656 -39.531 1 52.88 68 VAL B O 1
ATOM 6628 N N . ALA B 1 69 ? 32.75 -55.906 -40.812 1 49.88 69 ALA B N 1
ATOM 6629 C CA . ALA B 1 69 ? 32.469 -56.625 -42.062 1 49.88 69 ALA B CA 1
ATOM 6630 C C . ALA B 1 69 ? 33.594 -57.625 -42.344 1 49.88 69 ALA B C 1
ATOM 6632 O O . ALA B 1 69 ? 34.781 -57.281 -42.375 1 49.88 69 ALA B O 1
ATOM 6633 N N . GLN B 1 70 ? 33.344 -58.781 -41.906 1 41.34 70 GLN B N 1
ATOM 6634 C CA . GLN B 1 70 ? 34.312 -59.844 -42.219 1 41.34 70 GLN B CA 1
ATOM 6635 C C . GLN B 1 70 ? 34.656 -59.812 -43.719 1 41.34 70 GLN B C 1
ATOM 6637 O O . GLN B 1 70 ? 35.031 -60.844 -44.281 1 41.34 70 GLN B O 1
ATOM 6642 N N . GLY B 1 71 ? 34.188 -58.812 -44.531 1 38.31 71 GLY B N 1
ATOM 6643 C CA . GLY B 1 71 ? 34.656 -59.25 -45.812 1 38.31 71 GLY B CA 1
ATOM 6644 C C . GLY B 1 71 ? 36.156 -59.438 -45.906 1 38.31 71 GLY B C 1
ATOM 6645 O O . GLY B 1 71 ? 36.844 -59.344 -44.875 1 38.31 71 GLY B O 1
ATOM 6646 N N . PHE B 1 72 ? 36.906 -58.844 -47.062 1 40.34 72 PHE B N 1
ATOM 6647 C CA . PHE B 1 72 ? 38.219 -59.094 -47.688 1 40.34 72 PHE B CA 1
ATOM 6648 C C . PHE B 1 72 ? 39.344 -58.719 -46.719 1 40.34 72 PHE B C 1
ATOM 6650 O O . PHE B 1 72 ? 40.312 -58.062 -47.125 1 40.34 72 PHE B O 1
ATOM 6657 N N . GLY B 1 73 ? 39.562 -59.188 -45.5 1 41 73 GLY B N 1
ATOM 6658 C CA . GLY B 1 73 ? 40.719 -59.219 -44.625 1 41 73 GLY B CA 1
ATOM 6659 C C . GLY B 1 73 ? 40.812 -58.031 -43.688 1 41 73 GLY B C 1
ATOM 6660 O O . GLY B 1 73 ? 41.719 -57.906 -42.875 1 41 73 GLY B O 1
ATOM 6661 N N . ILE B 1 74 ? 40.438 -56.844 -44.156 1 41.41 74 ILE B N 1
ATOM 6662 C CA . ILE B 1 74 ? 40.75 -55.688 -43.344 1 41.41 74 ILE B CA 1
ATOM 6663 C C . ILE B 1 74 ? 39.812 -55.594 -42.156 1 41.41 74 ILE B C 1
ATOM 6665 O O . ILE B 1 74 ? 38.594 -55.406 -42.344 1 41.41 74 ILE B O 1
ATOM 6669 N N . ASN B 1 75 ? 40.031 -56.188 -41 1 44.16 75 ASN B N 1
ATOM 6670 C CA . ASN B 1 75 ? 39.375 -56.219 -39.688 1 44.16 75 ASN B CA 1
ATOM 6671 C C . ASN B 1 75 ? 39.219 -54.844 -39.062 1 44.16 75 ASN B C 1
ATOM 6673 O O . ASN B 1 75 ? 39.75 -54.562 -38 1 44.16 75 ASN B O 1
ATOM 6677 N N . VAL B 1 76 ? 39.375 -53.688 -39.719 1 49.09 76 VAL B N 1
ATOM 6678 C CA . VAL B 1 76 ? 39.406 -52.5 -38.875 1 49.09 76 VAL B CA 1
ATOM 6679 C C . VAL B 1 76 ? 38 -52.094 -38.469 1 49.09 76 VAL B C 1
ATOM 6681 O O . VAL B 1 76 ? 37.156 -51.875 -39.344 1 49.09 76 VAL B O 1
ATOM 6684 N N . GLN B 1 77 ? 37.562 -52.312 -37.25 1 60.25 77 GLN B N 1
ATOM 6685 C CA . GLN B 1 77 ? 36.344 -51.781 -36.688 1 60.25 77 GLN B CA 1
ATOM 6686 C C . GLN B 1 77 ? 36.312 -50.25 -36.719 1 60.25 77 GLN B C 1
ATOM 6688 O O . GLN B 1 77 ? 37.25 -49.625 -36.281 1 60.25 77 GLN B O 1
ATOM 6693 N N . GLN B 1 78 ? 35.5 -49.656 -37.531 1 69.5 78 GLN B N 1
ATOM 6694 C CA . GLN B 1 78 ? 35.438 -48.219 -37.688 1 69.5 78 GLN B CA 1
ATOM 6695 C C . GLN B 1 78 ? 34.5 -47.594 -36.688 1 69.5 78 GLN B C 1
ATOM 6697 O O . GLN B 1 78 ? 33.375 -48.094 -36.469 1 69.5 78 GLN B O 1
ATOM 6702 N N . PRO B 1 79 ? 35.031 -46.656 -35.844 1 76.75 79 PRO B N 1
ATOM 6703 C CA . PRO B 1 79 ? 34.156 -45.906 -34.938 1 76.75 79 PRO B CA 1
ATOM 6704 C C . PRO B 1 79 ? 33 -45.219 -35.656 1 76.75 79 PRO B C 1
ATOM 6706 O O . PRO B 1 79 ? 33.219 -44.562 -36.688 1 76.75 79 PRO B O 1
ATOM 6709 N N . VAL B 1 80 ? 31.797 -45.438 -35.156 1 84.38 80 VAL B N 1
ATOM 6710 C CA . VAL B 1 80 ? 30.609 -44.875 -35.781 1 84.38 80 VAL B CA 1
ATOM 6711 C C . VAL B 1 80 ? 30.141 -43.656 -35 1 84.38 80 VAL B C 1
ATOM 6713 O O . VAL B 1 80 ? 29.719 -42.656 -35.594 1 84.38 80 VAL B O 1
ATOM 6716 N N . ARG B 1 81 ? 30.219 -43.688 -33.75 1 92.56 81 ARG B N 1
ATOM 6717 C CA . ARG B 1 81 ? 29.766 -42.594 -32.906 1 92.56 81 ARG B CA 1
ATOM 6718 C C . ARG B 1 81 ? 30.516 -42.562 -31.562 1 92.56 81 ARG B C 1
ATOM 6720 O O . ARG B 1 81 ? 30.766 -43.625 -30.984 1 92.56 81 ARG B O 1
ATOM 6727 N N . VAL B 1 82 ? 30.906 -41.406 -31.141 1 94.88 82 VAL B N 1
ATOM 6728 C CA . VAL B 1 82 ? 31.609 -41.281 -29.859 1 94.88 82 VAL B CA 1
ATOM 6729 C C . VAL B 1 82 ? 30.75 -40.469 -28.875 1 94.88 82 VAL B C 1
ATOM 6731 O O . VAL B 1 82 ? 30.266 -39.406 -29.219 1 94.88 82 VAL B O 1
ATOM 6734 N N . ILE B 1 83 ? 30.484 -41.031 -27.766 1 96.31 83 ILE B N 1
ATOM 6735 C CA . ILE B 1 83 ? 29.844 -40.312 -26.641 1 96.31 83 ILE B CA 1
ATOM 6736 C C . ILE B 1 83 ? 30.906 -39.906 -25.625 1 96.31 83 ILE B C 1
ATOM 6738 O O . ILE B 1 83 ? 31.609 -40.75 -25.062 1 96.31 83 ILE B O 1
ATOM 6742 N N . GLN B 1 84 ? 31.047 -38.625 -25.531 1 96.69 84 GLN B N 1
ATOM 6743 C CA . GLN B 1 84 ? 32.094 -38.062 -24.688 1 96.69 84 GLN B CA 1
ATOM 6744 C C . GLN B 1 84 ? 31.484 -37.375 -23.469 1 96.69 84 GLN B C 1
ATOM 6746 O O . GLN B 1 84 ? 30.484 -36.656 -23.578 1 96.69 84 GLN B O 1
ATOM 6751 N N . GLY B 1 85 ? 32.062 -37.562 -22.266 1 97.88 85 GLY B N 1
ATOM 6752 C CA . GLY B 1 85 ? 31.625 -36.875 -21.047 1 97.88 85 GLY B CA 1
ATOM 6753 C C . GLY B 1 85 ? 32.562 -37.094 -19.875 1 97.88 85 GLY B C 1
ATOM 6754 O O . GLY B 1 85 ? 33.781 -37.125 -20.031 1 97.88 85 GLY B O 1
ATOM 6755 N N . VAL B 1 86 ? 31.984 -37.156 -18.734 1 97.69 86 VAL B N 1
ATOM 6756 C CA . VAL B 1 86 ? 32.719 -37.375 -17.484 1 97.69 86 VAL B CA 1
ATOM 6757 C C . VAL B 1 86 ? 32.062 -38.469 -16.672 1 97.69 86 VAL B C 1
ATOM 6759 O O . VAL B 1 86 ? 30.844 -38.688 -16.766 1 97.69 86 VAL B O 1
ATOM 6762 N N . VAL B 1 87 ? 32.875 -39.156 -15.953 1 98.31 87 VAL B N 1
ATOM 6763 C CA . VAL B 1 87 ? 32.344 -40.25 -15.117 1 98.31 87 VAL B CA 1
ATOM 6764 C C . VAL B 1 87 ? 31.734 -39.656 -13.852 1 98.31 87 VAL B C 1
ATOM 6766 O O . VAL B 1 87 ? 32.438 -39.062 -13.016 1 98.31 87 VAL B O 1
ATOM 6769 N N . THR B 1 88 ? 30.406 -39.844 -13.664 1 98.12 88 THR B N 1
ATOM 6770 C CA . THR B 1 88 ? 29.703 -39.281 -12.516 1 98.12 88 THR B CA 1
ATOM 6771 C C . THR B 1 88 ? 29.312 -40.375 -11.539 1 98.12 88 THR B C 1
ATOM 6773 O O . THR B 1 88 ? 28.906 -40.094 -10.406 1 98.12 88 THR B O 1
ATOM 6776 N N . GLY B 1 89 ? 29.391 -41.625 -11.93 1 98 89 GLY B N 1
ATOM 6777 C CA . GLY B 1 89 ? 29.125 -42.781 -11.086 1 98 89 GLY B CA 1
ATOM 6778 C C . GLY B 1 89 ? 30.062 -43.938 -11.336 1 98 89 GLY B C 1
ATOM 6779 O O . GLY B 1 89 ? 30.531 -44.156 -12.461 1 98 89 GLY B O 1
ATOM 6780 N N . PHE B 1 90 ? 30.328 -44.719 -10.305 1 97.62 90 PHE B N 1
ATOM 6781 C CA . PHE B 1 90 ? 31.203 -45.875 -10.391 1 97.62 90 PHE B CA 1
ATOM 6782 C C . PHE B 1 90 ? 30.75 -46.969 -9.43 1 97.62 90 PHE B C 1
ATOM 6784 O O . PHE B 1 90 ? 30.422 -46.688 -8.273 1 97.62 90 PHE B O 1
ATOM 6791 N N . GLU B 1 91 ? 30.641 -48.125 -10.047 1 97.38 91 GLU B N 1
ATOM 6792 C CA . GLU B 1 91 ? 30.156 -49.281 -9.273 1 97.38 91 GLU B CA 1
ATOM 6793 C C . GLU B 1 91 ? 31.078 -50.469 -9.414 1 97.38 91 GLU B C 1
ATOM 6795 O O . GLU B 1 91 ? 31.594 -50.75 -10.5 1 97.38 91 GLU B O 1
ATOM 6800 N N . ARG B 1 92 ? 31.359 -51.094 -8.367 1 96.06 92 ARG B N 1
ATOM 6801 C CA . ARG B 1 92 ? 31.969 -52.438 -8.352 1 96.06 92 ARG B CA 1
ATOM 6802 C C . ARG B 1 92 ? 30.906 -53.5 -8.047 1 96.06 92 ARG B C 1
ATOM 6804 O O . ARG B 1 92 ? 30.344 -53.531 -6.957 1 96.06 92 ARG B O 1
ATOM 6811 N N . LEU B 1 93 ? 30.672 -54.375 -8.961 1 95.19 93 LEU B N 1
ATOM 6812 C CA . LEU B 1 93 ? 29.5 -55.25 -8.898 1 95.19 93 LEU B CA 1
ATOM 6813 C C . LEU B 1 93 ? 29.875 -56.656 -8.453 1 95.19 93 LEU B C 1
ATOM 6815 O O . LEU B 1 93 ? 29.062 -57.375 -7.848 1 95.19 93 LEU B O 1
ATOM 6819 N N . GLY B 1 94 ? 31.047 -57.156 -8.797 1 91.75 94 GLY B N 1
ATOM 6820 C CA . GLY B 1 94 ? 31.484 -58.5 -8.406 1 91.75 94 GLY B CA 1
ATOM 6821 C C . GLY B 1 94 ? 32.906 -58.812 -8.875 1 91.75 94 GLY B C 1
ATOM 6822 O O . GLY B 1 94 ? 33.438 -58.156 -9.773 1 91.75 94 GLY B O 1
ATOM 6823 N N . THR B 1 95 ? 33.531 -59.688 -8.164 1 91.06 95 THR B N 1
ATOM 6824 C CA . THR B 1 95 ? 34.906 -60.062 -8.516 1 91.06 95 THR B CA 1
ATOM 6825 C C . THR B 1 95 ? 35.031 -61.594 -8.609 1 91.06 95 THR B C 1
ATOM 6827 O O . THR B 1 95 ? 34.5 -62.312 -7.758 1 91.06 95 THR B O 1
ATOM 6830 N N . SER B 1 96 ? 35.469 -61.906 -9.789 1 89.88 96 SER B N 1
ATOM 6831 C CA . SER B 1 96 ? 35.938 -63.281 -9.922 1 89.88 96 SER B CA 1
ATOM 6832 C C . SER B 1 96 ? 37.438 -63.375 -9.852 1 89.88 96 SER B C 1
ATOM 6834 O O . SER B 1 96 ? 38.125 -62.375 -9.625 1 89.88 96 SER B O 1
ATOM 6836 N N . ARG B 1 97 ? 37.969 -64.688 -10 1 86.69 97 ARG B N 1
ATOM 6837 C CA . ARG B 1 97 ? 39.406 -64.875 -9.906 1 86.69 97 ARG B CA 1
ATOM 6838 C C . ARG B 1 97 ? 40.156 -64.188 -11.023 1 86.69 97 ARG B C 1
ATOM 6840 O O . ARG B 1 97 ? 41.219 -63.594 -10.797 1 86.69 97 ARG B O 1
ATOM 6847 N N . ASP B 1 98 ? 39.625 -64.125 -12.117 1 89.25 98 ASP B N 1
ATOM 6848 C CA . ASP B 1 98 ? 40.344 -63.625 -13.297 1 89.25 98 ASP B CA 1
ATOM 6849 C C . ASP B 1 98 ? 40 -62.188 -13.609 1 89.25 98 ASP B C 1
ATOM 6851 O O . ASP B 1 98 ? 40.781 -61.469 -14.242 1 89.25 98 ASP B O 1
ATOM 6855 N N . GLU B 1 99 ? 38.781 -61.781 -13.234 1 92 99 GLU B N 1
ATOM 6856 C CA . GLU B 1 99 ? 38.375 -60.438 -13.617 1 92 99 GLU B CA 1
ATOM 6857 C C . GLU B 1 99 ? 37.406 -59.844 -12.586 1 92 99 GLU B C 1
ATOM 6859 O O . GLU B 1 99 ? 36.781 -60.594 -11.836 1 92 99 GLU B O 1
ATOM 6864 N N . THR B 1 100 ? 37.344 -58.562 -12.43 1 94.44 100 THR B N 1
ATOM 6865 C CA . THR B 1 100 ? 36.375 -57.844 -11.633 1 94.44 100 THR B CA 1
ATOM 6866 C C . THR B 1 100 ? 35.375 -57.125 -12.531 1 94.44 100 THR B C 1
ATOM 6868 O O . THR B 1 100 ? 35.75 -56.531 -13.555 1 94.44 100 THR B O 1
ATOM 6871 N N . HIS B 1 101 ? 34.062 -57.281 -12.195 1 95.62 101 HIS B N 1
ATOM 6872 C CA . HIS B 1 101 ? 32.938 -56.656 -12.906 1 95.62 101 HIS B CA 1
ATOM 6873 C C . HIS B 1 101 ? 32.656 -55.281 -12.344 1 95.62 101 HIS B C 1
ATOM 6875 O O . HIS B 1 101 ? 32.312 -55.125 -11.156 1 95.62 101 HIS B O 1
ATOM 6881 N N . TYR B 1 102 ? 32.812 -54.219 -13.219 1 96.56 102 TYR B N 1
ATOM 6882 C CA . TYR B 1 102 ? 32.562 -52.812 -12.836 1 96.56 102 TYR B CA 1
ATOM 6883 C C . TYR B 1 102 ? 31.469 -52.188 -13.68 1 96.56 102 TYR B C 1
ATOM 6885 O O . TYR B 1 102 ? 31.031 -52.781 -14.672 1 96.56 102 TYR B O 1
ATOM 6893 N N . ALA B 1 103 ? 30.922 -51.125 -13.227 1 97.69 103 ALA B N 1
ATOM 6894 C CA . ALA B 1 103 ? 30.078 -50.25 -14.047 1 97.69 103 ALA B CA 1
ATOM 6895 C C . ALA B 1 103 ? 30.406 -48.781 -13.805 1 97.69 103 ALA B C 1
ATOM 6897 O O . ALA B 1 103 ? 30.781 -48.406 -12.695 1 97.69 103 ALA B O 1
ATOM 6898 N N . LEU B 1 104 ? 30.328 -48 -14.789 1 97.56 104 LEU B N 1
ATOM 6899 C CA . LEU B 1 104 ? 30.469 -46.531 -14.617 1 97.56 104 LEU B CA 1
ATOM 6900 C C . LEU B 1 104 ? 29.328 -45.812 -15.32 1 97.56 104 LEU B C 1
ATOM 6902 O O . LEU B 1 104 ? 28.719 -46.344 -16.234 1 97.56 104 LEU B O 1
ATOM 6906 N N . THR B 1 105 ? 28.969 -44.656 -14.805 1 98.62 105 THR B N 1
ATOM 6907 C CA . THR B 1 105 ? 27.984 -43.781 -15.422 1 98.62 105 THR B CA 1
ATOM 6908 C C . THR B 1 105 ? 28.688 -42.625 -16.125 1 98.62 105 THR B C 1
ATOM 6910 O O . THR B 1 105 ? 29.453 -41.875 -15.516 1 98.62 105 THR B O 1
ATOM 6913 N N . LEU B 1 106 ? 28.469 -42.5 -17.438 1 98.5 106 LEU B N 1
ATOM 6914 C CA . LEU B 1 106 ? 29.031 -41.438 -18.281 1 98.5 106 LEU B CA 1
ATOM 6915 C C . LEU B 1 106 ? 27.984 -40.344 -18.547 1 98.5 106 LEU B C 1
ATOM 6917 O O . LEU B 1 106 ? 26.891 -40.656 -19.031 1 98.5 106 LEU B O 1
ATOM 6921 N N . GLN B 1 107 ? 28.234 -39.125 -18.172 1 98.62 107 GLN B N 1
ATOM 6922 C CA . GLN B 1 107 ? 27.359 -37.969 -18.391 1 98.62 107 GLN B CA 1
ATOM 6923 C C . GLN B 1 107 ? 28.156 -36.781 -18.922 1 98.62 107 GLN B C 1
ATOM 6925 O O . GLN B 1 107 ? 29.391 -36.75 -18.812 1 98.62 107 GLN B O 1
ATOM 6930 N N . PRO B 1 108 ? 27.453 -35.875 -19.594 1 98.31 108 PRO B N 1
ATOM 6931 C CA . PRO B 1 108 ? 28.156 -34.656 -19.984 1 98.31 108 PRO B CA 1
ATOM 6932 C C . PRO B 1 108 ? 28.547 -33.781 -18.781 1 98.31 108 PRO B C 1
ATOM 6934 O O . PRO B 1 108 ? 27.922 -33.875 -17.734 1 98.31 108 PRO B O 1
ATOM 6937 N N . ARG B 1 109 ? 29.531 -32.844 -18.938 1 97.31 109 ARG B N 1
ATOM 6938 C CA . ARG B 1 109 ? 30 -31.969 -17.859 1 97.31 109 ARG B CA 1
ATOM 6939 C C . ARG B 1 109 ? 28.859 -31.094 -17.328 1 97.31 109 ARG B C 1
ATOM 6941 O O . ARG B 1 109 ? 28.844 -30.75 -16.141 1 97.31 109 ARG B O 1
ATOM 6948 N N . LEU B 1 110 ? 27.891 -30.797 -18.172 1 97.81 110 LEU B N 1
ATOM 6949 C CA . LEU B 1 110 ? 26.766 -29.969 -17.766 1 97.81 110 LEU B CA 1
ATOM 6950 C C . LEU B 1 110 ? 25.984 -30.625 -16.641 1 97.81 110 LEU B C 1
ATOM 6952 O O . LEU B 1 110 ? 25.344 -29.953 -15.836 1 97.81 110 LEU B O 1
ATOM 6956 N N . ALA B 1 111 ? 25.969 -31.953 -16.594 1 98.19 111 ALA B N 1
ATOM 6957 C CA . ALA B 1 111 ? 25.234 -32.688 -15.562 1 98.19 111 ALA B CA 1
ATOM 6958 C C . ALA B 1 111 ? 25.766 -32.375 -14.172 1 98.19 111 ALA B C 1
ATOM 6960 O O . ALA B 1 111 ? 25.031 -32.438 -13.188 1 98.19 111 ALA B O 1
ATOM 6961 N N . LEU B 1 112 ? 27.016 -32.031 -14.062 1 97.75 112 LEU B N 1
ATOM 6962 C CA . LEU B 1 112 ? 27.656 -31.75 -12.789 1 97.75 112 LEU B CA 1
ATOM 6963 C C . LEU B 1 112 ? 27.094 -30.484 -12.156 1 97.75 112 LEU B C 1
ATOM 6965 O O . LEU B 1 112 ? 27.25 -30.266 -10.953 1 97.75 112 LEU B O 1
ATOM 6969 N N . LEU B 1 113 ? 26.438 -29.688 -12.93 1 98.19 113 LEU B N 1
ATOM 6970 C CA . LEU B 1 113 ? 25.969 -28.391 -12.453 1 98.19 113 LEU B CA 1
ATOM 6971 C C . LEU B 1 113 ? 24.797 -28.562 -11.492 1 98.19 113 LEU B C 1
ATOM 6973 O O . LEU B 1 113 ? 24.406 -27.609 -10.797 1 98.19 113 LEU B O 1
ATOM 6977 N N . ASN B 1 114 ? 24.172 -29.781 -11.398 1 97.69 114 ASN B N 1
ATOM 6978 C CA . ASN B 1 114 ? 23.094 -30.031 -10.438 1 97.69 114 ASN B CA 1
ATOM 6979 C C . ASN B 1 114 ? 23.641 -30.141 -9.016 1 97.69 114 ASN B C 1
ATOM 6981 O O . ASN B 1 114 ? 22.875 -30.266 -8.055 1 97.69 114 ASN B O 1
ATOM 6985 N N . ARG B 1 115 ? 24.938 -30 -8.906 1 97.31 115 ARG B N 1
ATOM 6986 C CA . ARG B 1 115 ? 25.578 -30 -7.598 1 97.31 115 ARG B CA 1
ATOM 6987 C C . ARG B 1 115 ? 25.891 -28.578 -7.137 1 97.31 115 ARG B C 1
ATOM 6989 O O . ARG B 1 115 ? 26.453 -28.391 -6.059 1 97.31 115 ARG B O 1
ATOM 6996 N N . SER B 1 116 ? 25.562 -27.641 -7.891 1 97.5 116 SER B N 1
ATOM 6997 C CA . SER B 1 116 ? 25.844 -26.234 -7.598 1 97.5 116 SER B CA 1
ATOM 6998 C C . SER B 1 116 ? 24.562 -25.484 -7.281 1 97.5 116 SER B C 1
ATOM 7000 O O . SER B 1 116 ? 24.016 -24.766 -8.141 1 97.5 116 SER B O 1
ATOM 7002 N N . HIS B 1 117 ? 24.109 -25.594 -5.949 1 96.81 117 HIS B N 1
ATOM 7003 C CA . HIS B 1 117 ? 22.953 -24.844 -5.477 1 96.81 117 HIS B CA 1
ATOM 7004 C C . HIS B 1 117 ? 23.328 -23.391 -5.156 1 96.81 117 HIS B C 1
ATOM 7006 O O . HIS B 1 117 ? 24.266 -23.156 -4.391 1 96.81 117 HIS B O 1
ATOM 7012 N N . GLN B 1 118 ? 22.547 -22.422 -5.812 1 96.31 118 GLN B N 1
ATOM 7013 C CA . GLN B 1 118 ? 22.984 -21.031 -5.711 1 96.31 118 GLN B CA 1
ATOM 7014 C C . GLN B 1 118 ? 21.797 -20.094 -5.477 1 96.31 118 GLN B C 1
ATOM 7016 O O . GLN B 1 118 ? 20.656 -20.453 -5.766 1 96.31 118 GLN B O 1
ATOM 7021 N N . ASN B 1 119 ? 22.016 -19 -4.848 1 97.19 119 ASN B N 1
ATOM 7022 C CA . ASN B 1 119 ? 21.234 -17.766 -4.832 1 97.19 119 ASN B CA 1
ATOM 7023 C C . ASN B 1 119 ? 22.016 -16.578 -5.387 1 97.19 119 ASN B C 1
ATOM 7025 O O . ASN B 1 119 ? 23.078 -16.25 -4.883 1 97.19 119 ASN B O 1
ATOM 7029 N N . ALA B 1 120 ? 21.5 -16.031 -6.449 1 97.5 120 ALA B N 1
ATOM 7030 C CA . ALA B 1 120 ? 22.266 -14.984 -7.125 1 97.5 120 ALA B CA 1
ATOM 7031 C C . ALA B 1 120 ? 21.344 -14.039 -7.891 1 97.5 120 ALA B C 1
ATOM 7033 O O . ALA B 1 120 ? 20.203 -14.383 -8.188 1 97.5 120 ALA B O 1
ATOM 7034 N N . ILE B 1 121 ? 21.906 -12.891 -8.18 1 97.31 121 ILE B N 1
ATOM 7035 C CA . ILE B 1 121 ? 21.203 -11.891 -8.977 1 97.31 121 ILE B CA 1
ATOM 7036 C C . ILE B 1 121 ? 22 -11.594 -10.25 1 97.31 121 ILE B C 1
ATOM 7038 O O . ILE B 1 121 ? 23.219 -11.5 -10.211 1 97.31 121 ILE B O 1
ATOM 7042 N N . TYR B 1 122 ? 21.328 -11.531 -11.352 1 98 122 TYR B N 1
ATOM 7043 C CA . TYR B 1 122 ? 21.891 -11.133 -12.633 1 98 122 TYR B CA 1
ATOM 7044 C C . TYR B 1 122 ? 21.203 -9.883 -13.164 1 98 122 TYR B C 1
ATOM 7046 O O . TYR B 1 122 ? 19.969 -9.789 -13.141 1 98 122 TYR B O 1
ATOM 7054 N N . GLN B 1 123 ? 21.953 -8.914 -13.641 1 97.19 123 GLN B N 1
ATOM 7055 C CA . GLN B 1 123 ? 21.359 -7.656 -14.086 1 97.19 123 GLN B CA 1
ATOM 7056 C C . GLN B 1 123 ? 21.781 -7.332 -15.523 1 97.19 123 GLN B C 1
ATOM 7058 O O . GLN B 1 123 ? 22.922 -7.57 -15.906 1 97.19 123 GLN B O 1
ATOM 7063 N N . ASP B 1 124 ? 20.812 -6.828 -16.266 1 97 124 ASP B N 1
ATOM 7064 C CA . ASP B 1 124 ? 21.031 -6.293 -17.594 1 97 124 ASP B CA 1
ATOM 7065 C C . ASP B 1 124 ? 21.734 -7.312 -18.484 1 97 124 ASP B C 1
ATOM 7067 O O . ASP B 1 124 ? 22.766 -7.004 -19.109 1 97 124 ASP B O 1
ATOM 7071 N N . GLN B 1 125 ? 21.266 -8.484 -18.469 1 98.06 125 GLN B N 1
ATOM 7072 C CA . GLN B 1 125 ? 21.766 -9.594 -19.281 1 98.06 125 GLN B CA 1
ATOM 7073 C C . GLN B 1 125 ? 20.609 -10.375 -19.906 1 98.06 125 GLN B C 1
ATOM 7075 O O . GLN B 1 125 ? 19.562 -10.562 -19.266 1 98.06 125 GLN B O 1
ATOM 7080 N N . SER B 1 126 ? 20.828 -10.773 -21.125 1 98.31 126 SER B N 1
ATOM 7081 C CA . SER B 1 126 ? 19.875 -11.656 -21.766 1 98.31 126 SER B CA 1
ATOM 7082 C C . SER B 1 126 ? 19.984 -13.086 -21.234 1 98.31 126 SER B C 1
ATOM 7084 O O . SER B 1 126 ? 20.938 -13.414 -20.531 1 98.31 126 SER B O 1
ATOM 7086 N N . VAL B 1 127 ? 19.031 -13.914 -21.578 1 98.38 127 VAL B N 1
ATOM 7087 C CA . VAL B 1 127 ? 19.016 -15.289 -21.109 1 98.38 127 VAL B CA 1
ATOM 7088 C C . VAL B 1 127 ? 20.281 -16.016 -21.562 1 98.38 127 VAL B C 1
ATOM 7090 O O . VAL B 1 127 ? 20.984 -16.609 -20.75 1 98.38 127 VAL B O 1
ATOM 7093 N N . PRO B 1 128 ? 20.719 -15.93 -22.844 1 98.5 128 PRO B N 1
ATOM 7094 C CA . PRO B 1 128 ? 21.953 -16.594 -23.25 1 98.5 128 PRO B CA 1
ATOM 7095 C C . PRO B 1 128 ? 23.188 -16.031 -22.531 1 98.5 128 PRO B C 1
ATOM 7097 O O . PRO B 1 128 ? 24.094 -16.781 -22.188 1 98.5 128 PRO B O 1
ATOM 7100 N N . GLN B 1 129 ? 23.156 -14.727 -22.281 1 98.25 129 GLN B N 1
ATOM 7101 C CA . GLN B 1 129 ? 24.281 -14.109 -21.594 1 98.25 129 GLN B CA 1
ATOM 7102 C C . GLN B 1 129 ? 24.406 -14.617 -20.156 1 98.25 129 GLN B C 1
ATOM 7104 O O . GLN B 1 129 ? 25.516 -14.828 -19.656 1 98.25 129 GLN B O 1
ATOM 7109 N N . ILE B 1 130 ? 23.281 -14.773 -19.484 1 98.56 130 ILE B N 1
ATOM 7110 C CA . ILE B 1 130 ? 23.281 -15.289 -18.109 1 98.56 130 ILE B CA 1
ATOM 7111 C C . ILE B 1 130 ? 23.828 -16.719 -18.094 1 98.56 130 ILE B C 1
ATOM 7113 O O . ILE B 1 130 ? 24.672 -17.047 -17.266 1 98.56 130 ILE B O 1
ATOM 7117 N N . VAL B 1 131 ? 23.328 -17.531 -19.031 1 98.62 131 VAL B N 1
ATOM 7118 C CA . VAL B 1 131 ? 23.766 -18.922 -19.109 1 98.62 131 VAL B CA 1
ATOM 7119 C C . VAL B 1 131 ? 25.266 -18.969 -19.391 1 98.62 131 VAL B C 1
ATOM 7121 O O . VAL B 1 131 ? 26 -19.719 -18.734 1 98.62 131 VAL B O 1
ATOM 7124 N N . GLU B 1 132 ? 25.719 -18.203 -20.297 1 98.25 132 GLU B N 1
ATOM 7125 C CA . GLU B 1 132 ? 27.141 -18.141 -20.625 1 98.25 132 GLU B CA 1
ATOM 7126 C C . GLU B 1 132 ? 27.969 -17.734 -19.406 1 98.25 132 GLU B C 1
ATOM 7128 O O . GLU B 1 132 ? 29.016 -18.312 -19.141 1 98.25 132 GLU B O 1
ATOM 7133 N N . LYS B 1 133 ? 27.469 -16.688 -18.75 1 97.5 133 LYS B N 1
ATOM 7134 C CA . LYS B 1 133 ? 28.172 -16.203 -17.562 1 97.5 133 LYS B CA 1
ATOM 7135 C C . LYS B 1 133 ? 28.344 -17.328 -16.547 1 97.5 133 LYS B C 1
ATOM 7137 O O . LYS B 1 133 ? 29.438 -17.484 -15.977 1 97.5 133 LYS B O 1
ATOM 7142 N N . ILE B 1 134 ? 27.312 -18.109 -16.297 1 98.19 134 ILE B N 1
ATOM 7143 C CA . ILE B 1 134 ? 27.359 -19.188 -15.312 1 98.19 134 ILE B CA 1
ATOM 7144 C C . ILE B 1 134 ? 28.344 -20.266 -15.781 1 98.19 134 ILE B C 1
ATOM 7146 O O . ILE B 1 134 ? 29.172 -20.734 -15 1 98.19 134 ILE B O 1
ATOM 7150 N N . LEU B 1 135 ? 28.266 -20.641 -17.062 1 98.19 135 LEU B N 1
ATOM 7151 C CA . LEU B 1 135 ? 29.125 -21.703 -17.594 1 98.19 135 LEU B CA 1
ATOM 7152 C C . LEU B 1 135 ? 30.594 -21.297 -17.547 1 98.19 135 LEU B C 1
ATOM 7154 O O . LEU B 1 135 ? 31.453 -22.094 -17.156 1 98.19 135 LEU B O 1
ATOM 7158 N N . ARG B 1 136 ? 30.906 -20.078 -17.828 1 97.44 136 ARG B N 1
ATOM 7159 C CA . ARG B 1 136 ? 32.281 -19.609 -17.906 1 97.44 136 ARG B CA 1
ATOM 7160 C C . ARG B 1 136 ? 32.812 -19.266 -16.516 1 97.44 136 ARG B C 1
ATOM 7162 O O . ARG B 1 136 ? 33.812 -19.828 -16.078 1 97.44 136 ARG B O 1
ATOM 7169 N N . GLU B 1 137 ? 32.156 -18.391 -15.852 1 95.56 137 GLU B N 1
ATOM 7170 C CA . GLU B 1 137 ? 32.719 -17.812 -14.625 1 95.56 137 GLU B CA 1
ATOM 7171 C C . GLU B 1 137 ? 32.625 -18.797 -13.461 1 95.56 137 GLU B C 1
ATOM 7173 O O . GLU B 1 137 ? 33.562 -18.938 -12.68 1 95.56 137 GLU B O 1
ATOM 7178 N N . ARG B 1 138 ? 31.484 -19.453 -13.305 1 95.62 138 ARG B N 1
ATOM 7179 C CA . ARG B 1 138 ? 31.312 -20.312 -12.133 1 95.62 138 ARG B CA 1
ATOM 7180 C C . ARG B 1 138 ? 31.875 -21.703 -12.398 1 95.62 138 ARG B C 1
ATOM 7182 O O . ARG B 1 138 ? 32.375 -22.359 -11.477 1 95.62 138 ARG B O 1
ATOM 7189 N N . HIS B 1 139 ? 31.859 -22.203 -13.664 1 96.75 139 HIS B N 1
ATOM 7190 C CA . HIS B 1 139 ? 32.188 -23.609 -13.891 1 96.75 139 HIS B CA 1
ATOM 7191 C C . HIS B 1 139 ? 33.375 -23.75 -14.82 1 96.75 139 HIS B C 1
ATOM 7193 O O . HIS B 1 139 ? 33.781 -24.859 -15.172 1 96.75 139 HIS B O 1
ATOM 7199 N N . GLY B 1 140 ? 33.906 -22.688 -15.305 1 95.5 140 GLY B N 1
ATOM 7200 C CA . GLY B 1 140 ? 35.188 -22.688 -16 1 95.5 140 GLY B CA 1
ATOM 7201 C C . GLY B 1 140 ? 35.125 -23.25 -17.406 1 95.5 140 GLY B C 1
ATOM 7202 O O . GLY B 1 140 ? 36.125 -23.688 -17.953 1 95.5 140 GLY B O 1
ATOM 7203 N N . LEU B 1 141 ? 33.906 -23.312 -17.969 1 96.38 141 LEU B N 1
ATOM 7204 C CA . LEU B 1 141 ? 33.781 -23.781 -19.344 1 96.38 141 LEU B CA 1
ATOM 7205 C C . LEU B 1 141 ? 34.312 -22.734 -20.312 1 96.38 141 LEU B C 1
ATOM 7207 O O . LEU B 1 141 ? 34.125 -21.531 -20.094 1 96.38 141 LEU B O 1
ATOM 7211 N N . ARG B 1 142 ? 34.875 -23.203 -21.406 1 94.94 142 ARG B N 1
ATOM 7212 C CA . ARG B 1 142 ? 35.469 -22.297 -22.406 1 94.94 142 ARG B CA 1
ATOM 7213 C C . ARG B 1 142 ? 34.656 -22.297 -23.688 1 94.94 142 ARG B C 1
ATOM 7215 O O . ARG B 1 142 ? 33.625 -22.953 -23.781 1 94.94 142 ARG B O 1
ATOM 7222 N N . GLY B 1 143 ? 35.125 -21.484 -24.594 1 90.88 143 GLY B N 1
ATOM 7223 C CA . GLY B 1 143 ? 34.406 -21.281 -25.844 1 90.88 143 GLY B CA 1
ATOM 7224 C C . GLY B 1 143 ? 34.219 -22.562 -26.641 1 90.88 143 GLY B C 1
ATOM 7225 O O . GLY B 1 143 ? 33.25 -22.703 -27.391 1 90.88 143 GLY B O 1
ATOM 7226 N N . GLN B 1 144 ? 35.125 -23.469 -26.469 1 92.19 144 GLN B N 1
ATOM 7227 C CA . GLN B 1 144 ? 35.062 -24.719 -27.203 1 92.19 144 GLN B CA 1
ATOM 7228 C C . GLN B 1 144 ? 34.062 -25.688 -26.562 1 92.19 144 GLN B C 1
ATOM 7230 O O . GLN B 1 144 ? 33.656 -26.672 -27.188 1 92.19 144 GLN B O 1
ATOM 7235 N N . ASP B 1 145 ? 33.719 -25.438 -25.375 1 95.06 145 ASP B N 1
ATOM 7236 C CA . ASP B 1 145 ? 32.906 -26.375 -24.594 1 95.06 145 ASP B CA 1
ATOM 7237 C C . ASP B 1 145 ? 31.422 -26.203 -24.891 1 95.06 145 ASP B C 1
ATOM 7239 O O . ASP B 1 145 ? 30.609 -27.078 -24.578 1 95.06 145 ASP B O 1
ATOM 7243 N N . PHE B 1 146 ? 31.016 -25.094 -25.375 1 96.94 146 PHE B N 1
ATOM 7244 C CA . PHE B 1 146 ? 29.609 -24.859 -25.688 1 96.94 146 PHE B CA 1
ATOM 7245 C C . PHE B 1 146 ? 29.469 -23.891 -26.859 1 96.94 146 PHE B C 1
ATOM 7247 O O . PHE B 1 146 ? 30.406 -23.141 -27.172 1 96.94 146 PHE B O 1
ATOM 7254 N N . LEU B 1 147 ? 28.312 -24 -27.547 1 96.06 147 LEU B N 1
ATOM 7255 C CA . LEU B 1 147 ? 28.047 -23.172 -28.719 1 96.06 147 LEU B CA 1
ATOM 7256 C C . LEU B 1 147 ? 26.594 -22.703 -28.734 1 96.06 147 LEU B C 1
ATOM 7258 O O . LEU B 1 147 ? 25.672 -23.516 -28.578 1 96.06 147 LEU B O 1
ATOM 7262 N N . PHE B 1 148 ? 26.375 -21.359 -28.859 1 96.75 148 PHE B N 1
ATOM 7263 C CA . PHE B 1 148 ? 25.047 -20.797 -29.062 1 96.75 148 PHE B CA 1
ATOM 7264 C C . PHE B 1 148 ? 24.781 -20.578 -30.547 1 96.75 148 PHE B C 1
ATOM 7266 O O . PHE B 1 148 ? 25.422 -19.719 -31.172 1 96.75 148 PHE B O 1
ATOM 7273 N N . SER B 1 149 ? 23.969 -21.359 -31.094 1 96.69 149 SER B N 1
ATOM 7274 C CA . SER B 1 149 ? 23.484 -21.172 -32.469 1 96.69 149 SER B CA 1
ATOM 7275 C C . SER B 1 149 ? 22.031 -20.688 -32.469 1 96.69 149 SER B C 1
ATOM 7277 O O . SER B 1 149 ? 21.109 -21.484 -32.688 1 96.69 149 SER B O 1
ATOM 7279 N N . LEU B 1 150 ? 21.812 -19.438 -32.25 1 97.31 150 LEU B N 1
ATOM 7280 C CA . LEU B 1 150 ? 20.484 -18.859 -32.062 1 97.31 150 LEU B CA 1
ATOM 7281 C C . LEU B 1 150 ? 20.078 -18.031 -33.281 1 97.31 150 LEU B C 1
ATOM 7283 O O . LEU B 1 150 ? 20.906 -17.344 -33.875 1 97.31 150 LEU B O 1
ATOM 7287 N N . THR B 1 151 ? 18.875 -18.094 -33.656 1 95.56 151 THR B N 1
ATOM 7288 C CA . THR B 1 151 ? 18.328 -17.328 -34.75 1 95.56 151 THR B CA 1
ATOM 7289 C C . THR B 1 151 ? 17.766 -15.992 -34.281 1 95.56 151 THR B C 1
ATOM 7291 O O . THR B 1 151 ? 17.641 -15.047 -35.062 1 95.56 151 THR B O 1
ATOM 7294 N N . LYS B 1 152 ? 17.406 -15.898 -33.062 1 95.81 152 LYS B N 1
ATOM 7295 C CA . LYS B 1 152 ? 16.812 -14.695 -32.5 1 95.81 152 LYS B CA 1
ATOM 7296 C C . LYS B 1 152 ? 17.781 -13.984 -31.547 1 95.81 152 LYS B C 1
ATOM 7298 O O . LYS B 1 152 ? 18.734 -14.594 -31.047 1 95.81 152 LYS B O 1
ATOM 7303 N N . THR B 1 153 ? 17.547 -12.703 -31.438 1 96.44 153 THR B N 1
ATOM 7304 C CA . THR B 1 153 ? 18.266 -11.898 -30.453 1 96.44 153 THR B CA 1
ATOM 7305 C C . THR B 1 153 ? 17.375 -11.656 -29.234 1 96.44 153 THR B C 1
ATOM 7307 O O . THR B 1 153 ? 16.281 -11.117 -29.344 1 96.44 153 THR B O 1
ATOM 7310 N N . TYR B 1 154 ? 17.859 -12.008 -28.156 1 98 154 TYR B N 1
ATOM 7311 C CA . TYR B 1 154 ? 17.062 -11.922 -26.938 1 98 154 TYR B CA 1
ATOM 7312 C C . TYR B 1 154 ? 17.375 -10.648 -26.172 1 98 154 TYR B C 1
ATOM 7314 O O . TYR B 1 154 ? 18.531 -10.234 -26.094 1 98 154 TYR B O 1
ATOM 7322 N N . PRO B 1 155 ? 16.375 -10 -25.656 1 97.56 155 PRO B N 1
ATOM 7323 C CA . PRO B 1 155 ? 16.578 -8.727 -24.953 1 97.56 155 PRO B CA 1
ATOM 7324 C C . PRO B 1 155 ? 17.281 -8.898 -23.609 1 97.56 155 PRO B C 1
ATOM 7326 O O . PRO B 1 155 ? 17.219 -9.977 -23.016 1 97.56 155 PRO B O 1
ATOM 7329 N N . ARG B 1 156 ? 17.969 -7.836 -23.203 1 97.75 156 ARG B N 1
ATOM 7330 C CA . ARG B 1 156 ? 18.516 -7.801 -21.844 1 97.75 156 ARG B CA 1
ATOM 7331 C C . ARG B 1 156 ? 17.422 -7.621 -20.812 1 97.75 156 ARG B C 1
ATOM 7333 O O . ARG B 1 156 ? 16.484 -6.852 -21.016 1 97.75 156 ARG B O 1
ATOM 7340 N N . ARG B 1 157 ? 17.469 -8.422 -19.812 1 97.81 157 ARG B N 1
ATOM 7341 C CA . ARG B 1 157 ? 16.547 -8.297 -18.688 1 97.81 157 ARG B CA 1
ATOM 7342 C C . ARG B 1 157 ? 17.141 -7.422 -17.578 1 97.81 157 ARG B C 1
ATOM 7344 O O . ARG B 1 157 ? 18.328 -7.5 -17.297 1 97.81 157 ARG B O 1
ATOM 7351 N N . GLU B 1 158 ? 16.312 -6.559 -17 1 96.12 158 GLU B N 1
ATOM 7352 C CA . GLU B 1 158 ? 16.781 -5.66 -15.938 1 96.12 158 GLU B CA 1
ATOM 7353 C C . GLU B 1 158 ? 17.344 -6.445 -14.758 1 96.12 158 GLU B C 1
ATOM 7355 O O . GLU B 1 158 ? 18.391 -6.078 -14.203 1 96.12 158 GLU B O 1
ATOM 7360 N N . GLN B 1 159 ? 16.672 -7.445 -14.438 1 96.88 159 GLN B N 1
ATOM 7361 C CA . GLN B 1 159 ? 17.156 -8.289 -13.352 1 96.88 159 GLN B CA 1
ATOM 7362 C C . GLN B 1 159 ? 16.547 -9.688 -13.43 1 96.88 159 GLN B C 1
ATOM 7364 O O . GLN B 1 159 ? 15.359 -9.836 -13.742 1 96.88 159 GLN B O 1
ATOM 7369 N N . VAL B 1 160 ? 17.312 -10.695 -13.203 1 98.12 160 VAL B N 1
ATOM 7370 C CA . VAL B 1 160 ? 16.875 -12.078 -13.039 1 98.12 160 VAL B CA 1
ATOM 7371 C C . VAL B 1 160 ? 17.438 -12.648 -11.742 1 98.12 160 VAL B C 1
ATOM 7373 O O . VAL B 1 160 ? 18.609 -12.43 -11.422 1 98.12 160 VAL B O 1
ATOM 7376 N N . MET B 1 161 ? 16.562 -13.328 -10.984 1 97.25 161 MET B N 1
ATOM 7377 C CA . MET B 1 161 ? 16.984 -13.852 -9.688 1 97.25 161 MET B CA 1
ATOM 7378 C C . MET B 1 161 ? 16.984 -15.375 -9.688 1 97.25 161 MET B C 1
ATOM 7380 O O . MET B 1 161 ? 16 -16 -10.078 1 97.25 161 MET B O 1
ATOM 7384 N N . GLN B 1 162 ? 18.125 -15.992 -9.406 1 98 162 GLN B N 1
ATOM 7385 C CA . GLN B 1 162 ? 18.234 -17.406 -9.07 1 98 162 GLN B CA 1
ATOM 7386 C C . GLN B 1 162 ? 18.031 -17.641 -7.574 1 98 162 GLN B C 1
ATOM 7388 O O . GLN B 1 162 ? 18.812 -17.141 -6.758 1 98 162 GLN B O 1
ATOM 7393 N N . TYR B 1 163 ? 17.016 -18.375 -7.211 1 96.81 163 TYR B N 1
ATOM 7394 C CA . TYR B 1 163 ? 16.734 -18.562 -5.793 1 96.81 163 TYR B CA 1
ATOM 7395 C C . TYR B 1 163 ? 16.422 -20.016 -5.48 1 96.81 163 TYR B C 1
ATOM 7397 O O . TYR B 1 163 ? 15.398 -20.547 -5.926 1 96.81 163 TYR B O 1
ATOM 7405 N N . GLY B 1 164 ? 17.203 -20.641 -4.785 1 95.62 164 GLY B N 1
ATOM 7406 C CA . GLY B 1 164 ? 16.969 -22 -4.344 1 95.62 164 GLY B CA 1
ATOM 7407 C C . GLY B 1 164 ? 17.078 -23.016 -5.465 1 95.62 164 GLY B C 1
ATOM 7408 O O . GLY B 1 164 ? 16.469 -24.094 -5.406 1 95.62 164 GLY B O 1
ATOM 7409 N N . GLU B 1 165 ? 17.781 -22.75 -6.469 1 97 165 GLU B N 1
ATOM 7410 C CA . GLU B 1 165 ? 17.969 -23.656 -7.609 1 97 165 GLU B CA 1
ATOM 7411 C C . GLU B 1 165 ? 19.438 -23.984 -7.82 1 97 165 GLU B C 1
ATOM 7413 O O . GLU B 1 165 ? 20.312 -23.141 -7.586 1 97 165 GLU B O 1
ATOM 7418 N N . ASP B 1 166 ? 19.672 -25.203 -8.242 1 97.88 166 ASP B N 1
ATOM 7419 C CA . ASP B 1 166 ? 21.016 -25.484 -8.727 1 97.88 166 ASP B CA 1
ATOM 7420 C C . ASP B 1 166 ? 21.219 -24.953 -10.141 1 97.88 166 ASP B C 1
ATOM 7422 O O . ASP B 1 166 ? 20.25 -24.625 -10.828 1 97.88 166 ASP B O 1
ATOM 7426 N N . ASP B 1 167 ? 22.438 -24.859 -10.531 1 98.44 167 ASP B N 1
ATOM 7427 C CA . ASP B 1 167 ? 22.75 -24.188 -11.797 1 98.44 167 ASP B CA 1
ATOM 7428 C C . ASP B 1 167 ? 22.141 -24.938 -12.977 1 98.44 167 ASP B C 1
ATOM 7430 O O . ASP B 1 167 ? 21.719 -24.328 -13.961 1 98.44 167 ASP B O 1
ATOM 7434 N N . LEU B 1 168 ? 22.094 -26.281 -12.969 1 98.31 168 LEU B N 1
ATOM 7435 C CA . LEU B 1 168 ? 21.5 -27.031 -14.07 1 98.31 168 LEU B CA 1
ATOM 7436 C C . LEU B 1 168 ? 20.016 -26.734 -14.195 1 98.31 168 LEU B C 1
ATOM 7438 O O . LEU B 1 168 ? 19.531 -26.438 -15.289 1 98.31 168 LEU B O 1
ATOM 7442 N N . ARG B 1 169 ? 19.266 -26.797 -13.102 1 97.88 169 ARG B N 1
ATOM 7443 C CA . ARG B 1 169 ? 17.844 -26.5 -13.094 1 97.88 169 ARG B CA 1
ATOM 7444 C C . ARG B 1 169 ? 17.578 -25.062 -13.539 1 97.88 169 ARG B C 1
ATOM 7446 O O . ARG B 1 169 ? 16.641 -24.812 -14.312 1 97.88 169 ARG B O 1
ATOM 7453 N N . PHE B 1 170 ? 18.391 -24.172 -13.031 1 98.12 170 PHE B N 1
ATOM 7454 C CA . PHE B 1 170 ? 18.219 -22.75 -13.352 1 98.12 170 PHE B CA 1
ATOM 7455 C C . PHE B 1 170 ? 18.422 -22.516 -14.844 1 98.12 170 PHE B C 1
ATOM 7457 O O . PHE B 1 170 ? 17.594 -21.859 -15.492 1 98.12 170 PHE B O 1
ATOM 7464 N N . ILE B 1 171 ? 19.5 -23.031 -15.359 1 98.25 171 ILE B N 1
ATOM 7465 C CA . ILE B 1 171 ? 19.828 -22.859 -16.766 1 98.25 171 ILE B CA 1
ATOM 7466 C C . ILE B 1 171 ? 18.75 -23.5 -17.625 1 98.25 171 ILE B C 1
ATOM 7468 O O . ILE B 1 171 ? 18.281 -22.891 -18.594 1 98.25 171 ILE B O 1
ATOM 7472 N N . THR B 1 172 ? 18.375 -24.719 -17.297 1 98.06 172 THR B N 1
ATOM 7473 C CA . THR B 1 172 ? 17.359 -25.438 -18.062 1 98.06 172 THR B CA 1
ATOM 7474 C C . THR B 1 172 ? 16.031 -24.688 -18.031 1 98.06 172 THR B C 1
ATOM 7476 O O . THR B 1 172 ? 15.344 -24.594 -19.047 1 98.06 172 THR B O 1
ATOM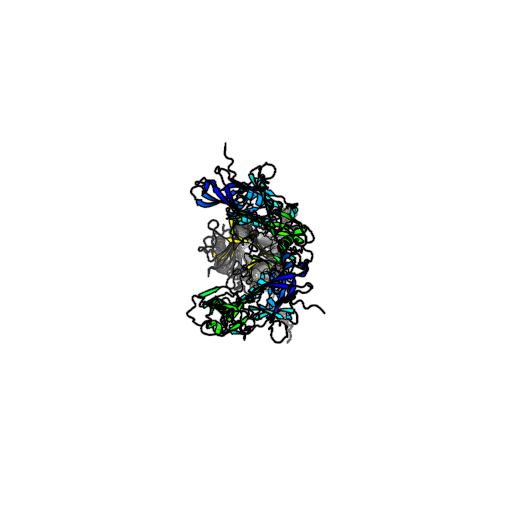 7479 N N . ARG B 1 173 ? 15.664 -24.141 -16.906 1 97.81 173 ARG B N 1
ATOM 7480 C CA . ARG B 1 173 ? 14.414 -23.391 -16.781 1 97.81 173 ARG B CA 1
ATOM 7481 C C . ARG B 1 173 ? 14.445 -22.125 -17.641 1 97.81 173 ARG B C 1
ATOM 7483 O O . ARG B 1 173 ? 13.492 -21.859 -18.359 1 97.81 173 ARG B O 1
ATOM 7490 N N . LEU B 1 174 ? 15.508 -21.344 -17.531 1 97.81 174 LEU B N 1
ATOM 7491 C CA . LEU B 1 174 ? 15.617 -20.109 -18.297 1 97.81 174 LEU B CA 1
ATOM 7492 C C . LEU B 1 174 ? 15.547 -20.375 -19.781 1 97.81 174 LEU B C 1
ATOM 7494 O O . LEU B 1 174 ? 14.836 -19.688 -20.516 1 97.81 174 LEU B O 1
ATOM 7498 N N . LEU B 1 175 ? 16.344 -21.406 -20.188 1 98.38 175 LEU B N 1
ATOM 7499 C CA . LEU B 1 175 ? 16.359 -21.75 -21.594 1 98.38 175 LEU B CA 1
ATOM 7500 C C . LEU B 1 175 ? 14.992 -22.234 -22.062 1 98.38 175 LEU B C 1
ATOM 7502 O O . LEU B 1 175 ? 14.508 -21.828 -23.125 1 98.38 175 LEU B O 1
ATOM 7506 N N . GLY B 1 176 ? 14.359 -23.094 -21.266 1 97.75 176 GLY B N 1
ATOM 7507 C CA . GLY B 1 176 ? 13.031 -23.578 -21.594 1 97.75 176 GLY B CA 1
ATOM 7508 C C . GLY B 1 176 ? 12 -22.469 -21.688 1 97.75 176 GLY B C 1
ATOM 7509 O O . GLY B 1 176 ? 11.086 -22.531 -22.516 1 97.75 176 GLY B O 1
ATOM 7510 N N . GLU B 1 177 ? 12.125 -21.5 -20.859 1 96.81 177 GLU B N 1
ATOM 7511 C CA . GLU B 1 177 ? 11.188 -20.375 -20.812 1 96.81 177 GLU B CA 1
ATOM 7512 C C . GLU B 1 177 ? 11.172 -19.625 -22.156 1 96.81 177 GLU B C 1
ATOM 7514 O O . GLU B 1 177 ? 10.117 -19.188 -22.609 1 96.81 177 GLU B O 1
ATOM 7519 N N . VAL B 1 178 ? 12.328 -19.516 -22.75 1 97.5 178 VAL B N 1
ATOM 7520 C CA . VAL B 1 178 ? 12.391 -18.719 -23.969 1 97.5 178 VAL B CA 1
ATOM 7521 C C . VAL B 1 178 ? 12.469 -19.656 -25.188 1 97.5 178 VAL B C 1
ATOM 7523 O O . VAL B 1 178 ? 12.727 -19.203 -26.297 1 97.5 178 VAL B O 1
ATOM 7526 N N . GLY B 1 179 ? 12.383 -20.984 -24.953 1 97.25 179 GLY B N 1
ATOM 7527 C CA . GLY B 1 179 ? 12.242 -21.922 -26.047 1 97.25 179 GLY B CA 1
ATOM 7528 C C . GLY B 1 179 ? 13.57 -22.375 -26.625 1 97.25 179 GLY B C 1
ATOM 7529 O O . GLY B 1 179 ? 13.617 -22.922 -27.734 1 97.25 179 GLY B O 1
ATOM 7530 N N . ILE B 1 180 ? 14.609 -22.125 -25.938 1 98.25 180 ILE B N 1
ATOM 7531 C CA . ILE B 1 180 ? 15.922 -22.594 -26.375 1 98.25 180 ILE B CA 1
ATOM 7532 C C . ILE B 1 180 ? 16.156 -24.031 -25.891 1 98.25 180 ILE B C 1
ATOM 7534 O O . ILE B 1 180 ? 15.945 -24.328 -24.703 1 98.25 180 ILE B O 1
ATOM 7538 N N . TRP B 1 181 ? 16.453 -24.906 -26.781 1 98.19 181 TRP B N 1
ATOM 7539 C CA . TRP B 1 181 ? 16.781 -26.281 -26.422 1 98.19 181 TRP B CA 1
ATOM 7540 C C . TRP B 1 181 ? 18.266 -26.562 -26.625 1 98.19 181 TRP B C 1
ATOM 7542 O O . TRP B 1 181 ? 18.969 -25.781 -27.266 1 98.19 181 TRP B O 1
ATOM 7552 N N . PHE B 1 182 ? 18.797 -27.625 -26.016 1 98.06 182 PHE B N 1
ATOM 7553 C CA . PHE B 1 182 ? 20.203 -27.938 -26.172 1 98.06 182 PHE B CA 1
ATOM 7554 C C . PHE B 1 182 ? 20.406 -29.438 -26.344 1 98.06 182 PHE B C 1
ATOM 7556 O O . PHE B 1 182 ? 19.516 -30.234 -26.031 1 98.06 182 PHE B O 1
ATOM 7563 N N . ARG B 1 183 ? 21.484 -29.781 -26.906 1 97.5 183 ARG B N 1
ATOM 7564 C CA . ARG B 1 183 ? 21.953 -31.156 -27.125 1 97.5 183 ARG B CA 1
ATOM 7565 C C . ARG B 1 183 ? 23.469 -31.234 -26.938 1 97.5 183 ARG B C 1
ATOM 7567 O O . ARG B 1 183 ? 24.141 -30.219 -26.719 1 97.5 183 ARG B O 1
ATOM 7574 N N . PHE B 1 184 ? 23.953 -32.469 -26.969 1 97.25 184 PHE B N 1
ATOM 7575 C CA . PHE B 1 184 ? 25.375 -32.688 -26.734 1 97.25 184 PHE B CA 1
ATOM 7576 C C . PHE B 1 184 ? 26.031 -33.375 -27.922 1 97.25 184 PHE B C 1
ATOM 7578 O O . PHE B 1 184 ? 25.469 -34.312 -28.484 1 97.25 184 PHE B O 1
ATOM 7585 N N . THR B 1 185 ? 27.141 -32.875 -28.281 1 94.56 185 THR B N 1
ATOM 7586 C CA . THR B 1 185 ? 27.984 -33.5 -29.297 1 94.56 185 THR B CA 1
ATOM 7587 C C . THR B 1 185 ? 29.391 -33.688 -28.766 1 94.56 185 THR B C 1
ATOM 7589 O O . THR B 1 185 ? 29.75 -33.188 -27.703 1 94.56 185 THR B O 1
ATOM 7592 N N . ALA B 1 186 ? 30.125 -34.531 -29.5 1 95 186 ALA B N 1
ATOM 7593 C CA . ALA B 1 186 ? 31.5 -34.812 -29.078 1 95 186 ALA B CA 1
ATOM 7594 C C . ALA B 1 186 ? 32.5 -34.219 -30.078 1 95 186 ALA B C 1
ATOM 7596 O O . ALA B 1 186 ? 32.344 -34.344 -31.281 1 95 186 ALA B O 1
ATOM 7597 N N . ASP B 1 187 ? 33.406 -33.469 -29.562 1 92.75 187 ASP B N 1
ATOM 7598 C CA . ASP B 1 187 ? 34.562 -33.094 -30.328 1 92.75 187 ASP B CA 1
ATOM 7599 C C . ASP B 1 187 ? 35.688 -34.094 -30.141 1 92.75 187 ASP B C 1
ATOM 7601 O O . ASP B 1 187 ? 36.406 -34.062 -29.141 1 92.75 187 ASP B O 1
ATOM 7605 N N . THR B 1 188 ? 35.938 -34.906 -31.047 1 88.25 188 THR B N 1
ATOM 7606 C CA . THR B 1 188 ? 36.875 -36 -30.906 1 88.25 188 THR B CA 1
ATOM 7607 C C . THR B 1 188 ? 38.312 -35.531 -30.969 1 88.25 188 THR B C 1
ATOM 7609 O O . THR B 1 188 ? 39.219 -36.219 -30.5 1 88.25 188 THR B O 1
ATOM 7612 N N . ARG B 1 189 ? 38.531 -34.406 -31.531 1 90.62 189 ARG B N 1
ATOM 7613 C CA . ARG B 1 189 ? 39.906 -33.844 -31.578 1 90.62 189 ARG B CA 1
ATOM 7614 C C . ARG B 1 189 ? 40.344 -33.406 -30.203 1 90.62 189 ARG B C 1
ATOM 7616 O O . ARG B 1 189 ? 41.469 -33.688 -29.781 1 90.62 189 ARG B O 1
ATOM 7623 N N . LEU B 1 190 ? 39.469 -32.812 -29.562 1 90.69 190 LEU B N 1
ATOM 7624 C CA . LEU B 1 190 ? 39.781 -32.25 -28.25 1 90.69 190 LEU B CA 1
ATOM 7625 C C . LEU B 1 190 ? 39.344 -33.219 -27.141 1 90.69 190 LEU B C 1
ATOM 7627 O O . LEU B 1 190 ? 39.688 -33.031 -25.984 1 90.69 190 LEU B O 1
ATOM 7631 N N . HIS B 1 191 ? 38.625 -34.281 -27.453 1 92 191 HIS B N 1
ATOM 7632 C CA . HIS B 1 191 ? 38.094 -35.25 -26.516 1 92 191 HIS B CA 1
ATOM 7633 C C . HIS B 1 191 ? 37.25 -34.594 -25.453 1 92 191 HIS B C 1
ATOM 7635 O O . HIS B 1 191 ? 37.438 -34.812 -24.25 1 92 191 HIS B O 1
ATOM 7641 N N . ILE B 1 192 ? 36.344 -33.688 -25.969 1 93.38 192 ILE B N 1
ATOM 7642 C CA . ILE B 1 192 ? 35.438 -33 -25.047 1 93.38 192 ILE B CA 1
ATOM 7643 C C . ILE B 1 192 ? 34 -33.125 -25.562 1 93.38 192 ILE B C 1
ATOM 7645 O O . ILE B 1 192 ? 33.781 -33.344 -26.75 1 93.38 192 ILE B O 1
ATOM 7649 N N . ASP B 1 193 ? 33.125 -33.125 -24.594 1 96.19 193 ASP B N 1
ATOM 7650 C CA . ASP B 1 193 ? 31.734 -32.938 -24.969 1 96.19 193 ASP B CA 1
ATOM 7651 C C . ASP B 1 193 ? 31.406 -31.469 -25.219 1 96.19 193 ASP B C 1
ATOM 7653 O O . ASP B 1 193 ? 31.953 -30.578 -24.547 1 96.19 193 ASP B O 1
ATOM 7657 N N . VAL B 1 194 ? 30.562 -31.172 -26.156 1 97.06 194 VAL B N 1
ATOM 7658 C CA . VAL B 1 194 ? 30.172 -29.828 -26.531 1 97.06 194 VAL B CA 1
ATOM 7659 C C . VAL B 1 194 ? 28.672 -29.656 -26.375 1 97.06 194 VAL B C 1
ATOM 7661 O O . VAL B 1 194 ? 27.891 -30.438 -26.953 1 97.06 194 VAL B O 1
ATOM 7664 N N . ALA B 1 195 ? 28.25 -28.672 -25.562 1 97.5 195 ALA B N 1
ATOM 7665 C CA . ALA B 1 195 ? 26.828 -28.328 -25.453 1 97.5 195 ALA B CA 1
ATOM 7666 C C . ALA B 1 195 ? 26.406 -27.344 -26.531 1 97.5 195 ALA B C 1
ATOM 7668 O O . ALA B 1 195 ? 26.969 -26.25 -26.625 1 97.5 195 ALA B O 1
ATOM 7669 N N . GLU B 1 196 ? 25.453 -27.734 -27.328 1 97.62 196 GLU B N 1
ATOM 7670 C CA . GLU B 1 196 ? 24.953 -26.859 -28.391 1 97.62 196 GLU B CA 1
ATOM 7671 C C . GLU B 1 196 ? 23.547 -26.344 -28.062 1 97.62 196 GLU B C 1
ATOM 7673 O O . GLU B 1 196 ? 22.641 -27.141 -27.828 1 97.62 196 GLU B O 1
ATOM 7678 N N . PHE B 1 197 ? 23.375 -25.031 -28.016 1 98.31 197 PHE B N 1
ATOM 7679 C CA . PHE B 1 197 ? 22.109 -24.391 -27.734 1 98.31 197 PHE B CA 1
ATOM 7680 C C . PHE B 1 197 ? 21.469 -23.828 -29 1 98.31 197 PHE B C 1
ATOM 7682 O O . PHE B 1 197 ? 22.109 -23.078 -29.734 1 98.31 197 PHE B O 1
ATOM 7689 N N . CYS B 1 198 ? 20.219 -24.266 -29.266 1 98 198 CYS B N 1
ATOM 7690 C CA . CYS B 1 198 ? 19.5 -23.844 -30.469 1 98 198 CYS B CA 1
ATOM 7691 C C . CYS B 1 198 ? 18.078 -23.406 -30.141 1 98 198 CYS B C 1
ATOM 7693 O O . CYS B 1 198 ? 17.516 -23.844 -29.141 1 98 198 CYS B O 1
ATOM 7695 N N . ASP B 1 199 ? 17.453 -22.484 -31 1 96.81 199 ASP B N 1
ATOM 7696 C CA . ASP B 1 199 ? 16.094 -22 -30.703 1 96.81 199 ASP B CA 1
ATOM 7697 C C . ASP B 1 199 ? 15.18 -22.172 -31.906 1 96.81 199 ASP B C 1
ATOM 7699 O O . ASP B 1 199 ? 14.062 -21.641 -31.922 1 96.81 199 ASP B O 1
ATOM 7703 N N . SER B 1 200 ? 15.703 -22.812 -32.969 1 94.31 200 SER B N 1
ATOM 7704 C CA . SER B 1 200 ? 14.891 -22.969 -34.188 1 94.31 200 SER B CA 1
ATOM 7705 C C . SER B 1 200 ? 15.148 -24.312 -34.844 1 94.31 200 SER B C 1
ATOM 7707 O O . SER B 1 200 ? 16.047 -25.062 -34.438 1 94.31 200 SER B O 1
ATOM 7709 N N . GLN B 1 201 ? 14.391 -24.547 -35.844 1 93.81 201 GLN B N 1
ATOM 7710 C CA . GLN B 1 201 ? 14.484 -25.797 -36.594 1 93.81 201 GLN B CA 1
ATOM 7711 C C . GLN B 1 201 ? 15.766 -25.844 -37.406 1 93.81 201 GLN B C 1
ATOM 7713 O O . GLN B 1 201 ? 16.172 -26.906 -37.906 1 93.81 201 GLN B O 1
ATOM 7718 N N . GLN B 1 202 ? 16.344 -24.734 -37.5 1 91.75 202 GLN B N 1
ATOM 7719 C CA . GLN B 1 202 ? 17.625 -24.672 -38.219 1 91.75 202 GLN B CA 1
ATOM 7720 C C . GLN B 1 202 ? 18.703 -25.469 -37.469 1 91.75 202 GLN B C 1
ATOM 7722 O O . GLN B 1 202 ? 19.703 -25.875 -38.062 1 91.75 202 GLN B O 1
ATOM 7727 N N . GLY B 1 203 ? 18.438 -25.641 -36.25 1 94.12 203 GLY B N 1
ATOM 7728 C CA . GLY B 1 203 ? 19.406 -26.391 -35.469 1 94.12 203 GLY B CA 1
ATOM 7729 C C . GLY B 1 203 ? 19.266 -27.891 -35.594 1 94.12 203 GLY B C 1
ATOM 7730 O O . GLY B 1 203 ? 20.141 -28.641 -35.125 1 94.12 203 GLY B O 1
ATOM 7731 N N . TYR B 1 204 ? 18.219 -28.328 -36.25 1 95.75 204 TYR B N 1
ATOM 7732 C CA . TYR B 1 204 ? 18.047 -29.766 -36.469 1 95.75 204 TYR B CA 1
ATOM 7733 C C . TYR B 1 204 ? 19.062 -30.297 -37.469 1 95.75 204 TYR B C 1
ATOM 7735 O O . TYR B 1 204 ? 19.469 -29.609 -38.406 1 95.75 204 TYR B O 1
ATOM 7743 N N . GLU B 1 205 ? 19.484 -31.484 -37.219 1 94.62 205 GLU B N 1
ATOM 7744 C CA . GLU B 1 205 ? 20.328 -32.156 -38.188 1 94.62 205 GLU B CA 1
ATOM 7745 C C . GLU B 1 205 ? 19.5 -33.031 -39.156 1 94.62 205 GLU B C 1
ATOM 7747 O O . GLU B 1 205 ? 18.922 -34.031 -38.75 1 94.62 205 GLU B O 1
ATOM 7752 N N . LYS B 1 206 ? 19.484 -32.656 -40.406 1 92.25 206 LYS B N 1
ATOM 7753 C CA . LYS B 1 206 ? 18.656 -33.344 -41.375 1 92.25 206 LYS B CA 1
ATOM 7754 C C . LYS B 1 206 ? 19.5 -34.281 -42.25 1 92.25 206 LYS B C 1
ATOM 7756 O O . LYS B 1 206 ? 20.719 -34.188 -42.281 1 92.25 206 LYS B O 1
ATOM 7761 N N . GLY B 1 207 ? 18.828 -35.281 -42.875 1 87.19 207 GLY B N 1
ATOM 7762 C CA . GLY B 1 207 ? 19.516 -36.062 -43.906 1 87.19 207 GLY B CA 1
ATOM 7763 C C . GLY B 1 207 ? 19.547 -37.531 -43.594 1 87.19 207 GLY B C 1
ATOM 7764 O O . GLY B 1 207 ? 19.984 -38.344 -44.438 1 87.19 207 GLY B O 1
ATOM 7765 N N . LEU B 1 208 ? 19.203 -37.969 -42.5 1 92.88 208 LEU B N 1
ATOM 7766 C CA . LEU B 1 208 ? 19.203 -39.375 -42.156 1 92.88 208 LEU B CA 1
ATOM 7767 C C . LEU B 1 208 ? 17.953 -40.062 -42.688 1 92.88 208 LEU B C 1
ATOM 7769 O O . LEU B 1 208 ? 16.828 -39.594 -42.438 1 92.88 208 LEU B O 1
ATOM 7773 N N . THR B 1 209 ? 18.062 -41.031 -43.5 1 95.5 209 THR B N 1
ATOM 7774 C CA . THR B 1 209 ? 16.969 -41.844 -44.031 1 95.5 209 THR B CA 1
ATOM 7775 C C . THR B 1 209 ? 17.219 -43.312 -43.781 1 95.5 209 THR B C 1
ATOM 7777 O O . THR B 1 209 ? 18.297 -43.844 -44.094 1 95.5 209 THR B O 1
ATOM 7780 N N . LEU B 1 210 ? 16.328 -44 -43.219 1 95.25 210 LEU B N 1
ATOM 7781 C CA . LEU B 1 210 ? 16.438 -45.438 -42.938 1 95.25 210 LEU B CA 1
ATOM 7782 C C . LEU B 1 210 ? 15.234 -46.188 -43.469 1 95.25 210 LEU B C 1
ATOM 7784 O O . LEU B 1 210 ? 14.125 -45.656 -43.5 1 95.25 210 LEU B O 1
ATOM 7788 N N . PRO B 1 211 ? 15.391 -47.375 -43.875 1 94.25 211 PRO B N 1
ATOM 7789 C CA . PRO B 1 211 ? 14.258 -48.188 -44.375 1 94.25 211 PRO B CA 1
ATOM 7790 C C . PRO B 1 211 ? 13.492 -48.875 -43.25 1 94.25 211 PRO B C 1
ATOM 7792 O O . PRO B 1 211 ? 14.047 -49.094 -42.156 1 94.25 211 PRO B O 1
ATOM 7795 N N . SER B 1 212 ? 12.234 -49.125 -43.562 1 93.19 212 SER B N 1
ATOM 7796 C CA . SER B 1 212 ? 11.438 -49.969 -42.688 1 93.19 212 SER B CA 1
ATOM 7797 C C . SER B 1 212 ? 11.633 -51.438 -42.969 1 93.19 212 SER B C 1
ATOM 7799 O O . SER B 1 212 ? 11.203 -51.938 -44.031 1 93.19 212 SER B O 1
ATOM 7801 N N . VAL B 1 213 ? 12.312 -52.125 -42.094 1 86.5 213 VAL B N 1
ATOM 7802 C CA . VAL B 1 213 ? 12.555 -53.562 -42.25 1 86.5 213 VAL B CA 1
ATOM 7803 C C . VAL B 1 213 ? 12.359 -54.281 -40.938 1 86.5 213 VAL B C 1
ATOM 7805 O O . VAL B 1 213 ? 13.031 -53.938 -39.938 1 86.5 213 VAL B O 1
ATOM 7808 N N . PRO B 1 214 ? 11.336 -55.188 -40.844 1 78.44 214 PRO B N 1
ATOM 7809 C CA . PRO B 1 214 ? 11.195 -55.938 -39.594 1 78.44 214 PRO B CA 1
ATOM 7810 C C . PRO B 1 214 ? 12.43 -56.781 -39.281 1 78.44 214 PRO B C 1
ATOM 7812 O O . PRO B 1 214 ? 13.109 -57.281 -40.188 1 78.44 214 PRO B O 1
ATOM 7815 N N . PRO B 1 215 ? 12.797 -56.781 -37.969 1 70.75 215 PRO B N 1
ATOM 7816 C CA . PRO B 1 215 ? 14 -57.562 -37.625 1 70.75 215 PRO B CA 1
ATOM 7817 C C . PRO B 1 215 ? 13.898 -59.031 -38 1 70.75 215 PRO B C 1
ATOM 7819 O O . PRO B 1 215 ? 12.984 -59.719 -37.531 1 70.75 215 PRO B O 1
ATOM 7822 N N . SER B 1 216 ? 13.539 -59.406 -39.156 1 60.25 216 SER B N 1
ATOM 7823 C CA . SER B 1 216 ? 13.484 -60.844 -39.406 1 60.25 216 SER B CA 1
ATOM 7824 C C . SER B 1 216 ? 14.875 -61.469 -39.344 1 60.25 216 SER B C 1
ATOM 7826 O O . SER B 1 216 ? 15.875 -60.781 -39.625 1 60.25 216 SER B O 1
ATOM 7828 N N . GLY B 1 217 ? 15.094 -62.5 -38.5 1 50.69 217 GLY B N 1
ATOM 7829 C CA . GLY B 1 217 ? 16.297 -63.344 -38.406 1 50.69 217 GLY B CA 1
ATOM 7830 C C . GLY B 1 217 ? 17.078 -63.375 -39.719 1 50.69 217 GLY B C 1
ATOM 7831 O O . GLY B 1 217 ? 18.297 -63.562 -39.688 1 50.69 217 GLY B O 1
ATOM 7832 N N . GLN B 1 218 ? 16.406 -63.531 -40.875 1 45.75 218 GLN B N 1
ATOM 7833 C CA . GLN B 1 218 ? 17.094 -63.906 -42.094 1 45.75 218 GLN B CA 1
ATOM 7834 C C . GLN B 1 218 ? 17.531 -62.656 -42.875 1 45.75 218 GLN B C 1
ATOM 7836 O O . GLN B 1 218 ? 18.375 -62.719 -43.781 1 45.75 218 GLN B O 1
ATOM 7841 N N . GLN B 1 219 ? 16.797 -61.625 -42.781 1 45.47 219 GLN B N 1
ATOM 7842 C CA . GLN B 1 219 ? 17.141 -60.562 -43.719 1 45.47 219 GLN B CA 1
ATOM 7843 C C . GLN B 1 219 ? 18.016 -59.5 -43.031 1 45.47 219 GLN B C 1
ATOM 7845 O O . GLN B 1 219 ? 17.609 -58.375 -42.844 1 45.47 219 GLN B O 1
ATOM 7850 N N . SER B 1 220 ? 18.812 -59.844 -42.219 1 49 220 SER B N 1
ATOM 7851 C CA . SER B 1 220 ? 19.75 -58.875 -41.719 1 49 220 SER B CA 1
ATOM 7852 C C . SER B 1 220 ? 20.656 -58.344 -42.812 1 49 220 SER B C 1
ATOM 7854 O O . SER B 1 220 ? 21.734 -58.875 -43.062 1 49 220 SER B O 1
ATOM 7856 N N . ALA B 1 221 ? 20.125 -58.125 -44 1 49.53 221 ALA B N 1
ATOM 7857 C CA . ALA B 1 221 ? 21.016 -57.719 -45.094 1 49.53 221 ALA B CA 1
ATOM 7858 C C . ALA B 1 221 ? 21.891 -56.531 -44.688 1 49.53 221 ALA B C 1
ATOM 7860 O O . ALA B 1 221 ? 22.281 -55.719 -45.531 1 49.53 221 ALA B O 1
ATOM 7861 N N . GLY B 1 222 ? 22.406 -56.438 -43.5 1 62.44 222 GLY B N 1
ATOM 7862 C CA . GLY B 1 222 ? 23.516 -55.594 -43.125 1 62.44 222 GLY B CA 1
ATOM 7863 C C . GLY B 1 222 ? 23.141 -54.125 -43.031 1 62.44 222 GLY B C 1
ATOM 7864 O O . GLY B 1 222 ? 24 -53.281 -42.781 1 62.44 222 GLY B O 1
ATOM 7865 N N . VAL B 1 223 ? 21.891 -53.688 -43.469 1 75 223 VAL B N 1
ATOM 7866 C CA . VAL B 1 223 ? 21.594 -52.25 -43.438 1 75 223 VAL B CA 1
ATOM 7867 C C . VAL B 1 223 ? 20.766 -51.906 -42.219 1 75 223 VAL B C 1
ATOM 7869 O O . VAL B 1 223 ? 19.859 -52.656 -41.844 1 75 223 VAL B O 1
ATOM 7872 N N . ASP B 1 224 ? 21.141 -50.812 -41.5 1 86.81 224 ASP B N 1
ATOM 7873 C CA . ASP B 1 224 ? 20.359 -50.312 -40.375 1 86.81 224 ASP B CA 1
ATOM 7874 C C . ASP B 1 224 ? 18.922 -50 -40.781 1 86.81 224 ASP B C 1
ATOM 7876 O O . ASP B 1 224 ? 18.688 -49.531 -41.875 1 86.81 224 ASP B O 1
ATOM 7880 N N . ALA B 1 225 ? 17.953 -50.438 -39.969 1 91.88 225 ALA B N 1
ATOM 7881 C CA . ALA B 1 225 ? 16.547 -50.281 -40.312 1 91.88 225 ALA B CA 1
ATOM 7882 C C . ALA B 1 225 ? 15.734 -49.812 -39.094 1 91.88 225 ALA B C 1
ATOM 7884 O O . ALA B 1 225 ? 16.234 -49.781 -38 1 91.88 225 ALA B O 1
ATOM 7885 N N . VAL B 1 226 ? 14.5 -49.406 -39.406 1 94.75 226 VAL B N 1
ATOM 7886 C CA . VAL B 1 226 ? 13.539 -48.969 -38.406 1 94.75 226 VAL B CA 1
ATOM 7887 C C . VAL B 1 226 ? 12.359 -49.938 -38.375 1 94.75 226 VAL B C 1
ATOM 7889 O O . VAL B 1 226 ? 11.883 -50.375 -39.406 1 94.75 226 VAL B O 1
ATOM 7892 N N . TRP B 1 227 ? 11.938 -50.312 -37.188 1 93.12 227 TRP B N 1
ATOM 7893 C CA . TRP B 1 227 ? 10.781 -51.188 -37.062 1 93.12 227 TRP B CA 1
ATOM 7894 C C . TRP B 1 227 ? 9.984 -50.812 -35.812 1 93.12 227 TRP B C 1
ATOM 7896 O O . TRP B 1 227 ? 10.383 -49.938 -35.031 1 93.12 227 TRP B O 1
ATOM 7906 N N . GLU B 1 228 ? 8.773 -51.406 -35.562 1 93.31 228 GLU B N 1
ATOM 7907 C CA . GLU B 1 228 ? 7.871 -51.188 -34.438 1 93.31 228 GLU B CA 1
ATOM 7908 C C . GLU B 1 228 ? 7.465 -49.719 -34.344 1 93.31 228 GLU B C 1
ATOM 7910 O O . GLU B 1 228 ? 7.578 -49.125 -33.281 1 93.31 228 GLU B O 1
ATOM 7915 N N . MET B 1 229 ? 7.086 -49.219 -35.5 1 95 229 MET B N 1
ATOM 7916 C CA . MET B 1 229 ? 6.715 -47.812 -35.562 1 95 229 MET B CA 1
ATOM 7917 C C . MET B 1 229 ? 5.312 -47.594 -35 1 95 229 MET B C 1
ATOM 7919 O O . MET B 1 229 ? 4.367 -48.25 -35.406 1 95 229 MET B O 1
ATOM 7923 N N . ALA B 1 230 ? 5.176 -46.656 -34.062 1 95.62 230 ALA B N 1
ATOM 7924 C CA . ALA B 1 230 ? 3.887 -46.281 -33.5 1 95.62 230 ALA B CA 1
ATOM 7925 C C . ALA B 1 230 ? 3.715 -44.75 -33.5 1 95.62 230 ALA B C 1
ATOM 7927 O O . ALA B 1 230 ? 4.672 -44 -33.281 1 95.62 230 ALA B O 1
ATOM 7928 N N . CYS B 1 231 ? 2.504 -44.281 -33.812 1 95.81 231 CYS B N 1
ATOM 7929 C CA . CYS B 1 231 ? 2.113 -42.875 -33.781 1 95.81 231 CYS B CA 1
ATOM 7930 C C . CYS B 1 231 ? 0.934 -42.688 -32.812 1 95.81 231 CYS B C 1
ATOM 7932 O O . CYS B 1 231 ? -0.096 -43.344 -32.969 1 95.81 231 CYS B O 1
ATOM 7934 N N . ARG B 1 232 ? 1.122 -41.844 -31.891 1 96.81 232 ARG B N 1
ATOM 7935 C CA . ARG B 1 232 ? 0.075 -41.562 -30.922 1 96.81 232 ARG B CA 1
ATOM 7936 C C . ARG B 1 232 ? -0.355 -40.094 -31 1 96.81 232 ARG B C 1
ATOM 7938 O O . ARG B 1 232 ? 0.47 -39.188 -30.844 1 96.81 232 ARG B O 1
ATOM 7945 N N . HIS B 1 233 ? -1.598 -39.844 -31.25 1 97.06 233 HIS B N 1
ATOM 7946 C CA . HIS B 1 233 ? -2.174 -38.531 -31.344 1 97.06 233 HIS B CA 1
ATOM 7947 C C . HIS B 1 233 ? -3.088 -38.219 -30.156 1 97.06 233 HIS B C 1
ATOM 7949 O O . HIS B 1 233 ? -3.787 -39.125 -29.672 1 97.06 233 HIS B O 1
ATOM 7955 N N . ARG B 1 234 ? -3.045 -37 -29.688 1 96.44 234 ARG B N 1
ATOM 7956 C CA . ARG B 1 234 ? -3.912 -36.594 -28.594 1 96.44 234 ARG B CA 1
ATOM 7957 C C . ARG B 1 234 ? -4.453 -35.188 -28.844 1 96.44 234 ARG B C 1
ATOM 7959 O O . ARG B 1 234 ? -3.867 -34.406 -29.609 1 96.44 234 ARG B O 1
ATOM 7966 N N . VAL B 1 235 ? -5.562 -34.875 -28.203 1 96.69 235 VAL B N 1
ATOM 7967 C CA . VAL B 1 235 ? -6.125 -33.531 -28.266 1 96.69 235 VAL B CA 1
ATOM 7968 C C . VAL B 1 235 ? -5.32 -32.594 -27.375 1 96.69 235 VAL B C 1
ATOM 7970 O O . VAL B 1 235 ? -5.008 -32.938 -26.219 1 96.69 235 VAL B O 1
ATOM 7973 N N . VAL B 1 236 ? -4.906 -31.5 -27.953 1 97 236 VAL B N 1
ATOM 7974 C CA . VAL B 1 236 ? -4.172 -30.5 -27.188 1 97 236 VAL B CA 1
ATOM 7975 C C . VAL B 1 236 ? -4.883 -29.141 -27.297 1 97 236 VAL B C 1
ATOM 7977 O O . VAL B 1 236 ? -5.945 -29.047 -27.906 1 97 236 VAL B O 1
ATOM 7980 N N . GLU B 1 237 ? -4.422 -28.141 -26.656 1 96.94 237 GLU B N 1
ATOM 7981 C CA . GLU B 1 237 ? -5.043 -26.828 -26.609 1 96.94 237 GLU B CA 1
ATOM 7982 C C . GLU B 1 237 ? -5.125 -26.203 -28 1 96.94 237 GLU B C 1
ATOM 7984 O O . GLU B 1 237 ? -4.188 -26.312 -28.797 1 96.94 237 GLU B O 1
ATOM 7989 N N . GLN B 1 238 ? -6.156 -25.469 -28.203 1 96.62 238 GLN B N 1
ATOM 7990 C CA . GLN B 1 238 ? -6.43 -24.891 -29.516 1 96.62 238 GLN B CA 1
ATOM 7991 C C . GLN B 1 238 ? -5.758 -23.5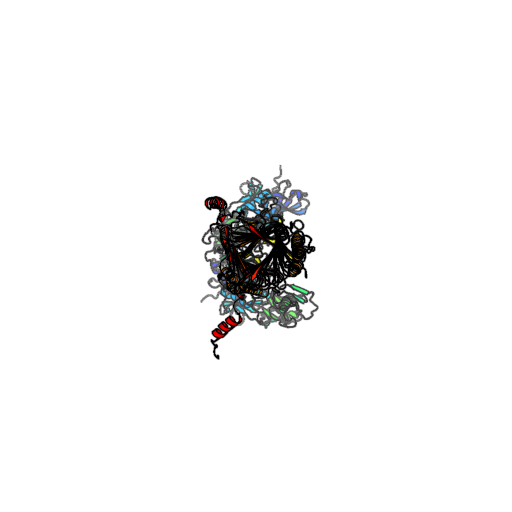31 -29.656 1 96.62 238 GLN B C 1
ATOM 7993 O O . GLN B 1 238 ? -5.305 -23.172 -30.75 1 96.62 238 GLN B O 1
ATOM 7998 N N . GLN B 1 239 ? -5.785 -22.781 -28.609 1 96.56 239 GLN B N 1
ATOM 7999 C CA . GLN B 1 239 ? -5.203 -21.453 -28.641 1 96.56 239 GLN B CA 1
ATOM 8000 C C . GLN B 1 239 ? -4.656 -21.062 -27.266 1 96.56 239 GLN B C 1
ATOM 8002 O O . GLN B 1 239 ? -5.039 -21.641 -26.25 1 96.56 239 GLN B O 1
ATOM 8007 N N . VAL B 1 240 ? -3.744 -20.141 -27.297 1 97.5 240 VAL B N 1
ATOM 8008 C CA . VAL B 1 240 ? -3.125 -19.656 -26.078 1 97.5 240 VAL B CA 1
ATOM 8009 C C . VAL B 1 240 ? -3.295 -18.141 -25.969 1 97.5 240 VAL B C 1
ATOM 8011 O O . VAL B 1 240 ? -3.125 -17.422 -26.953 1 97.5 240 VAL B O 1
ATOM 8014 N N . SER B 1 241 ? -3.734 -17.672 -24.781 1 97.38 241 SER B N 1
ATOM 8015 C CA . SER B 1 241 ? -3.822 -16.25 -24.453 1 97.38 241 SER B CA 1
ATOM 8016 C C . SER B 1 241 ? -2.883 -15.891 -23.312 1 97.38 241 SER B C 1
ATOM 8018 O O . SER B 1 241 ? -2.752 -16.641 -22.344 1 97.38 241 SER B O 1
ATOM 8020 N N . THR B 1 242 ? -2.156 -14.828 -23.5 1 97 242 THR B N 1
ATOM 8021 C CA . THR B 1 242 ? -1.294 -14.328 -22.438 1 97 242 THR B CA 1
ATOM 8022 C C . THR B 1 242 ? -1.698 -12.906 -22.031 1 97 242 THR B C 1
ATOM 8024 O O . THR B 1 242 ? -2.234 -12.156 -22.859 1 97 242 THR B O 1
ATOM 8027 N N . ARG B 1 243 ? -1.55 -12.562 -20.859 1 96.75 243 ARG B N 1
ATOM 8028 C CA . ARG B 1 243 ? -1.786 -11.234 -20.312 1 96.75 243 ARG B CA 1
ATOM 8029 C C . ARG B 1 243 ? -0.784 -10.914 -19.203 1 96.75 243 ARG B C 1
ATOM 8031 O O . ARG B 1 243 ? -0.301 -11.812 -18.516 1 96.75 243 ARG B O 1
ATOM 8038 N N . ASP B 1 244 ? -0.4 -9.68 -19.141 1 96.88 244 ASP B N 1
ATOM 8039 C CA . ASP B 1 244 ? 0.538 -9.219 -18.125 1 96.88 244 ASP B CA 1
ATOM 8040 C C . ASP B 1 244 ? 0.286 -7.754 -17.766 1 96.88 244 ASP B C 1
ATOM 8042 O O . ASP B 1 244 ? -0.685 -7.156 -18.234 1 96.88 244 ASP B O 1
ATOM 8046 N N . TYR B 1 245 ? 1.037 -7.309 -16.75 1 94.81 245 TYR B N 1
ATOM 8047 C CA . TYR B 1 245 ? 0.966 -5.918 -16.297 1 94.81 245 TYR B CA 1
ATOM 8048 C C . TYR B 1 245 ? 2.357 -5.305 -16.203 1 94.81 245 TYR B C 1
ATOM 8050 O O . TYR B 1 245 ? 3.27 -5.906 -15.633 1 94.81 245 TYR B O 1
ATOM 8058 N N . ASN B 1 246 ? 2.484 -4.203 -16.906 1 95.56 246 ASN B N 1
ATOM 8059 C CA . ASN B 1 246 ? 3.693 -3.391 -16.828 1 95.56 246 ASN B CA 1
ATOM 8060 C C . ASN B 1 246 ? 3.393 -1.992 -16.297 1 95.56 246 ASN B C 1
ATOM 8062 O O . ASN B 1 246 ? 2.82 -1.163 -17 1 95.56 246 ASN B O 1
ATOM 8066 N N . TYR B 1 247 ? 3.828 -1.686 -15.055 1 94.56 247 TYR B N 1
ATOM 8067 C CA . TYR B 1 247 ? 3.473 -0.442 -14.375 1 94.56 247 TYR B CA 1
ATOM 8068 C C . TYR B 1 247 ? 4.133 0.753 -15.055 1 94.56 247 TYR B C 1
ATOM 8070 O O . TYR B 1 247 ? 3.748 1.9 -14.812 1 94.56 247 TYR B O 1
ATOM 8078 N N . ARG B 1 248 ? 5.207 0.556 -15.891 1 94.81 248 ARG B N 1
ATOM 8079 C CA . ARG B 1 248 ? 5.902 1.637 -16.578 1 94.81 248 ARG B CA 1
ATOM 8080 C C . ARG B 1 248 ? 5.07 2.17 -17.734 1 94.81 248 ARG B C 1
ATOM 8082 O O . ARG B 1 248 ? 5.301 3.283 -18.219 1 94.81 248 ARG B O 1
ATOM 8089 N N . GLU B 1 249 ? 4.242 1.295 -18.266 1 94.44 249 GLU B N 1
ATOM 8090 C CA . GLU B 1 249 ? 3.193 1.635 -19.234 1 94.44 249 GLU B CA 1
ATOM 8091 C C . GLU B 1 249 ? 1.836 1.108 -18.766 1 94.44 249 GLU B C 1
ATOM 8093 O O . GLU B 1 249 ? 1.237 0.261 -19.438 1 94.44 249 GLU B O 1
ATOM 8098 N N . ALA B 1 250 ? 1.354 1.683 -17.719 1 92.25 250 ALA B N 1
ATOM 8099 C CA . ALA B 1 250 ? 0.285 1.121 -16.906 1 92.25 250 ALA B CA 1
ATOM 8100 C C . ALA B 1 250 ? -1.011 0.996 -17.703 1 92.25 250 ALA B C 1
ATOM 8102 O O . ALA B 1 250 ? -1.847 0.139 -17.406 1 92.25 250 ALA B O 1
ATOM 8103 N N . THR B 1 251 ? -1.259 1.786 -18.75 1 90.25 251 THR B N 1
ATOM 8104 C CA . THR B 1 251 ? -2.529 1.774 -19.469 1 90.25 251 THR B CA 1
ATOM 8105 C C . THR B 1 251 ? -2.42 0.951 -20.734 1 90.25 251 THR B C 1
ATOM 8107 O O . THR B 1 251 ? -3.391 0.832 -21.5 1 90.25 251 THR B O 1
ATOM 8110 N N . ALA B 1 252 ? -1.308 0.395 -20.984 1 92.5 252 ALA B N 1
ATOM 8111 C CA . ALA B 1 252 ? -1.087 -0.367 -22.203 1 92.5 252 ALA B CA 1
ATOM 8112 C C . ALA B 1 252 ? -1.856 -1.685 -22.172 1 92.5 252 ALA B C 1
ATOM 8114 O O . ALA B 1 252 ? -1.965 -2.326 -21.125 1 92.5 252 ALA B O 1
ATOM 8115 N N . ASP B 1 253 ? -2.43 -2.059 -23.328 1 92.94 253 ASP B N 1
ATOM 8116 C CA . ASP B 1 253 ? -3.041 -3.375 -23.484 1 92.94 253 ASP B CA 1
ATOM 8117 C C . ASP B 1 253 ? -1.976 -4.461 -23.625 1 92.94 253 ASP B C 1
ATOM 8119 O O . ASP B 1 253 ? -1.253 -4.5 -24.625 1 92.94 253 ASP B O 1
ATOM 8123 N N . MET B 1 254 ? -1.969 -5.332 -22.719 1 95.06 254 MET B N 1
ATOM 8124 C CA . MET B 1 254 ? -0.917 -6.344 -22.656 1 95.06 254 MET B CA 1
ATOM 8125 C C . MET B 1 254 ? -1.47 -7.723 -23 1 95.06 254 MET B C 1
ATOM 8127 O O . MET B 1 254 ? -0.91 -8.742 -22.578 1 95.06 254 MET B O 1
ATOM 8131 N N . ASN B 1 255 ? -2.562 -7.812 -23.734 1 95.31 255 ASN B N 1
ATOM 8132 C CA . ASN B 1 255 ? -3.178 -9.07 -24.141 1 95.31 255 ASN B CA 1
ATOM 8133 C C . ASN B 1 255 ? -2.582 -9.586 -25.453 1 95.31 255 ASN B C 1
ATOM 8135 O O . ASN B 1 255 ? -2.273 -8.797 -26.344 1 95.31 255 ASN B O 1
ATOM 8139 N N . ALA B 1 256 ? -2.395 -10.836 -25.547 1 95.94 256 ALA B N 1
ATOM 8140 C CA . ALA B 1 256 ? -2.004 -11.508 -26.781 1 95.94 256 ALA B CA 1
ATOM 8141 C C . ALA B 1 256 ? -2.697 -12.859 -26.922 1 95.94 256 ALA B C 1
ATOM 8143 O O . ALA B 1 256 ? -2.867 -13.578 -25.938 1 95.94 256 ALA B O 1
ATOM 8144 N N . GLN B 1 257 ? -3.178 -13.227 -28.031 1 95.19 257 GLN B N 1
ATOM 8145 C CA . GLN B 1 257 ? -3.797 -14.508 -28.359 1 95.19 257 GLN B CA 1
ATOM 8146 C C . GLN B 1 257 ? -3.23 -15.094 -29.641 1 95.19 257 GLN B C 1
ATOM 8148 O O . GLN B 1 257 ? -3.148 -14.398 -30.656 1 95.19 257 GLN B O 1
ATOM 8153 N N . VAL B 1 258 ? -2.818 -16.328 -29.578 1 95.44 258 VAL B N 1
ATOM 8154 C CA . VAL B 1 258 ? -2.172 -16.938 -30.734 1 95.44 258 VAL B CA 1
ATOM 8155 C C . VAL B 1 258 ? -2.736 -18.344 -30.969 1 95.44 258 VAL B C 1
ATOM 8157 O O . VAL B 1 258 ? -3.006 -19.078 -30.016 1 95.44 258 VAL B O 1
ATOM 8160 N N . ASP B 1 259 ? -2.98 -18.703 -32.125 1 95.44 259 ASP B N 1
ATOM 8161 C CA . ASP B 1 259 ? -3.225 -20.047 -32.625 1 95.44 259 ASP B CA 1
ATOM 8162 C C . ASP B 1 259 ? -2.26 -20.375 -33.781 1 95.44 259 ASP B C 1
ATOM 8164 O O . ASP B 1 259 ? -2.488 -19.984 -34.906 1 95.44 259 ASP B O 1
ATOM 8168 N N . VAL B 1 260 ? -1.277 -21.109 -33.438 1 93.5 260 VAL B N 1
ATOM 8169 C CA . VAL B 1 260 ? -0.191 -21.406 -34.344 1 93.5 260 VAL B CA 1
ATOM 8170 C C . VAL B 1 260 ? -0.719 -22.25 -35.5 1 93.5 260 VAL B C 1
ATOM 8172 O O . VAL B 1 260 ? -0.217 -22.141 -36.625 1 93.5 260 VAL B O 1
ATOM 8175 N N . THR B 1 261 ? -1.765 -23.094 -35.312 1 92 261 THR B N 1
ATOM 8176 C CA . THR B 1 261 ? -2.277 -24.016 -36.312 1 92 261 THR B CA 1
ATOM 8177 C C . THR B 1 261 ? -3.217 -23.297 -37.281 1 92 261 THR B C 1
ATOM 8179 O O . THR B 1 261 ? -3.545 -23.828 -38.344 1 92 261 THR B O 1
ATOM 8182 N N . ARG B 1 262 ? -3.662 -22.156 -36.938 1 88.5 262 ARG B N 1
ATOM 8183 C CA . ARG B 1 262 ? -4.543 -21.328 -37.75 1 88.5 262 ARG B CA 1
ATOM 8184 C C . ARG B 1 262 ? -5.863 -22.031 -38.031 1 88.5 262 ARG B C 1
ATOM 8186 O O . ARG B 1 262 ? -6.312 -22.094 -39.188 1 88.5 262 ARG B O 1
ATOM 8193 N N . GLY B 1 263 ? -6.391 -22.797 -37 1 86.69 263 GLY B N 1
ATOM 8194 C CA . GLY B 1 263 ? -7.758 -23.281 -37.062 1 86.69 263 GLY B CA 1
ATOM 8195 C C . GLY B 1 263 ? -7.844 -24.797 -37.219 1 86.69 263 GLY B C 1
ATOM 8196 O O . GLY B 1 263 ? -8.773 -25.312 -37.844 1 86.69 263 GLY B O 1
ATOM 8197 N N . GLU B 1 264 ? -6.914 -25.547 -36.688 1 90.38 264 GLU B N 1
ATOM 8198 C CA . GLU B 1 264 ? -7.02 -27 -36.688 1 90.38 264 GLU B CA 1
ATOM 8199 C C . GLU B 1 264 ? -8.219 -27.469 -35.875 1 90.38 264 GLU B C 1
ATOM 8201 O O . GLU B 1 264 ? -8.523 -26.891 -34.812 1 90.38 264 GLU B O 1
ATOM 8206 N N . THR B 1 265 ? -8.883 -28.516 -36.281 1 91.44 265 THR B N 1
ATOM 8207 C CA . THR B 1 265 ? -10.117 -28.953 -35.656 1 91.44 265 THR B CA 1
ATOM 8208 C C . THR B 1 265 ? -9.828 -30.078 -34.656 1 91.44 265 THR B C 1
ATOM 8210 O O . THR B 1 265 ? -10.727 -30.5 -33.906 1 91.44 265 THR B O 1
ATOM 8213 N N . THR B 1 266 ? -8.617 -30.578 -34.562 1 94.38 266 THR B N 1
ATOM 8214 C CA . THR B 1 266 ? -8.273 -31.688 -33.688 1 94.38 266 THR B CA 1
ATOM 8215 C C . THR B 1 266 ? -7.781 -31.172 -32.312 1 94.38 266 THR B C 1
ATOM 8217 O O . THR B 1 266 ? -7.223 -31.922 -31.531 1 94.38 266 THR B O 1
ATOM 8220 N N . THR B 1 267 ? -7.816 -29.906 -32.094 1 94.75 267 THR B N 1
ATOM 8221 C CA . THR B 1 267 ? -7.43 -29.25 -30.859 1 94.75 267 THR B CA 1
ATOM 8222 C C . THR B 1 267 ? -8.664 -28.719 -30.125 1 94.75 267 THR B C 1
ATOM 8224 O O . THR B 1 267 ? -9.758 -28.703 -30.688 1 94.75 267 THR B O 1
ATOM 8227 N N . PHE B 1 268 ? -8.438 -28.375 -28.828 1 95.31 268 PHE B N 1
ATOM 8228 C CA . PHE B 1 268 ? -9.586 -27.922 -28.047 1 95.31 268 PHE B CA 1
ATOM 8229 C C . PHE B 1 268 ? -9.148 -26.984 -26.938 1 95.31 268 PHE B C 1
ATOM 8231 O O . PHE B 1 268 ? -8.078 -27.156 -26.359 1 95.31 268 PHE B O 1
ATOM 8238 N N . GLY B 1 269 ? -9.992 -25.938 -26.75 1 95 269 GLY B N 1
ATOM 8239 C CA . GLY B 1 269 ? -9.883 -25.125 -25.547 1 95 269 GLY B CA 1
ATOM 8240 C C . GLY B 1 269 ? -8.891 -23.984 -25.688 1 95 269 GLY B C 1
ATOM 8241 O O . GLY B 1 269 ? -8.086 -23.953 -26.625 1 95 269 GLY B O 1
ATOM 8242 N N . GLU B 1 270 ? -8.969 -23.031 -24.734 1 96.38 270 GLU B N 1
ATOM 8243 C CA . GLU B 1 270 ? -8.047 -21.906 -24.594 1 96.38 270 GLU B CA 1
ATOM 8244 C C . GLU B 1 270 ? -7.215 -22.016 -23.328 1 96.38 270 GLU B C 1
ATOM 8246 O O . GLU B 1 270 ? -7.75 -22.281 -22.25 1 96.38 270 GLU B O 1
ATOM 8251 N N . ALA B 1 271 ? -5.953 -21.906 -23.547 1 97.69 271 ALA B N 1
ATOM 8252 C CA . ALA B 1 271 ? -5.066 -21.828 -22.375 1 97.69 271 ALA B CA 1
ATOM 8253 C C . ALA B 1 271 ? -4.684 -20.391 -22.094 1 97.69 271 ALA B C 1
ATOM 8255 O O . ALA B 1 271 ? -3.797 -19.828 -22.734 1 97.69 271 ALA B O 1
ATOM 8256 N N . TYR B 1 272 ? -5.32 -19.75 -21.141 1 97.31 272 TYR B N 1
ATOM 8257 C CA . TYR B 1 272 ? -5.047 -18.391 -20.719 1 97.31 272 TYR B CA 1
ATOM 8258 C C . TYR B 1 272 ? -4.004 -18.344 -19.609 1 97.31 272 TYR B C 1
ATOM 8260 O O . TYR B 1 272 ? -4.234 -18.875 -18.516 1 97.31 272 TYR B O 1
ATOM 8268 N N . HIS B 1 273 ? -2.873 -17.766 -19.891 1 96.56 273 HIS B N 1
ATOM 8269 C CA . HIS B 1 273 ? -1.786 -17.641 -18.922 1 96.56 273 HIS B CA 1
ATOM 8270 C C . HIS B 1 273 ? -1.562 -16.188 -18.5 1 96.56 273 HIS B C 1
ATOM 8272 O O . HIS B 1 273 ? -1.569 -15.297 -19.359 1 96.56 273 HIS B O 1
ATOM 8278 N N . TRP B 1 274 ? -1.388 -15.961 -17.188 1 95.19 274 TRP B N 1
ATOM 8279 C CA . TRP B 1 274 ? -1.135 -14.641 -16.625 1 95.19 274 TRP B CA 1
ATOM 8280 C C . TRP B 1 274 ? 0.293 -14.539 -16.094 1 95.19 274 TRP B C 1
ATOM 8282 O O . TRP B 1 274 ? 0.796 -15.469 -15.461 1 95.19 274 TRP B O 1
ATOM 8292 N N . GLY B 1 275 ? 0.987 -13.406 -16.406 1 92.94 275 GLY B N 1
ATOM 8293 C CA . GLY B 1 275 ? 2.152 -13.031 -15.617 1 92.94 275 GLY B CA 1
ATOM 8294 C C . GLY B 1 275 ? 3.447 -13.609 -16.156 1 92.94 275 GLY B C 1
ATOM 8295 O O . GLY B 1 275 ? 4.273 -14.109 -15.391 1 92.94 275 GLY B O 1
ATOM 8296 N N . ASP B 1 276 ? 3.674 -13.578 -17.422 1 93.5 276 ASP B N 1
ATOM 8297 C CA . ASP B 1 276 ? 4.922 -14.07 -18 1 93.5 276 ASP B CA 1
ATOM 8298 C C . ASP B 1 276 ? 6.02 -13.008 -17.906 1 93.5 276 ASP B C 1
ATOM 8300 O O . ASP B 1 276 ? 7.125 -13.211 -18.422 1 93.5 276 ASP B O 1
ATOM 8304 N N . ASN B 1 277 ? 5.77 -11.867 -17.297 1 94.62 277 ASN B N 1
ATOM 8305 C CA . ASN B 1 277 ? 6.727 -10.805 -16.984 1 94.62 277 ASN B CA 1
ATOM 8306 C C . ASN B 1 277 ? 7.305 -10.188 -18.25 1 94.62 277 ASN B C 1
ATOM 8308 O O . ASN B 1 277 ? 8.523 -10.039 -18.375 1 94.62 277 ASN B O 1
ATOM 8312 N N . TYR B 1 278 ? 6.469 -9.961 -19.297 1 96.25 278 TYR B N 1
ATOM 8313 C CA . TYR B 1 278 ? 6.93 -9.273 -20.5 1 96.25 278 TYR B CA 1
ATOM 8314 C C . TYR B 1 278 ? 6.598 -7.785 -20.453 1 96.25 278 TYR B C 1
ATOM 8316 O O . TYR B 1 278 ? 5.668 -7.379 -19.75 1 96.25 278 TYR B O 1
ATOM 8324 N N . LEU B 1 279 ? 7.34 -7 -21.219 1 94.38 279 LEU B N 1
ATOM 8325 C CA . LEU B 1 279 ? 7.223 -5.551 -21.141 1 94.38 279 LEU B CA 1
ATOM 8326 C C . LEU B 1 279 ? 6.332 -5.016 -22.266 1 94.38 279 LEU B C 1
ATOM 8328 O O . LEU B 1 279 ? 5.82 -3.898 -22.172 1 94.38 279 LEU B O 1
ATOM 8332 N N . THR B 1 280 ? 6.168 -5.84 -23.359 1 95.56 280 THR B N 1
ATOM 8333 C CA . THR B 1 280 ? 5.348 -5.434 -24.484 1 95.56 280 THR B CA 1
ATOM 8334 C C . THR B 1 280 ? 4.477 -6.59 -24.969 1 95.56 280 THR B C 1
ATOM 8336 O O . THR B 1 280 ? 4.859 -7.754 -24.844 1 95.56 280 THR B O 1
ATOM 8339 N N . ALA B 1 281 ? 3.342 -6.309 -25.438 1 94.88 281 ALA B N 1
ATOM 8340 C CA . ALA B 1 281 ? 2.416 -7.332 -25.906 1 94.88 281 ALA B CA 1
ATOM 8341 C C . ALA B 1 281 ? 2.959 -8.023 -27.156 1 94.88 281 ALA B C 1
ATOM 8343 O O . ALA B 1 281 ? 2.805 -9.234 -27.312 1 94.88 281 ALA B O 1
ATOM 8344 N N . GLY B 1 282 ? 3.621 -7.211 -28 1 94.5 282 GLY B N 1
ATOM 8345 C CA . GLY B 1 282 ? 4.082 -7.742 -29.281 1 94.5 282 GLY B CA 1
ATOM 8346 C C . GLY B 1 282 ? 2.982 -7.828 -30.328 1 94.5 282 GLY B C 1
ATOM 8347 O O . GLY B 1 282 ? 1.82 -7.531 -30.031 1 94.5 282 GLY B O 1
ATOM 8348 N N . ASN B 1 283 ? 3.357 -8.219 -31.516 1 93.5 283 ASN B N 1
ATOM 8349 C CA . ASN B 1 283 ? 2.43 -8.344 -32.656 1 93.5 283 ASN B CA 1
ATOM 8350 C C . ASN B 1 283 ? 2.041 -9.797 -32.906 1 93.5 283 ASN B C 1
ATOM 8352 O O . ASN B 1 283 ? 2.869 -10.594 -33.344 1 93.5 283 ASN B O 1
ATOM 8356 N N . VAL B 1 284 ? 0.808 -10.102 -32.719 1 90.5 284 VAL B N 1
ATOM 8357 C CA . VAL B 1 284 ? 0.327 -11.477 -32.812 1 90.5 284 VAL B CA 1
ATOM 8358 C C . VAL B 1 284 ? 0.273 -11.906 -34.25 1 90.5 284 VAL B C 1
ATOM 8360 O O . VAL B 1 284 ? 0.216 -13.102 -34.562 1 90.5 284 VAL B O 1
ATOM 8363 N N . HIS B 1 285 ? 0.279 -10.969 -35.188 1 89.94 285 HIS B N 1
ATOM 8364 C CA . HIS B 1 285 ? 0.158 -11.273 -36.594 1 89.94 285 HIS B CA 1
ATOM 8365 C C . HIS B 1 285 ? 1.522 -11.555 -37.219 1 89.94 285 HIS B C 1
ATOM 8367 O O . HIS B 1 285 ? 1.606 -12.039 -38.344 1 89.94 285 HIS B O 1
ATOM 8373 N N . ASP B 1 286 ? 2.533 -11.281 -36.406 1 89.88 286 ASP B N 1
ATOM 8374 C CA . ASP B 1 286 ? 3.883 -11.578 -36.875 1 89.88 286 ASP B CA 1
ATOM 8375 C C . ASP B 1 286 ? 4.203 -13.062 -36.75 1 89.88 286 ASP B C 1
ATOM 8377 O O . ASP B 1 286 ? 3.926 -13.656 -35.688 1 89.88 286 ASP B O 1
ATOM 8381 N N . ARG B 1 287 ? 4.762 -13.641 -37.719 1 85.75 287 ARG B N 1
ATOM 8382 C CA . ARG B 1 287 ? 5.156 -15.047 -37.656 1 85.75 287 ARG B CA 1
ATOM 8383 C C . ARG B 1 287 ? 6.281 -15.258 -36.656 1 85.75 287 ARG B C 1
ATOM 8385 O O . ARG B 1 287 ? 6.395 -16.344 -36.062 1 85.75 287 ARG B O 1
ATOM 8392 N N . HIS B 1 288 ? 7.047 -14.25 -36.562 1 90.5 288 HIS B N 1
ATOM 8393 C CA . HIS B 1 288 ? 8.141 -14.273 -35.594 1 90.5 288 HIS B CA 1
ATOM 8394 C C . HIS B 1 288 ? 8.086 -13.062 -34.688 1 90.5 288 HIS B C 1
ATOM 8396 O O . HIS B 1 288 ? 8.891 -12.133 -34.812 1 90.5 288 HIS B O 1
ATOM 8402 N N . PRO B 1 289 ? 7.18 -13.133 -33.75 1 94.12 289 PRO B N 1
ATOM 8403 C CA . PRO B 1 289 ? 7.051 -11.992 -32.844 1 94.12 289 PRO B CA 1
ATOM 8404 C C . PRO B 1 289 ? 8.352 -11.672 -32.125 1 94.12 289 PRO B C 1
ATOM 8406 O O . PRO B 1 289 ? 9.219 -12.539 -31.984 1 94.12 289 PRO B O 1
ATOM 8409 N N . ALA B 1 290 ? 8.484 -10.414 -31.656 1 95.12 290 ALA B N 1
ATOM 8410 C CA . ALA B 1 290 ? 9.664 -9.992 -30.906 1 95.12 290 ALA B CA 1
ATOM 8411 C C . ALA B 1 290 ? 9.891 -10.891 -29.688 1 95.12 290 ALA B C 1
ATOM 8413 O O . ALA B 1 290 ? 8.953 -11.18 -28.938 1 95.12 290 ALA B O 1
ATOM 8414 N N . PRO B 1 291 ? 11.148 -11.367 -29.5 1 96.81 291 PRO B N 1
ATOM 8415 C CA . PRO B 1 291 ? 11.422 -12.258 -28.359 1 96.81 291 PRO B CA 1
ATOM 8416 C C . PRO B 1 291 ? 11.039 -11.641 -27.016 1 96.81 291 PRO B C 1
ATOM 8418 O O . PRO B 1 291 ? 11.289 -10.461 -26.781 1 96.81 291 PRO B O 1
ATOM 8421 N N . GLU B 1 292 ? 10.391 -12.492 -26.219 1 97.31 292 GLU B N 1
ATOM 8422 C CA . GLU B 1 292 ? 9.961 -12.195 -24.859 1 97.31 292 GLU B CA 1
ATOM 8423 C C . GLU B 1 292 ? 8.852 -11.148 -24.844 1 97.31 292 GLU B C 1
ATOM 8425 O O . GLU B 1 292 ? 8.711 -10.398 -23.875 1 97.31 292 GLU B O 1
ATOM 8430 N N . SER B 1 293 ? 8.164 -10.93 -25.938 1 97.62 293 SER B N 1
ATOM 8431 C CA . SER B 1 293 ? 6.898 -10.219 -25.953 1 97.62 293 SER B CA 1
ATOM 8432 C C . SER B 1 293 ? 5.734 -11.141 -25.609 1 97.62 293 SER B C 1
ATOM 8434 O O . SER B 1 293 ? 5.914 -12.352 -25.5 1 97.62 293 SER B O 1
ATOM 8436 N N . GLY B 1 294 ? 4.57 -10.562 -25.391 1 97.62 294 GLY B N 1
ATOM 8437 C CA . GLY B 1 294 ? 3.391 -11.375 -25.125 1 97.62 294 GLY B CA 1
ATOM 8438 C C . GLY B 1 294 ? 3.068 -12.344 -26.234 1 97.62 294 GLY B C 1
ATOM 8439 O O . GLY B 1 294 ? 2.74 -13.508 -25.984 1 97.62 294 GLY B O 1
ATOM 8440 N N . ALA B 1 295 ? 3.107 -11.891 -27.422 1 97.44 295 ALA B N 1
ATOM 8441 C CA . ALA B 1 295 ? 2.865 -12.734 -28.594 1 97.44 295 ALA B CA 1
ATOM 8442 C C . ALA B 1 295 ? 3.891 -13.859 -28.688 1 97.44 295 ALA B C 1
ATOM 8444 O O . ALA B 1 295 ? 3.559 -14.984 -29.062 1 97.44 295 ALA B O 1
ATOM 8445 N N . PHE B 1 296 ? 5.145 -13.508 -28.375 1 97.19 296 PHE B N 1
ATOM 8446 C CA . PHE B 1 296 ? 6.23 -14.477 -28.359 1 97.19 296 PHE B CA 1
ATOM 8447 C C . PHE B 1 296 ? 5.926 -15.617 -27.391 1 97.19 296 PHE B C 1
ATOM 8449 O O . PHE B 1 296 ? 6 -16.797 -27.766 1 97.19 296 PHE B O 1
ATOM 8456 N N . TYR B 1 297 ? 5.562 -15.32 -26.188 1 97.44 297 TYR B N 1
ATOM 8457 C CA . TYR B 1 297 ? 5.281 -16.344 -25.188 1 97.44 297 TYR B CA 1
ATOM 8458 C C . TYR B 1 297 ? 4.02 -17.125 -25.547 1 97.44 297 TYR B C 1
ATOM 8460 O O . TYR B 1 297 ? 3.93 -18.312 -25.266 1 97.44 297 TYR B O 1
ATOM 8468 N N . ALA B 1 298 ? 3.031 -16.469 -26.031 1 97.38 298 ALA B N 1
ATOM 8469 C CA . ALA B 1 298 ? 1.824 -17.156 -26.469 1 97.38 298 ALA B CA 1
ATOM 8470 C C . ALA B 1 298 ? 2.148 -18.219 -27.531 1 97.38 298 ALA B C 1
ATOM 8472 O O . ALA B 1 298 ? 1.663 -19.344 -27.453 1 97.38 298 ALA B O 1
ATOM 8473 N N . ARG B 1 299 ? 2.924 -17.844 -28.453 1 96.56 299 ARG B N 1
ATOM 8474 C CA . ARG B 1 299 ? 3.311 -18.781 -29.516 1 96.56 299 ARG B CA 1
ATOM 8475 C C . ARG B 1 299 ? 4.121 -19.938 -28.953 1 96.56 299 ARG B C 1
ATOM 8477 O O . ARG B 1 299 ? 3.863 -21.094 -29.281 1 96.56 299 ARG B O 1
ATOM 8484 N N . LEU B 1 300 ? 5.117 -19.609 -28.172 1 96.38 300 LEU B N 1
ATOM 8485 C CA . LEU B 1 300 ? 5.957 -20.641 -27.578 1 96.38 300 LEU B CA 1
ATOM 8486 C C . LEU B 1 300 ? 5.113 -21.656 -26.797 1 96.38 300 LEU B C 1
ATOM 8488 O O . LEU B 1 300 ? 5.332 -22.859 -26.906 1 96.38 300 LEU B O 1
ATOM 8492 N N . ARG B 1 301 ? 4.195 -21.219 -26.047 1 96.94 301 ARG B N 1
ATOM 8493 C CA . ARG B 1 301 ? 3.342 -22.109 -25.266 1 96.94 301 ARG B CA 1
ATOM 8494 C C . ARG B 1 301 ? 2.477 -22.984 -26.172 1 96.94 301 ARG B C 1
ATOM 8496 O O . ARG B 1 301 ? 2.275 -24.156 -25.891 1 96.94 301 ARG B O 1
ATOM 8503 N N . HIS B 1 302 ? 1.938 -22.344 -27.156 1 97 302 HIS B N 1
ATOM 8504 C CA . HIS B 1 302 ? 1.114 -23.141 -28.047 1 97 302 HIS B CA 1
ATOM 8505 C C . HIS B 1 302 ? 1.941 -24.219 -28.75 1 97 302 HIS B C 1
ATOM 8507 O O . HIS B 1 302 ? 1.494 -25.359 -28.875 1 97 302 HIS B O 1
ATOM 8513 N N . GLU B 1 303 ? 3.135 -23.828 -29.203 1 96.62 303 GLU B N 1
ATOM 8514 C CA . GLU B 1 303 ? 4.02 -24.828 -29.797 1 96.62 303 GLU B CA 1
ATOM 8515 C C . GLU B 1 303 ? 4.301 -25.969 -28.828 1 96.62 303 GLU B C 1
ATOM 8517 O O . GLU B 1 303 ? 4.348 -27.141 -29.219 1 96.62 303 GLU B O 1
ATOM 8522 N N . ARG B 1 304 ? 4.5 -25.656 -27.609 1 96.94 304 ARG B N 1
ATOM 8523 C CA . ARG B 1 304 ? 4.73 -26.672 -26.594 1 96.94 304 ARG B CA 1
ATOM 8524 C C . ARG B 1 304 ? 3.545 -27.625 -26.5 1 96.94 304 ARG B C 1
ATOM 8526 O O . ARG B 1 304 ? 3.727 -28.844 -26.391 1 96.94 304 ARG B O 1
ATOM 8533 N N . TYR B 1 305 ? 2.361 -27.031 -26.484 1 96.94 305 TYR B N 1
ATOM 8534 C CA . TYR B 1 305 ? 1.17 -27.859 -26.469 1 96.94 305 TYR B CA 1
ATOM 8535 C C . TYR B 1 305 ? 1.104 -28.75 -27.703 1 96.94 305 TYR B C 1
ATOM 8537 O O . TYR B 1 305 ? 0.792 -29.938 -27.609 1 96.94 305 TYR B O 1
ATOM 8545 N N . LEU B 1 306 ? 1.435 -28.203 -28.812 1 96.69 306 LEU B N 1
ATOM 8546 C CA . LEU B 1 306 ? 1.36 -28.938 -30.078 1 96.69 306 LEU B CA 1
ATOM 8547 C C . LEU B 1 306 ? 2.414 -30.031 -30.125 1 96.69 306 LEU B C 1
ATOM 8549 O O . LEU B 1 306 ? 2.232 -31.047 -30.828 1 96.69 306 LEU B O 1
ATOM 8553 N N . ASN B 1 307 ? 3.549 -29.812 -29.422 1 96.94 307 ASN B N 1
ATOM 8554 C CA . ASN B 1 307 ? 4.543 -30.875 -29.297 1 96.94 307 ASN B CA 1
ATOM 8555 C C . ASN B 1 307 ? 3.953 -32.125 -28.672 1 96.94 307 ASN B C 1
ATOM 8557 O O . ASN B 1 307 ? 4.465 -33.25 -28.891 1 96.94 307 ASN B O 1
ATOM 8561 N N . GLY B 1 308 ? 2.904 -32.031 -27.969 1 95.75 308 GLY B N 1
ATOM 8562 C CA . GLY B 1 308 ? 2.266 -33.156 -27.328 1 95.75 308 GLY B CA 1
ATOM 8563 C C . GLY B 1 308 ? 1.163 -33.781 -28.172 1 95.75 308 GLY B C 1
ATOM 8564 O O . GLY B 1 308 ? 0.629 -34.844 -27.828 1 95.75 308 GLY B O 1
ATOM 8565 N N . GLN B 1 309 ? 0.821 -33.219 -29.281 1 96 309 GLN B N 1
ATOM 8566 C CA . GLN B 1 309 ? -0.311 -33.656 -30.094 1 96 309 GLN B CA 1
ATOM 8567 C C . GLN B 1 309 ? -0.002 -35 -30.766 1 96 309 GLN B C 1
ATOM 8569 O O . GLN B 1 309 ? -0.832 -35.906 -30.781 1 96 309 GLN B O 1
ATOM 8574 N N . THR B 1 310 ? 1.158 -35.094 -31.391 1 96.56 310 THR B N 1
ATOM 8575 C CA . THR B 1 310 ? 1.593 -36.312 -32.062 1 96.56 310 THR B CA 1
ATOM 8576 C C . THR B 1 310 ? 2.936 -36.781 -31.516 1 96.56 310 THR B C 1
ATOM 8578 O O . THR B 1 310 ? 3.934 -36.062 -31.594 1 96.56 310 THR B O 1
ATOM 8581 N N . ARG B 1 311 ? 2.924 -37.938 -30.938 1 96.75 311 ARG B N 1
ATOM 8582 C CA . ARG B 1 311 ? 4.133 -38.562 -30.406 1 96.75 311 ARG B CA 1
ATOM 8583 C C . ARG B 1 311 ? 4.457 -39.844 -31.172 1 96.75 311 ARG B C 1
ATOM 8585 O O . ARG B 1 311 ? 3.598 -40.719 -31.328 1 96.75 311 ARG B O 1
ATOM 8592 N N . MET B 1 312 ? 5.652 -39.875 -31.609 1 97.56 312 MET B N 1
ATOM 8593 C CA . MET B 1 312 ? 6.102 -41 -32.406 1 97.56 312 MET B CA 1
ATOM 8594 C C . MET B 1 312 ? 7.133 -41.844 -31.656 1 97.56 312 MET B C 1
ATOM 8596 O O . MET B 1 312 ? 7.984 -41.281 -30.953 1 97.56 312 MET B O 1
ATOM 8600 N N . GLN B 1 313 ? 6.992 -43.125 -31.781 1 97.56 313 GLN B N 1
ATOM 8601 C CA . GLN B 1 313 ? 7.93 -44.062 -31.172 1 97.56 313 GLN B CA 1
ATOM 8602 C C . GLN B 1 313 ? 8.312 -45.188 -32.125 1 97.56 313 GLN B C 1
ATOM 8604 O O . GLN B 1 313 ? 7.473 -45.656 -32.906 1 97.56 313 GLN B O 1
ATOM 8609 N N . ALA B 1 314 ? 9.586 -45.594 -32.094 1 97.44 314 ALA B N 1
ATOM 8610 C CA . ALA B 1 314 ? 10.062 -46.688 -32.938 1 97.44 314 ALA B CA 1
ATOM 8611 C C . ALA B 1 314 ? 11.391 -47.25 -32.406 1 97.44 314 ALA B C 1
ATOM 8613 O O . ALA B 1 314 ? 11.922 -46.719 -31.406 1 97.44 314 ALA B O 1
ATOM 8614 N N . THR B 1 315 ? 11.812 -48.312 -32.969 1 96.38 315 THR B N 1
ATOM 8615 C CA . THR B 1 315 ? 13.094 -48.938 -32.656 1 96.38 315 THR B CA 1
ATOM 8616 C C . THR B 1 315 ? 13.984 -49 -33.875 1 96.38 315 THR B C 1
ATOM 8618 O O . THR B 1 315 ? 13.492 -49.156 -35 1 96.38 315 THR B O 1
ATOM 8621 N N . THR B 1 316 ? 15.219 -48.781 -33.75 1 95.44 316 THR B N 1
ATOM 8622 C CA . THR B 1 316 ? 16.172 -48.844 -34.844 1 95.44 316 THR B CA 1
ATOM 8623 C C . THR B 1 316 ? 17.484 -49.5 -34.406 1 95.44 316 THR B C 1
ATOM 8625 O O . THR B 1 316 ? 17.734 -49.625 -33.188 1 95.44 316 THR B O 1
ATOM 8628 N N . SER B 1 317 ? 18.281 -49.969 -35.312 1 91.56 317 SER B N 1
ATOM 8629 C CA . SER B 1 317 ? 19.609 -50.5 -35.062 1 91.56 317 SER B CA 1
ATOM 8630 C C . SER B 1 317 ? 20.688 -49.5 -35.469 1 91.56 317 SER B C 1
ATOM 8632 O O . SER B 1 317 ? 21.875 -49.844 -35.438 1 91.56 317 SER B O 1
ATOM 8634 N N . CYS B 1 318 ? 20.312 -48.312 -35.781 1 91.88 318 CYS B N 1
ATOM 8635 C CA . CYS B 1 318 ? 21.25 -47.312 -36.281 1 91.88 318 CYS B CA 1
ATOM 8636 C C . CYS B 1 318 ? 22.031 -46.688 -35.125 1 91.88 318 CYS B C 1
ATOM 8638 O O . CYS B 1 318 ? 21.453 -45.938 -34.312 1 91.88 318 CYS B O 1
ATOM 8640 N N . PRO B 1 319 ? 23.312 -46.844 -35 1 90.88 319 PRO B N 1
ATOM 8641 C CA . PRO B 1 319 ? 24.094 -46.312 -33.875 1 90.88 319 PRO B CA 1
ATOM 8642 C C . PRO B 1 319 ? 24.359 -44.812 -34 1 90.88 319 PRO B C 1
ATOM 8644 O O . PRO B 1 319 ? 24.766 -44.156 -33.031 1 90.88 319 PRO B O 1
ATOM 8647 N N . THR B 1 320 ? 24.156 -44.219 -35.156 1 91.88 320 THR B N 1
ATOM 8648 C CA . THR B 1 320 ? 24.469 -42.812 -35.406 1 91.88 320 THR B CA 1
ATOM 8649 C C . THR B 1 320 ? 23.297 -41.906 -35.031 1 91.88 320 THR B C 1
ATOM 8651 O O . THR B 1 320 ? 23.406 -40.688 -35 1 91.88 320 THR B O 1
ATOM 8654 N N . LEU B 1 321 ? 22.172 -42.5 -34.719 1 94.81 321 LEU B N 1
ATOM 8655 C CA . LEU B 1 321 ? 21 -41.75 -34.344 1 94.81 321 LEU B CA 1
ATOM 8656 C C . LEU B 1 321 ? 21.25 -40.969 -33.062 1 94.81 321 LEU B C 1
ATOM 8658 O O . LEU B 1 321 ? 21.859 -41.469 -32.125 1 94.81 321 LEU B O 1
ATOM 8662 N N . CYS B 1 322 ? 20.891 -39.719 -33 1 95.19 322 CYS B N 1
ATOM 8663 C CA . CYS B 1 322 ? 21.016 -38.875 -31.812 1 95.19 322 CYS B CA 1
ATOM 8664 C C . CYS B 1 322 ? 19.859 -37.875 -31.75 1 95.19 322 CYS B C 1
ATOM 8666 O O . CYS B 1 322 ? 19.266 -37.531 -32.781 1 95.19 322 CYS B O 1
ATOM 8668 N N . PRO B 1 323 ? 19.5 -37.469 -30.531 1 97.25 323 PRO B N 1
ATOM 8669 C CA . PRO B 1 323 ? 18.469 -36.438 -30.422 1 97.25 323 PRO B CA 1
ATOM 8670 C C . PRO B 1 323 ? 18.844 -35.188 -31.219 1 97.25 323 PRO B C 1
ATOM 8672 O O . PRO B 1 323 ? 20 -34.75 -31.219 1 97.25 323 PRO B O 1
ATOM 8675 N N . GLY B 1 324 ? 17.828 -34.562 -31.828 1 97 324 GLY B N 1
ATOM 8676 C CA . GLY B 1 324 ? 18.078 -33.406 -32.656 1 97 324 GLY B CA 1
ATOM 8677 C C . GLY B 1 324 ? 18.188 -33.719 -34.125 1 97 324 GLY B C 1
ATOM 8678 O O . GLY B 1 324 ? 18.188 -32.812 -34.969 1 97 324 GLY B O 1
ATOM 8679 N N . GLN B 1 325 ? 18.234 -34.969 -34.469 1 97.12 325 GLN B N 1
ATOM 8680 C CA . GLN B 1 325 ? 18.25 -35.406 -35.844 1 97.12 325 GLN B CA 1
ATOM 8681 C C . GLN B 1 325 ? 16.828 -35.625 -36.375 1 97.12 325 GLN B C 1
ATOM 8683 O O . GLN B 1 325 ? 15.922 -35.938 -35.594 1 97.12 325 GLN B O 1
ATOM 8688 N N . VAL B 1 326 ? 16.688 -35.312 -37.688 1 97.69 326 VAL B N 1
ATOM 8689 C CA . VAL B 1 326 ? 15.43 -35.656 -38.344 1 97.69 326 VAL B CA 1
ATOM 8690 C C . VAL B 1 326 ? 15.586 -36.938 -39.156 1 97.69 326 VAL B C 1
ATOM 8692 O O . VAL B 1 326 ? 16.453 -37.062 -40.031 1 97.69 326 VAL B O 1
ATOM 8695 N N . LEU B 1 327 ? 14.789 -37.906 -38.812 1 97.69 327 LEU B N 1
ATOM 8696 C CA . LEU B 1 327 ? 14.844 -39.219 -39.438 1 97.69 327 LEU B CA 1
ATOM 8697 C C . LEU B 1 327 ? 13.656 -39.406 -40.375 1 97.69 327 LEU B C 1
ATOM 8699 O O . LEU B 1 327 ? 12.508 -39.188 -40 1 97.69 327 LEU B O 1
ATOM 8703 N N . LYS B 1 328 ? 13.914 -39.75 -41.594 1 97 328 LYS B N 1
ATOM 8704 C CA . LYS B 1 328 ? 12.891 -40.188 -42.531 1 97 328 LYS B CA 1
ATOM 8705 C C . LYS B 1 328 ? 12.914 -41.688 -42.719 1 97 328 LYS B C 1
ATOM 8707 O O . LYS B 1 328 ? 13.977 -42.281 -42.844 1 97 328 LYS B O 1
ATOM 8712 N N . VAL B 1 329 ? 11.812 -42.219 -42.656 1 96.75 329 VAL B N 1
ATOM 8713 C CA . VAL B 1 329 ? 11.727 -43.688 -42.812 1 96.75 329 VAL B CA 1
ATOM 8714 C C . VAL B 1 329 ? 11.086 -44.031 -44.156 1 96.75 329 VAL B C 1
ATOM 8716 O O . VAL B 1 329 ? 10.016 -43.5 -44.5 1 96.75 329 VAL B O 1
ATOM 8719 N N . THR B 1 330 ? 11.711 -44.844 -44.938 1 94.81 330 THR B N 1
ATOM 8720 C CA . THR B 1 330 ? 11.172 -45.281 -46.219 1 94.81 330 THR B CA 1
ATOM 8721 C C . THR B 1 330 ? 10.539 -46.656 -46.094 1 94.81 330 THR B C 1
ATOM 8723 O O . THR B 1 330 ? 11 -47.5 -45.312 1 94.81 330 THR B O 1
ATOM 8726 N N . GLY B 1 331 ? 9.477 -46.781 -46.781 1 90.69 331 GLY B N 1
ATOM 8727 C CA . GLY B 1 331 ? 8.773 -48.062 -46.781 1 90.69 331 GLY B CA 1
ATOM 8728 C C . GLY B 1 331 ? 7.41 -48 -47.469 1 90.69 331 GLY B C 1
ATOM 8729 O O . GLY B 1 331 ? 7.137 -47.062 -48.219 1 90.69 331 GLY B O 1
ATOM 8730 N N . GLY B 1 332 ? 6.629 -49.062 -47.281 1 86.62 332 GLY B N 1
ATOM 8731 C CA . GLY B 1 332 ? 5.309 -49.125 -47.906 1 86.62 332 GLY B CA 1
ATOM 8732 C C . GLY B 1 332 ? 4.211 -48.594 -47 1 86.62 332 GLY B C 1
ATOM 8733 O O . GLY B 1 332 ? 4.359 -47.562 -46.375 1 86.62 332 GLY B O 1
ATOM 8734 N N . GLU B 1 333 ? 3.127 -49.344 -46.969 1 85.44 333 GLU B N 1
ATOM 8735 C CA . GLU B 1 333 ? 1.938 -48.938 -46.219 1 85.44 333 GLU B CA 1
ATOM 8736 C C . GLU B 1 333 ? 2.17 -49.031 -44.719 1 85.44 333 GLU B C 1
ATOM 8738 O O . GLU B 1 333 ? 1.459 -48.406 -43.938 1 85.44 333 GLU B O 1
ATOM 8743 N N . GLU B 1 334 ? 3.201 -49.719 -44.344 1 87.38 334 GLU B N 1
ATOM 8744 C CA . GLU B 1 334 ? 3.484 -49.906 -42.938 1 87.38 334 GLU B CA 1
ATOM 8745 C C . GLU B 1 334 ? 4.098 -48.656 -42.312 1 87.38 334 GLU B C 1
ATOM 8747 O O . GLU B 1 334 ? 4.121 -48.5 -41.094 1 87.38 334 GLU B O 1
ATOM 8752 N N . VAL B 1 335 ? 4.629 -47.812 -43.125 1 91.88 335 VAL B N 1
ATOM 8753 C CA . VAL B 1 335 ? 5.23 -46.562 -42.656 1 91.88 335 VAL B CA 1
ATOM 8754 C C . VAL B 1 335 ? 4.184 -45.469 -42.625 1 91.88 335 VAL B C 1
ATOM 8756 O O . VAL B 1 335 ? 3.707 -45.031 -43.688 1 91.88 335 VAL B O 1
ATOM 8759 N N . ALA B 1 336 ? 3.84 -45.031 -41.438 1 90.62 336 ALA B N 1
ATOM 8760 C CA . ALA B 1 336 ? 2.9 -43.938 -41.312 1 90.62 336 ALA B CA 1
ATOM 8761 C C . ALA B 1 336 ? 3.43 -42.656 -42 1 90.62 336 ALA B C 1
ATOM 8763 O O . ALA B 1 336 ? 4.645 -42.469 -42.062 1 90.62 336 ALA B O 1
ATOM 8764 N N . ARG B 1 337 ? 2.584 -41.844 -42.438 1 90.19 337 ARG B N 1
ATOM 8765 C CA . ARG B 1 337 ? 2.945 -40.594 -43.125 1 90.19 337 ARG B CA 1
ATOM 8766 C C . ARG B 1 337 ? 3.855 -39.75 -42.25 1 90.19 337 ARG B C 1
ATOM 8768 O O . ARG B 1 337 ? 4.766 -39.094 -42.75 1 90.19 337 ARG B O 1
ATOM 8775 N N . GLU B 1 338 ? 3.592 -39.75 -41 1 92.38 338 GLU B N 1
ATOM 8776 C CA . GLU B 1 338 ? 4.379 -38.969 -40.062 1 92.38 338 GLU B CA 1
ATOM 8777 C C . GLU B 1 338 ? 5.844 -39.375 -40.062 1 92.38 338 GLU B C 1
ATOM 8779 O O . GLU B 1 338 ? 6.738 -38.531 -39.938 1 92.38 338 GLU B O 1
ATOM 8784 N N . PHE B 1 339 ? 6.094 -40.625 -40.156 1 94.94 339 PHE B N 1
ATOM 8785 C CA . PHE B 1 339 ? 7.457 -41.156 -40.25 1 94.94 339 PHE B CA 1
ATOM 8786 C C . PHE B 1 339 ? 8.07 -40.844 -41.594 1 94.94 339 PHE B C 1
ATOM 8788 O O . PHE B 1 339 ? 9.25 -40.531 -41.688 1 94.94 339 PHE B O 1
ATOM 8795 N N . ALA B 1 340 ? 7.273 -40.938 -42.625 1 94.88 340 ALA B N 1
ATOM 8796 C CA . ALA B 1 340 ? 7.758 -40.719 -43.969 1 94.88 340 ALA B CA 1
ATOM 8797 C C . ALA B 1 340 ? 8.148 -39.25 -44.188 1 94.88 340 ALA B C 1
ATOM 8799 O O . ALA B 1 340 ? 9.117 -38.969 -44.906 1 94.88 340 ALA B O 1
ATOM 8800 N N . ASP B 1 341 ? 7.379 -38.406 -43.625 1 93.88 341 ASP B N 1
ATOM 8801 C CA . ASP B 1 341 ? 7.613 -36.969 -43.812 1 93.88 341 ASP B CA 1
ATOM 8802 C C . ASP B 1 341 ? 8.789 -36.5 -42.938 1 93.88 341 ASP B C 1
ATOM 8804 O O . ASP B 1 341 ? 9.383 -35.469 -43.219 1 93.88 341 ASP B O 1
ATOM 8808 N N . GLY B 1 342 ? 9.133 -37.188 -41.906 1 96 342 GLY B N 1
ATOM 8809 C CA . GLY B 1 342 ? 10.266 -36.875 -41.062 1 96 342 GLY B CA 1
ATOM 8810 C C . GLY B 1 342 ? 9.914 -36.781 -39.594 1 96 342 GLY B C 1
ATOM 8811 O O . GLY B 1 342 ? 8.922 -36.156 -39.219 1 96 342 GLY B O 1
ATOM 8812 N N . VAL B 1 343 ? 10.734 -37.406 -38.781 1 97.25 343 VAL B N 1
ATOM 8813 C CA . VAL B 1 343 ? 10.555 -37.406 -37.312 1 97.25 343 VAL B CA 1
ATOM 8814 C C . VAL B 1 343 ? 11.766 -36.781 -36.656 1 97.25 343 VAL B C 1
ATOM 8816 O O . VAL B 1 343 ? 12.906 -37.188 -36.875 1 97.25 343 VAL B O 1
ATOM 8819 N N . LEU B 1 344 ? 11.508 -35.688 -35.938 1 97.75 344 LEU B N 1
ATOM 8820 C CA . LEU B 1 344 ? 12.562 -35.125 -35.094 1 97.75 344 LEU B CA 1
ATOM 8821 C C . LEU B 1 344 ? 12.758 -36 -33.844 1 97.75 344 LEU B C 1
ATOM 8823 O O . LEU B 1 344 ? 11.836 -36.188 -33.062 1 97.75 344 LEU B O 1
ATOM 8827 N N . ILE B 1 345 ? 13.953 -36.531 -33.656 1 98.25 345 ILE B N 1
ATOM 8828 C CA . ILE B 1 345 ? 14.25 -37.375 -32.5 1 98.25 345 ILE B CA 1
ATOM 8829 C C . ILE B 1 345 ? 14.422 -36.5 -31.25 1 98.25 345 ILE B C 1
ATOM 8831 O O . ILE B 1 345 ? 15.312 -35.656 -31.188 1 98.25 345 ILE B O 1
ATOM 8835 N N . THR B 1 346 ? 13.578 -36.688 -30.266 1 98.19 346 THR B N 1
ATOM 8836 C CA . THR B 1 346 ? 13.617 -35.875 -29.062 1 98.19 346 THR B CA 1
ATOM 8837 C C . THR B 1 346 ? 14.219 -36.625 -27.891 1 98.19 346 THR B C 1
ATOM 8839 O O . THR B 1 346 ? 14.805 -36.031 -26.984 1 98.19 346 THR B O 1
ATOM 8842 N N . ALA B 1 347 ? 14.062 -37.906 -27.875 1 98.31 347 ALA B N 1
ATOM 8843 C CA . ALA B 1 347 ? 14.609 -38.781 -26.828 1 98.31 347 ALA B CA 1
ATOM 8844 C C . ALA B 1 347 ? 14.938 -40.156 -27.375 1 98.31 347 ALA B C 1
ATOM 8846 O O . ALA B 1 347 ? 14.383 -40.562 -28.406 1 98.31 347 ALA B O 1
ATOM 8847 N N . 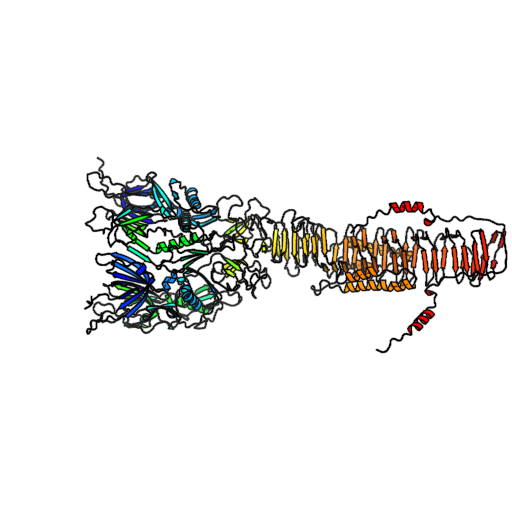MET B 1 348 ? 15.828 -40.844 -26.703 1 97.81 348 MET B N 1
ATOM 8848 C CA . MET B 1 348 ? 16.156 -42.188 -27.125 1 97.81 348 MET B CA 1
ATOM 8849 C C . MET B 1 348 ? 16.734 -43 -25.969 1 97.81 348 MET B C 1
ATOM 8851 O O . MET B 1 348 ? 17.312 -42.438 -25.031 1 97.81 348 MET B O 1
ATOM 8855 N N . HIS B 1 349 ? 16.531 -44.25 -25.984 1 98.06 349 HIS B N 1
ATOM 8856 C CA . HIS B 1 349 ? 17.094 -45.25 -25.078 1 98.06 349 HIS B CA 1
ATOM 8857 C C . HIS B 1 349 ? 17.891 -46.281 -25.859 1 98.06 349 HIS B C 1
ATOM 8859 O O . HIS B 1 349 ? 17.328 -47.031 -26.656 1 98.06 349 HIS B O 1
ATOM 8865 N N . SER B 1 350 ? 19.156 -46.344 -25.594 1 96.44 350 SER B N 1
ATOM 8866 C CA . SER B 1 350 ? 20.047 -47.281 -26.266 1 96.44 350 SER B CA 1
ATOM 8867 C C . SER B 1 350 ? 20.422 -48.438 -25.344 1 96.44 350 SER B C 1
ATOM 8869 O O . SER B 1 350 ? 20.609 -48.25 -24.141 1 96.44 350 SER B O 1
ATOM 8871 N N . HIS B 1 351 ? 20.516 -49.562 -25.953 1 95.19 351 HIS B N 1
ATOM 8872 C CA . HIS B 1 351 ? 20.969 -50.719 -25.203 1 95.19 351 HIS B CA 1
ATOM 8873 C C . HIS B 1 351 ? 21.812 -51.625 -26.062 1 95.19 351 HIS B C 1
ATOM 8875 O O . HIS B 1 351 ? 21.531 -51.812 -27.25 1 95.19 351 HIS B O 1
ATOM 8881 N N . ALA B 1 352 ? 22.844 -52.156 -25.484 1 93 352 ALA B N 1
ATOM 8882 C CA . ALA B 1 352 ? 23.734 -53.125 -26.109 1 93 352 ALA B CA 1
ATOM 8883 C C . ALA B 1 352 ? 24.297 -54.094 -25.062 1 93 352 ALA B C 1
ATOM 8885 O O . ALA B 1 352 ? 24.578 -53.688 -23.922 1 93 352 ALA B O 1
ATOM 8886 N N . ARG B 1 353 ? 24.328 -55.281 -25.469 1 90.5 353 ARG B N 1
ATOM 8887 C CA . ARG B 1 353 ? 24.969 -56.344 -24.688 1 90.5 353 ARG B CA 1
ATOM 8888 C C . ARG B 1 353 ? 25.781 -57.25 -25.562 1 90.5 353 ARG B C 1
ATOM 8890 O O . ARG B 1 353 ? 25.516 -57.375 -26.766 1 90.5 353 ARG B O 1
ATOM 8897 N N . ARG B 1 354 ? 26.781 -57.938 -24.969 1 85.06 354 ARG B N 1
ATOM 8898 C CA . ARG B 1 354 ? 27.609 -58.875 -25.719 1 85.06 354 ARG B CA 1
ATOM 8899 C C . ARG B 1 354 ? 26.75 -60 -26.297 1 85.06 354 ARG B C 1
ATOM 8901 O O . ARG B 1 354 ? 27.062 -60.531 -27.375 1 85.06 354 ARG B O 1
ATOM 8908 N N . ASP B 1 355 ? 25.703 -60.281 -25.625 1 82.81 355 ASP B N 1
ATOM 8909 C CA . ASP B 1 355 ? 24.859 -61.375 -26.062 1 82.81 355 ASP B CA 1
ATOM 8910 C C . ASP B 1 355 ? 23.594 -60.875 -26.734 1 82.81 355 ASP B C 1
ATOM 8912 O O . ASP B 1 355 ? 22.641 -61.625 -26.969 1 82.81 355 ASP B O 1
ATOM 8916 N N . ALA B 1 356 ? 23.516 -59.656 -26.938 1 83.94 356 ALA B N 1
ATOM 8917 C CA . ALA B 1 356 ? 22.359 -59.062 -27.594 1 83.94 356 ALA B CA 1
ATOM 8918 C C . ALA B 1 356 ? 22.766 -58 -28.609 1 83.94 356 ALA B C 1
ATOM 8920 O O . ALA B 1 356 ? 23.828 -57.375 -28.469 1 83.94 356 ALA B O 1
ATOM 8921 N N . ASP B 1 357 ? 21.922 -57.812 -29.625 1 81.81 357 ASP B N 1
ATOM 8922 C CA . ASP B 1 357 ? 22.203 -56.844 -30.656 1 81.81 357 ASP B CA 1
ATOM 8923 C C . ASP B 1 357 ? 21.969 -55.406 -30.125 1 81.81 357 ASP B C 1
ATOM 8925 O O . ASP B 1 357 ? 21.141 -55.219 -29.234 1 81.81 357 ASP B O 1
ATOM 8929 N N . PHE B 1 358 ? 22.688 -54.5 -30.688 1 89.56 358 PHE B N 1
ATOM 8930 C CA . PHE B 1 358 ? 22.5 -53.094 -30.406 1 89.56 358 PHE B CA 1
ATOM 8931 C C . PHE B 1 358 ? 21.141 -52.594 -30.906 1 89.56 358 PHE B C 1
ATOM 8933 O O . PHE B 1 358 ? 20.719 -52.938 -32 1 89.56 358 PHE B O 1
ATOM 8940 N N . ALA B 1 359 ? 20.359 -51.969 -30.094 1 92.56 359 ALA B N 1
ATOM 8941 C CA . ALA B 1 359 ? 19.062 -51.406 -30.469 1 92.56 359 ALA B CA 1
ATOM 8942 C C . ALA B 1 359 ? 18.828 -50.062 -29.797 1 92.56 359 ALA B C 1
ATOM 8944 O O . ALA B 1 359 ? 19.297 -49.812 -28.688 1 92.56 359 ALA B O 1
ATOM 8945 N N . VAL B 1 360 ? 18.141 -49.188 -30.484 1 95.81 360 VAL B N 1
ATOM 8946 C CA . VAL B 1 360 ? 17.766 -47.875 -29.969 1 95.81 360 VAL B CA 1
ATOM 8947 C C . VAL B 1 360 ? 16.25 -47.688 -30.062 1 95.81 360 VAL B C 1
ATOM 8949 O O . VAL B 1 360 ? 15.672 -47.781 -31.141 1 95.81 360 VAL B O 1
ATOM 8952 N N . GLU B 1 361 ? 15.617 -47.562 -28.953 1 97.75 361 GLU B N 1
ATOM 8953 C CA . GLU B 1 361 ? 14.242 -47.094 -28.922 1 97.75 361 GLU B CA 1
ATOM 8954 C C . GLU B 1 361 ? 14.18 -45.562 -28.891 1 97.75 361 GLU B C 1
ATOM 8956 O O . GLU B 1 361 ? 14.797 -44.938 -28.031 1 97.75 361 GLU B O 1
ATOM 8961 N N . PHE B 1 362 ? 13.477 -45 -29.844 1 97.75 362 PHE B N 1
ATOM 8962 C CA . PHE B 1 362 ? 13.492 -43.531 -29.875 1 97.75 362 PHE B CA 1
ATOM 8963 C C . PHE B 1 362 ? 12.078 -42.969 -29.875 1 97.75 362 PHE B C 1
ATOM 8965 O O . PHE B 1 362 ? 11.125 -43.688 -30.219 1 97.75 362 PHE B O 1
ATOM 8972 N N . ALA B 1 363 ? 11.953 -41.812 -29.328 1 98.06 363 ALA B N 1
ATOM 8973 C CA . ALA B 1 363 ? 10.742 -41 -29.375 1 98.06 363 ALA B CA 1
ATOM 8974 C C . ALA B 1 363 ? 10.977 -39.688 -30.141 1 98.06 363 ALA B C 1
ATOM 8976 O O . ALA B 1 363 ? 12.094 -39.156 -30.156 1 98.06 363 ALA B O 1
ATOM 8977 N N . GLY B 1 364 ? 9.961 -39.281 -30.797 1 98 364 GLY B N 1
ATOM 8978 C CA . GLY B 1 364 ? 10.102 -38.062 -31.547 1 98 364 GLY B CA 1
ATOM 8979 C C . GLY B 1 364 ? 8.781 -37.375 -31.844 1 98 364 GLY B C 1
ATOM 8980 O O . GLY B 1 364 ? 7.727 -37.844 -31.406 1 98 364 GLY B O 1
ATOM 8981 N N . ILE B 1 365 ? 8.844 -36.219 -32.469 1 97.69 365 ILE B N 1
ATOM 8982 C CA . ILE B 1 365 ? 7.699 -35.438 -32.938 1 97.69 365 ILE B CA 1
ATOM 8983 C C . ILE B 1 365 ? 7.824 -35.188 -34.438 1 97.69 365 ILE B C 1
ATOM 8985 O O . ILE B 1 365 ? 8.914 -35.281 -35 1 97.69 365 ILE B O 1
ATOM 8989 N N . PRO B 1 366 ? 6.688 -34.938 -35.094 1 96.56 366 PRO B N 1
ATOM 8990 C CA . PRO B 1 366 ? 6.773 -34.688 -36.531 1 96.56 366 PRO B CA 1
ATOM 8991 C C . PRO B 1 366 ? 7.617 -33.438 -36.844 1 96.56 366 PRO B C 1
ATOM 8993 O O . PRO B 1 366 ? 7.551 -32.438 -36.156 1 96.56 366 PRO B O 1
ATOM 8996 N N . ASP B 1 367 ? 8.391 -33.656 -37.844 1 95.5 367 ASP B N 1
ATOM 8997 C CA . ASP B 1 367 ? 9.094 -32.5 -38.375 1 95.5 367 ASP B CA 1
ATOM 8998 C C . ASP B 1 367 ? 8.125 -31.516 -39.062 1 95.5 367 ASP B C 1
ATOM 9000 O O . ASP B 1 367 ? 7.336 -31.922 -39.906 1 95.5 367 ASP B O 1
ATOM 9004 N N . SER B 1 368 ? 8.031 -30.344 -38.594 1 92 368 SER B N 1
ATOM 9005 C CA . SER B 1 368 ? 7.121 -29.328 -39.125 1 92 368 SER B CA 1
ATOM 9006 C C . SER B 1 368 ? 7.836 -28 -39.281 1 92 368 SER B C 1
ATOM 9008 O O . SER B 1 368 ? 8.672 -27.625 -38.469 1 92 368 SER B O 1
ATOM 9010 N N . PRO B 1 369 ? 7.508 -27.344 -40.375 1 88.06 369 PRO B N 1
ATOM 9011 C CA . PRO B 1 369 ? 8.102 -26.016 -40.562 1 88.06 369 PRO B CA 1
ATOM 9012 C C . PRO B 1 369 ? 7.469 -24.969 -39.656 1 88.06 369 PRO B C 1
ATOM 9014 O O . PRO B 1 369 ? 8.094 -23.938 -39.344 1 88.06 369 PRO B O 1
ATOM 9017 N N . ASP B 1 370 ? 6.297 -25.188 -39.188 1 88.69 370 ASP B N 1
ATOM 9018 C CA . ASP B 1 370 ? 5.559 -24.172 -38.438 1 88.69 370 ASP B CA 1
ATOM 9019 C C . ASP B 1 370 ? 5.684 -24.375 -36.938 1 88.69 370 ASP B C 1
ATOM 9021 O O . ASP B 1 370 ? 5.488 -23.438 -36.156 1 88.69 370 ASP B O 1
ATOM 9025 N N . VAL B 1 371 ? 5.953 -25.609 -36.562 1 93.19 371 VAL B N 1
ATOM 9026 C CA . VAL B 1 371 ? 5.988 -25.922 -35.156 1 93.19 371 VAL B CA 1
ATOM 9027 C C . VAL B 1 371 ? 7.367 -26.469 -34.781 1 93.19 371 VAL B C 1
ATOM 9029 O O . VAL B 1 371 ? 7.789 -27.5 -35.281 1 93.19 371 VAL B O 1
ATOM 9032 N N . GLY B 1 372 ? 8.047 -25.719 -33.938 1 94 372 GLY B N 1
ATOM 9033 C CA . GLY B 1 372 ? 9.344 -26.172 -33.469 1 94 372 GLY B CA 1
ATOM 9034 C C . GLY B 1 372 ? 9.258 -26.906 -32.156 1 94 372 GLY B C 1
ATOM 9035 O O . GLY B 1 372 ? 8.242 -26.844 -31.453 1 94 372 GLY B O 1
ATOM 9036 N N . TYR B 1 373 ? 10.328 -27.719 -31.844 1 97.06 373 TYR B N 1
ATOM 9037 C CA . TYR B 1 373 ? 10.438 -28.328 -30.516 1 97.06 373 TYR B CA 1
ATOM 9038 C C . TYR B 1 373 ? 10.656 -27.266 -29.453 1 97.06 373 TYR B C 1
ATOM 9040 O O . TYR B 1 373 ? 11.516 -26.406 -29.594 1 97.06 373 TYR B O 1
ATOM 9048 N N . ARG B 1 374 ? 9.828 -27.328 -28.469 1 97.5 374 ARG B N 1
ATOM 9049 C CA . ARG B 1 374 ? 9.938 -26.422 -27.328 1 97.5 374 ARG B CA 1
ATOM 9050 C C . ARG B 1 374 ? 10.016 -27.203 -26.016 1 97.5 374 ARG B C 1
ATOM 9052 O O . ARG B 1 374 ? 9.039 -27.812 -25.594 1 97.5 374 ARG B O 1
ATOM 9059 N N . PRO B 1 375 ? 11.203 -27.141 -25.375 1 96.75 375 PRO B N 1
ATOM 9060 C CA . PRO B 1 375 ? 11.328 -27.875 -24.109 1 96.75 375 PRO B CA 1
ATOM 9061 C C . PRO B 1 375 ? 10.422 -27.328 -23.016 1 96.75 375 PRO B C 1
ATOM 9063 O O . PRO B 1 375 ? 10.125 -26.125 -22.984 1 96.75 375 PRO B O 1
ATOM 9066 N N . GLU B 1 376 ? 10.039 -28.141 -22.094 1 94.19 376 GLU B N 1
ATOM 9067 C CA . GLU B 1 376 ? 9.297 -27.703 -20.922 1 94.19 376 GLU B CA 1
ATOM 9068 C C . GLU B 1 376 ? 10.211 -27 -19.922 1 94.19 376 GLU B C 1
ATOM 9070 O O . GLU B 1 376 ? 11.219 -27.562 -19.484 1 94.19 376 GLU B O 1
ATOM 9075 N N . PRO B 1 377 ? 10.016 -25.734 -19.594 1 90.81 377 PRO B N 1
ATOM 9076 C CA . PRO B 1 377 ? 10.93 -24.984 -18.719 1 90.81 377 PRO B CA 1
ATOM 9077 C C . PRO B 1 377 ? 10.969 -25.531 -17.297 1 90.81 377 PRO B C 1
ATOM 9079 O O . PRO B 1 377 ? 11.961 -25.344 -16.594 1 90.81 377 PRO B O 1
ATOM 9082 N N . GLY B 1 378 ? 10.188 -26.25 -16.781 1 90.38 378 GLY B N 1
ATOM 9083 C CA . GLY B 1 378 ? 10.094 -26.562 -15.367 1 90.38 378 GLY B CA 1
ATOM 9084 C C . GLY B 1 378 ? 9.398 -25.5 -14.555 1 90.38 378 GLY B C 1
ATOM 9085 O O . GLY B 1 378 ? 9.109 -24.406 -15.07 1 90.38 378 GLY B O 1
ATOM 9086 N N . ALA B 1 379 ? 9.32 -25.734 -13.258 1 91.5 379 ALA B N 1
ATOM 9087 C CA . ALA B 1 379 ? 8.586 -24.812 -12.391 1 91.5 379 ALA B CA 1
ATOM 9088 C C . ALA B 1 379 ? 9.5 -23.719 -11.859 1 91.5 379 ALA B C 1
ATOM 9090 O O . ALA B 1 379 ? 10.641 -23.984 -11.477 1 91.5 379 ALA B O 1
ATOM 9091 N N . ARG B 1 380 ? 9.031 -22.547 -11.906 1 93.31 380 ARG B N 1
ATOM 9092 C CA . ARG B 1 380 ? 9.742 -21.422 -11.305 1 93.31 380 ARG B CA 1
ATOM 9093 C C . ARG B 1 380 ? 9.602 -21.438 -9.789 1 93.31 380 ARG B C 1
ATOM 9095 O O . ARG B 1 380 ? 8.547 -21.781 -9.258 1 93.31 380 ARG B O 1
ATOM 9102 N N . PRO B 1 381 ? 10.758 -21.016 -9.109 1 94.19 381 PRO B N 1
ATOM 9103 C CA . PRO B 1 381 ? 10.602 -20.891 -7.664 1 94.19 381 PRO B CA 1
ATOM 9104 C C . PRO B 1 381 ? 9.484 -19.906 -7.281 1 94.19 381 PRO B C 1
ATOM 9106 O O . PRO B 1 381 ? 9.312 -18.875 -7.941 1 94.19 381 PRO B O 1
ATOM 9109 N N . VAL B 1 382 ? 8.703 -20.297 -6.293 1 93.94 382 VAL B N 1
ATOM 9110 C CA . VAL B 1 382 ? 7.617 -19.453 -5.809 1 93.94 382 VAL B CA 1
ATOM 9111 C C . VAL B 1 382 ? 8.039 -18.766 -4.512 1 93.94 382 VAL B C 1
ATOM 9113 O O . VAL B 1 382 ? 8.344 -19.422 -3.52 1 93.94 382 VAL B O 1
ATOM 9116 N N . MET B 1 383 ? 8.141 -17.453 -4.504 1 93.44 383 MET B N 1
ATOM 9117 C CA . MET B 1 383 ? 8.555 -16.688 -3.336 1 93.44 383 MET B CA 1
ATOM 9118 C C . MET B 1 383 ? 7.402 -16.516 -2.355 1 93.44 383 MET B C 1
ATOM 9120 O O . MET B 1 383 ? 6.516 -15.68 -2.57 1 93.44 383 MET B O 1
ATOM 9124 N N . ALA B 1 384 ? 7.602 -17.453 -1.298 1 87.69 384 ALA B N 1
ATOM 9125 C CA . ALA B 1 384 ? 6.59 -17.375 -0.248 1 87.69 384 ALA B CA 1
ATOM 9126 C C . ALA B 1 384 ? 6.941 -16.281 0.766 1 87.69 384 ALA B C 1
ATOM 9128 O O . ALA B 1 384 ? 8.047 -16.266 1.312 1 87.69 384 ALA B O 1
ATOM 9129 N N . GLY B 1 385 ? 6.402 -15.109 0.806 1 91.06 385 GLY B N 1
ATOM 9130 C CA . GLY B 1 385 ? 6.68 -14.109 1.821 1 91.06 385 GLY B CA 1
ATOM 9131 C C . GLY B 1 385 ? 7.633 -13.023 1.347 1 91.06 385 GLY B C 1
ATOM 9132 O O . GLY B 1 385 ? 7.582 -12.609 0.186 1 91.06 385 GLY B O 1
ATOM 9133 N N . THR B 1 386 ? 8.562 -12.531 2.312 1 95.38 386 THR B N 1
ATOM 9134 C CA . THR B 1 386 ? 9.453 -11.43 1.968 1 95.38 386 THR B CA 1
ATOM 9135 C C . THR B 1 386 ? 10.906 -11.812 2.211 1 95.38 386 THR B C 1
ATOM 9137 O O . THR B 1 386 ? 11.188 -12.805 2.885 1 95.38 386 THR B O 1
ATOM 9140 N N . LEU B 1 387 ? 11.781 -11.109 1.52 1 97 387 LEU B N 1
ATOM 9141 C CA . LEU B 1 387 ? 13.227 -11.203 1.732 1 97 387 LEU B CA 1
ATOM 9142 C C . LEU B 1 387 ? 13.781 -9.883 2.258 1 97 387 LEU B C 1
ATOM 9144 O O . LEU B 1 387 ? 13.367 -8.812 1.822 1 97 387 LEU B O 1
ATOM 9148 N N . PRO B 1 388 ? 14.68 -9.945 3.189 1 97.56 388 PRO B N 1
ATOM 9149 C CA . PRO B 1 388 ? 15.281 -8.711 3.707 1 97.56 388 PRO B CA 1
ATOM 9150 C C . PRO B 1 388 ? 16.266 -8.078 2.729 1 97.56 388 PRO B C 1
ATOM 9152 O O . PRO B 1 388 ? 16.984 -8.789 2.029 1 97.56 388 PRO B O 1
ATOM 9155 N N . ALA B 1 389 ? 16.266 -6.867 2.621 1 98 389 ALA B N 1
ATOM 9156 C CA . ALA B 1 389 ? 17.188 -6.066 1.827 1 98 389 ALA B CA 1
ATOM 9157 C C . ALA B 1 389 ? 17.469 -4.727 2.498 1 98 389 ALA B C 1
ATOM 9159 O O . ALA B 1 389 ? 16.891 -4.414 3.543 1 98 389 ALA B O 1
ATOM 9160 N N . ARG B 1 390 ? 18.422 -3.986 1.964 1 97.62 390 ARG B N 1
ATOM 9161 C CA . ARG B 1 390 ? 18.719 -2.639 2.438 1 97.62 390 ARG B CA 1
ATOM 9162 C C . ARG B 1 390 ? 18.734 -1.641 1.286 1 97.62 390 ARG B C 1
ATOM 9164 O O . ARG B 1 390 ? 19.219 -1.943 0.199 1 97.62 390 ARG B O 1
ATOM 9171 N N . VAL B 1 391 ? 18.141 -0.5 1.521 1 97.75 391 VAL B N 1
ATOM 9172 C CA . VAL B 1 391 ? 18.156 0.563 0.522 1 97.75 391 VAL B CA 1
ATOM 9173 C C . VAL B 1 391 ? 19.609 1.015 0.29 1 97.75 391 VAL B C 1
ATOM 9175 O O . VAL B 1 391 ? 20.391 1.128 1.237 1 97.75 391 VAL B O 1
ATOM 9178 N N . THR B 1 392 ? 19.938 1.287 -0.996 1 97.19 392 THR B N 1
ATOM 9179 C CA . THR B 1 392 ? 21.297 1.704 -1.33 1 97.19 392 THR B CA 1
ATOM 9180 C C . THR B 1 392 ? 21.281 3.023 -2.098 1 97.19 392 THR B C 1
ATOM 9182 O O . THR B 1 392 ? 20.219 3.521 -2.465 1 97.19 392 THR B O 1
ATOM 9185 N N . SER B 1 393 ? 22.422 3.611 -2.207 1 95.94 393 SER B N 1
ATOM 9186 C CA . SER B 1 393 ? 22.641 4.859 -2.926 1 95.94 393 SER B CA 1
ATOM 9187 C C . SER B 1 393 ? 23.984 4.848 -3.662 1 95.94 393 SER B C 1
ATOM 9189 O O . SER B 1 393 ? 24.875 4.07 -3.32 1 95.94 393 SER B O 1
ATOM 9191 N N . THR B 1 394 ? 24.062 5.633 -4.656 1 94.69 394 THR B N 1
ATOM 9192 C CA . THR B 1 394 ? 25.312 5.742 -5.398 1 94.69 394 THR B CA 1
ATOM 9193 C C . THR B 1 394 ? 26.359 6.523 -4.594 1 94.69 394 THR B C 1
ATOM 9195 O O . THR B 1 394 ? 27.547 6.504 -4.922 1 94.69 394 THR B O 1
ATOM 9198 N N . ARG B 1 395 ? 25.906 7.16 -3.617 1 92.25 395 ARG B N 1
ATOM 9199 C CA . ARG B 1 395 ? 26.797 7.922 -2.744 1 92.25 395 ARG B CA 1
ATOM 9200 C C . ARG B 1 395 ? 26.953 7.238 -1.389 1 92.25 395 ARG B C 1
ATOM 9202 O O . ARG B 1 395 ? 25.969 6.777 -0.808 1 92.25 395 ARG B O 1
ATOM 9209 N N . GLU B 1 396 ? 28.156 7.191 -0.94 1 88 396 GLU B N 1
ATOM 9210 C CA . GLU B 1 396 ? 28.406 6.633 0.385 1 88 396 GLU B CA 1
ATOM 9211 C C . GLU B 1 396 ? 27.875 7.543 1.481 1 88 396 GLU B C 1
ATOM 9213 O O . GLU B 1 396 ? 28.062 8.758 1.436 1 88 396 GLU B O 1
ATOM 9218 N N . ASN B 1 397 ? 27.25 7.023 2.432 1 87.25 397 ASN B N 1
ATOM 9219 C CA . ASN B 1 397 ? 26.672 7.785 3.527 1 87.25 397 ASN B CA 1
ATOM 9220 C C . ASN B 1 397 ? 25.781 8.914 3.014 1 87.25 397 ASN B C 1
ATOM 9222 O O . ASN B 1 397 ? 25.938 10.07 3.426 1 87.25 397 ASN B O 1
ATOM 9226 N N . ASP B 1 398 ? 25.016 8.555 2.133 1 91.12 398 ASP B N 1
ATOM 9227 C CA . ASP B 1 398 ? 24.125 9.516 1.513 1 91.12 398 ASP B CA 1
ATOM 9228 C C . ASP B 1 398 ? 23.172 10.125 2.545 1 91.12 398 ASP B C 1
ATOM 9230 O O . ASP B 1 398 ? 22.438 9.406 3.217 1 91.12 398 ASP B O 1
ATOM 9234 N N . THR B 1 399 ? 23.172 11.438 2.557 1 92.19 399 THR B N 1
ATOM 9235 C CA . THR B 1 399 ? 22.344 12.164 3.516 1 92.19 399 THR B CA 1
ATOM 9236 C C . THR B 1 399 ? 20.891 12.164 3.078 1 92.19 399 THR B C 1
ATOM 9238 O O . THR B 1 399 ? 19.984 12.352 3.9 1 92.19 399 THR B O 1
ATOM 9241 N N . TYR B 1 400 ? 20.734 11.953 1.785 1 93.75 400 TYR B N 1
ATOM 9242 C CA . TYR B 1 400 ? 19.391 12.055 1.237 1 93.75 400 TYR B CA 1
ATOM 9243 C C . TYR B 1 400 ? 18.984 10.766 0.531 1 93.75 400 TYR B C 1
ATOM 9245 O O . TYR B 1 400 ? 19.812 9.859 0.368 1 93.75 400 TYR B O 1
ATOM 9253 N N . GLY B 1 401 ? 17.656 10.703 0.253 1 92.69 401 GLY B N 1
ATOM 9254 C CA . GLY B 1 401 ? 17.156 9.539 -0.47 1 92.69 401 GLY B CA 1
ATOM 9255 C C . GLY B 1 401 ? 17.625 9.492 -1.913 1 92.69 401 GLY B C 1
ATOM 9256 O O . GLY B 1 401 ? 17.703 10.531 -2.582 1 92.69 401 GLY B O 1
ATOM 9257 N N . HIS B 1 402 ? 18.078 8.359 -2.291 1 95.62 402 HIS B N 1
ATOM 9258 C CA . HIS B 1 402 ? 18.438 8.141 -3.689 1 95.62 402 HIS B CA 1
ATOM 9259 C C . HIS B 1 402 ? 17.297 7.469 -4.449 1 95.62 402 HIS B C 1
ATOM 9261 O O . HIS B 1 402 ? 17.188 6.238 -4.449 1 95.62 402 HIS B O 1
ATOM 9267 N N . ILE B 1 403 ? 16.438 8.195 -5.113 1 96.06 403 ILE B N 1
ATOM 9268 C CA . ILE B 1 403 ? 15.266 7.684 -5.816 1 96.06 403 ILE B CA 1
ATOM 9269 C C . ILE B 1 403 ? 15.312 8.117 -7.281 1 96.06 403 ILE B C 1
ATOM 9271 O O . ILE B 1 403 ? 16.016 9.07 -7.629 1 96.06 403 ILE B O 1
ATOM 9275 N N . ASP B 1 404 ? 14.641 7.484 -8.109 1 95.94 404 ASP B N 1
ATOM 9276 C CA . ASP B 1 404 ? 14.641 7.824 -9.531 1 95.94 404 ASP B CA 1
ATOM 9277 C C . ASP B 1 404 ? 13.445 8.711 -9.883 1 95.94 404 ASP B C 1
ATOM 9279 O O . ASP B 1 404 ? 12.773 9.242 -8.992 1 95.94 404 ASP B O 1
ATOM 9283 N N . LYS B 1 405 ? 13.242 8.984 -11.188 1 94.62 405 LYS B N 1
ATOM 9284 C CA . LYS B 1 405 ? 12.219 9.906 -11.672 1 94.62 405 LYS B CA 1
ATOM 9285 C C . LYS B 1 405 ? 10.82 9.375 -11.375 1 94.62 405 LYS B C 1
ATOM 9287 O O . LYS B 1 405 ? 9.836 10.117 -11.445 1 94.62 405 LYS B O 1
ATOM 9292 N N . HIS B 1 406 ? 10.727 8.094 -10.977 1 94 406 HIS B N 1
ATOM 9293 C CA . HIS B 1 406 ? 9.43 7.496 -10.68 1 94 406 HIS B CA 1
ATOM 9294 C C . HIS B 1 406 ? 9.289 7.199 -9.188 1 94 406 HIS B C 1
ATOM 9296 O O . HIS B 1 406 ? 8.344 6.527 -8.773 1 94 406 HIS B O 1
ATOM 9302 N N . GLY B 1 407 ? 10.258 7.691 -8.398 1 94.88 407 GLY B N 1
ATOM 9303 C CA . GLY B 1 407 ? 10.188 7.512 -6.961 1 94.88 407 GLY B CA 1
ATOM 9304 C C . GLY B 1 407 ? 10.617 6.129 -6.508 1 94.88 407 GLY B C 1
ATOM 9305 O O . GLY B 1 407 ? 10.242 5.684 -5.422 1 94.88 407 GLY B O 1
ATOM 9306 N N . ARG B 1 408 ? 11.445 5.383 -7.328 1 97.88 408 ARG B N 1
ATOM 9307 C CA . ARG B 1 408 ? 11.859 4.02 -7.023 1 97.88 408 ARG B CA 1
ATOM 9308 C C . ARG B 1 408 ? 13.211 4.004 -6.32 1 97.88 408 ARG B C 1
ATOM 9310 O O . ARG B 1 408 ? 13.914 5.012 -6.297 1 97.88 408 ARG B O 1
ATOM 9317 N N . TYR B 1 409 ? 13.508 2.805 -5.738 1 97.88 409 TYR B N 1
ATOM 9318 C CA . TYR B 1 409 ? 14.719 2.658 -4.934 1 97.88 409 TYR B CA 1
ATOM 9319 C C . TYR B 1 409 ? 15.609 1.554 -5.488 1 97.88 409 TYR B C 1
ATOM 9321 O O . TYR B 1 409 ? 15.148 0.686 -6.23 1 97.88 409 TYR B O 1
ATOM 9329 N N . ARG B 1 410 ? 16.828 1.655 -5.227 1 97.69 410 ARG B N 1
ATOM 9330 C CA . ARG B 1 410 ? 17.75 0.525 -5.363 1 97.69 410 ARG B CA 1
ATOM 9331 C C . ARG B 1 410 ? 17.969 -0.16 -4.02 1 97.69 410 ARG B C 1
ATOM 9333 O O . ARG B 1 410 ? 18.031 0.502 -2.98 1 97.69 410 ARG B O 1
ATOM 9340 N N . VAL B 1 411 ? 18.062 -1.491 -4.066 1 97.81 411 VAL B N 1
ATOM 9341 C CA . VAL B 1 411 ? 18.203 -2.223 -2.812 1 97.81 411 VAL B CA 1
ATOM 9342 C C . VAL B 1 411 ? 19.312 -3.27 -2.947 1 97.81 411 VAL B C 1
ATOM 9344 O O . VAL B 1 411 ? 19.625 -3.713 -4.055 1 97.81 411 VAL B O 1
ATOM 9347 N N . ASN B 1 412 ? 19.906 -3.562 -1.907 1 97.38 412 ASN B N 1
ATOM 9348 C CA . ASN B 1 412 ? 20.828 -4.684 -1.788 1 97.38 412 ASN B CA 1
ATOM 9349 C C . ASN B 1 412 ? 20.203 -5.863 -1.059 1 97.38 412 ASN B C 1
ATOM 9351 O O . ASN B 1 412 ? 20 -5.812 0.156 1 97.38 412 ASN B O 1
ATOM 9355 N N . MET B 1 413 ? 19.922 -6.902 -1.844 1 97.25 413 MET B N 1
ATOM 9356 C CA . MET B 1 413 ? 19.375 -8.102 -1.221 1 97.25 413 MET B CA 1
ATOM 9357 C C . MET B 1 413 ? 20.422 -8.797 -0.364 1 97.25 413 MET B C 1
ATOM 9359 O O . MET B 1 413 ? 21.516 -9.094 -0.837 1 97.25 413 MET B O 1
ATOM 9363 N N . LEU B 1 414 ? 20.031 -9.211 0.815 1 96.12 414 LEU B N 1
ATOM 9364 C CA . LEU B 1 414 ? 21.031 -9.648 1.779 1 96.12 414 LEU B CA 1
ATOM 9365 C C . LEU B 1 414 ? 21.562 -11.031 1.424 1 96.12 414 LEU B C 1
ATOM 9367 O O . LEU B 1 414 ? 22.641 -11.422 1.871 1 96.12 414 LEU B O 1
ATOM 9371 N N . PHE B 1 415 ? 20.844 -11.828 0.639 1 96.12 415 PHE B N 1
ATOM 9372 C CA . PHE B 1 415 ? 21.328 -13.148 0.261 1 96.12 415 PHE B CA 1
ATOM 9373 C C . PHE B 1 415 ? 22.391 -13.055 -0.832 1 96.12 415 PHE B C 1
ATOM 9375 O O . PHE B 1 415 ? 23.125 -14.008 -1.068 1 96.12 415 PHE B O 1
ATOM 9382 N N . ASP B 1 416 ? 22.359 -11.945 -1.549 1 95.75 416 ASP B N 1
ATOM 9383 C CA . ASP B 1 416 ? 23.266 -11.789 -2.686 1 95.75 416 ASP B CA 1
ATOM 9384 C C . ASP B 1 416 ? 24.703 -11.594 -2.217 1 95.75 416 ASP B C 1
ATOM 9386 O O . ASP B 1 416 ? 24.984 -10.711 -1.411 1 95.75 416 ASP B O 1
ATOM 9390 N N . ARG B 1 417 ? 25.656 -12.336 -2.75 1 94.31 417 ARG B N 1
ATOM 9391 C CA . ARG B 1 417 ? 27.062 -12.297 -2.328 1 94.31 417 ARG B CA 1
ATOM 9392 C C . ARG B 1 417 ? 27.922 -11.609 -3.377 1 94.31 417 ARG B C 1
ATOM 9394 O O . ARG B 1 417 ? 29.125 -11.422 -3.17 1 94.31 417 ARG B O 1
ATOM 9401 N N . ALA B 1 418 ? 27.344 -11.297 -4.473 1 92.88 418 ALA B N 1
ATOM 9402 C CA . ALA B 1 418 ? 28.109 -10.695 -5.562 1 92.88 418 ALA B CA 1
ATOM 9403 C C . ALA B 1 418 ? 28.547 -9.273 -5.203 1 92.88 418 ALA B C 1
ATOM 9405 O O . ALA B 1 418 ? 27.922 -8.617 -4.367 1 92.88 418 ALA B O 1
ATOM 9406 N N . ARG B 1 419 ? 29.625 -8.852 -5.785 1 91.62 419 ARG B N 1
ATOM 9407 C CA . ARG B 1 419 ? 30.094 -7.48 -5.613 1 91.62 419 ARG B CA 1
ATOM 9408 C C . ARG B 1 419 ? 29.5 -6.559 -6.676 1 91.62 419 ARG B C 1
ATOM 9410 O O . ARG B 1 419 ? 29.547 -6.871 -7.867 1 91.62 419 ARG B O 1
ATOM 9417 N N . TRP B 1 420 ? 28.844 -5.605 -6.203 1 94 420 TRP B N 1
ATOM 9418 C CA . TRP B 1 420 ? 28.25 -4.598 -7.082 1 94 420 TRP B CA 1
ATOM 9419 C C . TRP B 1 420 ? 28.828 -3.215 -6.777 1 94 420 TRP B C 1
ATOM 9421 O O . TRP B 1 420 ? 29.297 -2.963 -5.668 1 94 420 TRP B O 1
ATOM 9431 N N . GLU B 1 421 ? 28.828 -2.363 -7.824 1 93.94 421 GLU B N 1
ATOM 9432 C CA . GLU B 1 421 ? 29 -0.947 -7.523 1 93.94 421 GLU B CA 1
ATOM 9433 C C . GLU B 1 421 ? 27.891 -0.431 -6.605 1 93.94 421 GLU B C 1
ATOM 9435 O O . GLU B 1 421 ? 26.734 -0.789 -6.77 1 93.94 421 GLU B O 1
ATOM 9440 N N . THR B 1 422 ? 28.328 0.432 -5.727 1 92.31 422 THR B N 1
ATOM 9441 C CA . THR B 1 422 ? 27.359 0.962 -4.773 1 92.31 422 THR B CA 1
ATOM 9442 C C . THR B 1 422 ? 26.203 1.644 -5.5 1 92.31 422 THR B C 1
ATOM 9444 O O . THR B 1 422 ? 26.422 2.465 -6.395 1 92.31 422 THR B O 1
ATOM 9447 N N . GLY B 1 423 ? 25.047 1.294 -5.129 1 94.06 423 GLY B N 1
ATOM 9448 C CA . GLY B 1 423 ? 23.859 1.89 -5.723 1 94.06 423 GLY B CA 1
ATOM 9449 C C . GLY B 1 423 ? 23.359 1.149 -6.953 1 94.06 423 GLY B C 1
ATOM 9450 O O . GLY B 1 423 ? 22.375 1.543 -7.57 1 94.06 423 GLY B O 1
ATOM 9451 N N . PHE B 1 424 ? 24.031 0.081 -7.32 1 95 424 PHE B N 1
ATOM 9452 C CA . PHE B 1 424 ? 23.641 -0.65 -8.523 1 95 424 PHE B CA 1
ATOM 9453 C C . PHE B 1 424 ? 23.422 -2.127 -8.211 1 95 424 PHE B C 1
ATOM 9455 O O . PHE B 1 424 ? 23.609 -2.982 -9.078 1 95 424 PHE B O 1
ATOM 9462 N N . GLU B 1 425 ? 23.031 -2.416 -7 1 96.38 425 GLU B N 1
ATOM 9463 C CA . GLU B 1 425 ? 22.938 -3.793 -6.523 1 96.38 425 GLU B CA 1
ATOM 9464 C C . GLU B 1 425 ? 21.641 -4.453 -7.004 1 96.38 425 GLU B C 1
ATOM 9466 O O . GLU B 1 425 ? 21.5 -5.676 -6.938 1 96.38 425 GLU B O 1
ATOM 9471 N N . SER B 1 426 ? 20.719 -3.689 -7.492 1 96.81 426 SER B N 1
ATOM 9472 C CA . SER B 1 426 ? 19.453 -4.223 -7.977 1 96.81 426 SER B CA 1
ATOM 9473 C C . SER B 1 426 ? 18.859 -3.342 -9.07 1 96.81 426 SER B C 1
ATOM 9475 O O . SER B 1 426 ? 19.375 -2.256 -9.344 1 96.81 426 SER B O 1
ATOM 9477 N N . LEU B 1 427 ? 17.781 -3.865 -9.664 1 96.5 427 LEU B N 1
ATOM 9478 C CA . LEU B 1 427 ? 16.922 -2.998 -10.461 1 96.5 427 LEU B CA 1
ATOM 9479 C C . LEU B 1 427 ? 16.203 -1.984 -9.578 1 96.5 427 LEU B C 1
ATOM 9481 O O . LEU B 1 427 ? 16.266 -2.076 -8.344 1 96.5 427 LEU B O 1
ATOM 9485 N N . TRP B 1 428 ? 15.672 -0.909 -10.227 1 96.25 428 TRP B N 1
ATOM 9486 C CA . TRP B 1 428 ? 14.836 0.03 -9.484 1 96.25 428 TRP B CA 1
ATOM 9487 C C . TRP B 1 428 ? 13.578 -0.653 -8.961 1 96.25 428 TRP B C 1
ATOM 9489 O O . TRP B 1 428 ? 12.844 -1.283 -9.734 1 96.25 428 TRP B O 1
ATOM 9499 N N . VAL B 1 429 ? 13.383 -0.617 -7.73 1 97.38 429 VAL B N 1
ATOM 9500 C CA . VAL B 1 429 ? 12.273 -1.323 -7.094 1 97.38 429 VAL B CA 1
ATOM 9501 C C . VAL B 1 429 ? 11.25 -0.318 -6.574 1 97.38 429 VAL B C 1
ATOM 9503 O O . VAL B 1 429 ? 11.617 0.704 -5.988 1 97.38 429 VAL B O 1
ATOM 9506 N N . ARG B 1 430 ? 9.945 -0.57 -6.844 1 97.56 430 ARG B N 1
ATOM 9507 C CA . ARG B 1 430 ? 8.867 0.274 -6.332 1 97.56 430 ARG B CA 1
ATOM 9508 C C . ARG B 1 430 ? 8.609 -0.005 -4.855 1 97.56 430 ARG B C 1
ATOM 9510 O O . ARG B 1 430 ? 8.891 -1.102 -4.367 1 97.56 430 ARG B O 1
ATOM 9517 N N . GLN B 1 431 ? 8.164 0.955 -4.141 1 96.94 431 GLN B N 1
ATOM 9518 C CA . GLN B 1 431 ? 7.754 0.786 -2.75 1 96.94 431 GLN B CA 1
ATOM 9519 C C . GLN B 1 431 ? 6.234 0.816 -2.615 1 96.94 431 GLN B C 1
ATOM 9521 O O . GLN B 1 431 ? 5.578 1.725 -3.129 1 96.94 431 GLN B O 1
ATOM 9526 N N . SER B 1 432 ? 5.727 -0.233 -1.984 1 96.31 432 SER B N 1
ATOM 9527 C CA . SER B 1 432 ? 4.332 -0.185 -1.555 1 96.31 432 SER B CA 1
ATOM 9528 C C . SER B 1 432 ? 4.141 0.804 -0.411 1 96.31 432 SER B C 1
ATOM 9530 O O . SER B 1 432 ? 4.93 0.831 0.534 1 96.31 432 SER B O 1
ATOM 9532 N N . ARG B 1 433 ? 3.105 1.619 -0.562 1 94.75 433 ARG B N 1
ATOM 9533 C CA . ARG B 1 433 ? 2.867 2.676 0.416 1 94.75 433 ARG B CA 1
ATOM 9534 C C . ARG B 1 433 ? 1.442 2.613 0.954 1 94.75 433 ARG B C 1
ATOM 9536 O O . ARG B 1 433 ? 0.608 1.871 0.432 1 94.75 433 ARG B O 1
ATOM 9543 N N . PRO B 1 434 ? 1.181 3.4 2.102 1 92.12 434 PRO B N 1
ATOM 9544 C CA . PRO B 1 434 ? -0.189 3.432 2.619 1 92.12 434 PRO B CA 1
ATOM 9545 C C . PRO B 1 434 ? -1.14 4.227 1.726 1 92.12 434 PRO B C 1
ATOM 9547 O O . PRO B 1 434 ? -2.354 4.012 1.765 1 92.12 434 PRO B O 1
ATOM 9550 N N . TYR B 1 435 ? -0.619 5.102 0.971 1 95.19 435 TYR B N 1
ATOM 9551 C CA . TYR B 1 435 ? -1.425 6.031 0.187 1 95.19 435 TYR B CA 1
ATOM 9552 C C . TYR B 1 435 ? -0.72 6.402 -1.112 1 95.19 435 TYR B C 1
ATOM 9554 O O . TYR B 1 435 ? 0.484 6.668 -1.117 1 95.19 435 TYR B O 1
ATOM 9562 N N . ALA B 1 436 ? -1.461 6.336 -2.211 1 95.88 436 ALA B N 1
ATOM 9563 C CA . ALA B 1 436 ? -0.928 6.68 -3.527 1 95.88 436 ALA B CA 1
ATOM 9564 C C . ALA B 1 436 ? -2.045 7.105 -4.477 1 95.88 436 ALA B C 1
ATOM 9566 O O . ALA B 1 436 ? -3.213 6.777 -4.258 1 95.88 436 ALA B O 1
ATOM 9567 N N . GLY B 1 437 ? -1.751 7.824 -5.492 1 94.19 437 GLY B N 1
ATOM 9568 C CA . GLY B 1 437 ? -2.65 8.289 -6.535 1 94.19 437 GLY B CA 1
ATOM 9569 C C . GLY B 1 437 ? -1.959 9.141 -7.582 1 94.19 437 GLY B C 1
ATOM 9570 O O . GLY B 1 437 ? -0.739 9.062 -7.75 1 94.19 437 GLY B O 1
ATOM 9571 N N . ASP B 1 438 ? -2.764 9.891 -8.336 1 94.75 438 ASP B N 1
ATOM 9572 C CA . ASP B 1 438 ? -2.217 10.695 -9.422 1 94.75 438 ASP B CA 1
ATOM 9573 C C . ASP B 1 438 ? -1.554 11.961 -8.891 1 94.75 438 ASP B C 1
ATOM 9575 O O . ASP B 1 438 ? -2.191 13.016 -8.812 1 94.75 438 ASP B O 1
ATOM 9579 N N . THR B 1 439 ? -0.26 11.844 -8.57 1 93.88 439 THR B N 1
ATOM 9580 C CA . THR B 1 439 ? 0.589 12.93 -8.102 1 93.88 439 THR B CA 1
ATOM 9581 C C . THR B 1 439 ? 0.174 13.367 -6.699 1 93.88 439 THR B C 1
ATOM 9583 O O . THR B 1 439 ? 0.202 14.562 -6.383 1 93.88 439 THR B O 1
ATOM 9586 N N . TYR B 1 440 ? -0.398 12.547 -5.992 1 95.25 440 TYR B N 1
ATOM 9587 C CA . TYR B 1 440 ? -0.635 12.695 -4.562 1 95.25 440 TYR B CA 1
ATOM 9588 C C . TYR B 1 440 ? -0.376 11.391 -3.822 1 95.25 440 TYR B C 1
ATOM 9590 O O . TYR B 1 440 ? -0.194 10.344 -4.449 1 95.25 440 TYR B O 1
ATOM 9598 N N . GLY B 1 441 ? -0.287 11.453 -2.527 1 96.38 441 GLY B N 1
ATOM 9599 C CA . GLY B 1 441 ? 0.051 10.289 -1.724 1 96.38 441 GLY B CA 1
ATOM 9600 C C . GLY B 1 441 ? 0.888 10.633 -0.504 1 96.38 441 GLY B C 1
ATOM 9601 O O . GLY B 1 441 ? 0.966 11.797 -0.103 1 96.38 441 GLY B O 1
ATOM 9602 N N . LEU B 1 442 ? 1.317 9.602 0.179 1 96.19 442 LEU B N 1
ATOM 9603 C CA . LEU B 1 442 ? 2.262 9.703 1.287 1 96.19 442 LEU B CA 1
ATOM 9604 C C . LEU B 1 442 ? 3.607 9.094 0.91 1 96.19 442 LEU B C 1
ATOM 9606 O O . LEU B 1 442 ? 3.717 7.875 0.731 1 96.19 442 LEU B O 1
ATOM 9610 N N . HIS B 1 443 ? 4.586 9.883 0.662 1 95.81 443 HIS B N 1
ATOM 9611 C CA . HIS B 1 443 ? 5.922 9.398 0.34 1 95.81 443 HIS B CA 1
ATOM 9612 C C . HIS B 1 443 ? 6.973 10.039 1.238 1 95.81 443 HIS B C 1
ATOM 9614 O O . HIS B 1 443 ? 7.188 11.25 1.18 1 95.81 443 HIS B O 1
ATOM 9620 N N . LEU B 1 444 ? 7.582 9.266 2.072 1 96.44 444 LEU B N 1
ATOM 9621 C CA . LEU B 1 444 ? 8.688 9.594 2.965 1 96.44 444 LEU B CA 1
ATOM 9622 C C . LEU B 1 444 ? 9.969 8.898 2.521 1 96.44 444 LEU B C 1
ATOM 9624 O O . LEU B 1 444 ? 10.195 7.734 2.859 1 96.44 444 LEU B O 1
ATOM 9628 N N . PRO B 1 445 ? 10.797 9.555 1.765 1 96.5 445 PRO B N 1
ATOM 9629 C CA . PRO B 1 445 ? 11.945 8.898 1.137 1 96.5 445 PRO B CA 1
ATOM 9630 C C . PRO B 1 445 ? 12.82 8.148 2.141 1 96.5 445 PRO B C 1
ATOM 9632 O O . PRO B 1 445 ? 13.109 8.664 3.221 1 96.5 445 PRO B O 1
ATOM 9635 N N . LEU B 1 446 ? 13.195 6.977 1.75 1 97 446 LEU B N 1
ATOM 9636 C CA . LEU B 1 446 ? 14.07 6.137 2.555 1 97 446 LEU B CA 1
ATOM 9637 C C . LEU B 1 446 ? 15.539 6.434 2.254 1 97 446 LEU B C 1
ATOM 9639 O O . LEU B 1 446 ? 15.898 6.688 1.104 1 97 446 LEU B O 1
ATOM 9643 N N . LEU B 1 447 ? 16.328 6.352 3.281 1 96.88 447 LEU B N 1
ATOM 9644 C CA . LEU B 1 447 ? 17.75 6.629 3.123 1 96.88 447 LEU B CA 1
ATOM 9645 C C . LEU B 1 447 ? 18.547 5.336 2.975 1 96.88 447 LEU B C 1
ATOM 9647 O O . LEU B 1 447 ? 18.062 4.262 3.338 1 96.88 447 LEU B O 1
ATOM 9651 N N . ALA B 1 448 ? 19.766 5.492 2.385 1 96.69 448 ALA B N 1
ATOM 9652 C CA . ALA B 1 448 ? 20.656 4.344 2.248 1 96.69 448 ALA B CA 1
ATOM 9653 C C . ALA B 1 448 ? 20.906 3.674 3.598 1 96.69 448 ALA B C 1
ATOM 9655 O O . ALA B 1 448 ? 21.062 4.352 4.617 1 96.69 448 ALA B O 1
ATOM 9656 N N . GLY B 1 449 ? 20.844 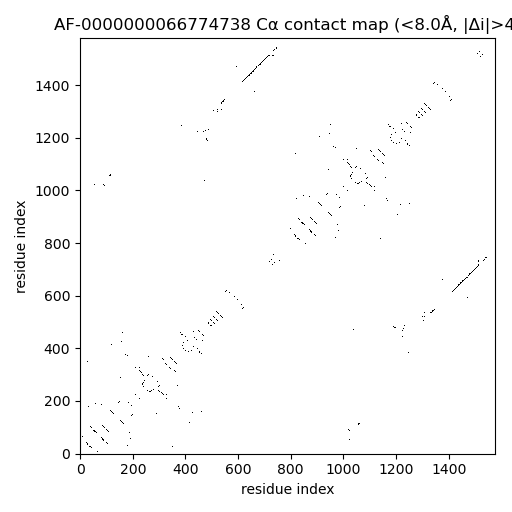2.35 3.592 1 96.06 449 GLY B N 1
ATOM 9657 C CA . GLY B 1 449 ? 21.078 1.589 4.809 1 96.06 449 GLY B CA 1
ATOM 9658 C C . GLY B 1 449 ? 19.781 1.105 5.457 1 96.06 449 GLY B C 1
ATOM 9659 O O . GLY B 1 449 ? 19.812 0.195 6.285 1 96.06 449 GLY B O 1
ATOM 9660 N N . THR B 1 450 ? 18.656 1.694 5.129 1 97.12 450 THR B N 1
ATOM 9661 C CA . THR B 1 450 ? 17.375 1.329 5.715 1 97.12 450 THR B CA 1
ATOM 9662 C C . THR B 1 450 ? 17 -0.109 5.363 1 97.12 450 THR B C 1
ATOM 9664 O O . THR B 1 450 ? 17.094 -0.509 4.199 1 97.12 450 THR B O 1
ATOM 9667 N N . GLU B 1 451 ? 16.609 -0.882 6.371 1 98.12 451 GLU B N 1
ATOM 9668 C CA . GLU B 1 451 ? 16.156 -2.248 6.129 1 98.12 451 GLU B CA 1
ATOM 9669 C C . GLU B 1 451 ? 14.742 -2.264 5.551 1 98.12 451 GLU B C 1
ATOM 9671 O O . GLU B 1 451 ? 13.859 -1.573 6.055 1 98.12 451 GLU B O 1
ATOM 9676 N N . VAL B 1 452 ? 14.617 -3.045 4.508 1 98 452 VAL B N 1
ATOM 9677 C CA . VAL B 1 452 ? 13.312 -3.16 3.865 1 98 452 VAL B CA 1
ATOM 9678 C C . VAL B 1 452 ? 12.969 -4.633 3.658 1 98 452 VAL B C 1
ATOM 9680 O O . VAL B 1 452 ? 13.859 -5.48 3.584 1 98 452 VAL B O 1
ATOM 9683 N N . ALA B 1 453 ? 11.656 -4.992 3.668 1 98.06 453 ALA B N 1
ATOM 9684 C CA . ALA B 1 453 ? 11.133 -6.305 3.301 1 98.06 453 ALA B CA 1
ATOM 9685 C C . ALA B 1 453 ? 10.703 -6.332 1.836 1 98.06 453 ALA B C 1
ATOM 9687 O O . ALA B 1 453 ? 9.82 -5.57 1.425 1 98.06 453 ALA B O 1
ATOM 9688 N N . ILE B 1 454 ? 11.328 -7.203 1.082 1 97.88 454 ILE B N 1
ATOM 9689 C CA . ILE B 1 454 ? 11.039 -7.289 -0.345 1 97.88 454 ILE B CA 1
ATOM 9690 C C . ILE B 1 454 ? 9.977 -8.352 -0.592 1 97.88 454 ILE B C 1
ATOM 9692 O O . ILE B 1 454 ? 10.18 -9.531 -0.285 1 97.88 454 ILE B O 1
ATOM 9696 N N . GLY B 1 455 ? 8.766 -7.934 -1.059 1 97.12 455 GLY B N 1
ATOM 9697 C CA . GLY B 1 455 ? 7.754 -8.844 -1.561 1 97.12 455 GLY B CA 1
ATOM 9698 C C . GLY B 1 455 ? 7.844 -9.078 -3.057 1 97.12 455 GLY B C 1
ATOM 9699 O O . GLY B 1 455 ? 8.625 -8.414 -3.746 1 97.12 455 GLY B O 1
ATOM 9700 N N . PHE B 1 456 ? 7.102 -10.008 -3.57 1 97.06 456 PHE B N 1
ATOM 9701 C CA . PHE B 1 456 ? 7.18 -10.383 -4.977 1 97.06 456 PHE B CA 1
ATOM 9702 C C . PHE B 1 456 ? 5.789 -10.469 -5.59 1 97.06 456 PHE B C 1
ATOM 9704 O O . PHE B 1 456 ? 4.926 -11.195 -5.082 1 97.06 456 PHE B O 1
ATOM 9711 N N . GLU B 1 457 ? 5.598 -9.742 -6.676 1 95.69 457 GLU B N 1
ATOM 9712 C CA . GLU B 1 457 ? 4.336 -9.836 -7.406 1 95.69 457 GLU B CA 1
ATOM 9713 C C . GLU B 1 457 ? 4.152 -11.219 -8.016 1 95.69 457 GLU B C 1
ATOM 9715 O O . GLU B 1 457 ? 5.055 -11.742 -8.672 1 95.69 457 GLU B O 1
ATOM 9720 N N . ASP B 1 458 ? 3.01 -11.836 -7.746 1 94.31 458 ASP B N 1
ATOM 9721 C CA . ASP B 1 458 ? 2.662 -13.164 -8.258 1 94.31 458 ASP B CA 1
ATOM 9722 C C . ASP B 1 458 ? 3.666 -14.211 -7.789 1 94.31 458 ASP B C 1
ATOM 9724 O O . ASP B 1 458 ? 3.854 -15.234 -8.445 1 94.31 458 ASP B O 1
ATOM 9728 N N . GLY B 1 459 ? 4.402 -13.93 -6.777 1 94.62 459 GLY B N 1
ATOM 9729 C CA . GLY B 1 459 ? 5.426 -14.844 -6.293 1 94.62 459 GLY B CA 1
ATOM 9730 C C . GLY B 1 459 ? 6.594 -14.992 -7.254 1 94.62 459 GLY B C 1
ATOM 9731 O O . GLY B 1 459 ? 7.359 -15.953 -7.164 1 94.62 459 GLY B O 1
ATOM 9732 N N . ASN B 1 460 ? 6.664 -14.156 -8.188 1 96.56 460 ASN B N 1
ATOM 9733 C CA . ASN B 1 460 ? 7.73 -14.172 -9.188 1 96.56 460 ASN B CA 1
ATOM 9734 C C . ASN B 1 460 ? 9.008 -13.523 -8.656 1 96.56 460 ASN B C 1
ATOM 9736 O O . ASN B 1 460 ? 9.023 -12.32 -8.375 1 96.56 460 ASN B O 1
ATOM 9740 N N . PRO B 1 461 ? 10.078 -14.258 -8.57 1 96.69 461 PRO B N 1
ATOM 9741 C CA . PRO B 1 461 ? 11.32 -13.695 -8.039 1 96.69 461 PRO B CA 1
ATOM 9742 C C . PRO B 1 461 ? 11.812 -12.484 -8.828 1 96.69 461 PRO B C 1
ATOM 9744 O O . PRO B 1 461 ? 12.586 -11.68 -8.312 1 96.69 461 PRO B O 1
ATOM 9747 N N . ASP B 1 462 ? 11.359 -12.328 -10.023 1 96.94 462 ASP B N 1
ATOM 9748 C CA . ASP B 1 462 ? 11.859 -11.266 -10.883 1 96.94 462 ASP B CA 1
ATOM 9749 C C . ASP B 1 462 ? 10.977 -10.016 -10.773 1 96.94 462 ASP B C 1
ATOM 9751 O O . ASP B 1 462 ? 11.188 -9.039 -11.492 1 96.94 462 ASP B O 1
ATOM 9755 N N . ARG B 1 463 ? 9.977 -10.023 -9.914 1 96.56 463 ARG B N 1
ATOM 9756 C CA . ARG B 1 463 ? 9.094 -8.875 -9.742 1 96.56 463 ARG B CA 1
ATOM 9757 C C . ARG B 1 463 ? 9.078 -8.406 -8.289 1 96.56 463 ARG B C 1
ATOM 9759 O O . ARG B 1 463 ? 8.023 -8.375 -7.652 1 96.56 463 ARG B O 1
ATOM 9766 N N . PRO B 1 464 ? 10.203 -7.93 -7.84 1 97.06 464 PRO B N 1
ATOM 9767 C CA . PRO B 1 464 ? 10.32 -7.484 -6.449 1 97.06 464 PRO B CA 1
ATOM 9768 C C . PRO B 1 464 ? 9.711 -6.102 -6.219 1 97.06 464 PRO B C 1
ATOM 9770 O O . PRO B 1 464 ? 9.664 -5.285 -7.141 1 97.06 464 PRO B O 1
ATOM 9773 N N . TYR B 1 465 ? 9.211 -5.812 -5.098 1 97.38 465 TYR B N 1
ATOM 9774 C CA . TYR B 1 465 ? 8.805 -4.5 -4.609 1 97.38 465 TYR B CA 1
ATOM 9775 C C . TYR B 1 465 ? 9.008 -4.398 -3.102 1 97.38 465 TYR B C 1
ATOM 9777 O O . TYR B 1 465 ? 9.086 -5.414 -2.408 1 97.38 465 TYR B O 1
ATOM 9785 N N . ILE B 1 466 ? 9.195 -3.258 -2.602 1 98 466 ILE B N 1
ATOM 9786 C CA . ILE B 1 466 ? 9.32 -3.047 -1.163 1 98 466 ILE B CA 1
ATOM 9787 C C . ILE B 1 466 ? 7.941 -3.137 -0.509 1 98 466 ILE B C 1
ATOM 9789 O O . ILE B 1 466 ? 7.098 -2.26 -0.702 1 98 466 ILE B O 1
ATOM 9793 N N . ALA B 1 467 ? 7.719 -4.137 0.276 1 96.94 467 ALA B N 1
ATOM 9794 C CA . ALA B 1 467 ? 6.434 -4.383 0.924 1 96.94 467 ALA B CA 1
ATOM 9795 C C . ALA B 1 467 ? 6.34 -3.641 2.254 1 96.94 467 ALA B C 1
ATOM 9797 O O . ALA B 1 467 ? 5.242 -3.301 2.709 1 96.94 467 ALA B O 1
ATOM 9798 N N . GLY B 1 468 ? 7.457 -3.494 2.871 1 96.25 468 GLY B N 1
ATOM 9799 C CA . GLY B 1 468 ? 7.488 -2.836 4.168 1 96.25 468 GLY B CA 1
ATOM 9800 C C . GLY B 1 468 ? 8.875 -2.361 4.562 1 96.25 468 GLY B C 1
ATOM 9801 O O . GLY B 1 468 ? 9.867 -2.73 3.928 1 96.25 468 GLY B O 1
ATOM 9802 N N . VAL B 1 469 ? 8.922 -1.474 5.5 1 96.69 469 VAL B N 1
ATOM 9803 C CA . VAL B 1 469 ? 10.156 -0.898 6.023 1 96.69 469 VAL B CA 1
ATOM 9804 C C . VAL B 1 469 ? 10.305 -1.254 7.5 1 96.69 469 VAL B C 1
ATOM 9806 O O . VAL B 1 469 ? 9.328 -1.259 8.25 1 96.69 469 VAL B O 1
ATOM 9809 N N . LEU B 1 470 ? 11.555 -1.537 7.957 1 96.31 470 LEU B N 1
ATOM 9810 C CA . LEU B 1 470 ? 11.742 -2.08 9.297 1 96.31 470 LEU B CA 1
ATOM 9811 C C . LEU B 1 470 ? 12.898 -1.377 10.008 1 96.31 470 LEU B C 1
ATOM 9813 O O . LEU B 1 470 ? 13.859 -0.951 9.367 1 96.31 470 LEU B O 1
ATOM 9817 N N . HIS B 1 471 ? 12.789 -1.25 11.305 1 96.44 471 HIS B N 1
ATOM 9818 C CA . HIS B 1 471 ? 13.914 -0.871 12.156 1 96.44 471 HIS B CA 1
ATOM 9819 C C . HIS B 1 471 ? 14.734 -2.09 12.555 1 96.44 471 HIS B C 1
ATOM 9821 O O . HIS B 1 471 ? 14.25 -3.223 12.484 1 96.44 471 HIS B O 1
ATOM 9827 N N . ASP B 1 472 ? 15.938 -1.813 12.859 1 96 472 ASP B N 1
ATOM 9828 C CA . ASP B 1 472 ? 16.828 -2.861 13.336 1 96 472 ASP B CA 1
ATOM 9829 C C . ASP B 1 472 ? 17.812 -2.318 14.375 1 96 472 ASP B C 1
ATOM 9831 O O . ASP B 1 472 ? 17.672 -1.173 14.812 1 96 472 ASP B O 1
ATOM 9835 N N . SER B 1 473 ? 18.828 -3.127 14.859 1 95.25 473 SER B N 1
ATOM 9836 C CA . SER B 1 473 ? 19.734 -2.73 15.93 1 95.25 473 SER B CA 1
ATOM 9837 C C . SER B 1 473 ? 20.641 -1.583 15.5 1 95.25 473 SER B C 1
ATOM 9839 O O . SER B 1 473 ? 21.031 -0.756 16.312 1 95.25 473 SER B O 1
ATOM 9841 N N . ALA B 1 474 ? 21 -1.492 14.164 1 93.44 474 ALA B N 1
ATOM 9842 C CA . ALA B 1 474 ? 21.844 -0.417 13.633 1 93.44 474 ALA B CA 1
ATOM 9843 C C . ALA B 1 474 ? 21.016 0.844 13.383 1 93.44 474 ALA B C 1
ATOM 9845 O O . ALA B 1 474 ? 21.562 1.953 13.383 1 93.44 474 ALA B O 1
ATOM 9846 N N . HIS B 1 475 ? 19.797 0.697 13.094 1 94.38 475 HIS B N 1
ATOM 9847 C CA . HIS B 1 475 ? 18.812 1.768 12.891 1 94.38 475 HIS B CA 1
ATOM 9848 C C . HIS B 1 475 ? 17.625 1.614 13.828 1 94.38 475 HIS B C 1
ATOM 9850 O O . HIS B 1 475 ? 16.547 1.216 13.398 1 94.38 475 HIS B O 1
ATOM 9856 N N . GLY B 1 476 ? 17.812 2.064 15.016 1 94.94 476 GLY B N 1
ATOM 9857 C CA . GLY B 1 476 ? 16.844 1.81 16.078 1 94.94 476 GLY B CA 1
ATOM 9858 C C . GLY B 1 476 ? 15.562 2.6 15.922 1 94.94 476 GLY B C 1
ATOM 9859 O O . GLY B 1 476 ? 15.531 3.613 15.227 1 94.94 476 GLY B O 1
ATOM 9860 N N . ASP B 1 477 ? 14.523 2.15 16.594 1 95 477 ASP B N 1
ATOM 9861 C CA . ASP B 1 477 ? 13.219 2.801 16.594 1 95 477 ASP B CA 1
ATOM 9862 C C . ASP B 1 477 ? 13.211 4.016 17.516 1 95 477 ASP B C 1
ATOM 9864 O O . ASP B 1 477 ? 13.797 3.984 18.594 1 95 477 ASP B O 1
ATOM 9868 N N . HIS B 1 478 ? 12.609 5.094 17.094 1 93.81 478 HIS B N 1
ATOM 9869 C CA . HIS B 1 478 ? 12.555 6.328 17.875 1 93.81 478 HIS B CA 1
ATOM 9870 C C . HIS B 1 478 ? 11.414 6.297 18.891 1 93.81 478 HIS B C 1
ATOM 9872 O O . HIS B 1 478 ? 11.328 7.16 19.766 1 93.81 478 HIS B O 1
ATOM 9878 N N . VAL B 1 479 ? 10.477 5.363 18.875 1 94.94 479 VAL B N 1
ATOM 9879 C CA . VAL B 1 479 ? 9.438 5.125 19.859 1 94.94 479 VAL B CA 1
ATOM 9880 C C . VAL B 1 479 ? 9.641 3.758 20.516 1 94.94 479 VAL B C 1
ATOM 9882 O O . VAL B 1 479 ? 9.531 2.725 19.844 1 94.94 479 VAL B O 1
ATOM 9885 N N . THR B 1 480 ? 9.938 3.697 21.75 1 95.62 480 THR B N 1
ATOM 9886 C CA . THR B 1 480 ? 10.227 2.494 22.516 1 95.62 480 THR B CA 1
ATOM 9887 C C . THR B 1 480 ? 9.469 2.502 23.844 1 95.62 480 THR B C 1
ATOM 9889 O O . THR B 1 480 ? 8.516 3.266 24.016 1 95.62 480 THR B O 1
ATOM 9892 N N . ILE B 1 481 ? 9.805 1.65 24.703 1 94.19 481 ILE B N 1
ATOM 9893 C CA . ILE B 1 481 ? 9.164 1.555 26.016 1 94.19 481 ILE B CA 1
ATOM 9894 C C . ILE B 1 481 ? 9.367 2.859 26.781 1 94.19 481 ILE B C 1
ATOM 9896 O O . ILE B 1 481 ? 8.594 3.182 27.688 1 94.19 481 ILE B O 1
ATOM 9900 N N . ARG B 1 482 ? 10.414 3.703 26.406 1 92.44 482 ARG B N 1
ATOM 9901 C CA . ARG B 1 482 ? 10.75 4.949 27.094 1 92.44 482 ARG B CA 1
ATOM 9902 C C . ARG B 1 482 ? 9.758 6.051 26.734 1 92.44 482 ARG B C 1
ATOM 9904 O O . ARG B 1 482 ? 9.656 7.059 27.438 1 92.44 482 ARG B O 1
ATOM 9911 N N . ASN B 1 483 ? 9.086 5.922 25.609 1 93.38 483 ASN B N 1
ATOM 9912 C CA . ASN B 1 483 ? 8.102 6.902 25.172 1 93.38 483 ASN B CA 1
ATOM 9913 C C . ASN B 1 483 ? 6.926 6.238 24.453 1 93.38 483 ASN B C 1
ATOM 9915 O O . ASN B 1 483 ? 6.512 6.684 23.391 1 93.38 483 ASN B O 1
ATOM 9919 N N . ASP B 1 484 ? 6.301 5.176 25.031 1 93.69 484 ASP B N 1
ATOM 9920 C CA . ASP B 1 484 ? 5.32 4.289 24.406 1 93.69 484 ASP B CA 1
ATOM 9921 C C . ASP B 1 484 ? 3.955 4.969 24.312 1 93.69 484 ASP B C 1
ATOM 9923 O O . ASP B 1 484 ? 3.031 4.434 23.703 1 93.69 484 ASP B O 1
ATOM 9927 N N . LYS B 1 485 ? 3.814 6.113 24.859 1 95.31 485 LYS B N 1
ATOM 9928 C CA . LYS B 1 485 ? 2.537 6.82 24.797 1 95.31 485 LYS B CA 1
ATOM 9929 C C . LYS B 1 485 ? 2.541 7.883 23.703 1 95.31 485 LYS B C 1
ATOM 9931 O O . LYS B 1 485 ? 1.521 8.523 23.453 1 95.31 485 LYS B O 1
ATOM 9936 N N . ARG B 1 486 ? 3.598 8.023 23.031 1 95.38 486 ARG B N 1
ATOM 9937 C CA . ARG B 1 486 ? 3.771 9.062 22.016 1 95.38 486 ARG B CA 1
ATOM 9938 C C . ARG B 1 486 ? 3.648 8.477 20.609 1 95.38 486 ARG B C 1
ATOM 9940 O O . ARG B 1 486 ? 4.195 7.41 20.328 1 95.38 486 ARG B O 1
ATOM 9947 N N . ASN B 1 487 ? 2.824 9.102 19.797 1 95.75 487 ASN B N 1
ATOM 9948 C CA . ASN B 1 487 ? 2.803 8.891 18.344 1 95.75 487 ASN B CA 1
ATOM 9949 C C . ASN B 1 487 ? 3.662 9.922 17.625 1 95.75 487 ASN B C 1
ATOM 9951 O O . ASN B 1 487 ? 3.391 11.125 17.688 1 95.75 487 ASN B O 1
ATOM 9955 N N . VAL B 1 488 ? 4.738 9.383 16.922 1 96.38 488 VAL B N 1
ATOM 9956 C CA . VAL B 1 488 ? 5.75 10.344 16.484 1 96.38 488 VAL B CA 1
ATOM 9957 C C . VAL B 1 488 ? 6.078 10.125 15.016 1 96.38 488 VAL B C 1
ATOM 9959 O O . VAL B 1 488 ? 6.328 8.992 14.594 1 96.38 488 VAL B O 1
ATOM 9962 N N . LEU B 1 489 ? 5.973 11.109 14.18 1 96.44 489 LEU B N 1
ATOM 9963 C CA . LEU B 1 489 ? 6.625 11.203 12.883 1 96.44 489 LEU B CA 1
ATOM 9964 C C . LEU B 1 489 ? 7.859 12.086 12.953 1 96.44 489 LEU B C 1
ATOM 9966 O O . LEU B 1 489 ? 7.754 13.289 13.227 1 96.44 489 LEU B O 1
ATOM 9970 N N . ARG B 1 490 ? 8.977 11.484 12.797 1 97.12 490 ARG B N 1
ATOM 9971 C CA . ARG B 1 490 ? 10.258 12.188 12.852 1 97.12 490 ARG B CA 1
ATOM 9972 C C . ARG B 1 490 ? 11.086 11.922 11.602 1 97.12 490 ARG B C 1
ATOM 9974 O O . ARG B 1 490 ? 11.203 10.773 11.164 1 97.12 490 ARG B O 1
ATOM 9981 N N . THR B 1 491 ? 11.602 12.969 10.922 1 96.75 491 THR B N 1
ATOM 9982 C CA . THR B 1 491 ? 12.43 12.828 9.727 1 96.75 491 THR B CA 1
ATOM 9983 C C . THR B 1 491 ? 13.906 12.914 10.086 1 96.75 491 THR B C 1
ATOM 9985 O O . THR B 1 491 ? 14.258 13.242 11.219 1 96.75 491 THR B O 1
ATOM 9988 N N . PRO B 1 492 ? 14.773 12.625 9.156 1 95 492 PRO B N 1
ATOM 9989 C CA . PRO B 1 492 ? 16.203 12.578 9.453 1 95 492 PRO B CA 1
ATOM 9990 C C . PRO B 1 492 ? 16.734 13.906 9.977 1 95 492 PRO B C 1
ATOM 9992 O O . PRO B 1 492 ? 17.656 13.93 10.812 1 95 492 PRO B O 1
ATOM 9995 N N . ALA B 1 493 ? 16.234 15.016 9.539 1 95.12 493 ALA B N 1
ATOM 9996 C CA . ALA B 1 493 ? 16.672 16.328 10 1 95.12 493 ALA B CA 1
ATOM 9997 C C . ALA B 1 493 ? 15.938 16.75 11.266 1 95.12 493 ALA B C 1
ATOM 9999 O O . ALA B 1 493 ? 16 17.906 11.672 1 95.12 493 ALA B O 1
ATOM 10000 N N . ASN B 1 494 ? 15.156 15.93 11.797 1 95.06 494 ASN B N 1
ATOM 10001 C CA . ASN B 1 494 ? 14.414 16.094 13.047 1 95.06 494 ASN B CA 1
ATOM 10002 C C . ASN B 1 494 ? 13.234 17.047 12.875 1 95.06 494 ASN B C 1
ATOM 10004 O O . ASN B 1 494 ? 12.898 17.797 13.789 1 95.06 494 ASN B O 1
ATOM 10008 N N . ASN B 1 495 ? 12.742 17.219 11.68 1 96.56 495 ASN B N 1
ATOM 10009 C CA . ASN B 1 495 ? 11.367 17.672 11.578 1 96.56 495 ASN B CA 1
ATOM 10010 C C . ASN B 1 495 ? 10.398 16.703 12.258 1 96.56 495 ASN B C 1
ATOM 10012 O O . ASN B 1 495 ? 10.484 15.492 12.047 1 96.56 495 ASN B O 1
ATOM 10016 N N . LYS B 1 496 ? 9.523 17.234 13.078 1 96.19 496 LYS B N 1
ATOM 10017 C CA . LYS B 1 496 ? 8.82 16.281 13.938 1 96.19 496 LYS B CA 1
ATOM 10018 C C . LYS B 1 496 ? 7.352 16.672 14.094 1 96.19 496 LYS B C 1
ATOM 10020 O O . LYS B 1 496 ? 7.023 17.844 14.219 1 96.19 496 LYS B O 1
ATOM 10025 N N . ILE B 1 497 ? 6.488 15.719 14.047 1 96.38 497 ILE B N 1
ATOM 10026 C CA . ILE B 1 497 ? 5.102 15.766 14.5 1 96.38 497 ILE B CA 1
ATOM 10027 C C . ILE B 1 497 ? 4.883 14.727 15.602 1 96.38 497 ILE B C 1
ATOM 10029 O O . ILE B 1 497 ? 5.062 13.531 15.383 1 96.38 497 ILE B O 1
ATOM 10033 N N . ARG B 1 498 ? 4.531 15.164 16.75 1 97.06 498 ARG B N 1
ATOM 10034 C CA . ARG B 1 498 ? 4.383 14.281 17.906 1 97.06 498 ARG B CA 1
ATOM 10035 C C . ARG B 1 498 ? 3.014 14.453 18.562 1 97.06 498 ARG B C 1
ATOM 10037 O O . ARG B 1 498 ? 2.578 15.578 18.812 1 97.06 498 ARG B O 1
ATOM 10044 N N . LEU B 1 499 ? 2.268 13.43 18.797 1 97 499 LEU B N 1
ATOM 10045 C CA . LEU B 1 499 ? 0.998 13.359 19.516 1 97 499 LEU B CA 1
ATOM 10046 C C . LEU B 1 499 ? 1.129 12.508 20.781 1 97 499 LEU B C 1
ATOM 10048 O O . LEU B 1 499 ? 1.397 11.305 20.688 1 97 499 LEU B O 1
ATOM 10052 N N . ASP B 1 500 ? 0.984 13.016 21.891 1 96.56 500 ASP B N 1
ATOM 10053 C CA . ASP B 1 500 ? 1.107 12.305 23.156 1 96.56 500 ASP B CA 1
ATOM 10054 C C . ASP B 1 500 ? -0.265 11.953 23.734 1 96.56 500 ASP B C 1
ATOM 10056 O O . ASP B 1 500 ? -1.104 12.836 23.938 1 96.56 500 ASP B O 1
ATOM 10060 N N . ASP B 1 501 ? -0.497 10.734 24.031 1 96.19 501 ASP B N 1
ATOM 10061 C CA . ASP B 1 501 ? -1.801 10.258 24.484 1 96.19 501 ASP B CA 1
ATOM 10062 C C . ASP B 1 501 ? -1.804 10.008 26 1 96.19 501 ASP B C 1
ATOM 10064 O O . ASP B 1 501 ? -2.779 9.492 26.547 1 96.19 501 ASP B O 1
ATOM 10068 N N . GLU B 1 502 ? -0.727 10.32 26.625 1 95.75 502 GLU B N 1
ATOM 10069 C CA . GLU B 1 502 ? -0.736 10.133 28.078 1 95.75 502 GLU B CA 1
ATOM 10070 C C . GLU B 1 502 ? -1.9 10.883 28.719 1 95.75 502 GLU B C 1
ATOM 10072 O O . GLU B 1 502 ? -2.031 12.094 28.547 1 95.75 502 GLU B O 1
ATOM 10077 N N . ARG B 1 503 ? -2.732 10.078 29.469 1 96.38 503 ARG B N 1
ATOM 10078 C CA . ARG B 1 503 ? -3.947 10.648 30.031 1 96.38 503 ARG B CA 1
ATOM 10079 C C . ARG B 1 503 ? -3.615 11.773 31.016 1 96.38 503 ARG B C 1
ATOM 10081 O O . ARG B 1 503 ? -2.777 11.602 31.891 1 96.38 503 ARG B O 1
ATOM 10088 N N . GLY B 1 504 ? -4.176 12.953 30.75 1 95.75 504 GLY B N 1
ATOM 10089 C CA . GLY B 1 504 ? -3.959 14.133 31.578 1 95.75 504 GLY B CA 1
ATOM 10090 C C . GLY B 1 504 ? -2.803 14.992 31.109 1 95.75 504 GLY B C 1
ATOM 10091 O O . GLY B 1 504 ? -2.592 16.094 31.625 1 95.75 504 GLY B O 1
ATOM 10092 N N . LYS B 1 505 ? -2.066 14.531 30.203 1 96.44 505 LYS B N 1
ATOM 10093 C CA . LYS B 1 505 ? -0.926 15.266 29.656 1 96.44 505 LYS B CA 1
ATOM 10094 C C . LYS B 1 505 ? -0.939 15.266 28.141 1 96.44 505 LYS B C 1
ATOM 10096 O O . LYS B 1 505 ? 0.115 15.188 27.5 1 96.44 505 LYS B O 1
ATOM 10101 N N . GLU B 1 506 ? -2.104 15.172 27.531 1 97.19 506 GLU B N 1
ATOM 10102 C CA . GLU B 1 506 ? -2.238 15.086 26.078 1 97.19 506 GLU B CA 1
ATOM 10103 C C . GLU B 1 506 ? -1.735 16.359 25.391 1 97.19 506 GLU B C 1
ATOM 10105 O O . GLU B 1 506 ? -1.969 17.453 25.875 1 97.19 506 GLU B O 1
ATOM 10110 N N . HIS B 1 507 ? -0.997 16.172 24.297 1 96.75 507 HIS B N 1
ATOM 10111 C CA . HIS B 1 507 ? -0.556 17.359 23.578 1 96.75 507 HIS B CA 1
ATOM 10112 C C . HIS B 1 507 ? -0.091 17 22.172 1 96.75 507 HIS B C 1
ATOM 10114 O O . HIS B 1 507 ? 0.05 15.828 21.828 1 96.75 507 HIS B O 1
ATOM 10120 N N . ILE B 1 508 ? 0.045 17.984 21.344 1 97.44 508 ILE B N 1
ATOM 10121 C CA . ILE B 1 508 ? 0.556 17.891 19.984 1 97.44 508 ILE B CA 1
ATOM 10122 C C . ILE B 1 508 ? 1.712 18.875 19.797 1 97.44 508 ILE B C 1
ATOM 10124 O O . ILE B 1 508 ? 1.656 20 20.281 1 97.44 508 ILE B O 1
ATOM 10128 N N . LYS B 1 509 ? 2.732 18.406 19.125 1 96.81 509 LYS B N 1
ATOM 10129 C CA . LYS B 1 509 ? 3.889 19.234 18.828 1 96.81 509 LYS B CA 1
ATOM 10130 C C . LYS B 1 509 ? 4.281 19.125 17.359 1 96.81 509 LYS B C 1
ATOM 10132 O O . LYS B 1 509 ? 4.344 18.031 16.797 1 96.81 509 LYS B O 1
ATOM 10137 N N . VAL B 1 510 ? 4.48 20.219 16.688 1 97.06 510 VAL B N 1
ATOM 10138 C CA . VAL B 1 510 ? 5.074 20.328 15.352 1 97.06 510 VAL B CA 1
ATOM 10139 C C . VAL B 1 510 ? 6.324 21.219 15.414 1 97.06 510 VAL B C 1
ATOM 10141 O O . VAL B 1 510 ? 6.254 22.375 15.844 1 97.06 510 VAL B O 1
ATOM 10144 N N . SER B 1 511 ? 7.453 20.672 15.016 1 96.5 511 SER B N 1
ATOM 10145 C CA . SER B 1 511 ? 8.664 21.438 15.266 1 96.5 511 SER B CA 1
ATOM 10146 C C . SER B 1 511 ? 9.727 21.172 14.203 1 96.5 511 SER B C 1
ATOM 10148 O O . SER B 1 511 ? 9.742 20.094 13.602 1 96.5 511 SER B O 1
ATOM 10150 N N . THR B 1 512 ? 10.57 22.094 13.867 1 96.69 512 THR B N 1
ATOM 10151 C CA . THR B 1 512 ? 11.766 22 13.039 1 96.69 512 THR B CA 1
ATOM 10152 C C . THR B 1 512 ? 12.945 22.703 13.711 1 96.69 512 THR B C 1
ATOM 10154 O O . THR B 1 512 ? 12.758 23.672 14.461 1 96.69 512 THR B O 1
ATOM 10157 N N . GLU B 1 513 ? 14.102 22.297 13.484 1 93.69 513 GLU B N 1
ATOM 10158 C CA . GLU B 1 513 ? 15.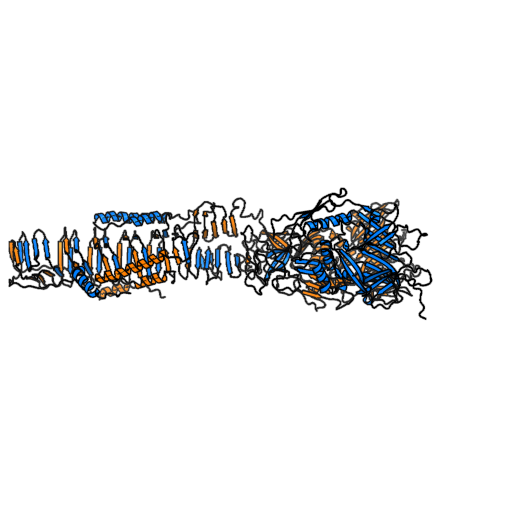297 22.797 14.164 1 93.69 513 GLU B CA 1
ATOM 10159 C C . GLU B 1 513 ? 15.938 23.938 13.391 1 93.69 513 GLU B C 1
ATOM 10161 O O . GLU B 1 513 ? 16.875 24.578 13.867 1 93.69 513 GLU B O 1
ATOM 10166 N N . TYR B 1 514 ? 15.398 24.25 12.328 1 92 514 TYR B N 1
ATOM 10167 C CA . TYR B 1 514 ? 15.984 25.297 11.5 1 92 514 TYR B CA 1
ATOM 10168 C C . TYR B 1 514 ? 16.047 26.625 12.266 1 92 514 TYR B C 1
ATOM 10170 O O . TYR B 1 514 ? 15.062 27.016 12.898 1 92 514 TYR B O 1
ATOM 10178 N N . GLY B 1 515 ? 17.219 27.391 12.117 1 87 515 GLY B N 1
ATOM 10179 C CA . GLY B 1 515 ? 17.359 28.703 12.719 1 87 515 GLY B CA 1
ATOM 10180 C C . GLY B 1 515 ? 17.266 28.672 14.234 1 87 515 GLY B C 1
ATOM 10181 O O . GLY B 1 515 ? 17 29.703 14.859 1 87 515 GLY B O 1
ATOM 10182 N N . GLY B 1 516 ? 17.594 27.609 14.828 1 88.94 516 GLY B N 1
ATOM 10183 C CA . GLY B 1 516 ? 17.406 27.375 16.25 1 88.94 516 GLY B CA 1
ATOM 10184 C C . GLY B 1 516 ? 16.25 26.422 16.547 1 88.94 516 GLY B C 1
ATOM 10185 O O . GLY B 1 516 ? 16.453 25.203 16.578 1 88.94 516 GLY B O 1
ATOM 10186 N N . LYS B 1 517 ? 14.992 26.953 16.578 1 92.88 517 LYS B N 1
ATOM 10187 C CA . LYS B 1 517 ? 13.812 26.109 16.781 1 92.88 517 LYS B CA 1
ATOM 10188 C C . LYS B 1 517 ? 12.531 26.875 16.469 1 92.88 517 LYS B C 1
ATOM 10190 O O . LYS B 1 517 ? 12.375 28.031 16.875 1 92.88 517 LYS B O 1
ATOM 10195 N N . SER B 1 518 ? 11.805 26.328 15.625 1 95.75 518 SER B N 1
ATOM 10196 C CA . SER B 1 518 ? 10.445 26.797 15.367 1 95.75 518 SER B CA 1
ATOM 10197 C C . SER B 1 518 ? 9.422 25.703 15.656 1 95.75 518 SER B C 1
ATOM 10199 O O . SER B 1 518 ? 9.586 24.562 15.219 1 95.75 518 SER B O 1
ATOM 10201 N N . GLN B 1 519 ? 8.391 26.078 16.453 1 95.75 519 GLN B N 1
ATOM 10202 C CA . GLN B 1 519 ? 7.492 25 16.812 1 95.75 519 GLN B CA 1
ATOM 10203 C C . GLN B 1 519 ? 6.094 25.516 17.141 1 95.75 519 GLN B C 1
ATOM 10205 O O . GLN B 1 519 ? 5.93 26.688 17.469 1 95.75 519 GLN B O 1
ATOM 10210 N N . LEU B 1 520 ? 5.156 24.719 16.938 1 96.94 520 LEU B N 1
ATOM 10211 C CA . LEU B 1 520 ? 3.781 24.844 17.391 1 96.94 520 LEU B CA 1
ATOM 10212 C C . LEU B 1 520 ? 3.463 23.766 18.438 1 96.94 520 LEU B C 1
ATOM 10214 O O . LEU B 1 520 ? 3.641 22.578 18.172 1 96.94 520 LEU B O 1
ATOM 10218 N N . ASN B 1 521 ? 3.094 24.219 19.578 1 96.69 521 ASN B N 1
ATOM 10219 C CA . ASN B 1 521 ? 2.711 23.328 20.672 1 96.69 521 ASN B CA 1
ATOM 10220 C C . ASN B 1 521 ? 1.259 23.531 21.078 1 96.69 521 ASN B C 1
ATOM 10222 O O . ASN B 1 521 ? 0.785 24.672 21.156 1 96.69 521 ASN B O 1
ATOM 10226 N N . LEU B 1 522 ? 0.569 22.469 21.344 1 97.44 522 LEU B N 1
ATOM 10227 C CA . LEU B 1 522 ? -0.828 22.5 21.766 1 97.44 522 LEU B CA 1
ATOM 10228 C C . LEU B 1 522 ? -1.059 21.578 22.953 1 97.44 522 LEU B C 1
ATOM 10230 O O . LEU B 1 522 ? -0.582 20.438 22.953 1 97.44 522 LEU B O 1
ATOM 10234 N N . GLY B 1 523 ? -1.752 22.062 23.984 1 97 523 GLY B N 1
ATOM 10235 C CA . GLY B 1 523 ? -2.131 21.219 25.109 1 97 523 GLY B CA 1
ATOM 10236 C C . GLY B 1 523 ? -1.187 21.344 26.297 1 97 523 GLY B C 1
ATOM 10237 O O . GLY B 1 523 ? -0.926 22.453 26.781 1 97 523 GLY B O 1
ATOM 10238 N N . HIS B 1 524 ? -0.772 20.203 26.781 1 96.81 524 HIS B N 1
ATOM 10239 C CA . HIS B 1 524 ? 0.233 20.125 27.828 1 96.81 524 HIS B CA 1
ATOM 10240 C C . HIS B 1 524 ? 1.64 20.281 27.266 1 96.81 524 HIS B C 1
ATOM 10242 O O . HIS B 1 524 ? 2.176 19.359 26.656 1 96.81 524 HIS B O 1
ATOM 10248 N N . LEU B 1 525 ? 2.242 21.344 27.438 1 95.19 525 LEU B N 1
ATOM 10249 C CA . LEU B 1 525 ? 3.508 21.672 26.781 1 95.19 525 LEU B CA 1
ATOM 10250 C C . LEU B 1 525 ? 4.688 21.188 27.625 1 95.19 525 LEU B C 1
ATOM 10252 O O . LEU B 1 525 ? 4.723 21.406 28.844 1 95.19 525 LEU B O 1
ATOM 10256 N N . VAL B 1 526 ? 5.594 20.562 26.984 1 92.5 526 VAL B N 1
ATOM 10257 C CA . VAL B 1 526 ? 6.75 20.016 27.703 1 92.5 526 VAL B CA 1
ATOM 10258 C C . VAL B 1 526 ? 8.031 20.438 26.984 1 92.5 526 VAL B C 1
ATOM 10260 O O . VAL B 1 526 ? 8 20.828 25.812 1 92.5 526 VAL B O 1
ATOM 10263 N N . ASP B 1 527 ? 9.18 20.328 27.672 1 89.31 527 ASP B N 1
ATOM 10264 C CA . ASP B 1 527 ? 10.477 20.578 27.062 1 89.31 527 ASP B CA 1
ATOM 10265 C C . ASP B 1 527 ? 11.109 19.297 26.531 1 89.31 527 ASP B C 1
ATOM 10267 O O . ASP B 1 527 ? 10.43 18.281 26.375 1 89.31 527 ASP B O 1
ATOM 10271 N N . SER B 1 528 ? 12.406 19.406 26.172 1 85 528 SER B N 1
ATOM 10272 C CA . SER B 1 528 ? 13.102 18.266 25.578 1 85 528 SER B CA 1
ATOM 10273 C C . SER B 1 528 ? 13.25 17.125 26.578 1 85 528 SER B C 1
ATOM 10275 O O . SER B 1 528 ? 13.352 15.961 26.188 1 85 528 SER B O 1
ATOM 10277 N N . ASP B 1 529 ? 13.211 17.438 27.891 1 87.81 529 ASP B N 1
ATOM 10278 C CA . ASP B 1 529 ? 13.336 16.438 28.938 1 87.81 529 ASP B CA 1
ATOM 10279 C C . ASP B 1 529 ? 11.969 15.992 29.453 1 87.81 529 ASP B C 1
ATOM 10281 O O . ASP B 1 529 ? 11.867 15.305 30.469 1 87.81 529 ASP B O 1
ATOM 10285 N N . ARG B 1 530 ? 10.891 16.453 28.828 1 88.69 530 ARG B N 1
ATOM 10286 C CA . ARG B 1 530 ? 9.508 16.094 29.094 1 88.69 530 ARG B CA 1
ATOM 10287 C C . ARG B 1 530 ? 9.023 16.719 30.391 1 88.69 530 ARG B C 1
ATOM 10289 O O . ARG B 1 530 ? 8.094 16.219 31.031 1 88.69 530 ARG B O 1
ATOM 10296 N N . GLN B 1 531 ? 9.742 17.719 30.734 1 91.88 531 GLN B N 1
ATOM 10297 C CA . GLN B 1 531 ? 9.258 18.516 31.859 1 91.88 531 GLN B CA 1
ATOM 10298 C C . GLN B 1 531 ? 8.227 19.547 31.422 1 91.88 531 GLN B C 1
ATOM 10300 O O . GLN B 1 531 ? 8.367 20.141 30.344 1 91.88 531 GLN B O 1
ATOM 10305 N N . PRO B 1 532 ? 7.223 19.672 32.25 1 93.5 532 PRO B N 1
ATOM 10306 C CA . PRO B 1 532 ? 6.168 20.625 31.875 1 93.5 532 PRO B CA 1
ATOM 10307 C C . PRO B 1 532 ? 6.676 22.047 31.734 1 93.5 532 PRO B C 1
ATOM 10309 O O . PRO B 1 532 ? 7.445 22.531 32.562 1 93.5 532 PRO B O 1
ATOM 10312 N N . ARG B 1 533 ? 6.246 22.719 30.719 1 93.44 533 ARG B N 1
ATOM 10313 C CA . ARG B 1 533 ? 6.602 24.109 30.453 1 93.44 533 ARG B CA 1
ATOM 10314 C C . ARG B 1 533 ? 5.379 25.016 30.547 1 93.44 533 ARG B C 1
ATOM 10316 O O . ARG B 1 533 ? 5.508 26.234 30.641 1 93.44 533 ARG B O 1
ATOM 10323 N N . GLY B 1 534 ? 4.211 24.453 30.453 1 94.25 534 GLY B N 1
ATOM 10324 C CA . GLY B 1 534 ? 2.971 25.203 30.453 1 94.25 534 GLY B CA 1
ATOM 10325 C C . GLY B 1 534 ? 1.82 24.484 29.797 1 94.25 534 GLY B C 1
ATOM 10326 O O . GLY B 1 534 ? 1.908 23.281 29.531 1 94.25 534 GLY B O 1
ATOM 10327 N N . GLU B 1 535 ? 0.68 25.219 29.656 1 96 535 GLU B N 1
ATOM 10328 C CA . GLU B 1 535 ? -0.519 24.688 29.016 1 96 535 GLU B CA 1
ATOM 10329 C C . GLU B 1 535 ? -1.089 25.672 28 1 96 535 GLU B C 1
ATOM 10331 O O . GLU B 1 535 ? -0.779 26.859 28.047 1 96 535 GLU B O 1
ATOM 10336 N N . GLY B 1 536 ? -1.929 25.141 27.031 1 96.06 536 GLY B N 1
ATOM 10337 C CA . GLY B 1 536 ? -2.5 25.969 25.984 1 96.06 536 GLY B CA 1
ATOM 10338 C C . GLY B 1 536 ? -1.793 25.828 24.656 1 96.06 536 GLY B C 1
ATOM 10339 O O . GLY B 1 536 ? -1.549 24.703 24.203 1 96.06 536 GLY B O 1
ATOM 10340 N N . PHE B 1 537 ? -1.568 27.016 23.969 1 96.62 537 PHE B N 1
ATOM 10341 C CA . PHE B 1 537 ? -0.819 26.938 22.719 1 96.62 537 PHE B CA 1
ATOM 10342 C C . PHE B 1 537 ? 0.396 27.844 22.75 1 96.62 537 PHE B C 1
ATOM 10344 O O . PHE B 1 537 ? 0.395 28.859 23.453 1 96.62 537 PHE B O 1
ATOM 10351 N N . GLU B 1 538 ? 1.397 27.422 22.125 1 96.5 538 GLU B N 1
ATOM 10352 C CA . GLU B 1 538 ? 2.584 28.25 21.891 1 96.5 538 GLU B CA 1
ATOM 10353 C C . GLU B 1 538 ? 3.061 28.141 20.453 1 96.5 538 GLU B C 1
ATOM 10355 O O . GLU B 1 538 ? 3.365 27.047 19.969 1 96.5 538 GLU B O 1
ATOM 10360 N N . LEU B 1 539 ? 2.945 29.219 19.734 1 96.5 539 LEU B N 1
ATOM 10361 C CA . LEU B 1 539 ? 3.615 29.375 18.453 1 96.5 539 LEU B CA 1
ATOM 10362 C C . LEU B 1 539 ? 4.891 30.188 18.594 1 96.5 539 LEU B C 1
ATOM 10364 O O . LEU B 1 539 ? 4.836 31.391 18.906 1 96.5 539 LEU B O 1
ATOM 10368 N N . ARG B 1 540 ? 6.027 29.547 18.453 1 95.5 540 ARG B N 1
ATOM 10369 C CA . ARG B 1 540 ? 7.262 30.25 18.797 1 95.5 540 ARG B CA 1
ATOM 10370 C C . ARG B 1 540 ? 8.367 29.938 17.781 1 95.5 540 ARG B C 1
ATOM 10372 O O . ARG B 1 540 ? 8.344 28.875 17.141 1 95.5 540 ARG B O 1
ATOM 10379 N N . THR B 1 541 ? 9.359 30.812 17.641 1 96.25 541 THR B N 1
ATOM 10380 C CA . THR B 1 541 ? 10.547 30.641 16.797 1 96.25 541 THR B CA 1
ATOM 10381 C C . THR B 1 541 ? 11.719 31.453 17.359 1 96.25 541 THR B C 1
ATOM 10383 O O . THR B 1 541 ? 11.516 32.406 18.125 1 96.25 541 THR B O 1
ATOM 10386 N N . ASP B 1 542 ? 12.859 31.047 17.094 1 95.81 542 ASP B N 1
ATOM 10387 C CA . ASP B 1 542 ? 14.055 31.828 17.391 1 95.81 542 ASP B CA 1
ATOM 10388 C C . ASP B 1 542 ? 14.336 32.844 16.266 1 95.81 542 ASP B C 1
ATOM 10390 O O . ASP B 1 542 ? 15.25 33.656 16.391 1 95.81 542 ASP B O 1
ATOM 10394 N N . SER B 1 543 ? 13.492 32.812 15.297 1 95.62 543 SER B N 1
ATOM 10395 C CA . SER B 1 543 ? 13.617 33.719 14.164 1 95.62 543 SER B CA 1
ATOM 10396 C C . SER B 1 543 ? 12.438 34.688 14.102 1 95.62 543 SER B C 1
ATOM 10398 O O . SER B 1 543 ? 12.023 35.25 15.125 1 95.62 543 SER B O 1
ATOM 10400 N N . TRP B 1 544 ? 11.945 34.969 12.867 1 96.44 544 TRP B N 1
ATOM 10401 C CA . TRP B 1 544 ? 10.898 35.969 12.703 1 96.44 544 TRP B CA 1
ATOM 10402 C C . TRP B 1 544 ? 9.523 35.312 12.695 1 96.44 544 TRP B C 1
ATOM 10404 O O . TRP B 1 544 ? 9.367 34.188 12.211 1 96.44 544 TRP B O 1
ATOM 10414 N N . GLY B 1 545 ? 8.562 36 13.305 1 96.31 545 GLY B N 1
ATOM 10415 C CA . GLY B 1 545 ? 7.18 35.531 13.25 1 96.31 545 GLY B CA 1
ATOM 10416 C C . GLY B 1 545 ? 6.281 36.469 12.461 1 96.31 545 GLY B C 1
ATOM 10417 O O . GLY B 1 545 ? 6.441 37.688 12.516 1 96.31 545 GLY B O 1
ATOM 10418 N N . ALA B 1 546 ? 5.449 35.906 11.625 1 96.94 546 ALA B N 1
ATOM 10419 C CA . ALA B 1 546 ? 4.5 36.719 10.852 1 96.94 546 ALA B CA 1
ATOM 10420 C C . ALA B 1 546 ? 3.094 36.125 10.93 1 96.94 546 ALA B C 1
ATOM 10422 O O . ALA B 1 546 ? 2.906 34.906 10.75 1 96.94 546 ALA B O 1
ATOM 10423 N N . ILE B 1 547 ? 2.098 36.938 11.281 1 96.81 547 ILE B N 1
ATOM 10424 C CA . ILE B 1 547 ? 0.681 36.594 11.219 1 96.81 547 ILE B CA 1
ATOM 10425 C C . ILE B 1 547 ? -0.023 37.5 10.203 1 96.81 547 ILE B C 1
ATOM 10427 O O . ILE B 1 547 ? 0.017 38.719 10.32 1 96.81 547 ILE B O 1
ATOM 10431 N N . ARG B 1 548 ? -0.663 36.906 9.172 1 96.94 548 ARG B N 1
ATOM 10432 C CA . ARG B 1 548 ? -1.272 37.688 8.086 1 96.94 548 ARG B CA 1
ATOM 10433 C C . ARG B 1 548 ? -2.648 37.125 7.734 1 96.94 548 ARG B C 1
ATOM 10435 O O . ARG B 1 548 ? -2.814 35.906 7.566 1 96.94 548 ARG B O 1
ATOM 10442 N N . ALA B 1 549 ? -3.662 37.938 7.668 1 97.31 549 ALA B N 1
ATOM 10443 C CA . ALA B 1 549 ? -5 37.594 7.191 1 97.31 549 ALA B CA 1
ATOM 10444 C C . ALA B 1 549 ? -5.57 38.688 6.312 1 97.31 549 ALA B C 1
ATOM 10446 O O . ALA B 1 549 ? -5.73 39.812 6.766 1 97.31 549 ALA B O 1
ATOM 10447 N N . GLN B 1 550 ? -5.891 38.344 5.102 1 96.69 550 GLN B N 1
ATOM 10448 C CA . GLN B 1 550 ? -6.289 39.344 4.113 1 96.69 550 GLN B CA 1
ATOM 10449 C C . GLN B 1 550 ? -7.609 40 4.5 1 96.69 550 GLN B C 1
ATOM 10451 O O . GLN B 1 550 ? -7.801 41.188 4.273 1 96.69 550 GLN B O 1
ATOM 10456 N N . LYS B 1 551 ? -8.5 39.312 5.141 1 97.06 551 LYS B N 1
ATOM 10457 C CA . LYS B 1 551 ? -9.836 39.875 5.406 1 97.06 551 LYS B CA 1
ATOM 10458 C C . LYS B 1 551 ? -9.922 40.438 6.809 1 97.06 551 LYS B C 1
ATOM 10460 O O . LYS B 1 551 ? -10.953 41.031 7.188 1 97.06 551 LYS B O 1
ATOM 10465 N N . GLY B 1 552 ? -8.844 40.375 7.527 1 97.75 552 GLY B N 1
ATOM 10466 C CA . GLY B 1 552 ? -8.789 40.938 8.867 1 97.75 552 GLY B CA 1
ATOM 10467 C C . GLY B 1 552 ? -8.383 39.938 9.93 1 97.75 552 GLY B C 1
ATOM 10468 O O . GLY B 1 552 ? -8.398 38.719 9.68 1 97.75 552 GLY B O 1
ATOM 10469 N N . ILE B 1 553 ? -8.016 40.406 11.125 1 97.94 553 ILE B N 1
ATOM 10470 C CA . ILE B 1 553 ? -7.539 39.562 12.211 1 97.94 553 ILE B CA 1
ATOM 10471 C C . ILE B 1 553 ? -8.289 39.906 13.5 1 97.94 553 ILE B C 1
ATOM 10473 O O . ILE B 1 553 ? -8.469 41.094 13.82 1 97.94 553 ILE B O 1
ATOM 10477 N N . PHE B 1 554 ? -8.82 38.938 14.156 1 97.62 554 PHE B N 1
ATOM 10478 C CA . PHE B 1 554 ? -9.461 39.094 15.461 1 97.62 554 PHE B CA 1
ATOM 10479 C C . PHE B 1 554 ? -8.656 38.375 16.547 1 97.62 554 PHE B C 1
ATOM 10481 O O . PHE B 1 554 ? -8.477 37.156 16.484 1 97.62 554 PHE B O 1
ATOM 10488 N N . ILE B 1 555 ? -8.055 39.094 17.484 1 97.62 555 ILE B N 1
ATOM 10489 C CA . ILE B 1 555 ? -7.336 38.531 18.625 1 97.62 555 ILE B CA 1
ATOM 10490 C C . ILE B 1 555 ? -8.148 38.781 19.906 1 97.62 555 ILE B C 1
ATOM 10492 O O . ILE B 1 555 ? -8.422 39.906 20.281 1 97.62 555 ILE B O 1
ATOM 10496 N N . SER B 1 556 ? -8.492 37.656 20.609 1 96.81 556 SER B N 1
ATOM 10497 C CA . SER B 1 556 ? -9.414 37.875 21.734 1 96.81 556 SER B CA 1
ATOM 10498 C C . SER B 1 556 ? -9.102 36.906 22.875 1 96.81 556 SER B C 1
ATOM 10500 O O . SER B 1 556 ? -8.719 35.781 22.656 1 96.81 556 SER B O 1
ATOM 10502 N N . ALA B 1 557 ? -9.281 37.344 24.125 1 96.81 557 ALA B N 1
ATOM 10503 C CA . ALA B 1 557 ? -9.211 36.5 25.328 1 96.81 557 ALA B CA 1
ATOM 10504 C C . ALA B 1 557 ? -10.609 36.188 25.844 1 96.81 557 ALA B C 1
ATOM 10506 O O . ALA B 1 557 ? -10.758 35.656 26.953 1 96.81 557 ALA B O 1
ATOM 10507 N N . ASP B 1 558 ? -11.594 36.469 25.016 1 93.94 558 ASP B N 1
ATOM 10508 C CA . ASP B 1 558 ? -12.945 36.031 25.328 1 93.94 558 ASP B CA 1
ATOM 10509 C C . ASP B 1 558 ? -13.109 34.531 25.062 1 93.94 558 ASP B C 1
ATOM 10511 O O . ASP B 1 558 ? -12.953 34.062 23.922 1 93.94 558 ASP B O 1
ATOM 10515 N N . GLY B 1 559 ? -13.555 33.875 26.109 1 91.38 559 GLY B N 1
ATOM 10516 C CA . GLY B 1 559 ? -13.57 32.406 26.016 1 91.38 559 GLY B CA 1
ATOM 10517 C C . GLY B 1 559 ? -14.742 31.891 25.203 1 91.38 559 GLY B C 1
ATOM 10518 O O . GLY B 1 559 ? -15.805 32.5 25.172 1 91.38 559 GLY B O 1
ATOM 10519 N N . GLN B 1 560 ? -14.5 30.859 24.453 1 91.38 560 GLN B N 1
ATOM 10520 C CA . GLN B 1 560 ? -15.492 29.969 23.859 1 91.38 560 GLN B CA 1
ATOM 10521 C C . GLN B 1 560 ? -15.266 28.531 24.281 1 91.38 560 GLN B C 1
ATOM 10523 O O . GLN B 1 560 ? -14.516 27.797 23.625 1 91.38 560 GLN B O 1
ATOM 10528 N N . VAL B 1 561 ? -16.047 28.141 25.234 1 90.69 561 VAL B N 1
ATOM 10529 C CA . VAL B 1 561 ? -15.812 26.828 25.828 1 90.69 561 VAL B CA 1
ATOM 10530 C C . VAL B 1 561 ? -15.93 25.75 24.75 1 90.69 561 VAL B C 1
ATOM 10532 O O . VAL B 1 561 ? -16.891 25.734 24 1 90.69 561 VAL B O 1
ATOM 10535 N N . GLN B 1 562 ? -15.008 24.906 24.594 1 90.5 562 GLN B N 1
ATOM 10536 C CA . GLN B 1 562 ? -14.922 23.766 23.688 1 90.5 562 GLN B CA 1
ATOM 10537 C C . GLN B 1 562 ? -15.203 24.188 22.25 1 90.5 562 GLN B C 1
ATOM 10539 O O . GLN B 1 562 ? -15.844 23.453 21.5 1 90.5 562 GLN B O 1
ATOM 10544 N N . ALA B 1 563 ? -14.859 25.438 22.016 1 87.94 563 ALA B N 1
ATOM 10545 C CA . ALA B 1 563 ? -14.961 25.969 20.656 1 87.94 563 ALA B CA 1
ATOM 10546 C C . ALA B 1 563 ? -16.422 26.016 20.203 1 87.94 563 ALA B C 1
ATOM 10548 O O . ALA B 1 563 ? -16.719 25.734 19.031 1 87.94 563 ALA B O 1
ATOM 10549 N N . GLN B 1 564 ? -17.219 26.219 21.172 1 89.31 564 GLN B N 1
ATOM 10550 C CA . GLN B 1 564 ? -18.641 26.375 20.828 1 89.31 564 GLN B CA 1
ATOM 10551 C C . GLN B 1 564 ? -18.922 27.797 20.344 1 89.31 564 GLN B C 1
ATOM 10553 O O . GLN B 1 564 ? -18.359 28.75 20.875 1 89.31 564 GLN B O 1
ATOM 10558 N N . GLY B 1 565 ? -19.391 27.906 19.078 1 89.25 565 GLY B N 1
ATOM 10559 C CA . GLY B 1 565 ? -19.75 29.203 18.531 1 89.25 565 GLY B CA 1
ATOM 10560 C C . GLY B 1 565 ? -19 29.531 17.25 1 89.25 565 GLY B C 1
ATOM 10561 O O . GLY B 1 565 ? -18.109 28.797 16.828 1 89.25 565 GLY B O 1
ATOM 10562 N N . GLN B 1 566 ? -19.312 30.688 16.797 1 93.81 566 GLN B N 1
ATOM 10563 C CA . GLN B 1 566 ? -18.688 31.125 15.555 1 93.81 566 GLN B CA 1
ATOM 10564 C C . GLN B 1 566 ? -17.281 31.641 15.805 1 93.81 566 GLN B C 1
ATOM 10566 O O . GLN B 1 566 ? -17.016 32.281 16.828 1 93.81 566 GLN B O 1
ATOM 10571 N N . VAL B 1 567 ? -16.391 31.422 14.875 1 92 567 VAL B N 1
ATOM 10572 C CA . VAL B 1 567 ? -14.992 31.812 14.992 1 92 567 VAL B CA 1
ATOM 10573 C C . VAL B 1 567 ? -14.883 33.312 15.188 1 92 567 VAL B C 1
ATOM 10575 O O . VAL B 1 567 ? -14.031 33.781 15.945 1 92 567 VAL B O 1
ATOM 10578 N N . LEU B 1 568 ? -15.797 34.031 14.578 1 94.19 568 LEU B N 1
ATOM 10579 C CA . LEU B 1 568 ? -15.727 35.5 14.656 1 94.19 568 LEU B CA 1
ATOM 10580 C C . LEU B 1 568 ? -16.766 36.031 15.641 1 94.19 568 LEU B C 1
ATOM 10582 O O . LEU B 1 568 ? -17.109 37.219 15.594 1 94.19 568 LEU B O 1
ATOM 10586 N N . ALA B 1 569 ? -17.219 35.156 16.484 1 94 569 ALA B N 1
ATOM 10587 C CA . ALA B 1 569 ? -18.078 35.688 17.531 1 94 569 ALA B CA 1
ATOM 10588 C C . ALA B 1 569 ? -17.359 36.75 18.328 1 94 569 ALA B C 1
ATOM 10590 O O . ALA B 1 569 ? -16.328 36.5 18.938 1 94 569 ALA B O 1
ATOM 10591 N N . MET B 1 570 ? -17.891 38 18.312 1 96.44 570 MET B N 1
ATOM 10592 C CA . MET B 1 570 ? -17.234 39.125 18.938 1 96.44 570 MET B CA 1
ATOM 10593 C C . MET B 1 570 ? -18.25 40.094 19.531 1 96.44 570 MET B C 1
ATOM 10595 O O . MET B 1 570 ? -18.047 41.312 19.516 1 96.44 570 MET B O 1
ATOM 10599 N N . GLU B 1 571 ? -19.203 39.625 20.047 1 94.88 571 GLU B N 1
ATOM 10600 C CA . GLU B 1 571 ? -20.281 40.438 20.578 1 94.88 571 GLU B CA 1
ATOM 10601 C C . GLU B 1 571 ? -19.766 41.375 21.672 1 94.88 571 GLU B C 1
ATOM 10603 O O . GLU B 1 571 ? -20.109 42.562 21.672 1 94.88 571 GLU B O 1
ATOM 10608 N N . PRO B 1 572 ? -18.984 40.906 22.609 1 94.88 572 PRO B N 1
ATOM 10609 C CA . PRO B 1 572 ? -18.469 41.844 23.609 1 94.88 572 PRO B CA 1
ATOM 10610 C C . PRO B 1 572 ? -17.656 42.969 23 1 94.88 572 PRO B C 1
ATOM 10612 O O . PRO B 1 572 ? -17.766 44.125 23.422 1 94.88 572 PRO B O 1
ATOM 10615 N N . ALA B 1 573 ? -16.875 42.719 22.031 1 96.56 573 ALA B N 1
ATOM 10616 C CA . ALA B 1 573 ? -16.047 43.719 21.375 1 96.56 573 ALA B CA 1
ATOM 10617 C C . ALA B 1 573 ? -16.906 44.75 20.609 1 96.56 573 ALA B C 1
ATOM 10619 O O . ALA B 1 573 ? -16.625 45.938 20.641 1 96.56 573 ALA B O 1
ATOM 10620 N N . VAL B 1 574 ? -17.875 44.25 19.969 1 96.88 574 VAL B N 1
ATOM 10621 C CA . VAL B 1 574 ? -18.75 45.125 19.188 1 96.88 574 VAL B CA 1
ATOM 10622 C C . VAL B 1 574 ? -19.5 46.062 20.109 1 96.88 574 VAL B C 1
ATOM 10624 O O . VAL B 1 574 ? -19.719 47.25 19.781 1 96.88 574 VAL B O 1
ATOM 10627 N N . SER B 1 575 ? -19.906 45.562 21.203 1 96.81 575 SER B N 1
ATOM 10628 C CA . SER B 1 575 ? -20.578 46.406 22.188 1 96.81 575 SER B CA 1
ATOM 10629 C C . SER B 1 575 ? -19.688 47.562 22.641 1 96.81 575 SER B C 1
ATOM 10631 O O . SER B 1 575 ? -20.141 48.688 22.781 1 96.81 575 SER B O 1
ATOM 10633 N N . LEU B 1 576 ? -18.5 47.281 22.891 1 96.38 576 LEU B N 1
ATOM 10634 C CA . LEU B 1 576 ? -17.547 48.281 23.297 1 96.38 576 LEU B CA 1
ATOM 10635 C C . LEU B 1 576 ? -17.297 49.281 22.172 1 96.38 576 LEU B C 1
ATOM 10637 O O . LEU B 1 576 ? -17.141 50.5 22.438 1 96.38 576 LEU B O 1
ATOM 10641 N N . LEU B 1 577 ? -17.25 48.875 21 1 96.62 577 LEU B N 1
ATOM 10642 C CA . LEU B 1 577 ? -17.078 49.719 19.844 1 96.62 577 LEU B CA 1
ATOM 10643 C C . LEU B 1 577 ? -18.234 50.688 19.703 1 96.62 577 LEU B C 1
ATOM 10645 O O . LEU B 1 577 ? -18.031 51.906 19.484 1 96.62 577 LEU B O 1
ATOM 10649 N N . LYS B 1 578 ? -19.375 50.156 19.859 1 96.06 578 LYS B N 1
ATOM 10650 C CA . LYS B 1 578 ? -20.562 51 19.781 1 96.06 578 LYS B CA 1
ATOM 10651 C C . LYS B 1 578 ? -20.594 52.031 20.922 1 96.06 578 LYS B C 1
ATOM 10653 O O . LYS B 1 578 ? -21.016 53.156 20.734 1 96.06 578 LYS B O 1
ATOM 10658 N N . GLY B 1 579 ? -20.234 51.562 22.031 1 96 579 GLY B N 1
ATOM 10659 C CA . GLY B 1 579 ? -20.109 52.469 23.156 1 96 579 GLY B CA 1
ATOM 10660 C C . GLY B 1 579 ? -19.141 53.594 22.906 1 96 579 GLY B C 1
ATOM 10661 O O . GLY B 1 579 ? -19.375 54.75 23.344 1 96 579 GLY B O 1
ATOM 10662 N N . ALA B 1 580 ? -18.109 53.375 22.25 1 97.12 580 ALA B N 1
ATOM 10663 C CA . ALA B 1 580 ? -17.109 54.375 21.922 1 97.12 580 ALA B CA 1
ATOM 10664 C C . ALA B 1 580 ? -17.703 55.438 21 1 97.12 580 ALA B C 1
ATOM 10666 O O . ALA B 1 580 ? -17.469 56.625 21.188 1 97.12 580 ALA B O 1
ATOM 10667 N N . VAL B 1 581 ? -18.406 55 20.016 1 96.75 581 VAL B N 1
ATOM 10668 C CA . VAL B 1 581 ? -19.031 55.938 19.094 1 96.75 581 VAL B CA 1
ATOM 10669 C C . VAL B 1 581 ? -20.062 56.781 19.844 1 96.75 581 VAL B C 1
ATOM 10671 O O . VAL B 1 581 ? -20.141 58 19.625 1 96.75 581 VAL B O 1
ATOM 10674 N N . ASN B 1 582 ? -20.828 56.188 20.703 1 95.81 582 ASN B N 1
ATOM 10675 C CA . ASN B 1 582 ? -21.828 56.906 21.484 1 95.81 582 ASN B CA 1
ATOM 10676 C C . ASN B 1 582 ? -21.203 57.969 22.375 1 95.81 582 ASN B C 1
ATOM 10678 O O . ASN B 1 582 ? -21.75 59.062 22.516 1 95.81 582 ASN B O 1
ATOM 10682 N N . GLN B 1 583 ? -20.141 57.594 22.922 1 95.06 583 GLN B N 1
ATOM 10683 C CA . GLN B 1 583 ? -19.453 58.531 23.797 1 95.06 583 GLN B CA 1
ATOM 10684 C C . GLN B 1 583 ? -19.047 59.812 23.047 1 95.06 583 GLN B C 1
ATOM 10686 O O . GLN B 1 583 ? -19.266 60.906 23.531 1 95.06 583 GLN B O 1
ATOM 10691 N N . VAL B 1 584 ? -18.453 59.719 21.875 1 94.75 584 VAL B N 1
ATOM 10692 C CA . VAL B 1 584 ? -18 60.875 21.094 1 94.75 584 VAL B CA 1
ATOM 10693 C C . VAL B 1 584 ? -19.203 61.625 20.562 1 94.75 584 VAL B C 1
ATOM 10695 O O . VAL B 1 584 ? -19.156 62.875 20.484 1 94.75 584 VAL B O 1
ATOM 10698 N N . THR B 1 585 ? -20.266 60.906 20.266 1 93.75 585 THR B N 1
ATOM 10699 C CA . THR B 1 585 ? -21.484 61.562 19.766 1 93.75 585 THR B CA 1
ATOM 10700 C C . THR B 1 585 ? -22.109 62.438 20.844 1 93.75 585 THR B C 1
ATOM 10702 O O . THR B 1 585 ? -22.578 63.531 20.562 1 93.75 585 THR B O 1
ATOM 10705 N N . GLU B 1 586 ? -22.188 61.938 21.969 1 93.31 586 GLU B N 1
ATOM 10706 C CA . GLU B 1 586 ? -22.719 62.719 23.094 1 93.31 586 GLU B CA 1
ATOM 10707 C C . GLU B 1 586 ? -21.906 64 23.312 1 93.31 586 GLU B C 1
ATOM 10709 O O . GLU B 1 586 ? -22.469 65 23.656 1 93.31 586 GLU B O 1
ATOM 10714 N N . TRP B 1 587 ? -20.703 63.906 23.125 1 93.81 587 TRP B N 1
ATOM 10715 C CA . TRP B 1 587 ? -19.844 65.062 23.312 1 93.81 587 TRP B CA 1
ATOM 10716 C C . TRP B 1 587 ? -20.078 66.125 22.203 1 93.81 587 TRP B C 1
ATOM 10718 O O . TRP B 1 587 ? -19.766 67.312 22.375 1 93.81 587 TRP B O 1
ATOM 10728 N N . GLY B 1 588 ? -20.578 65.625 21.094 1 89.62 588 GLY B N 1
ATOM 10729 C CA . GLY B 1 588 ? -20.953 66.625 20.062 1 89.62 588 GLY B CA 1
ATOM 10730 C C . GLY B 1 588 ? -21.938 67.625 20.547 1 89.62 588 GLY B C 1
ATOM 10731 O O . GLY B 1 588 ? -21.766 68.812 20.297 1 89.62 588 GLY B O 1
ATOM 10732 N N . SER B 1 589 ? -22.859 67.188 21.281 1 89.25 589 SER B N 1
ATOM 10733 C CA . SER B 1 589 ? -23.875 68.125 21.797 1 89.25 589 SER B CA 1
ATOM 10734 C C . SER B 1 589 ? -23.312 69 22.906 1 89.25 589 SER B C 1
ATOM 10736 O O . SER B 1 589 ? -23.641 70.188 22.969 1 89.25 589 SER B O 1
ATOM 10738 N N . ILE B 1 590 ? -22.594 68.5 23.766 1 92.25 590 ILE B N 1
ATOM 10739 C CA . ILE B 1 590 ? -22.047 69.188 24.891 1 92.25 590 ILE B CA 1
ATOM 10740 C C . ILE B 1 590 ? -21.094 70.312 24.391 1 92.25 590 ILE B C 1
ATOM 10742 O O . ILE B 1 590 ? -21.141 71.438 24.859 1 92.25 590 ILE B O 1
ATOM 10746 N N . THR B 1 591 ? -20.234 69.875 23.438 1 93.69 591 THR B N 1
ATOM 10747 C CA . THR B 1 591 ? -19.266 70.875 22.906 1 93.69 591 THR B CA 1
ATOM 10748 C C . THR B 1 591 ? -19.984 72 22.141 1 93.69 591 THR B C 1
ATOM 10750 O O . THR B 1 591 ? -19.562 73.125 22.156 1 93.69 591 THR B O 1
ATOM 10753 N N . GLN B 1 592 ? -21.016 71.625 21.5 1 89.5 592 GLN B N 1
ATOM 10754 C CA . GLN B 1 592 ? -21.797 72.625 20.812 1 89.5 592 GLN B CA 1
ATOM 10755 C C . GLN B 1 592 ? -22.406 73.625 21.797 1 89.5 592 GLN B C 1
ATOM 10757 O O . GLN B 1 592 ? -22.344 74.812 21.562 1 89.5 592 GLN B O 1
ATOM 10762 N N . THR B 1 593 ? -22.938 73.062 22.844 1 89.31 593 THR B N 1
ATOM 10763 C CA . THR B 1 593 ? -23.547 73.938 23.875 1 89.31 593 THR B CA 1
ATOM 10764 C C . THR B 1 593 ? -22.5 74.875 24.469 1 89.31 593 THR B C 1
ATOM 10766 O O . THR B 1 593 ? -22.828 76 24.812 1 89.31 593 THR B O 1
ATOM 10769 N N . HIS B 1 594 ? -21.344 74.562 24.609 1 92.12 594 HIS B N 1
ATOM 10770 C CA . HIS B 1 594 ? -20.297 75.312 25.266 1 92.12 594 HIS B CA 1
ATOM 10771 C C . HIS B 1 594 ? -19.359 75.938 24.25 1 92.12 594 HIS B C 1
ATOM 10773 O O . HIS B 1 594 ? -18.266 76.438 24.609 1 92.12 594 HIS B O 1
ATOM 10779 N N . HIS B 1 595 ? -19.672 76.062 23.016 1 89.38 595 HIS B N 1
ATOM 10780 C CA . HIS B 1 595 ? -19 76.75 21.906 1 89.38 595 HIS B CA 1
ATOM 10781 C C . HIS B 1 595 ? -17.562 76.25 21.766 1 89.38 595 HIS B C 1
ATOM 10783 O O . HIS B 1 595 ? -16.641 77.062 21.578 1 89.38 595 HIS B O 1
ATOM 10789 N N . ASN B 1 596 ? -17.406 74.938 22.016 1 92.12 596 ASN B N 1
ATOM 10790 C CA . ASN B 1 596 ? -16.125 74.25 21.797 1 92.12 596 ASN B CA 1
ATOM 10791 C C . ASN B 1 596 ? -16.109 73.5 20.484 1 92.12 596 ASN B C 1
ATOM 10793 O O . ASN B 1 596 ? -17.156 73.375 19.828 1 92.12 596 ASN B O 1
ATOM 10797 N N . VAL B 1 597 ? -14.93 73 20.078 1 93.12 597 VAL B N 1
ATOM 10798 C CA . VAL B 1 597 ? -14.789 72.25 18.844 1 93.12 597 VAL B CA 1
ATOM 10799 C C . VAL B 1 597 ? -15.555 70.875 18.953 1 93.12 597 VAL B C 1
ATOM 10801 O O . VAL B 1 597 ? -15.398 70.188 19.938 1 93.12 597 VAL B O 1
ATOM 10804 N N . ILE B 1 598 ? -16.422 70.625 17.984 1 92.44 598 ILE B N 1
ATOM 10805 C CA . ILE B 1 598 ? -17.188 69.375 17.938 1 92.44 598 ILE B CA 1
ATOM 10806 C C . ILE B 1 598 ? -16.297 68.25 17.438 1 92.44 598 ILE B C 1
ATOM 10808 O O . ILE B 1 598 ? -15.695 68.312 16.359 1 92.44 598 ILE B O 1
ATOM 10812 N N . PRO B 1 599 ? -16.125 67.188 18.188 1 92.38 599 PRO B N 1
ATOM 10813 C CA . PRO B 1 599 ? -15.305 66.062 17.719 1 92.38 599 PRO B CA 1
ATOM 10814 C C . PRO B 1 599 ? -15.875 65.375 16.469 1 92.38 599 PRO B C 1
ATOM 10816 O O . PRO B 1 599 ? -17.094 65.25 16.328 1 92.38 599 PRO B O 1
ATOM 10819 N N . ASP B 1 600 ? -14.961 64.938 15.539 1 92.69 600 ASP B N 1
ATOM 10820 C CA . ASP B 1 600 ? -15.352 64.25 14.328 1 92.69 600 ASP B CA 1
ATOM 10821 C C . ASP B 1 600 ? -15.672 62.781 14.641 1 92.69 600 ASP B C 1
ATOM 10823 O O . ASP B 1 600 ? -14.797 62.031 15.055 1 92.69 600 ASP B O 1
ATOM 10827 N N . THR B 1 601 ? -16.859 62.344 14.406 1 94.38 601 THR B N 1
ATOM 10828 C CA . THR B 1 601 ? -17.281 61 14.703 1 94.38 601 THR B CA 1
ATOM 10829 C C . THR B 1 601 ? -17.156 60.094 13.469 1 94.38 601 THR B C 1
ATOM 10831 O O . THR B 1 601 ? -17.266 58.875 13.562 1 94.38 601 THR B O 1
ATOM 10834 N N . GLY B 1 602 ? -16.906 60.625 12.273 1 95.44 602 GLY B N 1
ATOM 10835 C CA . GLY B 1 602 ? -16.906 59.906 11 1 95.44 602 GLY B CA 1
ATOM 10836 C C . GLY B 1 602 ? -15.945 58.75 10.969 1 95.44 602 GLY B C 1
ATOM 10837 O O . GLY B 1 602 ? -16.359 57.594 10.773 1 95.44 602 GLY B O 1
ATOM 10838 N N . PRO B 1 603 ? -14.656 59.062 11.141 1 96.38 603 PRO B N 1
ATOM 10839 C CA . PRO B 1 603 ? -13.664 57.969 11.07 1 96.38 603 PRO B CA 1
ATOM 10840 C C . PRO B 1 603 ? -13.922 56.875 12.109 1 96.38 603 PRO B C 1
ATOM 10842 O O . PRO B 1 603 ? -13.711 55.688 11.82 1 96.38 603 PRO B O 1
ATOM 10845 N N . LEU B 1 604 ? -14.359 57.219 13.281 1 97.38 604 LEU B N 1
ATOM 10846 C CA . LEU B 1 604 ? -14.641 56.25 14.336 1 97.38 604 LEU B CA 1
ATOM 10847 C C . LEU B 1 604 ? -15.828 55.375 13.961 1 97.38 604 LEU B C 1
ATOM 10849 O O . LEU B 1 604 ? -15.812 54.156 14.195 1 97.38 604 LEU B O 1
ATOM 10853 N N . SER B 1 605 ? -16.844 55.969 13.43 1 97.19 605 SER B N 1
ATOM 10854 C CA . SER B 1 605 ? -18 55.219 12.969 1 97.19 605 SER B CA 1
ATOM 10855 C C . SER B 1 605 ? -17.625 54.25 11.844 1 97.19 605 SER B C 1
ATOM 10857 O O . SER B 1 605 ? -18.109 53.125 11.805 1 97.19 605 SER B O 1
ATOM 10859 N N . ALA B 1 606 ? -16.828 54.719 10.969 1 97.25 606 ALA B N 1
ATOM 10860 C CA . ALA B 1 606 ? -16.375 53.875 9.875 1 97.25 606 ALA B CA 1
ATOM 10861 C C . ALA B 1 606 ? -15.578 52.688 10.398 1 97.25 606 ALA B C 1
ATOM 10863 O O . ALA B 1 606 ? -15.727 51.562 9.906 1 97.25 606 ALA B O 1
ATOM 10864 N N . LEU B 1 607 ? -14.703 52.875 11.32 1 97.75 607 LEU B N 1
ATOM 10865 C CA . LEU B 1 607 ? -13.922 51.812 11.922 1 97.75 607 LEU B CA 1
ATOM 10866 C C . LEU B 1 607 ? -14.828 50.781 12.617 1 97.75 607 LEU B C 1
ATOM 10868 O O . LEU B 1 607 ? -14.625 49.594 12.492 1 97.75 607 LEU B O 1
ATOM 10872 N N . THR B 1 608 ? -15.773 51.281 13.359 1 97.44 608 THR B N 1
ATOM 10873 C CA . THR B 1 608 ? -16.688 50.406 14.094 1 97.44 608 THR B CA 1
ATOM 10874 C C . THR B 1 608 ? -17.484 49.531 13.141 1 97.44 608 THR B C 1
ATOM 10876 O O . THR B 1 608 ? -17.656 48.344 13.383 1 97.44 608 THR B O 1
ATOM 10879 N N . THR B 1 609 ? -17.891 50.125 12.055 1 96.81 609 THR B N 1
ATOM 10880 C CA . THR B 1 609 ? -18.625 49.375 11.047 1 96.81 609 THR B CA 1
ATOM 10881 C C . THR B 1 609 ? -17.719 48.312 10.383 1 96.81 609 THR B C 1
ATOM 10883 O O . THR B 1 609 ? -18.125 47.188 10.18 1 96.81 609 THR B O 1
ATOM 10886 N N . GLY B 1 610 ? -16.578 48.688 10.055 1 97.12 610 GLY B N 1
ATOM 10887 C CA . GLY B 1 610 ? -15.633 47.781 9.406 1 97.12 610 GLY B CA 1
ATOM 10888 C C . GLY B 1 610 ? -15.133 46.688 10.32 1 97.12 610 GLY B C 1
ATOM 10889 O O . GLY B 1 610 ? -14.906 45.562 9.883 1 97.12 610 GLY B O 1
ATOM 10890 N N . ALA B 1 611 ? -14.938 46.969 11.609 1 97.5 611 ALA B N 1
ATOM 10891 C CA . ALA B 1 611 ? -14.383 46.031 12.578 1 97.5 611 ALA B CA 1
ATOM 10892 C C . ALA B 1 611 ? -15.43 45.031 13.031 1 97.5 611 ALA B C 1
ATOM 10894 O O . ALA B 1 611 ? -15.094 43.906 13.445 1 97.5 611 ALA B O 1
ATOM 10895 N N . SER B 1 612 ? -16.656 45.438 12.938 1 96.5 612 SER B N 1
ATOM 10896 C CA . SER B 1 612 ? -17.734 44.5 13.266 1 96.5 612 SER B CA 1
ATOM 10897 C C . SER B 1 612 ? -17.781 43.375 12.266 1 96.5 612 SER B C 1
ATOM 10899 O O . SER B 1 612 ? -18.016 43.562 11.078 1 96.5 612 SER B O 1
ATOM 10901 N N . ASP B 1 613 ? -17.609 42.156 12.781 1 95.19 613 ASP B N 1
ATOM 10902 C CA . ASP B 1 613 ? -17.547 40.938 11.977 1 95.19 613 ASP B CA 1
ATOM 10903 C C . ASP B 1 613 ? -16.438 41.031 10.93 1 95.19 613 ASP B C 1
ATOM 10905 O O . ASP B 1 613 ? -16.438 40.312 9.945 1 95.19 613 ASP B O 1
ATOM 10909 N N . LEU B 1 614 ? -15.578 41.969 11.102 1 97 614 LEU B N 1
ATOM 10910 C CA . LEU B 1 614 ? -14.453 42.188 10.203 1 97 614 LEU B CA 1
ATOM 10911 C C . LEU B 1 614 ? -14.922 42.344 8.758 1 97 614 LEU B C 1
ATOM 10913 O O . LEU B 1 614 ? -14.406 41.656 7.871 1 97 614 LEU B O 1
ATOM 10917 N N . LYS B 1 615 ? -15.867 43.062 8.547 1 96.88 615 LYS B N 1
ATOM 10918 C CA . LYS B 1 615 ? -16.359 43.344 7.207 1 96.88 615 LYS B CA 1
ATOM 10919 C C . LYS B 1 615 ? -15.297 44.031 6.348 1 96.88 615 LYS B C 1
ATOM 10921 O O . LYS B 1 615 ? -15.359 43.969 5.117 1 96.88 615 LYS B O 1
ATOM 10926 N N . GLN B 1 616 ? -14.367 44.688 6.98 1 96.88 616 GLN B N 1
ATOM 10927 C CA . GLN B 1 616 ? -13.164 45.25 6.371 1 96.88 616 GLN B CA 1
ATOM 10928 C C . GLN B 1 616 ? -11.906 44.688 7.047 1 96.88 616 GLN B C 1
ATOM 10930 O O . GLN B 1 616 ? -11.969 44.156 8.156 1 96.88 616 GLN B O 1
ATOM 10935 N N . PRO B 1 617 ? -10.758 44.75 6.32 1 97.69 617 PRO B N 1
ATOM 10936 C CA . PRO B 1 617 ? -9.523 44.188 6.891 1 97.69 617 PRO B CA 1
ATOM 10937 C C . PRO B 1 617 ? -9.008 45.031 8.07 1 97.69 617 PRO B C 1
ATOM 10939 O O . PRO B 1 617 ? -8.07 45.812 7.914 1 97.69 617 PRO B O 1
ATOM 10942 N N . THR B 1 618 ? -9.516 44.844 9.219 1 97.69 618 THR B N 1
ATOM 10943 C CA . THR B 1 618 ? -9.141 45.5 10.453 1 97.69 618 THR B CA 1
ATOM 10944 C C . THR B 1 618 ? -8.461 44.531 11.422 1 97.69 618 THR B C 1
ATOM 10946 O O . THR B 1 618 ? -8.586 43.312 11.273 1 97.69 618 THR B O 1
ATOM 10949 N N . LEU B 1 619 ? -7.637 45.062 12.242 1 97.69 619 LEU B N 1
ATOM 10950 C CA . LEU B 1 619 ? -7.082 44.312 13.367 1 97.69 619 LEU B CA 1
ATOM 10951 C C . LEU B 1 619 ? -7.809 44.656 14.664 1 97.69 619 LEU B C 1
ATOM 10953 O O . LEU B 1 619 ? -7.762 45.812 15.102 1 97.69 619 LEU B O 1
ATOM 10957 N N . LEU B 1 620 ? -8.562 43.781 15.172 1 97.88 620 LEU B N 1
ATOM 10958 C CA . LEU B 1 620 ? -9.359 44 16.375 1 97.88 620 LEU B CA 1
ATOM 10959 C C . LEU B 1 620 ? -8.844 43.156 17.531 1 97.88 620 LEU B C 1
ATOM 10961 O O . LEU B 1 620 ? -8.664 41.938 17.375 1 97.88 620 LEU B O 1
ATOM 10965 N N . MET B 1 621 ? -8.547 43.812 18.672 1 97.56 621 MET B N 1
ATOM 10966 C CA . MET B 1 621 ? -8.125 43.125 19.891 1 97.56 621 MET B CA 1
ATOM 10967 C C . MET B 1 621 ? -9.133 43.344 21.016 1 97.56 621 MET B C 1
ATOM 10969 O O . MET B 1 621 ? -9.641 44.438 21.188 1 97.56 621 MET B O 1
ATOM 10973 N N . SER B 1 622 ? -9.438 42.344 21.688 1 97.38 622 SER B N 1
ATOM 10974 C CA . SER B 1 622 ? -10.406 42.438 22.781 1 97.38 622 SER B CA 1
ATOM 10975 C C . SER B 1 622 ? -10.023 41.531 23.938 1 97.38 622 SER B C 1
ATOM 10977 O O . SER B 1 622 ? -9.57 40.406 23.734 1 97.38 622 SER B O 1
ATOM 10979 N N . ALA B 1 623 ? -10.062 41.969 25.188 1 97.81 623 ALA B N 1
ATOM 10980 C CA . ALA B 1 623 ? -9.852 41.188 26.391 1 97.81 623 ALA B CA 1
ATOM 10981 C C . ALA B 1 623 ? -10.781 41.625 27.516 1 97.81 623 ALA B C 1
ATOM 10983 O O . ALA B 1 623 ? -10.938 42.812 27.75 1 97.81 623 ALA B O 1
ATOM 10984 N N . PRO B 1 624 ? -11.398 40.719 28.266 1 96.69 624 PRO B N 1
ATOM 10985 C CA . PRO B 1 624 ? -12.359 41.094 29.297 1 96.69 624 PRO B CA 1
ATOM 10986 C C . PRO B 1 624 ? -11.695 41.688 30.531 1 96.69 624 PRO B C 1
ATOM 10988 O O . PRO B 1 624 ? -12.328 42.469 31.266 1 96.69 624 PRO B O 1
ATOM 10991 N N . GLN B 1 625 ? -10.422 41.344 30.734 1 97.25 625 GLN B N 1
ATOM 10992 C CA . GLN B 1 625 ? -9.828 41.781 32 1 97.25 625 GLN B CA 1
ATOM 10993 C C . GLN B 1 625 ? -8.656 42.75 31.75 1 97.25 625 GLN B C 1
ATOM 10995 O O . GLN B 1 625 ? -7.793 42.906 32.625 1 97.25 625 GLN B O 1
ATOM 11000 N N . GLY B 1 626 ? -8.547 43.25 30.594 1 97.5 626 GLY B N 1
ATOM 11001 C CA . GLY B 1 626 ? -7.594 44.312 30.359 1 97.5 626 GLY B CA 1
ATOM 11002 C C . GLY B 1 626 ? -6.633 44.031 29.234 1 97.5 626 GLY B C 1
ATOM 11003 O O . GLY B 1 626 ? -6.477 42.875 28.828 1 97.5 626 GLY B O 1
ATOM 11004 N N . ILE B 1 627 ? -5.98 45.062 28.641 1 97.94 627 ILE B N 1
ATOM 11005 C CA . ILE B 1 627 ? -4.973 45 27.594 1 97.94 627 ILE B CA 1
ATOM 11006 C C . ILE B 1 627 ? -3.764 45.844 28 1 97.94 627 ILE B C 1
ATOM 11008 O O . ILE B 1 627 ? -3.914 46.969 28.5 1 97.94 627 ILE B O 1
ATOM 11012 N N . ALA B 1 628 ? -2.635 45.281 27.891 1 97.75 628 ALA B N 1
ATOM 11013 C CA . ALA B 1 628 ? -1.412 46 28.203 1 97.75 628 ALA B CA 1
ATOM 11014 C C . ALA B 1 628 ? -0.368 45.844 27.109 1 97.75 628 ALA B C 1
ATOM 11016 O O . ALA B 1 628 ? -0.209 44.75 26.562 1 97.75 628 ALA B O 1
ATOM 11017 N N . ALA B 1 629 ? 0.253 46.875 26.703 1 97.44 629 ALA B N 1
ATOM 11018 C CA . ALA B 1 629 ? 1.425 46.875 25.828 1 97.44 629 ALA B CA 1
ATOM 11019 C C . ALA B 1 629 ? 2.602 47.562 26.5 1 97.44 629 ALA B C 1
ATOM 11021 O O . ALA B 1 629 ? 2.494 48.75 26.859 1 97.44 629 ALA B O 1
ATOM 11022 N N . VAL B 1 630 ? 3.699 46.875 26.672 1 97.94 630 VAL B N 1
ATOM 11023 C CA . VAL B 1 630 ? 4.793 47.438 27.438 1 97.94 630 VAL B CA 1
ATOM 11024 C C . VAL B 1 630 ? 6.117 47.219 26.703 1 97.94 630 VAL B C 1
ATOM 11026 O O . VAL B 1 630 ? 6.32 46.188 26.078 1 97.94 630 VAL B O 1
ATOM 11029 N N . THR B 1 631 ? 7.016 48.188 26.734 1 98.12 631 THR B N 1
ATOM 11030 C CA . THR B 1 631 ? 8.359 48.125 26.172 1 98.12 631 THR B CA 1
ATOM 11031 C C . THR B 1 631 ? 9.289 49.094 26.906 1 98.12 631 THR B C 1
ATOM 11033 O O . THR B 1 631 ? 8.867 50.156 27.328 1 98.12 631 THR B O 1
ATOM 11036 N N . PRO B 1 632 ? 10.523 48.719 27.156 1 96.38 632 PRO B N 1
ATOM 11037 C CA . PRO B 1 632 ? 11.477 49.688 27.703 1 96.38 632 PRO B CA 1
ATOM 11038 C C . PRO B 1 632 ? 11.922 50.719 26.688 1 96.38 632 PRO B C 1
ATOM 11040 O O . PRO B 1 632 ? 12.617 51.688 27.047 1 96.38 632 PRO B O 1
ATOM 11043 N N . GLU B 1 633 ? 11.438 50.594 25.484 1 97.31 633 GLU B N 1
ATOM 11044 C CA . GLU B 1 633 ? 11.828 51.531 24.406 1 97.31 633 GLU B CA 1
ATOM 11045 C C . GLU B 1 633 ? 10.641 52.344 23.938 1 97.31 633 GLU B C 1
ATOM 11047 O O . GLU B 1 633 ? 9.812 52.781 24.734 1 97.31 633 GLU B O 1
ATOM 11052 N N . THR B 1 634 ? 10.516 52.531 22.594 1 97 634 THR B N 1
ATOM 11053 C CA . THR B 1 634 ? 9.539 53.5 22.062 1 97 634 THR B CA 1
ATOM 11054 C C . THR B 1 634 ? 8.25 52.781 21.656 1 97 634 THR B C 1
ATOM 11056 O O . THR B 1 634 ? 8.289 51.656 21.141 1 97 634 THR B O 1
ATOM 11059 N N . THR B 1 635 ? 7.141 53.406 22.062 1 96.5 635 THR B N 1
ATOM 11060 C CA . THR B 1 635 ? 5.836 52.969 21.562 1 96.5 635 THR B CA 1
ATOM 11061 C C . THR B 1 635 ? 5.27 54 20.594 1 96.5 635 THR B C 1
ATOM 11063 O O . THR B 1 635 ? 5.363 55.219 20.812 1 96.5 635 THR B O 1
ATOM 11066 N N . LEU B 1 636 ? 4.77 53.531 19.438 1 96.81 636 LEU B N 1
ATOM 11067 C CA . LEU B 1 636 ? 4.16 54.406 18.453 1 96.81 636 LEU B CA 1
ATOM 11068 C C . LEU B 1 636 ? 2.742 53.938 18.125 1 96.81 636 LEU B C 1
ATOM 11070 O O . LEU B 1 636 ? 2.52 52.781 17.812 1 96.81 636 LEU B O 1
ATOM 11074 N N . LEU B 1 637 ? 1.745 54.844 18.281 1 96.12 637 LEU B N 1
ATOM 11075 C CA . LEU B 1 637 ? 0.419 54.719 17.688 1 96.12 637 LEU B CA 1
ATOM 11076 C C . LEU B 1 637 ? 0.221 55.781 16.594 1 96.12 637 LEU B C 1
ATOM 11078 O O . LEU B 1 637 ? 0.219 56.969 16.875 1 96.12 637 LEU B O 1
ATOM 11082 N N . HIS B 1 638 ? 0.146 55.312 15.328 1 96.44 638 HIS B N 1
ATOM 11083 C CA . HIS B 1 638 ? 0.014 56.25 14.211 1 96.44 638 HIS B CA 1
ATOM 11084 C C . HIS B 1 638 ? -1.192 55.906 13.344 1 96.44 638 HIS B C 1
ATOM 11086 O O . HIS B 1 638 ? -1.341 54.75 12.914 1 96.44 638 HIS B O 1
ATOM 11092 N N . SER B 1 639 ? -2.066 56.875 13.086 1 97 639 SER B N 1
ATOM 11093 C CA . SER B 1 639 ? -3.254 56.688 12.258 1 97 639 SER B CA 1
ATOM 11094 C C . SER B 1 639 ? -3.375 57.75 11.195 1 97 639 SER B C 1
ATOM 11096 O O . SER B 1 639 ? -2.936 58.906 11.398 1 97 639 SER B O 1
ATOM 11098 N N . GLY B 1 640 ? -3.941 57.5 10.039 1 95.25 640 GLY B N 1
ATOM 11099 C CA . GLY B 1 640 ? -4.113 58.438 8.945 1 95.25 640 GLY B CA 1
ATOM 11100 C C . GLY B 1 640 ? -5.371 59.281 9.07 1 95.25 640 GLY B C 1
ATOM 11101 O O . GLY B 1 640 ? -5.383 60.469 8.688 1 95.25 640 GLY B O 1
ATOM 11102 N N . LYS B 1 641 ? -6.422 58.781 9.633 1 95.5 641 LYS B N 1
ATOM 11103 C CA . LYS B 1 641 ? -7.695 59.5 9.617 1 95.5 641 LYS B CA 1
ATOM 11104 C C . LYS B 1 641 ? -8.07 60 11.008 1 95.5 641 LYS B C 1
ATOM 11106 O O . LYS B 1 641 ? -8.578 61.094 11.164 1 95.5 641 LYS B O 1
ATOM 11111 N N . GLY B 1 642 ? -7.957 59.094 11.922 1 95.94 642 GLY B N 1
ATOM 11112 C CA . GLY B 1 642 ? -8.312 59.5 13.266 1 95.94 642 GLY B CA 1
ATOM 11113 C C . GLY B 1 642 ? -7.66 58.656 14.344 1 95.94 642 GLY B C 1
ATOM 11114 O O . GLY B 1 642 ? -7.426 57.469 14.148 1 95.94 642 GLY B O 1
ATOM 11115 N N . LEU B 1 643 ? -7.379 59.344 15.5 1 96.94 643 LEU B N 1
ATOM 11116 C CA . LEU B 1 643 ? -6.906 58.656 16.703 1 96.94 643 LEU B CA 1
ATOM 11117 C C . LEU B 1 643 ? -7.848 58.938 17.875 1 96.94 643 LEU B C 1
ATOM 11119 O O . LEU B 1 643 ? -8.07 60.094 18.25 1 96.94 643 LEU B O 1
ATOM 11123 N N . TYR B 1 644 ? -8.445 57.875 18.328 1 96.94 644 TYR B N 1
ATOM 11124 C CA . TYR B 1 644 ? -9.375 58.031 19.438 1 96.94 644 TYR B CA 1
ATOM 11125 C C . TYR B 1 644 ? -8.859 57.281 20.672 1 96.94 644 TYR B C 1
ATOM 11127 O O . TYR B 1 644 ? -8.594 56.094 20.625 1 96.94 644 TYR B O 1
ATOM 11135 N N . LEU B 1 645 ? -8.609 58 21.719 1 96.81 645 LEU B N 1
ATOM 11136 C CA . LEU B 1 645 ? -8.266 57.469 23.031 1 96.81 645 LEU B CA 1
ATOM 11137 C C . LEU B 1 645 ? -9.398 57.688 24.016 1 96.81 645 LEU B C 1
ATOM 11139 O O . LEU B 1 645 ? -9.609 58.844 24.469 1 96.81 645 LEU B O 1
ATOM 11143 N N . GLN B 1 646 ? -10.117 56.625 24.375 1 96.56 646 GLN B N 1
ATOM 11144 C CA . GLN B 1 646 ? -11.352 56.781 25.125 1 96.56 646 GLN B CA 1
ATOM 11145 C C . GLN B 1 646 ? -11.398 55.875 26.344 1 96.56 646 GLN B C 1
ATOM 11147 O O . GLN B 1 646 ? -10.898 54.75 26.297 1 96.56 646 GLN B O 1
ATOM 11152 N N . SER B 1 647 ? -11.977 56.375 27.469 1 96.94 647 SER B N 1
ATOM 11153 C CA . SER B 1 647 ? -12.234 55.562 28.656 1 96.94 647 SER B CA 1
ATOM 11154 C C . SER B 1 647 ? -13.539 55.938 29.328 1 96.94 647 SER B C 1
ATOM 11156 O O . SER B 1 647 ? -13.914 57.125 29.328 1 96.94 647 SER B O 1
ATOM 11158 N N . LEU B 1 648 ? -14.289 54.938 29.859 1 94.62 648 LEU B N 1
ATOM 11159 C CA . LEU B 1 648 ? -15.43 55.25 30.734 1 94.62 648 LEU B CA 1
ATOM 11160 C C . LEU B 1 648 ? -14.969 55.625 32.125 1 94.62 648 LEU B C 1
ATOM 11162 O O . LEU B 1 648 ? -15.703 56.281 32.875 1 94.62 648 LEU B O 1
ATOM 11166 N N . GLY B 1 649 ? -13.727 55.219 32.438 1 94.56 649 GLY B N 1
ATOM 11167 C CA . GLY B 1 649 ? -13.062 55.688 33.625 1 94.56 649 GLY B CA 1
ATOM 11168 C C . GLY B 1 649 ? -12.109 56.844 33.406 1 94.56 649 GLY B C 1
ATOM 11169 O O . GLY B 1 649 ? -12.383 57.719 32.594 1 94.56 649 GLY B O 1
ATOM 11170 N N . GLU B 1 650 ? -11.008 56.844 34.094 1 95.81 650 GLU B N 1
ATOM 11171 C CA . GLU B 1 650 ? -10.047 57.938 34 1 95.81 650 GLU B CA 1
ATOM 11172 C C . GLU B 1 650 ? -9.07 57.688 32.844 1 95.81 650 GLU B C 1
ATOM 11174 O O . GLU B 1 650 ? -8.805 56.562 32.469 1 95.81 650 GLU B O 1
ATOM 11179 N N . VAL B 1 651 ? -8.641 58.781 32.188 1 96.12 651 VAL B N 1
ATOM 11180 C CA . VAL B 1 651 ? -7.496 58.75 31.281 1 96.12 651 VAL B CA 1
ATOM 11181 C C . VAL B 1 651 ? -6.297 59.406 31.969 1 96.12 651 VAL B C 1
ATOM 11183 O O . VAL B 1 651 ? -6.383 60.562 32.406 1 96.12 651 VAL B O 1
ATOM 11186 N N . ASN B 1 652 ? -5.316 58.656 32.125 1 96.31 652 ASN B N 1
ATOM 11187 C CA . ASN B 1 652 ? -4.109 59.188 32.75 1 96.31 652 ASN B CA 1
ATOM 11188 C C . ASN B 1 652 ? -2.932 59.188 31.797 1 96.31 652 ASN B C 1
ATOM 11190 O O . ASN B 1 652 ? -2.525 58.125 31.297 1 96.31 652 ASN B O 1
ATOM 11194 N N . ILE B 1 653 ? -2.379 60.344 31.484 1 95.75 653 ILE B N 1
ATOM 11195 C CA . ILE B 1 653 ? -1.154 60.469 30.703 1 95.75 653 ILE B CA 1
ATOM 11196 C C . ILE B 1 653 ? -0.013 60.938 31.609 1 95.75 653 ILE B C 1
ATOM 11198 O O . ILE B 1 653 ? -0.08 62 32.219 1 95.75 653 ILE B O 1
ATOM 11202 N N . THR B 1 654 ? 0.945 60.125 31.781 1 95.25 654 THR B N 1
ATOM 11203 C CA . THR B 1 654 ? 2.02 60.406 32.719 1 95.25 654 THR B CA 1
ATOM 11204 C C . THR B 1 654 ? 3.383 60.25 32.062 1 95.25 654 THR B C 1
ATOM 11206 O O . THR B 1 654 ? 3.6 59.312 31.297 1 95.25 654 THR B O 1
ATOM 11209 N N . THR B 1 655 ? 4.348 61.156 32.281 1 95.31 655 THR B N 1
ATOM 11210 C CA . THR B 1 655 ? 5.703 61.094 31.766 1 95.31 655 THR B CA 1
ATOM 11211 C C . THR B 1 655 ? 6.719 61.531 32.812 1 95.31 655 THR B C 1
ATOM 11213 O O . THR B 1 655 ? 6.406 62.375 33.656 1 95.31 655 THR B O 1
ATOM 11216 N N . ALA B 1 656 ? 7.879 60.938 32.781 1 93.62 656 ALA B N 1
ATOM 11217 C CA . ALA B 1 656 ? 8.969 61.375 33.656 1 93.62 656 ALA B CA 1
ATOM 11218 C C . ALA B 1 656 ? 9.734 62.531 33.062 1 93.62 656 ALA B C 1
ATOM 11220 O O . ALA B 1 656 ? 10.555 63.156 33.75 1 93.62 656 ALA B O 1
ATOM 11221 N N . GLN B 1 657 ? 9.383 62.875 31.859 1 95.94 657 GLN B N 1
ATOM 11222 C CA . GLN B 1 657 ? 10.055 64 31.203 1 95.94 657 GLN B CA 1
ATOM 11223 C C . GLN B 1 657 ? 9.055 65.062 30.734 1 95.94 657 GLN B C 1
ATOM 11225 O O . GLN B 1 657 ? 8.336 65.625 31.547 1 95.94 657 GLN B O 1
ATOM 11230 N N . ARG B 1 658 ? 8.984 65.25 29.375 1 95.81 658 ARG B N 1
ATOM 11231 C CA . ARG B 1 658 ? 8.109 66.312 28.875 1 95.81 658 ARG B CA 1
ATOM 11232 C C . ARG B 1 658 ? 6.895 65.688 28.172 1 95.81 658 ARG B C 1
ATOM 11234 O O . ARG B 1 658 ? 6.969 64.625 27.578 1 95.81 658 ARG B O 1
ATOM 11241 N N . CYS B 1 659 ? 5.844 66.375 28.359 1 95.62 659 CYS B N 1
ATOM 11242 C CA . CYS B 1 659 ? 4.629 66.062 27.609 1 95.62 659 CYS B CA 1
ATOM 11243 C C . CYS B 1 659 ? 4.355 67.188 26.594 1 95.62 659 CYS B C 1
ATOM 11245 O O . CYS B 1 659 ? 4.273 68.375 26.953 1 95.62 659 CYS B O 1
ATOM 11247 N N . SER B 1 660 ? 4.34 66.812 25.344 1 95.81 660 SER B N 1
ATOM 11248 C CA . SER B 1 660 ? 4.066 67.812 24.297 1 95.81 660 SER B CA 1
ATOM 11249 C C . SER B 1 660 ? 2.797 67.438 23.531 1 95.81 660 SER B C 1
ATOM 11251 O O . SER B 1 660 ? 2.617 66.312 23.109 1 95.81 660 SER B O 1
ATOM 11253 N N . LEU B 1 661 ? 1.884 68.438 23.453 1 95.12 661 LEU B N 1
ATOM 11254 C CA . LEU B 1 661 ? 0.687 68.312 22.609 1 95.12 661 LEU B CA 1
ATOM 11255 C C . LEU B 1 661 ? 0.692 69.375 21.531 1 95.12 661 LEU B C 1
ATOM 11257 O O . LEU B 1 661 ? 0.697 70.562 21.844 1 95.12 661 LEU B O 1
ATOM 11261 N N . ASN B 1 662 ? 0.788 69 20.281 1 95.75 662 ASN B N 1
ATOM 11262 C CA . ASN B 1 662 ? 0.853 69.938 19.141 1 95.75 662 ASN B CA 1
ATOM 11263 C C . ASN B 1 662 ? -0.218 69.625 18.109 1 95.75 662 ASN B C 1
ATOM 11265 O O . ASN B 1 662 ? -0.379 68.438 17.703 1 95.75 662 ASN B O 1
ATOM 11269 N N . ALA B 1 663 ? -0.972 70.625 17.734 1 95.94 663 ALA B N 1
ATOM 11270 C CA . ALA B 1 663 ? -2.012 70.438 16.719 1 95.94 663 ALA B CA 1
ATOM 11271 C C . ALA B 1 663 ? -1.867 71.5 15.625 1 95.94 663 ALA B C 1
ATOM 11273 O O . ALA B 1 663 ? -1.586 72.688 15.914 1 95.94 663 ALA B O 1
ATOM 11274 N N . SER B 1 664 ? -2.047 71.188 14.398 1 94.62 664 SER B N 1
ATOM 11275 C CA . SER B 1 664 ? -1.916 72.125 13.289 1 94.62 664 SER B CA 1
ATOM 11276 C C . SER B 1 664 ? -3.098 73.062 13.242 1 94.62 664 SER B C 1
ATOM 11278 O O . SER B 1 664 ? -2.959 74.188 12.789 1 94.62 664 SER B O 1
ATOM 11280 N N . GLN B 1 665 ? -4.238 72.562 13.664 1 94.56 665 GLN B N 1
ATOM 11281 C CA . GLN B 1 665 ? -5.43 73.438 13.523 1 94.56 665 GLN B CA 1
ATOM 11282 C C . GLN B 1 665 ? -5.84 74 14.867 1 94.56 665 GLN B C 1
ATOM 11284 O O . GLN B 1 665 ? -5.707 75.188 15.078 1 94.56 665 GLN B O 1
ATOM 11289 N N . ALA B 1 666 ? -6.297 73.188 15.742 1 95.44 666 ALA B N 1
ATOM 11290 C CA . ALA B 1 666 ? -6.777 73.688 17.016 1 95.44 666 ALA B CA 1
ATOM 11291 C C . ALA B 1 666 ? -6.602 72.688 18.141 1 95.44 666 ALA B C 1
ATOM 11293 O O . ALA B 1 666 ? -6.57 71.5 17.906 1 95.44 666 ALA B O 1
ATOM 11294 N N . ILE B 1 667 ? -6.422 73.188 19.359 1 95.62 667 ILE B N 1
ATOM 11295 C CA . ILE B 1 667 ? -6.512 72.438 20.594 1 95.62 667 ILE B CA 1
ATOM 11296 C C . ILE B 1 667 ? -7.746 72.875 21.375 1 95.62 667 ILE B C 1
ATOM 11298 O O . ILE B 1 667 ? -7.977 74.062 21.578 1 95.62 667 ILE B O 1
ATOM 11302 N N . SER B 1 668 ? -8.555 71.938 21.641 1 95.31 668 SER B N 1
ATOM 11303 C CA . SER B 1 668 ? -9.758 72.25 22.422 1 95.31 668 SER B CA 1
ATOM 11304 C C . SER B 1 668 ? -9.836 71.375 23.672 1 95.31 668 SER B C 1
ATOM 11306 O O . SER B 1 668 ? -9.711 70.125 23.594 1 95.31 668 SER B O 1
ATOM 11308 N N . LEU B 1 669 ? -9.992 72 24.891 1 95.69 669 LEU B N 1
ATOM 11309 C CA . LEU B 1 669 ? -10.164 71.312 26.156 1 95.69 669 LEU B CA 1
ATOM 11310 C C . LEU B 1 669 ? -11.5 71.625 26.797 1 95.69 669 LEU B C 1
ATOM 11312 O O . LEU B 1 669 ? -11.875 72.812 26.844 1 95.69 669 LEU B O 1
ATOM 11316 N N . LEU B 1 670 ? -12.227 70.688 27.203 1 95.69 670 LEU B N 1
ATOM 11317 C CA . LEU B 1 670 ? -13.5 71 27.859 1 95.69 670 LEU B CA 1
ATOM 11318 C C . LEU B 1 670 ? -13.727 70.062 29.047 1 95.69 670 LEU B C 1
ATOM 11320 O O . LEU B 1 670 ? -13.656 68.812 28.906 1 95.69 670 LEU B O 1
ATOM 11324 N N . ALA B 1 671 ? -13.859 70.562 30.312 1 96.12 671 ALA B N 1
ATOM 11325 C CA . ALA B 1 671 ? -14.312 69.812 31.5 1 96.12 671 ALA B CA 1
ATOM 11326 C C . ALA B 1 671 ? -15.742 70.188 31.859 1 96.12 671 ALA B C 1
ATOM 11328 O O . ALA B 1 671 ? -16.062 71.375 32.062 1 96.12 671 ALA B O 1
ATOM 11329 N N . GLN B 1 672 ? -16.562 69.25 32.094 1 93.06 672 GLN B N 1
ATOM 11330 C CA . GLN B 1 672 ? -18 69.562 32.156 1 93.06 672 GLN B CA 1
ATOM 11331 C C . GLN B 1 672 ? -18.438 69.875 33.594 1 93.06 672 GLN B C 1
ATOM 11333 O O . GLN B 1 672 ? -19.141 70.812 33.812 1 93.06 672 GLN B O 1
ATOM 11338 N N . GLN B 1 673 ? -17.984 69 34.531 1 93.5 673 GLN B N 1
ATOM 11339 C CA . GLN B 1 673 ? -18.641 69 35.812 1 93.5 673 GLN B CA 1
ATOM 11340 C C . GLN B 1 673 ? -17.75 69.688 36.875 1 93.5 673 GLN B C 1
ATOM 11342 O O . GLN B 1 673 ? -18.188 70.562 37.625 1 93.5 673 GLN B O 1
ATOM 11347 N N . GLU B 1 674 ? -16.422 69.188 36.875 1 94.25 674 GLU B N 1
ATOM 11348 C CA . GLU B 1 674 ? -15.617 69.5 38.062 1 94.25 674 GLU B CA 1
ATOM 11349 C C . GLU B 1 674 ? -14.57 70.562 37.719 1 94.25 674 GLU B C 1
ATOM 11351 O O . GLU B 1 674 ? -13.75 70.938 38.562 1 94.25 674 GLU B O 1
ATOM 11356 N N . GLY B 1 675 ? -14.609 71.125 36.531 1 94.25 675 GLY B N 1
ATOM 11357 C CA . GLY B 1 675 ? -13.734 72.25 36.125 1 94.25 675 GLY B CA 1
ATOM 11358 C C . GLY B 1 675 ? -12.359 71.75 35.688 1 94.25 675 GLY B C 1
ATOM 11359 O O . GLY B 1 675 ? -12.18 70.625 35.344 1 94.25 675 GLY B O 1
ATOM 11360 N N . MET B 1 676 ? -11.359 72.812 35.594 1 95.5 676 MET B N 1
ATOM 11361 C CA . MET B 1 676 ? -10.008 72.562 35.094 1 95.5 676 MET B CA 1
ATOM 11362 C C . MET B 1 676 ? -8.969 73.125 36.031 1 95.5 676 MET B C 1
ATOM 11364 O O . MET B 1 676 ? -9.188 74.188 36.625 1 95.5 676 MET B O 1
ATOM 11368 N N . ARG B 1 677 ? -7.965 72.375 36.25 1 95.5 677 ARG B N 1
ATOM 11369 C CA . ARG B 1 677 ? -6.855 72.875 37.062 1 95.5 677 ARG B CA 1
ATOM 11370 C C . ARG B 1 677 ? -5.531 72.688 36.312 1 95.5 677 ARG B C 1
ATOM 11372 O O . ARG B 1 677 ? -5.172 71.625 35.906 1 95.5 677 ARG B O 1
ATOM 11379 N N . LEU B 1 678 ? -4.812 73.812 36.031 1 95.38 678 LEU B N 1
ATOM 11380 C CA . LEU B 1 678 ? -3.479 73.875 35.438 1 95.38 678 LEU B CA 1
ATOM 11381 C C . LEU B 1 678 ? -2.449 74.312 36.469 1 95.38 678 LEU B C 1
ATOM 11383 O O . LEU B 1 678 ? -2.535 75.438 36.969 1 95.38 678 LEU B O 1
ATOM 11387 N N . VAL B 1 679 ? -1.499 73.5 36.781 1 96.06 679 VAL B N 1
ATOM 11388 C CA . VAL B 1 679 ? -0.571 73.875 37.844 1 96.06 679 VAL B CA 1
ATOM 11389 C C . VAL B 1 679 ? 0.867 73.688 37.344 1 96.06 679 VAL B C 1
ATOM 11391 O O . VAL B 1 679 ? 1.241 72.625 36.844 1 96.06 679 VAL B O 1
ATOM 11394 N N . SER B 1 680 ? 1.668 74.75 37.406 1 95.75 680 SER B N 1
ATOM 11395 C CA . SER B 1 680 ? 3.123 74.688 37.344 1 95.75 680 SER B CA 1
ATOM 11396 C C . SER B 1 680 ? 3.744 74.688 38.719 1 95.75 680 SER B C 1
ATOM 11398 O O . SER B 1 680 ? 3.639 75.625 39.469 1 95.75 680 SER B O 1
ATOM 11400 N N . ALA B 1 681 ? 4.387 73.688 39.125 1 93.75 681 ALA B N 1
ATOM 11401 C CA . ALA B 1 681 ? 4.895 73.5 40.5 1 93.75 681 ALA B CA 1
ATOM 11402 C C . ALA B 1 681 ? 6.137 74.375 40.719 1 93.75 681 ALA B C 1
ATOM 11404 O O . ALA B 1 681 ? 6.195 75.188 41.656 1 93.75 681 ALA B O 1
ATOM 11405 N N . LYS B 1 682 ? 7.129 74.25 40 1 93 682 LYS B N 1
ATOM 11406 C CA . LYS B 1 682 ? 8.344 75 40.188 1 93 682 LYS B CA 1
ATOM 11407 C C . LYS B 1 682 ? 8.57 75.938 39 1 93 682 LYS B C 1
ATOM 11409 O O . LYS B 1 682 ? 9.023 77.062 39.156 1 93 682 LYS B O 1
ATOM 11414 N N . GLY B 1 683 ? 8.375 75.562 37.781 1 91.88 683 GLY B N 1
ATOM 11415 C CA . GLY B 1 683 ? 8.609 76.375 36.562 1 91.88 683 GLY B CA 1
ATOM 11416 C C . GLY B 1 683 ? 7.488 77.312 36.25 1 91.88 683 GLY B C 1
ATOM 11417 O O . GLY B 1 683 ? 6.445 77.312 36.906 1 91.88 683 GLY B O 1
ATOM 11418 N N . PRO B 1 684 ? 7.809 78.375 35.281 1 94.69 684 PRO B N 1
ATOM 11419 C CA . PRO B 1 684 ? 6.797 79.375 34.938 1 94.69 684 PRO B CA 1
ATOM 11420 C C . PRO B 1 684 ? 5.598 78.75 34.219 1 94.69 684 PRO B C 1
ATOM 11422 O O . PRO B 1 684 ? 5.699 77.625 33.656 1 94.69 684 PRO B O 1
ATOM 11425 N N . LEU B 1 685 ? 4.434 79.375 34.406 1 95.31 685 LEU B N 1
ATOM 11426 C CA . LEU B 1 685 ? 3.268 79.125 33.562 1 95.31 685 LEU B CA 1
ATOM 11427 C C . LEU B 1 685 ? 3.102 80.25 32.531 1 95.31 685 LEU B C 1
ATOM 11429 O O . LEU B 1 685 ? 2.803 81.375 32.875 1 95.31 685 LEU B O 1
ATOM 11433 N N . GLN B 1 686 ? 3.443 79.875 31.312 1 94.25 686 GLN B N 1
ATOM 11434 C CA . GLN B 1 686 ? 3.375 80.875 30.25 1 94.25 686 GLN B CA 1
ATOM 11435 C C . GLN B 1 686 ? 2.201 80.562 29.312 1 94.25 686 GLN B C 1
ATOM 11437 O O . GLN B 1 686 ? 2.078 79.438 28.781 1 94.25 686 GLN B O 1
ATOM 11442 N N . VAL B 1 687 ? 1.334 81.562 29.219 1 93.88 687 VAL B N 1
ATOM 11443 C CA . VAL B 1 687 ? 0.197 81.5 28.297 1 93.88 687 VAL B CA 1
ATOM 11444 C C . VAL B 1 687 ? 0.305 82.625 27.25 1 93.88 687 VAL B C 1
ATOM 11446 O O . VAL B 1 687 ? 0.317 83.812 27.594 1 93.88 687 VAL B O 1
ATOM 11449 N N . GLU B 1 688 ? 0.429 82.188 26.016 1 94.25 688 GLU B N 1
ATOM 11450 C CA . GLU B 1 688 ? 0.698 83.188 25 1 94.25 688 GLU B CA 1
ATOM 11451 C C . GLU B 1 688 ? -0.188 83 23.781 1 94.25 688 GLU B C 1
ATOM 11453 O O . GLU B 1 688 ? -0.429 81.875 23.359 1 94.25 688 GLU B O 1
ATOM 11458 N N . SER B 1 689 ? -0.774 84.125 23.25 1 94.81 689 SER B N 1
ATOM 11459 C CA . SER B 1 689 ? -1.379 84.188 21.922 1 94.81 689 SER B CA 1
ATOM 11460 C C . SER B 1 689 ? -0.534 85 20.953 1 94.81 689 SER B C 1
ATOM 11462 O O . SER B 1 689 ? -0.491 86.25 21.062 1 94.81 689 SER B O 1
ATOM 11464 N N . HIS B 1 690 ? -0.018 84.375 20.031 1 91.69 690 HIS B N 1
ATOM 11465 C CA . HIS B 1 690 ? 1.007 85.062 19.219 1 91.69 690 HIS B CA 1
ATOM 11466 C C . HIS B 1 690 ? 0.384 85.875 18.078 1 91.69 690 HIS B C 1
ATOM 11468 O O . HIS B 1 690 ? 0.94 86.875 17.672 1 91.69 690 HIS B O 1
ATOM 11474 N N . GLY B 1 691 ? -0.619 85.312 17.594 1 90.06 691 GLY B N 1
ATOM 11475 C CA . GLY B 1 691 ? -1.112 85.938 16.375 1 90.06 691 GLY B CA 1
ATOM 11476 C C . GLY B 1 691 ? -2.492 86.562 16.531 1 90.06 691 GLY B C 1
ATOM 11477 O O . GLY B 1 691 ? -3.014 87.188 15.594 1 90.06 691 GLY B O 1
ATOM 11478 N N . ASP B 1 692 ? -3.105 86.375 17.734 1 92.81 692 ASP B N 1
ATOM 11479 C CA . ASP B 1 692 ? -4.496 86.812 17.891 1 92.81 692 ASP B CA 1
ATOM 11480 C C . ASP B 1 692 ? -4.781 87.188 19.344 1 92.81 692 ASP B C 1
ATOM 11482 O O . ASP B 1 692 ? -3.861 87.562 20.094 1 92.81 692 ASP B O 1
ATOM 11486 N N . ILE B 1 693 ? -6.051 87.312 19.75 1 93.06 693 ILE B N 1
ATOM 11487 C CA . ILE B 1 693 ? -6.469 87.75 21.062 1 93.06 693 ILE B CA 1
ATOM 11488 C C . ILE B 1 693 ? -6.258 86.688 22.109 1 93.06 693 ILE B C 1
ATOM 11490 O O . ILE B 1 693 ? -6.125 85.5 21.781 1 93.06 693 ILE B O 1
ATOM 11494 N N . LEU B 1 694 ? -6.062 87.125 23.359 1 93.81 694 LEU B N 1
ATOM 11495 C CA . LEU B 1 694 ? -6.18 86.312 24.578 1 93.81 694 LEU B CA 1
ATOM 11496 C C . LEU B 1 694 ? -7.383 86.75 25.406 1 93.81 694 LEU B C 1
ATOM 11498 O O . LEU B 1 694 ? -7.516 87.938 25.734 1 93.81 694 LEU B O 1
ATOM 11502 N N . SER B 1 695 ? -8.242 85.875 25.547 1 93.5 695 SER B N 1
ATOM 11503 C CA . SER B 1 695 ? -9.438 86.25 26.297 1 93.5 695 SER B CA 1
ATOM 11504 C C . SER B 1 695 ? -9.656 85.312 27.5 1 93.5 695 SER B C 1
ATOM 11506 O O . SER B 1 695 ? -9.5 84.125 27.391 1 93.5 695 SER B O 1
ATOM 11508 N N . LEU B 1 696 ? -9.953 85.875 28.703 1 93.69 696 LEU B N 1
ATOM 11509 C CA . LEU B 1 696 ? -10.367 85.188 29.922 1 93.69 696 LEU B CA 1
ATOM 11510 C C . LEU B 1 696 ? -11.766 85.625 30.344 1 93.69 696 LEU B C 1
ATOM 11512 O O . LEU B 1 696 ? -12.031 86.812 30.562 1 93.69 696 LEU B O 1
ATOM 11516 N N . THR B 1 697 ? -12.641 84.75 30.375 1 93.06 697 THR B N 1
ATOM 11517 C CA . THR B 1 697 ? -14.023 85.062 30.703 1 93.06 697 THR B CA 1
ATOM 11518 C C . THR B 1 697 ? -14.57 84.062 31.734 1 93.06 697 THR B C 1
ATOM 11520 O O . THR B 1 697 ? -14.359 82.875 31.641 1 93.06 697 THR B O 1
ATOM 11523 N N . ALA B 1 698 ? -15.234 84.625 32.812 1 93.88 698 ALA B N 1
ATOM 11524 C CA . ALA B 1 698 ? -15.859 83.75 33.812 1 93.88 698 ALA B CA 1
ATOM 11525 C C . ALA B 1 698 ? -17.266 84.188 34.156 1 93.88 698 ALA B C 1
ATOM 11527 O O . ALA B 1 698 ? -17.562 85.375 34.062 1 93.88 698 ALA B O 1
ATOM 11528 N N . LEU B 1 699 ? -18.141 83.25 34.5 1 91.75 699 LEU B N 1
ATOM 11529 C CA . LEU B 1 699 ? -19.484 83.562 34.969 1 91.75 699 LEU B CA 1
ATOM 11530 C C . LEU B 1 699 ? -19.422 84.25 36.344 1 91.75 699 LEU B C 1
ATOM 11532 O O . LEU B 1 699 ? -20.125 85.25 36.562 1 91.75 699 LEU B O 1
ATOM 11536 N N . LYS B 1 700 ? -18.547 83.75 37.125 1 94.12 700 LYS B N 1
ATOM 11537 C CA . LYS B 1 700 ? -18.406 84.25 38.5 1 94.12 700 LYS B CA 1
ATOM 11538 C C . LYS B 1 700 ? -17.141 85.062 38.625 1 94.12 700 LYS B C 1
ATOM 11540 O O . LYS B 1 700 ? -16.766 85.812 37.719 1 94.12 700 LYS B O 1
ATOM 11545 N N . ASP B 1 701 ? -16.5 85 39.781 1 93.5 701 ASP B N 1
ATOM 11546 C CA . ASP B 1 701 ? -15.375 85.875 40.062 1 93.5 701 ASP B CA 1
ATOM 11547 C C . ASP B 1 701 ? -14.133 85.5 39.281 1 93.5 701 ASP B C 1
ATOM 11549 O O . ASP B 1 701 ? -13.93 84.25 39.031 1 93.5 701 ASP B O 1
ATOM 11553 N N . ILE B 1 702 ? -13.391 86.5 38.781 1 94.19 702 ILE B N 1
ATOM 11554 C CA . ILE B 1 702 ? -12.023 86.25 38.312 1 94.19 702 ILE B CA 1
ATOM 11555 C C . ILE B 1 702 ? -11.047 86.812 39.344 1 94.19 702 ILE B C 1
ATOM 11557 O O . ILE B 1 702 ? -11.148 88 39.781 1 94.19 702 ILE B O 1
ATOM 11561 N N . THR B 1 703 ? -10.25 85.938 39.844 1 94.38 703 THR B N 1
ATOM 11562 C CA . THR B 1 703 ? -9.234 86.375 40.781 1 94.38 703 THR B CA 1
ATOM 11563 C C . THR B 1 703 ? -7.836 86.188 40.188 1 94.38 703 THR B C 1
ATOM 11565 O O . THR B 1 703 ? -7.504 85.125 39.688 1 94.38 703 THR B O 1
ATOM 11568 N N . VAL B 1 704 ? -7.016 87.312 40.156 1 93.88 704 VAL B N 1
ATOM 11569 C CA . VAL B 1 704 ? -5.605 87.25 39.781 1 93.88 704 VAL B CA 1
ATOM 11570 C C . VAL B 1 704 ? -4.738 87.688 40.969 1 93.88 704 VAL B C 1
ATOM 11572 O O . VAL B 1 704 ? -4.848 88.812 41.469 1 93.88 704 VAL B O 1
ATOM 11575 N N . GLN B 1 705 ? -3.906 86.75 41.406 1 94.25 705 GLN B N 1
ATOM 11576 C CA . GLN B 1 705 ? -3.182 87 42.656 1 94.25 705 GLN B CA 1
ATOM 11577 C C . GLN B 1 705 ? -1.715 86.625 42.531 1 94.25 705 GLN B C 1
ATOM 11579 O O . GLN B 1 705 ? -1.4 85.5 42.062 1 94.25 705 GLN B O 1
ATOM 11584 N N . SER B 1 706 ? -0.801 87.562 42.844 1 94 706 SER B N 1
ATOM 11585 C CA . SER B 1 706 ? 0.609 87.25 43.094 1 94 706 SER B CA 1
ATOM 11586 C C . SER B 1 706 ? 0.915 87.25 44.594 1 94 706 SER B C 1
ATOM 11588 O O . SER B 1 706 ? 0.729 88.312 45.25 1 94 706 SER B O 1
ATOM 11590 N N . THR B 1 707 ? 1.467 86.25 45.094 1 92.88 707 THR B N 1
ATOM 11591 C CA . THR B 1 707 ? 1.554 86.125 46.562 1 92.88 707 THR B CA 1
ATOM 11592 C C . THR B 1 707 ? 2.867 86.75 47.062 1 92.88 707 THR B C 1
ATOM 11594 O O . THR B 1 707 ? 2.965 87.125 48.219 1 92.88 707 THR B O 1
ATOM 11597 N N . GLN B 1 708 ? 3.871 86.688 46.281 1 93.81 708 GLN B N 1
ATOM 11598 C CA . GLN B 1 708 ? 5.148 87.188 46.75 1 93.81 708 GLN B CA 1
ATOM 11599 C C . GLN B 1 708 ? 5.766 88.125 45.719 1 93.81 708 GLN B C 1
ATOM 11601 O O . GLN B 1 708 ? 6.891 88.625 45.906 1 93.81 708 GLN B O 1
ATOM 11606 N N . GLY B 1 709 ? 4.988 88.312 44.656 1 92.38 709 GLY B N 1
ATOM 11607 C CA . GLY B 1 709 ? 5.559 89.062 43.562 1 92.38 709 GLY B CA 1
ATOM 11608 C C . GLY B 1 709 ? 4.73 90.312 43.219 1 92.38 709 GLY B C 1
ATOM 11609 O O . GLY B 1 709 ? 4.035 90.875 44.094 1 92.38 709 GLY B O 1
ATOM 11610 N N . HIS B 1 710 ? 5.008 90.812 41.969 1 93.38 710 HIS B N 1
ATOM 11611 C CA . HIS B 1 710 ? 4.355 92 41.438 1 93.38 710 HIS B CA 1
ATOM 11612 C C . HIS B 1 710 ? 3.373 91.625 40.312 1 93.38 710 HIS B C 1
ATOM 11614 O O . HIS B 1 710 ? 3.6 90.688 39.594 1 93.38 710 HIS B O 1
ATOM 11620 N N . LEU B 1 711 ? 2.186 92.375 40.344 1 92.62 711 LEU B N 1
ATOM 11621 C CA . LEU B 1 711 ? 1.229 92.25 39.25 1 92.62 711 LEU B CA 1
ATOM 11622 C C . LEU B 1 711 ? 1.372 93.438 38.281 1 92.62 711 LEU B C 1
ATOM 11624 O O . LEU B 1 711 ? 1.261 94.562 38.688 1 92.62 711 LEU B O 1
ATOM 11628 N N . GLN B 1 712 ? 1.732 93 37.094 1 92.56 712 GLN B N 1
ATOM 11629 C CA . GLN B 1 712 ? 1.93 94.062 36.094 1 92.56 712 GLN B CA 1
ATOM 11630 C C . GLN B 1 712 ? 1.029 93.875 34.875 1 92.56 712 GLN B C 1
ATOM 11632 O O . GLN B 1 712 ? 0.995 92.75 34.312 1 92.56 712 GLN B O 1
ATOM 11637 N N . LEU B 1 713 ? 0.217 95 34.531 1 93.5 713 LEU B N 1
ATOM 11638 C CA . LEU B 1 713 ? -0.583 95 33.312 1 93.5 713 LEU B CA 1
ATOM 11639 C C . LEU B 1 713 ? -0.061 96.125 32.344 1 93.5 713 LEU B C 1
ATOM 11641 O O . LEU B 1 713 ? 0.076 97.25 32.75 1 93.5 713 LEU B O 1
ATOM 11645 N N . THR B 1 714 ? 0.323 95.688 31.219 1 93 714 THR B N 1
ATOM 11646 C CA . THR B 1 714 ? 0.823 96.625 30.25 1 93 714 THR B CA 1
ATOM 11647 C C . THR B 1 714 ? 0.217 96.375 28.875 1 93 714 THR B C 1
ATOM 11649 O O . THR B 1 714 ? -0.012 95.188 28.5 1 93 714 THR B O 1
ATOM 11652 N N . ALA B 1 715 ? -0.125 97.5 28.188 1 93.38 715 ALA B N 1
ATOM 11653 C CA . ALA B 1 715 ? -0.683 97.375 26.844 1 93.38 715 ALA B CA 1
ATOM 11654 C C . ALA B 1 715 ? -0.218 98.5 25.938 1 93.38 715 ALA B C 1
ATOM 11656 O O . ALA B 1 715 ? -0.092 99.625 26.375 1 93.38 715 ALA B O 1
ATOM 11657 N N . LYS B 1 716 ? -0.019 98.125 24.688 1 91.12 716 LYS B N 1
ATOM 11658 C CA . LYS B 1 716 ? 0.437 99.125 23.719 1 91.12 716 LYS B CA 1
ATOM 11659 C C . LYS B 1 716 ? -0.677 100.125 23.375 1 91.12 716 LYS B C 1
ATOM 11661 O O . LYS B 1 716 ? -0.433 101.312 23.25 1 91.12 716 LYS B O 1
ATOM 11666 N N . ASN B 1 717 ? -1.833 99.625 23.297 1 93.62 717 ASN B N 1
ATOM 11667 C CA . ASN B 1 717 ? -2.912 100.5 22.812 1 93.62 717 ASN B CA 1
ATOM 11668 C C . ASN B 1 717 ? -3.92 100.812 23.906 1 93.62 717 ASN B C 1
ATOM 11670 O O . ASN B 1 717 ? -5.121 100.875 23.656 1 93.62 717 ASN B O 1
ATOM 11674 N N . GLY B 1 718 ? -3.473 100.875 25.078 1 93.5 718 GLY B N 1
ATOM 11675 C CA . GLY B 1 718 ? -4.281 101.375 26.172 1 93.5 718 GLY B CA 1
ATOM 11676 C C . GLY B 1 718 ? -4.793 100.25 27.094 1 93.5 718 GLY B C 1
ATOM 11677 O O . GLY B 1 718 ? -4.758 99.062 26.734 1 93.5 718 GLY B O 1
ATOM 11678 N N . ILE B 1 719 ? -5.273 100.562 28.328 1 94.94 719 ILE B N 1
ATOM 11679 C CA . ILE B 1 719 ? -5.867 99.75 29.359 1 94.94 719 ILE B CA 1
ATOM 11680 C C . ILE B 1 719 ? -7.188 100.312 29.828 1 94.94 719 ILE B C 1
ATOM 11682 O O . ILE B 1 719 ? -7.277 101.562 30.062 1 94.94 719 ILE B O 1
ATOM 11686 N N . THR B 1 720 ? -8.141 99.5 29.766 1 94.31 720 THR B N 1
ATOM 11687 C CA . THR B 1 720 ? -9.43 100 30.25 1 94.31 720 THR B CA 1
ATOM 11688 C C . THR B 1 720 ? -9.953 99.062 31.359 1 94.31 720 THR B C 1
ATOM 11690 O O . THR B 1 720 ? -10.031 97.875 31.172 1 94.31 720 THR B O 1
ATOM 11693 N N . LEU B 1 721 ? -10.305 99.625 32.5 1 94.06 721 LEU B N 1
ATOM 11694 C CA . LEU B 1 721 ? -11.031 98.938 33.594 1 94.06 721 LEU B CA 1
ATOM 11695 C C . LEU B 1 721 ? -12.445 99.5 33.719 1 94.06 721 LEU B C 1
ATOM 11697 O O . LEU B 1 721 ? -12.625 100.75 33.906 1 94.06 721 LEU B O 1
ATOM 11701 N N . GLY B 1 722 ? -13.352 98.688 33.531 1 92.44 722 GLY B N 1
ATOM 11702 C CA . GLY B 1 722 ? -14.703 99.25 33.531 1 92.44 722 GLY B CA 1
ATOM 11703 C C . GLY B 1 722 ? -15.688 98.375 34.312 1 92.44 722 GLY B C 1
ATOM 11704 O O . GLY B 1 722 ? -15.609 97.188 34.312 1 92.44 722 GLY B O 1
ATOM 11705 N N . CYS B 1 723 ? -16.625 99.125 35.031 1 92.94 723 CYS B N 1
ATOM 11706 C CA . CYS B 1 723 ? -17.688 98.5 35.812 1 92.94 723 CYS B CA 1
ATOM 11707 C C . CYS B 1 723 ? -18.812 99.5 36.094 1 92.94 723 CYS B C 1
ATOM 11709 O O . CYS B 1 723 ? -18.547 100.625 36.5 1 92.94 723 CYS B O 1
ATOM 11711 N N . GLY B 1 724 ? -20.031 99.188 35.875 1 87.19 724 GLY B N 1
ATOM 11712 C CA . GLY B 1 724 ? -21.188 100 36.219 1 87.19 724 GLY B CA 1
ATOM 11713 C C . GLY B 1 724 ? -21.172 101.375 35.562 1 87.19 724 GLY B C 1
ATOM 11714 O O . GLY B 1 724 ? -21.578 102.375 36.188 1 87.19 724 GLY B O 1
ATOM 11715 N N . GLY B 1 725 ? -20.609 101.5 34.531 1 86.69 725 GLY B N 1
ATOM 11716 C CA . GLY B 1 725 ? -20.516 102.75 33.812 1 86.69 725 GLY B CA 1
ATOM 11717 C C . GLY B 1 725 ? -19.266 103.5 34.156 1 86.69 725 GLY B C 1
ATOM 11718 O O . GLY B 1 725 ? -18.906 104.438 33.406 1 86.69 725 GLY B O 1
ATOM 11719 N N . ALA B 1 726 ? -18.719 103.188 35.25 1 93.56 726 ALA B N 1
ATOM 11720 C CA . ALA B 1 726 ? -17.453 103.875 35.625 1 93.56 726 ALA B CA 1
ATOM 11721 C C . ALA B 1 726 ? -16.281 103.188 34.969 1 93.56 726 ALA B C 1
ATOM 11723 O O . ALA B 1 726 ? -16.328 101.938 34.656 1 93.56 726 ALA B O 1
ATOM 11724 N N . TYR B 1 727 ? -15.219 103.938 34.594 1 93.88 727 TYR B N 1
ATOM 11725 C CA . TYR B 1 727 ? -14.062 103.312 33.969 1 93.88 727 TYR B CA 1
ATOM 11726 C C . TYR B 1 727 ? -12.781 104.125 34.281 1 93.88 727 TYR B C 1
ATOM 11728 O O . TYR B 1 727 ? -12.836 105.312 34.531 1 93.88 727 TYR B O 1
ATOM 11736 N N . ILE B 1 728 ? -11.688 103.375 34.344 1 94.12 728 ILE B N 1
ATOM 11737 C CA . ILE B 1 728 ? -10.336 103.938 34.312 1 94.12 728 ILE B CA 1
ATOM 11738 C C . ILE B 1 728 ? -9.648 103.562 33 1 94.12 728 ILE B C 1
ATOM 11740 O O . ILE B 1 728 ? -9.547 102.375 32.688 1 94.12 728 ILE B O 1
ATOM 11744 N N . ARG B 1 729 ? -9.305 104.625 32.281 1 93.69 729 ARG B N 1
ATOM 11745 C CA . ARG B 1 729 ? -8.75 104.312 30.953 1 93.69 729 ARG B CA 1
ATOM 11746 C C . ARG B 1 729 ? -7.367 105 30.812 1 93.69 729 ARG B C 1
ATOM 11748 O O . ARG B 1 729 ? -7.203 106.188 31.047 1 93.69 729 ARG B O 1
ATOM 11755 N N . LEU B 1 730 ? -6.445 104.125 30.547 1 94.19 730 LEU B N 1
ATOM 11756 C CA . LEU B 1 730 ? -5.113 104.562 30.141 1 94.19 730 LEU B CA 1
ATOM 11757 C C . LEU B 1 730 ? -4.969 104.562 28.625 1 94.19 730 LEU B C 1
ATOM 11759 O O . LEU B 1 730 ? -5.039 103.5 28 1 94.19 730 LEU B O 1
ATOM 11763 N N . THR B 1 731 ? -4.805 105.875 28.109 1 92.75 731 THR B N 1
ATOM 11764 C CA . THR B 1 731 ? -4.777 105.938 26.656 1 92.75 731 THR B CA 1
ATOM 11765 C C . THR B 1 731 ? -3.346 105.875 26.125 1 92.75 731 THR B C 1
ATOM 11767 O O . THR B 1 731 ? -2.395 106.188 26.859 1 92.75 731 THR B O 1
ATOM 11770 N N . PRO B 1 732 ? -3.203 105.625 24.906 1 91.19 732 PRO B N 1
ATOM 11771 C CA . PRO B 1 732 ? -1.863 105.562 24.328 1 91.19 732 PRO B CA 1
ATOM 11772 C C . PRO B 1 732 ? -1.168 106.938 24.281 1 91.19 732 PRO B C 1
ATOM 11774 O O . PRO B 1 732 ? 0.059 107 24.172 1 91.19 732 PRO B O 1
ATOM 11777 N N . GLN B 1 733 ? -1.808 108 24.453 1 87.88 733 GLN B N 1
ATOM 11778 C CA . GLN B 1 733 ? -1.265 109.312 24.406 1 87.88 733 GLN B CA 1
ATOM 11779 C C . GLN B 1 733 ? -0.75 109.75 25.766 1 87.88 733 GLN B C 1
ATOM 11781 O O . GLN B 1 733 ? -0.169 110.875 25.906 1 87.88 733 GLN B O 1
ATOM 11786 N N . GLY B 1 734 ? -1.052 109 26.734 1 88.38 734 GLY B N 1
ATOM 11787 C CA . GLY B 1 734 ? -0.542 109.25 28.078 1 88.38 734 GLY B CA 1
ATOM 11788 C C . GLY B 1 734 ? -1.558 109.938 28.969 1 88.38 734 GLY B C 1
ATOM 11789 O O . GLY B 1 734 ? -1.191 110.562 29.953 1 88.38 734 GLY B O 1
ATOM 11790 N N . GLU B 1 735 ? -2.734 109.75 28.5 1 91.12 735 GLU B N 1
ATOM 11791 C CA . GLU B 1 735 ? -3.793 110.312 29.328 1 91.12 735 GLU B CA 1
ATOM 11792 C C . GLU B 1 735 ? -4.406 109.25 30.234 1 91.12 735 GLU B C 1
ATOM 11794 O O . GLU B 1 735 ? -4.488 108.062 29.875 1 91.12 735 GLU B O 1
ATOM 11799 N N . ILE B 1 736 ? -4.824 109.625 31.5 1 93.5 736 ILE B N 1
ATOM 11800 C CA . ILE B 1 736 ? -5.59 108.812 32.406 1 93.5 736 ILE B CA 1
ATOM 11801 C C . ILE B 1 736 ? -6.98 109.375 32.625 1 93.5 736 ILE B C 1
ATOM 11803 O O . ILE B 1 736 ? -7.121 110.562 33.062 1 93.5 736 ILE B O 1
ATOM 11807 N N . GLN B 1 737 ? -7.875 108.688 32.219 1 92.75 737 GLN B N 1
ATOM 11808 C CA . GLN B 1 737 ? -9.258 109.125 32.406 1 92.75 737 GLN B CA 1
ATOM 11809 C C . GLN B 1 737 ? -9.922 108.312 33.531 1 92.75 737 GLN B C 1
ATOM 11811 O O . GLN B 1 737 ? -9.992 107.062 33.5 1 92.75 737 GLN B O 1
ATOM 11816 N N . ILE B 1 738 ? -10.328 108.938 34.594 1 94.88 738 ILE B N 1
ATOM 11817 C CA . ILE B 1 738 ? -11.094 108.312 35.688 1 94.88 738 ILE B CA 1
ATOM 11818 C C . ILE B 1 738 ? -12.508 108.938 35.688 1 94.88 738 ILE B C 1
ATOM 11820 O O . ILE B 1 738 ? -12.727 110 36.219 1 94.88 738 ILE B O 1
ATOM 11824 N N . HIS B 1 739 ? -13.328 108.25 35 1 92.69 739 HIS B N 1
ATOM 11825 C CA . HIS B 1 739 ? -14.672 108.75 34.719 1 92.69 739 HIS B CA 1
ATOM 11826 C C . HIS B 1 739 ? -15.727 107.875 35.344 1 92.69 739 HIS B C 1
ATOM 11828 O O . HIS B 1 739 ? -15.57 106.625 35.375 1 92.69 739 HIS B O 1
ATOM 11834 N N . GLY B 1 740 ? -16.766 108.438 35.969 1 91.5 740 GLY B N 1
ATOM 11835 C CA . GLY B 1 740 ? -17.875 107.688 36.5 1 91.5 740 GLY B CA 1
ATOM 11836 C C . GLY B 1 740 ? -19.141 108.5 36.719 1 91.5 740 GLY B C 1
ATOM 11837 O O . GLY B 1 740 ? -19.062 109.688 36.906 1 91.5 740 GLY B O 1
ATOM 11838 N N . PRO B 1 741 ? -20.25 107.812 36.594 1 90.19 741 PRO B N 1
ATOM 11839 C CA . PRO B 1 741 ? -21.5 108.5 36.875 1 90.19 741 PRO B CA 1
ATOM 11840 C C . PRO B 1 741 ? -21.672 108.812 38.375 1 90.19 741 PRO B C 1
ATOM 11842 O O . PRO B 1 741 ? -22.406 109.75 38.75 1 90.19 741 PRO B O 1
ATOM 11845 N N . GLY B 1 742 ? -20.938 108.125 39.156 1 89.19 742 GLY B N 1
ATOM 11846 C CA . GLY B 1 742 ? -21.047 108.312 40.594 1 89.19 742 GLY B CA 1
ATOM 11847 C C . GLY B 1 742 ? -19.891 109.062 41.188 1 89.19 742 GLY B C 1
ATOM 11848 O O . GLY B 1 742 ? -19.125 109.75 40.469 1 89.19 742 GLY B O 1
ATOM 11849 N N . VAL B 1 743 ? -19.781 108.938 42.5 1 91.75 743 VAL B N 1
ATOM 11850 C CA . VAL B 1 743 ? -18.781 109.688 43.25 1 91.75 743 VAL B CA 1
ATOM 11851 C C . VAL B 1 743 ? -17.406 109.062 43.031 1 91.75 743 VAL B C 1
ATOM 11853 O O . VAL B 1 743 ? -17.25 107.875 43 1 91.75 743 VAL B O 1
ATOM 11856 N N . ILE B 1 744 ? -16.359 109.875 42.719 1 92.25 744 ILE B N 1
ATOM 11857 C CA . ILE B 1 744 ? -14.945 109.5 42.812 1 92.25 744 ILE B CA 1
ATOM 11858 C C . ILE B 1 744 ? -14.383 109.875 44.156 1 92.25 744 ILE B C 1
ATOM 11860 O O . ILE B 1 744 ? -14.234 111.062 44.469 1 92.25 744 ILE B O 1
ATOM 11864 N N . SER B 1 745 ? -14.156 109 44.938 1 92.06 745 SER B N 1
ATOM 11865 C CA . SER B 1 745 ? -13.719 109.25 46.312 1 92.06 745 SER B CA 1
ATOM 11866 C C . SER B 1 745 ? -12.211 109.062 46.438 1 92.06 745 SER B C 1
ATOM 11868 O O . SER B 1 745 ? -11.68 108 46.125 1 92.06 745 SER B O 1
ATOM 11870 N N . LEU B 1 746 ? -11.414 110.062 46.844 1 91.31 746 LEU B N 1
ATOM 11871 C CA . LEU B 1 746 ? -9.984 110 47.125 1 91.31 746 LEU B CA 1
ATOM 11872 C C . LEU B 1 746 ? -9.719 110.125 48.625 1 91.31 746 LEU B C 1
ATOM 11874 O O . LEU B 1 746 ? -9.906 111.188 49.188 1 91.31 746 LEU B O 1
ATOM 11878 N N . LYS B 1 747 ? -9.297 109.125 49.188 1 89.62 747 LYS B N 1
ATOM 11879 C CA . LYS B 1 747 ? -8.992 109.125 50.625 1 89.62 747 LYS B CA 1
ATOM 11880 C C . LYS B 1 747 ? -7.512 108.875 50.875 1 89.62 747 LYS B C 1
ATOM 11882 O O . LYS B 1 747 ? -7.023 107.75 50.594 1 89.62 747 LYS B O 1
ATOM 11887 N N . GLY B 1 748 ? -6.699 109.812 51.312 1 86.06 748 GLY B N 1
ATOM 11888 C CA . GLY B 1 748 ? -5.277 109.75 51.625 1 86.06 748 GLY B CA 1
ATOM 11889 C C . GLY B 1 748 ? -4.625 111.125 51.625 1 86.06 748 GLY B C 1
ATOM 11890 O O . GLY B 1 748 ? -5.312 112.125 51.594 1 86.06 748 GLY B O 1
ATOM 11891 N N . GLN B 1 749 ? -3.314 111.125 51.906 1 89.31 749 GLN B N 1
ATOM 11892 C CA . GLN B 1 749 ? -2.572 112.312 51.719 1 89.31 749 GLN B CA 1
ATOM 11893 C C . GLN B 1 749 ? -2.389 112.688 50.25 1 89.31 749 GLN B C 1
ATOM 11895 O O . GLN B 1 749 ? -2.039 111.812 49.438 1 89.31 749 GLN B O 1
ATOM 11900 N N . HIS B 1 750 ? -2.783 113.875 49.812 1 88.19 750 HIS B N 1
ATOM 11901 C CA . HIS B 1 750 ? -2.803 114.188 48.406 1 88.19 750 HIS B CA 1
ATOM 11902 C C . HIS B 1 750 ? -1.576 115 48 1 88.19 750 HIS B C 1
ATOM 11904 O O . HIS B 1 750 ? -1.247 116 48.656 1 88.19 750 HIS B O 1
ATOM 11910 N N . ASP B 1 751 ? -0.965 114.562 47.094 1 89.62 751 ASP B N 1
ATOM 11911 C CA . ASP B 1 751 ? 0.167 115.312 46.5 1 89.62 751 ASP B CA 1
ATOM 11912 C C . ASP B 1 751 ? -0.019 115.438 45 1 89.62 751 ASP B C 1
ATOM 11914 O O . ASP B 1 751 ? 0.07 114.5 44.25 1 89.62 751 ASP B O 1
ATOM 11918 N N . LEU B 1 752 ? -0.322 116.625 44.406 1 88.75 752 LEU B N 1
ATOM 11919 C CA . LEU B 1 752 ? -0.534 116.938 43 1 88.75 752 LEU B CA 1
ATOM 11920 C C . LEU B 1 752 ? 0.687 117.625 42.406 1 88.75 752 LEU B C 1
ATOM 11922 O O . LEU B 1 752 ? 1.117 118.688 42.906 1 88.75 752 LEU B O 1
ATOM 11926 N N . GLN B 1 753 ? 1.236 117.062 41.531 1 89.88 753 GLN B N 1
ATOM 11927 C CA . GLN B 1 753 ? 2.441 117.625 40.938 1 89.88 753 GLN B CA 1
ATOM 11928 C C . GLN B 1 753 ? 2.307 117.688 39.406 1 89.88 753 GLN B C 1
ATOM 11930 O O . GLN B 1 753 ? 1.279 117.312 38.844 1 89.88 753 GLN B O 1
ATOM 11935 N N . GLY B 1 754 ? 3.375 118.312 38.688 1 87.19 754 GLY B N 1
ATOM 11936 C CA . GLY B 1 754 ? 3.391 118.375 37.219 1 87.19 754 GLY B CA 1
ATOM 11937 C C . GLY B 1 754 ? 3.574 117.062 36.531 1 87.19 754 GLY B C 1
ATOM 11938 O O . GLY B 1 754 ? 3.74 116 37.188 1 87.19 754 GLY B O 1
ATOM 11939 N N . PRO B 1 755 ? 3.533 117.062 35.219 1 88.19 755 PRO B N 1
ATOM 11940 C CA . PRO B 1 755 ? 3.531 115.812 34.438 1 88.19 755 PRO B CA 1
ATOM 11941 C C . PRO B 1 755 ? 4.852 115.062 34.531 1 88.19 755 PRO B C 1
ATOM 11943 O O . PRO B 1 755 ? 5.918 115.625 34.594 1 88.19 755 PRO B O 1
ATOM 11946 N N . VAL B 1 756 ? 4.773 113.625 34.594 1 91.44 756 VAL B N 1
ATOM 11947 C CA . VAL B 1 756 ? 5.91 112.75 34.562 1 91.44 756 VAL B CA 1
ATOM 11948 C C . VAL B 1 756 ? 5.562 111.5 33.719 1 91.44 756 VAL B C 1
ATOM 11950 O O . VAL B 1 756 ? 4.391 111.125 33.594 1 91.44 756 VAL B O 1
ATOM 11953 N N . SER B 1 757 ? 6.629 110.938 33 1 89.06 757 SER B N 1
ATOM 11954 C CA . SER B 1 757 ? 6.391 109.75 32.156 1 89.06 757 SER B CA 1
ATOM 11955 C C . SER B 1 757 ? 7.344 108.625 32.5 1 89.06 757 SER B C 1
ATOM 11957 O O . SER B 1 757 ? 8.484 108.875 32.906 1 89.06 757 SER B O 1
ATOM 11959 N N . GLU B 1 758 ? 6.816 107.375 32.469 1 90 758 GLU B N 1
ATOM 11960 C CA . GLU B 1 758 ? 7.609 106.188 32.625 1 90 758 GLU B CA 1
ATOM 11961 C C . GLU B 1 758 ? 7.348 105.188 31.5 1 90 758 GLU B C 1
ATOM 11963 O O . GLU B 1 758 ? 6.203 105 31.078 1 90 758 GLU B O 1
ATOM 11968 N N . GLU B 1 759 ? 8.492 104.5 31 1 87.81 759 GLU B N 1
ATOM 11969 C CA . GLU B 1 759 ? 8.375 103.562 29.891 1 87.81 759 GLU B CA 1
ATOM 11970 C C . GLU B 1 759 ? 8.281 102.125 30.391 1 87.81 759 GLU B C 1
ATOM 11972 O O . GLU B 1 759 ? 8.969 101.75 31.344 1 87.81 759 GLU B O 1
ATOM 11977 N N . PHE B 1 760 ? 7.293 101.312 29.938 1 89.62 760 PHE B N 1
ATOM 11978 C CA . PHE B 1 760 ? 7.109 99.875 30.234 1 89.62 760 PHE B CA 1
ATOM 11979 C C . PHE B 1 760 ? 7.348 99.062 29 1 89.62 760 PHE B C 1
ATOM 11981 O O . PHE B 1 760 ? 6.473 98.938 28.141 1 89.62 760 PHE B O 1
ATOM 11988 N N . PRO B 1 761 ? 8.492 98.312 28.953 1 87.88 761 PRO B N 1
ATOM 11989 C CA . PRO B 1 761 ? 8.82 97.562 27.766 1 87.88 761 PRO B CA 1
ATOM 11990 C C . PRO B 1 761 ? 7.875 96.375 27.578 1 87.88 761 PRO B C 1
ATOM 11992 O O . PRO B 1 761 ? 7.461 95.75 28.547 1 87.88 761 PRO B O 1
ATOM 11995 N N . LEU B 1 762 ? 7.449 96.188 26.266 1 89.38 762 LEU B N 1
ATOM 11996 C CA . LEU B 1 762 ? 6.609 95.062 25.891 1 89.38 762 LEU B CA 1
ATOM 11997 C C . LEU B 1 762 ? 7.426 94 25.141 1 89.38 762 LEU B C 1
ATOM 11999 O O . LEU B 1 762 ? 8.336 94.375 24.375 1 89.38 762 LEU B O 1
ATOM 12003 N N . PRO B 1 763 ? 7.164 92.688 25.438 1 87.19 763 PRO B N 1
ATOM 12004 C CA . PRO B 1 763 ? 7.918 91.625 24.781 1 87.19 763 PRO B CA 1
ATOM 12005 C C . PRO B 1 763 ? 7.613 91.5 23.281 1 87.19 763 PRO B C 1
ATOM 12007 O O . PRO B 1 763 ? 6.555 92 22.828 1 87.19 763 PRO B O 1
ATOM 12010 N N . GLU B 1 764 ? 8.625 90.938 22.406 1 84.31 764 GLU B N 1
ATOM 12011 C CA . GLU B 1 764 ? 8.422 90.688 20.984 1 84.31 764 GLU B CA 1
ATOM 12012 C C . GLU B 1 764 ? 7.844 89.312 20.734 1 84.31 764 GLU B C 1
ATOM 12014 O O . GLU B 1 764 ? 8.414 88.312 21.172 1 84.31 764 GLU B O 1
ATOM 12019 N N . LEU B 1 765 ? 6.59 89.375 20.25 1 86.75 765 LEU B N 1
ATOM 12020 C CA . LEU B 1 765 ? 5.992 88.062 19.859 1 86.75 765 LEU B CA 1
ATOM 12021 C C . LEU B 1 765 ? 6.352 87.75 18.422 1 86.75 765 LEU B C 1
ATOM 12023 O O . LEU B 1 765 ? 6.625 88.625 17.609 1 86.75 765 LEU B O 1
ATOM 12027 N N . PRO B 1 766 ? 6.477 86.375 18.125 1 77.31 766 PRO B N 1
ATOM 12028 C CA . PRO B 1 766 ? 6.91 86 16.797 1 77.31 766 PRO B CA 1
ATOM 12029 C C . PRO B 1 766 ? 6.098 86.625 15.672 1 77.31 766 PRO B C 1
ATOM 12031 O O . PRO B 1 766 ? 6.637 86.875 14.602 1 77.31 766 PRO B O 1
ATOM 12034 N N . ALA B 1 767 ? 4.738 86.75 15.859 1 67.12 767 ALA B N 1
ATOM 12035 C CA . ALA B 1 767 ? 3.906 87.312 14.797 1 67.12 767 ALA B CA 1
ATOM 12036 C C . ALA B 1 767 ? 4.215 88.812 14.586 1 67.12 767 ALA B C 1
ATOM 12038 O O . ALA B 1 767 ? 3.844 89.375 13.555 1 67.12 767 ALA B O 1
ATOM 12039 N N . SER B 1 768 ? 4.859 89.438 15.633 1 57.53 768 SER B N 1
ATOM 12040 C CA . SER B 1 768 ? 5.223 90.812 15.531 1 57.53 768 SER B CA 1
ATOM 12041 C C . SER B 1 768 ? 6.441 91 14.633 1 57.53 768 SER B C 1
ATOM 12043 O O . SER B 1 768 ? 6.754 92.125 14.242 1 57.53 768 SER B O 1
ATOM 12045 N N . VAL B 1 769 ? 7.219 89.938 14.703 1 49.72 769 VAL B N 1
ATOM 12046 C CA . VAL B 1 769 ? 8.461 90 13.938 1 49.72 769 VAL B CA 1
ATOM 12047 C C . VAL B 1 769 ? 8.156 89.75 12.461 1 49.72 769 VAL B C 1
ATOM 12049 O O . VAL B 1 769 ? 7.168 89.125 12.117 1 49.72 769 VAL B O 1
ATOM 12052 N N . CYS B 1 770 ? 8.844 90.25 11.578 1 48.34 770 CYS B N 1
ATOM 12053 C CA . CYS B 1 770 ? 8.852 90.375 10.117 1 48.34 770 CYS B CA 1
ATOM 12054 C C . CYS B 1 770 ? 8.688 89 9.508 1 48.34 770 CYS B C 1
ATOM 12056 O O . CYS B 1 770 ? 9.547 88.125 9.672 1 48.34 770 CYS B O 1
ATOM 12058 N N . LYS B 1 771 ? 7.598 88.438 9.102 1 48.69 771 LYS B N 1
ATOM 12059 C CA . LYS B 1 771 ? 7.074 87.25 8.398 1 48.69 771 LYS B CA 1
ATOM 12060 C C . LYS B 1 771 ? 8.078 86.75 7.375 1 48.69 771 LYS B C 1
ATOM 12062 O O . LYS B 1 771 ? 8.031 85.562 6.988 1 48.69 771 LYS B O 1
ATOM 12067 N N . GLU B 1 772 ? 8.797 87.625 6.812 1 46.47 772 GLU B N 1
ATOM 12068 C CA . GLU B 1 772 ? 9.781 87.25 5.809 1 46.47 772 GLU B CA 1
ATOM 12069 C C . GLU B 1 772 ? 10.875 86.375 6.414 1 46.47 772 GLU B C 1
ATOM 12071 O O . GLU B 1 772 ? 11.43 85.5 5.738 1 46.47 772 GLU B O 1
ATOM 12076 N N . CYS B 1 773 ? 11.18 86.438 7.66 1 44.22 773 CYS B N 1
ATOM 12077 C CA . CYS B 1 773 ? 12.258 85.688 8.266 1 44.22 773 CYS B CA 1
ATOM 12078 C C . CYS B 1 773 ? 11.766 84.312 8.734 1 44.22 773 CYS B C 1
ATOM 12080 O O . CYS B 1 773 ? 12.531 83.375 8.758 1 44.22 773 CYS B O 1
ATOM 12082 N N . LEU B 1 774 ? 10.57 84.188 9.18 1 45.81 774 LEU B N 1
ATOM 12083 C CA . LEU B 1 774 ? 10.047 82.875 9.664 1 45.81 774 LEU B CA 1
ATOM 12084 C C . LEU B 1 774 ? 9.68 82 8.5 1 45.81 774 LEU B C 1
ATOM 12086 O O . LEU B 1 774 ? 9.766 80.75 8.609 1 45.81 774 LEU B O 1
ATOM 12090 N N . LYS B 1 775 ? 9.125 82.375 7.438 1 49.53 775 LYS B N 1
ATOM 12091 C CA . LYS B 1 775 ? 8.953 81.562 6.227 1 49.53 775 LYS B CA 1
ATOM 12092 C C . LYS B 1 775 ? 10.266 80.938 5.805 1 49.53 775 LYS B C 1
ATOM 12094 O O . LYS B 1 775 ? 10.266 79.812 5.281 1 49.53 775 LYS B O 1
ATOM 12099 N N . LYS B 1 776 ? 11.398 81.5 5.953 1 50.22 776 LYS B N 1
ATOM 12100 C CA . LYS B 1 776 ? 12.68 80.938 5.582 1 50.22 776 LYS B CA 1
ATOM 12101 C C . LYS B 1 776 ? 13.031 79.75 6.5 1 50.22 776 LYS B C 1
ATOM 12103 O O . LYS B 1 776 ? 13.617 78.75 6.055 1 50.22 776 LYS B O 1
ATOM 12108 N N . ALA B 1 777 ? 12.578 79.625 7.688 1 46.5 777 ALA B N 1
ATOM 12109 C CA . ALA B 1 777 ? 12.898 78.562 8.602 1 46.5 777 ALA B CA 1
ATOM 12110 C C . ALA B 1 777 ? 12.016 77.312 8.336 1 46.5 777 ALA B C 1
ATOM 12112 O O . ALA B 1 777 ? 12.477 76.188 8.398 1 46.5 777 ALA B O 1
ATOM 12113 N N . GLN B 1 778 ? 10.711 77.5 8.148 1 45.19 778 GLN B N 1
ATOM 12114 C CA . GLN B 1 778 ? 9.805 76.375 7.945 1 45.19 778 GLN B CA 1
ATOM 12115 C C . GLN B 1 778 ? 10.086 75.688 6.621 1 45.19 778 GLN B C 1
ATOM 12117 O O . GLN B 1 778 ? 9.836 74.5 6.484 1 45.19 778 GLN B O 1
ATOM 12122 N N . ALA B 1 779 ? 10.367 76.375 5.645 1 46.62 779 ALA B N 1
ATOM 12123 C CA . ALA B 1 779 ? 10.727 75.688 4.41 1 46.62 779 ALA B CA 1
ATOM 12124 C C . ALA B 1 779 ? 11.781 74.625 4.664 1 46.62 779 ALA B C 1
ATOM 12126 O O . ALA B 1 779 ? 11.828 73.625 3.963 1 46.62 779 ALA B O 1
ATOM 12127 N N . LEU B 1 780 ? 12.672 74.875 5.52 1 40.72 780 LEU B N 1
ATOM 12128 C CA . LEU B 1 780 ? 13.719 73.875 5.785 1 40.72 780 LEU B CA 1
ATOM 12129 C C . LEU B 1 780 ? 13.133 72.625 6.461 1 40.72 780 LEU B C 1
ATOM 12131 O O . LEU B 1 780 ? 13.703 71.562 6.379 1 40.72 780 LEU B O 1
ATOM 12135 N N . ALA B 1 781 ? 12.07 72.75 7.293 1 41.69 781 ALA B N 1
ATOM 12136 C CA . ALA B 1 781 ? 11.648 71.625 8.086 1 41.69 781 ALA B CA 1
ATOM 12137 C C . ALA B 1 781 ? 10.75 70.688 7.273 1 41.69 781 ALA B C 1
ATOM 12139 O O . ALA B 1 781 ? 10.359 69.625 7.754 1 41.69 781 ALA B O 1
ATOM 12140 N N . GLN B 1 782 ? 10.039 71.062 6.227 1 39.97 782 GLN B N 1
ATOM 12141 C CA . GLN B 1 782 ? 9.039 70.25 5.562 1 39.97 782 GLN B CA 1
ATOM 12142 C C . GLN B 1 782 ? 9.695 69.062 4.859 1 39.97 782 GLN B C 1
ATOM 12144 O O . GLN B 1 782 ? 9.867 69.062 3.639 1 39.97 782 GLN B O 1
ATOM 12149 N N . GLY B 1 783 ? 10.703 68.438 5.293 1 34.06 783 GLY B N 1
ATOM 12150 C CA . GLY B 1 783 ? 11.203 67.312 4.531 1 34.06 783 GLY B CA 1
ATOM 12151 C C . GLY B 1 783 ? 10.281 66.062 4.578 1 34.06 783 GLY B C 1
ATOM 12152 O O . GLY B 1 783 ? 10.688 65 4.227 1 34.06 783 GLY B O 1
ATOM 12153 N N . PHE B 1 784 ? 9.016 66 5.34 1 35.06 784 PHE B N 1
ATOM 12154 C CA . PHE B 1 784 ? 8.523 64.625 5.449 1 35.06 784 PHE B CA 1
ATOM 12155 C C . PHE B 1 784 ? 7.906 64.188 4.133 1 35.06 784 PHE B C 1
ATOM 12157 O O . PHE B 1 784 ? 7.105 64.938 3.533 1 35.06 784 PHE B O 1
ATOM 12164 N N . VAL B 1 785 ? 8.328 63.125 3.379 1 37.28 785 VAL B N 1
ATOM 12165 C CA . VAL B 1 785 ? 8.078 62.438 2.113 1 37.28 785 VAL B CA 1
ATOM 12166 C C . VAL B 1 785 ? 6.766 61.656 2.189 1 37.28 785 VAL B C 1
ATOM 12168 O O . VAL B 1 785 ? 6.598 60.812 3.051 1 37.28 785 VAL B O 1
ATOM 12171 N N . PRO B 1 786 ? 5.645 62.125 1.708 1 31.98 786 PRO B N 1
ATOM 12172 C CA . PRO B 1 786 ? 4.418 61.344 1.552 1 31.98 786 PRO B CA 1
ATOM 12173 C C . PRO B 1 786 ? 4.637 60.031 0.775 1 31.98 786 PRO B C 1
ATOM 12175 O O . PRO B 1 786 ? 5.344 60.031 -0.236 1 31.98 786 PRO B O 1
ATOM 12178 N N . ARG B 1 787 ? 4.617 58.844 1.361 1 34.44 787 ARG B N 1
ATOM 12179 C CA . ARG B 1 787 ? 4.68 57.594 0.615 1 34.44 787 ARG B CA 1
ATOM 12180 C C . ARG B 1 787 ? 3.543 57.5 -0.397 1 34.44 787 ARG B C 1
ATOM 12182 O O . ARG B 1 787 ? 2.381 57.719 -0.056 1 34.44 787 ARG B O 1
ATOM 12189 N N . GLU B 1 788 ? 3.84 57.844 -1.646 1 27.39 788 GLU B N 1
ATOM 12190 C CA . GLU B 1 788 ? 2.967 57.531 -2.777 1 27.39 788 GLU B CA 1
ATOM 12191 C C . GLU B 1 788 ? 2.369 56.156 -2.67 1 27.39 788 GLU B C 1
ATOM 12193 O O . GLU B 1 788 ? 3.094 55.156 -2.475 1 27.39 788 GLU B O 1
ATOM 12198 N N . ALA B 1 789 ? 1.112 56.094 -2.256 1 26.7 789 ALA B N 1
ATOM 12199 C CA . ALA B 1 789 ? 0.43 54.875 -2.707 1 26.7 789 ALA B CA 1
ATOM 12200 C C . ALA B 1 789 ? 0.415 54.781 -4.23 1 26.7 789 ALA B C 1
ATOM 12202 O O . ALA B 1 789 ? 0.167 55.781 -4.914 1 26.7 789 ALA B O 1
#

Solvent-accessible surface area (backbone atoms only — not comparable to full-atom values): 84804 Å² total; per-residue (Å²): 130,82,77,76,73,79,65,84,49,64,43,48,59,47,48,53,90,53,83,70,65,58,43,51,45,31,36,41,32,42,41,32,55,62,48,69,38,43,30,43,37,30,26,37,22,69,61,78,75,77,48,64,81,60,42,36,70,23,48,29,35,41,34,41,40,48,78,60,59,78,57,96,75,64,72,70,61,50,77,66,35,63,49,40,25,24,21,49,27,39,31,43,60,42,48,58,95,69,33,24,39,34,33,37,27,39,23,35,71,67,54,56,30,60,28,23,27,34,50,43,74,44,63,64,40,19,68,70,52,49,47,48,47,47,42,32,75,73,66,65,47,52,76,81,40,41,44,82,56,62,86,71,76,66,60,64,34,64,46,45,55,47,64,84,34,23,48,36,60,47,44,44,25,57,32,14,68,75,27,34,34,32,43,77,46,52,41,76,88,76,70,37,39,25,42,39,35,25,58,52,70,81,61,44,45,74,82,49,71,36,40,58,45,68,89,46,92,83,67,66,79,83,67,58,28,33,33,78,73,45,77,46,75,46,79,29,62,46,29,17,32,24,36,49,81,39,82,92,53,67,84,61,79,31,62,22,63,34,46,90,72,73,76,61,82,70,40,49,60,74,47,78,46,77,63,82,78,38,86,45,18,58,45,59,85,45,93,74,32,53,64,66,15,23,21,27,52,17,42,52,52,42,29,36,38,54,56,62,22,41,41,32,36,31,35,29,53,52,78,71,70,51,57,46,28,30,40,26,41,45,66,64,87,87,48,50,64,58,40,49,72,16,25,30,26,42,30,36,40,36,38,36,36,80,91,42,73,61,39,32,40,36,32,26,31,64,59,50,95,87,46,52,86,41,48,80,26,71,84,74,66,69,53,36,35,28,44,60,27,26,31,30,28,75,47,84,86,42,92,52,56,50,58,50,99,81,67,23,34,23,35,38,50,67,76,49,79,75,90,57,61,69,43,55,57,44,50,77,28,48,64,61,60,93,39,76,59,97,90,48,62,58,82,68,80,56,37,48,68,27,38,30,32,34,30,40,58,92,20,32,66,64,40,56,28,32,61,29,20,32,58,34,59,80,21,32,53,68,46,19,54,90,42,36,48,37,31,37,39,32,43,93,82,52,38,34,40,38,38,32,44,43,86,94,48,24,19,39,39,41,37,36,48,68,80,66,40,34,37,42,35,31,11,44,34,55,50,97,85,66,44,78,73,50,56,16,34,38,43,39,30,53,38,77,36,70,49,73,31,52,57,27,44,79,49,68,69,68,84,45,74,72,64,55,67,49,74,67,68,47,65,72,52,46,53,53,42,51,49,52,48,49,54,49,52,55,46,29,54,54,22,52,74,67,75,44,76,59,65,81,55,61,61,56,47,53,34,44,57,26,49,47,81,36,72,30,24,15,37,40,36,33,24,72,80,31,49,78,50,78,45,79,38,62,42,76,48,78,34,73,59,49,36,77,48,76,33,79,48,61,42,78,47,76,42,88,38,66,42,77,47,77,32,72,41,55,44,71,48,77,29,64,67,77,23,41,78,47,74,26,65,58,50,65,35,76,46,76,25,49,84,37,59,38,77,47,75,38,64,43,64,42,79,46,77,30,67,82,36,66,41,74,47,74,37,77,84,32,47,77,50,75,60,94,76,23,34,40,35,31,32,47,79,2,28,39,37,45,38,32,89,48,73,48,71,47,53,36,86,83,80,89,76,81,73,45,69,50,87,78,91,75,85,88,43,72,62,70,53,57,58,68,55,51,49,46,48,51,54,60,62,55,61,74,71,84,76,81,127,132,78,73,74,70,76,65,83,50,64,42,48,59,46,47,54,90,52,81,67,65,56,41,50,45,32,37,42,31,40,40,31,56,62,46,71,38,44,30,44,36,30,26,36,20,67,60,76,76,77,49,65,84,59,41,52,75,23,49,29,36,42,34,39,39,48,79,62,62,76,58,96,76,65,72,71,61,51,77,64,36,62,50,37,23,23,22,80,40,77,43,81,76,48,72,58,96,72,35,24,38,35,33,37,28,41,24,36,71,67,56,61,30,63,72,43,73,44,56,43,76,47,62,65,40,19,70,69,53,50,49,48,47,47,41,32,74,76,65,66,46,51,77,82,38,41,47,84,56,62,87,71,77,65,61,63,35,63,46,47,57,46,60,87,35,23,48,36,60,46,47,47,24,56,33,14,68,74,28,35,36,33,43,77,45,53,40,77,88,77,71,37,38,24,41,40,36,26,56,50,69,82,60,44,44,74,82,49,68,36,40,57,44,69,89,44,94,82,66,66,78,80,65,60,29,34,33,75,53,32,42,39,36,36,60,30,51,45,31,15,31,25,34,47,80,39,52,83,52,54,85,60,78,30,62,23,61,34,45,92,71,73,77,61,74,49,38,37,46,44,31,44,46,75,63,81,79,35,84,45,18,57,47,61,86,43,93,73,33,53,65,66,15,24,21,27,51,17,43,51,51,40,30,35,38,54,56,62,20,42,41,33,37,33,35,29,50,52,78,72,70,53,55,45,28,30,38,25,42,45,65,61,87,62,49,51,66,57,40,47,72,15,26,31,28,42,28,36,41,35,39,36,35,82,89,43,74,61,38,32,42,35,33,25,30,62,59,49,95,86,46,52,85,40,49,80,27,71,83,74,65,69,38,75,59,66,43,60,26,24,32,32,28,74,48,84,85,40,90,48,33,49,42,38,86,70,42,23,33,22,36,39,51,68,78,48,79,76,89,58,62,68,42,56,59,41,51,78,28,48,57,44,27,85,32,39,26,74,55,19,24,50,46,69,66,62,40,49,67,42,39,29,32,33,29,20,48,63,7,32,65,65,38,57,28,32,62,44,77,53,69,46,92,92,49,63,69,94,64,42,89,91,43,69,54,47,48,73,51,70,47,95,62,50,37,35,40,38,40,32,63,43,87,94,48,40,26,40,39,40,38,28,51,33,78,59,29,15,37,42,36,35,36,44,33,55,46,99,84,67,43,78,29,46,71,50,73,48,81,51,47,61,55,43,78,47,80,46,33,62,34,12,37,40,39,32,14,63,65,47,75,92,67,55,71,62,85,69,69,46,65,72,53,46,51,54,43,52,49,52,48,49,54,49,53,56,41,30,57,54,21,53,64,69,77,45,76,59,66,82,55,62,52,56,48,51,46,44,57,26,50,46,80,35,74,32,67,36,81,47,76,42,40,84,54,36,75,47,78,51,46,89,48,57,73,45,84,45,47,60,67,30,79,44,83,45,44,76,38,52,75,44,79,47,50,71,58,50,76,45,79,48,46,66,66,41,77,38,79,48,41,69,68,68,37,75,45,81,43,42,68,66,21,63,73,44,76,45,39,41,50,40,54,73,45,82,47,44,66,47,58,74,46,80,45,42,76,72,42,51,80,44,81,48,40,55,54,14,38,36,39,38,14,42,26,13,35,42,35,39,44,71,88,72,47,77,45,81,43,19,60,37,63,74,47,77,47,54,48,78,47,78,43,66,72,78,88,82,90,78,91,70,77,88,43,74,65,75,43,69,64,76,61,56,58,61,56,53,67,69,66,68,67,83,75,77,78,79,126

Foldseek 3Di:
DPPPPPLLQQKDKDWPPDPWDWRWFKKKKKAFKLDKIKMKTKTKTQDPPDDCVRAAFTKMKMFHWDQQPPDPPPRDTDTDAMDIAGWHDKDFDADDPRITMIITMGIHPLVCLQVAFDKAKDAFAFLVRVLVCCCCVVVNDDPQQEEEDEPADTGGDGMDIDDGGGSSLVNSLSCLQQQKIWGWGADPVVRHIYIYIYRALVQFAEDAEAEADPPDPPPPVVGKHWYPKDKDFDAFAQKEKEAEADVVCHPDGQIEIEGLVVDDPRYDHYHYYYDSPARAQFDLPDLCTHGRHVNSSRLLVNLQRVQRGMKMKIKILDPNDHARYWYAYDDDPVDDVQNNQTWGWRMKMWIDGSPDGTMIITMTGGDDNRHDDRDNSDDDQFADWWFKWWWWDLDPPDPDFDADPVRFTDIAGPSHPDDDRTRSNGRTAAEDFPFDDDPDTDDDGDHTGWMFIWDADVSRPSRIHGDGTDADPVRDDPADPVQVQKDWDAHPQGQIWIFGRPPPQTKIKGWGCPPHIWIWIAAFDADPVRHTDDGGIDGDDPDDDDDDDQLAAEAEPDDDPVPPDDPLPDVVQLVVLVVQLVVLVVVQVVCVVVVHDRDDSVVSVVCSVCPRSNVHHYYHYYYPPDDDDDDPDDDDDDDDPDDDDDDPDDDDDDDPDDDDDDDPPDDTDDDDPPDDDDDDDPDDDDDDDQADDDDDDDPDDDDDDDDPDDDDDDDQAKDWDDDPAWIWIQGNVGDTDTDDPDDDDDDDDDDDDDDDDDDDDDDDGPNNPDVVVVCVVVVVVPPPDPDDD/DPPPPPLLQQKDKDWPPDPWDWRWFKKKKKAFKLDKIKMKTKTKTQDPPCDCVRAAFTKMKMFHWADQPPDPPDRDTDTDAMDIAGWHDKDFDADDPRITMIMTMGIHPLVVQQVAFDKAKDAFAFLVRVLVCCCCVVVNDDPQAEEEDEPADTGGDGMDIRDGGGSSLVNSLSCLQQQKIWGWGADPVVRHIYIYIYRALVQFAEDAEAEADPPDPPPCVVGKHKYPKDKDFDAFAQKEKEAEADVVCHPDGQIDIEGLPVDDPSYDDYHYYYDSPARAQFDLPDLCTHGRHVNSSRLLVNLQRVQRGMKMKIKILDPNDHARYWYAYDDPPVDDPQNNQTWHWRMKMWIDGSPDGTMIITMTGGDDNRHDDRDNSDDDDFADFWFKWWFWDLDPPDPDADADPVRFTDIAGPSHPDDDRTRSNHRTAAEDDPFDDDPDTDDDGDDTGWMFIWDADVRRPSRIHGDGTDADPVRHDPADPVQVQKDWDAHPQGQIWIFGRPPPQTKIKGWGCPPHIFIKIAAQDADPVRHTDDGGIDGDDPDDDDDDDQLAAEAEPDDDPVPPDDPLPDVVQLVVLVVQLVVLVVVQVVCVVVVWDRDDSVVSVVCSVCSRSNVHHYYHYYYPPDDDDDDPDDDDDDDDPDDDDDDPDDDDDDDPDDDDDDDPPDDTDDDDDPDDDDDDDPDDDDDDDQADDDDDDDPDDDDDDDDPDDDDDDDQAWDWDDDPQWIWIQGNVGDTDGDDPDDDDDDDDDDDDDDDDDDDDDDDGPNNDDVVVVVVVVVVVPPDDDPDD

pLDDT: mean 91.3, std 13.36, range [19.36, 98.62]

Organism: Klebsiella pneumoniae subsp. pneumoniae (strain HS11286) (NCBI:txid1125630)